Protein AF-Q4D6V3-F1 (afdb_monomer_lite)

InterPro domains:
  IPR003126 Zinc finger, UBR-type [PF02207] (153-221)
  IPR003126 Zinc finger, UBR-type [PS51157] (152-223)
  IPR003126 Zinc finger, UBR-type [SM00396] (152-222)
  IPR039164 E3 ubiquitin-protein ligase UBR1-like [PTHR21497] (39-1716)

Foldseek 3Di:
DAQFAFDLLQQLVPHDLVLLLLLCVLQVQPPNDDDPDQDPVNSVVSRVSSNVVLCVLVVVQLDAPAADELVCLQVDQLLRCLRRPHDLVCLVVCLQVVVSLLNNLVSQLVQLDLVNVVVCLVVLYARSNLCSLQSNCDPVNLVVLLPLAFAQWQLAWQHAQFKWKDQPVWWPAPLAIAGPVFCVQWPSVPGDMDIDGDRTLDTHGASDCLTGPQNGHGPRHRHDDPPDQSLVSPDPSNLSNLLSSLLSLLQQLLSLLLSLLVVCVVDPDPVSNSSSLSSSSSNNSSSLSVLLCLLASYDSSLSSNLLSQQDWHPFWDWDWFDDPNDTDTDTHIGGSVLSLVVSQVRCVVVPSSSCSSNTNLCSLSSSLSPVLCLLVLLLSCLLCLQVQLQDDDTSSLSCLLSRLLRQVSLVCQLLVPDRPSHDRLFPQAGSLLSLLLSLLSNLLCLQPPLPPGPPHLVNLLSSLVSNLSNLRRYLQCLLCLVLQLNLLSVLVSLLSLLLSLWDQPPPPPDPPDDPDVSSSPSVSNLLSCLLVLLSNLLSLLLLLVCQLVVHQSHDPSSVVSSVSRALARDPSSPSVDDDVSSNVSRRVSGCPDDDPLNPDPPCPPDPPGSSLVSLLVSLLSLVVSLQVSLVVLQVQADFDDALFPDPDPPLDDGDHPCPPSSHIHPLRASVSSLLSSLSSLLSLQLSLVVSVVVVVPDDPDDDDDDDDDDPPPDSDFSLNSVLVSCVVSVPDLLSLLCRLLVLLLLVLCVLVVVCVPCRSVSVVSSVCCCPSCVVSNLSSLLSLLSSLLNDFLQSSLLSLLRSQDDPDVPDDALLSLLSSLLSLLQSQQDPSPQRDDDPVSLLLVLLLVQQLCQLLDVAAALVVSQVVQSSCCSVDPPDRSNVSVVVSLVVFWDWDQDPNGIHTHGDALVSCQVRDDCSHPSHDPLCVVVSLVVNVVRVVVVVVVVVVVVVPDDDDDDDDDDDDPPAAAHDARDRPVPPPDPPDPDDPDPCPNVVSSLLSSLLSLQHLLNLLSLLVLLVVQLLVVVPPPDDDDDDDSDPSSNLSSLSSLLHNLVSQVVQQVVVVVVDDDDDPDPDDAGDFVSQLVSCVVRRDDSPDDCSRCVSSGQQPCSVVDRGPLSNQQRFRDPDPDPRPTDDDDPTGDGNLNSLVVQLVVLVPDPPNRHCSNVSSQSSCVNSVNDDDDDDDDPVPPVVVVVVVVVVVVVVVVVVVVVVVVVVVVVVVCVVVCVVVVVPDDDDDDDDDDPPPVVVLQVPDLFPVVLLQVLLVPAAAPQPSDPDPQFKWFFKDKAKALLVVLQVPDPVVVVDPPLRQIAIAMFTLSHIHHPVSLVVVLVVVLVVCVSNVSPDDPPPDDSNWFADPFPGPTGNDIFFAQHADVVCVVCSVVVPDDDDDFPLVRSLVVSQVSDPDLPRVLVSSLCNSQQHDSDPDPDDDTSHDQDPCCVPPVLLSSVLSLLVNLVVLLLVQLLCQQLQDFNFSRSLRVSSRSLSSDDLVSLVVCVVVSLVVCQVVLVVVSLLSSVCSNCVVCNLVSLLVVLLLQLLLEPCVLLQPDPPVPPPDPPSVQQSQLLLVLLLSVLSSSLSVCCSSRSDRDVLQWDQDPSDIGGQLSHLVLSQDPQSSLSSSLSSNCVSNVNDDDDPVPDRSSNVSSVSSCVSNVPPDDDDPPVSVPPDDSNVSYHSDGRPDGSNGNVVSQLVSCCRVVVDDSVVSVVVCVVWDPQQDPRSRHGSSRVD

Radius of gyration: 42.94 Å; chains: 1; bounding box: 112×116×102 Å

Organism: Trypanosoma cruzi (strain CL Brener) (NCBI:txid353153)

Secondary structure (DSSP, 8-state):
---PPPP-TT-GGGS-HHHHHHHHHHHT-TT----S---HHHHHHHHHHHHHHHHHHHHHHH--SSPBPGGGTTTS-HHHHHHH-B-GGGHHHHHH-HHHHHHHHHHHHHT-SHHHHHHHHHTTPPPHHHHHHHHTS-HHHHHHHHTT-S-SS--PBPPTT-EEEEETTTBSSTT--EEHHHHHTSGGGGS-EEEEE--S--B--TT-TTTB-GGGS-TT---PPTT--GGGGS-HHHHHHHHHHHHHHHHHHHHHHHHHHHHHHH--SHHHHHHHHHHHHHHHHHHHHHHHHHHHH-HHHHHHHHHHHHSBPSSPEEEEEEETTEEEEEEEPPBHHHHHHHHHHH-TT-TT-HHIIIIITHHHHHHHTSHHHHHHHHHHHHHSHHHHTTSPP-HHHHTTHHHHT-HHHHHHHHHTPPPTTS--SSTT--HHHHHHHHHHHHHHHHHH-GGGS-STHHHHHHHHHHHHHHHHH-GGGGHHHHTSHHHHHHHHHHHHHHHHT------S-S------GGG-HHHHHHHHHHHHHHHHHHHHHHHHHHHHHT--SS-HHHHHHHHHS-SSPPPPS-TT---HHHHHHHHHT--SS---TTT-TTGGG-TT-HHHHHHHHHHHHHHHHHHHHHHHHHHTSPPB--S---S-GGG-PPBP-TT-TTSPPTT---HHHHHHHHHHHHHHHHHHHHHHHHHHHS---------------PPPPHHHHHHHHHHHTT--HHHHHHHHHHHHHHHHHHHTT--TT-GGGHHHHHHHHHHHSTTTHHHHHHHHHHHHHHS-HHHHHHHHHHHH----TTSPTTTTHHHHHHHHHHHHHS-------SHHHHHHHHHHHHHHHHHH-TT--HHHHHHHHHTTTTTSTT--GGGTHHHHHHHHEEEEEETTEEEEEE--HHHHHHH--TTSTT--TTTHHHHHHHHHHHHHHHHHHHHHHHHTS----------------PPPP--GGGS--TT----TT-HHHHHHHHHHHHHHTTSHHHHHHHHHHHHHHHHHHHTTTS--------HHHHHHHHHHHHHHHHHHHHHHHHTGGGS------S-PPP-HHHHHHHHHHH----S--HHHHTTT--STTTTT--SHHHHHHSEEPP-TTT--------SPEEHHHHHHHHHHHHHH-TT-TT-HHHHHHHHHHHTT---------STHHHHHHHHHHHHHHHHHHHHHHHHHHHHHHHHHHHHHHHHHHTTS--------SSHHHHHHHTT---HHHHHHHHHHT--BTTT-----SPEEEEEEEEEE-HHHHTS--GGGTTS-S----EEEEEEEEEEEEHHHHHHHHHHHHHHHHHHTTSSS--SS-TT-EE-TTT-PEE-EEEEPP---HHHHGGGGTTTSS----HHHHHHHHHHHH-S-SHHHHHHHHHHHHT--SS--TTPPPSSPPPHHHHH-HHHHHHHHHHHHHHHHHHHHHHHHHTT-B--HHHHHHHHHHHHTS-HHHHHHHHHHHHHHHHHHT-HHHHHHHHHHH-GGGHHHHHHHHHHHHHHHS-THHHHS-GGG-SS-TTHHHHHHHHHHHHHHHHHHHHHHHHHHH----TTTEEEETTEEEEGGGBHHHHHSHHHHHHHHHHHHHHHHT------TT--HHHHHHHHHHHHHTS-------GGGTT--HHHH---PPPSS----HHHHHHHHHHHHS---HHHHHHHHHH---PBPTTTS-BHHHH-

Sequence (1723 aa):
MVFGRVLQPMEPASWDTRQVMAYAALHQLAGITEVREVNRPLREKWELLVRTDLNEFYATNDFSQHPVGRNDLLDTSSSELLVRRTHSDCAAVFRENPEKLQAVVEAGLARLNKDTLHECYLAGKLPALEWWLVMTLDDEARRGLENQGAPRVCGRALTKHEAIAHCLECAVDSMCVFCADCFQNSPCRNHKHTVRYGGGGGICDCGDPMAWNSASFCSKHRGFQKNDDPTASLPPVQKRWLEVLTRGLSLYQVTIMQFFTLHVKDSIESKDRDLTMRWFDRTLRRTVALSLYLANAGEGSRRLMCLSLMGETLLKRPIVFNVDGEEKEVYVRYSCAEEIFLQNMTLVDLKGFIIWENSLLYLLDGCISDPLLRVPVAELLLKYGERLSVMQHRHVKDLSVQVLSVKEVVDDLLQKTPNPQWECVIGRETILHRLLSTLLYVCCYVHKDRELLPELTQVAFCACHWFENVLSASENVKVMVVSRQLFRAWCKALCLIGTSSKICRETRTSSLENDNVDKDYAMMMEAELRHSFNLVAHMVFIVGTALLSGSEPILASQQKLLQSLPPVWDKVPDVSIGYSYHRQVLDTLNLQHASSLFFSENNTDMEGGPCRVYMREMLMECLEFINAALAEKRNAFKPVNYVLSGQDAEHMLPRYDLLDEKSPNPTSFVIPHMRFFAMLVKVWTRLLRQQNLIKKDSPVEDDACTNSGDHSRGVESFYSLVSEVFASTQAKTDYWMDECLMPYVLLGQIERGLWRRDECDVTLRSLYYLNNTTPEMDYDIYLLYVLMLITPSEAFATQLLQRHAVTKANEPRGSWYPLFLRLILTLCLTEWAAVIHDEHDLRRVLQREAVHGMVVSNDFSFHIMEIIAGRFKYLIPGLDPSTLLPSILGEVAVTEQRHRTQVFALKDAATWRSNVNLYHPLVRDQALQDLQDLYERLVRREQMARERETTGATTKATTTSSSSASRVVFPLPKLPWLEEQPGTPQGNNTMGSENMVHHKVCLLLQTSAVLSVAIAAVHMYLSFVMEKKEKSSNVSMSERSLLHAISVLYIAMQACHVISSSASSFSSSFTQGPMRGVDWDMVKTFQQQFMPPSGYTWEDLKQLLLVEGIMDATTLKEKLEIPLVPNTKRDFLLRKTSKGVTTISALHQIYAQYRESEKDMYGIAAMTGYILHGVEALSSLPHANEEEAEQKTRSEINEQRRLRLKERQAMLLRRVKANDAKSAATIVASLDDNVKMDGDSVRDARGIAVSSKSVMATLLLRLAEVECCMCRDPSNEPLMLFASTFTSDTLYRLRFDESEREAPMAYKVNGQIHLCGHAAHRKCVAKMIGRIGLILERVFRASIPSIFGPKDFNCPICVMVCTTLCPLPTLAFSAGERLSSVSSSSSASLFEDVRSDTLKAAEDVSELHQEIARATVGAPSARLSGEDALVKPSELQLNDPEVWVLAETIRTIRNQMCVTLEWVKAGGEVRYNELLTLLSVLVSIDVSLLASHAAKLKKEFYRKGDELCLLLVNLLHFPERAAASFALYTRLLILSSDHGIIIQSASEKEEEGGNMDAYNKLLVAIWRELGCLTLLKVLILDTSPSEVVRCEDDRVTLLPLNSEALITLAGRQRAVLTMLCYLLEVPFQVEPGRDVGTALSSLVQSVTAVNGREEPTAWLSGIPPAELMQCKPLLVPYDGPMSWRKFIVCRVFHLSNTFGDLLLKMSSSEPCSVCGDNEAQRV

Structure (mmCIF, N/CA/C/O backbone):
data_AF-Q4D6V3-F1
#
_entry.id   AF-Q4D6V3-F1
#
loop_
_atom_site.group_PDB
_atom_site.id
_atom_site.type_symbol
_atom_site.label_atom_id
_atom_site.label_alt_id
_atom_site.label_comp_id
_atom_site.label_asym_id
_atom_site.label_entity_id
_atom_site.label_seq_id
_atom_site.pdbx_PDB_ins_code
_atom_site.Cartn_x
_atom_site.Cartn_y
_atom_site.Cartn_z
_atom_site.occupancy
_atom_site.B_iso_or_equiv
_atom_site.auth_seq_id
_atom_site.auth_comp_id
_atom_site.auth_asym_id
_atom_site.auth_atom_id
_atom_site.pdbx_PDB_model_num
ATOM 1 N N . MET A 1 1 ? 12.093 7.150 -6.350 1.00 28.80 1 MET A N 1
ATOM 2 C CA . MET A 1 1 ? 12.770 8.378 -6.818 1.00 28.80 1 MET A CA 1
ATOM 3 C C . MET A 1 1 ? 13.443 9.032 -5.623 1.00 28.80 1 MET A C 1
ATOM 5 O O . MET A 1 1 ? 12.821 9.142 -4.577 1.00 28.80 1 MET A O 1
ATOM 9 N N . VAL A 1 2 ? 14.735 9.340 -5.723 1.00 33.16 2 VAL A N 1
ATOM 10 C CA . VAL A 1 2 ? 15.473 10.078 -4.685 1.00 33.16 2 VAL A CA 1
ATOM 11 C C . VAL A 1 2 ? 15.235 11.556 -4.980 1.00 33.16 2 VAL A C 1
ATOM 13 O O . VAL A 1 2 ? 15.540 11.964 -6.095 1.00 33.16 2 VAL A O 1
ATOM 16 N N . PHE A 1 3 ? 14.672 12.328 -4.044 1.00 42.16 3 PHE A N 1
ATOM 17 C CA . PHE A 1 3 ? 14.608 13.789 -4.168 1.00 42.16 3 PHE A CA 1
ATOM 18 C C . PHE A 1 3 ? 16.025 14.299 -4.471 1.00 42.16 3 PHE A C 1
ATOM 20 O O . PHE A 1 3 ? 16.930 14.098 -3.655 1.00 42.16 3 PHE A O 1
ATOM 27 N N . GLY A 1 4 ? 16.245 14.856 -5.665 1.00 50.31 4 GLY A N 1
ATOM 28 C CA . GLY A 1 4 ? 17.550 15.385 -6.051 1.00 50.31 4 GLY A CA 1
ATOM 29 C C . GLY A 1 4 ? 17.956 16.490 -5.079 1.00 50.31 4 GLY A C 1
ATOM 30 O O . GLY A 1 4 ? 17.131 17.307 -4.675 1.00 50.31 4 GLY A O 1
ATOM 31 N N . ARG A 1 5 ? 19.220 16.517 -4.646 1.00 59.16 5 ARG A N 1
ATOM 32 C CA . ARG A 1 5 ? 19.744 17.735 -4.017 1.00 59.16 5 ARG A CA 1
ATOM 33 C C . ARG A 1 5 ? 19.805 18.819 -5.089 1.00 59.16 5 ARG A C 1
ATOM 35 O O . ARG A 1 5 ? 20.283 18.537 -6.188 1.00 59.16 5 ARG A O 1
ATOM 42 N N . VAL A 1 6 ? 19.382 20.037 -4.742 1.00 69.00 6 VAL A N 1
ATOM 43 C CA . VAL A 1 6 ? 19.539 21.216 -5.605 1.00 69.00 6 VAL A CA 1
ATOM 44 C C . VAL A 1 6 ? 20.995 21.312 -6.046 1.00 69.00 6 VAL A C 1
ATOM 46 O O . VAL A 1 6 ? 21.902 21.405 -5.218 1.00 69.00 6 VAL A O 1
ATOM 49 N N . LEU A 1 7 ? 21.213 21.271 -7.352 1.00 77.31 7 LEU A N 1
ATOM 50 C CA . LEU A 1 7 ? 22.522 21.402 -7.964 1.00 77.31 7 LEU A CA 1
ATOM 51 C C . LEU A 1 7 ? 22.825 22.893 -8.147 1.00 77.31 7 LEU A C 1
ATOM 53 O O . LEU A 1 7 ? 22.080 23.574 -8.852 1.00 77.31 7 LEU A O 1
ATOM 57 N N . GLN A 1 8 ? 23.915 23.405 -7.559 1.00 86.00 8 GLN A N 1
ATOM 58 C CA . GLN A 1 8 ? 24.428 24.741 -7.899 1.00 86.00 8 GLN A CA 1
ATOM 59 C C . GLN A 1 8 ? 25.103 24.668 -9.281 1.00 86.00 8 GLN A C 1
ATOM 61 O O . GLN A 1 8 ? 26.181 24.077 -9.384 1.00 86.00 8 GLN A O 1
ATOM 66 N N . PRO A 1 9 ? 24.537 25.244 -10.360 1.00 89.44 9 PRO A N 1
ATOM 67 C CA . PRO A 1 9 ? 24.924 24.928 -11.746 1.00 89.44 9 PRO A CA 1
ATOM 68 C C . PRO A 1 9 ? 26.385 25.153 -12.129 1.00 89.44 9 PRO A C 1
ATOM 70 O O . PRO A 1 9 ? 26.860 24.545 -13.091 1.00 89.44 9 PRO A O 1
ATOM 73 N N . MET A 1 10 ? 27.070 26.026 -11.388 1.00 92.06 10 MET A N 1
ATOM 74 C CA . MET A 1 10 ? 28.453 26.450 -11.620 1.00 92.06 10 MET A CA 1
ATOM 75 C C . MET A 1 10 ? 29.416 26.013 -10.504 1.00 92.06 10 MET A C 1
ATOM 77 O O . MET A 1 10 ? 30.593 26.360 -10.553 1.00 92.06 10 MET A O 1
ATOM 81 N N . GLU A 1 11 ? 28.957 25.244 -9.509 1.00 89.06 11 GLU A N 1
ATOM 82 C CA . GLU A 1 11 ? 29.787 24.798 -8.383 1.00 89.06 11 GLU A CA 1
ATOM 83 C C . GLU A 1 11 ? 29.830 23.262 -8.274 1.00 89.06 11 GLU A C 1
ATOM 85 O O . GLU A 1 11 ? 29.136 22.680 -7.435 1.00 89.06 11 GLU A O 1
ATOM 90 N N . PRO A 1 12 ? 30.682 22.582 -9.072 1.00 88.00 12 PRO A N 1
ATOM 91 C CA . PRO A 1 12 ? 30.792 21.119 -9.077 1.00 88.00 12 PRO A CA 1
ATOM 92 C C . PRO A 1 12 ? 31.159 20.472 -7.732 1.00 88.00 12 PRO A C 1
ATOM 94 O O . PRO A 1 12 ? 30.965 19.266 -7.565 1.00 88.00 12 PRO A O 1
ATOM 97 N N . ALA A 1 13 ? 31.663 21.254 -6.768 1.00 85.56 13 ALA A N 1
ATOM 98 C CA . ALA A 1 13 ? 31.916 20.817 -5.391 1.00 85.56 13 ALA A CA 1
ATOM 99 C C . ALA A 1 13 ? 30.630 20.464 -4.633 1.00 85.56 13 ALA A C 1
ATOM 101 O O . ALA A 1 13 ? 30.623 19.557 -3.805 1.00 85.56 13 ALA A O 1
ATOM 102 N N . SER A 1 14 ? 29.534 21.171 -4.920 1.00 83.06 14 SER A N 1
ATOM 103 C CA . SER A 1 14 ? 28.241 20.958 -4.261 1.00 83.06 14 SER A CA 1
ATOM 104 C C . SER A 1 14 ? 27.490 19.726 -4.787 1.00 83.06 14 SER A C 1
ATOM 106 O O . SER A 1 14 ? 26.509 19.298 -4.180 1.00 83.06 14 SER A O 1
ATOM 108 N N . TRP A 1 15 ? 27.940 19.153 -5.910 1.00 87.62 15 TRP A N 1
ATOM 109 C CA . TRP A 1 15 ? 27.231 18.090 -6.623 1.00 87.62 15 TRP A CA 1
ATOM 110 C C . TRP A 1 15 ? 27.484 16.727 -5.991 1.00 87.62 15 TRP A C 1
ATOM 112 O O . TRP A 1 15 ? 28.601 16.413 -5.560 1.00 87.62 15 TRP A O 1
ATOM 122 N N . ASP A 1 16 ? 26.472 15.867 -6.006 1.00 84.88 16 ASP A N 1
ATOM 123 C CA . ASP A 1 16 ? 26.684 14.461 -5.687 1.00 84.88 16 ASP A CA 1
ATOM 124 C C . ASP A 1 16 ? 27.402 13.720 -6.833 1.00 84.88 16 ASP A C 1
ATOM 126 O O . ASP A 1 16 ? 27.554 14.210 -7.956 1.00 84.88 16 ASP A O 1
ATOM 130 N N . THR A 1 17 ? 27.883 12.512 -6.547 1.00 85.56 17 THR A N 1
ATOM 131 C CA . THR A 1 17 ? 28.621 11.702 -7.524 1.00 85.56 17 THR A CA 1
ATOM 132 C C . THR A 1 17 ? 27.785 11.367 -8.766 1.00 85.56 17 THR A C 1
ATOM 134 O O . THR A 1 17 ? 28.331 11.321 -9.865 1.00 85.56 17 THR A O 1
ATOM 137 N N . ARG A 1 18 ? 26.465 11.176 -8.629 1.00 83.06 18 ARG A N 1
ATOM 138 C CA . ARG A 1 18 ? 25.581 10.836 -9.758 1.00 83.06 18 ARG A CA 1
ATOM 139 C C . ARG A 1 18 ? 25.424 12.024 -10.698 1.00 83.06 18 ARG A C 1
ATOM 141 O O . ARG A 1 18 ? 25.459 11.841 -11.908 1.00 83.06 18 ARG A O 1
ATOM 148 N N . GLN A 1 19 ? 25.312 13.229 -10.150 1.00 86.50 19 GLN A N 1
ATOM 149 C CA . GLN A 1 19 ? 25.225 14.473 -10.911 1.00 86.50 19 GLN A CA 1
ATOM 150 C C . GLN A 1 19 ? 26.507 14.742 -11.713 1.00 86.50 19 GLN A C 1
ATOM 152 O O . GLN A 1 19 ? 26.436 15.100 -12.888 1.00 86.50 19 GLN A O 1
ATOM 157 N N . VAL A 1 20 ? 27.683 14.502 -11.121 1.00 88.81 20 VAL A N 1
ATOM 158 C CA . VAL A 1 20 ? 28.981 14.610 -11.821 1.00 88.81 20 VAL A CA 1
ATOM 159 C C . VAL A 1 20 ? 29.083 13.609 -12.966 1.00 88.81 20 VAL A C 1
ATOM 161 O O . VAL A 1 20 ? 29.511 13.964 -14.062 1.00 88.81 20 VAL A O 1
ATOM 164 N N . MET A 1 21 ? 28.671 12.364 -12.728 1.00 87.38 21 MET A N 1
ATOM 165 C CA . MET A 1 21 ? 28.706 11.313 -13.744 1.00 87.38 21 MET A CA 1
ATOM 166 C C . MET A 1 21 ? 27.708 11.570 -14.871 1.00 87.38 21 MET A C 1
ATOM 168 O O . MET A 1 21 ? 28.059 11.404 -16.034 1.00 87.38 21 MET A O 1
ATOM 172 N N . ALA A 1 22 ? 26.499 12.034 -14.550 1.00 85.88 22 ALA A N 1
ATOM 173 C CA . ALA A 1 22 ? 25.521 12.428 -15.553 1.00 85.88 22 ALA A CA 1
ATOM 174 C C . ALA A 1 22 ? 26.065 13.573 -16.426 1.00 85.88 22 ALA A C 1
ATOM 176 O O . ALA A 1 22 ? 25.906 13.538 -17.646 1.00 85.88 22 ALA A O 1
ATOM 177 N N . TYR A 1 23 ? 26.748 14.563 -15.828 1.00 90.19 23 TYR A N 1
ATOM 178 C CA . TYR A 1 23 ? 27.347 15.673 -16.579 1.00 90.19 23 TYR A CA 1
ATOM 179 C C . TYR A 1 23 ? 28.440 15.159 -17.513 1.00 90.19 23 TYR A C 1
ATOM 181 O O . TYR A 1 23 ? 28.466 15.496 -18.696 1.00 90.19 23 TYR A O 1
ATOM 189 N N . ALA A 1 24 ? 29.309 14.292 -16.992 1.00 89.81 24 ALA A N 1
ATOM 190 C CA . ALA A 1 24 ? 30.369 13.682 -17.774 1.00 89.81 24 ALA A CA 1
ATOM 191 C C . ALA A 1 24 ? 29.836 12.820 -18.926 1.00 89.81 24 ALA A C 1
ATOM 193 O O . ALA A 1 24 ? 30.412 12.850 -20.011 1.00 89.81 24 ALA A O 1
ATOM 194 N N . ALA A 1 25 ? 28.730 12.102 -18.718 1.00 86.81 25 ALA A N 1
ATOM 195 C CA . ALA A 1 25 ? 28.074 11.307 -19.751 1.00 86.81 25 ALA A CA 1
ATOM 196 C C . ALA A 1 25 ? 27.470 12.190 -20.853 1.00 86.81 25 ALA A C 1
ATOM 198 O O . ALA A 1 25 ? 27.714 11.943 -22.033 1.00 86.81 25 ALA A O 1
ATOM 199 N N . LEU A 1 26 ? 26.742 13.250 -20.476 1.00 86.88 26 LEU A N 1
ATOM 200 C CA . LEU A 1 26 ? 26.136 14.185 -21.428 1.00 86.88 26 LEU A CA 1
ATOM 201 C C . LEU A 1 26 ? 27.197 14.888 -22.287 1.00 86.88 26 LEU A C 1
ATOM 203 O O . LEU A 1 26 ? 27.056 14.957 -23.509 1.00 86.88 26 LEU A O 1
ATOM 207 N N . HIS A 1 27 ? 28.267 15.379 -21.656 1.00 90.19 27 HIS A N 1
ATOM 208 C CA . HIS A 1 27 ? 29.321 16.169 -22.309 1.00 90.19 27 HIS A CA 1
ATOM 209 C C . HIS A 1 27 ? 30.518 15.357 -22.800 1.00 90.19 27 HIS A C 1
ATOM 211 O O . HIS A 1 27 ? 31.452 15.935 -23.347 1.00 90.19 27 HIS A O 1
ATOM 217 N N . GLN A 1 28 ? 30.489 14.032 -22.645 1.00 87.50 28 GLN A N 1
ATOM 218 C CA . GLN A 1 28 ? 31.573 13.123 -23.038 1.00 87.50 28 GLN A CA 1
ATOM 219 C C . GLN A 1 28 ? 32.937 13.511 -22.436 1.00 87.50 28 GLN A C 1
ATOM 221 O O . GLN A 1 28 ? 33.964 13.493 -23.115 1.00 87.50 28 GLN A O 1
ATOM 226 N N . LEU A 1 29 ? 32.959 13.859 -21.145 1.00 89.00 29 LEU A N 1
ATOM 227 C CA . LEU A 1 29 ? 34.191 14.252 -20.460 1.00 89.00 29 LEU A CA 1
ATOM 228 C C . LEU A 1 29 ? 35.146 13.074 -20.274 1.00 89.00 29 LEU A C 1
ATOM 230 O O . LEU A 1 29 ? 34.889 12.147 -19.502 1.00 89.00 29 LEU A O 1
ATOM 234 N N . ALA A 1 30 ? 36.302 13.155 -20.928 1.00 84.38 30 ALA A N 1
ATOM 235 C CA . ALA A 1 30 ? 37.369 12.180 -20.768 1.00 84.38 30 ALA A CA 1
ATOM 236 C C . ALA A 1 30 ? 37.933 12.197 -19.331 1.00 84.38 30 ALA A C 1
ATOM 238 O O . ALA A 1 30 ? 38.265 13.247 -18.783 1.00 84.38 30 ALA A O 1
ATOM 239 N N . GLY A 1 31 ? 38.077 11.013 -18.725 1.00 82.38 31 GLY A N 1
ATOM 240 C CA . GLY A 1 31 ? 38.685 10.833 -17.397 1.00 82.38 31 GLY A CA 1
ATOM 241 C C . GLY A 1 31 ? 37.708 10.666 -16.226 1.00 82.38 31 GLY A C 1
ATOM 242 O O . GLY A 1 31 ? 38.158 10.379 -15.113 1.00 82.38 31 GLY A O 1
ATOM 243 N N . ILE A 1 32 ? 36.398 10.787 -16.462 1.00 84.00 32 ILE A N 1
ATOM 244 C CA . ILE A 1 32 ? 35.345 10.454 -15.492 1.00 84.00 32 ILE A CA 1
ATOM 245 C C . ILE A 1 32 ? 34.667 9.166 -15.967 1.00 84.00 32 ILE A C 1
ATOM 247 O O . ILE A 1 32 ? 33.909 9.166 -16.930 1.00 84.00 32 ILE A O 1
ATOM 251 N N . THR A 1 33 ? 34.980 8.049 -15.317 1.00 79.12 33 THR A N 1
ATOM 252 C CA . THR A 1 33 ? 34.444 6.716 -15.640 1.00 79.12 33 THR A CA 1
ATOM 253 C C . THR A 1 33 ? 33.521 6.229 -14.528 1.00 79.12 33 THR A C 1
ATOM 255 O O . THR A 1 33 ? 33.697 6.611 -13.373 1.00 79.12 33 THR A O 1
ATOM 258 N N . GLU A 1 34 ? 32.570 5.344 -14.838 1.00 72.31 34 GLU A N 1
ATOM 259 C CA . GLU A 1 34 ? 31.775 4.648 -13.819 1.00 72.31 34 GLU A CA 1
ATOM 260 C C . GLU A 1 34 ? 32.689 3.786 -12.927 1.00 72.31 34 GLU A C 1
ATOM 262 O O . GLU A 1 34 ? 33.152 2.721 -13.330 1.00 72.31 34 GLU A O 1
ATOM 267 N N . VAL A 1 35 ? 32.974 4.252 -11.706 1.00 74.50 35 VAL A N 1
ATOM 268 C CA . VAL A 1 35 ? 33.756 3.515 -10.698 1.00 74.50 35 VAL A CA 1
ATOM 269 C C . VAL A 1 35 ? 32.838 3.127 -9.539 1.00 74.50 35 VAL A C 1
ATOM 271 O O . VAL A 1 35 ? 31.996 3.917 -9.118 1.00 74.50 35 VAL A O 1
ATOM 274 N N . ARG A 1 36 ? 32.992 1.901 -9.016 1.00 70.44 36 ARG A N 1
ATOM 275 C CA . ARG A 1 36 ? 32.143 1.364 -7.934 1.00 70.44 36 ARG A CA 1
ATOM 276 C C . ARG A 1 36 ? 32.301 2.105 -6.602 1.00 70.44 36 ARG A C 1
ATOM 278 O O . ARG A 1 36 ? 31.333 2.199 -5.857 1.00 70.44 36 ARG A O 1
ATOM 285 N N . GLU A 1 37 ? 33.494 2.619 -6.314 1.00 74.88 37 GLU A N 1
ATOM 286 C CA . GLU A 1 37 ? 33.810 3.338 -5.080 1.00 74.88 37 GLU A CA 1
ATOM 287 C C . GLU A 1 37 ? 34.577 4.623 -5.414 1.00 74.88 37 GLU A C 1
ATOM 289 O O . GLU A 1 37 ? 35.602 4.593 -6.096 1.00 74.88 37 GLU A O 1
ATOM 294 N N . VAL A 1 38 ? 34.056 5.766 -4.964 1.00 76.75 38 VAL A N 1
ATOM 295 C CA . VAL A 1 38 ? 34.629 7.087 -5.247 1.00 76.75 38 VAL A CA 1
ATOM 296 C C . VAL A 1 38 ? 35.209 7.653 -3.959 1.00 76.75 38 VAL A C 1
ATOM 298 O O . VAL A 1 38 ? 34.482 8.149 -3.101 1.00 76.75 38 VAL A O 1
ATOM 301 N N . ASN A 1 39 ? 36.532 7.571 -3.819 1.00 85.69 39 ASN A N 1
ATOM 302 C CA . ASN A 1 39 ? 37.243 8.189 -2.703 1.00 85.69 39 ASN A CA 1
ATOM 303 C C . ASN A 1 39 ? 37.391 9.713 -2.898 1.00 85.69 39 ASN A C 1
ATOM 305 O O . ASN A 1 39 ? 37.205 10.243 -3.997 1.00 85.69 39 ASN A O 1
ATOM 309 N N . ARG A 1 40 ? 37.736 10.432 -1.821 1.00 86.62 40 ARG A N 1
ATOM 310 C CA . ARG A 1 40 ? 37.841 11.902 -1.824 1.00 86.62 40 ARG A CA 1
ATOM 311 C C . ARG A 1 40 ? 38.816 12.456 -2.888 1.00 86.62 40 ARG A C 1
ATOM 313 O O . ARG A 1 40 ? 38.383 13.330 -3.633 1.00 86.62 40 ARG A O 1
ATOM 320 N N . PRO A 1 41 ? 40.057 11.950 -3.050 1.00 88.75 41 PRO A N 1
ATOM 321 C CA . PRO A 1 41 ? 40.968 12.450 -4.087 1.00 88.75 41 PRO A CA 1
ATOM 322 C C . PRO A 1 41 ? 40.448 12.248 -5.517 1.00 88.75 41 PRO A C 1
ATOM 324 O O . PRO A 1 41 ? 40.594 13.126 -6.367 1.00 88.75 41 PRO A O 1
ATOM 327 N N . LEU A 1 42 ? 39.815 11.101 -5.798 1.00 89.50 42 LEU A N 1
ATOM 328 C CA . LEU A 1 42 ? 39.208 10.843 -7.105 1.00 89.50 42 LEU A CA 1
ATOM 329 C C . LEU A 1 42 ? 38.033 11.795 -7.359 1.00 89.50 42 LEU A C 1
ATOM 331 O O . LEU A 1 42 ? 37.922 12.351 -8.451 1.00 89.50 42 LEU A O 1
ATOM 335 N N . ARG A 1 43 ? 37.202 12.037 -6.336 1.00 89.69 43 ARG A N 1
ATOM 336 C CA . ARG A 1 43 ? 36.095 12.998 -6.406 1.00 89.69 43 ARG A CA 1
ATOM 337 C C . ARG A 1 43 ? 36.578 14.422 -6.691 1.00 89.69 43 ARG A C 1
ATOM 339 O O . ARG A 1 43 ? 35.961 15.085 -7.523 1.00 89.69 43 ARG A O 1
ATOM 346 N N . GLU A 1 44 ? 37.659 14.862 -6.044 1.00 91.25 44 GLU A N 1
ATOM 347 C CA . GLU A 1 44 ? 38.294 16.176 -6.252 1.00 91.25 44 GLU A CA 1
ATOM 348 C C . GLU A 1 44 ? 38.890 16.294 -7.671 1.00 91.25 44 GLU A C 1
ATOM 350 O O . GLU A 1 44 ? 38.743 17.324 -8.329 1.00 91.25 44 GLU A O 1
ATOM 355 N N . LYS A 1 45 ? 39.483 15.217 -8.211 1.00 91.19 45 LYS A N 1
ATOM 356 C CA . LYS A 1 45 ? 39.948 15.179 -9.610 1.00 91.19 45 LYS A CA 1
ATOM 357 C C . LYS A 1 45 ? 38.792 15.301 -10.607 1.00 91.19 45 LYS A C 1
ATOM 359 O O . LYS A 1 45 ? 38.903 16.041 -11.582 1.00 91.19 45 LYS A O 1
ATOM 364 N N . TRP A 1 46 ? 37.693 14.578 -10.388 1.00 93.06 46 TRP A N 1
ATOM 365 C CA . TRP A 1 46 ? 36.504 14.674 -11.244 1.00 93.06 46 TRP A CA 1
ATOM 366 C C . TRP A 1 46 ? 35.874 16.065 -11.188 1.00 93.06 46 TRP A C 1
ATOM 368 O O . TRP A 1 46 ? 35.497 16.608 -12.221 1.00 93.06 46 TRP A O 1
ATOM 378 N N . GLU A 1 47 ? 35.820 16.671 -10.000 1.00 91.75 47 GLU A N 1
ATOM 379 C CA . GLU A 1 47 ? 35.384 18.058 -9.820 1.00 91.75 47 GLU A CA 1
ATOM 380 C C . GLU A 1 47 ? 36.225 19.035 -10.650 1.00 91.75 47 GLU A C 1
ATOM 382 O O . GLU A 1 47 ? 35.670 19.906 -11.321 1.00 91.75 47 GLU A O 1
ATOM 387 N N . LEU A 1 48 ? 37.552 18.870 -10.638 1.00 93.12 48 LEU A N 1
ATOM 388 C CA . LEU A 1 48 ? 38.465 19.700 -11.417 1.00 93.12 48 LEU A CA 1
ATOM 389 C C . LEU A 1 48 ? 38.225 19.557 -12.927 1.00 93.12 48 LEU A C 1
ATOM 391 O O . LEU A 1 48 ? 38.167 20.570 -13.613 1.00 93.12 48 LEU A O 1
ATOM 395 N N . LEU A 1 49 ? 38.031 18.335 -13.437 1.00 93.88 49 LEU A N 1
ATOM 396 C CA . LEU A 1 49 ? 37.756 18.094 -14.863 1.00 93.88 49 LEU A CA 1
ATOM 397 C C . LEU A 1 49 ? 36.469 18.785 -15.329 1.00 93.88 49 LEU A C 1
ATOM 399 O O . LEU A 1 49 ? 36.468 19.452 -16.361 1.00 93.88 49 LEU A O 1
ATOM 403 N N . VAL A 1 50 ? 35.392 18.671 -14.547 1.00 93.44 50 VAL A N 1
ATOM 404 C CA . VAL A 1 50 ? 34.125 19.361 -14.834 1.00 93.44 50 VAL A CA 1
ATOM 405 C C . VAL A 1 50 ? 34.309 20.879 -14.820 1.00 93.44 50 VAL A C 1
ATOM 407 O O . VAL A 1 50 ? 33.797 21.570 -15.699 1.00 93.44 50 VAL A O 1
ATOM 410 N N . ARG A 1 51 ? 35.050 21.418 -13.841 1.00 93.12 51 ARG A N 1
ATOM 411 C CA . ARG A 1 51 ? 35.347 22.858 -13.784 1.00 93.12 51 ARG A CA 1
ATOM 412 C C . ARG A 1 51 ? 36.140 23.330 -15.000 1.00 93.12 51 ARG A C 1
ATOM 414 O O . ARG A 1 51 ? 35.820 24.387 -15.534 1.00 93.12 51 ARG A O 1
ATOM 421 N N . THR A 1 52 ? 37.146 22.574 -15.434 1.00 93.38 52 THR A N 1
ATOM 422 C CA . THR A 1 52 ? 37.952 22.912 -16.616 1.00 93.38 52 THR A CA 1
ATOM 423 C C . THR A 1 52 ? 37.093 22.969 -17.875 1.00 93.38 52 THR A C 1
ATOM 425 O O . THR A 1 52 ? 37.138 23.971 -18.579 1.00 93.38 52 THR A O 1
ATOM 428 N N . ASP A 1 53 ? 36.251 21.960 -18.106 1.00 93.81 53 ASP A N 1
ATOM 429 C CA . ASP A 1 53 ? 35.336 21.909 -19.255 1.00 93.81 53 ASP A CA 1
ATOM 430 C C . ASP A 1 53 ? 34.392 23.116 -19.321 1.00 93.81 53 ASP A C 1
ATOM 432 O O . ASP A 1 53 ? 34.270 23.772 -20.358 1.00 93.81 53 ASP A O 1
ATOM 436 N N . LEU A 1 54 ? 33.765 23.459 -18.190 1.00 93.44 54 LEU A N 1
ATOM 437 C CA . LEU A 1 54 ? 32.918 24.646 -18.096 1.00 93.44 54 LEU A CA 1
ATOM 438 C C . LEU A 1 54 ? 33.725 25.916 -18.401 1.00 93.44 54 LEU A C 1
ATOM 440 O O . LEU A 1 54 ? 33.300 26.736 -19.215 1.00 93.44 54 LEU A O 1
ATOM 444 N N . ASN A 1 55 ? 34.897 26.074 -17.781 1.00 92.62 55 ASN A N 1
ATOM 445 C CA . ASN A 1 55 ? 35.736 27.256 -17.959 1.00 92.62 55 ASN A CA 1
ATOM 446 C C . ASN A 1 55 ? 36.200 27.430 -19.413 1.00 92.62 55 ASN A C 1
ATOM 448 O O . ASN A 1 55 ? 36.158 28.547 -19.922 1.00 92.62 55 ASN A O 1
ATOM 452 N N . GLU A 1 56 ? 36.599 26.357 -20.098 1.00 92.00 56 GLU A N 1
ATOM 453 C CA . GLU A 1 56 ? 37.017 26.401 -21.506 1.00 92.00 56 GLU A CA 1
ATOM 454 C C . GLU A 1 56 ? 35.863 26.799 -22.436 1.00 92.00 56 GLU A C 1
ATOM 456 O O . GLU A 1 56 ? 36.027 27.666 -23.308 1.00 92.00 56 GLU A O 1
ATOM 461 N N . PHE A 1 57 ? 34.676 26.221 -22.222 1.00 92.62 57 PHE A N 1
ATOM 462 C CA . PHE A 1 57 ? 33.487 26.548 -23.005 1.00 92.62 57 PHE A CA 1
ATOM 463 C C . PHE A 1 57 ? 33.099 28.027 -22.865 1.00 92.62 57 PHE A C 1
ATOM 465 O O . PHE A 1 57 ? 32.865 28.705 -23.873 1.00 92.62 57 PHE A O 1
ATOM 472 N N . TYR A 1 58 ? 33.062 28.552 -21.636 1.00 94.12 58 TYR A N 1
ATOM 473 C CA . TYR A 1 58 ? 32.704 29.952 -21.405 1.00 94.12 58 TYR A CA 1
ATOM 474 C C . TYR A 1 58 ? 33.811 30.919 -21.818 1.00 94.12 58 TYR A C 1
ATOM 476 O O . TYR A 1 58 ? 33.500 31.923 -22.447 1.00 94.12 58 TYR A O 1
ATOM 484 N N . ALA A 1 59 ? 35.092 30.611 -21.592 1.00 89.81 59 ALA A N 1
ATOM 485 C CA . ALA A 1 59 ? 36.198 31.470 -22.031 1.00 89.81 59 ALA A CA 1
ATOM 486 C C . ALA A 1 59 ? 36.189 31.688 -23.556 1.00 89.81 59 ALA A C 1
ATOM 488 O O . ALA A 1 59 ? 36.361 32.810 -24.037 1.00 89.81 59 ALA A O 1
ATOM 489 N N . THR A 1 60 ? 35.900 30.632 -24.322 1.00 88.44 60 THR A N 1
ATOM 490 C CA . THR A 1 60 ? 35.771 30.692 -25.790 1.00 88.44 60 THR A CA 1
ATOM 491 C C . THR A 1 60 ? 34.573 31.534 -26.245 1.00 88.44 60 THR A C 1
ATOM 493 O O . THR A 1 60 ? 34.581 32.118 -27.335 1.00 88.44 60 THR A O 1
ATOM 496 N N . ASN A 1 61 ? 33.519 31.581 -25.431 1.00 90.38 61 ASN A N 1
ATOM 497 C CA . ASN A 1 61 ? 32.314 32.357 -25.699 1.00 90.38 61 ASN A CA 1
ATOM 498 C C . ASN A 1 61 ? 32.396 33.796 -25.189 1.00 90.38 61 ASN A C 1
ATOM 500 O O . ASN A 1 61 ? 31.732 34.658 -25.762 1.00 90.38 61 ASN A O 1
ATOM 504 N N . ASP A 1 62 ? 33.215 34.071 -24.175 1.00 88.06 62 ASP A N 1
ATOM 505 C CA . ASP A 1 62 ? 33.403 35.389 -23.564 1.00 88.06 62 ASP A CA 1
ATOM 506 C C . ASP A 1 62 ? 34.389 36.266 -24.357 1.00 88.06 62 ASP A C 1
ATOM 508 O O . ASP A 1 62 ? 34.298 37.494 -24.304 1.00 88.06 62 ASP A O 1
ATOM 512 N N . PHE A 1 63 ? 35.269 35.658 -25.162 1.00 82.69 63 PHE A N 1
ATOM 513 C CA . PHE A 1 63 ? 36.226 36.369 -26.012 1.00 82.69 63 PHE A CA 1
ATOM 514 C C . PHE A 1 63 ? 35.543 37.308 -27.028 1.00 82.69 63 PHE A C 1
ATOM 516 O O . PHE A 1 63 ? 34.728 36.877 -27.845 1.00 82.69 63 PHE A O 1
ATOM 523 N N . SER A 1 64 ? 35.930 38.589 -27.013 1.00 80.31 64 SER A N 1
ATOM 524 C CA . SER A 1 64 ? 35.557 39.603 -28.011 1.00 80.31 64 SER A CA 1
ATOM 525 C C . SER A 1 64 ? 36.816 40.227 -28.612 1.00 80.31 64 SER A C 1
ATOM 527 O O . SER A 1 64 ? 37.711 40.641 -27.878 1.00 80.31 64 SER A O 1
ATOM 529 N N . GLN A 1 65 ? 36.891 40.312 -29.945 1.00 76.38 65 GLN A N 1
ATOM 530 C CA . GLN A 1 65 ? 38.062 40.852 -30.652 1.00 76.38 65 GLN A CA 1
ATOM 531 C C . GLN A 1 65 ? 38.205 42.378 -30.507 1.00 76.38 65 GLN A C 1
ATOM 533 O O . GLN A 1 65 ? 39.323 42.889 -30.503 1.00 76.38 65 GLN A O 1
ATOM 538 N N . HIS A 1 66 ? 37.089 43.108 -30.385 1.00 85.00 66 HIS A N 1
ATOM 539 C CA . HIS A 1 66 ? 37.059 44.578 -30.390 1.00 85.00 66 HIS A CA 1
ATOM 540 C C . HIS A 1 66 ? 36.080 45.144 -29.343 1.00 85.00 66 HIS A C 1
ATOM 542 O O . HIS A 1 66 ? 35.071 45.751 -29.731 1.00 85.00 66 HIS A O 1
ATOM 548 N N . PRO A 1 67 ? 36.350 44.967 -28.031 1.00 88.06 67 PRO A N 1
ATOM 549 C CA . PRO A 1 67 ? 35.499 45.516 -26.980 1.00 88.06 67 PRO A CA 1
ATOM 550 C C . PRO A 1 67 ? 35.396 47.039 -27.097 1.00 88.06 67 PRO A C 1
ATOM 552 O O . PRO A 1 67 ? 36.350 47.723 -27.474 1.00 88.06 67 PRO A O 1
ATOM 555 N N . VAL A 1 68 ? 34.215 47.573 -26.800 1.00 89.38 68 VAL A N 1
ATOM 556 C CA . VAL A 1 68 ? 33.991 49.018 -26.721 1.00 89.38 68 VAL A CA 1
ATOM 557 C C . VAL A 1 68 ? 34.709 49.545 -25.478 1.00 89.38 68 VAL A C 1
ATOM 559 O O . VAL A 1 68 ? 34.546 49.001 -24.386 1.00 89.38 68 VAL A O 1
ATOM 562 N N . GLY A 1 69 ? 35.532 50.581 -25.645 1.00 86.62 69 GLY A N 1
ATOM 563 C CA . GLY A 1 69 ? 36.273 51.188 -24.541 1.00 86.62 69 GLY A CA 1
ATOM 564 C C . GLY A 1 69 ? 35.346 51.901 -23.555 1.00 86.62 69 GLY A C 1
ATOM 565 O O . GLY A 1 69 ? 34.284 52.391 -23.934 1.00 86.62 69 GLY A O 1
ATOM 566 N N . ARG A 1 70 ? 35.766 52.006 -22.286 1.00 87.38 70 ARG A N 1
ATOM 567 C CA . ARG A 1 70 ? 34.962 52.565 -21.180 1.00 87.38 70 ARG A CA 1
ATOM 568 C C . ARG A 1 70 ? 34.349 53.944 -21.468 1.00 87.38 70 ARG A C 1
ATOM 570 O O . ARG A 1 70 ? 33.238 54.209 -21.019 1.00 87.38 70 ARG A O 1
ATOM 577 N N . ASN A 1 71 ? 35.051 54.797 -22.215 1.00 86.94 71 ASN A N 1
ATOM 578 C CA . ASN A 1 71 ? 34.620 56.169 -22.499 1.00 86.94 71 ASN A CA 1
ATOM 579 C C . ASN A 1 71 ? 33.479 56.254 -23.524 1.00 86.94 71 ASN A C 1
ATOM 581 O O . ASN A 1 71 ? 32.699 57.194 -23.464 1.00 86.94 71 ASN A O 1
ATOM 585 N N . ASP A 1 72 ? 33.342 55.263 -24.409 1.00 88.44 72 ASP A N 1
ATOM 586 C CA . ASP A 1 72 ? 32.360 55.288 -25.502 1.00 88.44 72 ASP A CA 1
ATOM 587 C C . ASP A 1 72 ? 31.076 54.507 -25.153 1.00 88.44 72 ASP A C 1
ATOM 589 O O . ASP A 1 72 ? 30.153 54.408 -25.964 1.00 88.44 72 ASP A O 1
ATOM 593 N N . LEU A 1 73 ? 30.995 53.908 -23.955 1.00 88.44 73 LEU A N 1
ATOM 594 C CA . LEU A 1 73 ? 29.957 52.926 -23.609 1.00 88.44 73 LEU A CA 1
ATOM 595 C C . LEU A 1 73 ? 28.540 53.488 -23.623 1.00 88.44 73 LEU A C 1
ATOM 597 O O . LEU A 1 73 ? 27.629 52.842 -24.137 1.00 88.44 73 LEU A O 1
ATOM 601 N N . LEU A 1 74 ? 28.327 54.663 -23.037 1.00 87.38 74 LEU A N 1
ATOM 602 C CA . LEU A 1 74 ? 26.985 55.236 -22.934 1.00 87.38 74 LEU A CA 1
ATOM 603 C C . LEU A 1 74 ? 26.498 55.786 -24.284 1.00 87.38 74 LEU A C 1
ATOM 605 O O . LEU A 1 74 ? 25.301 55.697 -24.565 1.00 87.38 74 LEU A O 1
ATOM 609 N N . ASP A 1 75 ? 27.417 56.224 -25.149 1.00 89.00 75 ASP A N 1
ATOM 610 C CA . ASP A 1 75 ? 27.115 56.793 -26.469 1.00 89.00 75 ASP A CA 1
ATOM 611 C C . ASP A 1 75 ? 26.994 55.733 -27.575 1.00 89.00 75 ASP A C 1
ATOM 613 O O . ASP A 1 75 ? 26.277 55.920 -28.558 1.00 89.00 75 ASP A O 1
ATOM 617 N N . THR A 1 76 ? 27.643 54.577 -27.417 1.00 91.75 76 THR A N 1
ATOM 618 C CA . THR A 1 76 ? 27.557 53.479 -28.389 1.00 91.75 76 THR A CA 1
ATOM 619 C C . THR A 1 76 ? 26.136 52.907 -28.437 1.00 91.75 76 THR A C 1
ATOM 621 O O . THR A 1 76 ? 25.502 52.688 -27.401 1.00 91.75 76 THR A O 1
ATOM 624 N N . SER A 1 77 ? 25.608 52.635 -29.636 1.00 93.06 77 SER A N 1
ATOM 625 C CA . SER A 1 77 ? 24.258 52.070 -29.781 1.00 93.06 77 SER A CA 1
ATOM 626 C C . SER A 1 77 ? 24.121 50.717 -29.065 1.00 93.06 77 SER A C 1
ATOM 628 O O . SER A 1 77 ? 25.057 49.918 -29.036 1.00 93.06 77 SER A O 1
ATOM 630 N N . SER A 1 78 ? 22.943 50.420 -28.508 1.00 91.88 78 SER A N 1
ATOM 631 C CA . SER A 1 78 ? 22.716 49.173 -27.760 1.00 91.88 78 SER A CA 1
ATOM 632 C C . SER A 1 78 ? 22.906 47.913 -28.614 1.00 91.88 78 SER A C 1
ATOM 634 O O . SER A 1 78 ? 23.354 46.892 -28.102 1.00 91.88 78 SER A O 1
ATOM 636 N N . SER A 1 79 ? 22.629 47.993 -29.922 1.00 89.44 79 SER A N 1
ATOM 637 C CA . SER A 1 79 ? 22.859 46.888 -30.870 1.00 89.44 79 SER A CA 1
ATOM 638 C C . SER A 1 79 ? 24.348 46.627 -31.116 1.00 89.44 79 SER A C 1
ATOM 640 O O . SER A 1 79 ? 24.762 45.472 -31.191 1.00 89.44 79 SER A O 1
ATOM 642 N N . GLU A 1 80 ? 25.153 47.689 -31.196 1.00 91.31 80 GLU A N 1
ATOM 643 C CA . GLU A 1 80 ? 26.611 47.599 -31.343 1.00 91.31 80 GLU A CA 1
ATOM 644 C C . GLU A 1 80 ? 27.261 47.080 -30.049 1.00 91.31 80 GLU A C 1
ATOM 646 O O . GLU A 1 80 ? 28.081 46.161 -30.092 1.00 91.31 80 GLU A O 1
ATOM 651 N N . LEU A 1 81 ? 26.839 47.600 -28.887 1.00 92.31 81 LEU A N 1
ATOM 652 C CA . LEU A 1 81 ? 27.282 47.115 -27.573 1.00 92.31 81 LEU A CA 1
ATOM 653 C C . LEU A 1 81 ? 26.988 45.629 -27.394 1.00 92.31 81 LEU A C 1
ATOM 655 O O . LEU A 1 81 ? 27.857 44.885 -26.944 1.00 92.31 81 LEU A O 1
ATOM 659 N N . LEU A 1 82 ? 25.786 45.187 -27.772 1.00 91.19 82 LEU A N 1
ATOM 660 C CA . LEU A 1 82 ? 25.388 43.791 -27.651 1.00 91.19 82 LEU A CA 1
ATOM 661 C C . LEU A 1 82 ? 26.394 42.848 -28.335 1.00 91.19 82 LEU A C 1
ATOM 663 O O . LEU A 1 82 ? 26.734 41.818 -27.759 1.00 91.19 82 LEU A O 1
ATOM 667 N N . VAL A 1 83 ? 26.892 43.210 -29.525 1.00 87.44 83 VAL A N 1
ATOM 668 C CA . VAL A 1 83 ? 27.828 42.385 -30.312 1.00 87.44 83 VAL A CA 1
ATOM 669 C C . VAL A 1 83 ? 29.277 42.560 -29.865 1.00 87.44 83 VAL A C 1
ATOM 671 O O . VAL A 1 83 ? 29.964 41.569 -29.628 1.00 87.44 83 VAL A O 1
ATOM 674 N N . ARG A 1 84 ? 29.762 43.802 -29.754 1.00 90.06 84 ARG A N 1
ATOM 675 C CA . ARG A 1 84 ? 31.179 44.078 -29.458 1.00 90.06 84 ARG A CA 1
ATOM 676 C C . ARG A 1 84 ? 31.543 43.898 -27.993 1.00 90.06 84 ARG A C 1
ATOM 678 O O . ARG A 1 84 ? 32.709 43.629 -27.701 1.00 90.06 84 ARG A O 1
ATOM 685 N N . ARG A 1 85 ? 30.560 43.980 -27.094 1.00 91.06 85 ARG A N 1
ATOM 686 C CA . ARG A 1 85 ? 30.729 43.907 -25.635 1.00 91.06 85 ARG A CA 1
ATOM 687 C C . ARG A 1 85 ? 31.666 45.001 -25.107 1.00 91.06 85 ARG A C 1
ATOM 689 O O . ARG A 1 85 ? 32.049 45.924 -25.825 1.00 91.06 85 ARG A O 1
ATOM 696 N N . THR A 1 86 ? 32.010 44.908 -23.830 1.00 91.44 86 THR A N 1
ATOM 697 C CA . THR A 1 86 ? 32.940 45.801 -23.128 1.00 91.44 86 THR A CA 1
ATOM 698 C C . THR A 1 86 ? 33.845 44.992 -22.194 1.00 91.44 86 THR A C 1
ATOM 700 O O . THR A 1 86 ? 33.695 43.775 -22.079 1.00 91.44 86 THR A O 1
ATOM 703 N N . HIS A 1 87 ? 34.791 45.649 -21.533 1.00 88.56 87 HIS A N 1
ATOM 704 C CA . HIS A 1 87 ? 35.583 45.049 -20.466 1.00 88.56 87 HIS A CA 1
ATOM 705 C C . HIS A 1 87 ? 34.721 44.803 -19.212 1.00 88.56 87 HIS A C 1
ATOM 707 O O . HIS A 1 87 ? 33.844 45.597 -18.875 1.00 88.56 87 HIS A O 1
ATOM 713 N N . SER A 1 88 ? 34.953 43.691 -18.507 1.00 85.25 88 SER A N 1
ATOM 714 C CA . SER A 1 88 ? 34.144 43.277 -17.346 1.00 85.25 88 SER A CA 1
ATOM 715 C C . SER A 1 88 ? 34.239 44.229 -16.147 1.00 85.25 88 SER A C 1
ATOM 717 O O . SER A 1 88 ? 33.328 44.279 -15.330 1.00 85.25 88 SER A O 1
ATOM 719 N N . ASP A 1 89 ? 35.309 45.019 -16.051 1.00 84.69 89 ASP A N 1
ATOM 720 C CA . ASP A 1 89 ? 35.483 46.089 -15.057 1.00 84.69 89 ASP A CA 1
ATOM 721 C C . ASP A 1 89 ? 34.493 47.256 -15.246 1.00 84.69 89 ASP A C 1
ATOM 723 O O . ASP A 1 89 ? 34.309 48.084 -14.352 1.00 84.69 89 ASP A O 1
ATOM 727 N N . CYS A 1 90 ? 33.812 47.311 -16.392 1.00 90.75 90 CYS A N 1
ATOM 728 C CA . CYS A 1 90 ? 32.756 48.274 -16.670 1.00 90.75 90 CYS A CA 1
ATOM 729 C C . CYS A 1 90 ? 31.390 47.847 -16.100 1.00 90.75 90 CYS A C 1
ATOM 731 O O . CYS A 1 90 ? 30.414 48.574 -16.279 1.00 90.75 90 CYS A O 1
ATOM 733 N N . ALA A 1 91 ? 31.295 46.717 -15.385 1.00 91.19 91 ALA A N 1
ATOM 734 C CA . ALA A 1 91 ? 30.045 46.238 -14.793 1.00 91.19 91 ALA A CA 1
ATOM 735 C C . ALA A 1 91 ? 29.371 47.266 -13.873 1.00 91.19 91 ALA A C 1
ATOM 737 O O . ALA A 1 91 ? 28.157 47.468 -13.961 1.00 91.19 91 ALA A O 1
ATOM 738 N N . ALA A 1 92 ? 30.162 47.984 -13.071 1.00 90.81 92 ALA A N 1
ATOM 739 C CA . ALA A 1 92 ? 29.677 49.067 -12.219 1.00 90.81 92 ALA A CA 1
ATOM 740 C C . ALA A 1 92 ? 28.961 50.176 -13.016 1.00 90.81 92 ALA A C 1
ATOM 742 O O . ALA A 1 92 ? 27.906 50.641 -12.594 1.00 90.81 92 ALA A O 1
ATOM 743 N N . VAL A 1 93 ? 29.452 50.524 -14.214 1.00 91.31 93 VAL A N 1
ATOM 744 C CA . VAL A 1 93 ? 28.850 51.568 -15.069 1.00 91.31 93 VAL A CA 1
ATOM 745 C C . VAL A 1 93 ? 27.417 51.201 -15.459 1.00 91.31 93 VAL A C 1
ATOM 747 O O . VAL A 1 93 ? 26.534 52.056 -15.445 1.00 91.31 93 VAL A O 1
ATOM 750 N N . PHE A 1 94 ? 27.157 49.929 -15.770 1.00 93.50 94 PHE A N 1
ATOM 751 C CA . PHE A 1 94 ? 25.816 49.451 -16.125 1.00 93.50 94 PHE A CA 1
ATOM 752 C C . PHE A 1 94 ? 24.911 49.234 -14.905 1.00 93.50 94 PHE A C 1
ATOM 754 O O . PHE A 1 94 ? 23.699 49.396 -15.033 1.00 93.50 94 PHE A O 1
ATOM 761 N N . ARG A 1 95 ? 25.474 48.929 -13.724 1.00 92.69 95 ARG A N 1
ATOM 762 C CA . ARG A 1 95 ? 24.719 48.942 -12.456 1.00 92.69 95 ARG A CA 1
ATOM 763 C C . ARG A 1 95 ? 24.242 50.351 -12.100 1.00 92.69 95 ARG A C 1
ATOM 765 O O . ARG A 1 95 ? 23.116 50.512 -11.645 1.00 92.69 95 ARG A O 1
ATOM 772 N N . GLU A 1 96 ? 25.079 51.360 -12.334 1.00 92.31 96 GLU A N 1
ATOM 773 C CA . GLU A 1 96 ? 24.759 52.775 -12.097 1.00 92.31 96 GLU A CA 1
ATOM 774 C C . GLU A 1 96 ? 23.837 53.372 -13.173 1.00 92.31 96 GLU A C 1
ATOM 776 O O . GLU A 1 96 ? 23.091 54.308 -12.893 1.00 92.31 96 GLU A O 1
ATOM 781 N N . ASN A 1 97 ? 23.839 52.811 -14.389 1.00 94.44 97 ASN A N 1
ATOM 782 C CA . ASN A 1 97 ? 23.012 53.244 -15.520 1.00 94.44 97 ASN A CA 1
ATOM 783 C C . ASN A 1 97 ? 22.074 52.111 -15.996 1.00 94.44 97 ASN A C 1
ATOM 785 O O . ASN A 1 97 ? 22.214 51.624 -17.126 1.00 94.44 97 ASN A O 1
ATOM 789 N N . PRO A 1 98 ? 21.095 51.682 -15.173 1.00 94.94 98 PRO A N 1
ATOM 790 C CA . PRO A 1 98 ? 20.259 50.517 -15.468 1.00 94.94 98 PRO A CA 1
ATOM 791 C C . PRO A 1 98 ? 19.384 50.687 -16.716 1.00 94.94 98 PRO A C 1
ATOM 793 O O . PRO A 1 98 ? 19.068 49.699 -17.368 1.00 94.94 98 PRO A O 1
ATOM 796 N N . GLU A 1 99 ? 19.048 51.918 -17.110 1.00 95.44 99 GLU A N 1
ATOM 797 C CA . GLU A 1 99 ? 18.318 52.191 -18.359 1.00 95.44 99 GLU A CA 1
ATOM 798 C C . GLU A 1 99 ? 19.158 51.848 -19.599 1.00 95.44 99 GLU A C 1
ATOM 800 O O . GLU A 1 99 ? 18.653 51.304 -20.583 1.00 95.44 99 GLU A O 1
ATOM 805 N N . LYS A 1 100 ? 20.476 52.090 -19.544 1.00 94.69 100 LYS A N 1
ATOM 806 C CA . LYS A 1 100 ? 21.383 51.675 -20.618 1.00 94.69 100 LYS A CA 1
ATOM 807 C C . LYS A 1 100 ? 21.471 50.154 -20.682 1.00 94.69 100 LYS A C 1
ATOM 809 O O . LYS A 1 100 ? 21.434 49.591 -21.775 1.00 94.69 100 LYS A O 1
ATOM 814 N N . LEU A 1 101 ? 21.551 49.496 -19.524 1.00 95.31 101 LEU A N 1
ATOM 815 C CA . LEU A 1 101 ? 21.506 48.038 -19.449 1.00 95.31 101 LEU A CA 1
ATOM 816 C C . LEU A 1 101 ? 20.190 47.495 -20.014 1.00 95.31 101 LEU A C 1
ATOM 818 O O . LEU A 1 101 ? 20.231 46.562 -20.808 1.00 95.31 101 LEU A O 1
ATOM 822 N N . GLN A 1 102 ? 19.047 48.093 -19.669 1.00 96.25 102 GLN A N 1
ATOM 823 C CA . GLN A 1 102 ? 17.745 47.697 -20.201 1.00 96.25 102 GLN A CA 1
ATOM 824 C C . GLN A 1 102 ? 17.726 47.772 -21.722 1.00 96.25 102 GLN A C 1
ATOM 826 O O . GLN A 1 102 ? 17.345 46.799 -22.359 1.00 96.25 102 GLN A O 1
ATOM 831 N N . ALA A 1 103 ? 18.208 48.867 -22.313 1.00 95.88 103 ALA A N 1
ATOM 832 C CA . ALA A 1 103 ? 18.255 49.002 -23.764 1.00 95.88 103 ALA A CA 1
ATOM 833 C C . ALA A 1 103 ? 19.134 47.922 -24.432 1.00 95.88 103 ALA A C 1
ATOM 835 O O . ALA A 1 103 ? 18.830 47.475 -25.538 1.00 95.88 103 ALA A O 1
ATOM 836 N N . VAL A 1 104 ? 20.221 47.486 -23.782 1.00 95.94 104 VAL A N 1
ATOM 837 C CA . VAL A 1 104 ? 21.063 46.371 -24.261 1.00 95.94 104 VAL A CA 1
ATOM 838 C C . VAL A 1 104 ? 20.359 45.024 -24.081 1.00 95.94 104 VAL A C 1
ATOM 840 O O . VAL A 1 104 ? 20.373 44.204 -24.999 1.00 95.94 104 VAL A O 1
ATOM 843 N N . VAL A 1 105 ? 19.705 44.803 -22.938 1.00 96.25 105 VAL A N 1
ATOM 844 C CA . VAL A 1 105 ? 18.938 43.583 -22.653 1.00 96.25 105 VAL A CA 1
ATOM 845 C C . VAL A 1 105 ? 17.767 43.441 -23.623 1.00 96.25 105 VAL A C 1
ATOM 847 O O . VAL A 1 105 ? 17.586 42.373 -24.192 1.00 96.25 105 VAL A O 1
ATOM 850 N N . GLU A 1 106 ? 17.020 44.510 -23.887 1.00 96.19 106 GLU A N 1
ATOM 851 C CA . GLU A 1 106 ? 15.915 44.537 -24.850 1.00 96.19 106 GLU A CA 1
ATOM 852 C C . GLU A 1 106 ? 16.398 44.307 -26.283 1.00 96.19 106 GLU A C 1
ATOM 854 O O . GLU A 1 106 ? 15.798 43.508 -27.001 1.00 96.19 106 GLU A O 1
ATOM 859 N N . ALA A 1 107 ? 17.516 44.924 -26.686 1.00 95.25 107 ALA A N 1
ATOM 860 C CA . ALA A 1 107 ? 18.145 44.637 -27.976 1.00 95.25 107 ALA A CA 1
ATOM 861 C C . ALA A 1 107 ? 18.576 43.163 -28.084 1.00 95.25 107 ALA A C 1
ATOM 863 O O . ALA A 1 107 ? 18.466 42.556 -29.150 1.00 95.25 107 ALA A O 1
ATOM 864 N N . GLY A 1 108 ? 19.043 42.573 -26.980 1.00 95.38 108 GLY A N 1
ATOM 865 C CA . GLY A 1 108 ? 19.379 41.156 -26.891 1.00 95.38 108 GLY A CA 1
ATOM 866 C C . GLY A 1 108 ? 18.161 40.247 -26.997 1.00 95.38 108 GLY A C 1
ATOM 867 O O . GLY A 1 108 ? 18.162 39.331 -27.815 1.00 95.38 108 GLY A O 1
ATOM 868 N N . LEU A 1 109 ? 17.111 40.522 -26.221 1.00 95.25 109 LEU A N 1
ATOM 869 C CA . LEU A 1 109 ? 15.857 39.768 -26.226 1.00 95.25 109 LEU A CA 1
ATOM 870 C C . LEU A 1 109 ? 15.188 39.826 -27.603 1.00 95.25 109 LEU A C 1
ATOM 872 O O . LEU A 1 109 ? 14.745 38.798 -28.101 1.00 95.25 109 LEU A O 1
ATOM 876 N N . ALA A 1 110 ? 15.194 40.985 -28.268 1.00 92.62 110 ALA A N 1
ATOM 877 C CA . ALA A 1 110 ? 14.661 41.142 -29.622 1.00 92.62 110 ALA A CA 1
ATOM 878 C C . ALA A 1 110 ? 15.370 40.258 -30.668 1.00 92.62 110 ALA A C 1
ATOM 880 O O . ALA A 1 110 ? 14.782 39.930 -31.698 1.00 92.62 110 ALA A O 1
ATOM 881 N N . ARG A 1 111 ? 16.619 39.845 -30.407 1.00 92.38 111 ARG A N 1
ATOM 882 C CA . ARG A 1 111 ? 17.375 38.916 -31.260 1.00 92.38 111 ARG A CA 1
ATOM 883 C C . ARG A 1 111 ? 17.151 37.444 -30.916 1.00 92.38 111 ARG A C 1
ATOM 885 O O . ARG A 1 111 ? 17.593 36.596 -31.680 1.00 92.38 111 ARG A O 1
ATOM 892 N N . LEU A 1 112 ? 16.477 37.104 -29.817 1.00 92.12 112 LEU A N 1
ATOM 893 C CA . LEU A 1 112 ? 16.186 35.711 -29.454 1.00 92.12 112 LEU A CA 1
ATOM 894 C C . LEU A 1 112 ? 14.978 35.173 -30.240 1.00 92.12 112 LEU A C 1
ATOM 896 O O . LEU A 1 112 ? 13.908 34.928 -29.687 1.00 92.12 112 LEU A O 1
ATOM 900 N N . ASN A 1 113 ? 15.149 35.001 -31.550 1.00 88.94 113 ASN A N 1
ATOM 901 C CA . ASN A 1 113 ? 14.186 34.343 -32.436 1.00 88.94 113 ASN A CA 1
ATOM 902 C C . ASN A 1 113 ? 14.692 32.956 -32.880 1.00 88.94 113 ASN A C 1
ATOM 904 O O . ASN A 1 113 ? 15.844 32.599 -32.626 1.00 88.94 113 ASN A O 1
ATOM 908 N N . LYS A 1 114 ? 13.820 32.169 -33.532 1.00 84.88 114 LYS A N 1
ATOM 909 C CA . LYS A 1 114 ? 14.119 30.786 -33.954 1.00 84.88 114 LYS A CA 1
ATOM 910 C C . LYS A 1 114 ? 15.401 30.704 -34.793 1.00 84.88 114 LYS A C 1
ATOM 912 O O . LYS A 1 114 ? 16.242 29.860 -34.503 1.00 84.88 114 LYS A O 1
ATOM 917 N N . ASP A 1 115 ? 15.566 31.603 -35.760 1.00 87.75 115 ASP A N 1
ATOM 918 C CA . ASP A 1 115 ? 16.698 31.584 -36.694 1.00 87.75 115 ASP A CA 1
ATOM 919 C C . ASP A 1 115 ? 18.020 31.902 -35.985 1.00 87.75 115 ASP A C 1
ATOM 921 O O . ASP A 1 115 ? 18.991 31.160 -36.100 1.00 87.75 115 ASP A O 1
ATOM 925 N N . THR A 1 116 ? 18.037 32.949 -35.156 1.00 89.31 116 THR A N 1
ATOM 926 C CA . THR A 1 116 ? 19.250 33.369 -34.433 1.00 89.31 116 THR A CA 1
ATOM 927 C C . THR A 1 116 ? 19.695 32.317 -33.418 1.00 89.31 116 THR A C 1
ATOM 929 O O . THR A 1 116 ? 20.886 32.051 -33.268 1.00 89.31 116 THR A O 1
ATOM 932 N N . LEU A 1 117 ? 18.747 31.695 -32.710 1.00 91.00 117 LEU A N 1
ATOM 933 C CA . LEU A 1 117 ? 19.061 30.625 -31.764 1.00 91.00 117 LEU A CA 1
ATOM 934 C C . LEU A 1 117 ? 19.584 29.376 -32.476 1.00 91.00 117 LEU A C 1
ATOM 936 O O . LEU A 1 117 ? 20.516 28.745 -31.981 1.00 91.00 117 LEU A O 1
ATOM 940 N N . HIS A 1 118 ? 19.038 29.062 -33.651 1.00 89.25 118 HIS A N 1
ATOM 941 C CA . HIS A 1 118 ? 19.526 27.968 -34.481 1.00 89.25 118 HIS A CA 1
ATOM 942 C C . HIS A 1 118 ? 20.954 28.225 -34.991 1.00 89.25 118 HIS A C 1
ATOM 944 O O . HIS A 1 118 ? 21.796 27.334 -34.905 1.00 89.25 118 HIS A O 1
ATOM 950 N N . GLU A 1 119 ? 21.276 29.449 -35.418 1.00 90.94 119 GLU A N 1
ATOM 951 C CA . GLU A 1 119 ? 22.646 29.843 -35.778 1.00 90.94 119 GLU A CA 1
ATOM 952 C C . GLU A 1 119 ? 23.620 29.724 -34.594 1.00 90.94 119 GLU A C 1
ATOM 954 O O . GLU A 1 119 ? 24.719 29.184 -34.742 1.00 90.94 119 GLU A O 1
ATOM 959 N N . CYS A 1 120 ? 23.223 30.190 -33.403 1.00 92.12 120 CYS A N 1
ATOM 960 C CA . CYS A 1 120 ? 24.025 30.053 -32.185 1.00 92.12 120 CYS A CA 1
ATOM 961 C C . CYS A 1 120 ? 24.286 28.581 -31.837 1.00 92.12 120 CYS A C 1
ATOM 963 O O . CYS A 1 120 ? 25.426 28.219 -31.534 1.00 92.12 120 CYS A O 1
ATOM 965 N N . TYR A 1 121 ? 23.251 27.743 -31.921 1.00 89.31 121 TYR A N 1
ATOM 966 C CA . TYR A 1 121 ? 23.347 26.302 -31.716 1.00 89.31 121 TYR A CA 1
ATOM 967 C C . TYR A 1 121 ? 24.344 25.653 -32.686 1.00 89.31 121 TYR A C 1
ATOM 969 O O . TYR A 1 121 ? 25.307 25.031 -32.232 1.00 89.31 121 TYR A O 1
ATOM 977 N N . LEU A 1 122 ? 24.180 25.863 -34.000 1.00 87.50 122 LEU A N 1
ATOM 978 C CA . LEU A 1 122 ? 25.068 25.302 -35.029 1.00 87.50 122 LEU A CA 1
ATOM 979 C C . LEU A 1 122 ? 26.527 25.744 -34.853 1.00 87.50 122 LEU A C 1
ATOM 981 O O . LEU A 1 122 ? 27.449 24.964 -35.085 1.00 87.50 122 LEU A O 1
ATOM 985 N N . ALA A 1 123 ? 26.749 26.987 -34.423 1.00 89.50 123 ALA A N 1
ATOM 986 C CA . ALA A 1 123 ? 28.084 27.519 -34.174 1.00 89.50 123 ALA A CA 1
ATOM 987 C C . ALA A 1 123 ? 28.681 27.092 -32.816 1.00 89.50 123 ALA A C 1
ATOM 989 O O . ALA A 1 123 ? 29.831 27.434 -32.527 1.00 89.50 123 ALA A O 1
ATOM 990 N N . GLY A 1 124 ? 27.916 26.415 -31.949 1.00 88.81 124 GLY A N 1
ATOM 991 C CA . GLY A 1 124 ? 28.311 26.145 -30.563 1.00 88.81 124 GLY A CA 1
ATOM 992 C C . GLY A 1 124 ? 28.553 27.422 -29.746 1.00 88.81 124 GLY A C 1
ATOM 993 O O . GLY A 1 124 ? 29.341 27.416 -28.797 1.00 88.81 124 GLY A O 1
ATOM 994 N N . LYS A 1 125 ? 27.918 28.534 -30.140 1.00 91.94 125 LYS A N 1
ATOM 995 C CA . LYS A 1 125 ? 28.067 29.857 -29.527 1.00 91.94 125 LYS A CA 1
ATOM 996 C C . LYS A 1 125 ? 26.889 30.180 -28.615 1.00 91.94 125 LYS A C 1
ATOM 998 O O . LYS A 1 125 ? 25.765 29.743 -28.850 1.00 91.94 125 LYS A O 1
ATOM 1003 N N . LEU A 1 126 ? 27.147 30.967 -27.577 1.00 93.81 126 LEU A N 1
ATOM 1004 C CA . LEU A 1 126 ? 26.108 31.503 -26.701 1.00 93.81 126 LEU A CA 1
ATOM 1005 C C . LEU A 1 126 ? 25.448 32.736 -27.335 1.00 93.81 126 LEU A C 1
ATOM 1007 O O . LEU A 1 126 ? 26.150 33.541 -27.962 1.00 93.81 126 LEU A O 1
ATOM 1011 N N . PRO A 1 127 ? 24.129 32.940 -27.153 1.00 94.44 127 PRO A N 1
ATOM 1012 C CA . PRO A 1 127 ? 23.482 34.181 -27.558 1.00 94.44 127 PRO A CA 1
ATOM 1013 C C . PRO A 1 127 ? 24.159 35.382 -26.891 1.00 94.44 127 PRO A C 1
ATOM 1015 O O . PRO A 1 127 ? 24.452 35.356 -25.698 1.00 94.44 127 PRO A O 1
ATOM 1018 N N . ALA A 1 128 ? 24.369 36.466 -27.642 1.00 91.69 128 ALA A N 1
ATOM 1019 C CA . ALA A 1 128 ? 25.125 37.630 -27.165 1.00 91.69 128 ALA A CA 1
ATOM 1020 C C . ALA A 1 128 ? 24.581 38.238 -25.855 1.00 91.69 128 ALA A C 1
ATOM 1022 O O . ALA A 1 128 ? 25.355 38.779 -25.066 1.00 91.69 128 ALA A O 1
ATOM 1023 N N . LEU A 1 129 ? 23.270 38.115 -25.610 1.00 95.31 129 LEU A N 1
ATOM 1024 C CA . LEU A 1 129 ? 22.611 38.570 -24.384 1.00 95.31 129 LEU A CA 1
ATOM 1025 C C . LEU A 1 129 ? 23.121 37.858 -23.121 1.00 95.31 129 LEU A C 1
ATOM 1027 O O . LEU A 1 129 ? 23.176 38.481 -22.064 1.00 95.31 129 LEU A O 1
ATOM 1031 N N . GLU A 1 130 ? 23.498 36.581 -23.215 1.00 95.12 130 GLU A N 1
ATOM 1032 C CA . GLU A 1 130 ? 23.896 35.766 -22.060 1.00 95.12 130 GLU A CA 1
ATOM 1033 C C . GLU A 1 130 ? 25.036 36.428 -21.278 1.00 95.12 130 GLU A C 1
ATOM 1035 O O . GLU A 1 130 ? 24.939 36.603 -20.063 1.00 95.12 130 GLU A O 1
ATOM 1040 N N . TRP A 1 131 ? 26.047 36.924 -21.995 1.00 94.25 131 TRP A N 1
ATOM 1041 C CA . TRP A 1 131 ? 27.195 37.604 -21.401 1.00 94.25 131 TRP A CA 1
ATOM 1042 C C . TRP A 1 131 ? 26.789 38.853 -20.605 1.00 94.25 131 TRP A C 1
ATOM 1044 O O . TRP A 1 131 ? 27.299 39.088 -19.512 1.00 94.25 131 TRP A O 1
ATOM 1054 N N . TRP A 1 132 ? 25.833 39.635 -21.115 1.00 93.94 132 TRP A N 1
ATOM 1055 C CA . TRP A 1 132 ? 25.352 40.858 -20.462 1.00 93.94 132 TRP A CA 1
ATOM 1056 C C . TRP A 1 132 ? 24.560 40.577 -19.182 1.00 93.94 132 TRP A C 1
ATOM 1058 O O . TRP A 1 132 ? 24.683 41.321 -18.206 1.00 93.94 132 TRP A O 1
ATOM 1068 N N . LEU A 1 133 ? 23.788 39.486 -19.160 1.00 94.56 133 LEU A N 1
ATOM 1069 C CA . LEU A 1 133 ? 23.079 39.039 -17.958 1.00 94.56 133 LEU A CA 1
ATOM 1070 C C . LEU A 1 133 ? 24.055 38.559 -16.877 1.00 94.56 133 LEU A C 1
ATOM 1072 O O . LEU A 1 133 ? 23.803 38.750 -15.691 1.00 94.56 133 LEU A O 1
ATOM 1076 N N . VAL A 1 134 ? 25.190 37.978 -17.270 1.00 93.25 134 VAL A N 1
ATOM 1077 C CA . VAL A 1 134 ? 26.199 37.481 -16.327 1.00 93.25 134 VAL A CA 1
ATOM 1078 C C . VAL A 1 134 ? 27.120 38.587 -15.817 1.00 93.25 134 VAL A C 1
ATOM 1080 O O . VAL A 1 134 ? 27.374 38.668 -14.617 1.00 93.25 134 VAL A O 1
ATOM 1083 N N . MET A 1 135 ? 27.599 39.464 -16.702 1.00 91.19 135 MET A N 1
ATOM 1084 C CA . MET A 1 135 ? 28.642 40.445 -16.388 1.00 91.19 135 MET A CA 1
ATOM 1085 C C . MET A 1 135 ? 28.227 41.438 -15.290 1.00 91.19 135 MET A C 1
ATOM 1087 O O . MET A 1 135 ? 29.065 41.858 -14.498 1.00 91.19 135 MET A O 1
ATOM 1091 N N . THR A 1 136 ? 26.948 41.822 -15.202 1.00 89.88 136 THR A N 1
ATOM 1092 C CA . THR A 1 136 ? 26.516 42.836 -14.218 1.00 89.88 136 THR A CA 1
ATOM 1093 C C . THR A 1 136 ? 26.467 42.330 -12.771 1.00 89.88 136 THR A C 1
ATOM 1095 O O . THR A 1 136 ? 26.465 43.158 -11.855 1.00 89.88 136 THR A O 1
ATOM 1098 N N . LEU A 1 137 ? 26.481 41.006 -12.551 1.00 90.81 137 LEU A N 1
ATOM 1099 C CA . LEU A 1 137 ? 26.452 40.363 -11.230 1.00 90.81 137 LEU A CA 1
ATOM 1100 C C . LEU A 1 137 ? 27.826 39.783 -10.830 1.00 90.81 137 LEU A C 1
ATOM 1102 O O . LEU A 1 137 ? 27.963 38.586 -10.551 1.00 90.81 137 LEU A O 1
ATOM 1106 N N . ASP A 1 138 ? 28.839 40.650 -10.812 1.00 87.69 138 ASP A N 1
ATOM 1107 C CA . ASP A 1 138 ? 30.195 40.348 -10.333 1.00 87.69 138 ASP A CA 1
ATOM 1108 C C . ASP A 1 138 ? 30.269 40.182 -8.796 1.00 87.69 138 ASP A C 1
ATOM 1110 O O . ASP A 1 138 ? 29.284 40.334 -8.068 1.00 87.69 138 ASP A O 1
ATOM 1114 N N . ASP A 1 139 ? 31.458 39.868 -8.277 1.00 85.94 139 ASP A N 1
ATOM 1115 C CA . ASP A 1 139 ? 31.667 39.651 -6.839 1.00 85.94 139 ASP A CA 1
ATOM 1116 C C . ASP A 1 139 ? 31.381 40.897 -5.986 1.00 85.94 139 ASP A C 1
ATOM 1118 O O . ASP A 1 139 ? 31.020 40.779 -4.814 1.00 85.94 139 ASP A O 1
ATOM 1122 N N . GLU A 1 140 ? 31.545 42.100 -6.542 1.00 86.44 140 GLU A N 1
ATOM 1123 C CA . GLU A 1 140 ? 31.193 43.343 -5.851 1.00 86.44 140 GLU A CA 1
ATOM 1124 C C . GLU A 1 140 ? 29.678 43.462 -5.687 1.00 86.44 140 GLU A C 1
ATOM 1126 O O . GLU A 1 140 ? 29.196 43.736 -4.586 1.00 86.44 140 GLU A O 1
ATOM 1131 N N . ALA A 1 141 ? 28.925 43.175 -6.748 1.00 87.94 141 ALA A N 1
ATOM 1132 C CA . ALA A 1 141 ? 27.475 43.140 -6.712 1.00 87.94 141 ALA A CA 1
ATOM 1133 C C . ALA A 1 141 ? 26.950 42.085 -5.726 1.00 87.94 141 ALA A C 1
ATOM 1135 O O . ALA A 1 141 ? 26.046 42.383 -4.947 1.00 87.94 141 ALA A O 1
ATOM 1136 N N . ARG A 1 142 ? 27.546 40.883 -5.701 1.00 87.19 142 ARG A N 1
ATOM 1137 C CA . ARG A 1 142 ? 27.189 39.815 -4.746 1.00 87.19 142 ARG A CA 1
ATOM 1138 C C . ARG A 1 142 ? 27.373 40.253 -3.294 1.00 87.19 142 ARG A C 1
ATOM 1140 O O . ARG A 1 142 ? 26.425 40.174 -2.517 1.00 87.19 142 ARG A O 1
ATOM 1147 N N . ARG A 1 143 ? 28.533 40.830 -2.951 1.00 82.69 143 ARG A N 1
ATOM 1148 C CA . ARG A 1 143 ? 28.767 41.416 -1.614 1.00 82.69 143 ARG A CA 1
ATOM 1149 C C . ARG A 1 143 ? 27.752 42.512 -1.280 1.00 82.69 143 ARG A C 1
ATOM 1151 O O . ARG A 1 143 ? 27.310 42.626 -0.142 1.00 82.69 143 ARG A O 1
ATOM 1158 N N . GLY A 1 144 ? 27.368 43.320 -2.269 1.00 81.31 144 GLY A N 1
ATOM 1159 C CA . GLY A 1 144 ? 26.334 44.343 -2.111 1.00 81.31 144 GLY A CA 1
ATOM 1160 C C . GLY A 1 144 ? 24.943 43.774 -1.802 1.00 81.31 144 GLY A C 1
ATOM 1161 O O . GLY A 1 144 ? 24.193 44.391 -1.049 1.00 81.31 144 GLY A O 1
ATOM 1162 N N . LEU A 1 145 ? 24.593 42.607 -2.353 1.00 82.44 145 LEU A N 1
ATOM 1163 C CA . LEU A 1 145 ? 23.312 41.933 -2.109 1.00 82.44 145 LEU A CA 1
ATOM 1164 C C . LEU A 1 145 ? 23.285 41.184 -0.771 1.00 82.44 145 LEU A C 1
ATOM 1166 O O . LEU A 1 145 ? 22.265 41.208 -0.090 1.00 82.44 145 LEU A O 1
ATOM 1170 N N . GLU A 1 146 ? 24.404 40.593 -0.351 1.00 72.88 146 GLU A N 1
ATOM 1171 C CA . GLU A 1 146 ? 24.536 39.928 0.958 1.00 72.88 146 GLU A CA 1
ATOM 1172 C C . GLU A 1 146 ? 24.324 40.895 2.137 1.00 72.88 146 GLU A C 1
ATOM 1174 O O . GLU A 1 146 ? 23.865 40.501 3.209 1.00 72.88 146 GLU A O 1
ATOM 1179 N N . ASN A 1 147 ? 24.572 42.190 1.921 1.00 67.12 147 ASN A N 1
ATOM 1180 C CA . ASN A 1 147 ? 24.350 43.245 2.909 1.00 67.12 147 ASN A CA 1
ATOM 1181 C C . ASN A 1 147 ? 22.876 43.685 3.053 1.00 67.12 147 ASN A C 1
ATOM 1183 O O . ASN A 1 147 ? 22.603 44.607 3.821 1.00 67.12 147 ASN A O 1
ATOM 1187 N N . GLN A 1 148 ? 21.911 43.041 2.378 1.00 65.12 148 GLN A N 1
ATOM 1188 C CA . GLN A 1 148 ? 20.471 43.347 2.515 1.00 65.12 148 GLN A CA 1
ATOM 1189 C C . GLN A 1 148 ? 19.873 43.005 3.900 1.00 65.12 148 GLN A C 1
ATOM 1191 O O . GLN A 1 148 ? 18.696 43.267 4.150 1.00 65.12 148 GLN A O 1
ATOM 1196 N N . GLY A 1 149 ? 20.678 42.474 4.827 1.00 60.84 149 GLY A N 1
ATOM 1197 C CA . GLY A 1 149 ? 20.259 42.083 6.173 1.00 60.84 149 GLY A CA 1
ATOM 1198 C C . GLY A 1 149 ? 19.690 40.663 6.230 1.00 60.84 149 GLY A C 1
ATOM 1199 O O . GLY A 1 149 ? 19.427 40.034 5.209 1.00 60.84 149 GLY A O 1
ATOM 1200 N N . ALA A 1 150 ? 19.516 40.135 7.447 1.00 64.56 150 ALA A N 1
ATOM 1201 C CA . ALA A 1 150 ? 19.006 38.778 7.644 1.00 64.56 150 ALA A CA 1
ATOM 1202 C C . ALA A 1 150 ? 17.591 38.622 7.045 1.00 64.56 150 ALA A C 1
ATOM 1204 O O . ALA A 1 150 ? 16.760 39.530 7.234 1.00 64.56 150 ALA A O 1
ATOM 1205 N N . PRO A 1 151 ? 17.297 37.490 6.371 1.00 70.75 151 PRO A N 1
ATOM 1206 C CA . PRO A 1 151 ? 15.969 37.227 5.833 1.00 70.75 151 PRO A CA 1
ATOM 1207 C C . PRO A 1 151 ? 14.939 37.207 6.971 1.00 70.75 151 PRO A C 1
ATOM 1209 O O . PRO A 1 151 ? 15.246 36.867 8.114 1.00 70.75 151 PRO A O 1
ATOM 1212 N N . ARG A 1 152 ? 13.704 37.617 6.697 1.00 76.31 152 ARG A N 1
ATOM 1213 C CA . ARG A 1 152 ? 12.611 37.615 7.675 1.00 76.31 152 ARG A CA 1
ATOM 1214 C C . ARG A 1 152 ? 12.046 36.219 7.883 1.00 76.31 152 ARG A C 1
ATOM 1216 O O . ARG A 1 152 ? 11.562 35.964 8.980 1.00 76.31 152 ARG A O 1
ATOM 1223 N N . VAL A 1 153 ? 12.139 35.346 6.881 1.00 78.69 153 VAL A N 1
ATOM 1224 C CA . VAL A 1 153 ? 11.726 33.934 6.923 1.00 78.69 153 VAL A CA 1
ATOM 1225 C C . VAL A 1 153 ? 12.890 33.015 6.564 1.00 78.69 153 VAL A C 1
ATOM 1227 O O . VAL A 1 153 ? 13.757 33.393 5.778 1.00 78.69 153 VAL A O 1
ATOM 1230 N N . CYS A 1 154 ? 12.905 31.801 7.113 1.00 82.00 154 CYS A N 1
ATOM 1231 C CA . CYS A 1 154 ? 13.951 30.824 6.832 1.00 82.00 154 CYS A CA 1
ATOM 1232 C C . CYS A 1 154 ? 13.813 30.240 5.424 1.00 82.00 154 CYS A C 1
ATOM 1234 O O . CYS A 1 154 ? 14.776 30.278 4.661 1.00 82.00 154 CYS A O 1
ATOM 1236 N N . GLY A 1 155 ? 12.650 29.666 5.087 1.00 73.94 155 GLY A N 1
ATOM 1237 C CA . GLY A 1 155 ? 12.366 29.093 3.761 1.00 73.94 155 GLY A CA 1
ATOM 1238 C C . GLY A 1 155 ? 13.305 27.954 3.330 1.00 73.94 155 GLY A C 1
ATOM 1239 O O . GLY A 1 155 ? 13.268 27.511 2.187 1.00 73.94 155 GLY A O 1
ATOM 1240 N N . ARG A 1 156 ? 14.183 27.469 4.221 1.00 76.00 156 ARG A N 1
ATOM 1241 C CA . ARG A 1 156 ? 15.210 26.478 3.881 1.00 76.00 156 ARG A CA 1
ATOM 1242 C C . ARG A 1 156 ? 14.568 25.124 3.609 1.00 76.00 156 ARG A C 1
ATOM 1244 O O . ARG A 1 156 ? 13.959 24.560 4.514 1.00 76.00 156 ARG A O 1
ATOM 1251 N N . ALA A 1 157 ? 14.796 24.568 2.422 1.00 68.31 157 ALA A N 1
ATOM 1252 C CA . ALA A 1 157 ? 14.396 23.203 2.089 1.00 68.31 157 ALA A CA 1
ATOM 1253 C C . ALA A 1 157 ? 15.009 22.174 3.062 1.00 68.31 157 ALA A C 1
ATOM 1255 O O . ALA A 1 157 ? 16.222 22.145 3.290 1.00 68.31 157 ALA A O 1
ATOM 1256 N N . LEU A 1 158 ? 14.147 21.338 3.635 1.00 71.88 158 LEU A N 1
ATOM 1257 C CA . LEU A 1 158 ? 14.453 20.266 4.573 1.00 71.88 158 LEU A CA 1
ATOM 1258 C C . LEU A 1 158 ? 14.841 19.014 3.792 1.00 71.88 158 LEU A C 1
ATOM 1260 O O . LEU A 1 158 ? 14.092 18.505 2.951 1.00 71.88 158 LEU A O 1
ATOM 1264 N N . THR A 1 159 ? 16.032 18.502 4.081 1.00 65.94 159 THR A N 1
ATOM 1265 C CA . THR A 1 159 ? 16.568 17.333 3.379 1.00 65.94 159 THR A CA 1
ATOM 1266 C C . THR A 1 159 ? 16.186 16.030 4.082 1.00 65.94 159 THR A C 1
ATOM 1268 O O . THR A 1 159 ? 15.872 16.004 5.272 1.00 65.94 159 THR A O 1
ATOM 1271 N N . LYS A 1 160 ? 16.184 14.912 3.349 1.00 62.41 160 LYS A N 1
ATOM 1272 C CA . LYS A 1 160 ? 15.895 13.596 3.934 1.00 62.41 160 LYS A CA 1
ATOM 1273 C C . LYS A 1 160 ? 16.909 13.258 5.037 1.00 62.41 160 LYS A C 1
ATOM 1275 O O . LYS A 1 160 ? 18.102 13.495 4.856 1.00 62.41 160 LYS A O 1
ATOM 1280 N N . HIS A 1 161 ? 16.438 12.672 6.139 1.00 69.94 161 HIS A N 1
ATOM 1281 C CA . HIS A 1 161 ? 17.216 12.361 7.354 1.00 69.94 161 HIS A CA 1
ATOM 1282 C C . HIS A 1 161 ? 17.703 13.574 8.153 1.00 69.94 161 HIS A C 1
ATOM 1284 O O . HIS A 1 161 ? 18.471 13.418 9.102 1.00 69.94 161 HIS A O 1
ATOM 1290 N N . GLU A 1 162 ? 17.252 14.777 7.814 1.00 76.56 162 GLU A N 1
ATOM 1291 C CA . GLU A 1 162 ? 17.439 15.935 8.676 1.00 76.56 162 GLU A CA 1
ATOM 1292 C C . GLU A 1 162 ? 16.470 15.875 9.864 1.00 76.56 162 GLU A C 1
ATOM 1294 O O . GLU A 1 162 ? 15.337 15.408 9.732 1.00 76.56 162 GLU A O 1
ATOM 1299 N N . ALA A 1 163 ? 16.919 16.329 11.036 1.00 83.31 163 ALA A N 1
ATOM 1300 C CA . ALA A 1 163 ? 16.049 16.467 12.194 1.00 83.31 163 ALA A CA 1
ATOM 1301 C C . ALA A 1 163 ? 15.092 17.645 11.976 1.00 83.31 163 ALA A C 1
ATOM 1303 O O . ALA A 1 163 ? 15.519 18.793 11.827 1.00 83.31 163 ALA A O 1
ATOM 1304 N N . ILE A 1 164 ? 13.802 17.332 11.974 1.00 84.56 164 ILE A N 1
ATOM 1305 C CA . ILE A 1 164 ? 12.703 18.280 11.862 1.00 84.56 164 ILE A CA 1
ATOM 1306 C C . ILE A 1 164 ? 11.988 18.321 13.208 1.00 84.56 164 ILE A C 1
ATOM 1308 O O . ILE A 1 164 ? 11.648 17.275 13.766 1.00 84.56 164 ILE A O 1
ATOM 1312 N N . ALA A 1 165 ? 11.771 19.524 13.732 1.00 87.56 165 ALA A N 1
ATOM 1313 C CA . ALA A 1 165 ? 11.078 19.718 14.998 1.00 87.56 165 ALA A CA 1
ATOM 1314 C C . ALA A 1 165 ? 9.688 20.325 14.779 1.00 87.56 165 ALA A C 1
ATOM 1316 O O . ALA A 1 165 ? 9.549 21.331 14.082 1.00 87.56 165 ALA A O 1
ATOM 1317 N N . HIS A 1 166 ? 8.686 19.739 15.435 1.00 82.75 166 HIS A N 1
ATOM 1318 C CA . HIS A 1 166 ? 7.335 20.283 15.553 1.00 82.75 166 HIS A CA 1
ATOM 1319 C C . HIS A 1 166 ? 7.091 20.681 17.006 1.00 82.75 166 HIS A C 1
ATOM 1321 O O . HIS A 1 166 ? 7.158 19.838 17.902 1.00 82.75 166 HIS A O 1
ATOM 1327 N N . CYS A 1 167 ? 6.795 21.952 17.258 1.00 85.00 167 CYS A N 1
ATOM 1328 C CA . CYS A 1 167 ? 6.408 22.410 18.587 1.00 85.00 167 CYS A CA 1
ATOM 1329 C C . CYS A 1 167 ? 4.894 22.277 18.761 1.00 85.00 167 CYS A C 1
ATOM 1331 O O . CYS A 1 167 ? 4.138 22.995 18.113 1.00 85.00 167 CYS A O 1
ATOM 1333 N N . LEU A 1 168 ? 4.461 21.403 19.671 1.00 77.94 168 LEU A N 1
ATOM 1334 C CA . LEU A 1 168 ? 3.048 21.095 19.918 1.00 77.94 168 LEU A CA 1
ATOM 1335 C C . LEU A 1 168 ? 2.289 22.251 20.590 1.00 77.94 168 LEU A C 1
ATOM 1337 O O . LEU A 1 168 ? 1.067 22.235 20.635 1.00 77.94 168 LEU A O 1
ATOM 1341 N N . GLU A 1 169 ? 3.008 23.240 21.124 1.00 79.31 169 GLU A N 1
ATOM 1342 C CA . GLU A 1 169 ? 2.422 24.401 21.811 1.00 79.31 169 GLU A CA 1
ATOM 1343 C C . GLU A 1 169 ? 2.376 25.675 20.954 1.00 79.31 169 GLU A C 1
ATOM 1345 O O . GLU A 1 169 ? 1.644 26.603 21.279 1.00 79.31 169 GLU A O 1
ATOM 1350 N N . CYS A 1 170 ? 3.180 25.764 19.889 1.00 82.25 170 CYS A N 1
ATOM 1351 C CA . CYS A 1 170 ? 3.367 27.010 19.127 1.00 82.25 170 CYS A CA 1
ATOM 1352 C C . CYS A 1 170 ? 2.988 26.921 17.656 1.00 82.25 170 CYS A C 1
ATOM 1354 O O . CYS A 1 170 ? 2.903 27.962 17.002 1.00 82.25 170 CYS A O 1
ATOM 1356 N N . ALA A 1 171 ? 2.846 25.710 17.123 1.00 72.25 171 ALA A N 1
ATOM 1357 C CA . ALA A 1 171 ? 2.510 25.525 15.725 1.00 72.25 171 ALA A CA 1
ATOM 1358 C C . ALA A 1 171 ? 1.089 26.036 15.483 1.00 72.25 171 ALA A C 1
ATOM 1360 O O . ALA A 1 171 ? 0.184 25.725 16.257 1.00 72.25 171 ALA A O 1
ATOM 1361 N N . VAL A 1 172 ? 0.904 26.845 14.437 1.00 66.31 172 VAL A N 1
ATOM 1362 C CA . VAL A 1 172 ? -0.435 27.296 14.028 1.00 66.31 172 VAL A CA 1
ATOM 1363 C C . VAL A 1 172 ? -1.232 26.123 13.448 1.00 66.31 172 VAL A C 1
ATOM 1365 O O . VAL A 1 172 ? -2.440 26.039 13.663 1.00 66.31 172 VAL A O 1
ATOM 1368 N N . ASP A 1 173 ? -0.553 25.185 12.784 1.00 62.81 173 ASP A N 1
ATOM 1369 C CA . ASP A 1 173 ? -1.116 23.934 12.286 1.00 62.81 173 ASP A CA 1
ATOM 1370 C C . ASP A 1 173 ? -0.145 22.749 12.477 1.00 62.81 173 ASP A C 1
ATOM 1372 O O . ASP A 1 173 ? 1.021 22.915 12.835 1.00 62.81 173 ASP A O 1
ATOM 1376 N N . SER A 1 174 ? -0.621 21.515 12.270 1.00 61.97 174 SER A N 1
ATOM 1377 C CA . SER A 1 174 ? 0.191 20.306 12.494 1.00 61.97 174 SER A CA 1
ATOM 1378 C C . SER A 1 174 ? 1.285 20.056 11.445 1.00 61.97 174 SER A C 1
ATOM 1380 O O . SER A 1 174 ? 2.057 19.109 11.600 1.00 61.97 174 SER A O 1
ATOM 1382 N N . MET A 1 175 ? 1.334 20.849 10.376 1.00 67.75 175 MET A N 1
ATOM 1383 C CA . MET A 1 175 ? 2.288 20.727 9.273 1.00 67.75 175 MET A CA 1
ATOM 1384 C C . MET A 1 175 ? 3.504 21.642 9.451 1.00 67.75 175 MET A C 1
ATOM 1386 O O . MET A 1 175 ? 4.525 21.394 8.813 1.00 67.75 175 MET A O 1
ATOM 1390 N N . CYS A 1 176 ? 3.445 22.629 10.352 1.00 75.12 176 CYS A N 1
ATOM 1391 C CA . CYS A 1 176 ? 4.543 23.562 10.594 1.00 75.12 176 CYS A CA 1
ATOM 1392 C C . CYS A 1 176 ? 5.805 22.867 11.119 1.00 75.12 176 CYS A C 1
ATOM 1394 O O . CYS A 1 176 ? 5.766 22.090 12.084 1.00 75.12 176 CYS A O 1
ATOM 1396 N N . VAL A 1 177 ? 6.952 23.210 10.534 1.00 85.62 177 VAL A N 1
ATOM 1397 C CA . VAL A 1 177 ? 8.241 22.560 10.789 1.00 85.62 177 VAL A CA 1
ATOM 1398 C C . VAL A 1 177 ? 9.390 23.548 10.996 1.00 85.62 177 VAL A C 1
ATOM 1400 O O . VAL A 1 177 ? 9.613 24.495 10.237 1.00 85.62 177 VAL A O 1
ATOM 1403 N N . PHE A 1 178 ? 10.212 23.274 12.010 1.00 88.06 178 PHE A N 1
ATOM 1404 C CA . PHE A 1 178 ? 11.519 23.904 12.165 1.00 88.06 178 PHE A CA 1
ATOM 1405 C C . PHE A 1 178 ? 12.630 23.020 11.594 1.00 88.06 178 PHE A C 1
ATOM 1407 O O . PHE A 1 178 ? 12.702 21.825 11.890 1.00 88.06 178 PHE A O 1
ATOM 1414 N N . CYS A 1 179 ? 13.576 23.630 10.872 1.00 89.38 179 CYS A N 1
ATOM 1415 C CA . CYS A 1 179 ? 14.900 23.034 10.722 1.00 89.38 179 CYS A CA 1
ATOM 1416 C C . CYS A 1 179 ? 15.629 23.061 12.072 1.00 89.38 179 CYS A C 1
ATOM 1418 O O . CYS A 1 179 ? 15.353 23.914 12.924 1.00 89.38 179 CYS A O 1
ATOM 1420 N N . ALA A 1 180 ? 16.598 22.163 12.251 1.00 88.50 180 ALA A N 1
ATOM 1421 C CA . ALA A 1 180 ? 17.342 22.042 13.502 1.00 88.50 180 ALA A CA 1
ATOM 1422 C C . ALA A 1 180 ? 17.929 23.381 13.996 1.00 88.50 180 ALA A C 1
ATOM 1424 O O . ALA A 1 180 ? 17.816 23.702 15.177 1.00 88.50 180 ALA A O 1
ATOM 1425 N N . ASP A 1 181 ? 18.499 24.195 13.101 1.00 89.69 181 ASP A N 1
ATOM 1426 C CA . ASP A 1 181 ? 19.093 25.488 13.467 1.00 89.69 181 ASP A CA 1
ATOM 1427 C C . ASP A 1 181 ? 18.041 26.514 13.922 1.00 89.69 181 ASP A C 1
ATOM 1429 O O . ASP A 1 181 ? 18.224 27.190 14.935 1.00 89.69 181 ASP A O 1
ATOM 1433 N N . CYS A 1 182 ? 16.902 26.611 13.231 1.00 92.50 182 CYS A N 1
ATOM 1434 C CA . CYS A 1 182 ? 15.828 27.507 13.660 1.00 92.50 182 CYS A CA 1
ATOM 1435 C C . CYS A 1 182 ? 15.227 27.063 14.992 1.00 92.50 182 CYS A C 1
ATOM 1437 O O . CYS A 1 182 ? 15.022 27.905 15.861 1.00 92.50 182 CYS A O 1
ATOM 1439 N N . PHE A 1 183 ? 15.014 25.758 15.183 1.00 92.62 183 PHE A N 1
ATOM 1440 C CA . PHE A 1 183 ? 14.505 25.219 16.441 1.00 92.62 183 PHE A CA 1
ATOM 1441 C C . PHE A 1 183 ? 15.431 25.560 17.616 1.00 92.62 183 PHE A C 1
ATOM 1443 O O . PHE A 1 183 ? 14.975 26.108 18.619 1.00 92.62 183 PHE A O 1
ATOM 1450 N N . GLN A 1 184 ? 16.741 25.330 17.464 1.00 91.56 184 GLN A N 1
ATOM 1451 C CA . GLN A 1 184 ? 17.749 25.637 18.488 1.00 91.56 184 GLN A CA 1
ATOM 1452 C C . GLN A 1 184 ? 17.790 27.124 18.862 1.00 91.56 184 GLN A C 1
ATOM 1454 O O . GLN A 1 184 ? 18.003 27.468 20.027 1.00 91.56 184 GLN A O 1
ATOM 1459 N N . ASN A 1 185 ? 17.553 28.010 17.893 1.00 92.25 185 ASN A N 1
ATOM 1460 C CA . ASN A 1 185 ? 17.529 29.459 18.098 1.00 92.25 185 ASN A CA 1
ATOM 1461 C C . ASN A 1 185 ? 16.130 30.014 18.428 1.00 92.25 185 ASN A C 1
ATOM 1463 O O . ASN A 1 185 ? 15.974 31.232 18.517 1.00 92.25 185 ASN A O 1
ATOM 1467 N N . SER A 1 186 ? 15.120 29.151 18.582 1.00 91.75 186 SER A N 1
ATOM 1468 C CA . SER A 1 186 ? 13.745 29.526 18.928 1.00 91.75 186 SER A CA 1
ATOM 1469 C C . SER A 1 186 ? 13.447 29.323 20.420 1.00 91.75 186 SER A C 1
ATOM 1471 O O . SER A 1 186 ? 14.083 28.486 21.071 1.00 91.75 186 SER A O 1
ATOM 1473 N N . PRO A 1 187 ? 12.438 30.020 20.974 1.00 89.62 187 PRO A N 1
ATOM 1474 C CA . PRO A 1 187 ? 11.914 29.729 22.310 1.00 89.62 187 PRO A CA 1
ATOM 1475 C C . PRO A 1 187 ? 11.311 28.319 22.431 1.00 89.62 187 PRO A C 1
ATOM 1477 O O . PRO A 1 187 ? 11.333 27.731 23.513 1.00 89.62 187 PRO A O 1
ATOM 1480 N N . CYS A 1 188 ? 10.841 27.746 21.313 1.00 89.75 188 CYS A N 1
ATOM 1481 C CA . CYS A 1 188 ? 10.124 26.469 21.253 1.00 89.75 188 CYS A CA 1
ATOM 1482 C C . CYS A 1 188 ? 10.930 25.259 21.741 1.00 89.75 188 CYS A C 1
ATOM 1484 O O . CYS A 1 188 ? 10.342 24.229 22.065 1.00 89.75 188 CYS A O 1
ATOM 1486 N N . ARG A 1 189 ? 12.260 25.367 21.847 1.00 89.69 189 ARG A N 1
ATOM 1487 C CA . ARG A 1 189 ? 13.107 24.311 22.431 1.00 89.69 189 ARG A CA 1
ATOM 1488 C C . ARG A 1 189 ? 12.734 23.952 23.875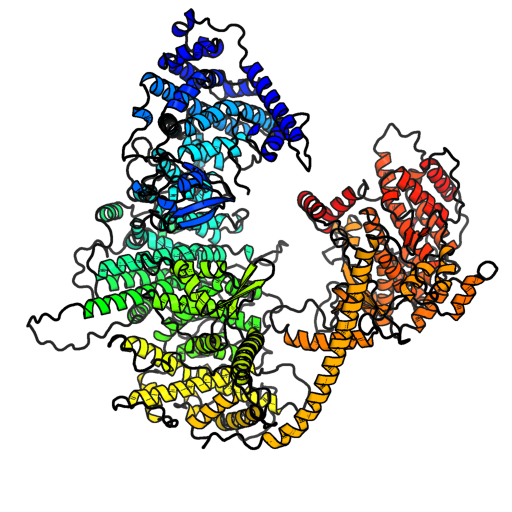 1.00 89.69 189 ARG A C 1
ATOM 1490 O O . ARG A 1 189 ? 13.050 22.856 24.324 1.00 89.69 189 ARG A O 1
ATOM 1497 N N . ASN A 1 190 ? 12.076 24.874 24.582 1.00 88.44 190 ASN A N 1
ATOM 1498 C CA . ASN A 1 190 ? 11.615 24.695 25.959 1.00 88.44 190 ASN A CA 1
ATOM 1499 C C . ASN A 1 190 ? 10.142 24.254 26.061 1.00 88.44 190 ASN A C 1
ATOM 1501 O O . ASN A 1 190 ? 9.650 24.067 27.170 1.00 88.44 190 ASN A O 1
ATOM 1505 N N . HIS A 1 191 ? 9.429 24.115 24.942 1.00 89.00 191 HIS A N 1
ATOM 1506 C CA . HIS A 1 191 ? 8.030 23.678 24.909 1.00 89.00 191 HIS A CA 1
ATOM 1507 C C . HIS A 1 191 ? 7.929 22.166 24.675 1.00 89.00 191 HIS A C 1
ATOM 1509 O O . HIS A 1 191 ? 8.913 21.509 24.315 1.00 89.00 191 HIS A O 1
ATOM 1515 N N . LYS A 1 192 ? 6.728 21.598 24.810 1.00 81.06 192 LYS A N 1
ATOM 1516 C CA . LYS A 1 192 ? 6.427 20.252 24.313 1.00 81.06 192 LYS A CA 1
ATOM 1517 C C . LYS A 1 192 ? 6.587 20.219 22.798 1.00 81.06 192 LYS A C 1
ATOM 1519 O O . LYS A 1 192 ? 5.940 20.962 22.060 1.00 81.06 192 LYS A O 1
ATOM 1524 N N . HIS A 1 193 ? 7.446 19.329 22.328 1.00 85.06 193 HIS A N 1
ATOM 1525 C CA . HIS A 1 193 ? 7.767 19.194 20.917 1.00 85.06 193 HIS A CA 1
ATOM 1526 C C . HIS A 1 193 ? 8.004 17.730 20.555 1.00 85.06 193 HIS A C 1
ATOM 1528 O O . HIS A 1 193 ? 8.296 16.898 21.413 1.00 85.06 193 HIS A O 1
ATOM 1534 N N . THR A 1 194 ? 7.900 17.427 19.265 1.00 82.25 194 THR A N 1
ATOM 1535 C CA . THR A 1 194 ? 8.333 16.153 18.690 1.00 82.25 194 THR A CA 1
ATOM 1536 C C . THR A 1 194 ? 9.463 16.412 17.703 1.00 82.25 194 THR A C 1
ATOM 1538 O O . THR A 1 194 ? 9.455 17.413 16.984 1.00 82.25 194 THR A O 1
ATOM 1541 N N . VAL A 1 195 ? 10.457 15.524 17.678 1.00 84.50 195 VAL A N 1
ATOM 1542 C CA . VAL A 1 195 ? 11.537 15.551 16.685 1.00 84.50 195 VAL A CA 1
ATOM 1543 C C . VAL A 1 195 ? 11.416 14.303 15.834 1.00 84.50 195 VAL A C 1
ATOM 1545 O O . VAL A 1 195 ? 11.412 13.187 16.352 1.00 84.50 195 VAL A O 1
ATOM 1548 N N . ARG A 1 196 ? 11.315 14.494 14.522 1.00 78.81 196 ARG A N 1
ATOM 1549 C CA . ARG A 1 196 ? 11.253 13.419 13.535 1.00 78.81 196 ARG A CA 1
ATOM 1550 C C . ARG A 1 196 ? 12.409 13.578 12.562 1.00 78.81 196 ARG A C 1
ATOM 1552 O O . ARG A 1 196 ? 12.829 14.690 12.254 1.00 78.81 196 ARG A O 1
ATOM 1559 N N . TYR A 1 197 ? 12.921 12.465 12.056 1.00 76.00 197 TYR A N 1
ATOM 1560 C CA . TYR A 1 197 ? 13.826 12.505 10.914 1.00 76.00 197 TYR A CA 1
ATOM 1561 C C . TYR A 1 197 ? 12.982 12.639 9.649 1.00 76.00 197 TYR A C 1
ATOM 1563 O O . TYR A 1 197 ? 12.177 11.761 9.342 1.00 76.00 197 TYR A O 1
ATOM 1571 N N . GLY A 1 198 ? 13.129 13.760 8.947 1.00 61.28 198 GLY A N 1
ATOM 1572 C CA . GLY A 1 198 ? 12.300 14.101 7.799 1.00 61.28 198 GLY A CA 1
ATOM 1573 C C . GLY A 1 198 ? 12.428 13.124 6.634 1.00 61.28 198 GLY A C 1
ATOM 1574 O O . GLY A 1 198 ? 13.529 12.680 6.297 1.00 61.28 198 GLY A O 1
ATOM 1575 N N . GLY A 1 199 ? 11.306 12.858 5.959 1.00 55.41 199 GLY A N 1
ATOM 1576 C CA . GLY A 1 199 ? 11.271 12.149 4.673 1.00 55.41 199 GLY A CA 1
ATOM 1577 C C . GLY A 1 199 ? 11.871 12.946 3.500 1.00 55.41 199 GLY A C 1
ATOM 1578 O O . GLY A 1 199 ? 12.176 12.354 2.464 1.00 55.41 199 GLY A O 1
ATOM 1579 N N . GLY A 1 200 ? 12.109 14.251 3.698 1.00 56.34 200 GLY A N 1
ATOM 1580 C CA . GLY A 1 200 ? 12.438 15.238 2.662 1.00 56.34 200 GLY A CA 1
ATOM 1581 C C . GLY A 1 200 ? 11.195 16.003 2.181 1.00 56.34 200 GLY A C 1
ATOM 1582 O O . GLY A 1 200 ? 10.078 15.597 2.486 1.00 56.34 200 GLY A O 1
ATOM 1583 N N . GLY A 1 201 ? 11.392 17.116 1.463 1.00 55.91 201 GLY A N 1
ATOM 1584 C CA . GLY A 1 201 ? 10.330 17.836 0.736 1.00 55.91 201 GLY A CA 1
ATOM 1585 C C . GLY A 1 201 ? 9.657 19.005 1.471 1.00 55.91 201 GLY A C 1
ATOM 1586 O O . GLY A 1 201 ? 8.915 19.749 0.849 1.00 55.91 201 GLY A O 1
ATOM 1587 N N . GLY A 1 202 ? 9.920 19.228 2.760 1.00 66.56 202 GLY A N 1
ATOM 1588 C CA . GLY A 1 202 ? 9.426 20.421 3.470 1.00 66.56 202 GLY A CA 1
ATOM 1589 C C . GLY A 1 202 ? 10.352 21.631 3.307 1.00 66.56 202 GLY A C 1
ATOM 1590 O O . GLY A 1 202 ? 11.509 21.471 2.930 1.00 66.56 202 GLY A O 1
ATOM 1591 N N . ILE A 1 203 ? 9.887 22.829 3.653 1.00 74.38 203 ILE A N 1
ATOM 1592 C CA . ILE A 1 203 ? 10.737 24.004 3.904 1.00 74.38 203 ILE A CA 1
ATOM 1593 C C . ILE A 1 203 ? 10.602 24.393 5.375 1.00 74.38 203 ILE A C 1
ATOM 1595 O O . ILE A 1 203 ? 9.597 24.092 6.000 1.00 74.38 203 ILE A O 1
ATOM 1599 N N . CYS A 1 204 ? 11.614 25.019 5.966 1.00 85.50 204 CYS A N 1
ATOM 1600 C CA . CYS A 1 204 ? 11.487 25.533 7.322 1.00 85.50 204 CYS A CA 1
ATOM 1601 C C . CYS A 1 204 ? 10.592 26.773 7.338 1.00 85.50 204 CYS A C 1
ATOM 1603 O O . CYS A 1 204 ? 10.953 27.796 6.750 1.00 85.50 204 CYS A O 1
ATOM 1605 N N . ASP A 1 205 ? 9.510 26.720 8.113 1.00 81.88 205 ASP A N 1
ATOM 1606 C CA . ASP A 1 205 ? 8.547 27.821 8.190 1.00 81.88 205 ASP A CA 1
ATOM 1607 C C . ASP A 1 205 ? 8.941 28.904 9.206 1.00 81.88 205 ASP A C 1
ATOM 1609 O O . ASP A 1 205 ? 8.170 29.812 9.494 1.00 81.88 205 ASP A O 1
ATOM 1613 N N . CYS A 1 206 ? 10.135 28.829 9.804 1.00 86.38 206 CYS A N 1
ATOM 1614 C CA . CYS A 1 206 ? 10.560 29.802 10.809 1.00 86.38 206 CYS A CA 1
ATOM 1615 C C . CYS A 1 206 ? 10.504 31.231 10.259 1.00 86.38 206 CYS A C 1
ATOM 1617 O O . CYS A 1 206 ? 11.064 31.517 9.201 1.00 86.38 206 CYS A O 1
ATOM 1619 N N . GLY A 1 207 ? 9.867 32.129 11.007 1.00 81.75 207 GLY A N 1
ATOM 1620 C CA . GLY A 1 207 ? 9.632 33.502 10.584 1.00 81.75 207 GLY A CA 1
ATOM 1621 C C . GLY A 1 207 ? 8.392 33.667 9.715 1.00 81.75 207 GLY A C 1
ATOM 1622 O O . GLY A 1 207 ? 7.946 34.793 9.569 1.00 81.75 207 GLY A O 1
ATOM 1623 N N . ASP A 1 208 ? 7.806 32.614 9.145 1.00 74.94 208 ASP A N 1
ATOM 1624 C CA . ASP A 1 208 ? 6.517 32.754 8.475 1.00 74.94 208 ASP A CA 1
ATOM 1625 C C . ASP A 1 208 ? 5.439 33.013 9.547 1.00 74.94 208 ASP A C 1
ATOM 1627 O O . ASP A 1 208 ? 5.137 32.100 10.326 1.00 74.94 208 ASP A O 1
ATOM 1631 N N . PRO A 1 209 ? 4.859 34.230 9.633 1.00 70.50 209 PRO A N 1
ATOM 1632 C CA . PRO A 1 209 ? 3.782 34.512 10.586 1.00 70.50 209 PRO A CA 1
ATOM 1633 C C . PRO A 1 209 ? 2.533 33.676 10.311 1.00 70.50 209 PRO A C 1
ATOM 1635 O O . PRO A 1 209 ? 1.643 33.628 11.159 1.00 70.50 209 PRO A O 1
ATOM 1638 N N . MET A 1 210 ? 2.471 33.024 9.146 1.00 64.81 210 MET A N 1
ATOM 1639 C CA . MET A 1 210 ? 1.382 32.135 8.774 1.00 64.81 210 MET A CA 1
ATOM 1640 C C . MET A 1 210 ? 1.512 30.736 9.353 1.00 64.81 210 MET A C 1
ATOM 1642 O O . MET A 1 210 ? 0.493 30.092 9.576 1.00 64.81 210 MET A O 1
ATOM 1646 N N . ALA A 1 211 ? 2.733 30.283 9.634 1.00 68.69 211 ALA A N 1
ATOM 1647 C CA . ALA A 1 211 ? 2.991 28.959 10.193 1.00 68.69 211 ALA A CA 1
ATOM 1648 C C . ALA A 1 211 ? 3.249 29.001 11.707 1.00 68.69 211 ALA A C 1
ATOM 1650 O O . ALA A 1 211 ? 2.898 28.079 12.447 1.00 68.69 211 ALA A O 1
ATOM 1651 N N . TRP A 1 212 ? 3.864 30.076 12.199 1.00 70.81 212 TRP A N 1
ATOM 1652 C CA . TRP A 1 212 ? 4.217 30.217 13.608 1.00 70.81 212 TRP A CA 1
ATOM 1653 C C . TRP A 1 212 ? 3.731 31.552 14.151 1.00 70.81 212 TRP A C 1
ATOM 1655 O O . TRP A 1 212 ? 3.813 32.581 13.483 1.00 70.81 212 TRP A O 1
ATOM 1665 N N . ASN A 1 213 ? 3.301 31.556 15.413 1.00 74.31 213 ASN A N 1
ATOM 1666 C CA . ASN A 1 213 ? 3.156 32.810 16.140 1.00 74.31 213 ASN A CA 1
ATOM 1667 C C . ASN A 1 213 ? 4.504 33.558 16.109 1.00 74.31 213 ASN A C 1
ATOM 1669 O O . ASN A 1 213 ? 5.559 32.947 16.289 1.00 74.31 213 ASN A O 1
ATOM 1673 N N . SER A 1 214 ? 4.486 34.877 15.909 1.00 76.38 214 SER A N 1
ATOM 1674 C CA . SER A 1 214 ? 5.707 35.689 15.856 1.00 76.38 214 SER A CA 1
ATOM 1675 C C . SER A 1 214 ? 6.555 35.595 17.128 1.00 76.38 214 SER A C 1
ATOM 1677 O O . SER A 1 214 ? 7.779 35.698 17.061 1.00 76.38 214 SER A O 1
ATOM 1679 N N . ALA A 1 215 ? 5.934 35.300 18.275 1.00 79.94 215 ALA A N 1
ATOM 1680 C CA . ALA A 1 215 ? 6.629 35.020 19.532 1.00 79.94 215 ALA A CA 1
ATOM 1681 C C . ALA A 1 215 ? 7.463 33.720 19.513 1.00 79.94 215 ALA A C 1
ATOM 1683 O O . ALA A 1 215 ? 8.332 33.532 20.362 1.00 79.94 215 ALA A O 1
ATOM 1684 N N . SER A 1 216 ? 7.206 32.821 18.563 1.00 85.81 216 SER A N 1
ATOM 1685 C CA . SER A 1 216 ? 7.846 31.509 18.424 1.00 85.81 216 SER A CA 1
ATOM 1686 C C . SER A 1 216 ? 9.017 31.515 17.443 1.00 85.81 216 SER A C 1
ATOM 1688 O O . SER A 1 216 ? 9.720 30.508 17.323 1.00 85.81 216 SER A O 1
ATOM 1690 N N . PHE A 1 217 ? 9.231 32.624 16.730 1.00 89.31 217 PHE A N 1
ATOM 1691 C CA . PHE A 1 217 ? 10.306 32.740 15.756 1.00 89.31 217 PHE A CA 1
ATOM 1692 C C . PHE A 1 217 ? 11.680 32.603 16.408 1.00 89.31 217 PHE A C 1
ATOM 1694 O O . PHE A 1 217 ? 11.892 32.920 17.582 1.00 89.31 217 PHE A O 1
ATOM 1701 N N . CYS A 1 218 ? 12.647 32.128 15.626 1.00 91.06 218 CYS A N 1
ATOM 1702 C CA . CYS A 1 218 ? 14.026 32.121 16.077 1.00 91.06 218 CYS A CA 1
ATOM 1703 C C . CYS A 1 218 ? 14.609 33.536 16.054 1.00 91.06 218 CYS A C 1
ATOM 1705 O O . CYS A 1 218 ? 14.181 34.388 15.281 1.00 91.06 218 CYS A O 1
ATOM 1707 N N . SER A 1 219 ? 15.662 33.774 16.832 1.00 85.69 219 SER A N 1
ATOM 1708 C CA . SER A 1 219 ? 16.325 35.087 16.916 1.00 85.69 219 SER A CA 1
ATOM 1709 C C . SER A 1 219 ? 16.884 35.634 15.589 1.00 85.69 219 SER A C 1
ATOM 1711 O O . SER A 1 219 ? 17.290 36.792 15.531 1.00 85.69 219 SER A O 1
ATOM 1713 N N . LYS A 1 220 ? 16.921 34.816 14.527 1.00 82.75 220 LYS A N 1
ATOM 1714 C CA . LYS A 1 220 ? 17.430 35.174 13.193 1.00 82.75 220 LYS A CA 1
ATOM 1715 C C . LYS A 1 220 ? 16.334 35.659 12.234 1.00 82.75 220 LYS A C 1
ATOM 1717 O O . LYS A 1 220 ? 16.661 36.324 11.258 1.00 82.75 220 LYS A O 1
ATOM 1722 N N . HIS A 1 221 ? 15.065 35.343 12.500 1.00 84.25 221 HIS A N 1
ATOM 1723 C CA . HIS A 1 221 ? 13.947 35.560 11.580 1.00 84.25 221 HIS A CA 1
ATOM 1724 C C . HIS A 1 221 ? 12.841 36.361 12.280 1.00 84.25 221 HIS A C 1
ATOM 1726 O O . HIS A 1 221 ? 12.425 36.023 13.381 1.00 84.25 221 HIS A O 1
ATOM 1732 N N . ARG A 1 222 ? 12.379 37.446 11.651 1.00 76.94 222 ARG A N 1
ATOM 1733 C CA . ARG A 1 222 ? 11.420 38.408 12.240 1.00 76.94 222 ARG A CA 1
ATOM 1734 C C . ARG A 1 222 ? 10.016 38.372 11.620 1.00 76.94 222 ARG A C 1
ATOM 1736 O O . ARG A 1 222 ? 9.108 38.988 12.165 1.00 76.94 222 ARG A O 1
ATOM 1743 N N . GLY A 1 223 ? 9.866 37.676 10.495 1.00 75.31 223 GLY A N 1
ATOM 1744 C CA . GLY A 1 223 ? 8.650 37.543 9.691 1.00 75.31 223 GLY A CA 1
ATOM 1745 C C . GLY A 1 223 ? 8.231 38.730 8.825 1.00 75.31 223 GLY A C 1
ATOM 1746 O O . GLY A 1 223 ? 8.725 39.851 8.975 1.00 75.31 223 GLY A O 1
ATOM 1747 N N . PHE A 1 224 ? 7.361 38.448 7.849 1.00 67.75 224 PHE A N 1
ATOM 1748 C CA . PHE A 1 224 ? 6.721 39.449 6.985 1.00 67.75 224 PHE A CA 1
ATOM 1749 C C . PHE A 1 224 ? 5.573 40.144 7.733 1.00 67.75 224 PHE A C 1
ATOM 1751 O O . PHE A 1 224 ? 4.838 39.486 8.464 1.00 67.75 224 PHE A O 1
ATOM 1758 N N . GLN A 1 225 ? 5.371 41.451 7.548 1.00 62.62 225 GLN A N 1
ATOM 1759 C CA . GLN A 1 225 ? 4.082 42.075 7.868 1.00 62.62 225 GLN A CA 1
ATOM 1760 C C . GLN A 1 225 ? 3.199 42.080 6.614 1.00 62.62 225 GLN A C 1
ATOM 1762 O O . GLN A 1 225 ? 3.692 42.093 5.483 1.00 62.62 225 GLN A O 1
ATOM 1767 N N . LYS A 1 226 ? 1.877 42.037 6.801 1.00 55.12 226 LYS A N 1
ATOM 1768 C CA . LYS A 1 226 ? 0.902 42.029 5.701 1.00 55.12 226 LYS A CA 1
ATOM 1769 C C . LYS A 1 226 ? 1.090 43.301 4.851 1.00 55.12 226 LYS A C 1
ATOM 1771 O O . LYS A 1 226 ? 1.033 44.397 5.399 1.00 55.12 226 LYS A O 1
ATOM 1776 N N . ASN A 1 227 ? 1.302 43.147 3.539 1.00 57.50 227 ASN A N 1
ATOM 1777 C CA . ASN A 1 227 ? 1.624 44.207 2.558 1.00 57.50 227 ASN A CA 1
ATOM 1778 C C . ASN A 1 227 ? 3.054 44.782 2.583 1.00 57.50 227 ASN A C 1
ATOM 1780 O O . ASN A 1 227 ? 3.301 45.792 1.921 1.00 57.50 227 ASN A O 1
ATOM 1784 N N . ASP A 1 228 ? 4.007 44.156 3.276 1.00 67.00 228 ASP A N 1
ATOM 1785 C CA . ASP A 1 228 ? 5.412 44.535 3.115 1.00 67.00 228 ASP A CA 1
ATOM 1786 C C . ASP A 1 228 ? 5.895 44.215 1.690 1.00 67.00 228 ASP A C 1
ATOM 1788 O O . ASP A 1 228 ? 5.815 43.071 1.242 1.00 67.00 228 ASP A O 1
ATOM 1792 N N . ASP A 1 229 ? 6.432 45.219 0.990 1.00 77.62 229 ASP A N 1
ATOM 1793 C CA . ASP A 1 229 ? 7.209 45.045 -0.240 1.00 77.62 229 ASP A CA 1
ATOM 1794 C C . ASP A 1 229 ? 8.705 44.997 0.122 1.00 77.62 229 ASP A C 1
ATOM 1796 O O . ASP A 1 229 ? 9.301 46.044 0.401 1.00 77.62 229 ASP A O 1
ATOM 1800 N N . PRO A 1 230 ? 9.361 43.820 0.105 1.00 81.50 230 PRO A N 1
ATOM 1801 C CA . PRO A 1 230 ? 10.786 43.718 0.416 1.00 81.50 230 PRO A CA 1
ATOM 1802 C C . PRO A 1 230 ? 11.681 44.467 -0.579 1.00 81.50 230 PRO A C 1
ATOM 1804 O O . PRO A 1 230 ? 12.853 44.706 -0.298 1.00 81.50 230 PRO A O 1
ATOM 1807 N N . THR A 1 231 ? 11.159 44.863 -1.746 1.00 85.31 231 THR A N 1
ATOM 1808 C CA . THR A 1 231 ? 11.913 45.687 -2.697 1.00 85.31 231 THR A CA 1
ATOM 1809 C C . THR A 1 231 ? 12.006 47.146 -2.258 1.00 85.31 231 THR A C 1
ATOM 1811 O O . THR A 1 231 ? 12.897 47.851 -2.723 1.00 85.31 231 THR A O 1
ATOM 1814 N N . ALA A 1 232 ? 11.148 47.610 -1.341 1.00 82.06 232 ALA A N 1
ATOM 1815 C CA . ALA A 1 232 ? 11.175 48.985 -0.847 1.00 82.06 232 ALA A CA 1
ATOM 1816 C C . ALA A 1 232 ? 12.454 49.314 -0.055 1.00 82.06 232 ALA A C 1
ATOM 1818 O O . ALA A 1 232 ? 12.862 50.472 -0.009 1.00 82.06 232 ALA A O 1
ATOM 1819 N N . SER A 1 233 ? 13.116 48.314 0.541 1.00 79.12 233 SER A N 1
ATOM 1820 C CA . SER A 1 233 ? 14.405 48.501 1.223 1.00 79.12 233 SER A CA 1
ATOM 1821 C C . SER A 1 233 ? 15.603 48.590 0.273 1.00 79.12 233 SER A C 1
ATOM 1823 O O . SER A 1 233 ? 16.710 48.879 0.723 1.00 79.12 233 SER A O 1
ATOM 1825 N N . LEU A 1 234 ? 15.417 48.332 -1.025 1.00 86.00 234 LEU A N 1
ATOM 1826 C CA . LEU A 1 234 ? 16.492 48.425 -2.007 1.00 86.00 234 LEU A CA 1
ATOM 1827 C C . LEU A 1 234 ? 16.700 49.889 -2.441 1.00 86.00 234 LEU A C 1
ATOM 1829 O O . LEU A 1 234 ? 15.728 50.569 -2.776 1.00 86.00 234 LEU A O 1
ATOM 1833 N N . PRO A 1 235 ? 17.953 50.377 -2.523 1.00 89.19 235 PRO A N 1
ATOM 1834 C CA . PRO A 1 235 ? 18.275 51.642 -3.175 1.00 89.19 235 PRO A CA 1
ATOM 1835 C C . PRO A 1 235 ? 17.646 51.727 -4.579 1.00 89.19 235 PRO A C 1
ATOM 1837 O O . PRO A 1 235 ? 17.745 50.751 -5.326 1.00 89.19 235 PRO A O 1
ATOM 1840 N N . PRO A 1 236 ? 17.059 52.870 -4.995 1.00 91.00 236 PRO A N 1
ATOM 1841 C CA . PRO A 1 236 ? 16.299 52.966 -6.248 1.00 91.00 236 PRO A CA 1
ATOM 1842 C C . PRO A 1 236 ? 17.050 52.481 -7.495 1.00 91.00 236 PRO A C 1
ATOM 1844 O O . PRO A 1 236 ? 16.497 51.735 -8.299 1.00 91.00 236 PRO A O 1
ATOM 1847 N N . VAL A 1 237 ? 18.330 52.845 -7.631 1.00 92.44 237 VAL A N 1
ATOM 1848 C CA . VAL A 1 237 ? 19.181 52.411 -8.755 1.00 92.44 237 VAL A CA 1
ATOM 1849 C C . VAL A 1 237 ? 19.443 50.901 -8.700 1.00 92.44 237 VAL A C 1
ATOM 1851 O O . VAL A 1 237 ? 19.350 50.226 -9.721 1.00 92.44 237 VAL A O 1
ATOM 1854 N N . GLN A 1 238 ? 19.693 50.349 -7.506 1.00 91.62 238 GLN A N 1
ATOM 1855 C CA . GLN A 1 238 ? 19.913 48.912 -7.315 1.00 91.62 238 GLN A CA 1
ATOM 1856 C C . GLN A 1 238 ? 18.640 48.106 -7.598 1.00 91.62 238 GLN A C 1
ATOM 1858 O O . GLN A 1 238 ? 18.710 47.100 -8.300 1.00 91.62 238 GLN A O 1
ATOM 1863 N N . LYS A 1 239 ? 17.479 48.560 -7.103 1.00 93.19 239 LYS A N 1
ATOM 1864 C CA . LYS A 1 239 ? 16.167 47.976 -7.417 1.00 93.19 239 LYS A CA 1
ATOM 1865 C C . LYS A 1 239 ? 15.954 47.934 -8.926 1.00 93.19 239 LYS A C 1
ATOM 1867 O O . LYS A 1 239 ? 15.666 46.873 -9.469 1.00 93.19 239 LYS A O 1
ATOM 1872 N N . ARG A 1 240 ? 16.165 49.068 -9.599 1.00 95.75 240 ARG A N 1
ATOM 1873 C CA . ARG A 1 240 ? 15.971 49.193 -11.044 1.00 95.75 240 ARG A CA 1
ATOM 1874 C C . ARG A 1 240 ? 16.911 48.291 -11.846 1.00 95.75 240 ARG A C 1
ATOM 1876 O O . ARG A 1 240 ? 16.474 47.633 -12.783 1.00 95.75 240 ARG A O 1
ATOM 1883 N N . TRP A 1 241 ? 18.184 48.207 -11.465 1.00 95.25 241 TRP A N 1
ATOM 1884 C CA . TRP A 1 241 ? 19.136 47.267 -12.066 1.00 95.25 241 TRP A CA 1
ATOM 1885 C C . TRP A 1 241 ? 18.695 45.804 -11.884 1.00 95.25 241 TRP A C 1
ATOM 1887 O O . TRP A 1 241 ? 18.696 45.040 -12.850 1.00 95.25 241 TRP A O 1
ATOM 1897 N N . LEU A 1 242 ? 18.264 45.420 -10.678 1.00 95.00 242 LEU A N 1
ATOM 1898 C CA . LEU A 1 242 ? 17.784 44.065 -10.395 1.00 95.00 242 LEU A CA 1
ATOM 1899 C C . LEU A 1 242 ? 16.484 43.727 -11.136 1.00 95.00 242 LEU A C 1
ATOM 1901 O O . LEU A 1 242 ? 16.332 42.590 -11.572 1.00 95.00 242 LEU A O 1
ATOM 1905 N N . GLU A 1 243 ? 15.565 44.680 -11.319 1.00 95.94 243 GLU A N 1
ATOM 1906 C CA . GLU A 1 243 ? 14.359 44.510 -12.148 1.00 95.94 243 GLU A CA 1
ATOM 1907 C C . GLU A 1 243 ? 14.727 44.149 -13.591 1.00 95.94 243 GLU A C 1
ATOM 1909 O O . GLU A 1 243 ? 14.208 43.183 -14.148 1.00 95.94 243 GLU A O 1
ATOM 1914 N N . VAL A 1 244 ? 15.663 44.897 -14.185 1.00 96.94 244 VAL A N 1
ATOM 1915 C CA . VAL A 1 244 ? 16.155 44.640 -15.545 1.00 96.94 244 VAL A CA 1
ATOM 1916 C C . VAL A 1 244 ? 16.828 43.268 -15.625 1.00 96.94 244 VAL A C 1
ATOM 1918 O O . VAL A 1 244 ? 16.572 42.504 -16.557 1.00 96.94 244 VAL A O 1
ATOM 1921 N N . LEU A 1 245 ? 17.656 42.933 -14.632 1.00 96.56 245 LEU A N 1
ATOM 1922 C CA . LEU A 1 245 ? 18.409 41.683 -14.595 1.00 96.56 245 LEU A CA 1
ATOM 1923 C C . LEU A 1 245 ? 17.508 40.452 -14.405 1.00 96.56 245 LEU A C 1
ATOM 1925 O O . LEU A 1 245 ? 17.605 39.504 -15.179 1.00 96.56 245 LEU A O 1
ATOM 1929 N N . THR A 1 246 ? 16.623 40.455 -13.405 1.00 96.31 246 THR A N 1
ATOM 1930 C CA . THR A 1 246 ? 15.713 39.328 -13.104 1.00 96.31 246 THR A CA 1
ATOM 1931 C C . THR A 1 246 ? 14.733 39.063 -14.246 1.00 96.31 246 THR A C 1
ATOM 1933 O O . THR A 1 246 ? 14.547 37.905 -14.639 1.00 96.31 246 THR A O 1
ATOM 1936 N N . ARG A 1 247 ? 14.195 40.127 -14.860 1.00 96.69 247 ARG A N 1
ATOM 1937 C CA . ARG A 1 247 ? 13.356 40.027 -16.059 1.00 96.69 247 ARG A CA 1
ATOM 1938 C C . ARG A 1 247 ? 14.143 39.474 -17.243 1.00 96.69 247 ARG A C 1
ATOM 1940 O O . ARG A 1 247 ? 13.668 38.563 -17.916 1.00 96.69 247 ARG A O 1
ATOM 1947 N N . GLY A 1 248 ? 15.344 40.000 -17.485 1.00 97.31 248 GLY A N 1
ATOM 1948 C CA . GLY A 1 248 ? 16.226 39.534 -18.553 1.00 97.31 248 GLY A CA 1
ATOM 1949 C C . GLY A 1 248 ? 16.590 38.053 -18.413 1.00 97.31 248 GLY A C 1
ATOM 1950 O O . GLY A 1 248 ? 16.497 37.316 -19.391 1.00 97.31 248 GLY A O 1
ATOM 1951 N N . LEU A 1 249 ? 16.929 37.604 -17.199 1.00 97.31 249 LEU A N 1
ATOM 1952 C CA . LEU A 1 249 ? 17.241 36.205 -16.884 1.00 97.31 249 LEU A CA 1
ATOM 1953 C C . LEU A 1 249 ? 16.043 35.279 -17.121 1.00 97.31 249 LEU A C 1
ATOM 1955 O O . LEU A 1 249 ? 16.192 34.279 -17.822 1.00 97.31 249 LEU A O 1
ATOM 1959 N N . SER A 1 250 ? 14.867 35.630 -16.590 1.00 95.94 250 SER A N 1
ATOM 1960 C CA . SER A 1 250 ? 13.650 34.814 -16.720 1.00 95.94 250 SER A CA 1
ATOM 1961 C C . SER A 1 250 ? 13.243 34.660 -18.187 1.00 95.94 250 SER A C 1
ATOM 1963 O O . SER A 1 250 ? 13.043 33.545 -18.670 1.00 95.94 250 SER A O 1
ATOM 1965 N N . LEU A 1 251 ? 13.207 35.773 -18.931 1.00 97.00 251 LEU A N 1
ATOM 1966 C CA . LEU A 1 251 ? 12.859 35.764 -20.351 1.00 97.00 251 LEU A CA 1
ATOM 1967 C C . LEU A 1 251 ? 13.893 35.017 -21.189 1.00 97.00 251 LEU A C 1
ATOM 1969 O O . LEU A 1 251 ? 13.507 34.251 -22.069 1.00 97.00 251 LEU A O 1
ATOM 1973 N N . TYR A 1 252 ? 15.186 35.200 -20.916 1.00 96.62 252 TYR A N 1
ATOM 1974 C CA . TYR A 1 252 ? 16.247 34.464 -21.595 1.00 96.62 252 TYR A CA 1
ATOM 1975 C C . TYR A 1 252 ? 16.092 32.954 -21.381 1.00 96.62 252 TYR A C 1
ATOM 1977 O O . TYR A 1 252 ? 15.988 32.211 -22.352 1.00 96.62 252 TYR A O 1
ATOM 1985 N N . GLN A 1 253 ? 16.001 32.496 -20.130 1.00 95.25 253 GLN A N 1
ATOM 1986 C CA . GLN A 1 253 ? 15.919 31.069 -19.799 1.00 95.25 253 GLN A CA 1
ATOM 1987 C C . GLN A 1 253 ? 14.696 30.402 -20.421 1.00 95.25 253 GLN A C 1
ATOM 1989 O O . GLN A 1 253 ? 14.821 29.359 -21.063 1.00 95.25 253 GLN A O 1
ATOM 1994 N N . VAL A 1 254 ? 13.526 31.028 -20.281 1.00 94.19 254 VAL A N 1
ATOM 1995 C CA . VAL A 1 254 ? 12.278 30.485 -20.816 1.00 94.19 254 VAL A CA 1
ATOM 1996 C C . VAL A 1 254 ? 12.270 30.495 -22.346 1.00 94.19 254 VAL A C 1
ATOM 1998 O O . VAL A 1 254 ? 11.844 29.519 -22.957 1.00 94.19 254 VAL A O 1
ATOM 2001 N N . THR A 1 255 ? 12.813 31.534 -22.988 1.00 94.44 255 THR A N 1
ATOM 2002 C CA . THR A 1 255 ? 12.929 31.580 -24.457 1.00 94.44 255 THR A CA 1
ATOM 2003 C C . THR A 1 255 ? 13.840 30.469 -24.978 1.00 94.44 255 THR A C 1
ATOM 2005 O O . THR A 1 255 ? 13.506 29.792 -25.951 1.00 94.44 255 THR A O 1
ATOM 2008 N N . ILE A 1 256 ? 14.969 30.233 -24.302 1.00 93.44 256 ILE A N 1
ATOM 2009 C CA . ILE A 1 256 ? 15.876 29.129 -24.623 1.00 93.44 256 ILE A CA 1
ATOM 2010 C C . ILE A 1 256 ? 15.141 27.789 -24.461 1.00 93.44 256 ILE A C 1
ATOM 2012 O O . ILE A 1 256 ? 15.185 26.971 -25.380 1.00 93.44 256 ILE A O 1
ATOM 2016 N N . MET A 1 257 ? 14.389 27.580 -23.368 1.00 90.12 257 MET A N 1
ATOM 2017 C CA . MET A 1 257 ? 13.555 26.379 -23.151 1.00 90.12 257 MET A CA 1
ATOM 2018 C C . MET A 1 257 ? 12.503 26.163 -24.244 1.00 90.12 257 MET A C 1
ATOM 2020 O O . MET A 1 257 ? 12.319 25.038 -24.717 1.00 90.12 257 MET A O 1
ATOM 2024 N N . GLN A 1 258 ? 11.815 27.225 -24.664 1.00 90.19 258 GLN A N 1
ATOM 2025 C CA . GLN A 1 258 ? 10.824 27.163 -25.738 1.00 90.19 258 GLN A CA 1
ATOM 2026 C C . GLN A 1 258 ? 11.481 26.747 -27.061 1.00 90.19 258 GLN A C 1
ATOM 2028 O O . GLN A 1 258 ? 10.983 25.838 -27.727 1.00 90.19 258 GLN A O 1
ATOM 2033 N N . PHE A 1 259 ? 12.630 27.339 -27.407 1.00 88.81 259 PHE A N 1
ATOM 2034 C CA . PHE A 1 259 ? 13.407 26.952 -28.588 1.00 88.81 259 PHE A CA 1
ATOM 2035 C C . PHE A 1 259 ? 13.832 25.482 -28.541 1.00 88.81 259 PHE A C 1
ATOM 2037 O O . PHE A 1 259 ? 13.621 24.753 -29.507 1.00 88.81 259 PHE A O 1
ATOM 2044 N N . PHE A 1 260 ? 14.360 25.029 -27.405 1.00 86.69 260 PHE A N 1
ATOM 2045 C CA . PHE A 1 260 ? 14.759 23.638 -27.207 1.00 86.69 260 PHE A CA 1
ATOM 2046 C C . PHE A 1 260 ? 13.606 22.661 -27.426 1.00 86.69 260 PHE A C 1
ATOM 2048 O O . PHE A 1 260 ? 13.751 21.671 -28.134 1.00 86.69 260 PHE A O 1
ATOM 2055 N N . THR A 1 261 ? 12.435 22.971 -26.876 1.00 83.94 261 THR A N 1
ATOM 2056 C CA . THR A 1 261 ? 11.243 22.124 -27.006 1.00 83.94 261 THR A CA 1
ATOM 2057 C C . THR A 1 261 ? 10.770 22.021 -28.448 1.00 83.94 261 THR A C 1
ATOM 2059 O O . THR A 1 261 ? 10.384 20.942 -28.890 1.00 83.94 261 THR A O 1
ATOM 2062 N N . LEU A 1 262 ? 10.800 23.136 -29.185 1.00 81.12 262 LEU A N 1
ATOM 2063 C CA . LEU A 1 262 ? 10.490 23.148 -30.613 1.00 81.12 262 LEU A CA 1
ATOM 2064 C C . LEU A 1 262 ? 11.519 22.322 -31.396 1.00 81.12 262 LEU A C 1
ATOM 2066 O O . LEU A 1 262 ? 11.139 21.480 -32.199 1.00 81.12 262 LEU A O 1
ATOM 2070 N N . HIS A 1 263 ? 12.811 22.509 -31.123 1.00 79.81 263 HIS A N 1
ATOM 2071 C CA . HIS A 1 263 ? 13.873 21.845 -31.874 1.00 79.81 263 HIS A CA 1
ATOM 2072 C C . HIS A 1 263 ? 13.933 20.333 -31.620 1.00 79.81 263 HIS A C 1
ATOM 2074 O O . HIS A 1 263 ? 14.046 19.559 -32.564 1.00 79.81 263 HIS A O 1
ATOM 2080 N N . VAL A 1 264 ? 13.775 19.892 -30.366 1.00 74.75 264 VAL A N 1
ATOM 2081 C CA . VAL A 1 264 ? 13.743 18.459 -30.031 1.00 74.75 264 VAL A CA 1
ATOM 2082 C C . VAL A 1 264 ? 12.517 17.769 -30.627 1.00 74.75 264 VAL A C 1
ATOM 2084 O O . VAL A 1 264 ? 12.641 16.638 -31.095 1.00 74.75 264 VAL A O 1
ATOM 2087 N N . LYS A 1 265 ? 11.352 18.433 -30.659 1.00 70.06 265 LYS A N 1
ATOM 2088 C CA . LYS A 1 265 ? 10.160 17.899 -31.340 1.00 70.06 265 LYS A CA 1
ATOM 2089 C C . LYS A 1 265 ? 10.371 17.730 -32.848 1.00 70.06 265 LYS A C 1
ATOM 2091 O O . LYS A 1 265 ? 9.896 16.744 -33.398 1.00 70.06 265 LYS A O 1
ATOM 2096 N N . ASP A 1 266 ? 11.090 18.655 -33.484 1.00 70.62 266 ASP A N 1
ATOM 2097 C CA . ASP A 1 266 ? 11.388 18.613 -34.923 1.00 70.62 266 ASP A CA 1
ATOM 2098 C C . ASP A 1 266 ? 12.532 17.624 -35.270 1.00 70.62 266 ASP A C 1
ATOM 2100 O O . ASP A 1 266 ? 12.670 17.209 -36.422 1.00 70.62 266 ASP A O 1
ATOM 2104 N N . SER A 1 267 ? 13.366 17.229 -34.299 1.00 70.44 267 SER A N 1
ATOM 2105 C CA . SER A 1 267 ? 14.554 16.393 -34.537 1.00 70.44 267 SER A CA 1
ATOM 2106 C C . SER A 1 267 ? 14.229 14.899 -34.727 1.00 70.44 267 SER A C 1
ATOM 2108 O O . SER A 1 267 ? 13.753 14.216 -33.819 1.00 70.44 267 SER A O 1
ATOM 2110 N N . ILE A 1 268 ? 14.540 14.359 -35.911 1.00 65.44 268 ILE A N 1
ATOM 2111 C CA . ILE A 1 268 ? 14.336 12.933 -36.243 1.00 65.44 268 ILE A CA 1
ATOM 2112 C C . ILE A 1 268 ? 15.510 12.068 -35.733 1.00 65.44 268 ILE A C 1
ATOM 2114 O O . ILE A 1 268 ? 15.324 10.922 -35.319 1.00 65.44 268 ILE A O 1
ATOM 2118 N N . GLU A 1 269 ? 16.735 12.606 -35.722 1.00 72.94 269 GLU A N 1
ATOM 2119 C CA . GLU A 1 269 ? 17.963 11.856 -35.417 1.00 72.94 269 GLU A CA 1
ATOM 2120 C C . GLU A 1 269 ? 18.377 11.942 -33.934 1.00 72.94 269 GLU A C 1
ATOM 2122 O O . GLU A 1 269 ? 18.270 12.984 -33.290 1.00 72.94 269 GLU A O 1
ATOM 2127 N N . SER A 1 270 ? 18.905 10.851 -33.354 1.00 72.62 270 SER A N 1
ATOM 2128 C CA . SER A 1 270 ? 19.373 10.862 -31.951 1.00 72.62 270 SER A CA 1
ATOM 2129 C C . SER A 1 270 ? 20.611 11.738 -31.732 1.00 72.62 270 SER A C 1
ATOM 2131 O O . SER A 1 270 ? 20.739 12.357 -30.683 1.00 72.62 270 SER A O 1
ATOM 2133 N N . LYS A 1 271 ? 21.516 11.814 -32.719 1.00 75.00 271 LYS A N 1
ATOM 2134 C CA . LYS A 1 271 ? 22.753 12.602 -32.606 1.00 75.00 271 LYS A CA 1
ATOM 2135 C C . LYS A 1 271 ? 22.477 14.100 -32.487 1.00 75.00 271 LYS A C 1
ATOM 2137 O O . LYS A 1 271 ? 23.143 14.774 -31.708 1.00 75.00 271 LYS A O 1
ATOM 2142 N N . ASP A 1 272 ? 21.499 14.602 -33.237 1.00 77.94 272 ASP A N 1
ATOM 2143 C CA . ASP A 1 272 ? 21.097 16.009 -33.184 1.00 77.94 272 ASP A CA 1
ATOM 2144 C C . ASP A 1 272 ? 20.461 16.352 -31.826 1.00 77.94 272 ASP A C 1
ATOM 2146 O O . ASP A 1 272 ? 20.785 17.372 -31.218 1.00 77.94 272 ASP A O 1
ATOM 2150 N N . ARG A 1 273 ? 19.668 15.427 -31.261 1.00 78.25 273 ARG A N 1
ATOM 2151 C CA . ARG A 1 273 ? 19.144 15.546 -29.888 1.00 78.25 273 ARG A CA 1
ATOM 2152 C C . ARG A 1 273 ? 20.254 15.656 -28.844 1.00 78.25 273 ARG A C 1
ATOM 2154 O O . ARG A 1 273 ? 20.188 16.540 -27.993 1.00 78.25 273 ARG A O 1
ATOM 2161 N N . ASP A 1 274 ? 21.287 14.816 -28.921 1.00 80.56 274 ASP A N 1
ATOM 2162 C CA . ASP A 1 274 ? 22.412 14.848 -27.974 1.00 80.56 274 ASP A CA 1
ATOM 2163 C C . ASP A 1 274 ? 23.213 16.157 -28.066 1.00 80.56 274 ASP A C 1
ATOM 2165 O O . ASP A 1 274 ? 23.573 16.747 -27.044 1.00 80.56 274 ASP A O 1
ATOM 2169 N N . LEU A 1 275 ? 23.484 16.638 -29.285 1.00 83.56 275 LEU A N 1
ATOM 2170 C CA . LEU A 1 275 ? 24.164 17.917 -29.511 1.00 83.56 275 LEU A CA 1
ATOM 2171 C C . LEU A 1 275 ? 23.335 19.092 -28.980 1.00 83.56 275 LEU A C 1
ATOM 2173 O O . LEU A 1 275 ? 23.866 19.952 -28.270 1.00 83.56 275 LEU A O 1
ATOM 2177 N N . THR A 1 276 ? 22.032 19.085 -29.258 1.00 84.44 276 THR A N 1
ATOM 2178 C CA . THR A 1 276 ? 21.079 20.085 -28.764 1.00 84.44 276 THR A CA 1
ATOM 2179 C C . THR A 1 276 ? 21.065 20.119 -27.236 1.00 84.44 276 THR A C 1
ATOM 2181 O O . THR A 1 276 ? 21.168 21.189 -26.637 1.00 84.44 276 THR A O 1
ATOM 2184 N N . MET A 1 277 ? 21.022 18.952 -26.590 1.00 86.44 277 MET A N 1
ATOM 2185 C CA . MET A 1 277 ? 21.053 18.815 -25.131 1.00 86.44 277 MET A CA 1
ATOM 2186 C C . MET A 1 277 ? 22.341 19.369 -24.511 1.00 86.44 277 MET A C 1
ATOM 2188 O O . MET A 1 277 ? 22.282 20.063 -23.495 1.00 86.44 277 MET A O 1
ATOM 2192 N N . ARG A 1 278 ? 23.508 19.117 -25.125 1.00 88.50 278 ARG A N 1
ATOM 2193 C CA . ARG A 1 278 ? 24.798 19.662 -24.657 1.00 88.50 278 ARG A CA 1
ATOM 2194 C C . ARG A 1 278 ? 24.838 21.179 -24.731 1.00 88.50 278 ARG A C 1
ATOM 2196 O O . ARG A 1 278 ? 25.240 21.832 -23.765 1.00 88.50 278 ARG A O 1
ATOM 2203 N N . TRP A 1 279 ? 24.446 21.733 -25.879 1.00 90.19 279 TRP A N 1
ATOM 2204 C CA . TRP A 1 279 ? 24.428 23.179 -26.070 1.00 90.19 279 TRP A CA 1
ATOM 2205 C C . TRP A 1 279 ? 23.472 23.827 -25.075 1.00 90.19 279 TRP A C 1
ATOM 2207 O O . TRP A 1 279 ? 23.857 24.763 -24.379 1.00 90.19 279 TRP A O 1
ATOM 2217 N N . PHE A 1 280 ? 22.269 23.279 -24.927 1.00 89.81 280 PHE A N 1
ATOM 2218 C CA . PHE A 1 280 ? 21.261 23.795 -24.014 1.00 89.81 280 PHE A CA 1
ATOM 2219 C C . PHE A 1 280 ? 21.699 23.736 -22.539 1.00 89.81 280 PHE A C 1
ATOM 2221 O O . PHE A 1 280 ? 21.564 24.727 -21.817 1.00 89.81 280 PHE A O 1
ATOM 2228 N N . ASP A 1 281 ? 22.291 22.618 -22.102 1.00 91.00 281 ASP A N 1
ATOM 2229 C CA . ASP A 1 281 ? 22.791 22.449 -20.734 1.00 91.00 281 ASP A CA 1
ATOM 2230 C C . ASP A 1 281 ? 23.813 23.533 -20.354 1.00 91.00 281 ASP A C 1
ATOM 2232 O O . ASP A 1 281 ? 23.665 24.199 -19.326 1.00 91.00 281 ASP A O 1
ATOM 2236 N N . ARG A 1 282 ? 24.814 23.780 -21.208 1.00 92.00 282 ARG A N 1
ATOM 2237 C CA . ARG A 1 282 ? 25.809 24.839 -20.969 1.00 92.00 282 ARG A CA 1
ATOM 2238 C C . ARG A 1 282 ? 25.239 26.242 -21.193 1.00 92.00 282 ARG A C 1
ATOM 2240 O O . ARG A 1 282 ? 25.613 27.159 -20.477 1.00 92.00 282 ARG A O 1
ATOM 2247 N N . THR A 1 283 ? 24.296 26.425 -22.114 1.00 93.44 283 THR A N 1
ATOM 2248 C CA . THR A 1 283 ? 23.685 27.740 -22.396 1.00 93.44 283 THR A CA 1
ATOM 2249 C C . THR A 1 283 ? 22.895 28.298 -21.213 1.00 93.44 283 THR A C 1
ATOM 2251 O O . THR A 1 283 ? 22.827 29.516 -21.032 1.00 93.44 283 THR A O 1
ATOM 2254 N N . LEU A 1 284 ? 22.323 27.427 -20.376 1.00 94.19 284 LEU A N 1
ATOM 2255 C CA . LEU A 1 284 ? 21.540 27.841 -19.214 1.00 94.19 284 LEU A CA 1
ATOM 2256 C C . LEU A 1 284 ? 22.345 27.951 -17.916 1.00 94.19 284 LEU A C 1
ATOM 2258 O O . LEU A 1 284 ? 22.016 28.794 -17.084 1.00 94.19 284 LEU A O 1
ATOM 2262 N N . ARG A 1 285 ? 23.399 27.152 -17.723 1.00 93.56 285 ARG A N 1
ATOM 2263 C CA . ARG A 1 285 ? 24.107 27.004 -16.435 1.00 93.56 285 ARG A CA 1
ATOM 2264 C C . ARG A 1 285 ? 24.460 28.312 -15.724 1.00 93.56 285 ARG A C 1
ATOM 2266 O O . ARG A 1 285 ? 24.060 28.472 -14.570 1.00 93.56 285 ARG A O 1
ATOM 2273 N N . ARG A 1 286 ? 25.161 29.257 -16.372 1.00 94.38 286 ARG A N 1
ATOM 2274 C CA . ARG A 1 286 ? 25.502 30.546 -15.728 1.00 94.38 286 ARG A CA 1
ATOM 2275 C C . ARG A 1 286 ? 24.249 31.319 -15.337 1.00 94.38 286 ARG A C 1
ATOM 2277 O O . ARG A 1 286 ? 24.117 31.712 -14.185 1.00 94.38 286 ARG A O 1
ATOM 2284 N N . THR A 1 287 ? 23.300 31.482 -16.254 1.00 95.25 287 THR A N 1
ATOM 2285 C CA . THR A 1 287 ? 22.079 32.262 -15.988 1.00 95.25 287 THR A CA 1
ATOM 2286 C C . THR A 1 287 ? 21.191 31.635 -14.906 1.00 95.25 287 THR A C 1
ATOM 2288 O O . THR A 1 287 ? 20.674 32.356 -14.049 1.00 95.25 287 THR A O 1
ATOM 2291 N N . VAL A 1 288 ? 21.052 30.305 -14.883 1.00 94.69 288 VAL A N 1
ATOM 2292 C CA . VAL A 1 288 ? 20.286 29.575 -13.858 1.00 94.69 288 VAL A CA 1
ATOM 2293 C C . VAL A 1 288 ? 20.975 29.677 -12.501 1.00 94.69 288 VAL A C 1
ATOM 2295 O O . VAL A 1 288 ? 20.297 29.913 -11.505 1.00 94.69 288 VAL A O 1
ATOM 2298 N N . ALA A 1 289 ? 22.311 29.600 -12.443 1.00 93.00 289 ALA A N 1
ATOM 2299 C CA . ALA A 1 289 ? 23.050 29.829 -11.199 1.00 93.00 289 ALA A CA 1
ATOM 2300 C C . ALA A 1 289 ? 22.790 31.231 -10.634 1.00 93.00 289 ALA A C 1
ATOM 2302 O O . ALA A 1 289 ? 22.571 31.375 -9.435 1.00 93.00 289 ALA A O 1
ATOM 2303 N N . LEU A 1 290 ? 22.758 32.256 -11.491 1.00 93.62 290 LEU A N 1
ATOM 2304 C CA . LEU A 1 290 ? 22.430 33.618 -11.065 1.00 93.62 290 LEU A CA 1
ATOM 2305 C C . LEU A 1 290 ? 20.981 33.730 -10.595 1.00 93.62 290 LEU A C 1
ATOM 2307 O O . LEU A 1 290 ? 20.715 34.420 -9.621 1.00 93.62 290 LEU A O 1
ATOM 2311 N N . SER A 1 291 ? 20.046 33.034 -11.241 1.00 94.38 291 SER A N 1
ATOM 2312 C CA . SER A 1 291 ? 18.633 33.085 -10.848 1.00 94.38 291 SER A CA 1
ATOM 2313 C C . SER A 1 291 ? 18.386 32.392 -9.513 1.00 94.38 291 SER A C 1
ATOM 2315 O O . SER A 1 291 ? 17.735 32.963 -8.643 1.00 94.38 291 SER A O 1
ATOM 2317 N N . LEU A 1 292 ? 18.993 31.220 -9.305 1.00 91.19 292 LEU A N 1
ATOM 2318 C CA . LEU A 1 292 ? 19.000 30.533 -8.013 1.00 91.19 292 LEU A CA 1
ATOM 2319 C C . LEU A 1 292 ? 19.688 31.370 -6.933 1.00 91.19 292 LEU A C 1
ATOM 2321 O O . LEU A 1 292 ? 19.205 31.418 -5.803 1.00 91.19 292 LEU A O 1
ATOM 2325 N N . TYR A 1 293 ? 20.784 32.056 -7.265 1.00 89.56 293 TYR A N 1
ATOM 2326 C CA . TYR A 1 293 ? 21.423 32.988 -6.343 1.00 89.56 293 TYR A CA 1
ATOM 2327 C C . TYR A 1 293 ? 20.478 34.137 -5.987 1.00 89.56 293 TYR A C 1
ATOM 2329 O O . TYR A 1 293 ? 20.230 34.352 -4.812 1.00 89.56 293 TYR A O 1
ATOM 2337 N N . LEU A 1 294 ? 19.876 34.831 -6.957 1.00 90.69 294 LEU A N 1
ATOM 2338 C CA . LEU A 1 294 ? 18.969 35.958 -6.700 1.00 90.69 294 LEU A CA 1
ATOM 2339 C C . LEU A 1 294 ? 17.700 35.545 -5.939 1.00 90.69 294 LEU A C 1
ATOM 2341 O O . LEU A 1 294 ? 17.227 36.314 -5.102 1.00 90.69 294 LEU A O 1
ATOM 2345 N N . ALA A 1 295 ? 17.188 34.333 -6.169 1.00 87.94 295 ALA A N 1
ATOM 2346 C CA . ALA A 1 295 ? 16.090 33.758 -5.393 1.00 87.94 295 ALA A CA 1
ATOM 2347 C C . ALA A 1 295 ? 16.474 33.498 -3.922 1.00 87.94 295 ALA A C 1
ATOM 2349 O O . ALA A 1 295 ? 15.606 33.505 -3.052 1.00 87.94 295 ALA A O 1
ATOM 2350 N N . ASN A 1 296 ? 17.763 33.315 -3.613 1.00 81.62 296 ASN A N 1
ATOM 2351 C CA . ASN A 1 296 ? 18.249 32.997 -2.266 1.00 81.62 296 ASN A CA 1
ATOM 2352 C C . ASN A 1 296 ? 19.020 34.137 -1.569 1.00 81.62 296 ASN A C 1
ATOM 2354 O O . ASN A 1 296 ? 19.096 34.132 -0.344 1.00 81.62 296 ASN A O 1
ATOM 2358 N N . ALA A 1 297 ? 19.565 35.106 -2.309 1.00 79.62 297 ALA A N 1
ATOM 2359 C CA . ALA A 1 297 ? 20.486 36.132 -1.808 1.00 79.62 297 ALA A CA 1
ATOM 2360 C C . ALA A 1 297 ? 19.824 37.134 -0.853 1.00 79.62 297 ALA A C 1
ATOM 2362 O O . ALA A 1 297 ? 20.462 37.602 0.085 1.00 79.62 297 ALA A O 1
ATOM 2363 N N . GLY A 1 298 ? 18.547 37.452 -1.075 1.00 77.00 298 GLY A N 1
ATOM 2364 C CA . GLY A 1 298 ? 17.790 38.395 -0.260 1.00 77.00 298 GLY A CA 1
ATOM 2365 C C . GLY A 1 298 ? 16.318 38.446 -0.658 1.00 77.00 298 GLY A C 1
ATOM 2366 O O . GLY A 1 298 ? 15.917 37.972 -1.721 1.00 77.00 298 GLY A O 1
ATOM 2367 N N . GLU A 1 299 ? 15.484 39.022 0.205 1.00 80.19 299 GLU A N 1
ATOM 2368 C CA . GLU A 1 299 ? 14.036 39.097 -0.029 1.00 80.19 299 GLU A CA 1
ATOM 2369 C C . GLU A 1 299 ? 13.684 40.038 -1.178 1.00 80.19 299 GLU A C 1
ATOM 2371 O O . GLU A 1 299 ? 12.802 39.728 -1.974 1.00 80.19 299 GLU A O 1
ATOM 2376 N N . GLY A 1 300 ? 14.392 41.167 -1.298 1.00 86.62 300 GLY A N 1
ATOM 2377 C CA . GLY A 1 300 ? 14.169 42.125 -2.378 1.00 86.62 300 GLY A CA 1
ATOM 2378 C C . GLY A 1 300 ? 14.469 41.513 -3.746 1.00 86.62 300 GLY A C 1
ATOM 2379 O O . GLY A 1 300 ? 13.658 41.621 -4.662 1.00 86.62 300 GLY A O 1
ATOM 2380 N N . SER A 1 301 ? 15.593 40.803 -3.888 1.00 89.56 301 SER A N 1
ATOM 2381 C CA . SER A 1 301 ? 15.927 40.110 -5.140 1.00 89.56 301 SER A CA 1
ATOM 2382 C C . SER A 1 301 ? 14.991 38.934 -5.430 1.00 89.56 301 SER A C 1
ATOM 2384 O O . SER A 1 301 ? 14.595 38.756 -6.582 1.00 89.56 301 SER A O 1
ATOM 2386 N N . ARG A 1 302 ? 14.576 38.172 -4.405 1.00 89.62 302 ARG A N 1
ATOM 2387 C CA . ARG A 1 302 ? 13.589 37.090 -4.552 1.00 89.62 302 ARG A CA 1
ATOM 2388 C C . ARG A 1 302 ? 12.238 37.624 -5.016 1.00 89.62 302 ARG A C 1
ATOM 2390 O O . ARG A 1 302 ? 11.685 37.084 -5.966 1.00 89.62 302 ARG A O 1
ATOM 2397 N N . ARG A 1 303 ? 11.744 38.710 -4.413 1.00 90.88 303 ARG A N 1
ATOM 2398 C CA . ARG A 1 303 ? 10.491 39.366 -4.813 1.00 90.88 303 ARG A CA 1
ATOM 2399 C C . ARG A 1 303 ? 10.542 39.801 -6.277 1.00 90.88 303 ARG A C 1
ATOM 2401 O O . ARG A 1 303 ? 9.608 39.518 -7.020 1.00 90.88 303 ARG A O 1
ATOM 2408 N N . LEU A 1 304 ? 11.644 40.413 -6.718 1.00 94.19 304 LEU A N 1
ATOM 2409 C CA . LEU A 1 304 ? 11.853 40.782 -8.126 1.00 94.19 304 LEU A CA 1
ATOM 2410 C C . LEU A 1 304 ? 11.914 39.560 -9.062 1.00 94.19 304 LEU A C 1
ATOM 2412 O O . LEU A 1 304 ? 11.393 39.614 -10.179 1.00 94.19 304 LEU A O 1
ATOM 2416 N N . MET A 1 305 ? 12.481 38.439 -8.603 1.00 94.44 305 MET A N 1
ATOM 2417 C CA . MET A 1 305 ? 12.439 37.173 -9.340 1.00 94.44 305 MET A CA 1
ATOM 2418 C C . MET A 1 305 ? 11.003 36.641 -9.465 1.00 94.44 305 MET A C 1
ATOM 2420 O O . MET A 1 305 ? 10.585 36.299 -10.566 1.00 94.44 305 MET A O 1
ATOM 2424 N N . CYS A 1 306 ? 10.213 36.644 -8.385 1.00 93.75 306 CYS A N 1
ATOM 2425 C CA . CYS A 1 306 ? 8.801 36.244 -8.421 1.00 93.75 306 CYS A CA 1
ATOM 2426 C C . CYS A 1 306 ? 7.989 37.102 -9.405 1.00 93.75 306 CYS A C 1
ATOM 2428 O O . CYS A 1 306 ? 7.230 36.561 -10.204 1.00 93.75 306 CYS A O 1
ATOM 2430 N N . LEU A 1 307 ? 8.193 38.425 -9.404 1.00 95.12 307 LEU A N 1
ATOM 2431 C CA . LEU A 1 307 ? 7.571 39.338 -10.375 1.00 95.12 307 LEU A CA 1
ATOM 2432 C C . LEU A 1 307 ? 7.940 38.990 -11.817 1.00 95.12 307 LEU A C 1
ATOM 2434 O O . LEU A 1 307 ? 7.085 38.990 -12.698 1.00 95.12 307 LEU A O 1
ATOM 2438 N N . SER A 1 308 ? 9.214 38.679 -12.050 1.00 95.31 308 SER A N 1
ATOM 2439 C CA . SER A 1 308 ? 9.714 38.310 -13.374 1.00 95.31 308 SER A CA 1
ATOM 2440 C C . SER A 1 308 ? 9.125 36.985 -13.856 1.00 95.31 308 SER A C 1
ATOM 2442 O O . SER A 1 308 ? 8.761 36.869 -15.024 1.00 95.31 308 SER A O 1
ATOM 2444 N N . LEU A 1 309 ? 8.962 36.013 -12.953 1.00 94.81 309 LEU A N 1
ATOM 2445 C CA . LEU A 1 309 ? 8.324 34.729 -13.242 1.00 94.81 309 LEU A CA 1
ATOM 2446 C C . LEU A 1 309 ? 6.832 34.879 -13.582 1.00 94.81 309 LEU A C 1
ATOM 2448 O O . LEU A 1 309 ? 6.321 34.144 -14.422 1.00 94.81 309 LEU A O 1
ATOM 2452 N N . MET A 1 310 ? 6.132 35.844 -12.989 1.00 94.56 310 MET A N 1
ATOM 2453 C CA . MET A 1 310 ? 4.729 36.127 -13.323 1.00 94.56 310 MET A CA 1
ATOM 2454 C C . MET A 1 310 ? 4.556 36.923 -14.630 1.00 94.56 310 MET A C 1
ATOM 2456 O O . MET A 1 310 ? 3.446 37.004 -15.148 1.00 94.56 310 MET A O 1
ATOM 2460 N N . GLY A 1 311 ? 5.629 37.484 -15.196 1.00 92.81 311 GLY A N 1
ATOM 2461 C CA . GLY A 1 311 ? 5.585 38.231 -16.455 1.00 92.81 311 GLY A CA 1
ATOM 2462 C C . GLY A 1 311 ? 5.420 37.346 -17.699 1.00 92.81 311 GLY A C 1
ATOM 2463 O O . GLY A 1 311 ? 5.844 36.189 -17.713 1.00 92.81 311 GLY A O 1
ATOM 2464 N N . GLU A 1 312 ? 4.836 37.908 -18.764 1.00 93.12 312 GLU A N 1
ATOM 2465 C CA . GLU A 1 312 ? 4.644 37.224 -20.053 1.00 93.12 312 GLU A CA 1
ATOM 2466 C C . GLU A 1 312 ? 5.963 36.817 -20.724 1.00 93.12 312 GLU A C 1
ATOM 2468 O O . GLU A 1 312 ? 6.940 37.566 -20.746 1.00 93.12 312 GLU A O 1
ATOM 2473 N N . THR A 1 313 ? 5.944 35.651 -21.361 1.00 93.69 313 THR A N 1
ATOM 2474 C CA . THR A 1 313 ? 7.013 35.134 -22.220 1.00 93.69 313 THR A CA 1
ATOM 2475 C C . THR A 1 313 ? 7.172 35.932 -23.517 1.00 93.69 313 THR A C 1
ATOM 2477 O O . THR A 1 313 ? 6.239 36.556 -24.028 1.00 93.69 313 THR A O 1
ATOM 2480 N N . LEU A 1 314 ? 8.381 35.895 -24.090 1.00 90.56 314 LEU A N 1
ATOM 2481 C CA . LEU A 1 314 ? 8.685 36.579 -25.349 1.00 90.56 314 LEU A CA 1
ATOM 2482 C C . LEU A 1 314 ? 7.988 35.902 -26.544 1.00 90.56 314 LEU A C 1
ATOM 2484 O O . LEU A 1 314 ? 7.315 36.567 -27.345 1.00 90.56 314 LEU A O 1
ATOM 2488 N N . LEU A 1 315 ? 8.155 34.581 -26.658 1.00 88.75 315 LEU A N 1
ATOM 2489 C CA . LEU A 1 315 ? 7.603 33.774 -27.743 1.00 88.75 315 LEU A CA 1
ATOM 2490 C C . LEU A 1 315 ? 6.210 33.257 -27.381 1.00 88.75 315 LEU A C 1
ATOM 2492 O O . LEU A 1 315 ? 5.927 32.917 -26.235 1.00 88.75 315 LEU A O 1
ATOM 2496 N N . LYS A 1 316 ? 5.340 33.171 -28.390 1.00 88.25 316 LYS A N 1
ATOM 2497 C CA . LYS A 1 316 ? 4.030 32.537 -28.244 1.00 88.25 316 LYS A CA 1
ATOM 2498 C C . LYS A 1 316 ? 4.179 31.025 -28.350 1.00 88.25 316 LYS A C 1
ATOM 2500 O O . LYS A 1 316 ? 4.864 30.538 -29.248 1.00 88.25 316 LYS A O 1
ATOM 2505 N N . ARG A 1 317 ? 3.480 30.293 -27.491 1.00 85.88 317 ARG A N 1
ATOM 2506 C CA . ARG A 1 317 ? 3.360 28.840 -27.565 1.00 85.88 317 ARG A CA 1
ATOM 2507 C C . ARG A 1 317 ? 2.150 28.467 -28.433 1.00 85.88 317 ARG A C 1
ATOM 2509 O O . ARG A 1 317 ? 1.066 29.002 -28.182 1.00 85.88 317 ARG A O 1
ATOM 2516 N N . PRO A 1 318 ? 2.300 27.575 -29.428 1.00 84.06 318 PRO A N 1
ATOM 2517 C CA . PRO A 1 318 ? 1.154 27.009 -30.123 1.00 84.06 318 PRO A CA 1
ATOM 2518 C C . PRO A 1 318 ? 0.366 26.092 -29.186 1.00 84.06 318 PRO A C 1
ATOM 2520 O O . PRO A 1 318 ? 0.931 25.253 -28.478 1.00 84.06 318 PRO A O 1
ATOM 2523 N N . ILE A 1 319 ? -0.949 26.256 -29.193 1.00 79.12 319 ILE A N 1
ATOM 2524 C CA . ILE A 1 319 ? -1.914 25.392 -28.527 1.00 79.12 319 ILE A CA 1
ATOM 2525 C C . ILE A 1 319 ? -2.769 24.771 -29.619 1.00 79.12 319 ILE A C 1
ATOM 2527 O O . ILE A 1 319 ? -3.476 25.493 -30.320 1.00 79.12 319 ILE A O 1
ATOM 2531 N N . VAL A 1 320 ? -2.737 23.448 -29.724 1.00 75.75 320 VAL A N 1
ATOM 2532 C CA . VAL A 1 320 ? -3.653 22.697 -30.583 1.00 75.75 320 VAL A CA 1
ATOM 2533 C C . VAL A 1 320 ? -4.874 22.312 -29.753 1.00 75.75 320 VAL A C 1
ATOM 2535 O O . VAL A 1 320 ? -4.727 21.722 -28.682 1.00 75.75 320 VAL A O 1
ATOM 2538 N N . PHE A 1 321 ? -6.070 22.661 -30.218 1.00 69.75 321 PHE A N 1
ATOM 2539 C CA . PHE A 1 321 ? -7.334 22.240 -29.615 1.00 69.75 321 PHE A CA 1
ATOM 2540 C C . PHE A 1 321 ? -8.307 21.775 -30.696 1.00 69.75 321 PHE A C 1
ATOM 2542 O O . PHE A 1 321 ? -8.346 22.320 -31.796 1.00 69.75 321 PHE A O 1
ATOM 2549 N N . ASN A 1 322 ? -9.118 20.775 -30.362 1.00 62.41 322 ASN A N 1
ATOM 2550 C CA . ASN A 1 322 ? -10.148 20.253 -31.252 1.00 62.41 322 ASN A CA 1
ATOM 2551 C C . ASN A 1 322 ? -11.442 21.060 -31.098 1.00 62.41 322 ASN A C 1
ATOM 2553 O O . ASN A 1 322 ? -12.038 21.080 -30.020 1.00 62.41 322 ASN A O 1
ATOM 2557 N N . VAL A 1 323 ? -11.900 21.701 -32.177 1.00 60.78 323 VAL A N 1
ATOM 2558 C CA . VAL A 1 323 ? -13.242 22.301 -32.266 1.00 60.78 323 VAL A CA 1
ATOM 2559 C C . VAL A 1 323 ? -14.008 21.571 -33.354 1.00 60.78 323 VAL A C 1
ATOM 2561 O O . VAL A 1 323 ? -13.584 21.582 -34.502 1.00 60.78 323 VAL A O 1
ATOM 2564 N N . ASP A 1 324 ? -15.120 20.928 -32.995 1.00 61.97 324 ASP A N 1
ATOM 2565 C CA . ASP A 1 324 ? -16.002 20.221 -33.938 1.00 61.97 324 ASP A CA 1
ATOM 2566 C C . ASP A 1 324 ? -15.289 19.168 -34.820 1.00 61.97 324 ASP A C 1
ATOM 2568 O O . ASP A 1 324 ? -15.729 18.867 -35.926 1.00 61.97 324 ASP A O 1
ATOM 2572 N N . GLY A 1 325 ? -14.191 18.583 -34.320 1.00 63.97 325 GLY A N 1
ATOM 2573 C CA . GLY A 1 325 ? -13.391 17.574 -35.028 1.00 63.97 325 GLY A CA 1
ATOM 2574 C C . GLY A 1 325 ? -12.244 18.125 -35.885 1.00 63.97 325 GLY A C 1
ATOM 2575 O O . GLY A 1 325 ? -11.502 17.327 -36.449 1.00 63.97 325 GLY A O 1
ATOM 2576 N N . GLU A 1 326 ? -12.062 19.448 -35.959 1.00 65.81 326 GLU A N 1
ATOM 2577 C CA . GLU A 1 326 ? -10.894 20.076 -36.589 1.00 65.81 326 GLU A CA 1
ATOM 2578 C C . GLU A 1 326 ? -9.885 20.565 -35.538 1.00 65.81 326 GLU A C 1
ATOM 2580 O O . GLU A 1 326 ? -10.243 21.282 -34.595 1.00 65.81 326 GLU A O 1
ATOM 2585 N N . GLU A 1 327 ? -8.608 20.217 -35.726 1.00 71.06 327 GLU A N 1
ATOM 2586 C CA . GLU A 1 327 ? -7.494 20.757 -34.943 1.00 71.06 327 GLU A CA 1
ATOM 2587 C C . GLU A 1 327 ? -7.260 22.226 -35.322 1.00 71.06 327 GLU A C 1
ATOM 2589 O O . GLU A 1 327 ? -6.824 22.548 -36.428 1.00 71.06 327 GLU A O 1
ATOM 2594 N N . LYS A 1 328 ? -7.545 23.142 -34.393 1.00 76.62 328 LYS A N 1
ATOM 2595 C CA . LYS A 1 328 ? -7.192 24.559 -34.506 1.00 76.62 328 LYS A CA 1
ATOM 2596 C C . LYS A 1 328 ? -5.969 24.849 -33.657 1.00 76.62 328 LYS A C 1
ATOM 2598 O O . LYS A 1 328 ? -5.905 24.474 -32.490 1.00 76.62 328 LYS A O 1
ATOM 2603 N N . GLU A 1 329 ? -5.022 25.572 -34.240 1.00 80.69 329 GLU A N 1
ATOM 2604 C CA . GLU A 1 329 ? -3.825 26.036 -33.550 1.00 80.69 329 GLU A CA 1
ATOM 2605 C C . GLU A 1 329 ? -3.963 27.527 -33.202 1.00 80.69 329 GLU A C 1
ATOM 2607 O O . GLU A 1 329 ? -4.150 28.370 -34.082 1.00 80.69 329 GLU A O 1
ATOM 2612 N N . VAL A 1 330 ? -3.886 27.873 -31.915 1.00 83.12 330 VAL A N 1
ATOM 2613 C CA . VAL A 1 330 ? -3.843 29.269 -31.442 1.00 83.12 330 VAL A CA 1
ATOM 2614 C C . VAL A 1 330 ? -2.550 29.511 -30.685 1.00 83.12 330 VAL A C 1
ATOM 2616 O O . VAL A 1 330 ? -2.111 28.700 -29.879 1.00 83.12 330 VAL A O 1
ATOM 2619 N N . TYR A 1 331 ? -1.949 30.669 -30.931 1.00 86.25 331 TYR A N 1
ATOM 2620 C CA . TYR A 1 331 ? -0.675 31.065 -30.348 1.00 86.25 331 TYR A CA 1
ATOM 2621 C C . TYR A 1 331 ? -0.898 32.006 -29.161 1.00 86.25 331 TYR A C 1
ATOM 2623 O O . TYR A 1 331 ? -1.340 33.144 -29.348 1.00 86.25 331 TYR A O 1
ATOM 2631 N N . VAL A 1 332 ? -0.550 31.552 -27.955 1.00 87.62 332 VAL A N 1
ATOM 2632 C CA . VAL A 1 332 ? -0.770 32.274 -26.687 1.00 87.62 332 VAL A CA 1
ATOM 2633 C C . VAL A 1 332 ? 0.563 32.576 -26.003 1.00 87.62 332 VAL A C 1
ATOM 2635 O O . VAL A 1 332 ? 1.514 31.803 -26.118 1.00 87.62 332 VAL A O 1
ATOM 2638 N N . ARG A 1 333 ? 0.652 33.715 -25.307 1.00 90.50 333 ARG A N 1
ATOM 2639 C CA . ARG A 1 333 ? 1.768 34.009 -24.397 1.00 90.50 333 ARG A CA 1
ATOM 2640 C C . ARG A 1 333 ? 1.394 33.564 -22.995 1.00 90.50 333 ARG A C 1
ATOM 2642 O O . ARG A 1 333 ? 0.379 34.005 -22.471 1.00 90.50 333 ARG A O 1
ATOM 2649 N N . TYR A 1 334 ? 2.226 32.715 -22.414 1.00 91.81 334 TYR A N 1
ATOM 2650 C CA . TYR A 1 334 ? 2.114 32.317 -21.015 1.00 91.81 334 TYR A CA 1
ATOM 2651 C C . TYR A 1 334 ? 3.020 33.173 -20.141 1.00 91.81 334 TYR A C 1
ATOM 2653 O O . TYR A 1 334 ? 3.956 33.798 -20.651 1.00 91.81 334 TYR A O 1
ATOM 2661 N N . SER A 1 335 ? 2.773 33.182 -18.832 1.00 93.88 335 SER A N 1
ATOM 2662 C CA . SER A 1 335 ? 3.759 33.685 -17.876 1.00 93.88 335 SER A CA 1
ATOM 2663 C C . SER A 1 335 ? 5.000 32.786 -17.864 1.00 93.88 335 SER A C 1
ATOM 2665 O O . SER A 1 335 ? 4.935 31.607 -18.221 1.00 93.88 335 SER A O 1
ATOM 2667 N N . CYS A 1 336 ? 6.146 33.319 -17.446 1.00 94.50 336 CYS A N 1
ATOM 2668 C CA . CYS A 1 336 ? 7.375 32.531 -17.336 1.00 94.50 336 CYS A CA 1
ATOM 2669 C C . CYS A 1 336 ? 7.209 31.339 -16.370 1.00 94.50 336 CYS A C 1
ATOM 2671 O O . CYS A 1 336 ? 7.688 30.245 -16.662 1.00 94.50 336 CYS A O 1
ATOM 2673 N N . ALA A 1 337 ? 6.484 31.521 -15.262 1.00 92.94 337 ALA A N 1
ATOM 2674 C CA . ALA A 1 337 ? 6.157 30.476 -14.294 1.00 92.94 337 ALA A CA 1
ATOM 2675 C C . ALA A 1 337 ? 5.305 29.364 -14.919 1.00 92.94 337 ALA A C 1
ATOM 2677 O O . ALA A 1 337 ? 5.621 28.184 -14.769 1.00 92.94 337 ALA A O 1
ATOM 2678 N N . GLU A 1 338 ? 4.252 29.733 -15.652 1.00 93.25 338 GLU A N 1
ATOM 2679 C CA . GLU A 1 338 ? 3.393 28.768 -16.336 1.00 93.25 338 GLU A CA 1
ATOM 2680 C C . GLU A 1 338 ? 4.134 28.030 -17.454 1.00 93.25 338 GLU A C 1
ATOM 2682 O O . GLU A 1 338 ? 3.961 26.824 -17.614 1.00 93.25 338 GLU A O 1
ATOM 2687 N N . GLU A 1 339 ? 5.010 28.711 -18.194 1.00 92.38 339 GLU A N 1
ATOM 2688 C CA . GLU A 1 339 ? 5.827 28.058 -19.215 1.00 92.38 339 GLU A CA 1
ATOM 2689 C C . GLU A 1 339 ? 6.800 27.051 -18.580 1.00 92.38 339 GLU A C 1
ATOM 2691 O O . GLU A 1 339 ? 6.883 25.924 -19.059 1.00 92.38 339 GLU A O 1
ATOM 2696 N N . ILE A 1 340 ? 7.463 27.375 -17.458 1.00 90.69 340 ILE A N 1
ATOM 2697 C CA . ILE A 1 340 ? 8.280 26.402 -16.699 1.00 90.69 340 ILE A CA 1
ATOM 2698 C C . ILE A 1 340 ? 7.432 25.186 -16.292 1.00 90.69 340 ILE A C 1
ATOM 2700 O O . ILE A 1 340 ? 7.850 24.037 -16.465 1.00 90.69 340 ILE A O 1
ATOM 2704 N N . PHE A 1 341 ? 6.212 25.429 -15.816 1.00 89.81 341 PHE A N 1
ATOM 2705 C CA . PHE A 1 341 ? 5.269 24.387 -15.420 1.00 89.81 341 PHE A CA 1
ATOM 2706 C C . PHE A 1 341 ? 4.888 23.467 -16.599 1.00 89.81 341 PHE A C 1
ATOM 2708 O O . PHE A 1 341 ? 4.986 22.240 -16.510 1.00 89.81 341 PHE A O 1
ATOM 2715 N N . LEU A 1 342 ? 4.532 24.051 -17.747 1.00 89.31 342 LEU A N 1
ATOM 2716 C CA . LEU A 1 342 ? 4.208 23.345 -18.990 1.00 89.31 342 LEU A CA 1
ATOM 2717 C C . LEU A 1 342 ? 5.393 22.555 -19.546 1.00 89.31 342 LEU A C 1
ATOM 2719 O O . LEU A 1 342 ? 5.215 21.445 -20.059 1.00 89.31 342 LEU A O 1
ATOM 2723 N N . GLN A 1 343 ? 6.604 23.103 -19.453 1.00 87.56 343 GLN A N 1
ATOM 2724 C CA . GLN A 1 343 ? 7.810 22.411 -19.895 1.00 87.56 343 GLN A CA 1
ATOM 2725 C C . GLN A 1 343 ? 8.081 21.164 -19.059 1.00 87.56 343 GLN A C 1
ATOM 2727 O O . GLN A 1 343 ? 8.437 20.123 -19.613 1.00 87.56 343 GLN A O 1
ATOM 2732 N N . ASN A 1 344 ? 7.776 21.198 -17.760 1.00 85.31 344 ASN A N 1
ATOM 2733 C CA . ASN A 1 344 ? 7.927 20.025 -16.899 1.00 85.31 344 ASN A CA 1
ATOM 2734 C C . ASN A 1 344 ? 7.013 18.869 -17.325 1.00 85.31 344 ASN A C 1
ATOM 2736 O O . ASN A 1 344 ? 7.393 17.702 -17.232 1.00 85.31 344 ASN A O 1
ATOM 2740 N N . MET A 1 345 ? 5.836 19.205 -17.856 1.00 81.75 345 MET A N 1
ATOM 2741 C CA . MET A 1 345 ? 4.881 18.237 -18.393 1.00 81.75 345 MET A CA 1
ATOM 2742 C C . MET A 1 345 ? 5.134 17.847 -19.856 1.00 81.75 345 MET A C 1
ATOM 2744 O O . MET A 1 345 ? 4.568 16.857 -20.312 1.00 81.75 345 MET A O 1
ATOM 2748 N N . THR A 1 346 ? 5.922 18.616 -20.613 1.00 79.94 346 THR A N 1
ATOM 2749 C CA . THR A 1 346 ? 6.177 18.357 -22.044 1.00 79.94 346 THR A CA 1
ATOM 2750 C C . THR A 1 346 ? 7.456 17.548 -22.255 1.00 79.94 346 THR A C 1
ATOM 2752 O O . THR A 1 346 ? 7.481 16.660 -23.100 1.00 79.94 346 THR A O 1
ATOM 2755 N N . LEU A 1 347 ? 8.505 17.802 -21.469 1.00 74.81 347 LEU A N 1
ATOM 2756 C CA . LEU A 1 347 ? 9.834 17.191 -21.619 1.00 74.81 347 LEU A CA 1
ATOM 2757 C C . LEU A 1 347 ? 9.933 15.793 -20.971 1.00 74.81 347 LEU A C 1
ATOM 2759 O O . LEU A 1 347 ? 10.960 15.426 -20.407 1.00 74.81 347 LEU A O 1
ATOM 2763 N N . VAL A 1 348 ? 8.848 15.014 -21.029 1.00 61.84 348 VAL A N 1
ATOM 2764 C CA . VAL A 1 348 ? 8.673 13.739 -20.310 1.00 61.84 348 VAL A CA 1
ATOM 2765 C C . VAL A 1 348 ? 9.743 12.704 -20.650 1.00 61.84 348 VAL A C 1
ATOM 2767 O O . VAL A 1 348 ? 10.214 12.006 -19.749 1.00 61.84 348 VAL A O 1
ATOM 2770 N N . ASP A 1 349 ? 10.126 12.628 -21.923 1.00 59.78 349 ASP A N 1
ATOM 2771 C CA . ASP A 1 349 ? 10.964 11.552 -22.458 1.00 59.78 349 ASP A CA 1
ATOM 2772 C C . ASP A 1 349 ? 12.473 11.834 -22.352 1.00 59.78 349 ASP A C 1
ATOM 2774 O O . ASP A 1 349 ? 13.295 10.985 -22.693 1.00 59.78 349 ASP A O 1
ATOM 2778 N N . LEU A 1 350 ? 12.866 13.004 -21.840 1.00 62.09 350 LEU A N 1
ATOM 2779 C CA . LEU A 1 350 ? 14.260 13.461 -21.793 1.00 62.09 350 LEU A CA 1
ATOM 2780 C C . LEU A 1 350 ? 14.915 13.197 -20.430 1.00 62.09 350 LEU A C 1
ATOM 2782 O O . LEU A 1 350 ? 15.454 14.104 -19.794 1.00 62.09 350 LEU A O 1
ATOM 2786 N N . LYS A 1 351 ? 14.867 11.943 -19.966 1.00 58.69 351 LYS A N 1
ATOM 2787 C CA . LYS A 1 351 ? 15.534 11.528 -18.718 1.00 58.69 351 LYS A CA 1
ATOM 2788 C C . LYS A 1 351 ? 17.032 11.853 -18.760 1.00 58.69 351 LYS A C 1
ATOM 2790 O O . LYS A 1 351 ? 17.708 11.533 -19.735 1.00 58.69 351 LYS A O 1
ATOM 2795 N N . GLY A 1 352 ? 17.560 12.414 -17.669 1.00 61.53 352 GLY A N 1
ATOM 2796 C CA . GLY A 1 352 ? 18.985 12.747 -17.538 1.00 61.53 352 GLY A CA 1
ATOM 2797 C C . GLY A 1 352 ? 19.316 14.195 -17.892 1.00 61.53 352 GLY A C 1
ATOM 2798 O O . GLY A 1 352 ? 20.492 14.550 -17.997 1.00 61.53 352 GLY A O 1
ATOM 2799 N N . PHE A 1 353 ? 18.303 15.047 -18.053 1.00 73.12 353 PHE A N 1
ATOM 2800 C CA . PHE A 1 353 ? 18.519 16.454 -18.330 1.00 73.12 353 PHE A CA 1
ATOM 2801 C C . PHE A 1 353 ? 18.842 17.256 -17.055 1.00 73.12 353 PHE A C 1
ATOM 2803 O O . PHE A 1 353 ? 17.980 17.865 -16.420 1.00 73.12 353 PHE A O 1
ATOM 2810 N N . ILE A 1 354 ? 20.119 17.239 -16.664 1.00 78.69 354 ILE A N 1
ATOM 2811 C CA . ILE A 1 354 ? 20.581 17.610 -15.315 1.00 78.69 354 ILE A CA 1
ATOM 2812 C C . ILE A 1 354 ? 20.197 19.028 -14.903 1.00 78.69 354 ILE A C 1
ATOM 2814 O O . ILE A 1 354 ? 19.691 19.195 -13.794 1.00 78.69 354 ILE A O 1
ATOM 2818 N N . ILE A 1 355 ? 20.470 20.041 -15.738 1.00 86.00 355 ILE A N 1
ATOM 2819 C CA . ILE A 1 355 ? 20.231 21.447 -15.368 1.00 86.00 355 ILE A CA 1
ATOM 2820 C C . ILE A 1 355 ? 18.738 21.737 -15.170 1.00 86.00 355 ILE A C 1
ATOM 2822 O O . ILE A 1 355 ? 18.372 22.540 -14.313 1.00 86.00 355 ILE A O 1
ATOM 2826 N N . TRP A 1 356 ? 17.866 21.058 -15.915 1.00 84.19 356 TRP A N 1
ATOM 2827 C CA . TRP A 1 356 ? 16.422 21.164 -15.742 1.00 84.19 356 TRP A CA 1
ATOM 2828 C C . TRP A 1 356 ? 15.961 20.472 -14.473 1.00 84.19 356 TRP A C 1
ATOM 2830 O O . TRP A 1 356 ? 15.396 21.119 -13.593 1.00 84.19 356 TRP A O 1
ATOM 2840 N N . GLU A 1 357 ? 16.265 19.178 -14.363 1.00 77.44 357 GLU A N 1
ATOM 2841 C CA . GLU A 1 357 ? 15.789 18.323 -13.280 1.00 77.44 357 GLU A CA 1
ATOM 2842 C C . GLU A 1 357 ? 16.330 18.750 -11.909 1.00 77.44 357 GLU A C 1
ATOM 2844 O O . GLU A 1 357 ? 15.612 18.633 -10.924 1.00 77.44 357 GLU A O 1
ATOM 2849 N N . ASN A 1 358 ? 17.571 19.250 -11.831 1.00 80.12 358 ASN A N 1
ATOM 2850 C CA . ASN A 1 358 ? 18.264 19.490 -10.557 1.00 80.12 358 ASN A CA 1
ATOM 2851 C C . ASN A 1 358 ? 18.482 20.967 -10.207 1.00 80.12 358 ASN A C 1
ATOM 2853 O O . ASN A 1 358 ? 18.960 21.251 -9.108 1.00 80.12 358 ASN A O 1
ATOM 2857 N N . SER A 1 359 ? 18.159 21.908 -11.097 1.00 83.19 359 SER A N 1
ATOM 2858 C CA . SER A 1 359 ? 18.409 23.334 -10.839 1.00 83.19 359 SER A CA 1
ATOM 2859 C C . SER A 1 359 ? 17.247 24.227 -11.244 1.00 83.19 359 SER A C 1
ATOM 2861 O O . SER A 1 359 ? 16.728 24.945 -10.398 1.00 83.19 359 SER A O 1
ATOM 2863 N N . LEU A 1 360 ? 16.821 24.203 -12.510 1.00 84.50 360 LEU A N 1
ATOM 2864 C CA . LEU A 1 360 ? 15.836 25.174 -12.994 1.00 84.50 360 LEU A CA 1
ATOM 2865 C C . LEU A 1 360 ? 14.451 24.960 -12.378 1.00 84.50 360 LEU A C 1
ATOM 2867 O O . LEU A 1 360 ? 13.794 25.929 -12.015 1.00 84.50 360 LEU A O 1
ATOM 2871 N N . LEU A 1 361 ? 14.038 23.708 -12.176 1.00 83.19 361 LEU A N 1
ATOM 2872 C CA . LEU A 1 361 ? 12.795 23.400 -11.465 1.00 83.19 361 LEU A CA 1
ATOM 2873 C C . LEU A 1 361 ? 12.808 23.896 -10.011 1.00 83.19 361 LEU A C 1
ATOM 2875 O O . LEU A 1 361 ? 11.822 24.456 -9.540 1.00 83.19 361 LEU A O 1
ATOM 2879 N N . TYR A 1 362 ? 13.962 23.808 -9.346 1.00 83.25 362 TYR A N 1
ATOM 2880 C CA . TYR A 1 362 ? 14.163 24.288 -7.976 1.00 83.25 362 TYR A CA 1
ATOM 2881 C C . TYR A 1 362 ? 14.196 25.818 -7.849 1.00 83.25 362 TYR A C 1
ATOM 2883 O O . TYR A 1 362 ? 14.205 26.339 -6.731 1.00 83.25 362 TYR A O 1
ATOM 2891 N N . LEU A 1 363 ? 14.189 26.561 -8.964 1.00 86.69 363 LEU A N 1
ATOM 2892 C CA . LEU A 1 363 ? 13.968 28.007 -8.925 1.00 86.69 363 LEU A CA 1
ATOM 2893 C C . LEU A 1 363 ? 12.596 28.328 -8.320 1.00 86.69 363 LEU A C 1
ATOM 2895 O O . LEU A 1 363 ? 12.492 29.257 -7.521 1.00 86.69 363 LEU A O 1
ATOM 2899 N N . LEU A 1 364 ? 11.568 27.532 -8.647 1.00 87.06 364 LEU A N 1
ATOM 2900 C CA . LEU A 1 364 ? 10.236 27.689 -8.065 1.00 87.06 364 LEU A CA 1
ATOM 2901 C C . LEU A 1 364 ? 10.266 27.448 -6.551 1.00 87.06 364 LEU A C 1
ATOM 2903 O O . LEU A 1 364 ? 9.726 28.269 -5.818 1.00 87.06 364 LEU A O 1
ATOM 2907 N N . ASP A 1 365 ? 10.970 26.420 -6.070 1.00 81.19 365 ASP A N 1
ATOM 2908 C CA . ASP A 1 365 ? 11.113 26.107 -4.637 1.00 81.19 365 ASP A CA 1
ATOM 2909 C C . ASP A 1 365 ? 11.754 27.269 -3.859 1.00 81.19 365 ASP A C 1
ATOM 2911 O O . ASP A 1 365 ? 11.299 27.640 -2.776 1.00 81.19 365 ASP A O 1
ATOM 2915 N N . GLY A 1 366 ? 12.799 27.892 -4.418 1.00 78.50 366 GLY A N 1
ATOM 2916 C CA . GLY A 1 366 ? 13.436 29.066 -3.809 1.00 78.50 366 GLY A CA 1
ATOM 2917 C C . GLY A 1 366 ? 12.521 30.296 -3.782 1.00 78.50 366 GLY A C 1
ATOM 2918 O O . GLY A 1 366 ? 12.546 31.082 -2.832 1.00 78.50 366 GLY A O 1
ATOM 2919 N N . CYS A 1 367 ? 11.681 30.457 -4.805 1.00 88.06 367 CYS A N 1
ATOM 2920 C CA . CYS A 1 367 ? 10.759 31.581 -4.931 1.00 88.06 367 CYS A CA 1
ATOM 2921 C C . CYS A 1 367 ? 9.446 31.402 -4.145 1.00 88.06 367 CYS A C 1
ATOM 2923 O O . CYS A 1 367 ? 8.890 32.400 -3.694 1.00 88.06 367 CYS A O 1
ATOM 2925 N N . ILE A 1 368 ? 8.971 30.171 -3.907 1.00 86.44 368 ILE A N 1
ATOM 2926 C CA . ILE A 1 368 ? 7.702 29.878 -3.201 1.00 86.44 368 ILE A CA 1
ATOM 2927 C C . ILE A 1 368 ? 7.730 30.252 -1.711 1.00 86.44 368 ILE A C 1
ATOM 2929 O O . ILE A 1 368 ? 6.693 30.405 -1.062 1.00 86.44 368 ILE A O 1
ATOM 2933 N N . SER A 1 369 ? 8.938 30.443 -1.175 1.00 78.06 369 SER A N 1
ATOM 2934 C CA . SER A 1 369 ? 9.158 31.027 0.149 1.00 78.06 369 SER A CA 1
ATOM 2935 C C . SER A 1 369 ? 8.692 32.488 0.234 1.00 78.06 369 SER A C 1
ATOM 2937 O O . SER A 1 369 ? 8.480 32.986 1.336 1.00 78.06 369 SER A O 1
ATOM 2939 N N . ASP A 1 370 ? 8.538 33.187 -0.898 1.00 83.31 370 ASP A N 1
ATOM 2940 C CA . ASP A 1 370 ? 7.831 34.467 -0.954 1.00 83.31 370 ASP A CA 1
ATOM 2941 C C . ASP A 1 370 ? 6.316 34.218 -1.126 1.00 83.31 370 ASP A C 1
ATOM 2943 O O . ASP A 1 370 ? 5.910 33.614 -2.126 1.00 83.31 370 ASP A O 1
ATOM 2947 N N . PRO A 1 371 ? 5.459 34.705 -0.205 1.00 80.88 371 PRO A N 1
ATOM 2948 C CA . PRO A 1 371 ? 4.009 34.523 -0.288 1.00 80.88 371 PRO A CA 1
ATOM 2949 C C . PRO A 1 371 ? 3.377 34.979 -1.611 1.00 80.88 371 PRO A C 1
ATOM 2951 O O . PRO A 1 371 ? 2.361 34.417 -2.014 1.00 80.88 371 PRO A O 1
ATOM 2954 N N . LEU A 1 372 ? 3.985 35.943 -2.321 1.00 86.38 372 LEU A N 1
ATOM 2955 C CA . LEU A 1 372 ? 3.465 36.467 -3.590 1.00 86.38 372 LEU A CA 1
ATOM 2956 C C . LEU A 1 372 ? 3.282 35.383 -4.663 1.00 86.38 372 LEU A C 1
ATOM 2958 O O . LEU A 1 372 ? 2.365 35.488 -5.476 1.00 86.38 372 LEU A O 1
ATOM 2962 N N . LEU A 1 373 ? 4.146 34.361 -4.673 1.00 90.69 373 LEU A N 1
ATOM 2963 C CA . LEU A 1 373 ? 4.148 33.320 -5.706 1.00 90.69 373 LEU A CA 1
ATOM 2964 C C . LEU A 1 373 ? 3.313 32.081 -5.323 1.00 90.69 373 LEU A C 1
ATOM 2966 O O . LEU A 1 373 ? 2.987 31.278 -6.196 1.00 90.69 373 LEU A O 1
ATOM 2970 N N . ARG A 1 374 ? 2.915 31.925 -4.050 1.00 90.62 374 ARG A N 1
ATOM 2971 C CA . ARG A 1 374 ? 2.194 30.729 -3.567 1.00 90.62 374 ARG A CA 1
ATOM 2972 C C . ARG A 1 374 ? 0.828 30.550 -4.236 1.00 90.62 374 ARG A C 1
ATOM 2974 O O . ARG A 1 374 ? 0.529 29.457 -4.710 1.00 90.62 374 ARG A O 1
ATOM 2981 N N . VAL A 1 375 ? 0.029 31.619 -4.312 1.00 92.38 375 VAL A N 1
ATOM 2982 C CA . VAL A 1 375 ? -1.291 31.609 -4.974 1.00 92.38 375 VAL A CA 1
ATOM 2983 C C . VAL A 1 375 ? -1.158 31.304 -6.476 1.00 92.38 375 VAL A C 1
ATOM 2985 O O . VAL A 1 375 ? -1.778 30.338 -6.912 1.00 92.38 375 VAL A O 1
ATOM 2988 N N . PRO A 1 376 ? -0.305 32.001 -7.260 1.00 94.00 376 PRO A N 1
ATOM 2989 C CA . PRO A 1 376 ? -0.042 31.640 -8.657 1.00 94.00 376 PRO A CA 1
ATOM 2990 C C . PRO A 1 376 ? 0.347 30.171 -8.874 1.00 94.00 376 PRO A C 1
ATOM 2992 O O . PRO A 1 376 ? -0.203 29.508 -9.750 1.00 94.00 376 PRO A O 1
ATOM 2995 N N . VAL A 1 377 ? 1.267 29.624 -8.068 1.00 93.50 377 VAL A N 1
ATOM 2996 C CA . VAL A 1 377 ? 1.699 28.219 -8.200 1.00 93.50 377 VAL A CA 1
ATOM 2997 C C . VAL A 1 377 ? 0.572 27.249 -7.843 1.00 93.50 377 VAL A C 1
ATOM 2999 O O . VAL A 1 377 ? 0.387 26.250 -8.539 1.00 93.50 377 VAL A O 1
ATOM 3002 N N . ALA A 1 378 ? -0.214 27.548 -6.807 1.00 94.00 378 ALA A N 1
ATOM 3003 C CA . ALA A 1 378 ? -1.403 26.772 -6.478 1.00 94.00 378 ALA A CA 1
ATOM 3004 C C . ALA A 1 378 ? -2.434 26.802 -7.616 1.00 94.00 378 ALA A C 1
ATOM 3006 O O . ALA A 1 378 ? -2.943 25.750 -7.993 1.00 94.00 378 ALA A O 1
ATOM 3007 N N . GLU A 1 379 ? -2.701 27.957 -8.231 1.00 94.88 379 GLU A N 1
ATOM 3008 C CA . GLU A 1 379 ? -3.590 28.031 -9.395 1.00 94.88 379 GLU A CA 1
ATOM 3009 C C . GLU A 1 379 ? -3.074 27.214 -10.582 1.00 94.88 379 GLU A C 1
ATOM 3011 O O . GLU A 1 379 ? -3.871 26.559 -11.249 1.00 94.88 379 GLU A O 1
ATOM 3016 N N . LEU A 1 380 ? -1.761 27.188 -10.831 1.00 94.81 380 LEU A N 1
ATOM 3017 C CA . LEU A 1 380 ? -1.176 26.349 -11.881 1.00 94.81 380 LEU A CA 1
ATOM 3018 C C . LEU A 1 380 ? -1.351 24.853 -11.584 1.00 94.81 380 LEU A C 1
ATOM 3020 O O . LEU A 1 380 ? -1.735 24.098 -12.480 1.00 94.81 380 LEU A O 1
ATOM 3024 N N . LEU A 1 381 ? -1.160 24.424 -10.331 1.00 93.44 381 LEU A N 1
ATOM 3025 C CA . LEU A 1 381 ? -1.447 23.046 -9.909 1.00 93.44 381 LEU A CA 1
ATOM 3026 C C . LEU A 1 381 ? -2.916 22.670 -10.122 1.00 93.44 381 LEU A C 1
ATOM 3028 O O . LEU A 1 381 ? -3.205 21.543 -10.513 1.00 93.44 381 LEU A O 1
ATOM 3032 N N . LEU A 1 382 ? -3.835 23.611 -9.899 1.00 94.31 382 LEU A N 1
ATOM 3033 C CA . LEU A 1 382 ? -5.278 23.415 -10.055 1.00 94.31 382 LEU A CA 1
ATOM 3034 C C . LEU A 1 382 ? -5.749 23.500 -11.515 1.00 94.31 382 LEU A C 1
ATOM 3036 O O . LEU A 1 382 ? -6.690 22.804 -11.897 1.00 94.31 382 LEU A O 1
ATOM 3040 N N . LYS A 1 383 ? -5.104 24.334 -12.338 1.00 93.75 383 LYS A N 1
ATOM 3041 C CA . LYS A 1 383 ? -5.351 24.458 -13.783 1.00 93.75 383 LYS A CA 1
ATOM 3042 C C . LYS A 1 383 ? -4.971 23.181 -14.520 1.00 93.75 383 LYS A C 1
ATOM 3044 O O . LYS A 1 383 ? -5.739 22.712 -15.352 1.00 93.75 383 LYS A O 1
ATOM 3049 N N . TYR A 1 384 ? -3.809 22.622 -14.188 1.00 92.38 384 TYR A N 1
ATOM 3050 C CA . TYR A 1 384 ? -3.272 21.400 -14.790 1.00 92.38 384 TYR A CA 1
ATOM 3051 C C . TYR A 1 384 ? -3.546 20.146 -13.947 1.00 92.38 384 TYR A C 1
ATOM 3053 O O . TYR A 1 384 ? -2.949 19.096 -14.196 1.00 92.38 384 TYR A O 1
ATOM 3061 N N . GLY A 1 385 ? -4.434 20.243 -12.951 1.00 91.25 385 GLY A N 1
ATOM 3062 C CA . GLY A 1 385 ? -4.675 19.204 -11.952 1.00 91.25 385 GLY A CA 1
ATOM 3063 C C . GLY A 1 385 ? -5.061 17.868 -12.571 1.00 91.25 385 GLY A C 1
ATOM 3064 O O . GLY A 1 385 ? -4.407 16.864 -12.302 1.00 91.25 385 GLY A O 1
ATOM 3065 N N . GLU A 1 386 ? -6.037 17.855 -13.480 1.00 89.81 386 GLU A N 1
ATOM 3066 C CA . GLU A 1 386 ? -6.458 16.656 -14.209 1.00 89.81 386 GLU A CA 1
ATOM 3067 C C . GLU A 1 386 ? -5.309 15.999 -14.981 1.00 89.81 386 GLU A C 1
ATOM 3069 O O . GLU A 1 386 ? -5.098 14.791 -14.867 1.00 89.81 386 GLU A O 1
ATOM 3074 N N . ARG A 1 387 ? -4.512 16.779 -15.718 1.00 86.44 387 ARG A N 1
ATOM 3075 C CA . ARG A 1 387 ? -3.385 16.248 -16.496 1.00 86.44 387 ARG A CA 1
ATOM 3076 C C . ARG A 1 387 ? -2.316 15.676 -15.576 1.00 86.44 387 ARG A C 1
ATOM 3078 O O . ARG A 1 387 ? -1.878 14.545 -15.764 1.00 86.44 387 ARG A O 1
ATOM 3085 N N . LEU A 1 388 ? -1.924 16.428 -14.549 1.00 86.88 388 LEU A N 1
ATOM 3086 C CA . LEU A 1 388 ? -0.959 15.973 -13.550 1.00 86.88 388 LEU A CA 1
ATOM 3087 C C . LEU A 1 388 ? -1.450 14.711 -12.845 1.00 86.88 388 LEU A C 1
ATOM 3089 O O . LEU A 1 388 ? -0.650 13.811 -12.588 1.00 86.88 388 LEU A O 1
ATOM 3093 N N . SER A 1 389 ? -2.750 14.615 -12.578 1.00 81.94 389 SER A N 1
ATOM 3094 C CA . SER A 1 389 ? -3.357 13.488 -11.878 1.00 81.94 389 SER A CA 1
ATOM 3095 C C . SER A 1 389 ? -3.336 12.174 -12.647 1.00 81.94 389 SER A C 1
ATOM 3097 O O . SER A 1 389 ? -3.628 11.165 -12.032 1.00 81.94 389 SER A O 1
ATOM 3099 N N . VAL A 1 390 ? -2.964 12.158 -13.935 1.00 77.88 390 VAL A N 1
ATOM 3100 C CA . VAL A 1 390 ? -2.788 10.932 -14.746 1.00 77.88 390 VAL A CA 1
ATOM 3101 C C . VAL A 1 390 ? -1.359 10.740 -15.266 1.00 77.88 390 VAL A C 1
ATOM 3103 O O . VAL A 1 390 ? -1.055 9.769 -15.954 1.00 77.88 390 VAL A O 1
ATOM 3106 N N . MET A 1 391 ? -0.448 11.652 -14.923 1.00 77.25 391 MET A N 1
ATOM 3107 C CA . MET A 1 391 ? 0.968 11.566 -15.280 1.00 77.25 391 MET A CA 1
ATOM 3108 C C . MET A 1 391 ? 1.795 10.907 -14.171 1.00 77.25 391 MET A C 1
ATOM 3110 O O . MET A 1 391 ? 1.486 11.035 -12.983 1.00 77.25 391 MET A O 1
ATOM 3114 N N . GLN A 1 392 ? 2.928 10.300 -14.546 1.00 71.12 392 GLN A N 1
ATOM 3115 C CA . GLN A 1 392 ? 3.971 9.895 -13.591 1.00 71.12 392 GLN A CA 1
ATOM 3116 C C . GLN A 1 392 ? 4.410 11.064 -12.692 1.00 71.12 392 GLN A C 1
ATOM 3118 O O . GLN A 1 392 ? 4.184 12.229 -13.029 1.00 71.12 392 GLN A O 1
ATOM 3123 N N . HIS A 1 393 ? 5.030 10.754 -11.546 1.00 71.88 393 HIS A N 1
ATOM 3124 C CA . HIS A 1 393 ? 5.504 11.758 -10.588 1.00 71.88 393 HIS A CA 1
ATOM 3125 C C . HIS A 1 393 ? 6.337 12.858 -11.258 1.00 71.88 393 HIS A C 1
ATOM 3127 O O . HIS A 1 393 ? 7.209 12.582 -12.085 1.00 71.88 393 HIS A O 1
ATOM 3133 N N . ARG A 1 394 ? 6.060 14.111 -10.892 1.00 75.94 394 ARG A N 1
ATOM 3134 C CA . ARG A 1 394 ? 6.719 15.311 -11.418 1.00 75.94 394 ARG A CA 1
ATOM 3135 C C . ARG A 1 394 ? 7.120 16.212 -10.264 1.00 75.94 394 ARG A C 1
ATOM 3137 O O . ARG A 1 394 ? 6.355 16.330 -9.316 1.00 75.94 394 ARG A O 1
ATOM 3144 N N . HIS A 1 395 ? 8.249 16.907 -10.398 1.00 77.62 395 HIS A N 1
ATOM 3145 C CA . HIS A 1 395 ? 8.725 17.872 -9.395 1.00 77.62 395 HIS A CA 1
ATOM 3146 C C . HIS A 1 395 ? 7.663 18.928 -9.056 1.00 77.62 395 HIS A C 1
ATOM 3148 O O . HIS A 1 395 ? 7.432 19.194 -7.886 1.00 77.62 395 HIS A O 1
ATOM 3154 N N . VAL A 1 396 ? 6.912 19.436 -10.041 1.00 82.06 396 VAL A N 1
ATOM 3155 C CA . VAL A 1 396 ? 5.839 20.406 -9.759 1.00 82.06 396 VAL A CA 1
ATOM 3156 C C . VAL A 1 396 ? 4.765 19.854 -8.812 1.00 82.06 396 VAL A C 1
ATOM 3158 O O . VAL A 1 396 ? 4.165 20.626 -8.076 1.00 82.06 396 VAL A O 1
ATOM 3161 N N . LYS A 1 397 ? 4.546 18.529 -8.755 1.00 80.94 397 LYS A N 1
ATOM 3162 C CA . LYS A 1 397 ? 3.622 17.920 -7.782 1.00 80.94 397 LYS A CA 1
ATOM 3163 C C . LYS A 1 397 ? 4.145 18.023 -6.349 1.00 80.94 397 LYS A C 1
ATOM 3165 O O . LYS A 1 397 ? 3.335 18.096 -5.427 1.00 80.94 397 LYS A O 1
ATOM 3170 N N . ASP A 1 398 ? 5.463 18.050 -6.159 1.00 76.88 398 ASP A N 1
ATOM 3171 C CA . ASP A 1 398 ? 6.097 18.180 -4.841 1.00 76.88 398 ASP A CA 1
ATOM 3172 C C . ASP A 1 398 ? 5.872 19.571 -4.236 1.00 76.88 398 ASP A C 1
ATOM 3174 O O . ASP A 1 398 ? 5.892 19.699 -3.014 1.00 76.88 398 ASP A O 1
ATOM 3178 N N . LEU A 1 399 ? 5.567 20.574 -5.076 1.00 82.88 399 LEU A N 1
ATOM 3179 C CA . LEU A 1 399 ? 5.182 21.925 -4.651 1.00 82.88 399 LEU A CA 1
ATOM 3180 C C . LEU A 1 399 ? 3.800 21.983 -3.974 1.00 82.88 399 LEU A C 1
ATOM 3182 O O . LEU A 1 399 ? 3.433 22.997 -3.381 1.00 82.88 399 LEU A O 1
ATOM 3186 N N . SER A 1 400 ? 3.002 20.914 -4.090 1.00 86.56 400 SER A N 1
ATOM 3187 C CA . SER A 1 400 ? 1.624 20.888 -3.591 1.00 86.56 400 SER A CA 1
ATOM 3188 C C . SER A 1 400 ? 1.535 21.053 -2.080 1.00 86.56 400 SER A C 1
ATOM 3190 O O . SER A 1 400 ? 0.630 21.734 -1.615 1.00 86.56 400 SER A O 1
ATOM 3192 N N . VAL A 1 401 ? 2.464 20.490 -1.304 1.00 81.88 401 VAL A N 1
ATOM 3193 C CA . VAL A 1 401 ? 2.430 20.614 0.160 1.00 81.88 401 VAL A CA 1
ATOM 3194 C C . VAL A 1 401 ? 2.683 22.066 0.567 1.00 81.88 401 VAL A C 1
ATOM 3196 O O . VAL A 1 401 ? 1.917 22.616 1.342 1.00 81.88 401 VAL A O 1
ATOM 3199 N N . GLN A 1 402 ? 3.663 22.753 -0.026 1.00 79.75 402 GLN A N 1
ATOM 3200 C CA . GLN A 1 402 ? 4.025 24.129 0.352 1.00 79.75 402 GLN A CA 1
ATOM 3201 C C . GLN A 1 402 ? 2.991 25.181 -0.087 1.00 79.75 402 GLN A C 1
ATOM 3203 O O . GLN A 1 402 ? 3.154 26.359 0.233 1.00 79.75 402 GLN A O 1
ATOM 3208 N N . VAL A 1 403 ? 1.938 24.788 -0.815 1.00 88.81 403 VAL A N 1
ATOM 3209 C CA . VAL A 1 403 ? 0.856 25.698 -1.220 1.00 88.81 403 VAL A CA 1
ATOM 3210 C C . VAL A 1 403 ? -0.529 25.208 -0.814 1.00 88.81 403 VAL A C 1
ATOM 3212 O O . VAL A 1 403 ? -1.264 25.947 -0.170 1.00 88.81 403 VAL A O 1
ATOM 3215 N N . LEU A 1 404 ? -0.890 23.963 -1.130 1.00 90.69 404 LEU A N 1
ATOM 3216 C CA . LEU A 1 404 ? -2.217 23.405 -0.867 1.00 90.69 404 LEU A CA 1
ATOM 3217 C C . LEU A 1 404 ? -2.421 23.030 0.608 1.00 90.69 404 LEU A C 1
ATOM 3219 O O . LEU A 1 404 ? -3.562 22.824 1.005 1.00 90.69 404 LEU A O 1
ATOM 3223 N N . SER A 1 405 ? -1.364 22.964 1.429 1.00 84.00 405 SER A N 1
ATOM 3224 C CA . SER A 1 405 ? -1.504 22.818 2.887 1.00 84.00 405 SER A CA 1
ATOM 3225 C C . SER A 1 405 ? -1.462 24.152 3.644 1.00 84.00 405 SER A C 1
ATOM 3227 O O . SER A 1 405 ? -1.564 24.152 4.867 1.00 84.00 405 SER A O 1
ATOM 3229 N N . VAL A 1 406 ? -1.292 25.289 2.956 1.00 84.06 406 VAL A N 1
ATOM 3230 C CA . VAL A 1 406 ? -1.170 26.608 3.594 1.00 84.06 406 VAL A CA 1
ATOM 3231 C C . VAL A 1 406 ? -2.548 27.249 3.722 1.00 84.06 406 VAL A C 1
ATOM 3233 O O . VAL A 1 406 ? -3.175 27.591 2.718 1.00 84.06 406 VAL A O 1
ATOM 3236 N N . LYS A 1 407 ? -2.998 27.474 4.963 1.00 84.88 407 LYS A N 1
ATOM 3237 C CA . LYS A 1 407 ? -4.324 28.029 5.283 1.00 84.88 407 LYS A CA 1
ATOM 3238 C C . LYS A 1 407 ? -4.691 29.266 4.459 1.00 84.88 407 LYS A C 1
ATOM 3240 O O . LYS A 1 407 ? -5.770 29.302 3.880 1.00 84.88 407 LYS A O 1
ATOM 3245 N N . GLU A 1 408 ? -3.806 30.261 4.389 1.00 83.00 408 GLU A N 1
ATOM 3246 C CA . GLU A 1 408 ? -4.064 31.511 3.656 1.00 83.00 408 GLU A CA 1
ATOM 3247 C C . GLU A 1 408 ? -4.190 31.306 2.148 1.00 83.00 408 GLU A C 1
ATOM 3249 O O . GLU A 1 408 ? -5.064 31.902 1.539 1.00 83.00 408 GLU A O 1
ATOM 3254 N N . VAL A 1 409 ? -3.376 30.433 1.547 1.00 90.12 409 VAL A N 1
ATOM 3255 C CA . VAL A 1 409 ? -3.464 30.132 0.107 1.00 90.12 409 VAL A CA 1
ATOM 3256 C C . VAL A 1 409 ? -4.798 29.459 -0.201 1.00 90.12 409 VAL A C 1
ATOM 3258 O O . VAL A 1 409 ? -5.469 29.811 -1.170 1.00 90.12 409 VAL A O 1
ATOM 3261 N N . VAL A 1 410 ? -5.207 28.513 0.649 1.00 91.25 410 VAL A N 1
ATOM 3262 C CA . VAL A 1 410 ? -6.514 27.861 0.542 1.00 91.25 410 VAL A CA 1
ATOM 3263 C C . VAL A 1 410 ? -7.639 28.876 0.733 1.00 91.25 410 VAL A C 1
ATOM 3265 O O . VAL A 1 410 ? -8.570 28.896 -0.067 1.00 91.25 410 VAL A O 1
ATOM 3268 N N . ASP A 1 411 ? -7.548 29.749 1.735 1.00 90.00 411 ASP A N 1
ATOM 3269 C CA . ASP A 1 411 ? -8.544 30.787 2.005 1.00 90.00 411 ASP A CA 1
ATOM 3270 C C . ASP A 1 411 ? -8.637 31.822 0.874 1.00 90.00 411 ASP A C 1
ATOM 3272 O O . ASP A 1 411 ? -9.748 32.177 0.477 1.00 90.00 411 ASP A O 1
ATOM 3276 N N . ASP A 1 412 ? -7.511 32.257 0.310 1.00 89.44 412 ASP A N 1
ATOM 3277 C CA . ASP A 1 412 ? -7.448 33.205 -0.804 1.00 89.44 412 ASP A CA 1
ATOM 3278 C C . ASP A 1 412 ? -8.024 32.603 -2.086 1.00 89.44 412 ASP A C 1
ATOM 3280 O O . ASP A 1 412 ? -8.788 33.266 -2.784 1.00 89.44 412 ASP A O 1
ATOM 3284 N N . LEU A 1 413 ? -7.736 31.331 -2.380 1.00 92.50 413 LEU A N 1
ATOM 3285 C CA . LEU A 1 413 ? -8.300 30.629 -3.539 1.00 92.50 413 LEU A CA 1
ATOM 3286 C C . LEU A 1 413 ? -9.750 30.177 -3.337 1.00 92.50 413 LEU A C 1
ATOM 3288 O O . LEU A 1 413 ? -10.474 29.933 -4.307 1.00 92.50 413 LEU A O 1
ATOM 3292 N N . LEU A 1 414 ? -10.196 30.055 -2.087 1.00 89.94 414 LEU A N 1
ATOM 3293 C CA . LEU A 1 414 ? -11.609 29.929 -1.758 1.00 89.94 414 LEU A CA 1
ATOM 3294 C C . LEU A 1 414 ? -12.327 31.256 -2.008 1.00 89.94 414 LEU A C 1
ATOM 3296 O O . LEU A 1 414 ? -13.332 31.263 -2.709 1.00 89.94 414 LEU A O 1
ATOM 3300 N N . GLN A 1 415 ? -11.816 32.364 -1.464 1.00 85.06 415 GLN A N 1
ATOM 3301 C CA . GLN A 1 415 ? -12.431 33.696 -1.539 1.00 85.06 415 GLN A CA 1
ATOM 3302 C C . GLN A 1 415 ? -12.188 34.419 -2.873 1.00 85.06 415 GLN A C 1
ATOM 3304 O O . GLN A 1 415 ? -12.836 35.432 -3.134 1.00 85.06 415 GLN A O 1
ATOM 3309 N N . LYS A 1 416 ? -11.294 33.891 -3.719 1.00 82.31 416 LYS A N 1
ATOM 3310 C CA . LYS A 1 416 ? -10.790 34.517 -4.951 1.00 82.31 416 LYS A CA 1
ATOM 3311 C C . LYS A 1 416 ? -10.240 35.919 -4.703 1.00 82.31 416 LYS A C 1
ATOM 3313 O O . LYS A 1 416 ? -10.585 36.869 -5.410 1.00 82.31 416 LYS A O 1
ATOM 3318 N N . THR A 1 417 ? -9.402 36.052 -3.678 1.00 82.62 417 THR A N 1
ATOM 3319 C CA . THR A 1 417 ? -8.707 37.309 -3.394 1.00 82.62 417 THR A CA 1
ATOM 3320 C C . THR A 1 417 ? -7.904 37.716 -4.640 1.00 82.62 417 THR A C 1
ATOM 3322 O O . THR A 1 417 ? -7.078 36.929 -5.105 1.00 82.62 417 THR A O 1
ATOM 3325 N N . PRO A 1 418 ? -8.130 38.910 -5.224 1.00 80.25 418 PRO A N 1
ATOM 3326 C CA . PRO A 1 418 ? -7.427 39.311 -6.435 1.00 80.25 418 PRO A CA 1
ATOM 3327 C C . PRO A 1 418 ? -5.934 39.476 -6.150 1.00 80.25 418 PRO A C 1
ATOM 3329 O O . PRO A 1 418 ? -5.547 40.207 -5.235 1.00 80.25 418 PRO A O 1
ATOM 3332 N N . ASN A 1 419 ? -5.092 38.845 -6.968 1.00 83.88 419 ASN A N 1
ATOM 3333 C CA . ASN A 1 419 ? -3.660 39.106 -6.961 1.00 83.88 419 ASN A CA 1
ATOM 3334 C C . ASN A 1 419 ? -3.360 40.254 -7.947 1.00 83.88 419 ASN A C 1
ATOM 3336 O O . ASN A 1 419 ? -3.631 40.122 -9.138 1.00 83.88 419 ASN A O 1
ATOM 3340 N N . PRO A 1 420 ? -2.798 41.390 -7.499 1.00 81.69 420 PRO A N 1
ATOM 3341 C CA . PRO A 1 420 ? -2.584 42.556 -8.359 1.00 81.69 420 PRO A CA 1
ATOM 3342 C C . PRO A 1 420 ? -1.576 42.327 -9.497 1.00 81.69 420 PRO A C 1
ATOM 3344 O O . PRO A 1 420 ? -1.517 43.136 -10.419 1.00 81.69 420 PRO A O 1
ATOM 3347 N N . GLN A 1 421 ? -0.758 41.273 -9.426 1.00 84.31 421 GLN A N 1
ATOM 3348 C CA . GLN A 1 421 ? 0.330 40.992 -10.373 1.00 84.31 421 GLN A CA 1
ATOM 3349 C C . GLN A 1 421 ? 0.141 39.671 -11.128 1.00 84.31 421 GLN A C 1
ATOM 3351 O O . GLN A 1 421 ? 1.005 39.294 -11.917 1.00 84.31 421 GLN A O 1
ATOM 3356 N N . TRP A 1 422 ? -0.971 38.976 -10.885 1.00 89.69 422 TRP A N 1
ATOM 3357 C CA . TRP A 1 422 ? -1.276 37.682 -11.477 1.00 89.69 422 TRP A CA 1
ATOM 3358 C C . TRP A 1 422 ? -2.747 37.623 -11.874 1.00 89.69 422 TRP A C 1
ATOM 3360 O O . TRP A 1 422 ? -3.636 37.785 -11.038 1.00 89.69 422 TRP A O 1
ATOM 3370 N N . GLU A 1 423 ? -3.005 37.385 -13.156 1.00 86.00 423 GLU A N 1
ATOM 3371 C CA . GLU A 1 423 ? -4.355 37.127 -13.642 1.00 86.00 423 GLU A CA 1
ATOM 3372 C C . GLU A 1 423 ? -4.764 35.700 -13.271 1.00 86.00 423 GLU A C 1
ATOM 3374 O O . GLU A 1 423 ? -4.053 34.748 -13.584 1.00 86.00 423 GLU A O 1
ATOM 3379 N N . CYS A 1 424 ? -5.911 35.554 -12.603 1.00 88.19 424 CYS A N 1
ATOM 3380 C CA . CYS A 1 424 ? -6.402 34.254 -12.157 1.00 88.19 424 CYS A CA 1
ATOM 3381 C C . CYS A 1 424 ? -6.586 33.290 -13.341 1.00 88.19 424 CYS A C 1
ATOM 3383 O O . CYS A 1 424 ? -7.373 33.559 -14.252 1.00 88.19 424 CYS A O 1
ATOM 3385 N N . VAL A 1 425 ? -5.911 32.137 -13.309 1.00 89.69 425 VAL A N 1
ATOM 3386 C CA . VAL A 1 425 ? -5.899 31.182 -14.437 1.00 89.69 425 VAL A CA 1
ATOM 3387 C C . VAL A 1 425 ? -6.919 30.044 -14.311 1.00 89.69 425 VAL A C 1
ATOM 3389 O O . VAL A 1 425 ? -7.059 29.245 -15.238 1.00 89.69 425 VAL A O 1
ATOM 3392 N N . ILE A 1 426 ? -7.642 29.959 -13.187 1.00 88.81 426 ILE A N 1
ATOM 3393 C CA . ILE A 1 426 ? -8.666 28.926 -12.920 1.00 88.81 426 ILE A CA 1
ATOM 3394 C C . ILE A 1 426 ? -10.115 29.413 -13.121 1.00 88.81 426 ILE A C 1
ATOM 3396 O O . ILE A 1 426 ? -11.062 28.677 -12.847 1.00 88.81 426 ILE A O 1
ATOM 3400 N N . GLY A 1 427 ? -10.313 30.631 -13.635 1.00 84.12 427 GLY A N 1
ATOM 3401 C CA . GLY A 1 427 ? -11.634 31.144 -14.014 1.00 84.12 427 GLY A CA 1
ATOM 3402 C C . GLY A 1 427 ? -12.553 31.448 -12.824 1.00 84.12 427 GLY A C 1
ATOM 3403 O O . GLY A 1 427 ? -12.138 32.071 -11.848 1.00 84.12 427 GLY A O 1
ATOM 3404 N N . ARG A 1 428 ? -13.840 31.062 -12.905 1.00 83.94 428 ARG A N 1
ATOM 3405 C CA . ARG A 1 428 ? -14.830 31.334 -11.840 1.00 83.94 428 ARG A CA 1
ATOM 3406 C C . ARG A 1 428 ? -14.934 30.201 -10.825 1.00 83.94 428 ARG A C 1
ATOM 3408 O O . ARG A 1 428 ? -15.812 30.247 -9.964 1.00 83.94 428 ARG A O 1
ATOM 3415 N N . GLU A 1 429 ? -14.075 29.202 -10.874 1.00 88.94 429 GLU A N 1
ATOM 3416 C CA . GLU A 1 429 ? -14.082 28.103 -9.914 1.00 88.94 429 GLU A CA 1
ATOM 3417 C C . GLU A 1 429 ? -13.190 28.412 -8.703 1.00 88.94 429 GLU A C 1
ATOM 3419 O O . GLU A 1 429 ? -12.351 29.308 -8.744 1.00 88.94 429 GLU A O 1
ATOM 3424 N N . THR A 1 430 ? -13.415 27.721 -7.584 1.00 91.00 430 THR A N 1
ATOM 3425 C CA . THR A 1 430 ? -12.537 27.812 -6.400 1.00 91.00 430 THR A CA 1
ATOM 3426 C C . THR A 1 430 ? -11.597 26.614 -6.337 1.00 91.00 430 THR A C 1
ATOM 3428 O O . THR A 1 430 ? -11.800 25.615 -7.032 1.00 91.00 430 THR A O 1
ATOM 3431 N N . ILE A 1 431 ? -10.615 26.662 -5.436 1.00 93.69 431 ILE A N 1
ATOM 3432 C CA . ILE A 1 431 ? -9.720 25.529 -5.147 1.00 93.69 431 ILE A CA 1
ATOM 3433 C C . ILE A 1 431 ? -10.458 24.199 -4.925 1.00 93.69 431 ILE A C 1
ATOM 3435 O O . ILE A 1 431 ? -10.051 23.176 -5.470 1.00 93.69 431 ILE A O 1
ATOM 3439 N N . LEU A 1 432 ? -11.585 24.205 -4.204 1.00 92.06 432 LEU A N 1
ATOM 3440 C CA . LEU A 1 432 ? -12.355 22.984 -3.947 1.00 92.06 432 LEU A CA 1
ATOM 3441 C C . LEU A 1 432 ? -13.043 22.439 -5.199 1.00 92.06 432 LEU A C 1
ATOM 3443 O O . LEU A 1 432 ? -13.112 21.223 -5.357 1.00 92.06 432 LEU A O 1
ATOM 3447 N N . HIS A 1 433 ? -13.515 23.312 -6.095 1.00 92.50 433 HIS A N 1
ATOM 3448 C CA . HIS A 1 433 ? -14.054 22.873 -7.383 1.00 92.50 433 HIS A CA 1
ATOM 3449 C C . HIS A 1 433 ? -12.944 22.175 -8.172 1.00 92.50 433 HIS A C 1
ATOM 3451 O O . HIS A 1 433 ? -13.073 21.014 -8.551 1.00 92.50 433 HIS A O 1
ATOM 3457 N N . ARG A 1 434 ? -11.797 22.833 -8.349 1.00 93.19 434 ARG A N 1
ATOM 3458 C CA . ARG A 1 434 ? -10.708 22.277 -9.159 1.00 93.19 434 ARG A CA 1
ATOM 3459 C C . ARG A 1 434 ? -10.150 20.967 -8.606 1.00 93.19 434 ARG A C 1
ATOM 3461 O O . ARG A 1 434 ? -9.901 20.042 -9.380 1.00 93.19 434 ARG A O 1
ATOM 3468 N N . LEU A 1 435 ? -10.028 20.837 -7.285 1.00 93.56 435 LEU A N 1
ATOM 3469 C CA . LEU A 1 435 ? -9.583 19.588 -6.662 1.00 93.56 435 LEU A CA 1
ATOM 3470 C C . LEU A 1 435 ? -10.605 18.461 -6.776 1.00 93.56 435 LEU A C 1
ATOM 3472 O O . LEU A 1 435 ? -10.217 17.338 -7.087 1.00 93.56 435 LEU A O 1
ATOM 3476 N N . LEU A 1 436 ? -11.899 18.738 -6.590 1.00 93.56 436 LEU A N 1
ATOM 3477 C CA . LEU A 1 436 ? -12.936 17.725 -6.807 1.00 93.56 436 LEU A CA 1
ATOM 3478 C C . LEU A 1 436 ? -13.039 17.331 -8.279 1.00 93.56 436 LEU A C 1
ATOM 3480 O O . LEU A 1 436 ? -13.203 16.152 -8.569 1.00 93.56 436 LEU A O 1
ATOM 3484 N N . SER A 1 437 ? -12.878 18.278 -9.206 1.00 93.44 437 SER A N 1
ATOM 3485 C CA . SER A 1 437 ? -12.794 17.994 -10.641 1.00 93.44 437 SER A CA 1
ATOM 3486 C C . SER A 1 437 ? -11.603 17.091 -10.959 1.00 93.44 437 SER A C 1
ATOM 3488 O O . SER A 1 437 ? -11.770 16.113 -11.683 1.00 93.44 437 SER A O 1
ATOM 3490 N N . THR A 1 438 ? -10.440 17.356 -10.353 1.00 92.62 438 THR A N 1
ATOM 3491 C CA . THR A 1 438 ? -9.231 16.527 -10.479 1.00 92.62 438 THR A CA 1
ATOM 3492 C C . THR A 1 438 ? -9.449 15.118 -9.920 1.00 92.62 438 THR A C 1
ATOM 3494 O O . THR A 1 438 ? -9.159 14.132 -10.593 1.00 92.62 438 THR A O 1
ATOM 3497 N N . LEU A 1 439 ? -10.019 14.995 -8.717 1.00 91.56 439 LEU A N 1
ATOM 3498 C CA . LEU A 1 439 ? -10.328 13.697 -8.111 1.00 91.56 439 LEU A CA 1
ATOM 3499 C C . LEU A 1 439 ? -11.348 12.917 -8.950 1.00 91.56 439 LEU A C 1
ATOM 3501 O O . LEU A 1 439 ? -11.149 11.734 -9.228 1.00 91.56 439 LEU A O 1
ATOM 3505 N N . LEU A 1 440 ? -12.419 13.577 -9.398 1.00 92.25 440 LEU A N 1
ATOM 3506 C CA . LEU A 1 440 ? -13.429 12.985 -10.272 1.00 92.25 440 LEU A CA 1
ATOM 3507 C C . LEU A 1 440 ? -12.843 12.575 -11.618 1.00 92.25 440 LEU A C 1
ATOM 3509 O O . LEU A 1 440 ? -13.251 11.545 -12.142 1.00 92.25 440 LEU A O 1
ATOM 3513 N N . TYR A 1 441 ? -11.894 13.329 -12.171 1.00 90.50 441 TYR A N 1
ATOM 3514 C CA . TYR A 1 441 ? -11.211 12.977 -13.411 1.00 90.50 441 TYR A CA 1
ATOM 3515 C C . TYR A 1 441 ? -10.479 11.641 -13.273 1.00 90.50 441 TYR A C 1
ATOM 3517 O O . TYR A 1 441 ? -10.735 10.730 -14.062 1.00 90.50 441 TYR A O 1
ATOM 3525 N N . VAL A 1 442 ? -9.680 11.474 -12.211 1.00 87.06 442 VAL A N 1
ATOM 3526 C CA . VAL A 1 442 ? -9.024 10.192 -11.894 1.00 87.06 442 VAL A CA 1
ATOM 3527 C C . VAL A 1 442 ? -10.058 9.084 -11.700 1.00 87.06 442 VAL A C 1
ATOM 3529 O O . VAL A 1 442 ? -9.936 8.023 -12.308 1.00 87.06 442 VAL A O 1
ATOM 3532 N N . CYS A 1 443 ? -11.122 9.332 -10.926 1.00 86.69 443 CYS A N 1
ATOM 3533 C CA . CYS A 1 443 ? -12.190 8.348 -10.707 1.00 86.69 443 CYS A CA 1
ATOM 3534 C C . CYS A 1 443 ? -12.876 7.932 -12.020 1.00 86.69 443 CYS A C 1
ATOM 3536 O O . CYS A 1 443 ? -13.172 6.758 -12.224 1.00 86.69 443 CYS A O 1
ATOM 3538 N N . CYS A 1 444 ? -13.132 8.880 -12.925 1.00 87.06 444 CYS A N 1
ATOM 3539 C CA . CYS A 1 444 ? -13.750 8.634 -14.228 1.00 87.06 444 CYS A CA 1
ATOM 3540 C C . CYS A 1 444 ? -12.840 7.817 -15.146 1.00 87.06 444 CYS A C 1
ATOM 3542 O O . CYS A 1 444 ? -13.329 6.994 -15.922 1.00 87.06 444 CYS A O 1
ATOM 3544 N N . TYR A 1 445 ? -11.533 8.045 -15.066 1.00 80.62 445 TYR A N 1
ATOM 3545 C CA . TYR A 1 445 ? -10.540 7.309 -15.836 1.00 80.62 445 TYR A CA 1
ATOM 3546 C C . TYR A 1 445 ? -10.419 5.865 -15.330 1.00 80.62 445 TYR A C 1
ATOM 3548 O O . TYR A 1 445 ? -10.548 4.931 -16.116 1.00 80.62 445 TYR A O 1
ATOM 3556 N N . VAL A 1 446 ? -10.310 5.675 -14.007 1.00 76.62 446 VAL A N 1
ATOM 3557 C CA . VAL A 1 446 ? -10.336 4.348 -13.354 1.00 76.62 446 VAL A CA 1
ATOM 3558 C C . VAL A 1 446 ? -11.632 3.589 -13.675 1.00 76.62 446 VAL A C 1
ATOM 3560 O O . VAL A 1 446 ? -11.629 2.365 -13.827 1.00 76.62 446 VAL A O 1
ATOM 3563 N N . HIS A 1 447 ? -12.747 4.308 -13.811 1.00 77.12 447 HIS A N 1
ATOM 3564 C CA . HIS A 1 447 ? -14.044 3.711 -14.102 1.00 77.12 447 HIS A CA 1
ATOM 3565 C C . HIS A 1 447 ? -14.214 3.238 -15.556 1.00 77.12 447 HIS A C 1
ATOM 3567 O O . HIS A 1 447 ? -14.766 2.157 -15.758 1.00 77.12 447 HIS A O 1
ATOM 3573 N N . LYS A 1 448 ? -13.790 4.018 -16.565 1.00 75.69 448 LYS A N 1
ATOM 3574 C CA . LYS A 1 448 ? -14.041 3.700 -17.991 1.00 75.69 448 LYS A CA 1
ATOM 3575 C C . LYS A 1 448 ? -12.841 3.142 -18.751 1.00 75.69 448 LYS A C 1
ATOM 3577 O O . LYS A 1 448 ? -13.034 2.198 -19.505 1.00 75.69 448 LYS A O 1
ATOM 3582 N N . ASP A 1 449 ? -11.645 3.688 -18.547 1.00 68.19 449 ASP A N 1
ATOM 3583 C CA . ASP A 1 449 ? -10.493 3.485 -19.436 1.00 68.19 449 ASP A CA 1
ATOM 3584 C C . ASP A 1 449 ? -9.268 2.980 -18.653 1.00 68.19 449 ASP A C 1
ATOM 3586 O O . ASP A 1 449 ? -8.203 3.599 -18.625 1.00 68.19 449 ASP A O 1
ATOM 3590 N N . ARG A 1 450 ? -9.422 1.831 -17.981 1.00 60.03 450 ARG A N 1
ATOM 3591 C CA . ARG A 1 450 ? -8.405 1.254 -17.076 1.00 60.03 450 ARG A CA 1
ATOM 3592 C C . ARG A 1 450 ? -7.045 1.031 -17.736 1.00 60.03 450 ARG A C 1
ATOM 3594 O O . ARG A 1 450 ? -6.023 1.187 -17.076 1.00 60.03 450 ARG A O 1
ATOM 3601 N N . GLU A 1 451 ? -7.042 0.682 -19.019 1.00 57.91 451 GLU A N 1
ATOM 3602 C CA . GLU A 1 451 ? -5.831 0.365 -19.784 1.00 57.91 451 GLU A CA 1
ATOM 3603 C C . GLU A 1 451 ? -4.948 1.588 -20.065 1.00 57.91 451 GLU A C 1
ATOM 3605 O O . GLU A 1 451 ? -3.747 1.444 -20.280 1.00 57.91 451 GLU A O 1
ATOM 3610 N N . LEU A 1 452 ? -5.516 2.800 -20.065 1.00 51.75 452 LEU A N 1
ATOM 3611 C CA . LEU A 1 452 ? -4.809 3.999 -20.519 1.00 51.75 452 LEU A CA 1
ATOM 3612 C C . LEU A 1 452 ? -4.004 4.706 -19.409 1.00 51.75 452 LEU A C 1
ATOM 3614 O O . LEU A 1 452 ? -3.393 5.738 -19.688 1.00 51.75 452 LEU A O 1
ATOM 3618 N N . LEU A 1 453 ? -4.016 4.239 -18.155 1.00 55.25 453 LEU A N 1
ATOM 3619 C CA . LEU A 1 453 ? -3.246 4.882 -17.083 1.00 55.25 453 LEU A CA 1
ATOM 3620 C C . LEU A 1 453 ? -1.823 4.250 -16.959 1.00 55.25 453 LEU A C 1
ATOM 3622 O O . LEU A 1 453 ? -1.696 3.027 -16.897 1.00 55.25 453 LEU A O 1
ATOM 3626 N N . PRO A 1 454 ? -0.728 5.039 -16.894 1.00 50.38 454 PRO A N 1
ATOM 3627 C CA . PRO A 1 454 ? 0.649 4.526 -16.731 1.00 50.38 454 PRO A CA 1
ATOM 3628 C C . PRO A 1 454 ? 0.926 3.995 -15.315 1.00 50.38 454 PRO A C 1
ATOM 3630 O O . PRO A 1 454 ? 0.318 4.522 -14.399 1.00 50.38 454 PRO A O 1
ATOM 3633 N N . GLU A 1 455 ? 1.901 3.076 -15.124 1.00 54.56 455 GLU A N 1
ATOM 3634 C CA . GLU A 1 455 ? 2.402 2.513 -13.831 1.00 54.56 455 GLU A CA 1
ATOM 3635 C C . GLU A 1 455 ? 1.813 3.185 -12.563 1.00 54.56 455 GLU A C 1
ATOM 3637 O O . GLU A 1 455 ? 2.338 4.147 -12.001 1.00 54.56 455 GLU A O 1
ATOM 3642 N N . LEU A 1 456 ? 0.652 2.667 -12.168 1.00 52.03 456 LEU A N 1
ATOM 3643 C CA . LEU A 1 456 ? -0.515 3.437 -11.722 1.00 52.03 456 LEU A CA 1
ATOM 3644 C C . LEU A 1 456 ? -0.632 3.723 -10.234 1.00 52.03 456 LEU A C 1
ATOM 3646 O O . LEU A 1 456 ? -1.399 4.596 -9.828 1.00 52.03 456 LEU A O 1
ATOM 3650 N N . THR A 1 457 ? 0.100 2.985 -9.409 1.00 54.69 457 THR A N 1
ATOM 3651 C CA . THR A 1 457 ? -0.079 3.035 -7.960 1.00 54.69 457 THR A CA 1
ATOM 3652 C C . THR A 1 457 ? 0.129 4.462 -7.443 1.00 54.69 457 THR A C 1
ATOM 3654 O O . THR A 1 457 ? -0.670 4.955 -6.664 1.00 54.69 457 THR A O 1
ATOM 3657 N N . GLN A 1 458 ? 1.127 5.186 -7.968 1.00 60.59 458 GLN A N 1
ATOM 3658 C CA . GLN A 1 458 ? 1.449 6.564 -7.561 1.00 60.59 458 GLN A CA 1
ATOM 3659 C C . GLN A 1 458 ? 0.427 7.619 -8.004 1.00 60.59 458 GLN A C 1
ATOM 3661 O O . GLN A 1 458 ? 0.339 8.685 -7.401 1.00 60.59 458 GLN A O 1
ATOM 3666 N N . VAL A 1 459 ? -0.325 7.346 -9.066 1.00 63.62 459 VAL A N 1
ATOM 3667 C CA . VAL A 1 459 ? -1.126 8.342 -9.784 1.00 63.62 459 VAL A CA 1
ATOM 3668 C C . VAL A 1 459 ? -2.379 8.719 -8.987 1.00 63.62 459 VAL A C 1
ATOM 3670 O O . VAL A 1 459 ? -2.632 9.900 -8.742 1.00 63.62 459 VAL A O 1
ATOM 3673 N N . ALA A 1 460 ? -3.104 7.715 -8.490 1.00 65.62 460 ALA A N 1
ATOM 3674 C CA . ALA A 1 460 ? -4.297 7.915 -7.671 1.00 65.62 460 ALA A CA 1
ATOM 3675 C C . ALA A 1 460 ? -3.989 8.530 -6.289 1.00 65.62 460 ALA A C 1
ATOM 3677 O O . ALA A 1 460 ? -4.781 9.331 -5.782 1.00 65.62 460 ALA A O 1
ATOM 3678 N N . PHE A 1 461 ? -2.814 8.227 -5.718 1.00 72.88 461 PHE A N 1
ATOM 3679 C CA . PHE A 1 461 ? -2.358 8.790 -4.441 1.00 72.88 461 PHE A CA 1
ATOM 3680 C C . PHE A 1 461 ? -2.230 10.314 -4.484 1.00 72.88 461 PHE A C 1
ATOM 3682 O O . PHE A 1 461 ? -2.624 10.990 -3.537 1.00 72.88 461 PHE A O 1
ATOM 3689 N N . CYS A 1 462 ? -1.728 10.881 -5.586 1.00 76.88 462 CYS A N 1
ATOM 3690 C CA . CYS A 1 462 ? -1.499 12.324 -5.671 1.00 76.88 462 CYS A CA 1
ATOM 3691 C C . CYS A 1 462 ? -2.792 13.137 -5.516 1.00 76.88 462 CYS A C 1
ATOM 3693 O O . CYS A 1 462 ? -2.822 14.081 -4.730 1.00 76.88 462 CYS A O 1
ATOM 3695 N N . ALA A 1 463 ? -3.859 12.775 -6.236 1.00 83.00 463 ALA A N 1
ATOM 3696 C CA . ALA A 1 463 ? -5.121 13.517 -6.180 1.00 83.00 463 ALA A CA 1
ATOM 3697 C C . ALA A 1 463 ? -5.781 13.421 -4.794 1.00 83.00 463 ALA A C 1
ATOM 3699 O O . ALA A 1 463 ? -6.269 14.428 -4.277 1.00 83.00 463 ALA A O 1
ATOM 3700 N N . CYS A 1 464 ? -5.746 12.235 -4.173 1.00 85.00 464 CYS A N 1
ATOM 3701 C CA . CYS A 1 464 ? -6.258 12.029 -2.816 1.00 85.00 464 CYS A CA 1
ATOM 3702 C C . CYS A 1 464 ? -5.464 12.855 -1.792 1.00 85.00 464 CYS A C 1
ATOM 3704 O O . CYS A 1 464 ? -6.057 13.554 -0.974 1.00 85.00 464 CYS A O 1
ATOM 3706 N N . HIS A 1 465 ? -4.133 12.859 -1.900 1.00 83.25 465 HIS A N 1
ATOM 3707 C CA . HIS A 1 465 ? -3.256 13.616 -1.009 1.00 83.25 465 HIS A CA 1
ATOM 3708 C C . HIS A 1 465 ? -3.440 15.135 -1.143 1.00 83.25 465 HIS A C 1
ATOM 3710 O O . HIS A 1 465 ? -3.491 15.849 -0.145 1.00 83.25 465 HIS A O 1
ATOM 3716 N N . TRP A 1 466 ? -3.590 15.658 -2.364 1.00 88.75 466 TRP A N 1
ATOM 3717 C CA . TRP A 1 466 ? -3.868 17.085 -2.573 1.00 88.75 466 TRP A CA 1
ATOM 3718 C C . TRP A 1 466 ? -5.204 17.502 -1.970 1.00 88.75 466 TRP A C 1
ATOM 3720 O O . TRP A 1 466 ? -5.307 18.569 -1.364 1.00 88.75 466 TRP A O 1
ATOM 3730 N N . PHE A 1 467 ? -6.218 16.650 -2.122 1.00 90.56 467 PHE A N 1
ATOM 3731 C CA . PHE A 1 467 ? -7.521 16.872 -1.521 1.00 90.56 467 PHE A CA 1
ATOM 3732 C C . PHE A 1 467 ? -7.431 16.878 0.010 1.00 90.56 467 PHE A C 1
ATOM 3734 O O . PHE A 1 467 ? -7.933 17.803 0.645 1.00 90.56 467 PHE A O 1
ATOM 3741 N N . GLU A 1 468 ? -6.722 15.917 0.605 1.00 86.38 468 GLU A N 1
ATOM 3742 C CA . GLU A 1 468 ? -6.477 15.866 2.050 1.00 86.38 468 GLU A CA 1
ATOM 3743 C C . GLU A 1 468 ? -5.722 17.098 2.570 1.00 86.38 468 GLU A C 1
ATOM 3745 O O . GLU A 1 468 ? -6.134 17.673 3.582 1.00 86.38 468 GLU A O 1
ATOM 3750 N N . ASN A 1 469 ? -4.668 17.538 1.870 1.00 85.94 469 ASN A N 1
ATOM 3751 C CA . ASN A 1 469 ? -3.896 18.728 2.234 1.00 85.94 469 ASN A CA 1
ATOM 3752 C C . ASN A 1 469 ? -4.798 19.963 2.319 1.00 85.94 469 ASN A C 1
ATOM 3754 O O . ASN A 1 469 ? -4.756 20.678 3.318 1.00 85.94 469 ASN A O 1
ATOM 3758 N N . VAL A 1 470 ? -5.679 20.163 1.332 1.00 91.00 470 VAL A N 1
ATOM 3759 C CA . VAL A 1 470 ? -6.625 21.288 1.349 1.00 91.00 470 VAL A CA 1
ATOM 3760 C C . VAL A 1 470 ? -7.674 21.136 2.438 1.00 91.00 470 VAL A C 1
ATOM 3762 O O . VAL A 1 470 ? -7.907 22.089 3.181 1.00 91.00 470 VAL A O 1
ATOM 3765 N N . LEU A 1 471 ? -8.293 19.958 2.575 1.00 89.69 471 LEU A N 1
ATOM 3766 C CA . LEU A 1 471 ? -9.310 19.725 3.607 1.00 89.69 471 LEU A CA 1
ATOM 3767 C C . LEU A 1 471 ? -8.765 19.892 5.032 1.00 89.69 471 LEU A C 1
ATOM 3769 O O . LEU A 1 471 ? -9.532 20.199 5.943 1.00 89.69 471 LEU A O 1
ATOM 3773 N N . SER A 1 472 ? -7.461 19.700 5.219 1.00 83.19 472 SER A N 1
ATOM 3774 C CA . SER A 1 472 ? -6.786 19.849 6.509 1.00 83.19 472 SER A CA 1
ATOM 3775 C C . SER A 1 472 ? -6.261 21.264 6.770 1.00 83.19 472 SER A C 1
ATOM 3777 O O . SER A 1 472 ? -5.992 21.593 7.923 1.00 83.19 472 SER A O 1
ATOM 3779 N N . ALA A 1 473 ? -6.102 22.096 5.735 1.00 85.12 473 ALA A N 1
ATOM 3780 C CA . ALA A 1 473 ? -5.421 23.390 5.832 1.00 85.12 473 ALA A CA 1
ATOM 3781 C C . ALA A 1 473 ? -6.256 24.496 6.497 1.00 85.12 473 ALA A C 1
ATOM 3783 O O . ALA A 1 473 ? -5.708 25.368 7.168 1.00 85.12 473 ALA A O 1
ATOM 3784 N N . SER A 1 474 ? -7.576 24.513 6.292 1.00 85.00 474 SER A N 1
ATOM 3785 C CA . SER A 1 474 ? -8.429 25.608 6.769 1.00 85.00 474 SER A CA 1
ATOM 3786 C C . SER A 1 474 ? -9.815 25.134 7.177 1.00 85.00 474 SER A C 1
ATOM 3788 O O . SER A 1 474 ? -10.479 24.427 6.429 1.00 85.00 474 SER A O 1
ATOM 3790 N N . GLU A 1 475 ? -10.332 25.623 8.306 1.00 80.88 475 GLU A N 1
ATOM 3791 C CA . GLU A 1 475 ? -11.730 25.399 8.705 1.00 80.88 475 GLU A CA 1
ATOM 3792 C C . GLU A 1 475 ? -12.739 25.976 7.701 1.00 80.88 475 GLU A C 1
ATOM 3794 O O . GLU A 1 475 ? -13.885 25.526 7.640 1.00 80.88 475 GLU A O 1
ATOM 3799 N N . ASN A 1 476 ? -12.325 26.945 6.875 1.00 85.62 476 ASN A N 1
ATOM 3800 C CA . ASN A 1 476 ? -13.170 27.527 5.837 1.00 85.62 476 ASN A CA 1
ATOM 3801 C C . ASN A 1 476 ? -13.558 26.507 4.754 1.00 85.62 476 ASN A C 1
ATOM 3803 O O . ASN A 1 476 ? -14.570 26.701 4.075 1.00 85.62 476 ASN A O 1
ATOM 3807 N N . VAL A 1 477 ? -12.843 25.384 4.632 1.00 88.81 477 VAL A N 1
ATOM 3808 C CA . VAL A 1 477 ? -13.197 24.308 3.694 1.00 88.81 477 VAL A CA 1
ATOM 3809 C C . VAL A 1 477 ? -14.487 23.572 4.071 1.00 88.81 477 VAL A C 1
ATOM 3811 O O . VAL A 1 477 ? -15.023 22.847 3.236 1.00 88.81 477 VAL A O 1
ATOM 3814 N N . LYS A 1 478 ? -15.082 23.835 5.251 1.00 86.25 478 LYS A N 1
ATOM 3815 C CA . LYS A 1 478 ? -16.458 23.405 5.583 1.00 86.25 478 LYS A CA 1
ATOM 3816 C C . LYS A 1 478 ? -17.500 23.892 4.566 1.00 86.25 478 LYS A C 1
ATOM 3818 O O . LYS A 1 478 ? -18.578 23.314 4.457 1.00 86.25 478 LYS A O 1
ATOM 3823 N N . VAL A 1 479 ? -17.161 24.902 3.758 1.00 82.94 479 VAL A N 1
ATOM 3824 C CA . VAL A 1 479 ? -17.929 25.299 2.569 1.00 82.94 479 VAL A CA 1
ATOM 3825 C C . VAL A 1 479 ? -18.217 24.113 1.633 1.00 82.94 479 VAL A C 1
ATOM 3827 O O . VAL A 1 479 ? -19.251 24.098 0.973 1.00 82.94 479 VAL A O 1
ATOM 3830 N N . MET A 1 480 ? -17.368 23.078 1.621 1.00 87.50 480 MET A N 1
ATOM 3831 C CA . MET A 1 480 ? -17.593 21.844 0.871 1.00 87.50 480 MET A CA 1
ATOM 3832 C C . MET A 1 480 ? -18.918 21.171 1.250 1.00 87.50 480 MET A C 1
ATOM 3834 O O . MET A 1 480 ? -19.713 20.879 0.357 1.00 87.50 480 MET A O 1
ATOM 3838 N N . VAL A 1 481 ? -19.183 20.975 2.550 1.00 88.38 481 VAL A N 1
ATOM 3839 C CA . VAL A 1 481 ? -20.418 20.326 3.033 1.00 88.38 481 VAL A CA 1
ATOM 3840 C C . VAL A 1 481 ? -21.628 21.257 2.931 1.00 88.38 481 VAL A C 1
ATOM 3842 O O . VAL A 1 481 ? -22.726 20.810 2.615 1.00 88.38 481 VAL A O 1
ATOM 3845 N N . VAL A 1 482 ? -21.426 22.570 3.102 1.00 83.50 482 VAL A N 1
ATOM 3846 C CA . VAL A 1 482 ? -22.511 23.566 3.023 1.00 83.50 482 VAL A CA 1
ATOM 3847 C C . VAL A 1 482 ? -22.956 23.832 1.580 1.00 83.50 482 VAL A C 1
ATOM 3849 O O . VAL A 1 482 ? -24.142 24.038 1.334 1.00 83.50 482 VAL A O 1
ATOM 3852 N N . SER A 1 483 ? -22.037 23.799 0.607 1.00 82.44 483 SER A N 1
ATOM 3853 C CA . SER A 1 483 ? -22.338 24.116 -0.799 1.00 82.44 483 SER A CA 1
ATOM 3854 C C . SER A 1 483 ? -23.295 23.130 -1.478 1.00 82.44 483 SER A C 1
ATOM 3856 O O . SER A 1 483 ? -23.826 23.462 -2.533 1.00 82.44 483 SER A O 1
ATOM 3858 N N . ARG A 1 484 ? -23.501 21.929 -0.911 1.00 83.12 484 ARG A N 1
ATOM 3859 C CA . ARG A 1 484 ? -24.153 20.741 -1.508 1.00 83.12 484 ARG A CA 1
ATOM 3860 C C . ARG A 1 484 ? -23.567 20.289 -2.859 1.00 83.12 484 ARG A C 1
ATOM 3862 O O . ARG A 1 484 ? -23.355 19.099 -3.024 1.00 83.12 484 ARG A O 1
ATOM 3869 N N . GLN A 1 485 ? -23.221 21.172 -3.800 1.00 84.50 485 GLN A N 1
ATOM 3870 C CA . GLN A 1 485 ? -22.539 20.857 -5.066 1.00 84.50 485 GLN A CA 1
ATOM 3871 C C . GLN A 1 485 ? -21.231 20.101 -4.842 1.00 84.50 485 GLN A C 1
ATOM 3873 O O . GLN A 1 485 ? -21.022 19.039 -5.426 1.00 84.50 485 GLN A O 1
ATOM 3878 N N . LEU A 1 486 ? -20.364 20.623 -3.968 1.00 88.56 486 LEU A N 1
ATOM 3879 C CA . LEU A 1 486 ? -19.063 20.017 -3.695 1.00 88.56 486 LEU A CA 1
ATOM 3880 C C . LEU A 1 486 ? -19.219 18.724 -2.876 1.00 88.56 486 LEU A C 1
ATOM 3882 O O . LEU A 1 486 ? -18.529 17.743 -3.139 1.00 88.56 486 LEU A O 1
ATOM 3886 N N . PHE A 1 487 ? -20.181 18.674 -1.949 1.00 89.56 487 PHE A N 1
ATOM 3887 C CA . PHE A 1 487 ? -20.519 17.453 -1.210 1.00 89.56 487 PHE A CA 1
ATOM 3888 C C . PHE A 1 487 ? -21.087 16.341 -2.110 1.00 89.56 487 PHE A C 1
ATOM 3890 O O . PHE A 1 487 ? -20.709 15.179 -1.974 1.00 89.56 487 PHE A O 1
ATOM 3897 N N . ARG A 1 488 ? -21.943 16.679 -3.082 1.00 89.62 488 ARG A N 1
ATOM 3898 C CA . ARG A 1 488 ? -22.450 15.736 -4.093 1.00 89.62 488 ARG A CA 1
ATOM 3899 C C . ARG A 1 488 ? -21.338 15.228 -4.994 1.00 89.62 488 ARG A C 1
ATOM 3901 O O . ARG A 1 488 ? -21.303 14.040 -5.293 1.00 89.62 488 ARG A O 1
ATOM 3908 N N . ALA A 1 489 ? -20.425 16.105 -5.410 1.00 91.31 489 ALA A N 1
ATOM 3909 C CA . ALA A 1 489 ? -19.243 15.710 -6.170 1.00 91.31 489 ALA A CA 1
ATOM 3910 C C . ALA A 1 489 ? -18.377 14.718 -5.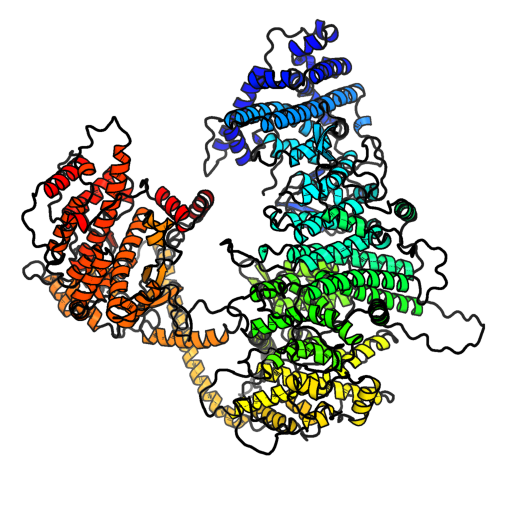384 1.00 91.31 489 ALA A C 1
ATOM 3912 O O . ALA A 1 489 ? -17.948 13.706 -5.935 1.00 91.31 489 ALA A O 1
ATOM 3913 N N . TRP A 1 490 ? -18.205 14.956 -4.082 1.00 91.75 490 TRP A N 1
ATOM 3914 C CA . TRP A 1 490 ? -17.549 14.022 -3.173 1.00 91.75 490 TRP A CA 1
ATOM 3915 C C . TRP A 1 490 ? -18.277 12.669 -3.092 1.00 91.75 490 TRP A C 1
ATOM 3917 O O . TRP A 1 490 ? -17.665 11.631 -3.339 1.00 91.75 490 TRP A O 1
ATOM 3927 N N . CYS A 1 491 ? -19.593 12.660 -2.851 1.00 91.12 491 CYS A N 1
ATOM 3928 C CA . CYS A 1 491 ? -20.393 11.428 -2.844 1.00 91.12 491 CYS A CA 1
ATOM 3929 C C . CYS A 1 491 ? -20.300 10.683 -4.189 1.00 91.12 491 CYS A C 1
ATOM 3931 O O . CYS A 1 491 ? -20.113 9.466 -4.238 1.00 91.12 491 CYS A O 1
ATOM 3933 N N . LYS A 1 492 ? -20.324 11.411 -5.311 1.00 90.94 492 LYS A N 1
ATOM 3934 C CA . LYS A 1 492 ? -20.157 10.833 -6.647 1.00 90.94 492 LYS A CA 1
ATOM 3935 C C . LYS A 1 492 ? -18.771 10.222 -6.852 1.00 90.94 492 LYS A C 1
ATOM 3937 O O . LYS A 1 492 ? -18.694 9.160 -7.464 1.00 90.94 492 LYS A O 1
ATOM 3942 N N . ALA A 1 493 ? -17.704 10.828 -6.329 1.00 90.12 493 ALA A N 1
ATOM 3943 C CA . ALA A 1 493 ? -16.360 10.250 -6.365 1.00 90.12 493 ALA A CA 1
ATOM 3944 C C . ALA A 1 493 ? -16.313 8.911 -5.609 1.00 90.12 493 ALA A C 1
ATOM 3946 O O . ALA A 1 493 ? -15.879 7.907 -6.172 1.00 90.12 493 ALA A O 1
ATOM 3947 N N . LEU A 1 494 ? -16.870 8.853 -4.392 1.00 88.19 494 LEU A N 1
ATOM 3948 C CA . LEU A 1 494 ? -16.978 7.607 -3.619 1.00 88.19 494 LEU A CA 1
ATOM 3949 C C . LEU A 1 494 ? -17.813 6.542 -4.340 1.00 88.19 494 LEU A C 1
ATOM 3951 O O . LEU A 1 494 ? -17.472 5.361 -4.320 1.00 88.19 494 LEU A O 1
ATOM 3955 N N . CYS A 1 495 ? -18.889 6.957 -5.010 1.00 85.25 495 CYS A N 1
ATOM 3956 C CA . CYS A 1 495 ? -19.735 6.081 -5.813 1.00 85.25 495 CYS A CA 1
ATOM 3957 C C . CYS A 1 495 ? -18.977 5.531 -7.029 1.00 85.25 495 CYS A C 1
ATOM 3959 O O . CYS A 1 495 ? -19.068 4.338 -7.315 1.00 85.25 495 CYS A O 1
ATOM 3961 N N . LEU A 1 496 ? -18.222 6.366 -7.750 1.00 84.62 496 LEU A N 1
ATOM 3962 C CA . LEU A 1 496 ? -17.396 5.934 -8.881 1.00 84.62 496 LEU A CA 1
ATOM 3963 C C . LEU A 1 496 ? -16.308 4.963 -8.426 1.00 84.62 496 LEU A C 1
ATOM 3965 O O . LEU A 1 496 ? -16.108 3.947 -9.079 1.00 84.62 496 LEU A O 1
ATOM 3969 N N . ILE A 1 497 ? -15.658 5.215 -7.290 1.00 80.25 497 ILE A N 1
ATOM 3970 C CA . ILE A 1 497 ? -14.653 4.307 -6.721 1.00 80.25 497 ILE A CA 1
ATOM 3971 C C . ILE A 1 497 ? -15.302 2.973 -6.336 1.00 80.25 497 ILE A C 1
ATOM 3973 O O . ILE A 1 497 ? -14.898 1.930 -6.845 1.00 80.25 497 ILE A O 1
ATOM 3977 N N . GLY A 1 498 ? -16.375 2.994 -5.538 1.00 76.31 498 GLY A N 1
ATOM 3978 C CA . GLY A 1 498 ? -17.078 1.776 -5.121 1.00 76.31 498 GLY A CA 1
ATOM 3979 C C . GLY A 1 498 ? -17.628 0.960 -6.298 1.00 76.31 498 GLY A C 1
ATOM 3980 O O . GLY A 1 498 ? -17.551 -0.265 -6.300 1.00 76.31 498 GLY A O 1
ATOM 3981 N N . THR A 1 499 ? -18.124 1.618 -7.350 1.00 74.25 499 THR A N 1
ATOM 3982 C CA . THR A 1 499 ? -18.567 0.934 -8.579 1.00 74.25 499 THR A CA 1
ATOM 3983 C C . THR A 1 499 ? -17.415 0.497 -9.482 1.00 74.25 499 THR A C 1
ATOM 3985 O O . THR A 1 499 ? -17.587 -0.442 -10.250 1.00 74.25 499 THR A O 1
ATOM 3988 N N . SER A 1 500 ? -16.236 1.114 -9.397 1.00 70.31 500 SER A N 1
ATOM 3989 C CA . SER A 1 500 ? -15.057 0.715 -10.182 1.00 70.31 500 SER A CA 1
ATOM 3990 C C . SER A 1 500 ? -14.321 -0.483 -9.596 1.00 70.31 500 SER A C 1
ATOM 3992 O O . SER A 1 500 ? -13.599 -1.152 -10.327 1.00 70.31 500 SER A O 1
ATOM 3994 N N . SER A 1 501 ? -14.594 -0.847 -8.339 1.00 62.75 501 SER A N 1
ATOM 3995 C CA . SER A 1 501 ? -14.191 -2.148 -7.783 1.00 62.75 501 SER A CA 1
ATOM 3996 C C . SER A 1 501 ? -14.759 -3.336 -8.600 1.00 62.75 501 SER A C 1
ATOM 3998 O O . SER A 1 501 ? -14.321 -4.475 -8.444 1.00 62.75 501 SER A O 1
ATOM 4000 N N . LYS A 1 502 ? -15.723 -3.098 -9.512 1.00 56.44 502 LYS A N 1
ATOM 4001 C CA . LYS A 1 502 ? -16.267 -4.088 -10.458 1.00 56.44 502 LYS A CA 1
ATOM 4002 C C . LYS A 1 502 ? -15.189 -4.498 -11.460 1.00 56.44 502 LYS A C 1
ATOM 4004 O O . LYS A 1 502 ? -15.016 -3.840 -12.482 1.00 56.44 502 LYS A O 1
ATOM 4009 N N . ILE A 1 503 ? -14.449 -5.578 -11.226 1.00 47.38 503 ILE A N 1
ATOM 4010 C CA . ILE A 1 503 ? -13.647 -6.184 -12.300 1.00 47.38 503 ILE A CA 1
ATOM 4011 C C . ILE A 1 503 ? -14.584 -6.914 -13.275 1.00 47.38 503 ILE A C 1
ATOM 4013 O O . ILE A 1 503 ? -15.397 -7.744 -12.871 1.00 47.38 503 ILE A O 1
ATOM 4017 N N . CYS A 1 504 ? -14.506 -6.577 -14.564 1.00 43.19 504 CYS A N 1
ATOM 4018 C CA . CYS A 1 504 ? -15.054 -7.422 -15.622 1.00 43.19 504 CYS A CA 1
ATOM 4019 C C . CYS A 1 504 ? -14.072 -8.576 -15.839 1.00 43.19 504 CYS A C 1
ATOM 4021 O O . CYS A 1 504 ? -12.877 -8.325 -15.952 1.00 43.19 504 CYS A O 1
ATOM 4023 N N . ARG A 1 505 ? -14.557 -9.823 -15.897 1.00 42.44 505 ARG A N 1
ATOM 4024 C CA . ARG A 1 505 ? -13.753 -10.946 -16.398 1.00 42.44 505 ARG A CA 1
ATOM 4025 C C . ARG A 1 505 ? -13.333 -10.592 -17.826 1.00 42.44 505 ARG A C 1
ATOM 4027 O O . ARG A 1 505 ? -14.185 -10.599 -18.712 1.00 42.44 505 ARG A O 1
ATOM 4034 N N . GLU A 1 506 ? -12.062 -10.294 -18.075 1.00 38.91 506 GLU A N 1
ATOM 4035 C CA . GLU A 1 506 ? -11.562 -10.434 -19.438 1.00 38.91 506 GLU A CA 1
ATOM 4036 C C . GLU A 1 506 ? -11.665 -11.918 -19.787 1.00 38.91 506 GLU A C 1
ATOM 4038 O O . GLU A 1 506 ? -11.092 -12.790 -19.130 1.00 38.91 506 GLU A O 1
ATOM 4043 N N . THR A 1 507 ? -12.483 -12.232 -20.790 1.00 36.69 507 THR A N 1
ATOM 4044 C CA . THR A 1 507 ? -12.519 -13.564 -21.386 1.00 36.69 507 THR A CA 1
ATOM 4045 C C . THR A 1 507 ? -11.096 -13.909 -21.805 1.00 36.69 507 THR A C 1
ATOM 4047 O O . THR A 1 507 ? -10.597 -13.276 -22.735 1.00 36.69 507 THR A O 1
ATOM 4050 N N . ARG A 1 508 ? -10.463 -14.869 -21.106 1.00 37.03 508 ARG A N 1
ATOM 4051 C CA . ARG A 1 508 ? -9.087 -15.379 -21.296 1.00 37.03 508 ARG A CA 1
ATOM 4052 C C . ARG A 1 508 ? -8.790 -15.749 -22.754 1.00 37.03 508 ARG A C 1
ATOM 4054 O O . ARG A 1 508 ? -8.751 -16.919 -23.124 1.00 37.03 508 ARG A O 1
ATOM 4061 N N . THR A 1 509 ? -8.609 -14.745 -23.594 1.00 38.69 509 THR A N 1
ATOM 4062 C CA . THR A 1 509 ? -8.292 -14.887 -25.017 1.00 38.69 509 THR A CA 1
ATOM 4063 C C . THR A 1 509 ? -6.990 -14.178 -25.372 1.00 38.69 509 THR A C 1
ATOM 4065 O O . THR A 1 509 ? -6.424 -14.473 -26.418 1.00 38.69 509 THR A O 1
ATOM 4068 N N . SER A 1 510 ? -6.434 -13.354 -24.478 1.00 34.09 510 SER A N 1
ATOM 4069 C CA . SER A 1 510 ? -5.070 -12.838 -24.572 1.00 34.09 510 SER A CA 1
ATOM 4070 C C . SER A 1 510 ? -4.199 -13.480 -23.487 1.00 34.09 510 SER A C 1
ATOM 4072 O O . SER A 1 510 ? -4.569 -13.577 -22.321 1.00 34.09 510 SER A O 1
ATOM 4074 N N . SER A 1 511 ? -3.020 -13.956 -23.872 1.00 41.44 511 SER A N 1
ATOM 4075 C CA . SER A 1 511 ? -2.013 -14.582 -23.006 1.00 41.44 511 SER A CA 1
ATOM 4076 C C . SER A 1 511 ? -1.271 -13.576 -22.106 1.00 41.44 511 SER A C 1
ATOM 4078 O O . SER A 1 511 ? -0.084 -13.741 -21.836 1.00 41.44 511 SER A O 1
ATOM 4080 N N . LEU A 1 512 ? -1.941 -12.506 -21.673 1.00 34.69 512 LEU A N 1
ATOM 4081 C CA . LEU A 1 512 ? -1.430 -11.543 -20.699 1.00 34.69 512 LEU A CA 1
ATOM 4082 C C . LEU A 1 512 ? -1.969 -11.927 -19.319 1.00 34.69 512 LEU A C 1
ATOM 4084 O O . LEU A 1 512 ? -2.841 -11.286 -18.746 1.00 34.69 512 LEU A O 1
ATOM 4088 N N . GLU A 1 513 ? -1.444 -13.037 -18.809 1.00 32.66 513 GLU A N 1
ATOM 4089 C CA . GLU A 1 513 ? -1.567 -13.443 -17.412 1.00 32.66 513 GLU A CA 1
ATOM 4090 C C . GLU A 1 513 ? -0.997 -12.323 -16.523 1.00 32.66 513 GLU A C 1
ATOM 4092 O O . GLU A 1 513 ? 0.175 -11.986 -16.678 1.00 32.66 513 GLU A O 1
ATOM 4097 N N . ASN A 1 514 ? -1.820 -11.693 -15.668 1.00 38.09 514 ASN A N 1
ATOM 4098 C CA . ASN A 1 514 ? -1.480 -11.135 -14.339 1.00 38.09 514 ASN A CA 1
ATOM 4099 C C . ASN A 1 514 ? -2.509 -10.073 -13.902 1.00 38.09 514 ASN A C 1
ATOM 4101 O O . ASN A 1 514 ? -2.217 -8.865 -13.875 1.00 38.09 514 ASN A O 1
ATOM 4105 N N . ASP A 1 515 ? -3.694 -10.533 -13.497 1.00 40.03 515 ASP A N 1
ATOM 4106 C CA . ASP A 1 515 ? -4.530 -9.801 -12.543 1.00 40.03 515 ASP A CA 1
ATOM 4107 C C . ASP A 1 515 ? -3.889 -9.940 -11.150 1.00 40.03 515 ASP A C 1
ATOM 4109 O O . ASP A 1 515 ? -4.237 -10.804 -10.354 1.00 40.03 515 ASP A O 1
ATOM 4113 N N . ASN A 1 516 ? -2.884 -9.111 -10.852 1.00 45.16 516 ASN A N 1
ATOM 4114 C CA . ASN A 1 516 ? -2.449 -8.916 -9.468 1.00 45.16 516 ASN A CA 1
ATOM 4115 C C . ASN A 1 516 ? -3.435 -7.959 -8.794 1.00 45.16 516 ASN A C 1
ATOM 4117 O O . ASN A 1 516 ? -3.739 -6.903 -9.346 1.00 45.16 516 ASN A O 1
ATOM 4121 N N . VAL A 1 517 ? -3.862 -8.260 -7.566 1.00 45.47 517 VAL A N 1
ATOM 4122 C CA . VAL A 1 517 ? -4.678 -7.343 -6.745 1.00 45.47 517 VAL A CA 1
ATOM 4123 C C . VAL A 1 517 ? -4.020 -5.971 -6.528 1.00 45.47 517 VAL A C 1
ATOM 4125 O O . VAL A 1 517 ? -4.731 -4.992 -6.322 1.00 45.47 517 VAL A O 1
ATOM 4128 N N . ASP A 1 518 ? -2.701 -5.851 -6.711 1.00 44.72 518 ASP A N 1
ATOM 4129 C CA . ASP A 1 518 ? -1.985 -4.563 -6.773 1.00 44.72 518 ASP A CA 1
ATOM 4130 C C . ASP A 1 518 ? -2.471 -3.625 -7.901 1.00 44.72 518 ASP A C 1
ATOM 4132 O O . ASP A 1 518 ? -2.135 -2.440 -7.913 1.00 44.72 518 ASP A O 1
ATOM 4136 N N . LYS A 1 519 ? -3.261 -4.133 -8.858 1.00 51.03 519 LYS A N 1
ATOM 4137 C CA . LYS A 1 519 ? -3.924 -3.349 -9.909 1.00 51.03 519 LYS A CA 1
ATOM 4138 C C . LYS A 1 519 ? -5.377 -2.978 -9.583 1.00 51.03 519 LYS A C 1
ATOM 4140 O O . LYS A 1 519 ? -6.018 -2.341 -10.415 1.00 51.03 519 LYS A O 1
ATOM 4145 N N . ASP A 1 520 ? -5.931 -3.328 -8.414 1.00 59.81 520 ASP A N 1
ATOM 4146 C CA . ASP A 1 520 ? -7.243 -2.790 -8.028 1.00 59.81 520 ASP A CA 1
ATOM 4147 C C . ASP A 1 520 ? -7.132 -1.379 -7.452 1.00 59.81 520 ASP A C 1
ATOM 4149 O O . ASP A 1 520 ? -7.126 -1.144 -6.240 1.00 59.81 520 ASP A O 1
ATOM 4153 N N . TYR A 1 521 ? -7.130 -0.422 -8.370 1.00 65.75 521 TYR A N 1
ATOM 4154 C CA . TYR A 1 521 ? -7.084 1.000 -8.065 1.00 65.75 521 TYR A CA 1
ATOM 4155 C C . TYR A 1 521 ? -8.263 1.479 -7.214 1.00 65.75 521 TYR A C 1
ATOM 4157 O O . TYR A 1 521 ? -8.089 2.417 -6.442 1.00 65.75 521 TYR A O 1
ATOM 4165 N N . ALA A 1 522 ? -9.439 0.847 -7.294 1.00 68.31 522 ALA A N 1
ATOM 4166 C CA . ALA A 1 522 ? -10.600 1.279 -6.524 1.00 68.31 522 ALA A CA 1
ATOM 4167 C C . ALA A 1 522 ? -10.424 1.009 -5.024 1.00 68.31 522 ALA A C 1
ATOM 4169 O O . ALA A 1 522 ? -10.666 1.903 -4.215 1.00 68.31 522 ALA A O 1
ATOM 4170 N N . MET A 1 523 ? -9.947 -0.183 -4.646 1.00 69.06 523 MET A N 1
ATOM 4171 C CA . MET A 1 523 ? -9.681 -0.497 -3.234 1.00 69.06 523 MET A CA 1
ATOM 4172 C C . MET A 1 523 ? -8.511 0.322 -2.669 1.00 69.06 523 MET A C 1
ATOM 4174 O O . MET A 1 523 ? -8.524 0.702 -1.498 1.00 69.06 523 MET A O 1
ATOM 4178 N N . MET A 1 524 ? -7.511 0.630 -3.498 1.00 69.50 524 MET A N 1
ATOM 4179 C CA . MET A 1 524 ? -6.398 1.496 -3.099 1.00 69.50 524 MET A CA 1
ATOM 4180 C C . MET A 1 524 ? -6.846 2.943 -2.884 1.00 69.50 524 MET A C 1
ATOM 4182 O O . MET A 1 524 ? -6.542 3.529 -1.851 1.00 69.50 524 MET A O 1
ATOM 4186 N N . MET A 1 525 ? -7.617 3.506 -3.820 1.00 74.06 525 MET A N 1
ATOM 4187 C CA . MET A 1 525 ? -8.218 4.834 -3.657 1.00 74.06 525 MET A CA 1
ATOM 4188 C C . MET A 1 525 ? -9.124 4.897 -2.426 1.00 74.06 525 MET A C 1
ATOM 4190 O O . MET A 1 525 ? -9.091 5.882 -1.693 1.00 74.06 525 MET A O 1
ATOM 4194 N N . GLU A 1 526 ? -9.906 3.846 -2.167 1.00 75.19 526 GLU A N 1
ATOM 4195 C CA . GLU A 1 526 ? -10.692 3.726 -0.937 1.00 75.19 526 GLU A CA 1
ATOM 4196 C C . GLU A 1 526 ? -9.813 3.838 0.317 1.00 75.19 526 GLU A C 1
ATOM 4198 O O . GLU A 1 526 ? -10.165 4.573 1.243 1.00 75.19 526 GLU A O 1
ATOM 4203 N N . ALA A 1 527 ? -8.679 3.131 0.360 1.00 72.88 527 ALA A N 1
ATOM 4204 C CA . ALA A 1 527 ? -7.790 3.156 1.518 1.00 72.88 527 ALA A CA 1
ATOM 4205 C C . ALA A 1 527 ? -7.253 4.567 1.814 1.00 72.88 527 ALA A C 1
ATOM 4207 O O . ALA A 1 527 ? -7.169 4.948 2.980 1.00 72.88 527 ALA A O 1
ATOM 4208 N N . GLU A 1 528 ? -6.966 5.351 0.776 1.00 75.31 528 GLU A N 1
ATOM 4209 C CA . GLU A 1 528 ? -6.404 6.703 0.879 1.00 75.31 528 GLU A CA 1
ATOM 4210 C C . GLU A 1 528 ? -7.436 7.750 1.274 1.00 75.31 528 GLU A C 1
ATOM 4212 O O . GLU A 1 528 ? -7.206 8.564 2.169 1.00 75.31 528 GLU A O 1
ATOM 4217 N N . LEU A 1 529 ? -8.626 7.688 0.671 1.00 78.94 529 LEU A N 1
ATOM 4218 C CA . LEU A 1 529 ? -9.716 8.612 0.986 1.00 78.94 529 LEU A CA 1
ATOM 4219 C C . LEU A 1 529 ? -10.242 8.459 2.422 1.00 78.94 529 LEU A C 1
ATOM 4221 O O . LEU A 1 529 ? -10.965 9.331 2.908 1.00 78.94 529 LEU A O 1
ATOM 4225 N N . ARG A 1 530 ? -9.850 7.397 3.134 1.00 76.69 530 ARG A N 1
ATOM 4226 C CA . ARG A 1 530 ? -10.193 7.136 4.539 1.00 76.69 530 ARG A CA 1
ATOM 4227 C C . ARG A 1 530 ? -9.936 8.330 5.459 1.00 76.69 530 ARG A C 1
ATOM 4229 O O . ARG A 1 530 ? -10.775 8.639 6.303 1.00 76.69 530 ARG A O 1
ATOM 4236 N N . HIS A 1 531 ? -8.806 9.021 5.303 1.00 77.12 531 HIS A N 1
ATOM 4237 C CA . HIS A 1 531 ? -8.479 10.191 6.127 1.00 77.12 531 HIS A CA 1
ATOM 4238 C C . HIS A 1 531 ? -9.438 11.351 5.840 1.00 77.12 531 HIS A C 1
ATOM 4240 O O . HIS A 1 531 ? -9.959 11.986 6.763 1.00 77.12 531 HIS A O 1
ATOM 4246 N N . SER A 1 532 ? -9.775 11.550 4.562 1.00 84.88 532 SER A N 1
ATOM 4247 C CA . SER A 1 532 ? -10.769 12.533 4.136 1.00 84.88 532 SER A CA 1
ATOM 4248 C C . SER A 1 532 ? -12.161 12.236 4.702 1.00 84.88 532 SER A C 1
ATOM 4250 O O . SER A 1 532 ? -12.872 13.180 5.030 1.00 84.88 532 SER A O 1
ATOM 4252 N N . PHE A 1 533 ? -12.551 10.967 4.903 1.00 87.88 533 PHE A N 1
ATOM 4253 C CA . PHE A 1 533 ? -13.870 10.628 5.469 1.00 87.88 533 PHE A CA 1
ATOM 4254 C C . PHE A 1 533 ? -14.047 11.244 6.858 1.00 87.88 533 PHE A C 1
ATOM 4256 O O . PHE A 1 533 ? -15.096 11.820 7.152 1.00 87.88 533 PHE A O 1
ATOM 4263 N N . ASN A 1 534 ? -13.013 11.150 7.700 1.00 84.62 534 ASN A N 1
ATOM 4264 C CA . ASN A 1 534 ? -13.033 11.691 9.058 1.00 84.62 534 ASN A CA 1
ATOM 4265 C C . ASN A 1 534 ? -13.096 13.222 9.047 1.00 84.62 534 ASN A C 1
ATOM 4267 O O . ASN A 1 534 ? -13.865 13.805 9.809 1.00 84.62 534 ASN A O 1
ATOM 4271 N N . LEU A 1 535 ? -12.346 13.867 8.148 1.00 87.50 535 LEU A N 1
ATOM 4272 C CA . LEU A 1 535 ? -12.380 15.319 7.955 1.00 87.50 535 LEU A CA 1
ATOM 4273 C C . LEU A 1 535 ? -13.766 15.800 7.510 1.00 87.50 535 LEU A C 1
ATOM 4275 O O . LEU A 1 535 ? -14.321 16.714 8.118 1.00 87.50 535 LEU A O 1
ATOM 4279 N N . VAL A 1 536 ? -14.363 15.159 6.499 1.00 91.12 536 VAL A N 1
ATOM 4280 C CA . VAL A 1 536 ? -15.704 15.520 6.013 1.00 91.12 536 VAL A CA 1
ATOM 4281 C C . VAL A 1 536 ? -16.755 15.287 7.101 1.00 91.12 536 VAL A C 1
ATOM 4283 O O . VAL A 1 536 ? -17.579 16.163 7.354 1.00 91.12 536 VAL A O 1
ATOM 4286 N N . ALA A 1 537 ? -16.715 14.143 7.792 1.00 89.81 537 ALA A N 1
ATOM 4287 C CA . ALA A 1 537 ? -17.636 13.846 8.889 1.00 89.81 537 ALA A CA 1
ATOM 4288 C C . ALA A 1 537 ? -17.511 14.861 10.040 1.00 89.81 537 ALA A C 1
ATOM 4290 O O . ALA A 1 537 ? -18.522 15.290 10.599 1.00 89.81 537 ALA A O 1
ATOM 4291 N N . HIS A 1 538 ? -16.290 15.301 10.354 1.00 88.19 538 HIS A N 1
ATOM 4292 C CA . HIS A 1 538 ? -16.046 16.360 11.330 1.00 88.19 538 HIS A CA 1
ATOM 4293 C C . HIS A 1 538 ? -16.621 17.711 10.876 1.00 88.19 538 HIS A C 1
ATOM 4295 O O . HIS A 1 538 ? -17.257 18.396 11.674 1.00 88.19 538 HIS A O 1
ATOM 4301 N N . MET A 1 539 ? -16.496 18.074 9.594 1.00 90.56 539 MET A N 1
ATOM 4302 C CA . MET A 1 539 ? -17.138 19.280 9.048 1.00 90.56 539 MET A CA 1
ATOM 4303 C C . MET A 1 539 ? -18.663 19.211 9.170 1.00 90.56 539 MET A C 1
ATOM 4305 O O . MET A 1 539 ? -19.286 20.185 9.592 1.00 90.56 539 MET A O 1
ATOM 4309 N N . VAL A 1 540 ? -19.269 18.057 8.863 1.00 92.06 540 VAL A N 1
ATOM 4310 C CA . VAL A 1 540 ? -20.713 17.839 9.053 1.00 92.06 540 VAL A CA 1
ATOM 4311 C C . VAL A 1 540 ? -21.096 18.003 10.525 1.00 92.06 540 VAL A C 1
ATOM 4313 O O . VAL A 1 540 ? -22.084 18.672 10.822 1.00 92.06 540 VAL A O 1
ATOM 4316 N N . PHE A 1 541 ? -20.299 17.457 11.445 1.00 90.88 541 PHE A N 1
ATOM 4317 C CA . PHE A 1 541 ? -20.514 17.595 12.883 1.00 90.88 541 PHE A CA 1
ATOM 4318 C C . PHE A 1 541 ? -20.411 19.050 13.370 1.00 90.88 541 PHE A C 1
ATOM 4320 O O . PHE A 1 541 ? -21.279 19.492 14.121 1.00 90.88 541 PHE A O 1
ATOM 4327 N N . ILE A 1 542 ? -19.405 19.815 12.926 1.00 87.56 542 ILE A N 1
ATOM 4328 C CA . ILE A 1 542 ? -19.262 21.243 13.259 1.00 87.56 542 ILE A CA 1
ATOM 4329 C C . ILE A 1 542 ? -20.490 22.027 12.789 1.00 87.56 542 ILE A C 1
ATOM 4331 O O . ILE A 1 542 ? -21.078 22.778 13.566 1.00 87.56 542 ILE A O 1
ATOM 4335 N N . VAL A 1 543 ? -20.902 21.833 11.531 1.00 89.00 543 VAL A N 1
ATOM 4336 C CA . VAL A 1 543 ? -22.074 22.516 10.963 1.00 89.00 543 VAL A CA 1
ATOM 4337 C C . VAL A 1 543 ? -23.345 22.132 11.723 1.00 89.00 543 VAL A C 1
ATOM 4339 O O . VAL A 1 543 ? -24.116 23.008 12.104 1.00 89.00 543 VAL A O 1
ATOM 4342 N N . GLY A 1 544 ? -23.536 20.844 12.020 1.00 89.62 544 GLY A N 1
ATOM 4343 C CA . GLY A 1 544 ? -24.664 20.366 12.818 1.00 89.62 544 GLY A CA 1
ATOM 4344 C C . GLY A 1 544 ? -24.681 20.937 14.240 1.00 89.62 544 GLY A C 1
ATOM 4345 O O . GLY A 1 544 ? -25.746 21.294 14.737 1.00 89.62 544 GLY A O 1
ATOM 4346 N N . THR A 1 545 ? -23.514 21.081 14.875 1.00 87.56 545 THR A N 1
ATOM 4347 C CA . THR A 1 545 ? -23.374 21.669 16.217 1.00 87.56 545 THR A CA 1
ATOM 4348 C C . THR A 1 545 ? -23.745 23.151 16.204 1.00 87.56 545 THR A C 1
ATOM 4350 O O . THR A 1 545 ? -24.510 23.589 17.058 1.00 87.56 545 THR A O 1
ATOM 4353 N N . ALA A 1 546 ? -23.274 23.911 15.209 1.00 85.44 546 ALA A N 1
ATOM 4354 C CA . ALA A 1 546 ? -23.624 25.324 15.051 1.00 85.44 546 ALA A CA 1
ATOM 4355 C C . ALA A 1 546 ? -25.138 25.520 14.849 1.00 85.44 546 ALA A C 1
ATOM 4357 O O . ALA A 1 546 ? -25.742 26.395 15.466 1.00 85.44 546 ALA A O 1
ATOM 4358 N N . LEU A 1 547 ? -25.778 24.645 14.062 1.00 86.31 547 LEU A N 1
ATOM 4359 C CA . LEU A 1 547 ? -27.234 24.646 13.888 1.00 86.31 547 LEU A CA 1
ATOM 4360 C C . LEU A 1 547 ? -28.001 24.290 15.173 1.00 86.31 547 LEU A C 1
ATOM 4362 O O . LEU A 1 547 ? -29.123 24.759 15.347 1.00 86.31 547 LEU A O 1
ATOM 4366 N N . LEU A 1 548 ? -27.433 23.467 16.063 1.00 84.88 548 LEU A N 1
ATOM 4367 C CA . LEU A 1 548 ? -28.028 23.163 17.372 1.00 84.88 548 LEU A CA 1
ATOM 4368 C C . LEU A 1 548 ? -27.891 24.327 18.359 1.00 84.88 548 LEU A C 1
ATOM 4370 O O . LEU A 1 548 ? -28.829 24.586 19.108 1.00 84.88 548 LEU A O 1
ATOM 4374 N N . SER A 1 549 ? -26.749 25.020 18.369 1.00 80.75 549 SER A N 1
ATOM 4375 C CA . SER A 1 549 ? -26.507 26.177 19.243 1.00 80.75 549 SER A CA 1
ATOM 4376 C C . SER A 1 549 ? -27.136 27.479 18.734 1.00 80.75 549 SER A C 1
ATOM 4378 O O . SER A 1 549 ? -27.087 28.487 19.436 1.00 80.75 549 SER A O 1
ATOM 4380 N N . GLY A 1 550 ? -27.685 27.492 17.514 1.00 75.94 550 GLY A N 1
ATOM 4381 C CA . GLY A 1 550 ? -28.179 28.704 16.849 1.00 75.94 550 GLY A CA 1
ATOM 4382 C C . GLY A 1 550 ? -27.066 29.650 16.380 1.00 75.94 550 GLY A C 1
ATOM 4383 O O . GLY A 1 550 ? -27.333 30.801 16.047 1.00 75.94 550 GLY A O 1
ATOM 4384 N N . SER A 1 551 ? -25.812 29.192 16.372 1.00 78.75 551 SER A N 1
ATOM 4385 C CA . SER A 1 551 ? -24.669 29.960 15.876 1.00 78.75 551 SER A CA 1
ATOM 4386 C C . SER A 1 551 ? -24.599 29.894 14.350 1.00 78.75 551 SER A C 1
ATOM 4388 O O . SER A 1 551 ? -24.986 28.892 13.747 1.00 78.75 551 SER A O 1
ATOM 4390 N N . GLU A 1 552 ? -24.063 30.931 13.703 1.00 76.31 552 GLU A N 1
ATOM 4391 C CA . GLU A 1 552 ? -23.868 30.892 12.251 1.00 76.31 552 GLU A CA 1
ATOM 4392 C C . GLU A 1 552 ? -22.887 29.762 11.869 1.00 76.31 552 GLU A C 1
ATOM 4394 O O . GLU A 1 552 ? -21.739 29.762 12.326 1.00 76.31 552 GLU A O 1
ATOM 4399 N N . PRO A 1 553 ? -23.287 28.792 11.021 1.00 76.31 553 PRO A N 1
ATOM 4400 C CA . PRO A 1 553 ? -22.437 27.649 10.682 1.00 76.31 553 PRO A CA 1
ATOM 4401 C C . PRO A 1 553 ? -21.214 28.046 9.848 1.00 76.31 553 PRO A C 1
ATOM 4403 O O . PRO A 1 553 ? -20.191 27.358 9.875 1.00 76.31 553 PRO A O 1
ATOM 4406 N N . ILE A 1 554 ? -21.299 29.155 9.116 1.00 78.38 554 ILE A N 1
ATOM 4407 C CA . ILE A 1 554 ? -20.255 29.710 8.251 1.00 78.38 554 ILE A CA 1
ATOM 4408 C C . ILE A 1 554 ? -20.176 31.222 8.444 1.00 78.38 554 ILE A C 1
ATOM 4410 O O . ILE A 1 554 ? -21.194 31.869 8.672 1.00 78.38 554 ILE A O 1
ATOM 4414 N N . LEU A 1 555 ? -18.972 31.779 8.314 1.00 75.69 555 LEU A N 1
ATOM 4415 C CA . LEU A 1 555 ? -18.739 33.222 8.410 1.00 75.69 555 LEU A CA 1
ATOM 4416 C C . LEU A 1 555 ? -19.472 33.972 7.283 1.00 75.69 555 LEU A C 1
ATOM 4418 O O . LEU A 1 555 ? -19.550 33.485 6.152 1.00 75.69 555 LEU A O 1
ATOM 4422 N N . ALA A 1 556 ? -19.923 35.200 7.548 1.00 74.44 556 ALA A N 1
ATOM 4423 C CA . ALA A 1 556 ? -20.623 36.044 6.572 1.00 74.44 556 ALA A CA 1
ATOM 4424 C C . ALA A 1 556 ? -19.861 36.253 5.240 1.00 74.44 556 ALA A C 1
ATOM 4426 O O . ALA A 1 556 ? -20.475 36.355 4.176 1.00 74.44 556 ALA A O 1
ATOM 4427 N N . SER A 1 557 ? -18.520 36.284 5.257 1.00 70.06 557 SER A N 1
ATOM 4428 C CA . SER A 1 557 ? -17.700 36.344 4.032 1.00 70.06 557 SER A CA 1
ATOM 4429 C C . SER A 1 557 ? -17.881 35.104 3.148 1.00 70.06 557 SER A C 1
ATOM 4431 O O . SER A 1 557 ? -17.964 35.216 1.926 1.00 70.06 557 SER A O 1
ATOM 4433 N N . GLN A 1 558 ? -18.015 33.926 3.760 1.00 74.12 558 GLN A N 1
ATOM 4434 C CA . GLN A 1 558 ? -18.225 32.662 3.059 1.00 74.12 558 GLN A CA 1
ATOM 4435 C C . GLN A 1 558 ? -19.655 32.509 2.538 1.00 74.12 558 GLN A C 1
ATOM 4437 O O . GLN A 1 558 ? -19.861 31.871 1.511 1.00 74.12 558 GLN A O 1
ATOM 4442 N N . GLN A 1 559 ? -20.644 33.105 3.209 1.00 74.88 559 GLN A N 1
ATOM 4443 C CA . GLN A 1 559 ? -22.022 33.129 2.709 1.00 74.88 559 GLN A CA 1
ATOM 4444 C C . GLN A 1 559 ? -22.103 33.867 1.366 1.00 74.88 559 GLN A C 1
ATOM 4446 O O . GLN A 1 559 ? -22.677 33.349 0.410 1.00 74.88 559 GLN A O 1
ATOM 4451 N N . LYS A 1 560 ? -21.451 35.034 1.263 1.00 74.56 560 LYS A N 1
ATOM 4452 C CA . LYS A 1 560 ? -21.324 35.777 -0.003 1.00 74.56 560 LYS A CA 1
ATOM 4453 C C . LYS A 1 560 ? -20.584 34.968 -1.065 1.00 74.56 560 LYS A C 1
ATOM 4455 O O . LYS A 1 560 ? -21.007 34.942 -2.217 1.00 74.56 560 LYS A O 1
ATOM 4460 N N . LEU A 1 561 ? -19.506 34.282 -0.673 1.00 73.56 561 LEU A N 1
ATOM 4461 C CA . LEU A 1 561 ? -18.772 33.392 -1.570 1.00 73.56 561 LEU A CA 1
ATOM 4462 C C . LEU A 1 561 ? -19.682 32.296 -2.135 1.00 73.56 561 LEU A C 1
ATOM 4464 O O . LEU A 1 561 ? -19.728 32.136 -3.350 1.00 73.56 561 LEU A O 1
ATOM 4468 N N . LEU A 1 562 ? -20.424 31.583 -1.284 1.00 75.69 562 LEU A N 1
ATOM 4469 C CA . LEU A 1 562 ? -21.353 30.526 -1.694 1.00 75.69 562 LEU A CA 1
ATOM 4470 C C . LEU A 1 562 ? -22.416 31.033 -2.672 1.00 75.69 562 LEU A C 1
ATOM 4472 O O . LEU A 1 562 ? -22.683 30.366 -3.664 1.00 75.69 562 LEU A O 1
ATOM 4476 N N . GLN A 1 563 ? -22.966 32.227 -2.434 1.00 74.62 563 GLN A N 1
ATOM 4477 C CA . GLN A 1 563 ? -23.898 32.877 -3.365 1.00 74.62 563 GLN A CA 1
ATOM 4478 C C . GLN A 1 563 ? -23.247 33.232 -4.713 1.00 74.62 563 GLN A C 1
ATOM 4480 O O . GLN A 1 563 ? -23.942 33.336 -5.718 1.00 74.62 563 GLN A O 1
ATOM 4485 N N . SER A 1 564 ? -21.924 33.419 -4.744 1.00 76.56 564 SER A N 1
ATOM 4486 C CA . SER A 1 564 ? -21.165 33.739 -5.960 1.00 76.56 564 SER A CA 1
ATOM 4487 C C . SER A 1 564 ? -20.559 32.523 -6.674 1.00 76.56 564 SER A C 1
ATOM 4489 O O . SER A 1 564 ? -19.950 32.689 -7.735 1.00 76.56 564 SER A O 1
ATOM 4491 N N . LEU A 1 565 ? -20.675 31.314 -6.108 1.00 79.75 565 LEU A N 1
ATOM 4492 C CA . LEU A 1 565 ? -20.180 30.101 -6.758 1.00 79.75 565 LEU A CA 1
ATOM 4493 C C . LEU A 1 565 ? -20.981 29.828 -8.038 1.00 79.75 565 LEU A C 1
ATOM 4495 O O . LEU A 1 565 ? -22.199 30.021 -8.054 1.00 79.75 565 LEU A O 1
ATOM 4499 N N . PRO A 1 566 ? -20.326 29.385 -9.125 1.00 79.06 566 PRO A N 1
ATOM 4500 C CA . PRO A 1 566 ? -21.039 29.108 -10.358 1.00 79.06 566 PRO A CA 1
ATOM 4501 C C . PRO A 1 566 ? -21.965 27.889 -10.154 1.00 79.06 566 PRO A C 1
ATOM 4503 O O . PRO A 1 566 ? -21.507 26.844 -9.696 1.00 79.06 566 PRO A O 1
ATOM 4506 N N . PRO A 1 567 ? -23.259 27.967 -10.529 1.00 80.31 567 PRO A N 1
ATOM 4507 C CA . PRO A 1 567 ? -24.198 26.846 -10.368 1.00 80.31 567 PRO A CA 1
ATOM 4508 C C . PRO A 1 567 ? -23.873 25.654 -11.285 1.00 80.31 567 PRO A C 1
ATOM 4510 O O . PRO A 1 567 ? -24.450 24.572 -11.149 1.00 80.31 567 PRO A O 1
ATOM 4513 N N . VAL A 1 568 ? -22.973 25.875 -12.246 1.00 85.25 568 VAL A N 1
ATOM 4514 C CA . VAL A 1 568 ? -22.497 24.917 -13.237 1.00 85.25 568 VAL A CA 1
ATOM 4515 C C . VAL A 1 568 ? -20.975 24.897 -13.202 1.00 85.25 568 VAL A C 1
ATOM 4517 O O . VAL A 1 568 ? -20.354 25.949 -13.077 1.00 85.25 568 VAL A O 1
ATOM 4520 N N . TRP A 1 569 ? -20.387 23.714 -13.355 1.00 88.19 569 TRP A N 1
ATOM 4521 C CA . TRP A 1 569 ? -18.938 23.551 -13.476 1.00 88.19 569 TRP A CA 1
ATOM 4522 C C . TRP A 1 569 ? -18.421 24.197 -14.770 1.00 88.19 569 TRP A C 1
ATOM 4524 O O . TRP A 1 569 ? -18.916 23.894 -15.867 1.00 88.19 569 TRP A O 1
ATOM 4534 N N . ASP A 1 570 ? -17.419 25.071 -14.660 1.00 87.38 570 ASP A N 1
ATOM 4535 C CA . ASP A 1 570 ? -16.774 25.717 -15.806 1.00 87.38 570 ASP A CA 1
ATOM 4536 C C . ASP A 1 570 ? -16.051 24.663 -16.673 1.00 87.38 570 ASP A C 1
ATOM 4538 O O . ASP A 1 570 ? -15.895 23.494 -16.302 1.00 87.38 570 ASP A O 1
ATOM 4542 N N . LYS A 1 571 ? -15.655 25.034 -17.897 1.00 84.31 571 LYS A N 1
ATOM 4543 C CA . LYS A 1 571 ? -14.816 24.150 -18.723 1.00 84.31 571 LYS A CA 1
ATOM 4544 C C . LYS A 1 571 ? -13.460 23.964 -18.038 1.00 84.31 571 LYS A C 1
ATOM 4546 O O . LYS A 1 571 ? -12.937 24.921 -17.473 1.00 84.31 571 LYS A O 1
ATOM 4551 N N . VAL A 1 572 ? -12.890 22.757 -18.135 1.00 85.94 572 VAL A N 1
ATOM 4552 C CA . VAL A 1 572 ? -11.543 22.472 -17.617 1.00 85.94 572 VAL A CA 1
ATOM 4553 C C . VAL A 1 572 ? -10.565 23.504 -18.203 1.00 85.94 572 VAL A C 1
ATOM 4555 O O . VAL A 1 572 ? -10.513 23.633 -19.429 1.00 85.94 572 VAL A O 1
ATOM 4558 N N . PRO A 1 573 ? -9.833 24.267 -17.366 1.00 86.50 573 PRO A N 1
ATOM 4559 C CA . PRO A 1 573 ? -8.959 25.338 -17.848 1.00 86.50 573 PRO A CA 1
ATOM 4560 C C . PRO A 1 573 ? -7.800 24.852 -18.734 1.00 86.50 573 PRO A C 1
ATOM 4562 O O . PRO A 1 573 ? -7.336 25.598 -19.599 1.00 86.50 573 PRO A O 1
ATOM 4565 N N . ASP A 1 574 ? -7.329 23.614 -18.545 1.00 85.81 574 ASP A N 1
ATOM 4566 C CA . ASP A 1 574 ? -6.395 22.967 -19.470 1.00 85.81 574 ASP A CA 1
ATOM 4567 C C . ASP A 1 574 ? -7.122 22.500 -20.741 1.00 85.81 574 ASP A C 1
ATOM 4569 O O . ASP A 1 574 ? -7.730 21.432 -20.799 1.00 85.81 574 ASP A O 1
ATOM 4573 N N . VAL A 1 575 ? -6.999 23.308 -21.791 1.00 78.44 575 VAL A N 1
ATOM 4574 C CA . VAL A 1 575 ? -7.557 23.054 -23.127 1.00 78.44 575 VAL A CA 1
ATOM 4575 C C . VAL A 1 575 ? -7.009 21.800 -23.813 1.00 78.44 575 VAL A C 1
ATOM 4577 O O . VAL A 1 575 ? -7.607 21.343 -24.785 1.00 78.44 575 VAL A O 1
ATOM 4580 N N . SER A 1 576 ? -5.892 21.235 -23.337 1.00 73.69 576 SER A N 1
ATOM 4581 C CA . SER A 1 576 ? -5.327 19.999 -23.893 1.00 73.69 576 SER A CA 1
ATOM 4582 C C . SER A 1 576 ? -6.052 18.732 -23.427 1.00 73.69 576 SER A C 1
ATOM 4584 O O . SER A 1 576 ? -5.830 17.662 -23.992 1.00 73.69 576 SER A O 1
ATOM 4586 N N . ILE A 1 577 ? -6.941 18.841 -22.432 1.00 76.19 577 ILE A N 1
ATOM 4587 C CA . ILE A 1 577 ? -7.704 17.718 -21.885 1.00 76.19 577 ILE A CA 1
ATOM 4588 C C . ILE A 1 577 ? -9.140 17.758 -22.414 1.00 76.19 577 ILE A C 1
ATOM 4590 O O . ILE A 1 577 ? -9.909 18.668 -22.114 1.00 76.19 577 ILE A O 1
ATOM 4594 N N . GLY A 1 578 ? -9.534 16.722 -23.156 1.00 71.12 578 GLY A N 1
ATOM 4595 C CA . GLY A 1 578 ? -10.908 16.528 -23.615 1.00 71.12 578 GLY A CA 1
ATOM 4596 C C . GLY A 1 578 ? -11.427 15.146 -23.245 1.00 71.12 578 GLY A C 1
ATOM 4597 O O . GLY A 1 578 ? -11.341 14.233 -24.060 1.00 71.12 578 GLY A O 1
ATOM 4598 N N . TYR A 1 579 ? -11.986 14.985 -22.040 1.00 82.81 579 TYR A N 1
ATOM 4599 C CA . TYR A 1 579 ? -12.586 13.716 -21.618 1.00 82.81 579 TYR A CA 1
ATOM 4600 C C . TYR A 1 579 ? -14.101 13.840 -21.416 1.00 82.81 579 TYR A C 1
ATOM 4602 O O . TYR A 1 579 ? -14.589 14.411 -20.438 1.00 82.81 579 TYR A O 1
ATOM 4610 N N . SER A 1 580 ? -14.864 13.306 -22.373 1.00 85.50 580 SER A N 1
ATOM 4611 C CA . SER A 1 580 ? -16.321 13.478 -22.448 1.00 85.50 580 SER A CA 1
ATOM 4612 C C . SER A 1 580 ? -17.067 12.866 -21.261 1.00 85.50 580 SER A C 1
ATOM 4614 O O . SER A 1 580 ? -18.028 13.467 -20.784 1.00 85.50 580 SER A O 1
ATOM 4616 N N . TYR A 1 581 ? -16.623 11.715 -20.743 1.00 88.12 581 TYR A N 1
ATOM 4617 C CA . TYR A 1 581 ? -17.269 11.066 -19.600 1.00 88.12 581 TYR A CA 1
ATOM 4618 C C . TYR A 1 581 ? -17.084 11.861 -18.303 1.00 88.12 581 TYR A C 1
ATOM 4620 O O . TYR A 1 581 ? -18.049 12.076 -17.573 1.00 88.12 581 TYR A O 1
ATOM 4628 N N . HIS A 1 582 ? -15.877 12.376 -18.044 1.00 91.38 582 HIS A N 1
ATOM 4629 C CA . HIS A 1 582 ? -15.644 13.299 -16.927 1.00 91.38 582 HIS A CA 1
ATOM 4630 C C . HIS A 1 582 ? -16.533 14.539 -17.029 1.00 91.38 582 HIS A C 1
ATOM 4632 O O . HIS A 1 582 ? -17.172 14.913 -16.044 1.00 91.38 582 HIS A O 1
ATOM 4638 N N . ARG A 1 583 ? -16.666 15.118 -18.230 1.00 91.88 583 ARG A N 1
ATOM 4639 C CA . ARG A 1 583 ? -17.559 16.261 -18.442 1.00 91.88 583 ARG A CA 1
ATOM 4640 C C . ARG A 1 583 ? -19.021 15.922 -18.148 1.00 91.88 583 ARG A C 1
ATOM 4642 O O . ARG A 1 583 ? -19.674 16.686 -17.446 1.00 91.88 583 ARG A O 1
ATOM 4649 N N . GLN A 1 584 ? -19.507 14.766 -18.605 1.00 91.06 584 GLN A N 1
ATOM 4650 C CA . GLN A 1 584 ? -20.855 14.286 -18.279 1.00 91.06 584 GLN A CA 1
ATOM 4651 C C . GLN A 1 584 ? -21.055 14.151 -16.765 1.00 91.06 584 GLN A C 1
ATOM 4653 O O . GLN A 1 584 ? -22.085 14.573 -16.247 1.00 91.06 584 GLN A O 1
ATOM 4658 N N . VAL A 1 585 ? -20.070 13.608 -16.040 1.00 90.75 585 VAL A N 1
ATOM 4659 C CA . VAL A 1 585 ? -20.138 13.487 -14.577 1.00 90.75 585 VAL A CA 1
ATOM 4660 C C . VAL A 1 585 ? -20.238 14.860 -13.913 1.00 90.75 585 VAL A C 1
ATOM 4662 O O . VAL A 1 585 ? -21.123 15.049 -13.081 1.00 90.75 585 VAL A O 1
ATOM 4665 N N . LEU A 1 586 ? -19.412 15.834 -14.304 1.00 91.38 586 LEU A N 1
ATOM 4666 C CA . LEU A 1 586 ? -19.524 17.204 -13.791 1.00 91.38 586 LEU A CA 1
ATOM 4667 C C . LEU A 1 586 ? -20.890 17.826 -14.111 1.00 91.38 586 LEU A C 1
ATOM 4669 O O . LEU A 1 586 ? -21.516 18.419 -13.235 1.00 91.38 586 LEU A O 1
ATOM 4673 N N . ASP A 1 587 ? -21.401 17.629 -15.328 1.00 90.12 587 ASP A N 1
ATOM 4674 C CA . ASP A 1 587 ? -22.690 18.185 -15.741 1.00 90.12 587 ASP A CA 1
ATOM 4675 C C . ASP A 1 587 ? -23.872 17.599 -14.944 1.00 90.12 587 ASP A C 1
ATOM 4677 O O . ASP A 1 587 ? -24.821 18.323 -14.632 1.00 90.12 587 ASP A O 1
ATOM 4681 N N . THR A 1 588 ? -23.803 16.325 -14.532 1.00 87.56 588 THR A N 1
ATOM 4682 C CA . THR A 1 588 ? -24.820 15.711 -13.649 1.00 87.56 588 THR A CA 1
ATOM 4683 C C . THR A 1 588 ? -24.833 16.280 -12.228 1.00 87.56 588 THR A C 1
ATOM 4685 O O . THR A 1 588 ? -25.809 16.097 -11.505 1.00 87.56 588 THR A O 1
ATOM 4688 N N . LEU A 1 589 ? -23.769 16.977 -11.821 1.00 88.19 589 LEU A N 1
ATOM 4689 C CA . LEU A 1 589 ? -23.609 17.553 -10.484 1.00 88.19 589 LEU A CA 1
ATOM 4690 C C . LEU A 1 589 ? -24.009 19.038 -10.417 1.00 88.19 589 LEU A C 1
ATOM 4692 O O . LEU A 1 589 ? -23.863 19.660 -9.364 1.00 88.19 589 LEU A O 1
ATOM 4696 N N . ASN A 1 590 ? -24.508 19.613 -11.516 1.00 84.06 590 ASN A N 1
ATOM 4697 C CA . ASN A 1 590 ? -24.950 21.007 -11.582 1.00 84.06 590 ASN A CA 1
ATOM 4698 C C . ASN A 1 590 ? -26.165 21.272 -10.672 1.00 84.06 590 ASN A C 1
ATOM 4700 O O . ASN A 1 590 ? -27.132 20.506 -10.647 1.00 84.06 590 ASN A O 1
ATOM 4704 N N . LEU A 1 591 ? -26.161 22.403 -9.959 1.00 70.88 591 LEU A N 1
ATOM 4705 C CA . LEU A 1 591 ? -27.264 22.803 -9.082 1.00 70.88 591 LEU A CA 1
ATOM 4706 C C . LEU A 1 591 ? -28.285 23.653 -9.853 1.00 70.88 591 LEU A C 1
ATOM 4708 O O . LEU A 1 591 ? -28.300 24.872 -9.730 1.00 70.88 591 LEU A O 1
ATOM 4712 N N . GLN A 1 592 ? -29.171 23.034 -10.639 1.00 60.59 592 GLN A N 1
ATOM 4713 C CA . GLN A 1 592 ? -30.315 23.776 -11.202 1.00 60.59 592 GLN A CA 1
ATOM 4714 C C . GLN A 1 592 ? -31.474 23.924 -10.192 1.00 60.59 592 GLN A C 1
ATOM 4716 O O . GLN A 1 592 ? -32.230 24.889 -10.274 1.00 60.59 592 GLN A O 1
ATOM 4721 N N . HIS A 1 593 ? -31.584 23.020 -9.202 1.00 49.91 593 HIS A N 1
ATOM 4722 C CA . HIS A 1 593 ? -32.732 22.936 -8.275 1.00 49.91 593 HIS A CA 1
ATOM 4723 C C . HIS A 1 593 ? -32.369 22.530 -6.826 1.00 49.91 593 HIS A C 1
ATOM 4725 O O . HIS A 1 593 ? -33.155 21.873 -6.147 1.00 49.91 593 HIS A O 1
ATOM 4731 N N . ALA A 1 594 ? -31.166 22.846 -6.336 1.00 52.94 594 ALA A N 1
ATOM 4732 C CA . ALA A 1 594 ? -30.752 22.440 -4.986 1.00 52.94 594 ALA A CA 1
ATOM 4733 C C . ALA A 1 594 ? -31.477 23.226 -3.876 1.00 52.94 594 ALA A C 1
ATOM 4735 O O . ALA A 1 594 ? -31.703 24.427 -4.013 1.00 52.94 594 ALA A O 1
ATOM 4736 N N . SER A 1 595 ? -31.818 22.564 -2.760 1.00 51.00 595 SER A N 1
ATOM 4737 C CA . SER A 1 595 ? -32.501 23.213 -1.631 1.00 51.00 595 SER A CA 1
ATOM 4738 C C . SER A 1 595 ? -31.642 24.335 -1.035 1.00 51.00 595 SER A C 1
ATOM 4740 O O . SER A 1 595 ? -30.477 24.105 -0.695 1.00 51.00 595 SER A O 1
ATOM 4742 N N . SER A 1 596 ? -32.229 25.496 -0.769 1.00 54.34 596 SER A N 1
ATOM 4743 C CA . SER A 1 596 ? -31.575 26.623 -0.099 1.00 54.34 596 SER A CA 1
ATOM 4744 C C . SER A 1 596 ? -31.547 26.473 1.432 1.00 54.34 596 SER A C 1
ATOM 4746 O O . SER A 1 596 ? -31.824 27.439 2.136 1.00 54.34 596 SER A O 1
ATOM 4748 N N . LEU A 1 597 ? -31.262 25.283 1.980 1.00 55.44 597 LEU A N 1
ATOM 4749 C CA . LEU A 1 597 ? -31.472 24.983 3.410 1.00 55.44 597 LEU A CA 1
ATOM 4750 C C . LEU A 1 597 ? -30.776 25.977 4.363 1.00 55.44 597 LEU A C 1
ATOM 4752 O O . LEU A 1 597 ? -31.334 26.324 5.398 1.00 55.44 597 LEU A O 1
ATOM 4756 N N . PHE A 1 598 ? -29.586 26.458 3.986 1.00 59.00 598 PHE A N 1
ATOM 4757 C CA . PHE A 1 598 ? -28.816 27.464 4.731 1.00 59.00 598 PHE A CA 1
ATOM 4758 C C . PHE A 1 598 ? -29.101 28.918 4.323 1.00 59.00 598 PHE A C 1
ATOM 4760 O O . PHE A 1 598 ? -28.624 29.832 4.984 1.00 59.00 598 PHE A O 1
ATOM 4767 N N . PHE A 1 599 ? -29.839 29.141 3.234 1.00 53.16 599 PHE A N 1
ATOM 4768 C CA . PHE A 1 599 ? -30.072 30.469 2.650 1.00 53.16 599 PHE A CA 1
ATOM 4769 C C . PHE A 1 599 ? -31.543 30.896 2.657 1.00 53.16 599 PHE A C 1
ATOM 4771 O O . PHE A 1 599 ? -31.851 31.997 2.214 1.00 53.16 599 PHE A O 1
ATOM 4778 N N . SER A 1 600 ? -32.457 30.044 3.128 1.00 52.41 600 SER A N 1
ATOM 4779 C CA . SER A 1 600 ? -33.851 30.429 3.339 1.00 52.41 600 SER A CA 1
ATOM 4780 C C . SER A 1 600 ? -34.020 30.948 4.762 1.00 52.41 600 SER A C 1
ATOM 4782 O O . SER A 1 600 ? -33.857 30.194 5.720 1.00 52.41 600 SER A O 1
ATOM 4784 N N . GLU A 1 601 ? -34.364 32.229 4.897 1.00 47.66 601 GLU A N 1
ATOM 4785 C CA . GLU A 1 601 ? -34.649 32.878 6.186 1.00 47.66 601 GLU A CA 1
ATOM 4786 C C . GLU A 1 601 ? -35.927 32.330 6.864 1.00 47.66 601 GLU A C 1
ATOM 4788 O O . GLU A 1 601 ? -36.118 32.523 8.060 1.00 47.66 601 GLU A O 1
ATOM 4793 N N . ASN A 1 602 ? -36.777 31.579 6.148 1.00 43.66 602 ASN A N 1
ATOM 4794 C CA . ASN A 1 602 ? -38.113 31.162 6.608 1.00 43.66 602 ASN A CA 1
ATOM 4795 C C . ASN A 1 602 ? -38.201 29.714 7.141 1.00 43.66 602 ASN A C 1
ATOM 4797 O O . ASN A 1 602 ? -39.215 29.045 6.958 1.00 43.66 602 ASN A O 1
ATOM 4801 N N . ASN A 1 603 ? -37.168 29.200 7.811 1.00 48.59 603 ASN A N 1
ATOM 4802 C CA . ASN A 1 603 ? -37.161 27.820 8.326 1.00 48.59 603 ASN A CA 1
ATOM 4803 C C . ASN A 1 603 ? -37.690 27.675 9.774 1.00 48.59 603 ASN A C 1
ATOM 4805 O O . ASN A 1 603 ? -37.254 26.782 10.502 1.00 48.59 603 ASN A O 1
ATOM 4809 N N . THR A 1 604 ? -38.625 28.527 10.212 1.00 49.09 604 THR A N 1
ATOM 4810 C CA . THR A 1 604 ? -39.201 28.464 11.573 1.00 49.09 604 THR A CA 1
ATOM 4811 C C . THR A 1 604 ? -40.172 27.294 11.787 1.00 49.09 604 THR A C 1
ATOM 4813 O O . THR A 1 604 ? -40.299 26.840 12.919 1.00 49.09 604 THR A O 1
ATOM 4816 N N . ASP A 1 605 ? -40.773 26.741 10.726 1.00 48.34 605 ASP A N 1
ATOM 4817 C CA . ASP A 1 605 ? -41.794 25.674 10.815 1.00 48.34 605 ASP A CA 1
ATOM 4818 C C . ASP A 1 605 ? -41.281 24.273 10.411 1.00 48.34 605 ASP A C 1
ATOM 4820 O O . ASP A 1 605 ? -42.027 23.445 9.890 1.00 48.34 605 ASP A O 1
ATOM 4824 N N . MET A 1 606 ? -39.996 23.971 10.625 1.00 56.75 606 MET A N 1
ATOM 4825 C CA . MET A 1 606 ? -39.440 22.655 10.273 1.00 56.75 606 MET A CA 1
ATOM 4826 C C . MET A 1 606 ? -39.549 21.645 11.429 1.00 56.75 606 MET A C 1
ATOM 4828 O O . MET A 1 606 ? -38.913 21.811 12.474 1.00 56.75 606 MET A O 1
ATOM 4832 N N . GLU A 1 607 ? -40.316 20.563 11.236 1.00 55.94 607 GLU A N 1
ATOM 4833 C CA . GLU A 1 607 ? -40.427 19.459 12.204 1.00 55.94 607 GLU A CA 1
ATOM 4834 C C . GLU A 1 607 ? -39.043 18.896 12.586 1.00 55.94 607 GLU A C 1
ATOM 4836 O O . GLU A 1 607 ? -38.280 18.398 11.755 1.00 55.94 607 GLU A O 1
ATOM 4841 N N . GLY A 1 608 ? -38.715 18.978 13.882 1.00 65.25 608 GLY A N 1
ATOM 4842 C CA . GLY A 1 608 ? -37.472 18.467 14.470 1.00 65.25 608 GLY A CA 1
ATOM 4843 C C . GLY A 1 608 ? -36.257 19.410 14.430 1.00 65.25 608 GLY A C 1
ATOM 4844 O O . GLY A 1 608 ? -35.205 19.063 14.968 1.00 65.25 608 GLY A O 1
ATOM 4845 N N . GLY A 1 609 ? -36.404 20.625 13.890 1.00 79.06 609 GLY A N 1
ATOM 4846 C CA . GLY A 1 609 ? -35.395 21.689 13.946 1.00 79.06 609 GLY A CA 1
ATOM 4847 C C . GLY A 1 609 ? -34.335 21.652 12.829 1.00 79.06 609 GLY A C 1
ATOM 4848 O O . GLY A 1 609 ? -34.198 20.658 12.111 1.00 79.06 609 GLY A O 1
ATOM 4849 N N . PRO A 1 610 ? -33.544 22.732 12.671 1.00 82.12 610 PRO A N 1
ATOM 4850 C CA . PRO A 1 610 ? -32.668 22.932 11.511 1.00 82.12 610 PRO A CA 1
ATOM 4851 C C . PRO A 1 610 ? -31.559 21.878 11.389 1.00 82.12 610 PRO A C 1
ATOM 4853 O O . PRO A 1 610 ? -31.248 21.434 10.285 1.00 82.12 610 PRO A O 1
ATOM 4856 N N . CYS A 1 611 ? -30.989 21.429 12.512 1.00 86.88 611 CYS A N 1
ATOM 4857 C CA . CYS A 1 611 ? -29.950 20.395 12.522 1.00 86.88 611 CYS A CA 1
ATOM 4858 C C . CYS A 1 611 ? -30.474 19.036 12.027 1.00 86.88 611 CYS A C 1
ATOM 4860 O O . CYS A 1 611 ? -29.808 18.366 11.237 1.00 86.88 611 CYS A O 1
ATOM 4862 N N . ARG A 1 612 ? -31.692 18.651 12.431 1.00 88.75 612 ARG A N 1
ATOM 4863 C CA . ARG A 1 612 ? -32.321 17.403 11.983 1.00 88.75 612 ARG A CA 1
ATOM 4864 C C . ARG A 1 612 ? -32.544 17.416 10.478 1.00 88.75 612 ARG A C 1
ATOM 4866 O O . ARG A 1 612 ? -32.192 16.451 9.807 1.00 88.75 612 ARG A O 1
ATOM 4873 N N . VAL A 1 613 ? -33.082 18.513 9.941 1.00 86.44 613 VAL A N 1
ATOM 4874 C CA . VAL A 1 613 ? -33.306 18.638 8.495 1.00 86.44 613 VAL A CA 1
ATOM 4875 C C . VAL A 1 613 ? -31.983 18.650 7.732 1.00 86.44 613 VAL A C 1
ATOM 4877 O O . VAL A 1 613 ? -31.867 17.981 6.711 1.00 86.44 613 VAL A O 1
ATOM 4880 N N . TYR A 1 614 ? -30.954 19.322 8.250 1.00 89.12 614 TYR A N 1
ATOM 4881 C CA . TYR A 1 614 ? -29.616 19.263 7.662 1.00 89.12 614 TYR A CA 1
ATOM 4882 C C . TYR A 1 614 ? -29.087 17.823 7.577 1.00 89.12 614 TYR A C 1
ATOM 4884 O O . TYR A 1 614 ? -28.681 17.379 6.503 1.00 89.12 614 TYR A O 1
ATOM 4892 N N . MET A 1 615 ? -29.154 17.063 8.673 1.00 91.81 615 MET A N 1
ATOM 4893 C CA . MET A 1 615 ? -28.716 15.664 8.681 1.00 91.81 615 MET A CA 1
ATOM 4894 C C . MET A 1 615 ? -29.578 14.776 7.786 1.00 91.81 615 MET A C 1
ATOM 4896 O O . MET A 1 615 ? -29.038 13.904 7.106 1.00 91.81 615 MET A O 1
ATOM 4900 N N . ARG A 1 616 ? -30.892 15.021 7.731 1.00 91.50 616 ARG A N 1
ATOM 4901 C CA . ARG A 1 616 ? -31.810 14.344 6.811 1.00 91.50 616 ARG A CA 1
ATOM 4902 C C . ARG A 1 616 ? -31.340 14.503 5.375 1.00 91.50 616 ARG A C 1
ATOM 4904 O O . ARG A 1 616 ? -31.167 13.511 4.683 1.00 91.50 616 ARG A O 1
ATOM 4911 N N . GLU A 1 617 ? -31.095 15.734 4.945 1.00 88.31 617 GLU A N 1
ATOM 4912 C CA . GLU A 1 617 ? -30.684 16.033 3.576 1.00 88.31 617 GLU A CA 1
ATOM 4913 C C . GLU A 1 617 ? -29.315 15.436 3.230 1.00 88.31 617 GLU A C 1
ATOM 4915 O O . GLU A 1 617 ? -29.153 14.881 2.146 1.00 88.31 617 GLU A O 1
ATOM 4920 N N . MET A 1 618 ? -28.349 15.476 4.154 1.00 90.50 618 MET A N 1
ATOM 4921 C CA . MET A 1 618 ? -27.036 14.844 3.956 1.00 90.50 618 MET A CA 1
ATOM 4922 C C . MET A 1 618 ? -27.141 13.319 3.821 1.00 90.50 618 MET A C 1
ATOM 4924 O O . MET A 1 618 ? -26.492 12.725 2.959 1.00 90.50 618 MET A O 1
ATOM 4928 N N . LEU A 1 619 ? -27.972 12.677 4.651 1.00 93.12 619 LEU A N 1
ATOM 4929 C CA . LEU A 1 619 ? -28.213 11.236 4.578 1.00 93.12 619 LEU A CA 1
ATOM 4930 C C . LEU A 1 619 ? -28.976 10.854 3.304 1.00 93.12 619 LEU A C 1
ATOM 4932 O O . LEU A 1 619 ? -28.600 9.869 2.676 1.00 93.12 619 LEU A O 1
ATOM 4936 N N . MET A 1 620 ? -29.989 11.631 2.905 1.00 90.69 620 MET A N 1
ATOM 4937 C CA . MET A 1 620 ? -30.741 11.438 1.657 1.00 90.69 620 MET A CA 1
ATOM 4938 C C . MET A 1 620 ? -29.813 11.458 0.442 1.00 90.69 620 MET A C 1
ATOM 4940 O O . MET A 1 620 ? -29.816 10.509 -0.334 1.00 90.69 620 MET A O 1
ATOM 4944 N N . GLU A 1 621 ? -28.971 12.489 0.310 1.00 87.81 621 GLU A N 1
ATOM 4945 C CA . GLU A 1 621 ? -28.034 12.594 -0.817 1.00 87.81 621 GLU A CA 1
ATOM 4946 C C . GLU A 1 621 ? -27.065 11.421 -0.859 1.00 87.81 621 GLU A C 1
ATOM 4948 O O . GLU A 1 621 ? -26.887 10.790 -1.898 1.00 87.81 621 GLU A O 1
ATOM 4953 N N . CYS A 1 622 ? -26.457 11.106 0.287 1.00 91.19 622 CYS A N 1
ATOM 4954 C CA . CYS A 1 622 ? -25.534 9.988 0.407 1.00 91.19 622 CYS A CA 1
ATOM 4955 C C . CYS A 1 622 ? -26.218 8.674 -0.020 1.00 91.19 622 CYS A C 1
ATOM 4957 O O . CYS A 1 622 ? -25.663 7.873 -0.773 1.00 91.19 622 CYS A O 1
ATOM 4959 N N . LEU A 1 623 ? -27.462 8.477 0.406 1.00 91.31 623 LEU A N 1
ATOM 4960 C CA . LEU A 1 623 ? -28.221 7.267 0.150 1.00 91.31 623 LEU A CA 1
ATOM 4961 C C . LEU A 1 623 ? -28.731 7.155 -1.300 1.00 91.31 623 LEU A C 1
ATOM 4963 O O . LEU A 1 623 ? -28.744 6.050 -1.841 1.00 91.31 623 LEU A O 1
ATOM 4967 N N . GLU A 1 624 ? -29.066 8.260 -1.969 1.00 88.19 624 GLU A N 1
ATOM 4968 C CA . GLU A 1 624 ? -29.406 8.278 -3.401 1.00 88.19 624 GLU A CA 1
ATOM 4969 C C . GLU A 1 624 ? -28.254 7.744 -4.269 1.00 88.19 624 GLU A C 1
ATOM 4971 O O . GLU A 1 624 ? -28.473 6.888 -5.133 1.00 88.19 624 GLU A O 1
ATOM 4976 N N . PHE A 1 625 ? -27.013 8.174 -4.002 1.00 88.06 625 PHE A N 1
ATOM 4977 C CA . PHE A 1 625 ? -25.832 7.665 -4.710 1.00 88.06 625 PHE A CA 1
ATOM 4978 C C . PHE A 1 625 ? -25.579 6.178 -4.427 1.00 88.06 625 PHE A C 1
ATOM 4980 O O . PHE A 1 625 ? -25.278 5.426 -5.358 1.00 88.06 625 PHE A O 1
ATOM 4987 N N . ILE A 1 626 ? -25.743 5.731 -3.175 1.00 88.69 626 ILE A N 1
ATOM 4988 C CA . ILE A 1 626 ? -25.586 4.311 -2.811 1.00 88.69 626 ILE A CA 1
ATOM 4989 C C . ILE A 1 626 ? -26.640 3.460 -3.514 1.00 88.69 626 ILE A C 1
ATOM 4991 O O . ILE A 1 626 ? -26.303 2.447 -4.123 1.00 88.69 626 ILE A O 1
ATOM 4995 N N . ASN A 1 627 ? -27.906 3.874 -3.483 1.00 87.88 627 ASN A N 1
ATOM 4996 C CA . ASN A 1 627 ? -28.989 3.140 -4.127 1.00 87.88 627 ASN A CA 1
ATOM 4997 C C . ASN A 1 627 ? -28.786 3.055 -5.644 1.00 87.88 627 ASN A C 1
ATOM 4999 O O . ASN A 1 627 ? -28.996 1.987 -6.219 1.00 87.88 627 ASN A O 1
ATOM 5003 N N . ALA A 1 628 ? -28.311 4.127 -6.289 1.00 83.12 628 ALA A N 1
ATOM 5004 C CA . ALA A 1 628 ? -27.949 4.102 -7.704 1.00 83.12 628 ALA A CA 1
ATOM 5005 C C . ALA A 1 628 ? -26.800 3.115 -7.989 1.00 83.12 628 ALA A C 1
ATOM 5007 O O . ALA A 1 628 ? -26.899 2.307 -8.913 1.00 83.12 628 ALA A O 1
ATOM 5008 N N . ALA A 1 629 ? -25.745 3.119 -7.166 1.00 80.88 629 ALA A N 1
ATOM 5009 C CA . ALA A 1 629 ? -24.612 2.202 -7.296 1.00 80.88 629 ALA A CA 1
ATOM 5010 C C . ALA A 1 629 ? -25.012 0.732 -7.092 1.00 80.88 629 ALA A C 1
ATOM 5012 O O . ALA A 1 629 ? -24.598 -0.142 -7.862 1.00 80.88 629 ALA A O 1
ATOM 5013 N N . LEU A 1 630 ? -25.845 0.458 -6.081 1.00 80.94 630 LEU A N 1
ATOM 5014 C CA . LEU A 1 630 ? -26.400 -0.867 -5.808 1.00 80.94 630 LEU A CA 1
ATOM 5015 C C . LEU A 1 630 ? -27.314 -1.323 -6.949 1.00 80.94 630 LEU A C 1
ATOM 5017 O O . LEU A 1 630 ? -27.193 -2.463 -7.392 1.00 80.94 630 LEU A O 1
ATOM 5021 N N . ALA A 1 631 ? -28.183 -0.452 -7.469 1.00 77.25 631 ALA A N 1
ATOM 5022 C CA . ALA A 1 631 ? -29.044 -0.763 -8.609 1.00 77.25 631 ALA A CA 1
ATOM 5023 C C . ALA A 1 631 ? -28.224 -1.089 -9.867 1.00 77.25 631 ALA A C 1
ATOM 5025 O O . ALA A 1 631 ? -28.476 -2.099 -10.520 1.00 77.25 631 ALA A O 1
ATOM 5026 N N . GLU A 1 632 ? -27.194 -0.296 -10.173 1.00 74.06 632 GLU A N 1
ATOM 5027 C CA . GLU A 1 632 ? -26.283 -0.546 -11.294 1.00 74.06 632 GLU A CA 1
ATOM 5028 C C . GLU A 1 632 ? -25.525 -1.869 -11.120 1.00 74.06 632 GLU A C 1
ATOM 5030 O O . GLU A 1 632 ? -25.419 -2.656 -12.060 1.00 74.06 632 GLU A O 1
ATOM 5035 N N . LYS A 1 633 ? -25.014 -2.145 -9.909 1.00 72.19 633 LYS A N 1
ATOM 5036 C CA . LYS A 1 633 ? -24.367 -3.423 -9.589 1.00 72.19 633 LYS A CA 1
ATOM 5037 C C . LYS A 1 633 ? -25.338 -4.584 -9.807 1.00 72.19 633 LYS A C 1
ATOM 5039 O O . LYS A 1 633 ? -24.969 -5.547 -10.464 1.00 72.19 633 LYS A O 1
ATOM 5044 N N . ARG A 1 634 ? -26.574 -4.489 -9.309 1.00 71.69 634 ARG A N 1
ATOM 5045 C CA . ARG A 1 634 ? -27.590 -5.552 -9.404 1.00 71.69 634 ARG A CA 1
ATOM 5046 C C . ARG A 1 634 ? -28.063 -5.803 -10.829 1.00 71.69 634 ARG A C 1
ATOM 5048 O O . ARG A 1 634 ? -28.152 -6.964 -11.210 1.00 71.69 634 ARG A O 1
ATOM 5055 N N . ASN A 1 635 ? -28.313 -4.752 -11.610 1.00 68.00 635 ASN A N 1
ATOM 5056 C CA . ASN A 1 635 ? -28.718 -4.867 -13.016 1.00 68.00 635 ASN A CA 1
ATOM 5057 C C . ASN A 1 635 ? -27.688 -5.627 -13.864 1.00 68.00 635 ASN A C 1
ATOM 5059 O O . ASN A 1 635 ? -28.049 -6.218 -14.878 1.00 68.00 635 ASN A O 1
ATOM 5063 N N . ALA A 1 636 ? -26.415 -5.619 -13.458 1.00 63.56 636 ALA A N 1
ATOM 5064 C CA . ALA A 1 636 ? -25.360 -6.334 -14.159 1.00 63.56 636 ALA A CA 1
ATOM 5065 C C . ALA A 1 636 ? -25.363 -7.857 -13.897 1.00 63.56 636 ALA A C 1
ATOM 5067 O O . ALA A 1 636 ? -24.771 -8.597 -14.677 1.00 63.56 636 ALA A O 1
ATOM 5068 N N . PHE A 1 637 ? -26.038 -8.354 -12.853 1.00 61.88 637 PHE A N 1
ATOM 5069 C CA . PHE A 1 637 ? -26.135 -9.791 -12.578 1.00 61.88 637 PHE A CA 1
ATOM 5070 C C . PHE A 1 637 ? -27.404 -10.407 -13.169 1.00 61.88 637 PHE A C 1
ATOM 5072 O O . PHE A 1 637 ? -28.494 -9.839 -13.082 1.00 61.88 637 PHE A O 1
ATOM 5079 N N . LYS A 1 638 ? -27.296 -11.632 -13.697 1.00 57.84 638 LYS A N 1
ATOM 5080 C CA . LYS A 1 638 ? -28.482 -12.420 -14.051 1.00 57.84 638 LYS A CA 1
ATOM 5081 C C . LYS A 1 638 ? -29.180 -12.925 -12.786 1.00 57.84 638 LYS A C 1
ATOM 5083 O O . LYS A 1 638 ? -28.521 -13.533 -11.943 1.00 57.84 638 LYS A O 1
ATOM 5088 N N . PRO A 1 639 ? -30.504 -12.748 -12.648 1.00 55.28 639 PRO A N 1
ATOM 5089 C CA . PRO A 1 639 ? -31.222 -13.316 -11.522 1.00 55.28 639 PRO A CA 1
ATOM 5090 C C . PRO A 1 639 ? -31.280 -14.845 -11.625 1.00 55.28 639 PRO A C 1
ATOM 5092 O O . PRO A 1 639 ? -31.725 -15.393 -12.633 1.00 55.28 639 PRO A O 1
ATOM 5095 N N . VAL A 1 640 ? -30.847 -15.533 -10.566 1.00 51.56 640 VAL A N 1
ATOM 5096 C CA . VAL A 1 640 ? -31.036 -16.980 -10.380 1.00 51.56 640 VAL A CA 1
ATOM 5097 C C . VAL A 1 640 ? -32.032 -17.212 -9.243 1.00 51.56 640 VAL A C 1
ATOM 5099 O O . VAL A 1 640 ? -31.925 -16.578 -8.190 1.00 51.56 640 VAL A O 1
ATOM 5102 N N . ASN A 1 641 ? -32.979 -18.137 -9.452 1.00 47.09 641 ASN A N 1
ATOM 5103 C CA . ASN A 1 641 ? -33.959 -18.535 -8.439 1.00 47.09 641 ASN A CA 1
ATOM 5104 C C . ASN A 1 641 ? -33.266 -19.135 -7.208 1.00 47.09 641 ASN A C 1
ATOM 5106 O O . ASN A 1 641 ? -32.354 -19.959 -7.315 1.00 47.09 641 ASN A O 1
ATOM 5110 N N . TYR A 1 642 ? -33.711 -18.695 -6.035 1.00 48.66 642 TYR A N 1
ATOM 5111 C CA . TYR A 1 642 ? -33.137 -19.060 -4.750 1.00 48.66 642 TYR A CA 1
ATOM 5112 C C . TYR A 1 642 ? -33.501 -20.478 -4.292 1.00 48.66 642 TYR A C 1
ATOM 5114 O O . TYR A 1 642 ? -34.318 -21.183 -4.876 1.00 48.66 642 TYR A O 1
ATOM 5122 N N . VAL A 1 643 ? -32.903 -20.846 -3.160 1.00 49.03 643 VAL A N 1
ATOM 5123 C CA . VAL A 1 643 ? -33.308 -21.943 -2.267 1.00 49.03 643 VAL A CA 1
ATOM 5124 C C . VAL A 1 643 ? -34.762 -21.778 -1.770 1.00 49.03 643 VAL A C 1
ATOM 5126 O O . VAL A 1 643 ? -35.457 -22.771 -1.575 1.00 49.03 643 VAL A O 1
ATOM 5129 N N . LEU A 1 644 ? -35.246 -20.540 -1.611 1.00 44.78 644 LEU A N 1
ATOM 5130 C CA . LEU A 1 644 ? -36.651 -20.224 -1.336 1.00 44.78 644 LEU A CA 1
ATOM 5131 C C . LEU A 1 644 ? -37.409 -20.116 -2.671 1.00 44.78 644 LEU A C 1
ATOM 5133 O O . LEU A 1 644 ? -37.147 -19.208 -3.457 1.00 44.78 644 LEU A O 1
ATOM 5137 N N . SER A 1 645 ? -38.327 -21.046 -2.938 1.00 41.91 645 SER A N 1
ATOM 5138 C CA . SER A 1 645 ? -39.245 -21.006 -4.086 1.00 41.91 645 SER A CA 1
ATOM 5139 C C . SER A 1 645 ? -40.629 -20.534 -3.625 1.00 41.91 645 SER A C 1
ATOM 5141 O O . SER A 1 645 ? -41.594 -21.292 -3.717 1.00 41.91 645 SER A O 1
ATOM 5143 N N . GLY A 1 646 ? -40.700 -19.338 -3.041 1.00 42.09 646 GLY A N 1
ATOM 5144 C CA . GLY A 1 646 ? -41.964 -18.733 -2.614 1.00 42.09 646 GLY A CA 1
ATOM 5145 C C . GLY A 1 646 ? -42.699 -18.058 -3.768 1.00 42.09 646 GLY A C 1
ATOM 5146 O O . GLY A 1 646 ? -42.072 -17.639 -4.742 1.00 42.09 646 GLY A O 1
ATOM 5147 N N . GLN A 1 647 ? -44.032 -17.981 -3.680 1.00 41.69 647 GLN A N 1
ATOM 5148 C CA . GLN A 1 647 ? -44.881 -17.344 -4.701 1.00 41.69 647 GLN A CA 1
ATOM 5149 C C . GLN A 1 647 ? -44.756 -15.809 -4.725 1.00 41.69 647 GLN A C 1
ATOM 5151 O O . GLN A 1 647 ? -45.044 -15.205 -5.759 1.00 41.69 647 GLN A O 1
ATOM 5156 N N . ASP A 1 648 ? -44.267 -15.188 -3.649 1.00 42.59 648 ASP A N 1
ATOM 5157 C CA . ASP A 1 648 ? -44.119 -13.735 -3.557 1.00 42.59 648 ASP A CA 1
ATOM 5158 C C . ASP A 1 648 ? -42.758 -13.268 -4.094 1.00 42.59 648 ASP A C 1
ATOM 5160 O O . ASP A 1 648 ? -41.705 -13.418 -3.469 1.00 42.59 648 ASP A O 1
ATOM 5164 N N . ALA A 1 649 ? -42.783 -12.666 -5.285 1.00 46.81 649 ALA A N 1
ATOM 5165 C CA . ALA A 1 649 ? -41.607 -12.095 -5.943 1.00 46.81 649 ALA A CA 1
ATOM 5166 C C . ALA A 1 649 ? -40.972 -10.920 -5.167 1.00 46.81 649 ALA A C 1
ATOM 5168 O O . ALA A 1 649 ? -39.809 -10.594 -5.409 1.00 46.81 649 ALA A O 1
ATOM 5169 N N . GLU A 1 650 ? -41.697 -10.292 -4.233 1.00 45.62 650 GLU A N 1
ATOM 5170 C CA . GLU A 1 650 ? -41.230 -9.107 -3.494 1.00 45.62 650 GLU A CA 1
ATOM 5171 C C . GLU A 1 650 ? -40.081 -9.394 -2.516 1.00 45.62 650 GLU A C 1
ATOM 5173 O O . GLU A 1 650 ? -39.288 -8.497 -2.231 1.00 45.62 650 GLU A O 1
ATOM 5178 N N . HIS A 1 651 ? -39.925 -10.638 -2.055 1.00 42.56 651 HIS A N 1
ATOM 5179 C CA . HIS A 1 651 ? -38.867 -11.031 -1.113 1.00 42.56 651 HIS A CA 1
ATOM 5180 C C . HIS A 1 651 ? -37.711 -11.805 -1.771 1.00 42.56 651 HIS A C 1
ATOM 5182 O O . HIS A 1 651 ? -36.829 -12.329 -1.086 1.00 42.56 651 HIS A O 1
ATOM 5188 N N . MET A 1 652 ? -37.669 -11.870 -3.109 1.00 44.34 652 MET A N 1
ATOM 5189 C CA . MET A 1 652 ? -36.574 -12.515 -3.833 1.00 44.34 652 MET A CA 1
ATOM 5190 C C . MET A 1 652 ? -35.355 -11.592 -3.962 1.00 44.34 652 MET A C 1
ATOM 5192 O O . MET A 1 652 ? -35.275 -10.740 -4.844 1.00 44.34 652 MET A O 1
ATOM 5196 N N . LEU A 1 653 ? -34.335 -11.835 -3.143 1.00 47.88 653 LEU A N 1
ATOM 5197 C CA . LEU A 1 653 ? -32.972 -11.394 -3.429 1.00 47.88 653 LEU A CA 1
ATOM 5198 C C . LEU A 1 653 ? -32.373 -12.281 -4.539 1.00 47.88 653 LEU A C 1
ATOM 5200 O O . LEU A 1 653 ? -32.308 -13.485 -4.336 1.00 47.88 653 LEU A O 1
ATOM 5204 N N . PRO A 1 654 ? -31.862 -11.775 -5.673 1.00 50.62 654 PRO A N 1
ATOM 5205 C CA . PRO A 1 654 ? -31.151 -12.614 -6.641 1.00 50.62 654 PRO A CA 1
ATOM 5206 C C . PRO A 1 654 ? -29.893 -13.266 -6.032 1.00 50.62 654 PRO A C 1
ATOM 5208 O O . PRO A 1 654 ? -29.140 -12.623 -5.284 1.00 50.62 654 PRO A O 1
ATOM 5211 N N . ARG A 1 655 ? -29.626 -14.542 -6.352 1.00 48.78 655 ARG A N 1
ATOM 5212 C CA . ARG A 1 655 ? -28.297 -15.143 -6.139 1.00 48.78 655 ARG A CA 1
ATOM 5213 C C . ARG A 1 655 ? -27.386 -14.749 -7.302 1.00 48.78 655 ARG A C 1
ATOM 5215 O O . ARG A 1 655 ? -27.804 -14.834 -8.451 1.00 48.78 655 ARG A O 1
ATOM 5222 N N . TYR A 1 656 ? -26.150 -14.365 -6.999 1.00 54.38 656 TYR A N 1
ATOM 5223 C CA . TYR A 1 656 ? -25.085 -14.275 -7.993 1.00 54.38 656 TYR A CA 1
ATOM 5224 C C . TYR A 1 656 ? -24.543 -15.682 -8.248 1.00 54.38 656 TYR A C 1
ATOM 5226 O O . TYR A 1 656 ? -24.186 -16.377 -7.291 1.00 54.38 656 TYR A O 1
ATOM 5234 N N . ASP A 1 657 ? -24.484 -16.121 -9.502 1.00 52.62 657 ASP A N 1
ATOM 5235 C CA . ASP A 1 657 ? -23.654 -17.272 -9.837 1.00 52.62 657 ASP A CA 1
ATOM 5236 C C . ASP A 1 657 ? -22.204 -16.789 -9.924 1.00 52.62 657 ASP A C 1
ATOM 5238 O O . ASP A 1 657 ? -21.806 -16.140 -10.886 1.00 52.62 657 ASP A O 1
ATOM 5242 N N . LEU A 1 658 ? -21.419 -17.076 -8.882 1.00 52.44 658 LEU A N 1
ATOM 5243 C CA . LEU A 1 658 ? -20.003 -16.701 -8.823 1.00 52.44 658 LEU A CA 1
ATOM 5244 C C . LEU A 1 658 ? -19.182 -17.392 -9.931 1.00 52.44 658 LEU A C 1
ATOM 5246 O O . LEU A 1 658 ? -18.067 -16.964 -10.226 1.00 52.44 658 LEU A O 1
ATOM 5250 N N . LEU A 1 659 ? -19.723 -18.463 -10.526 1.00 50.69 659 LEU A N 1
ATOM 5251 C CA . LEU A 1 659 ? -19.115 -19.200 -11.626 1.00 50.69 659 LEU A CA 1
ATOM 5252 C C . LEU A 1 659 ? -19.629 -18.745 -12.998 1.00 50.69 659 LEU A C 1
ATOM 5254 O O . LEU A 1 659 ? -18.940 -19.003 -13.983 1.00 50.69 659 LEU A O 1
ATOM 5258 N N . ASP A 1 660 ? -20.750 -18.020 -13.089 1.00 54.06 660 ASP A N 1
ATOM 5259 C CA . ASP A 1 660 ? -21.288 -17.542 -14.369 1.00 54.06 660 ASP A CA 1
ATOM 5260 C C . ASP A 1 660 ? -20.302 -16.577 -15.034 1.00 54.06 660 ASP A C 1
ATOM 5262 O O . ASP A 1 660 ? -20.047 -15.468 -14.564 1.00 54.06 660 ASP A O 1
ATOM 5266 N N . GLU A 1 661 ? -19.728 -17.008 -16.156 1.00 52.06 661 GLU A N 1
ATOM 5267 C CA . GLU A 1 661 ? -18.795 -16.231 -16.983 1.00 52.06 661 GLU A CA 1
ATOM 5268 C C . GLU A 1 661 ? -19.389 -14.911 -17.474 1.00 52.06 661 GLU A C 1
ATOM 5270 O O . GLU A 1 661 ? -18.641 -13.987 -17.778 1.00 52.06 661 GLU A O 1
ATOM 5275 N N . LYS A 1 662 ? -20.723 -14.795 -17.505 1.00 54.44 662 LYS A N 1
ATOM 5276 C CA . LYS A 1 662 ? -21.432 -13.586 -17.939 1.00 54.44 662 LYS A CA 1
ATOM 5277 C C . LYS A 1 662 ? -21.773 -12.627 -16.798 1.00 54.44 662 LYS A C 1
ATOM 5279 O O . LYS A 1 662 ? -22.253 -11.533 -17.084 1.00 54.44 662 LYS A O 1
ATOM 5284 N N . SER A 1 663 ? -21.571 -13.022 -15.543 1.00 55.28 663 SER A N 1
ATOM 5285 C CA . SER A 1 663 ? -21.857 -12.183 -14.378 1.00 55.28 663 SER A CA 1
ATOM 5286 C C . SER A 1 663 ? -20.616 -11.359 -13.978 1.00 55.28 663 SER A C 1
ATOM 5288 O O . SER A 1 663 ? -19.497 -11.870 -14.057 1.00 55.28 663 SER A O 1
ATOM 5290 N N . PRO A 1 664 ? -20.769 -10.081 -13.568 1.00 56.34 664 PRO A N 1
ATOM 5291 C CA . PRO A 1 664 ? -19.650 -9.239 -13.130 1.00 56.34 664 PRO A CA 1
ATOM 5292 C C . PRO A 1 664 ? -18.990 -9.808 -11.869 1.00 56.34 664 PRO A C 1
ATOM 5294 O O . PRO A 1 664 ? -19.609 -10.594 -11.149 1.00 56.34 664 PRO A O 1
ATOM 5297 N N . ASN A 1 665 ? -17.749 -9.397 -11.574 1.00 58.28 665 ASN A N 1
ATOM 5298 C CA . ASN A 1 665 ? -17.020 -9.943 -10.432 1.00 58.28 665 ASN A CA 1
ATOM 5299 C C . ASN A 1 665 ? -17.796 -9.716 -9.108 1.00 58.28 665 ASN A C 1
ATOM 5301 O O . ASN A 1 665 ? -17.987 -8.569 -8.687 1.00 58.28 665 ASN A O 1
ATOM 5305 N N . PRO A 1 666 ? -18.232 -10.790 -8.425 1.00 56.75 666 PRO A N 1
ATOM 5306 C CA . PRO A 1 666 ? -18.998 -10.706 -7.183 1.00 56.75 666 PRO A CA 1
ATOM 5307 C C . PRO A 1 666 ? -18.186 -10.205 -5.981 1.00 56.75 666 PRO A C 1
ATOM 5309 O O . PRO A 1 666 ? -18.785 -9.805 -4.985 1.00 56.75 666 PRO A O 1
ATOM 5312 N N . THR A 1 667 ? -16.851 -10.192 -6.061 1.00 60.88 667 THR A N 1
ATOM 5313 C CA . THR A 1 667 ? -15.967 -9.630 -5.025 1.00 60.88 667 THR A CA 1
ATOM 5314 C C . THR A 1 667 ? -15.830 -8.111 -5.120 1.00 60.88 667 THR A C 1
ATOM 5316 O O . THR A 1 667 ? -15.013 -7.525 -4.417 1.00 60.88 667 THR A O 1
ATOM 5319 N N . SER A 1 668 ? -16.563 -7.464 -6.028 1.00 62.59 668 SER A N 1
ATOM 5320 C CA . SER A 1 668 ? -16.641 -6.011 -6.090 1.00 62.59 668 SER A CA 1
ATOM 5321 C C . SER A 1 668 ? -17.538 -5.495 -4.980 1.00 62.59 668 SER A C 1
ATOM 5323 O O . SER A 1 668 ? -18.721 -5.832 -4.953 1.00 62.59 668 SER A O 1
ATOM 5325 N N . PHE A 1 669 ? -17.005 -4.659 -4.098 1.00 68.19 669 PHE A N 1
ATOM 5326 C CA . PHE A 1 669 ? -17.754 -4.136 -2.964 1.00 68.19 669 PHE A CA 1
ATOM 5327 C C . PHE A 1 669 ? -18.057 -2.641 -3.135 1.00 68.19 669 PHE A C 1
ATOM 5329 O O . PHE A 1 669 ? -17.151 -1.825 -3.272 1.00 68.19 669 PHE A O 1
ATOM 5336 N N . VAL A 1 670 ? -19.328 -2.252 -3.038 1.00 75.06 670 VAL A N 1
ATOM 5337 C CA . VAL A 1 670 ? -19.790 -0.855 -2.922 1.00 75.06 670 VAL A CA 1
ATOM 5338 C C . VAL A 1 670 ? -19.733 -0.413 -1.449 1.00 75.06 670 VAL A C 1
ATOM 5340 O O . VAL A 1 670 ? -20.616 0.259 -0.931 1.00 75.06 670 VAL A O 1
ATOM 5343 N N . ILE A 1 671 ? -18.681 -0.814 -0.741 1.00 79.75 671 ILE A N 1
ATOM 5344 C CA . ILE A 1 671 ? -18.516 -0.586 0.695 1.00 79.75 671 ILE A CA 1
ATOM 5345 C C . ILE A 1 671 ? -18.032 0.836 1.055 1.00 79.75 671 ILE A C 1
ATOM 5347 O O . ILE A 1 671 ? -18.589 1.386 2.007 1.00 79.75 671 ILE A O 1
ATOM 5351 N N . PRO A 1 672 ? -17.089 1.502 0.345 1.00 81.62 672 PRO A N 1
ATOM 5352 C CA . PRO A 1 672 ? -16.539 2.781 0.821 1.00 81.62 672 PRO A CA 1
ATOM 5353 C C . PRO A 1 672 ? -17.600 3.857 1.088 1.00 81.62 672 PRO A C 1
ATOM 5355 O O . PRO A 1 672 ? -17.599 4.517 2.127 1.00 81.62 672 PRO A O 1
ATOM 5358 N N . HIS A 1 673 ? -18.561 4.003 0.175 1.00 85.00 673 HIS A N 1
ATOM 5359 C CA . HIS A 1 673 ? -19.644 4.975 0.323 1.00 85.00 673 HIS A CA 1
ATOM 5360 C C . HIS A 1 673 ? -20.644 4.575 1.428 1.00 85.00 673 HIS A C 1
ATOM 5362 O O . HIS A 1 673 ? -21.201 5.438 2.107 1.00 85.00 673 HIS A O 1
ATOM 5368 N N . MET A 1 674 ? -20.846 3.273 1.656 1.00 88.56 674 MET A N 1
ATOM 5369 C CA . MET A 1 674 ? -21.664 2.752 2.758 1.00 88.56 674 MET A CA 1
ATOM 5370 C C . MET A 1 674 ? -20.986 2.969 4.122 1.00 88.56 674 MET A C 1
ATOM 5372 O O . MET A 1 674 ? -21.656 3.328 5.090 1.00 88.56 674 MET A O 1
ATOM 5376 N N . ARG A 1 675 ? -19.653 2.856 4.198 1.00 87.88 675 ARG A N 1
ATOM 5377 C CA . ARG A 1 675 ? -18.860 3.226 5.385 1.00 87.88 675 ARG A CA 1
ATOM 5378 C C . ARG A 1 675 ? -18.976 4.715 5.689 1.00 87.88 675 ARG A C 1
ATOM 5380 O O . ARG A 1 675 ? -19.210 5.086 6.837 1.00 87.88 675 ARG A O 1
ATOM 5387 N N . PHE A 1 676 ? -18.893 5.568 4.665 1.00 90.69 676 PHE A N 1
ATOM 5388 C CA . PHE A 1 676 ? -19.124 7.003 4.832 1.00 90.69 676 PHE A CA 1
ATOM 5389 C C . PHE A 1 676 ? -20.551 7.295 5.332 1.00 90.69 676 PHE A C 1
ATOM 5391 O O . PHE A 1 676 ? -20.724 8.082 6.262 1.00 90.69 676 PHE A O 1
ATOM 5398 N N . PHE A 1 677 ? -21.570 6.595 4.818 1.00 92.94 677 PHE A N 1
ATOM 5399 C CA . PHE A 1 677 ? -22.937 6.672 5.352 1.00 92.94 677 PHE A CA 1
ATOM 5400 C C . PHE A 1 677 ? -23.000 6.271 6.835 1.00 92.94 677 PHE A C 1
ATOM 5402 O O . PHE A 1 677 ? -23.549 7.010 7.652 1.00 92.94 677 PHE A O 1
ATOM 5409 N N . ALA A 1 678 ? -22.377 5.153 7.215 1.00 91.00 678 ALA A N 1
ATOM 5410 C CA . ALA A 1 678 ? -22.282 4.716 8.607 1.00 91.00 678 ALA A CA 1
ATOM 5411 C C . ALA A 1 678 ? -21.599 5.766 9.509 1.00 91.00 678 ALA A C 1
ATOM 5413 O O . ALA A 1 678 ? -22.030 5.987 10.644 1.00 91.00 678 ALA A O 1
ATOM 5414 N N . MET A 1 679 ? -20.576 6.463 9.007 1.00 89.44 679 MET A N 1
ATOM 5415 C CA . MET A 1 679 ? -19.943 7.581 9.714 1.00 89.44 679 MET A CA 1
ATOM 5416 C C . MET A 1 679 ? -20.895 8.764 9.913 1.00 89.44 679 MET A C 1
ATOM 5418 O O . MET A 1 679 ? -20.943 9.312 11.013 1.00 89.44 679 MET A O 1
ATOM 5422 N N . LEU A 1 680 ? -21.699 9.128 8.908 1.00 92.06 680 LEU A N 1
ATOM 5423 C CA . LEU A 1 680 ? -22.720 10.175 9.049 1.00 92.06 680 LEU A CA 1
ATOM 5424 C C . LEU A 1 680 ? -23.797 9.799 10.079 1.00 92.06 680 LEU A C 1
ATOM 5426 O O . LEU A 1 680 ? -24.237 10.656 10.845 1.00 92.06 680 LEU A O 1
ATOM 5430 N N . VAL A 1 681 ? -24.174 8.519 10.172 1.00 92.06 681 VAL A N 1
ATOM 5431 C CA . VAL A 1 681 ? -25.088 8.028 11.223 1.00 92.06 681 VAL A CA 1
ATOM 5432 C C . VAL A 1 681 ? -24.458 8.162 12.616 1.00 92.06 681 VAL A C 1
ATOM 5434 O O . VAL A 1 681 ? -25.128 8.586 13.563 1.00 92.06 681 VAL A O 1
ATOM 5437 N N . LYS A 1 682 ? -23.154 7.889 12.763 1.00 88.31 682 LYS A N 1
ATOM 5438 C CA . LYS A 1 682 ? -22.434 8.146 14.025 1.00 88.31 682 LYS A CA 1
ATOM 5439 C C . LYS A 1 682 ? -22.386 9.641 14.366 1.00 88.31 682 LYS A C 1
ATOM 5441 O O . LYS A 1 682 ? -22.600 10.000 15.524 1.00 88.31 682 LYS A O 1
ATOM 5446 N N . VAL A 1 683 ? -22.185 10.515 13.373 1.00 90.50 683 VAL A N 1
ATOM 5447 C CA . VAL A 1 683 ? -22.271 11.978 13.550 1.00 90.50 683 VAL A CA 1
ATOM 5448 C C . VAL A 1 683 ? -23.662 12.388 14.034 1.00 90.50 683 VAL A C 1
ATOM 5450 O O . VAL A 1 683 ? -23.768 13.128 15.011 1.00 90.50 683 VAL A O 1
ATOM 5453 N N . TRP A 1 684 ? -24.728 11.861 13.424 1.00 92.19 684 TRP A N 1
ATOM 5454 C CA . TRP A 1 684 ? -26.103 12.128 13.856 1.00 92.19 684 TRP A CA 1
ATOM 5455 C C . TRP A 1 684 ? -26.356 11.688 15.301 1.00 92.19 684 TRP A C 1
ATOM 5457 O O . TRP A 1 684 ? -26.897 12.446 16.104 1.00 92.19 684 TRP A O 1
ATOM 5467 N N . THR A 1 685 ? -25.886 10.495 15.664 1.00 88.00 685 THR A N 1
ATOM 5468 C CA . THR A 1 685 ? -26.012 9.973 17.032 1.00 88.00 685 THR A CA 1
ATOM 5469 C C . THR A 1 685 ? -25.324 10.895 18.047 1.00 88.00 685 THR A C 1
ATOM 5471 O O . THR A 1 685 ? -25.850 11.142 19.136 1.00 88.00 685 THR A O 1
ATOM 5474 N N . ARG A 1 686 ? -24.174 11.473 17.677 1.00 86.88 686 ARG A N 1
ATOM 5475 C CA . ARG A 1 686 ? -23.458 12.453 18.502 1.00 86.88 686 ARG A CA 1
ATOM 5476 C C . ARG A 1 686 ? -24.214 13.779 18.637 1.00 86.88 686 ARG A C 1
ATOM 5478 O O . ARG A 1 686 ? -24.296 14.306 19.747 1.00 86.88 686 ARG A O 1
ATOM 5485 N N . LEU A 1 687 ? -24.793 14.282 17.546 1.00 88.69 687 LEU A N 1
ATOM 5486 C CA . LEU A 1 687 ? -25.610 15.503 17.535 1.00 88.69 687 LEU A CA 1
ATOM 5487 C C . LEU A 1 687 ? -26.880 15.352 18.388 1.00 88.69 687 LEU A C 1
ATOM 5489 O O . LEU A 1 687 ? -27.188 16.240 19.179 1.00 88.69 687 LEU A O 1
ATOM 5493 N N . LEU A 1 688 ? -27.571 14.209 18.319 1.00 86.25 688 LEU A N 1
ATOM 5494 C CA . LEU A 1 688 ? -28.736 13.920 19.168 1.00 86.25 688 LEU A CA 1
ATOM 5495 C C . LEU A 1 688 ? -28.396 13.936 20.664 1.00 86.25 688 LEU A C 1
ATOM 5497 O O . LEU A 1 688 ? -29.149 14.488 21.470 1.00 86.25 688 LEU A O 1
ATOM 5501 N N . ARG A 1 689 ? -27.249 13.365 21.062 1.00 78.31 689 ARG A N 1
ATOM 5502 C CA . ARG A 1 689 ? -26.792 13.430 22.462 1.00 78.31 689 ARG A CA 1
ATOM 5503 C C . ARG A 1 689 ? -26.476 14.869 22.887 1.00 78.31 689 ARG A C 1
ATOM 5505 O O . ARG A 1 689 ? -26.896 15.257 23.973 1.00 78.31 689 ARG A O 1
ATOM 5512 N N . GLN A 1 690 ? -25.833 15.680 22.039 1.00 78.94 690 GLN A N 1
ATOM 5513 C CA . GLN A 1 690 ? -25.638 17.113 22.319 1.00 78.94 690 GLN A CA 1
ATOM 5514 C C . GLN A 1 690 ? -26.963 17.869 22.459 1.00 78.94 690 GLN A C 1
ATOM 5516 O O . GLN A 1 690 ? -27.124 18.643 23.398 1.00 78.94 690 GLN A O 1
ATOM 5521 N N . GLN A 1 691 ? -27.940 17.607 21.589 1.00 81.69 691 GLN A N 1
ATOM 5522 C CA . GLN A 1 691 ? -29.269 18.211 21.687 1.00 81.69 691 GLN A CA 1
ATOM 5523 C C . GLN A 1 691 ? -29.963 17.854 23.012 1.00 81.69 691 GLN A C 1
ATOM 5525 O O . GLN A 1 691 ? -30.598 18.708 23.629 1.00 81.69 691 GLN A O 1
ATOM 5530 N N . ASN A 1 692 ? -29.829 16.608 23.475 1.00 75.25 692 ASN A N 1
ATOM 5531 C CA . ASN A 1 692 ? -30.372 16.171 24.762 1.00 75.25 692 ASN A CA 1
ATOM 5532 C C . ASN A 1 692 ? -29.656 16.806 25.966 1.00 75.25 692 ASN A C 1
ATOM 5534 O O . ASN A 1 692 ? -30.304 17.039 26.982 1.00 75.25 692 ASN A O 1
ATOM 5538 N N . LEU A 1 693 ? -28.354 17.098 25.866 1.00 72.62 693 LEU A N 1
ATOM 5539 C CA . LEU A 1 693 ? -27.616 17.856 26.885 1.00 72.62 693 LEU A CA 1
ATOM 5540 C C . LEU A 1 693 ? -28.084 19.318 26.937 1.00 72.62 693 LEU A C 1
ATOM 5542 O O . LEU A 1 693 ? -28.441 19.796 28.007 1.00 72.62 693 LEU A O 1
ATOM 5546 N N . ILE A 1 694 ? -28.209 19.986 25.784 1.00 70.44 694 ILE A N 1
ATOM 5547 C CA . ILE A 1 694 ? -28.713 21.370 25.698 1.00 70.44 694 ILE A CA 1
ATOM 5548 C C . ILE A 1 694 ? -30.129 21.481 26.294 1.00 70.44 694 ILE A C 1
ATOM 5550 O O . ILE A 1 694 ? -30.415 22.417 27.034 1.00 70.44 694 ILE A O 1
ATOM 5554 N N . LYS A 1 695 ? -31.006 20.496 26.039 1.00 70.00 695 LYS A N 1
ATOM 5555 C CA . LYS A 1 695 ? -32.354 20.424 26.640 1.00 70.00 695 LYS A CA 1
ATOM 5556 C C . LYS A 1 695 ? -32.354 20.171 28.155 1.00 70.00 695 LYS A C 1
ATOM 5558 O O . LYS A 1 695 ? -33.355 20.461 28.801 1.00 70.00 695 LYS A O 1
ATOM 5563 N N . LYS A 1 696 ? -31.293 19.583 28.722 1.00 63.56 696 LYS A N 1
ATOM 5564 C CA . LYS A 1 696 ? -31.152 19.397 30.179 1.00 63.56 696 LYS A CA 1
ATOM 5565 C C . LYS A 1 696 ? -30.682 20.676 30.874 1.00 63.56 696 LYS A C 1
ATOM 5567 O O . LYS A 1 696 ? -31.107 20.916 31.998 1.00 63.56 696 LYS A O 1
ATOM 5572 N N . ASP A 1 697 ? -29.849 21.471 30.204 1.00 58.16 697 ASP A N 1
ATOM 5573 C CA . ASP A 1 697 ? -29.298 22.719 30.747 1.00 58.16 697 ASP A CA 1
ATOM 5574 C C . ASP A 1 697 ? -30.212 23.940 30.528 1.00 58.16 697 ASP A C 1
ATOM 5576 O O . ASP A 1 697 ? -30.012 24.974 31.165 1.00 58.16 697 ASP A O 1
ATOM 5580 N N . SER A 1 698 ? -31.235 23.846 29.668 1.00 55.09 698 SER A N 1
ATOM 5581 C CA . SER A 1 698 ? -32.250 24.898 29.542 1.00 55.09 698 SER A CA 1
ATOM 5582 C C . SER A 1 698 ? -33.131 24.950 30.803 1.00 55.09 698 SER A C 1
ATOM 5584 O O . SER A 1 698 ? -33.806 23.956 31.092 1.00 55.09 698 SER A O 1
ATOM 5586 N N . PRO A 1 699 ? -33.172 26.070 31.552 1.00 39.97 699 PRO A N 1
ATOM 5587 C CA . PRO A 1 699 ? -34.066 26.209 32.692 1.00 39.97 699 PRO A CA 1
ATOM 5588 C C . PRO A 1 699 ? -35.520 26.161 32.216 1.00 39.97 699 PRO A C 1
ATOM 5590 O O . PRO A 1 699 ? -35.892 26.803 31.236 1.00 39.97 699 PRO A O 1
ATOM 5593 N N . VAL A 1 700 ? -36.344 25.387 32.921 1.00 38.84 700 VAL A N 1
ATOM 5594 C CA . VAL A 1 700 ? -37.802 25.499 32.848 1.00 38.84 700 VAL A CA 1
ATOM 5595 C C . VAL A 1 700 ? -38.160 26.898 33.355 1.00 38.84 700 VAL A C 1
ATOM 5597 O O . VAL A 1 700 ? -38.197 27.117 34.562 1.00 38.84 700 VAL A O 1
ATOM 5600 N N . GLU A 1 701 ? -38.365 27.853 32.450 1.00 37.31 701 GLU A N 1
ATOM 5601 C CA . GLU A 1 701 ? -39.146 29.050 32.750 1.00 37.31 701 GLU A CA 1
ATOM 5602 C C . GLU A 1 701 ? -40.597 28.767 32.363 1.00 37.31 701 GLU A C 1
ATOM 5604 O O . GLU A 1 701 ? -40.936 28.535 31.201 1.00 37.31 701 GLU A O 1
ATOM 5609 N N . ASP A 1 702 ? -41.421 28.708 33.408 1.00 34.16 702 ASP A N 1
ATOM 5610 C CA . ASP A 1 702 ? -42.869 28.784 33.370 1.00 34.16 702 ASP A CA 1
ATOM 5611 C C . ASP A 1 702 ? -43.303 29.974 32.507 1.00 34.16 702 ASP A C 1
ATOM 5613 O O . ASP A 1 702 ? -43.240 31.115 32.958 1.00 34.16 702 ASP A O 1
ATOM 5617 N N . ASP A 1 703 ? -43.816 29.717 31.305 1.00 32.38 703 ASP A N 1
ATOM 5618 C CA . ASP A 1 703 ? -44.750 30.648 30.683 1.00 32.38 703 ASP A CA 1
ATOM 5619 C C . ASP A 1 703 ? -46.053 29.930 30.348 1.00 32.38 703 ASP A C 1
ATOM 5621 O O . ASP A 1 703 ? -46.174 29.053 29.488 1.00 32.38 703 ASP A O 1
ATOM 5625 N N . ALA A 1 704 ? -47.044 30.294 31.151 1.00 32.88 704 ALA A N 1
ATOM 5626 C CA . ALA A 1 704 ? -48.407 29.848 31.090 1.00 32.88 704 ALA A CA 1
ATOM 5627 C C . ALA A 1 704 ? -49.049 30.297 29.775 1.00 32.88 704 ALA A C 1
ATOM 5629 O O . ALA A 1 704 ? -49.365 31.471 29.623 1.00 32.88 704 ALA A O 1
ATOM 5630 N N . CYS A 1 705 ? -49.346 29.359 28.873 1.00 26.92 705 CYS A N 1
ATOM 5631 C CA . CYS A 1 705 ? -50.610 29.353 28.137 1.00 26.92 705 CYS A CA 1
ATOM 5632 C C . CYS A 1 705 ? -50.847 28.038 27.378 1.00 26.92 705 CYS A C 1
ATOM 5634 O O . CYS A 1 705 ? -50.056 27.606 26.550 1.00 26.92 705 CYS A O 1
ATOM 5636 N N . THR A 1 706 ? -52.048 27.503 27.597 1.00 27.44 706 THR A N 1
ATOM 5637 C CA . THR A 1 706 ? -52.796 26.537 26.775 1.00 27.44 706 THR A CA 1
ATOM 5638 C C . THR A 1 706 ? -52.452 25.047 26.875 1.00 27.44 706 THR A C 1
ATOM 5640 O O . THR A 1 706 ? -51.655 24.481 26.137 1.00 27.44 706 THR A O 1
ATOM 5643 N N . ASN A 1 707 ? -53.241 24.398 27.737 1.00 28.88 707 ASN A N 1
ATOM 5644 C CA . ASN A 1 707 ? -53.830 23.077 27.536 1.00 28.88 707 ASN A CA 1
ATOM 5645 C C . ASN A 1 707 ? -54.074 22.758 26.046 1.00 28.88 707 ASN A C 1
ATOM 5647 O O . ASN A 1 707 ? -55.077 23.175 25.471 1.00 28.88 707 ASN A O 1
ATOM 5651 N N . SER A 1 708 ? -53.212 21.940 25.456 1.00 27.92 708 SER A N 1
ATOM 5652 C CA . SER A 1 708 ? -53.611 20.978 24.433 1.00 27.92 708 SER A CA 1
ATOM 5653 C C . SER A 1 708 ? -52.820 19.704 24.702 1.00 27.92 708 SER A C 1
ATOM 5655 O O . SER A 1 708 ? -51.595 19.713 24.798 1.00 27.92 708 SER A O 1
ATOM 5657 N N . GLY A 1 709 ? -53.552 18.631 24.995 1.00 27.58 709 GLY A N 1
ATOM 5658 C CA . GLY A 1 709 ? -52.968 17.335 25.278 1.00 27.58 709 GLY A CA 1
ATOM 5659 C C . GLY A 1 709 ? -52.349 16.772 24.012 1.00 27.58 709 GLY A C 1
ATOM 5660 O O . GLY A 1 709 ? -53.077 16.336 23.132 1.00 27.58 709 GLY A O 1
ATOM 5661 N N . ASP A 1 710 ? -51.022 16.766 23.962 1.00 26.80 710 ASP A N 1
ATOM 5662 C CA . ASP A 1 710 ? -50.255 15.832 23.146 1.00 26.80 710 ASP A CA 1
ATOM 5663 C C . ASP A 1 710 ? -48.936 15.526 23.872 1.00 26.80 710 ASP A C 1
ATOM 5665 O O . ASP A 1 710 ? -47.864 16.066 23.602 1.00 26.80 710 ASP A O 1
ATOM 5669 N N . HIS A 1 711 ? -49.020 14.662 24.887 1.00 27.20 711 HIS A N 1
ATOM 5670 C CA . HIS A 1 711 ? -47.869 14.149 25.640 1.00 27.20 711 HIS A CA 1
ATOM 5671 C C . HIS A 1 711 ? -47.027 13.129 24.833 1.00 27.20 711 HIS A C 1
ATOM 5673 O O . HIS A 1 711 ? -46.410 12.237 25.410 1.00 27.20 711 HIS A O 1
ATOM 5679 N N . SER A 1 712 ? -46.942 13.261 23.504 1.00 32.53 712 SER A N 1
ATOM 5680 C CA . SER A 1 712 ? -46.169 12.378 22.618 1.00 32.53 712 SER A CA 1
ATOM 5681 C C . SER A 1 712 ? -45.096 13.107 21.796 1.00 32.53 712 SER A C 1
ATOM 5683 O O . SER A 1 712 ? -44.897 12.802 20.625 1.00 32.53 712 SER A O 1
ATOM 5685 N N . ARG A 1 713 ? -44.324 14.030 22.389 1.00 37.84 713 ARG A N 1
ATOM 5686 C CA . ARG A 1 713 ? -42.978 14.350 21.860 1.00 37.84 713 ARG A CA 1
ATOM 5687 C C . ARG A 1 713 ? -41.989 13.289 22.358 1.00 37.84 713 ARG A C 1
ATOM 5689 O O . ARG A 1 713 ? -41.269 13.506 23.328 1.00 37.84 713 ARG A O 1
ATOM 5696 N N . GLY A 1 714 ? -42.011 12.108 21.736 1.00 47.00 714 GLY A N 1
ATOM 5697 C CA . GLY A 1 714 ? -41.058 11.032 22.020 1.00 47.00 714 GLY A CA 1
ATOM 5698 C C . GLY A 1 714 ? -39.613 11.486 21.782 1.00 47.00 714 GLY A C 1
ATOM 5699 O O . GLY A 1 714 ? -39.342 12.241 20.850 1.00 47.00 714 GLY A O 1
ATOM 5700 N N . VAL A 1 715 ? -38.679 11.051 22.632 1.00 57.38 715 VAL A N 1
ATOM 5701 C CA . VAL A 1 715 ? -37.237 11.254 22.414 1.00 57.38 715 VAL A CA 1
ATOM 5702 C C . VAL A 1 715 ? -36.866 10.622 21.069 1.00 57.38 715 VAL A C 1
ATOM 5704 O O . VAL A 1 715 ? -37.019 9.412 20.904 1.00 57.38 715 VAL A O 1
ATOM 5707 N N . GLU A 1 716 ? -36.408 11.428 20.108 1.00 72.00 716 GLU A N 1
ATOM 5708 C CA . GLU A 1 716 ? -35.994 10.935 18.792 1.00 72.00 716 GLU A CA 1
ATOM 5709 C C . GLU A 1 716 ? -34.835 9.940 18.946 1.00 72.00 716 GLU A C 1
ATOM 5711 O O . GLU A 1 716 ? -33.797 10.247 19.538 1.00 72.00 716 GLU A O 1
ATOM 5716 N N . SER A 1 717 ? -35.019 8.724 18.428 1.00 78.12 717 SER A N 1
ATOM 5717 C CA . SER A 1 717 ? -33.957 7.724 18.378 1.00 78.12 717 SER A CA 1
ATOM 5718 C C . SER A 1 717 ? -33.025 8.002 17.197 1.00 78.12 717 SER A C 1
ATOM 5720 O O . SER A 1 717 ? -33.451 8.481 16.145 1.00 78.12 717 SER A O 1
ATOM 5722 N N . PHE A 1 718 ? -31.744 7.643 17.323 1.00 81.62 718 PHE A N 1
ATOM 5723 C CA . PHE A 1 718 ? -30.769 7.884 16.251 1.00 81.62 718 PHE A CA 1
ATOM 5724 C C . PHE A 1 718 ? -31.115 7.173 14.933 1.00 81.62 718 PHE A C 1
ATOM 5726 O O . PHE A 1 718 ? -30.794 7.677 13.860 1.00 81.62 718 PHE A O 1
ATOM 5733 N N . TYR A 1 719 ? -31.813 6.036 14.997 1.00 85.81 719 TYR A N 1
ATOM 5734 C CA . TYR A 1 719 ? -32.240 5.290 13.816 1.00 85.81 719 TYR A CA 1
ATOM 5735 C C . TYR A 1 719 ? -33.585 5.771 13.244 1.00 85.81 719 TYR A C 1
ATOM 5737 O O . TYR A 1 719 ? -33.925 5.361 12.139 1.00 85.81 719 TYR A O 1
ATOM 5745 N N . SER A 1 720 ? -34.345 6.634 13.938 1.00 86.88 720 SER A N 1
ATOM 5746 C CA . SER A 1 720 ? -35.631 7.157 13.439 1.00 86.88 720 SER A CA 1
ATOM 5747 C C . SER A 1 720 ? -35.447 7.913 12.125 1.00 86.88 720 SER A C 1
ATOM 5749 O O . SER A 1 720 ? -36.137 7.641 11.146 1.00 86.88 720 SER A O 1
ATOM 5751 N N . LEU A 1 721 ? -34.456 8.809 12.078 1.00 89.69 721 LEU A N 1
ATOM 5752 C CA . LEU A 1 721 ? -34.107 9.544 10.865 1.00 89.69 721 LEU A CA 1
ATOM 5753 C C . LEU A 1 721 ? -33.600 8.613 9.755 1.00 89.69 721 LEU A C 1
ATOM 5755 O O . LEU A 1 721 ? -33.955 8.784 8.594 1.00 89.69 721 LEU A O 1
ATOM 5759 N N . VAL A 1 722 ? -32.806 7.597 10.108 1.00 91.31 722 VAL A N 1
ATOM 5760 C CA . VAL A 1 722 ? -32.339 6.591 9.142 1.00 91.31 722 VAL A CA 1
ATOM 5761 C C . VAL A 1 722 ? -33.530 5.834 8.550 1.00 91.31 722 VAL A C 1
ATOM 5763 O O . VAL A 1 722 ? -33.615 5.696 7.337 1.00 91.31 722 VAL A O 1
ATOM 5766 N N . SER A 1 723 ? -34.485 5.409 9.379 1.00 90.38 723 SER A N 1
ATOM 5767 C CA . SER A 1 723 ? -35.707 4.737 8.929 1.00 90.38 723 SER A CA 1
ATOM 5768 C C . SER A 1 723 ? -36.552 5.629 8.017 1.00 90.38 723 SER A C 1
ATOM 5770 O O . SER A 1 723 ? -37.080 5.145 7.019 1.00 90.38 723 SER A O 1
ATOM 5772 N N . GLU A 1 724 ? -36.664 6.921 8.333 1.00 91.44 724 GLU A N 1
ATOM 5773 C CA . GLU A 1 724 ? -37.368 7.902 7.502 1.00 91.44 724 GLU A CA 1
ATOM 5774 C C . GLU A 1 724 ? -36.709 8.047 6.122 1.00 91.44 724 GLU A C 1
ATOM 5776 O O . GLU A 1 724 ? -37.394 7.974 5.104 1.00 91.44 724 GLU A O 1
ATOM 5781 N N . VAL A 1 725 ? -35.381 8.200 6.084 1.00 91.31 725 VAL A N 1
ATOM 5782 C CA . VAL A 1 725 ? -34.595 8.355 4.847 1.00 91.31 725 VAL A CA 1
ATOM 5783 C C . VAL A 1 725 ? -34.618 7.082 3.993 1.00 91.31 725 VAL A C 1
ATOM 5785 O O . VAL A 1 725 ? -34.703 7.151 2.766 1.00 91.31 725 VAL A O 1
ATOM 5788 N N . PHE A 1 726 ? -34.582 5.902 4.616 1.00 92.88 726 PHE A N 1
ATOM 5789 C CA . PHE A 1 726 ? -34.745 4.632 3.903 1.00 92.88 726 PHE A CA 1
ATOM 5790 C C . PHE A 1 726 ? -36.151 4.502 3.302 1.00 92.88 726 PHE A C 1
ATOM 5792 O O . PHE A 1 726 ? -36.291 4.076 2.157 1.00 92.88 726 PHE A O 1
ATOM 5799 N N . ALA A 1 727 ? -37.190 4.900 4.041 1.00 88.50 727 ALA A N 1
ATOM 5800 C CA . ALA A 1 727 ? -38.565 4.850 3.554 1.00 88.50 727 ALA A CA 1
ATOM 5801 C C . ALA A 1 727 ? -38.817 5.847 2.408 1.00 88.50 727 ALA A C 1
ATOM 5803 O O . ALA A 1 727 ? -39.413 5.481 1.397 1.00 88.50 727 ALA A O 1
ATOM 5804 N N . SER A 1 728 ? -38.335 7.088 2.528 1.00 88.06 728 SER A N 1
ATOM 5805 C CA . SER A 1 728 ? -38.553 8.150 1.532 1.00 88.06 728 SER A CA 1
ATOM 5806 C C . SER A 1 728 ? -37.894 7.861 0.180 1.00 88.06 728 SER A C 1
ATOM 5808 O O . SER A 1 728 ? -38.425 8.242 -0.860 1.00 88.06 728 SER A O 1
ATOM 5810 N N . THR A 1 729 ? -36.760 7.166 0.185 1.00 85.44 729 THR A N 1
ATOM 5811 C CA . THR A 1 729 ? -36.011 6.768 -1.019 1.00 85.44 729 THR A CA 1
ATOM 5812 C C . THR A 1 729 ? -36.382 5.379 -1.534 1.00 85.44 729 THR A C 1
ATOM 5814 O O . THR A 1 729 ? -35.812 4.933 -2.530 1.00 85.44 729 THR A O 1
ATOM 5817 N N . GLN A 1 730 ? -37.311 4.687 -0.861 1.00 83.75 730 GLN A N 1
ATOM 5818 C CA . GLN A 1 730 ? -37.667 3.290 -1.134 1.00 83.75 730 GLN A CA 1
ATOM 5819 C C . GLN A 1 730 ? -36.436 2.365 -1.141 1.00 83.75 730 GLN A C 1
ATOM 5821 O O . GLN A 1 730 ? -36.311 1.457 -1.966 1.00 83.75 730 GLN A O 1
ATOM 5826 N N . ALA A 1 731 ? -35.491 2.618 -0.232 1.00 85.38 731 ALA A N 1
ATOM 5827 C CA . ALA A 1 731 ? -34.253 1.864 -0.146 1.00 85.38 731 ALA A CA 1
ATOM 5828 C C . ALA A 1 731 ? -34.519 0.395 0.201 1.00 85.38 731 ALA A C 1
ATOM 5830 O O . ALA A 1 731 ? -35.159 0.061 1.199 1.00 85.38 731 ALA A O 1
ATOM 5831 N N . LYS A 1 732 ? -33.954 -0.494 -0.610 1.00 84.19 732 LYS A N 1
ATOM 5832 C CA . LYS A 1 732 ? -34.014 -1.941 -0.422 1.00 84.19 732 LYS A CA 1
ATOM 5833 C C . LYS A 1 732 ? -33.010 -2.395 0.640 1.00 84.19 732 LYS A C 1
ATOM 5835 O O . LYS A 1 732 ? -31.821 -2.544 0.351 1.00 84.19 732 LYS A O 1
ATOM 5840 N N . THR A 1 733 ? -33.465 -2.588 1.880 1.00 84.88 733 THR A N 1
ATOM 5841 C CA . THR A 1 733 ? -32.602 -2.984 3.015 1.00 84.88 733 THR A CA 1
ATOM 5842 C C . THR A 1 733 ? -31.885 -4.313 2.776 1.00 84.88 733 THR A C 1
ATOM 5844 O O . THR A 1 733 ? -30.747 -4.490 3.203 1.00 84.88 733 THR A O 1
ATOM 5847 N N . ASP A 1 734 ? -32.512 -5.220 2.034 1.00 79.56 734 ASP A N 1
ATOM 5848 C CA . ASP A 1 734 ? -31.980 -6.508 1.596 1.00 79.56 734 ASP A CA 1
ATOM 5849 C C . ASP A 1 734 ? -30.746 -6.355 0.691 1.00 79.56 734 ASP A C 1
ATOM 5851 O O . ASP A 1 734 ? -29.787 -7.125 0.802 1.00 79.56 734 ASP A O 1
ATOM 5855 N N . TYR A 1 735 ? -30.715 -5.328 -0.165 1.00 83.81 735 TYR A N 1
ATOM 5856 C CA . TYR A 1 735 ? -29.558 -5.053 -1.023 1.00 83.81 735 TYR A CA 1
ATOM 5857 C C . TYR A 1 735 ? -28.370 -4.545 -0.212 1.00 83.81 735 TYR A C 1
ATOM 5859 O O . TYR A 1 735 ? -27.239 -4.946 -0.485 1.00 83.81 735 TYR A O 1
ATOM 5867 N N . TRP A 1 736 ? -28.642 -3.697 0.780 1.00 88.38 736 TRP A N 1
ATOM 5868 C CA . TRP A 1 736 ? -27.641 -3.169 1.702 1.00 88.38 736 TRP A CA 1
ATOM 5869 C C . TRP A 1 736 ? -27.060 -4.269 2.592 1.00 88.38 736 TRP A C 1
ATOM 5871 O O . TRP A 1 736 ? -25.843 -4.366 2.732 1.00 88.38 736 TRP A O 1
ATOM 5881 N N . MET A 1 737 ? -27.917 -5.130 3.152 1.00 88.19 737 MET A N 1
ATOM 5882 C CA . MET A 1 737 ? -27.483 -6.261 3.975 1.00 88.19 737 MET A CA 1
ATOM 5883 C C . MET A 1 737 ? -26.557 -7.194 3.201 1.00 88.19 737 MET A C 1
ATOM 5885 O O . MET A 1 737 ? -25.512 -7.569 3.719 1.00 88.19 737 MET A O 1
ATOM 5889 N N . ASP A 1 738 ? -26.911 -7.548 1.964 1.00 80.75 738 ASP A N 1
ATOM 5890 C CA . ASP A 1 738 ? -26.083 -8.428 1.137 1.00 80.75 738 ASP A CA 1
ATOM 5891 C C . ASP A 1 738 ? -24.709 -7.817 0.826 1.00 80.75 738 ASP A C 1
ATOM 5893 O O . ASP A 1 738 ? -23.705 -8.524 0.868 1.00 80.75 738 ASP A O 1
ATOM 5897 N N . GLU A 1 739 ? -24.646 -6.508 0.569 1.00 84.38 739 GLU A N 1
ATOM 5898 C CA . GLU A 1 739 ? -23.384 -5.832 0.259 1.00 84.38 739 GLU A CA 1
ATOM 5899 C C . GLU A 1 739 ? -22.422 -5.818 1.455 1.00 84.38 739 GLU A C 1
ATOM 5901 O O . GLU A 1 739 ? -21.253 -6.173 1.303 1.00 84.38 739 GLU A O 1
ATOM 5906 N N . CYS A 1 740 ? -22.920 -5.499 2.656 1.00 85.44 740 CYS A N 1
ATOM 5907 C CA . CYS A 1 740 ? -22.125 -5.546 3.889 1.00 85.44 740 CYS A CA 1
ATOM 5908 C C . CYS A 1 740 ? -21.742 -6.975 4.296 1.00 85.44 740 CYS A C 1
ATOM 5910 O O . CYS A 1 740 ? -20.722 -7.195 4.945 1.00 85.44 740 CYS A O 1
ATOM 5912 N N . LEU A 1 741 ? -22.583 -7.956 3.959 1.00 86.69 741 LEU A N 1
ATOM 5913 C CA . LEU A 1 741 ? -22.427 -9.343 4.383 1.00 86.69 741 LEU A CA 1
ATOM 5914 C C . LEU A 1 741 ? -21.471 -10.144 3.487 1.00 86.69 741 LEU A C 1
ATOM 5916 O O . LEU A 1 741 ? -20.800 -11.060 3.972 1.00 86.69 741 LEU A O 1
ATOM 5920 N N . MET A 1 742 ? -21.402 -9.826 2.192 1.00 82.56 742 MET A N 1
ATOM 5921 C CA . MET A 1 742 ? -20.663 -10.614 1.200 1.00 82.56 742 MET A CA 1
ATOM 5922 C C . MET A 1 742 ? -19.186 -10.865 1.561 1.00 82.56 742 MET A C 1
ATOM 5924 O O . MET A 1 742 ? -18.767 -12.022 1.456 1.00 82.56 742 MET A O 1
ATOM 5928 N N . PRO A 1 743 ? -18.395 -9.881 2.047 1.00 81.00 743 PRO A N 1
ATOM 5929 C CA . PRO A 1 743 ? -17.011 -10.139 2.453 1.00 81.00 743 PRO A CA 1
ATOM 5930 C C . PRO A 1 743 ? -16.897 -11.238 3.520 1.00 81.00 743 PRO A C 1
ATOM 5932 O O . PRO A 1 743 ? -16.039 -12.115 3.429 1.00 81.00 743 PRO A O 1
ATOM 5935 N N . TYR A 1 744 ? -17.801 -11.252 4.505 1.00 82.25 744 TYR A N 1
ATOM 5936 C CA . TYR A 1 744 ? -17.818 -12.252 5.579 1.00 82.25 744 TYR A CA 1
ATOM 5937 C C . TYR A 1 744 ? -18.206 -13.638 5.075 1.00 82.25 744 TYR A C 1
ATOM 5939 O O . TYR A 1 744 ? -17.615 -14.635 5.495 1.00 82.25 744 TYR A O 1
ATOM 5947 N N . VAL A 1 745 ? -19.172 -13.702 4.156 1.00 83.44 745 VAL A N 1
ATOM 5948 C CA . VAL A 1 745 ? -19.593 -14.956 3.526 1.00 83.44 745 VAL A CA 1
ATOM 5949 C C . VAL A 1 745 ? -18.445 -15.548 2.714 1.00 83.44 745 VAL A C 1
ATOM 5951 O O . VAL A 1 745 ? -18.133 -16.725 2.890 1.00 83.44 745 VAL A O 1
ATOM 5954 N N . LEU A 1 746 ? -17.776 -14.751 1.875 1.00 79.69 746 LEU A N 1
ATOM 5955 C CA . LEU A 1 746 ? -16.645 -15.204 1.059 1.00 79.69 746 LEU A CA 1
ATOM 5956 C C . LEU A 1 746 ? -15.455 -15.635 1.923 1.00 79.69 746 LEU A C 1
ATOM 5958 O O . LEU A 1 746 ? -14.929 -16.730 1.721 1.00 79.69 746 LEU A O 1
ATOM 5962 N N . LEU A 1 747 ? -15.100 -14.851 2.947 1.00 78.12 747 LEU A N 1
ATOM 5963 C CA . LEU A 1 747 ? -14.081 -15.239 3.925 1.00 78.12 747 LEU A CA 1
ATOM 5964 C C . LEU A 1 747 ? -14.421 -16.576 4.594 1.00 78.12 747 LEU A C 1
ATOM 5966 O O . LEU A 1 747 ? -13.586 -17.476 4.636 1.00 78.12 747 LEU A O 1
ATOM 5970 N N . GLY A 1 748 ? -15.660 -16.750 5.059 1.00 77.94 748 GLY A N 1
ATOM 5971 C CA . GLY A 1 748 ? -16.107 -18.011 5.648 1.00 77.94 748 GLY A CA 1
ATOM 5972 C C . GLY A 1 748 ? -16.035 -19.191 4.669 1.00 77.94 748 GLY A C 1
ATOM 5973 O O . GLY A 1 748 ? -15.693 -20.310 5.054 1.00 77.94 748 GLY A O 1
ATOM 5974 N N . GLN A 1 749 ? -16.316 -18.964 3.384 1.00 76.69 749 GLN A N 1
ATOM 5975 C CA . GLN A 1 749 ? -16.179 -19.984 2.342 1.00 76.69 749 GLN A CA 1
ATOM 5976 C C . GLN A 1 749 ? -14.708 -20.343 2.058 1.00 76.69 749 GLN A C 1
ATOM 5978 O O . GLN A 1 749 ? -14.403 -21.523 1.856 1.00 76.69 749 GLN A O 1
ATOM 5983 N N . ILE A 1 750 ? -13.797 -19.365 2.072 1.00 72.44 750 ILE A N 1
ATOM 5984 C CA . ILE A 1 750 ? -12.343 -19.579 1.951 1.00 72.44 750 ILE A CA 1
ATOM 5985 C C . ILE A 1 750 ? -11.827 -20.388 3.135 1.00 72.44 750 ILE A C 1
ATOM 5987 O O . ILE A 1 750 ? -11.143 -21.390 2.946 1.00 72.44 750 ILE A O 1
ATOM 5991 N N . GLU A 1 751 ? -12.216 -20.011 4.352 1.00 71.06 751 GLU A N 1
ATOM 5992 C CA . GLU A 1 751 ? -11.863 -20.713 5.588 1.00 71.06 751 GLU A CA 1
ATOM 5993 C C . GLU A 1 751 ? -12.340 -22.178 5.597 1.00 71.06 751 GLU A C 1
ATOM 5995 O O . GLU A 1 751 ? -11.717 -23.042 6.217 1.00 71.06 751 GLU A O 1
ATOM 6000 N N . ARG A 1 752 ? -13.425 -22.479 4.873 1.00 70.19 752 ARG A N 1
ATOM 6001 C CA . ARG A 1 752 ? -13.925 -23.845 4.634 1.00 70.19 752 ARG A CA 1
ATOM 6002 C C . ARG A 1 752 ? -13.214 -24.577 3.488 1.00 70.19 752 ARG A C 1
ATOM 6004 O O . ARG A 1 752 ? -13.465 -25.766 3.288 1.00 70.19 752 ARG A O 1
ATOM 6011 N N . GLY A 1 753 ? -12.355 -23.900 2.731 1.00 65.31 753 GLY A N 1
ATOM 6012 C CA . GLY A 1 753 ? -11.639 -24.454 1.584 1.00 65.31 753 GLY A CA 1
ATOM 6013 C C . GLY A 1 753 ? -12.512 -24.660 0.344 1.00 65.31 753 GLY A C 1
ATOM 6014 O O . GLY A 1 753 ? -12.241 -25.577 -0.434 1.00 65.31 753 GLY A O 1
ATOM 6015 N N . LEU A 1 754 ? -13.567 -23.850 0.161 1.00 64.25 754 LEU A N 1
ATOM 6016 C CA . LEU A 1 754 ? -14.444 -23.915 -1.019 1.00 64.25 754 LEU A CA 1
ATOM 6017 C C . LEU A 1 754 ? -13.807 -23.332 -2.291 1.00 64.25 754 LEU A C 1
ATOM 6019 O O . LEU A 1 754 ? -14.235 -23.697 -3.388 1.00 64.25 754 LEU A O 1
ATOM 6023 N N . TRP A 1 755 ? -12.775 -22.498 -2.131 1.00 62.72 755 TRP A N 1
ATOM 6024 C CA . TRP A 1 755 ? -12.082 -21.740 -3.181 1.00 62.72 755 TRP A CA 1
ATOM 6025 C C . TRP A 1 755 ? -10.641 -22.233 -3.391 1.00 62.72 755 TRP A C 1
ATOM 6027 O O . TRP A 1 755 ? -9.685 -21.491 -3.216 1.00 62.72 755 TRP A O 1
ATOM 6037 N N . ARG A 1 756 ? -10.448 -23.518 -3.728 1.00 52.56 756 ARG A N 1
ATOM 6038 C CA . ARG A 1 756 ? -9.090 -24.108 -3.825 1.00 52.56 756 ARG A CA 1
ATOM 6039 C C . ARG A 1 756 ? -8.268 -23.655 -5.035 1.00 52.56 756 ARG A C 1
ATOM 6041 O O . ARG A 1 756 ? -7.050 -23.739 -4.978 1.00 52.56 756 ARG A O 1
ATOM 6048 N N . ARG A 1 757 ? -8.921 -23.244 -6.126 1.00 48.44 757 ARG A N 1
ATOM 6049 C CA . ARG A 1 757 ? -8.277 -22.810 -7.383 1.00 48.44 757 ARG A CA 1
ATOM 6050 C C . ARG A 1 757 ? -8.264 -21.287 -7.565 1.00 48.44 757 ARG A C 1
ATOM 6052 O O . ARG A 1 757 ? -8.027 -20.828 -8.672 1.00 48.44 757 ARG A O 1
ATOM 6059 N N . ASP A 1 758 ? -8.570 -20.544 -6.500 1.00 56.47 758 ASP A N 1
ATOM 6060 C CA . ASP A 1 758 ? -8.758 -19.087 -6.506 1.00 56.47 758 ASP A CA 1
ATOM 6061 C C . ASP A 1 758 ? -9.557 -18.563 -7.717 1.00 56.47 758 ASP A C 1
ATOM 6063 O O . ASP A 1 758 ? -9.209 -17.584 -8.368 1.00 56.47 758 ASP A O 1
ATOM 6067 N N . GLU A 1 759 ? -10.638 -19.270 -8.065 1.00 54.97 759 GLU A N 1
ATOM 6068 C CA . GLU A 1 759 ? -11.526 -18.870 -9.157 1.00 54.97 759 GLU A CA 1
ATOM 6069 C C . GLU A 1 759 ? -12.105 -17.475 -8.845 1.00 54.97 759 GLU A C 1
ATOM 6071 O O . GLU A 1 759 ? -12.692 -17.284 -7.781 1.00 54.97 759 GLU A O 1
ATOM 6076 N N . CYS A 1 760 ? -11.938 -16.513 -9.765 1.00 57.34 760 CYS A N 1
ATOM 6077 C CA . CYS A 1 760 ? -12.298 -15.089 -9.599 1.00 57.34 760 CYS A CA 1
ATOM 6078 C C . CYS A 1 760 ? -11.479 -14.305 -8.553 1.00 57.34 760 CYS A C 1
ATOM 6080 O O . CYS A 1 760 ? -11.969 -13.288 -8.059 1.00 57.34 760 CYS A O 1
ATOM 6082 N N . ASP A 1 761 ? -10.281 -14.772 -8.186 1.00 60.06 761 ASP A N 1
ATOM 6083 C CA . ASP A 1 761 ? -9.407 -14.153 -7.175 1.00 60.06 761 ASP A CA 1
ATOM 6084 C C . ASP A 1 761 ? -10.084 -13.983 -5.804 1.00 60.06 761 ASP A C 1
ATOM 6086 O O . ASP A 1 761 ? -9.703 -13.129 -5.004 1.00 60.06 761 ASP A O 1
ATOM 6090 N N . VAL A 1 762 ? -11.130 -14.767 -5.508 1.00 68.75 762 VAL A N 1
ATOM 6091 C CA . VAL A 1 762 ? -11.948 -14.620 -4.291 1.00 68.75 762 VAL A CA 1
ATOM 6092 C C . VAL A 1 762 ? -11.097 -14.670 -3.027 1.00 68.75 762 VAL A C 1
ATOM 6094 O O . VAL A 1 762 ? -11.328 -13.886 -2.101 1.00 68.75 762 VAL A O 1
ATOM 6097 N N . THR A 1 763 ? -10.102 -15.555 -2.993 1.00 66.94 763 THR A N 1
ATOM 6098 C CA . THR A 1 763 ? -9.147 -15.711 -1.891 1.00 66.94 763 THR A CA 1
ATOM 6099 C C . THR A 1 763 ? -8.306 -14.459 -1.751 1.00 66.94 763 THR A C 1
ATOM 6101 O O . THR A 1 763 ? -8.318 -13.836 -0.688 1.00 66.94 763 THR A O 1
ATOM 6104 N N . LEU A 1 764 ? -7.631 -14.051 -2.826 1.00 64.62 764 LEU A N 1
ATOM 6105 C CA . LEU A 1 764 ? -6.767 -12.875 -2.839 1.00 64.62 764 LEU A CA 1
ATOM 6106 C C . LEU A 1 764 ? -7.538 -11.598 -2.456 1.00 64.62 764 LEU A C 1
ATOM 6108 O O . LEU A 1 764 ? -7.067 -10.792 -1.655 1.00 64.62 764 LEU A O 1
ATOM 6112 N N . ARG A 1 765 ? -8.772 -11.455 -2.948 1.00 70.69 765 ARG A N 1
ATOM 6113 C CA . ARG A 1 765 ? -9.676 -10.327 -2.682 1.00 70.69 765 ARG A CA 1
ATOM 6114 C C . ARG A 1 765 ? -10.165 -10.256 -1.253 1.00 70.69 765 ARG A C 1
ATOM 6116 O O . ARG A 1 765 ? -10.119 -9.194 -0.632 1.00 70.69 765 ARG A O 1
ATOM 6123 N N . SER A 1 766 ? -10.606 -11.384 -0.717 1.00 74.00 766 SER A N 1
ATOM 6124 C CA . SER A 1 766 ? -11.067 -11.452 0.666 1.00 74.00 766 SER A CA 1
ATOM 6125 C C . SER A 1 766 ? -9.908 -11.231 1.643 1.00 74.00 766 SER A C 1
ATOM 6127 O O . SER A 1 766 ? -10.093 -10.586 2.672 1.00 74.00 766 SER A O 1
ATOM 6129 N N . LEU A 1 767 ? -8.698 -11.694 1.303 1.00 66.44 767 LEU A N 1
ATOM 6130 C CA . LEU A 1 767 ? -7.479 -11.410 2.065 1.00 66.44 767 LEU A CA 1
ATOM 6131 C C . LEU A 1 767 ? -7.084 -9.932 2.000 1.00 66.44 767 LEU A C 1
ATOM 6133 O O . LEU A 1 767 ? -6.720 -9.365 3.024 1.00 66.44 767 LEU A O 1
ATOM 6137 N N . TYR A 1 768 ? -7.182 -9.283 0.837 1.00 68.12 768 TYR A N 1
ATOM 6138 C CA . TYR A 1 768 ? -6.906 -7.848 0.720 1.00 68.12 768 TYR A CA 1
ATOM 6139 C C . TYR A 1 768 ? -7.904 -7.012 1.531 1.00 68.12 768 TYR A C 1
ATOM 6141 O O . TYR A 1 768 ? -7.496 -6.101 2.252 1.00 68.12 768 TYR A O 1
ATOM 6149 N N . TYR A 1 769 ? -9.197 -7.357 1.478 1.00 74.19 769 TYR A N 1
ATOM 6150 C CA . TYR A 1 769 ? -10.216 -6.780 2.357 1.00 74.19 769 TYR A CA 1
ATOM 6151 C C . TYR A 1 769 ? -9.841 -6.978 3.838 1.00 74.19 769 TYR A C 1
ATOM 6153 O O . TYR A 1 769 ? -9.847 -6.012 4.602 1.00 74.19 769 TYR A O 1
ATOM 6161 N N . LEU A 1 770 ? -9.415 -8.184 4.237 1.00 68.44 770 LEU A N 1
ATOM 6162 C CA . LEU A 1 770 ? -9.006 -8.481 5.614 1.00 68.44 770 LEU A CA 1
ATOM 6163 C C . LEU A 1 770 ? -7.750 -7.713 6.059 1.00 68.44 770 LEU A C 1
ATOM 6165 O O . LEU A 1 770 ? -7.710 -7.266 7.200 1.00 68.44 770 LEU A O 1
ATOM 6169 N N . ASN A 1 771 ? -6.744 -7.555 5.194 1.00 63.94 771 ASN A N 1
ATOM 6170 C CA . ASN A 1 771 ? -5.443 -6.967 5.539 1.00 63.94 771 ASN A CA 1
ATOM 6171 C C . ASN A 1 771 ? -5.432 -5.431 5.502 1.00 63.94 771 ASN A C 1
ATOM 6173 O O . ASN A 1 771 ? -4.758 -4.815 6.321 1.00 63.94 771 ASN A O 1
ATOM 6177 N N . ASN A 1 772 ? -6.146 -4.811 4.555 1.00 62.22 772 ASN A N 1
ATOM 6178 C CA . ASN A 1 772 ? -6.116 -3.354 4.363 1.00 62.22 772 ASN A CA 1
ATOM 6179 C C . ASN A 1 772 ? -7.320 -2.631 4.971 1.00 62.22 772 ASN A C 1
ATOM 6181 O O . ASN A 1 772 ? -7.237 -1.421 5.200 1.00 62.22 772 ASN A O 1
ATOM 6185 N N . THR A 1 773 ? -8.425 -3.346 5.226 1.00 60.41 773 THR A N 1
ATOM 6186 C CA . THR A 1 773 ? -9.664 -2.757 5.769 1.00 60.41 773 THR A CA 1
ATOM 6187 C C . THR A 1 773 ? -10.056 -3.275 7.157 1.00 60.41 773 THR A C 1
ATOM 6189 O O . THR A 1 773 ? -11.185 -3.093 7.608 1.00 60.41 773 THR A O 1
ATOM 6192 N N . THR A 1 774 ? -9.118 -3.936 7.845 1.00 58.53 774 THR A N 1
ATOM 6193 C CA . THR A 1 774 ? -9.285 -4.563 9.169 1.00 58.53 774 THR A CA 1
ATOM 6194 C C . THR A 1 774 ? -9.988 -3.649 10.179 1.00 58.53 774 THR A C 1
ATOM 6196 O O . THR A 1 774 ? -10.956 -4.094 10.795 1.00 58.53 774 THR A O 1
ATOM 6199 N N . PRO A 1 775 ? -9.580 -2.372 10.333 1.00 61.09 775 PRO A N 1
ATOM 6200 C CA . PRO A 1 775 ? -10.224 -1.472 11.283 1.00 61.09 775 PRO A CA 1
ATOM 6201 C C . PRO A 1 775 ? -11.599 -0.961 10.805 1.00 61.09 775 PRO A C 1
ATOM 6203 O O . PRO A 1 775 ? -12.410 -0.508 11.611 1.00 61.09 775 PRO A O 1
ATOM 6206 N N . GLU A 1 776 ? -11.887 -0.997 9.502 1.00 68.44 776 GLU A N 1
ATOM 6207 C CA . GLU A 1 776 ? -13.142 -0.510 8.915 1.00 68.44 776 GLU A CA 1
ATOM 6208 C C . GLU A 1 776 ? -14.239 -1.573 8.837 1.00 68.44 776 GLU A C 1
ATOM 6210 O O . GLU A 1 776 ? -15.406 -1.216 8.669 1.00 68.44 776 GLU A O 1
ATOM 6215 N N . MET A 1 777 ? -13.897 -2.849 9.042 1.00 74.31 777 MET A N 1
ATOM 6216 C CA . MET A 1 777 ? -14.871 -3.924 9.267 1.00 74.31 777 MET A CA 1
ATOM 6217 C C . MET A 1 777 ? -15.892 -3.545 10.353 1.00 74.31 777 MET A C 1
ATOM 6219 O O . MET A 1 777 ? -17.049 -3.955 10.292 1.00 74.31 777 MET A O 1
ATOM 6223 N N . ASP A 1 778 ? -15.501 -2.700 11.309 1.00 77.94 778 ASP A N 1
ATOM 6224 C CA . ASP A 1 778 ? -16.398 -2.163 12.328 1.00 77.94 778 ASP A CA 1
ATOM 6225 C C . ASP A 1 778 ? -17.534 -1.320 11.753 1.00 77.94 778 ASP A C 1
ATOM 6227 O O . ASP A 1 778 ? -18.648 -1.370 12.267 1.00 77.94 778 ASP A O 1
ATOM 6231 N N . TYR A 1 779 ? -17.287 -0.536 10.698 1.00 84.31 779 TYR A N 1
ATOM 6232 C CA . TYR A 1 779 ? -18.342 0.227 10.029 1.00 84.31 779 TYR A CA 1
ATOM 6233 C C . TYR A 1 779 ? -19.280 -0.692 9.249 1.00 84.31 779 TYR A C 1
ATOM 6235 O O . TYR A 1 779 ? -20.479 -0.426 9.208 1.00 84.31 779 TYR A O 1
ATOM 6243 N N . ASP A 1 780 ? -18.760 -1.787 8.695 1.00 86.25 780 ASP A N 1
ATOM 6244 C CA . ASP A 1 780 ? -19.543 -2.762 7.934 1.00 86.25 780 ASP A CA 1
ATOM 6245 C C . ASP A 1 780 ? -20.481 -3.544 8.869 1.00 86.25 780 ASP A C 1
ATOM 6247 O O . ASP A 1 780 ? -21.684 -3.652 8.607 1.00 86.25 780 ASP A O 1
ATOM 6251 N N . ILE A 1 781 ? -19.970 -4.006 10.021 1.00 87.19 781 ILE A N 1
ATOM 6252 C CA . ILE A 1 781 ? -20.809 -4.623 11.056 1.00 87.19 781 ILE A CA 1
ATOM 6253 C C . ILE A 1 781 ? -21.737 -3.596 11.710 1.00 87.19 781 ILE A C 1
ATOM 6255 O O . ILE A 1 781 ? -22.907 -3.904 11.934 1.00 87.19 781 ILE A O 1
ATOM 6259 N N . TYR A 1 782 ? -21.274 -2.371 11.981 1.00 86.94 782 TYR A N 1
ATOM 6260 C CA . TYR A 1 782 ? -22.139 -1.301 12.486 1.00 86.94 782 TYR A CA 1
ATOM 6261 C C . TYR A 1 782 ? -23.280 -1.002 11.510 1.00 86.94 782 TYR A C 1
ATOM 6263 O O . TYR A 1 782 ? -24.402 -0.750 11.936 1.00 86.94 782 TYR A O 1
ATOM 6271 N N . LEU A 1 783 ? -23.047 -1.089 10.200 1.00 89.69 783 LEU A N 1
ATOM 6272 C CA . LEU A 1 783 ? -24.108 -0.926 9.219 1.00 89.69 783 LEU A CA 1
ATOM 6273 C C . LEU A 1 783 ? -25.084 -2.108 9.236 1.00 89.69 783 LEU A C 1
ATOM 6275 O O . LEU A 1 783 ? -26.288 -1.872 9.256 1.00 89.69 783 LEU A O 1
ATOM 6279 N N . LEU A 1 784 ? -24.615 -3.359 9.337 1.00 90.75 784 LEU A N 1
ATOM 6280 C CA . LEU A 1 784 ? -25.500 -4.513 9.588 1.00 90.75 784 LEU A CA 1
ATOM 6281 C C . LEU A 1 784 ? -26.320 -4.336 10.875 1.00 90.75 784 LEU A C 1
ATOM 6283 O O . LEU A 1 784 ? -27.496 -4.692 10.921 1.00 90.75 784 LEU A O 1
ATOM 6287 N N . TYR A 1 785 ? -25.721 -3.736 11.900 1.00 87.12 785 TYR A N 1
ATOM 6288 C CA . TYR A 1 785 ? -26.373 -3.416 13.162 1.00 87.12 785 TYR A CA 1
ATOM 6289 C C . TYR A 1 785 ? -27.443 -2.327 13.013 1.00 87.12 785 TYR A C 1
ATOM 6291 O O . TYR A 1 785 ? -28.542 -2.477 13.538 1.00 87.12 785 TYR A O 1
ATOM 6299 N N . VAL A 1 786 ? -27.182 -1.264 12.244 1.00 89.25 786 VAL A N 1
ATOM 6300 C CA . VAL A 1 786 ? -28.188 -0.243 11.893 1.00 89.25 786 VAL A CA 1
ATOM 6301 C C . VAL A 1 786 ? -29.327 -0.864 11.072 1.00 89.25 786 VAL A C 1
ATOM 6303 O O . VAL A 1 786 ? -30.498 -0.603 11.351 1.00 89.25 786 VAL A O 1
ATOM 6306 N N . LEU A 1 787 ? -29.010 -1.744 10.117 1.00 91.88 787 LEU A N 1
ATOM 6307 C CA . LEU A 1 787 ? -29.995 -2.455 9.293 1.00 91.88 787 LEU A CA 1
ATOM 6308 C C . LEU A 1 787 ? -30.879 -3.401 10.127 1.00 91.88 787 LEU A C 1
ATOM 6310 O O . LEU A 1 787 ? -32.074 -3.516 9.850 1.00 91.88 787 LEU A O 1
ATOM 6314 N N . MET A 1 788 ? -30.337 -4.018 11.184 1.00 90.62 788 MET A N 1
ATOM 6315 C CA . MET A 1 788 ? -31.097 -4.822 12.154 1.00 90.62 788 MET A CA 1
ATOM 6316 C C . MET A 1 788 ? -32.170 -3.997 12.885 1.00 90.62 788 MET A C 1
ATOM 6318 O O . MET A 1 788 ? -33.239 -4.518 13.213 1.00 90.62 788 MET A O 1
ATOM 6322 N N . LEU A 1 789 ? -31.918 -2.707 13.141 1.00 87.88 789 LEU A N 1
ATOM 6323 C CA . LEU A 1 789 ? -32.882 -1.839 13.826 1.00 87.88 789 LEU A CA 1
ATOM 6324 C C . LEU A 1 789 ? -34.081 -1.495 12.935 1.00 87.88 789 LEU A C 1
ATOM 6326 O O . LEU A 1 789 ? -35.208 -1.487 13.431 1.00 87.88 789 LEU A O 1
ATOM 6330 N N . ILE A 1 790 ? -33.854 -1.280 11.635 1.00 87.94 790 ILE A N 1
ATOM 6331 C CA . ILE A 1 790 ? -34.905 -0.903 10.671 1.00 87.94 790 ILE A CA 1
ATOM 6332 C C . ILE A 1 790 ? -35.585 -2.101 9.986 1.00 87.94 790 ILE A C 1
ATOM 6334 O O . ILE A 1 790 ? -36.634 -1.939 9.371 1.00 87.94 790 ILE A O 1
ATOM 6338 N N . THR A 1 791 ? -35.029 -3.311 10.109 1.00 88.06 791 THR A N 1
ATOM 6339 C CA . THR A 1 791 ? -35.591 -4.539 9.518 1.00 88.06 791 THR A CA 1
ATOM 6340 C C . THR A 1 791 ? -36.316 -5.380 10.586 1.00 88.06 791 THR A C 1
ATOM 6342 O O . THR A 1 791 ? -35.849 -5.462 11.731 1.00 88.06 791 THR A O 1
ATOM 6345 N N . PRO A 1 792 ? -37.453 -6.036 10.271 1.00 87.69 792 PRO A N 1
ATOM 6346 C CA . PRO A 1 792 ? -38.048 -7.048 11.147 1.00 87.69 792 PRO A CA 1
ATOM 6347 C C . PRO A 1 792 ? -37.039 -8.150 11.502 1.00 87.69 792 PRO A C 1
ATOM 6349 O O . PRO A 1 792 ? -36.358 -8.671 10.618 1.00 87.69 792 PRO A O 1
ATOM 6352 N N . SER A 1 793 ? -36.940 -8.527 12.782 1.00 89.88 793 SER A N 1
ATOM 6353 C CA . SER A 1 793 ? -35.854 -9.393 13.275 1.00 89.88 793 SER A CA 1
ATOM 6354 C C . SER A 1 793 ? -35.799 -10.754 12.577 1.00 89.88 793 SER A C 1
ATOM 6356 O O . SER A 1 793 ? -34.716 -11.250 12.271 1.00 89.88 793 SER A O 1
ATOM 6358 N N . GLU A 1 794 ? -36.955 -11.350 12.283 1.00 87.00 794 GLU A N 1
ATOM 6359 C CA . GLU A 1 794 ? -37.019 -12.646 11.606 1.00 87.00 794 GLU A CA 1
ATOM 6360 C C . GLU A 1 794 ? -36.668 -12.546 10.111 1.00 87.00 794 GLU A C 1
ATOM 6362 O O . GLU A 1 794 ? -35.968 -13.417 9.590 1.00 87.00 794 GLU A O 1
ATOM 6367 N N . ALA A 1 795 ? -37.046 -11.452 9.438 1.00 85.25 795 ALA A N 1
ATOM 6368 C CA . ALA A 1 795 ? -36.627 -11.188 8.061 1.00 85.25 795 ALA A CA 1
ATOM 6369 C C . ALA A 1 795 ? -35.111 -10.958 7.971 1.00 85.25 795 ALA A C 1
ATOM 6371 O O . ALA A 1 795 ? -34.448 -11.558 7.127 1.00 85.25 795 ALA A O 1
ATOM 6372 N N . PHE A 1 796 ? -34.552 -10.171 8.895 1.00 91.38 796 PHE A N 1
ATOM 6373 C CA . PHE A 1 796 ? -33.113 -9.937 9.013 1.00 91.38 796 PHE A CA 1
ATOM 6374 C C . PHE A 1 796 ? -32.343 -11.254 9.211 1.00 91.38 796 PHE A C 1
ATOM 6376 O O . PHE A 1 796 ? -31.440 -11.574 8.439 1.00 91.38 796 PHE A O 1
ATOM 6383 N N . ALA A 1 797 ? -32.743 -12.071 10.193 1.00 91.25 797 ALA A N 1
ATOM 6384 C CA . ALA A 1 797 ? -32.105 -13.358 10.469 1.00 91.25 797 ALA A CA 1
ATOM 6385 C C . ALA A 1 797 ? -32.170 -14.321 9.273 1.00 91.25 797 ALA A C 1
ATOM 6387 O O . ALA A 1 797 ? -31.185 -14.994 8.957 1.00 91.25 797 ALA A O 1
ATOM 6388 N N . THR A 1 798 ? -33.318 -14.364 8.593 1.00 86.94 798 THR A N 1
ATOM 6389 C CA . THR A 1 798 ? -33.529 -15.209 7.413 1.00 86.94 798 THR A CA 1
ATOM 6390 C C . THR A 1 798 ? -32.627 -14.785 6.261 1.00 86.94 798 THR A C 1
ATOM 6392 O O . THR A 1 798 ? -31.966 -15.637 5.670 1.00 86.94 798 THR A O 1
ATOM 6395 N N . GLN A 1 799 ? -32.517 -13.483 5.984 1.00 85.25 799 GLN A N 1
ATOM 6396 C CA . GLN A 1 799 ? -31.651 -12.966 4.921 1.00 85.25 799 GLN A CA 1
ATOM 6397 C C . GLN A 1 799 ? -30.164 -13.235 5.194 1.00 85.25 799 GLN A C 1
ATOM 6399 O O . GLN A 1 799 ? -29.438 -13.660 4.291 1.00 85.25 799 GLN A O 1
ATOM 6404 N N . LEU A 1 800 ? -29.712 -13.072 6.445 1.00 89.69 800 LEU A N 1
ATOM 6405 C CA . LEU A 1 800 ? -28.347 -13.438 6.838 1.00 89.69 800 LEU A CA 1
ATOM 6406 C C . LEU A 1 800 ? -28.080 -14.937 6.622 1.00 89.69 800 LEU A C 1
ATOM 6408 O O . LEU A 1 800 ? -27.053 -15.312 6.049 1.00 89.69 800 LEU A O 1
ATOM 6412 N N . LEU A 1 801 ? -28.997 -15.808 7.057 1.00 87.19 801 LEU A N 1
ATOM 6413 C CA . LEU A 1 801 ? -28.870 -17.262 6.912 1.00 87.19 801 LEU A CA 1
ATOM 6414 C C . LEU A 1 801 ? -28.829 -17.681 5.441 1.00 87.19 801 LEU A C 1
ATOM 6416 O O . LEU A 1 801 ? -27.983 -18.474 5.021 1.00 87.19 801 LEU A O 1
ATOM 6420 N N . GLN A 1 802 ? -29.735 -17.113 4.657 1.00 79.31 802 GLN A N 1
ATOM 6421 C CA . GLN A 1 802 ? -29.915 -17.387 3.243 1.00 79.31 802 GLN A CA 1
ATOM 6422 C C . GLN A 1 802 ? -28.611 -17.190 2.445 1.00 79.31 802 GLN A C 1
ATOM 6424 O O . GLN A 1 802 ? -28.302 -18.002 1.572 1.00 79.31 802 GLN A O 1
ATOM 6429 N N . ARG A 1 803 ? -27.796 -16.182 2.786 1.00 78.06 803 ARG A N 1
ATOM 6430 C CA . ARG A 1 803 ? -26.513 -15.907 2.112 1.00 78.06 803 ARG A CA 1
ATOM 6431 C C . ARG A 1 803 ? -25.389 -16.876 2.460 1.00 78.06 803 ARG A C 1
ATOM 6433 O O . ARG A 1 803 ? -24.506 -17.103 1.637 1.00 78.06 803 ARG A O 1
ATOM 6440 N N . HIS A 1 804 ? -25.444 -17.504 3.629 1.00 80.69 804 HIS A N 1
ATOM 6441 C CA . HIS A 1 804 ? -24.483 -18.542 3.997 1.00 80.69 804 HIS A CA 1
ATOM 6442 C C . HIS A 1 804 ? -24.771 -19.881 3.298 1.00 80.69 804 HIS A C 1
ATOM 6444 O O . HIS A 1 804 ? -23.870 -20.712 3.181 1.00 80.69 804 HIS A O 1
ATOM 6450 N N . ALA A 1 805 ? -25.996 -20.104 2.810 1.00 72.50 805 ALA A N 1
ATOM 6451 C CA . ALA A 1 805 ? -26.405 -21.373 2.219 1.00 72.50 805 ALA A CA 1
ATOM 6452 C C . ALA A 1 805 ? -25.758 -21.627 0.841 1.00 72.50 805 ALA A C 1
ATOM 6454 O O . ALA A 1 805 ? -26.085 -20.983 -0.159 1.00 72.50 805 ALA A O 1
ATOM 6455 N N . VAL A 1 806 ? -24.859 -22.617 0.751 1.00 64.50 806 VAL A N 1
ATOM 6456 C CA . VAL A 1 806 ? -24.185 -23.022 -0.500 1.00 64.50 806 VAL A CA 1
ATOM 6457 C C . VAL A 1 806 ? -24.784 -24.323 -1.032 1.00 64.50 806 VAL A C 1
ATOM 6459 O O . VAL A 1 806 ? -24.701 -25.357 -0.389 1.00 64.50 806 VAL A O 1
ATOM 6462 N N . THR A 1 807 ? -25.353 -24.310 -2.239 1.00 50.81 807 THR A N 1
ATOM 6463 C CA . THR A 1 807 ? -25.950 -25.506 -2.866 1.00 50.81 807 THR A CA 1
ATOM 6464 C C . THR A 1 807 ? -25.032 -26.082 -3.944 1.00 50.81 807 THR A C 1
ATOM 6466 O O . THR A 1 807 ? -25.425 -26.185 -5.105 1.00 50.81 807 THR A O 1
ATOM 6469 N N . LYS A 1 808 ? -23.789 -26.445 -3.608 1.00 54.56 808 LYS A N 1
ATOM 6470 C CA . LYS A 1 808 ? -23.049 -27.373 -4.481 1.00 54.56 808 LYS A CA 1
ATOM 6471 C C . LYS A 1 808 ? -23.739 -28.737 -4.371 1.00 54.56 808 LYS A C 1
ATOM 6473 O O . LYS A 1 808 ? -24.053 -29.167 -3.266 1.00 54.56 808 LYS A O 1
ATOM 6478 N N . ALA A 1 809 ? -23.978 -29.420 -5.495 1.00 51.97 809 ALA A N 1
ATOM 6479 C CA . ALA A 1 809 ? -24.766 -30.665 -5.544 1.00 51.97 809 ALA A CA 1
ATOM 6480 C C . ALA A 1 809 ? -24.255 -31.782 -4.607 1.00 51.97 809 ALA A C 1
ATOM 6482 O O . ALA A 1 809 ? -25.022 -32.665 -4.232 1.00 51.97 809 ALA A O 1
ATOM 6483 N N . ASN A 1 810 ? -22.980 -31.712 -4.214 1.00 52.56 810 ASN A N 1
ATOM 6484 C CA . ASN A 1 810 ? -22.304 -32.702 -3.379 1.00 52.56 810 ASN A CA 1
ATOM 6485 C C . ASN A 1 810 ? -22.098 -32.248 -1.919 1.00 52.56 810 ASN A C 1
ATOM 6487 O O . ASN A 1 810 ? -21.467 -32.977 -1.156 1.00 52.56 810 ASN A O 1
ATOM 6491 N N . GLU A 1 811 ? -22.564 -31.057 -1.516 1.00 58.16 811 GLU A N 1
ATOM 6492 C CA . GLU A 1 811 ? -22.407 -30.597 -0.131 1.00 58.16 811 GLU A CA 1
ATOM 6493 C C . GLU A 1 811 ? -23.552 -31.075 0.777 1.00 58.16 811 GLU A C 1
ATOM 6495 O O . GLU A 1 811 ? -24.723 -30.906 0.428 1.00 58.16 811 GLU A O 1
ATOM 6500 N N . PRO A 1 812 ? -23.241 -31.639 1.962 1.00 60.84 812 PRO A N 1
ATOM 6501 C CA . PRO A 1 812 ? -24.260 -32.020 2.931 1.00 60.84 812 PRO A CA 1
ATOM 6502 C C . PRO A 1 812 ? -24.996 -30.786 3.467 1.00 60.84 812 PRO A C 1
ATOM 6504 O O . PRO A 1 812 ? -24.387 -29.740 3.719 1.00 60.84 812 PRO A O 1
ATOM 6507 N N . ARG A 1 813 ? -26.313 -30.922 3.665 1.00 65.44 813 ARG A N 1
ATOM 6508 C CA . ARG A 1 813 ? -27.152 -29.864 4.245 1.00 65.44 813 ARG A CA 1
ATOM 6509 C C . ARG A 1 813 ? -26.633 -29.480 5.632 1.00 65.44 813 ARG A C 1
ATOM 6511 O O . ARG A 1 813 ? -26.335 -30.348 6.444 1.00 65.44 813 ARG A O 1
ATOM 6518 N N . GLY A 1 814 ? -26.535 -28.176 5.898 1.00 70.06 814 GLY A N 1
ATOM 6519 C CA . GLY A 1 814 ? -26.118 -27.637 7.200 1.00 70.06 814 GLY A CA 1
ATOM 6520 C C . GLY A 1 814 ? -24.614 -27.396 7.373 1.00 70.06 814 GLY A C 1
ATOM 6521 O O . GLY A 1 814 ? -24.200 -26.840 8.389 1.00 70.06 814 GLY A O 1
ATOM 6522 N N . SER A 1 815 ? -23.787 -27.713 6.373 1.00 71.00 815 SER A N 1
ATOM 6523 C CA . SER A 1 815 ? -22.331 -27.480 6.409 1.00 71.00 815 SER A CA 1
ATOM 6524 C C . SER A 1 815 ? -21.926 -26.001 6.586 1.00 71.00 815 SER A C 1
ATOM 6526 O O . SER A 1 815 ? -20.812 -25.706 7.020 1.00 71.00 815 SER A O 1
ATOM 6528 N N . TRP A 1 816 ? -22.824 -25.062 6.273 1.00 75.94 816 TRP A N 1
ATOM 6529 C CA . TRP A 1 816 ? -22.639 -23.608 6.384 1.00 75.94 816 TRP A CA 1
ATOM 6530 C C . TRP A 1 816 ? -23.149 -22.987 7.692 1.00 75.94 816 TRP A C 1
ATOM 6532 O O . TRP A 1 816 ? -22.891 -21.811 7.946 1.00 75.94 816 TRP A O 1
ATOM 6542 N N . TYR A 1 817 ? -23.840 -23.749 8.540 1.00 88.06 817 TYR A N 1
ATOM 6543 C CA . TYR A 1 817 ? -24.391 -23.257 9.807 1.00 88.06 817 TYR A CA 1
ATOM 6544 C C . TYR A 1 817 ? -23.367 -22.630 10.763 1.00 88.06 817 TYR A C 1
ATOM 6546 O O . TYR A 1 817 ? -23.686 -21.592 11.342 1.00 88.06 817 TYR A O 1
ATOM 6554 N N . PRO A 1 818 ? -22.136 -23.162 10.913 1.00 85.75 818 PRO A N 1
ATOM 6555 C CA . PRO A 1 818 ? -21.155 -22.582 11.831 1.00 85.75 818 PRO A CA 1
ATOM 6556 C C . PRO A 1 818 ? -20.799 -21.125 11.505 1.00 85.75 818 PRO A C 1
ATOM 6558 O O . PRO A 1 818 ? -20.650 -20.319 12.417 1.00 85.75 818 PRO A O 1
ATOM 6561 N N . LEU A 1 819 ? -20.712 -20.775 10.216 1.00 86.62 819 LEU A N 1
ATOM 6562 C CA . LEU A 1 819 ? -20.374 -19.418 9.768 1.00 86.62 819 LEU A CA 1
ATOM 6563 C C . LEU A 1 819 ? -21.480 -18.419 10.116 1.00 86.62 819 LEU A C 1
ATOM 6565 O O . LEU A 1 819 ? -21.208 -17.347 10.651 1.00 86.62 819 LEU A O 1
ATOM 6569 N N . PHE A 1 820 ? -22.730 -18.810 9.868 1.00 92.19 820 PHE A N 1
ATOM 6570 C CA . PHE A 1 820 ? -23.892 -18.007 10.227 1.00 92.19 820 PHE A CA 1
ATOM 6571 C C . PHE A 1 820 ? -23.979 -17.801 11.745 1.00 92.19 820 PHE A C 1
ATOM 6573 O O . PHE A 1 820 ? -24.116 -16.670 12.202 1.00 92.19 820 PHE A O 1
ATOM 6580 N N . LEU A 1 821 ? -23.831 -18.868 12.538 1.00 93.88 821 LEU A N 1
ATOM 6581 C CA . LEU A 1 821 ? -23.860 -18.775 14.002 1.00 93.88 821 LEU A CA 1
ATOM 6582 C C . LEU A 1 821 ? -22.734 -17.882 14.539 1.00 93.88 821 LEU A C 1
ATOM 6584 O O . LEU A 1 821 ? -22.978 -17.075 15.435 1.00 93.88 821 LEU A O 1
ATOM 6588 N N . ARG A 1 822 ? -21.528 -17.968 13.960 1.00 92.00 822 ARG A N 1
ATOM 6589 C CA . ARG A 1 822 ? -20.410 -17.079 14.300 1.00 92.00 822 ARG A CA 1
ATOM 6590 C C . ARG A 1 822 ? -20.760 -15.612 14.046 1.00 92.00 822 ARG A C 1
ATOM 6592 O O . ARG A 1 822 ? -20.524 -14.790 14.924 1.00 92.00 822 ARG A O 1
ATOM 6599 N N . LEU A 1 823 ? -21.358 -15.284 12.898 1.00 91.81 823 LEU A N 1
ATOM 6600 C CA . LEU A 1 823 ? -21.789 -13.915 12.597 1.00 91.81 823 LEU A CA 1
ATOM 6601 C C . LEU A 1 823 ? -22.845 -13.409 13.591 1.00 91.81 823 LEU A C 1
ATOM 6603 O O . LEU A 1 823 ? -22.751 -12.273 14.052 1.00 91.81 823 LEU A O 1
ATOM 6607 N N . ILE A 1 824 ? -23.826 -14.244 13.950 1.00 94.38 824 ILE A N 1
ATOM 6608 C CA . ILE A 1 824 ? -24.831 -13.889 14.963 1.00 94.38 824 ILE A CA 1
ATOM 6609 C C . ILE A 1 824 ? -24.150 -13.561 16.296 1.00 94.38 824 ILE A C 1
ATOM 6611 O O . ILE A 1 824 ? -24.461 -12.542 16.908 1.00 94.38 824 ILE A O 1
ATOM 6615 N N . LEU A 1 825 ? -23.174 -14.369 16.715 1.00 93.81 825 LEU A N 1
ATOM 6616 C CA . LEU A 1 825 ? -22.385 -14.110 17.921 1.00 93.81 825 LEU A CA 1
ATOM 6617 C C . LEU A 1 825 ? -21.589 -12.802 17.811 1.00 93.81 825 LEU A C 1
ATOM 6619 O O . LEU A 1 825 ? -21.588 -12.017 18.756 1.00 93.81 825 LEU A O 1
ATOM 6623 N N . THR A 1 826 ? -20.982 -12.512 16.658 1.00 90.75 826 THR A N 1
ATOM 6624 C CA . THR A 1 826 ? -20.288 -11.238 16.401 1.00 90.75 826 THR A CA 1
ATOM 6625 C C . THR A 1 826 ? -21.223 -10.030 16.529 1.00 90.75 826 THR A C 1
ATOM 6627 O O . THR A 1 826 ? -20.849 -9.040 17.162 1.00 90.75 826 THR A O 1
ATOM 6630 N N . LEU A 1 827 ? -22.442 -10.113 15.983 1.00 90.44 827 LEU A N 1
ATOM 6631 C CA . LEU A 1 827 ? -23.457 -9.057 16.075 1.00 90.44 827 LEU A CA 1
ATOM 6632 C C . LEU A 1 827 ? -23.962 -8.850 17.511 1.00 90.44 827 LEU A C 1
ATOM 6634 O O . LEU A 1 827 ? -24.196 -7.712 17.910 1.00 90.44 827 LEU A O 1
ATOM 6638 N N . CYS A 1 828 ? -24.117 -9.929 18.285 1.00 90.44 828 CYS A N 1
ATOM 6639 C CA . CYS A 1 828 ? -24.699 -9.876 19.630 1.00 90.44 828 CYS A CA 1
ATOM 6640 C C . CYS A 1 828 ? -23.689 -9.527 20.734 1.00 90.44 828 CYS A C 1
ATOM 6642 O O . CYS A 1 828 ? -24.069 -8.927 21.735 1.00 90.44 828 CYS A O 1
ATOM 6644 N N . LEU A 1 829 ? -22.424 -9.938 20.591 1.00 87.75 829 LEU A N 1
ATOM 6645 C CA . LEU A 1 829 ? -21.422 -9.868 21.666 1.00 87.75 829 LEU A CA 1
ATOM 6646 C C . LEU A 1 829 ? -20.447 -8.697 21.531 1.00 87.75 829 LEU A C 1
ATOM 6648 O O . LEU A 1 829 ? -19.589 -8.510 22.389 1.00 87.75 829 LEU A O 1
ATOM 6652 N N . THR A 1 830 ? -20.537 -7.921 20.454 1.00 80.38 830 THR A N 1
ATOM 6653 C CA . THR A 1 830 ? -19.684 -6.749 20.254 1.00 80.38 830 THR A CA 1
ATOM 6654 C C . THR A 1 830 ? -20.492 -5.469 20.429 1.00 80.38 830 THR A C 1
ATOM 6656 O O . THR A 1 830 ? -21.535 -5.291 19.809 1.00 80.38 830 THR A O 1
ATOM 6659 N N . GLU A 1 831 ? -19.998 -4.557 21.266 1.00 73.38 831 GLU A N 1
ATOM 6660 C CA . GLU A 1 831 ? -20.577 -3.220 21.425 1.00 73.38 831 GLU A CA 1
ATOM 6661 C C . GLU A 1 831 ? -20.315 -2.348 20.188 1.00 73.38 831 GLU A C 1
ATOM 6663 O O . GLU A 1 831 ? -19.249 -1.751 20.054 1.00 73.38 831 GLU A O 1
ATOM 6668 N N . TRP A 1 832 ? -21.293 -2.277 19.284 1.00 67.75 832 TRP A N 1
ATOM 6669 C CA . TRP A 1 832 ? -21.240 -1.428 18.085 1.00 67.75 832 TRP A CA 1
ATOM 6670 C C . TRP A 1 832 ? -21.782 -0.013 18.324 1.00 67.75 832 TRP A C 1
ATOM 6672 O O . TRP A 1 832 ? -21.434 0.921 17.604 1.00 67.75 832 TRP A O 1
ATOM 6682 N N . ALA A 1 833 ? -22.643 0.146 19.333 1.00 58.75 833 ALA A N 1
ATOM 6683 C CA . ALA A 1 833 ? -23.335 1.395 19.643 1.00 58.75 833 ALA A CA 1
ATOM 6684 C C . ALA A 1 833 ? -22.508 2.382 20.489 1.00 58.75 833 ALA A C 1
ATOM 6686 O O . ALA A 1 833 ? -22.982 3.487 20.746 1.00 58.75 833 ALA A O 1
ATOM 6687 N N . ALA A 1 834 ? -21.293 2.014 20.914 1.00 65.62 834 ALA A N 1
ATOM 6688 C CA . ALA A 1 834 ? -20.429 2.886 21.705 1.00 65.62 834 ALA A CA 1
ATOM 6689 C C . ALA A 1 834 ? -19.999 4.107 20.871 1.00 65.62 834 ALA A C 1
ATOM 6691 O O . ALA A 1 834 ? -19.147 4.023 19.984 1.00 65.62 834 ALA A O 1
ATOM 6692 N N . VAL A 1 835 ? -20.632 5.252 21.126 1.00 69.31 835 VAL A N 1
ATOM 6693 C CA . VAL A 1 835 ? -20.259 6.536 20.527 1.00 69.31 835 VAL A CA 1
ATOM 6694 C C . VAL A 1 835 ? -19.180 7.178 21.389 1.00 69.31 835 VAL A C 1
ATOM 6696 O O . VAL A 1 835 ? -19.331 7.256 22.601 1.00 69.31 835 VAL A O 1
ATOM 6699 N N . ILE A 1 836 ? -18.107 7.648 20.754 1.00 78.12 836 ILE A N 1
ATOM 6700 C CA . ILE A 1 836 ? -16.991 8.315 21.428 1.00 78.12 836 ILE A CA 1
ATOM 6701 C C . ILE A 1 836 ? -17.323 9.800 21.596 1.00 78.12 836 ILE A C 1
ATOM 6703 O O . ILE A 1 836 ? -17.431 10.524 20.599 1.00 78.12 836 ILE A O 1
ATOM 6707 N N . HIS A 1 837 ? -17.485 10.255 22.838 1.00 71.75 837 HIS A N 1
ATOM 6708 C CA . HIS A 1 837 ? -17.806 11.652 23.140 1.00 71.75 837 HIS A CA 1
ATOM 6709 C C . HIS A 1 837 ? -16.670 12.399 23.815 1.00 71.75 837 HIS A C 1
ATOM 6711 O O . HIS A 1 837 ? -16.400 13.547 23.454 1.00 71.75 837 HIS A O 1
ATOM 6717 N N . ASP A 1 838 ? -16.046 11.753 24.792 1.00 80.19 838 ASP A N 1
ATOM 6718 C CA . ASP A 1 838 ? -14.995 12.323 25.614 1.00 80.19 838 ASP A CA 1
ATOM 6719 C C . ASP A 1 838 ? -13.683 11.534 25.483 1.00 80.19 838 ASP A C 1
ATOM 6721 O O . ASP A 1 838 ? -13.578 10.513 24.794 1.00 80.19 838 ASP A O 1
ATOM 6725 N N . GLU A 1 839 ? -12.644 12.052 26.133 1.00 84.94 839 GLU A N 1
ATOM 6726 C CA . GLU A 1 839 ? -11.334 11.409 26.180 1.00 84.94 839 GLU A CA 1
ATOM 6727 C C . GLU A 1 839 ? -11.403 10.001 26.804 1.00 84.94 839 GLU A C 1
ATOM 6729 O O . GLU A 1 839 ? -10.620 9.130 26.426 1.00 84.94 839 GLU A O 1
ATOM 6734 N N . HIS A 1 840 ? -12.345 9.740 27.720 1.00 85.62 840 HIS A N 1
ATOM 6735 C CA . HIS A 1 840 ? -12.489 8.450 28.394 1.00 85.62 840 HIS A CA 1
ATOM 6736 C C . HIS A 1 840 ? -13.064 7.374 27.461 1.00 85.62 840 HIS A C 1
ATOM 6738 O O . HIS A 1 840 ? -12.528 6.264 27.406 1.00 85.62 840 HIS A O 1
ATOM 6744 N N . ASP A 1 841 ? -14.090 7.705 26.678 1.00 85.06 841 ASP A N 1
ATOM 6745 C CA . ASP A 1 841 ? -14.632 6.833 25.637 1.00 85.06 841 ASP A CA 1
ATOM 6746 C C . ASP A 1 841 ? -13.567 6.533 24.577 1.00 85.06 841 ASP A C 1
ATOM 6748 O O . ASP A 1 841 ? -13.364 5.378 24.192 1.00 85.06 841 ASP A O 1
ATOM 6752 N N . LEU A 1 842 ? -12.840 7.570 24.136 1.00 88.75 842 LEU A N 1
ATOM 6753 C CA . LEU A 1 842 ? -11.766 7.423 23.155 1.00 88.75 842 LEU A CA 1
ATOM 6754 C C . LEU A 1 842 ? -10.665 6.507 23.695 1.00 88.75 842 LEU A C 1
ATOM 6756 O O . LEU A 1 842 ? -10.202 5.607 22.992 1.00 88.75 842 LEU A O 1
ATOM 6760 N N . ARG A 1 843 ? -10.279 6.695 24.961 1.00 90.06 843 ARG A N 1
ATOM 6761 C CA . ARG A 1 843 ? -9.310 5.841 25.648 1.00 90.06 843 ARG A CA 1
ATOM 6762 C C . ARG A 1 843 ? -9.774 4.387 25.675 1.00 90.06 843 ARG A C 1
ATOM 6764 O O . ARG A 1 843 ? -8.971 3.507 25.376 1.00 90.06 843 ARG A O 1
ATOM 6771 N N . ARG A 1 844 ? -11.046 4.129 25.993 1.00 86.94 844 ARG A N 1
ATOM 6772 C CA . ARG A 1 844 ? -11.624 2.775 26.031 1.00 86.94 844 ARG A CA 1
ATOM 6773 C C . ARG A 1 844 ? -11.593 2.105 24.655 1.00 86.94 844 ARG A C 1
ATOM 6775 O O . ARG A 1 844 ? -11.200 0.944 24.551 1.00 86.94 844 ARG A O 1
ATOM 6782 N N . VAL A 1 845 ? -11.950 2.833 23.596 1.00 86.56 845 VAL A N 1
ATOM 6783 C CA . VAL A 1 845 ? -11.900 2.311 22.219 1.00 86.56 845 VAL A CA 1
ATOM 6784 C C . VAL A 1 845 ? -10.463 2.002 21.804 1.00 86.56 845 VAL A C 1
ATOM 6786 O O . VAL A 1 845 ? -10.182 0.886 21.376 1.00 86.56 845 VAL A O 1
ATOM 6789 N N . LEU A 1 846 ? -9.529 2.933 22.009 1.00 89.81 846 LEU A N 1
ATOM 6790 C CA . LEU A 1 846 ? -8.112 2.714 21.705 1.00 89.81 846 LEU A CA 1
ATOM 6791 C C . LEU A 1 846 ? -7.520 1.544 22.507 1.00 89.81 846 LEU A C 1
ATOM 6793 O O . LEU A 1 846 ? -6.754 0.750 21.966 1.00 89.81 846 LEU A O 1
ATOM 6797 N N . GLN A 1 847 ? -7.894 1.392 23.780 1.00 90.31 847 GLN A N 1
ATOM 6798 C CA . GLN A 1 847 ? -7.492 0.252 24.605 1.00 90.31 847 GLN A CA 1
ATOM 6799 C C . GLN A 1 847 ? -7.977 -1.073 24.005 1.00 90.31 847 GLN A C 1
ATOM 6801 O O . GLN A 1 847 ? -7.204 -2.029 23.906 1.00 90.31 847 GLN A O 1
ATOM 6806 N N . ARG A 1 848 ? -9.237 -1.128 23.567 1.00 86.25 848 ARG A N 1
ATOM 6807 C CA . ARG A 1 848 ? -9.831 -2.314 22.948 1.00 86.25 848 ARG A CA 1
ATOM 6808 C C . ARG A 1 848 ? -9.159 -2.675 21.622 1.00 86.25 848 ARG A C 1
ATOM 6810 O O . ARG A 1 848 ? -8.870 -3.856 21.410 1.00 86.25 848 ARG A O 1
ATOM 6817 N N . GLU A 1 849 ? -8.889 -1.684 20.773 1.00 86.75 849 GLU A N 1
ATOM 6818 C CA . GLU A 1 849 ? -8.148 -1.850 19.514 1.00 86.75 849 GLU A CA 1
ATOM 6819 C C . GLU A 1 849 ? -6.741 -2.402 19.770 1.00 86.75 849 GLU A C 1
ATOM 6821 O O . GLU A 1 849 ? -6.325 -3.377 19.143 1.00 86.75 849 GLU A O 1
ATOM 6826 N N . ALA A 1 850 ? -6.030 -1.844 20.757 1.00 89.31 850 ALA A N 1
ATOM 6827 C CA . ALA A 1 850 ? -4.700 -2.308 21.136 1.00 89.31 850 ALA A CA 1
ATOM 6828 C C . ALA A 1 850 ? -4.717 -3.767 21.616 1.00 89.31 850 ALA A C 1
ATOM 6830 O O . ALA A 1 850 ? -3.877 -4.566 21.202 1.00 89.31 850 ALA A O 1
ATOM 6831 N N . VAL A 1 851 ? -5.680 -4.139 22.468 1.00 90.62 851 VAL A N 1
ATOM 6832 C CA . VAL A 1 851 ? -5.790 -5.512 22.981 1.00 90.62 851 VAL A CA 1
ATOM 6833 C C . VAL A 1 851 ? -6.073 -6.504 21.854 1.00 90.62 851 VAL A C 1
ATOM 6835 O O . VAL A 1 851 ? -5.352 -7.493 21.740 1.00 90.62 851 VAL A O 1
ATOM 6838 N N . HIS A 1 852 ? -7.074 -6.256 21.004 1.00 87.50 852 HIS A N 1
ATOM 6839 C CA . HIS A 1 852 ? -7.380 -7.172 19.898 1.00 87.50 852 HIS A CA 1
ATOM 6840 C C . HIS A 1 852 ? -6.234 -7.224 18.877 1.00 87.50 852 HIS A C 1
ATOM 6842 O O . HIS A 1 852 ? -5.899 -8.308 18.399 1.00 87.50 852 HIS A O 1
ATOM 6848 N N . GLY A 1 853 ? -5.569 -6.094 18.614 1.00 85.38 853 GLY A N 1
ATOM 6849 C CA . GLY A 1 853 ? -4.384 -6.021 17.762 1.00 85.38 853 GLY A CA 1
ATOM 6850 C C . GLY A 1 853 ? -3.219 -6.877 18.269 1.00 85.38 853 GLY A C 1
ATOM 6851 O O . GLY A 1 853 ? -2.678 -7.672 17.505 1.00 85.38 853 GLY A O 1
ATOM 6852 N N . MET A 1 854 ? -2.877 -6.792 19.560 1.00 88.56 854 MET A N 1
ATOM 6853 C CA . MET A 1 854 ? -1.821 -7.612 20.186 1.00 88.56 854 MET A CA 1
ATOM 6854 C C . MET A 1 854 ? -2.177 -9.099 20.293 1.00 88.56 854 MET A C 1
ATOM 6856 O O . MET A 1 854 ? -1.299 -9.952 20.404 1.00 88.56 854 MET A O 1
ATOM 6860 N N . VAL A 1 855 ? -3.469 -9.415 20.338 1.00 84.62 855 VAL A N 1
ATOM 6861 C CA . VAL A 1 855 ? -3.963 -10.790 20.443 1.00 84.62 855 VAL A CA 1
ATOM 6862 C C . VAL A 1 855 ? -3.938 -11.495 19.083 1.00 84.62 855 VAL A C 1
ATOM 6864 O O . VAL A 1 855 ? -3.659 -12.691 19.025 1.00 84.62 855 VAL A O 1
ATOM 6867 N N . VAL A 1 856 ? -4.205 -10.762 17.997 1.00 78.88 856 VAL A N 1
ATOM 6868 C CA . VAL A 1 856 ? -4.213 -11.290 16.623 1.00 78.88 856 VAL A CA 1
ATOM 6869 C C . VAL A 1 856 ? -2.830 -11.204 15.963 1.00 78.88 856 VAL A C 1
ATOM 6871 O O . VAL A 1 856 ? -2.471 -12.095 15.196 1.00 78.88 856 VAL A O 1
ATOM 6874 N N . SER A 1 857 ? -2.038 -10.168 16.261 1.00 79.62 857 SER A N 1
ATOM 6875 C CA . SER A 1 857 ? -0.719 -9.940 15.658 1.00 79.62 857 SER A CA 1
ATOM 6876 C C . SER A 1 857 ? 0.425 -10.159 16.644 1.00 79.62 857 SER A C 1
ATOM 6878 O O . SER A 1 857 ? 0.471 -9.575 17.724 1.00 79.62 857 SER A O 1
ATOM 6880 N N . ASN A 1 858 ? 1.415 -10.944 16.215 1.00 72.88 858 ASN A N 1
ATOM 6881 C CA . ASN A 1 858 ? 2.661 -11.160 16.952 1.00 72.88 858 ASN A CA 1
ATOM 6882 C C . ASN A 1 858 ? 3.665 -9.994 16.833 1.00 72.88 858 ASN A C 1
ATOM 6884 O O . ASN A 1 858 ? 4.639 -9.984 17.589 1.00 72.88 858 ASN A O 1
ATOM 6888 N N . ASP A 1 859 ? 3.431 -9.044 15.919 1.00 78.38 859 ASP A N 1
ATOM 6889 C CA . ASP A 1 859 ? 4.330 -7.927 15.584 1.00 78.38 859 ASP A CA 1
ATOM 6890 C C . ASP A 1 859 ? 3.645 -6.559 15.782 1.00 78.38 859 ASP A C 1
ATOM 6892 O O . ASP A 1 859 ? 3.816 -5.618 15.004 1.00 78.38 859 ASP A O 1
ATOM 6896 N N . PHE A 1 860 ? 2.826 -6.437 16.830 1.00 85.88 860 PHE A N 1
ATOM 6897 C CA . PHE A 1 860 ? 2.113 -5.197 17.140 1.00 85.88 860 PHE A CA 1
ATOM 6898 C C . PHE A 1 860 ? 3.095 -4.098 17.596 1.00 85.88 860 PHE A C 1
ATOM 6900 O O . PHE A 1 860 ? 3.659 -4.169 18.688 1.00 85.88 860 PHE A O 1
ATOM 6907 N N . SER A 1 861 ? 3.335 -3.090 16.751 1.00 84.62 861 SER A N 1
ATOM 6908 C CA . SER A 1 861 ? 4.310 -2.009 16.980 1.00 84.62 861 SER A CA 1
ATOM 6909 C C . SER A 1 861 ? 3.642 -0.676 17.340 1.00 84.62 861 SER A C 1
ATOM 6911 O O . SER A 1 861 ? 2.450 -0.481 17.108 1.00 84.62 861 SER A O 1
ATOM 6913 N N . PHE A 1 862 ? 4.422 0.283 17.859 1.00 84.56 862 PHE A N 1
ATOM 6914 C CA . PHE A 1 862 ? 3.911 1.629 18.166 1.00 84.56 862 PHE A CA 1
ATOM 6915 C C . PHE A 1 862 ? 3.358 2.335 16.920 1.00 84.56 862 PHE A C 1
ATOM 6917 O O . PHE A 1 862 ? 2.345 3.018 16.995 1.00 84.56 862 PHE A O 1
ATOM 6924 N N . HIS A 1 863 ? 3.979 2.108 15.761 1.00 79.44 863 HIS A N 1
ATOM 6925 C CA . HIS A 1 863 ? 3.547 2.697 14.498 1.00 79.44 863 HIS A CA 1
ATOM 6926 C C . HIS A 1 863 ? 2.138 2.240 14.087 1.00 79.44 863 HIS A C 1
ATOM 6928 O O . HIS A 1 863 ? 1.328 3.054 13.653 1.00 79.44 863 HIS A O 1
ATOM 6934 N N . ILE A 1 864 ? 1.811 0.956 14.288 1.00 82.12 864 ILE A N 1
ATOM 6935 C CA . ILE A 1 864 ? 0.452 0.436 14.052 1.00 82.12 864 ILE A CA 1
ATOM 6936 C C . ILE A 1 864 ? -0.546 1.163 14.961 1.00 82.12 864 ILE A C 1
ATOM 6938 O O . ILE A 1 864 ? -1.629 1.545 14.520 1.00 82.12 864 ILE A O 1
ATOM 6942 N N . MET A 1 865 ? -0.158 1.416 16.212 1.00 85.56 865 MET A N 1
ATOM 6943 C CA . MET A 1 865 ? -0.990 2.149 17.160 1.00 85.56 865 MET A CA 1
ATOM 6944 C C . MET A 1 865 ? -1.186 3.623 16.765 1.00 85.56 865 MET A C 1
ATOM 6946 O O . MET A 1 865 ? -2.289 4.141 16.917 1.00 85.56 865 MET A O 1
ATOM 6950 N N . GLU A 1 866 ? -0.168 4.294 16.217 1.00 81.38 866 GLU A N 1
ATOM 6951 C CA . GLU A 1 866 ? -0.299 5.661 15.682 1.00 81.38 866 GLU A CA 1
ATOM 6952 C C . GLU A 1 866 ? -1.276 5.726 14.501 1.00 81.38 866 GLU A C 1
ATOM 6954 O O . GLU A 1 866 ? -2.094 6.642 14.435 1.00 81.38 866 GLU A O 1
ATOM 6959 N N . ILE A 1 867 ? -1.247 4.738 13.600 1.00 78.81 867 ILE A N 1
ATOM 6960 C CA . ILE A 1 867 ? -2.199 4.651 12.480 1.00 78.81 867 ILE A CA 1
ATOM 6961 C C . ILE A 1 867 ? -3.631 4.486 13.008 1.00 78.81 867 ILE A C 1
ATOM 6963 O O . ILE A 1 867 ? -4.541 5.187 12.564 1.00 78.81 867 ILE A O 1
ATOM 6967 N N . ILE A 1 868 ? -3.835 3.601 13.992 1.00 81.88 868 ILE A N 1
ATOM 6968 C CA . ILE A 1 868 ? -5.141 3.413 14.641 1.00 81.88 868 ILE A CA 1
ATOM 6969 C C . ILE A 1 868 ? -5.598 4.718 15.308 1.00 81.88 868 ILE A C 1
ATOM 6971 O O . ILE A 1 868 ? -6.743 5.125 15.122 1.00 81.88 868 ILE A O 1
ATOM 6975 N N . ALA A 1 869 ? -4.710 5.401 16.034 1.00 85.12 869 ALA A N 1
ATOM 6976 C CA . ALA A 1 869 ? -4.993 6.674 16.695 1.00 85.12 869 ALA A CA 1
ATOM 6977 C C . ALA A 1 869 ? -5.370 7.786 15.708 1.00 85.12 869 ALA A C 1
ATOM 6979 O O . ALA A 1 869 ? -6.305 8.546 15.965 1.00 85.12 869 ALA A O 1
ATOM 6980 N N . GLY A 1 870 ? -4.700 7.842 14.553 1.00 78.88 870 GLY A N 1
ATOM 6981 C CA . GLY A 1 870 ? -4.966 8.808 13.487 1.00 78.88 870 GLY A CA 1
ATOM 6982 C C . GLY A 1 870 ? -6.419 8.798 12.999 1.00 78.88 870 GLY A C 1
ATOM 6983 O O . GLY A 1 870 ? -6.965 9.858 12.692 1.00 78.88 870 GLY A O 1
ATOM 6984 N N . ARG A 1 871 ? -7.099 7.640 13.043 1.00 77.50 871 ARG A N 1
ATOM 6985 C CA . ARG A 1 871 ? -8.534 7.507 12.709 1.00 77.50 871 ARG A CA 1
ATOM 6986 C C . ARG A 1 871 ? -9.433 8.388 13.578 1.00 77.50 871 ARG A C 1
ATOM 6988 O O . ARG A 1 871 ? -10.518 8.770 13.152 1.00 77.50 871 ARG A O 1
ATOM 6995 N N . PHE A 1 872 ? -8.981 8.718 14.784 1.00 84.56 872 PHE A N 1
ATOM 6996 C CA . PHE A 1 872 ? -9.739 9.484 15.767 1.00 84.56 872 PHE A CA 1
ATOM 6997 C C . PHE A 1 872 ? -9.268 10.944 15.885 1.00 84.56 872 PHE A C 1
ATOM 6999 O O . PHE A 1 872 ? -9.825 11.684 16.695 1.00 84.56 872 PHE A O 1
ATOM 7006 N N . LYS A 1 873 ? -8.276 11.382 15.085 1.00 78.56 873 LYS A N 1
ATOM 7007 C CA . LYS A 1 873 ? -7.611 12.701 15.206 1.00 78.56 873 LYS A CA 1
ATOM 7008 C C . LYS A 1 873 ? -8.580 13.882 15.198 1.00 78.56 873 LYS A C 1
ATOM 7010 O O . LYS A 1 873 ? -8.396 14.836 15.940 1.00 78.56 873 LYS A O 1
ATOM 7015 N N . TYR A 1 874 ? -9.614 13.808 14.367 1.00 75.38 874 TYR A N 1
ATOM 7016 C CA . TYR A 1 874 ? -10.603 14.878 14.196 1.00 75.38 874 TYR A CA 1
ATOM 7017 C C . TYR A 1 874 ? -11.902 14.613 14.955 1.00 75.38 874 TYR A C 1
ATOM 7019 O O . TYR A 1 874 ? -12.895 15.302 14.748 1.00 75.38 874 TYR A O 1
ATOM 7027 N N . LEU A 1 875 ? -11.947 13.585 15.802 1.00 77.94 875 LEU A N 1
ATOM 7028 C CA . LEU A 1 875 ? -13.189 13.220 16.465 1.00 77.94 875 LEU A CA 1
ATOM 7029 C C . LEU A 1 875 ? -13.504 14.173 17.621 1.00 77.94 875 LEU A C 1
ATOM 7031 O O . LEU A 1 875 ? -14.634 14.646 17.735 1.00 77.94 875 LEU A O 1
ATOM 7035 N N . ILE A 1 876 ? -12.515 14.492 18.456 1.00 78.44 876 ILE A N 1
ATOM 7036 C CA . ILE A 1 876 ? -12.661 15.418 19.584 1.00 78.44 876 ILE A CA 1
ATOM 7037 C C . ILE A 1 876 ? -11.851 16.684 19.271 1.00 78.44 876 ILE A C 1
ATOM 7039 O O . ILE A 1 876 ? -10.628 16.595 19.157 1.00 78.44 876 ILE A O 1
ATOM 7043 N N . PRO A 1 877 ? -12.494 17.859 19.120 1.00 70.50 877 PRO A N 1
ATOM 7044 C CA . PRO A 1 877 ? -11.787 19.101 18.819 1.00 70.50 877 PRO A CA 1
ATOM 7045 C C . PRO A 1 877 ? -10.667 19.390 19.827 1.00 70.50 877 PRO A C 1
ATOM 7047 O O . PRO A 1 877 ? -10.897 19.376 21.034 1.00 70.50 877 PRO A O 1
ATOM 7050 N N . GLY A 1 878 ? -9.457 19.657 19.328 1.00 69.06 878 GLY A N 1
ATOM 7051 C CA . GLY A 1 878 ? -8.287 20.017 20.141 1.00 69.06 878 GLY A CA 1
ATOM 7052 C C . GLY A 1 878 ? -7.564 18.856 20.838 1.00 69.06 878 GLY A C 1
ATOM 7053 O O . GLY A 1 878 ? -6.500 19.084 21.410 1.00 69.06 878 GLY A O 1
ATOM 7054 N N . LEU A 1 879 ? -8.086 17.626 20.780 1.00 80.06 879 LEU A N 1
ATOM 7055 C CA . LEU A 1 879 ? -7.434 16.447 21.352 1.00 80.06 879 LEU A CA 1
ATOM 7056 C C . LEU A 1 879 ? -6.699 15.666 20.258 1.00 80.06 879 LEU A C 1
ATOM 7058 O O . LEU A 1 879 ? -7.323 15.185 19.318 1.00 80.06 879 LEU A O 1
ATOM 7062 N N . ASP A 1 880 ? -5.387 15.480 20.407 1.00 80.25 880 ASP A N 1
ATOM 7063 C CA . ASP A 1 880 ? -4.623 14.539 19.580 1.00 80.25 880 ASP A CA 1
ATOM 7064 C C . ASP A 1 880 ? -4.632 13.143 20.237 1.00 80.25 880 ASP A C 1
ATOM 7066 O O . ASP A 1 880 ? -4.008 12.969 21.291 1.00 80.25 880 ASP A O 1
ATOM 7070 N N . PRO A 1 881 ? -5.283 12.124 19.641 1.00 85.00 881 PRO A N 1
ATOM 7071 C CA . PRO A 1 881 ? -5.341 10.768 20.191 1.00 85.00 881 PRO A CA 1
ATOM 7072 C C . PRO A 1 881 ? -3.961 10.137 20.407 1.00 85.00 881 PRO A C 1
ATOM 7074 O O . PRO A 1 881 ? -3.801 9.286 21.284 1.00 85.00 881 PRO A O 1
ATOM 7077 N N . SER A 1 882 ? -2.948 10.580 19.654 1.00 83.19 882 SER A N 1
ATOM 7078 C CA . SER A 1 882 ? -1.563 10.107 19.774 1.00 83.19 882 SER A CA 1
ATOM 7079 C C . SER A 1 882 ? -0.988 10.358 21.175 1.00 83.19 882 SER A C 1
ATOM 7081 O O . SER A 1 882 ? -0.137 9.605 21.651 1.00 83.19 882 SER A O 1
ATOM 7083 N N . THR A 1 883 ? -1.495 11.377 21.878 1.00 83.81 883 THR A N 1
ATOM 7084 C CA . THR A 1 883 ? -1.080 11.724 23.247 1.00 83.81 883 THR A CA 1
ATOM 7085 C C . THR A 1 883 ? -1.531 10.703 24.299 1.00 83.81 883 THR A C 1
ATOM 7087 O O . THR A 1 883 ? -0.887 10.579 25.341 1.00 83.81 883 THR A O 1
ATOM 7090 N N . LEU A 1 884 ? -2.582 9.919 24.021 1.00 87.88 884 LEU A N 1
ATOM 7091 C CA . LEU A 1 884 ? -3.124 8.905 24.936 1.00 87.88 884 LEU A CA 1
ATOM 7092 C C . LEU A 1 884 ? -2.363 7.571 24.863 1.00 87.88 884 LEU A C 1
ATOM 7094 O O . LEU A 1 884 ? -2.384 6.789 25.818 1.00 87.88 884 LEU A O 1
ATOM 7098 N N . LEU A 1 885 ? -1.670 7.311 23.749 1.00 89.50 885 LEU A N 1
ATOM 7099 C CA . LEU A 1 885 ? -1.070 6.009 23.439 1.00 89.50 885 LEU A CA 1
ATOM 7100 C C . LEU A 1 885 ? -0.082 5.492 24.491 1.00 89.50 885 LEU A C 1
ATOM 7102 O O . LEU A 1 885 ? -0.212 4.329 24.881 1.00 89.50 885 LEU A O 1
ATOM 7106 N N . PRO A 1 886 ? 0.872 6.297 25.006 1.00 87.25 886 PRO A N 1
ATOM 7107 C CA . PRO A 1 886 ? 1.833 5.801 25.990 1.00 87.25 886 PRO A CA 1
ATOM 7108 C C . PRO A 1 886 ? 1.159 5.336 27.287 1.00 87.25 886 PRO A C 1
ATOM 7110 O O . PRO A 1 886 ? 1.572 4.345 27.886 1.00 87.25 886 PRO A O 1
ATOM 7113 N N . SER A 1 887 ? 0.100 6.037 27.703 1.00 89.88 887 SER A N 1
ATOM 7114 C CA . SER A 1 887 ? -0.652 5.722 28.918 1.00 89.88 887 SER A CA 1
ATOM 7115 C C . SER A 1 887 ? -1.451 4.425 28.763 1.00 89.88 887 SER A C 1
ATOM 7117 O O . SER A 1 887 ? -1.390 3.568 29.640 1.00 89.88 887 SER A O 1
ATOM 7119 N N . ILE A 1 888 ? -2.126 4.246 27.623 1.00 91.56 888 ILE A N 1
ATOM 7120 C CA . ILE A 1 888 ? -2.888 3.027 27.310 1.00 91.56 888 ILE A CA 1
ATOM 7121 C C . ILE A 1 888 ? -1.958 1.813 27.232 1.00 91.56 888 ILE A C 1
ATOM 7123 O O . ILE A 1 888 ? -2.211 0.794 27.874 1.00 91.56 888 ILE A O 1
ATOM 7127 N N . LEU A 1 889 ? -0.849 1.918 26.491 1.00 90.31 889 LEU A N 1
ATOM 7128 C CA . LEU A 1 889 ? 0.106 0.817 26.341 1.00 90.31 889 LEU A CA 1
ATOM 7129 C C . LEU A 1 889 ? 0.731 0.413 27.685 1.00 90.31 889 LEU A C 1
ATOM 7131 O O . LEU A 1 889 ? 0.911 -0.776 27.926 1.00 90.31 889 LEU A O 1
ATOM 7135 N N . GLY A 1 890 ? 0.989 1.363 28.591 1.00 88.56 890 GLY A N 1
ATOM 7136 C CA . GLY A 1 890 ? 1.463 1.059 29.948 1.00 88.56 890 GLY A CA 1
ATOM 7137 C C . GLY A 1 890 ? 0.458 0.279 30.813 1.00 88.56 890 GLY A C 1
ATOM 7138 O O . GLY A 1 890 ? 0.854 -0.442 31.734 1.00 88.56 890 GLY A O 1
ATOM 7139 N N . GLU A 1 891 ? -0.841 0.387 30.526 1.00 89.25 891 GLU A N 1
ATOM 7140 C CA . GLU A 1 891 ? -1.890 -0.322 31.264 1.00 89.25 891 GLU A CA 1
ATOM 7141 C C . GLU A 1 891 ? -2.077 -1.761 30.785 1.00 89.25 891 GLU A C 1
ATOM 7143 O O . GLU A 1 891 ? -2.161 -2.656 31.631 1.00 89.25 891 GLU A O 1
ATOM 7148 N N . VAL A 1 892 ? -2.118 -1.983 29.464 1.00 91.81 892 VAL A N 1
ATOM 7149 C CA . VAL A 1 892 ? -2.520 -3.272 28.863 1.00 91.81 892 VAL A CA 1
ATOM 7150 C C . VAL A 1 892 ? -1.387 -4.090 28.251 1.00 91.81 892 VAL A C 1
ATOM 7152 O O . VAL A 1 892 ? -1.581 -5.280 27.989 1.00 91.81 892 VAL A O 1
ATOM 7155 N N . ALA A 1 893 ? -0.216 -3.495 28.019 1.00 92.44 893 ALA A N 1
ATOM 7156 C CA . ALA A 1 893 ? 0.865 -4.126 27.274 1.00 92.44 893 ALA A CA 1
ATOM 7157 C C . ALA A 1 893 ? 2.188 -4.188 28.050 1.00 92.44 893 ALA A C 1
ATOM 7159 O O . ALA A 1 893 ? 2.439 -3.445 28.998 1.00 92.44 893 ALA A O 1
ATOM 7160 N N . VAL A 1 894 ? 3.061 -5.089 27.606 1.00 89.38 894 VAL A N 1
ATOM 7161 C CA . VAL A 1 894 ? 4.478 -5.171 27.969 1.00 89.38 894 VAL A CA 1
ATOM 7162 C C . VAL A 1 894 ? 5.319 -5.128 26.697 1.00 89.38 894 VAL A C 1
ATOM 7164 O O . VAL A 1 894 ? 4.906 -5.638 25.655 1.00 89.38 894 VAL A O 1
ATOM 7167 N N . THR A 1 895 ? 6.493 -4.507 26.759 1.00 87.44 895 THR A N 1
ATOM 7168 C CA . THR A 1 895 ? 7.400 -4.407 25.611 1.00 87.44 895 THR A CA 1
ATOM 7169 C C . THR A 1 895 ? 8.257 -5.664 25.471 1.00 87.44 895 THR A C 1
ATOM 7171 O O . THR A 1 895 ? 8.868 -6.137 26.430 1.00 87.44 895 THR A O 1
ATOM 7174 N N . GLU A 1 896 ? 8.335 -6.197 24.255 1.00 82.38 896 GLU A N 1
ATOM 7175 C CA . GLU A 1 896 ? 9.220 -7.293 23.864 1.00 82.38 896 GLU A CA 1
ATOM 7176 C C . GLU A 1 896 ? 10.136 -6.838 22.717 1.00 82.38 896 GLU A C 1
ATOM 7178 O O . GLU A 1 896 ? 9.738 -6.077 21.836 1.00 82.38 896 GLU A O 1
ATOM 7183 N N . GLN A 1 897 ? 11.383 -7.313 22.703 1.00 76.00 897 GLN A N 1
ATOM 7184 C CA . GLN A 1 897 ? 12.322 -7.039 21.613 1.00 76.00 897 GLN A CA 1
ATOM 7185 C C . GLN A 1 897 ? 12.315 -8.218 20.630 1.00 76.00 897 GLN A C 1
ATOM 7187 O O . GLN A 1 897 ? 12.741 -9.317 20.992 1.00 76.00 897 GLN A O 1
ATOM 7192 N N . ARG A 1 898 ? 11.880 -7.999 19.381 1.00 72.56 898 ARG A N 1
ATOM 7193 C CA . ARG A 1 898 ? 11.892 -9.019 18.312 1.00 72.56 898 ARG A CA 1
ATOM 7194 C C . ARG A 1 898 ? 12.566 -8.470 17.057 1.00 72.56 898 ARG A C 1
ATOM 7196 O O . ARG A 1 898 ? 12.244 -7.380 16.616 1.00 72.56 898 ARG A O 1
ATOM 7203 N N . HIS A 1 899 ? 13.549 -9.191 16.512 1.00 61.72 899 HIS A N 1
ATOM 7204 C CA . HIS A 1 899 ? 14.227 -8.880 15.236 1.00 61.72 899 HIS A CA 1
ATOM 7205 C C . HIS A 1 899 ? 14.619 -7.397 15.002 1.00 61.72 899 HIS A C 1
ATOM 7207 O O . HIS A 1 899 ? 14.547 -6.906 13.883 1.00 61.72 899 HIS A O 1
ATOM 7213 N N . ARG A 1 900 ? 15.106 -6.702 16.048 1.00 62.66 900 ARG A N 1
ATOM 7214 C CA . ARG A 1 900 ? 15.479 -5.260 16.094 1.00 62.66 900 ARG A CA 1
ATOM 7215 C C . ARG A 1 900 ? 14.327 -4.252 16.227 1.00 62.66 900 ARG A C 1
ATOM 7217 O O . ARG A 1 900 ? 14.615 -3.072 16.400 1.00 62.66 900 ARG A O 1
ATOM 7224 N N . THR A 1 901 ? 13.070 -4.682 16.243 1.00 65.19 901 THR A N 1
ATOM 7225 C CA . THR A 1 901 ? 11.905 -3.825 16.513 1.00 65.19 901 THR A CA 1
ATOM 7226 C C . THR A 1 901 ? 11.352 -4.067 17.917 1.00 65.19 901 THR A C 1
ATOM 7228 O O . THR A 1 901 ? 11.304 -5.202 18.396 1.00 65.19 901 THR A O 1
ATOM 7231 N N . GLN A 1 902 ? 10.934 -2.993 18.587 1.00 77.12 902 GLN A N 1
ATOM 7232 C CA . GLN A 1 902 ? 10.128 -3.100 19.803 1.00 77.12 902 GLN A CA 1
ATOM 7233 C C . GLN A 1 902 ? 8.690 -3.440 19.414 1.00 77.12 902 GLN A C 1
ATOM 7235 O O . GLN A 1 902 ? 8.084 -2.735 18.606 1.00 77.12 902 GLN A O 1
ATOM 7240 N N . VAL A 1 903 ? 8.161 -4.509 19.998 1.00 85.31 903 VAL A N 1
ATOM 7241 C CA . VAL A 1 903 ? 6.772 -4.945 19.826 1.00 85.31 903 VAL A CA 1
ATOM 7242 C C . VAL A 1 903 ? 6.078 -4.995 21.184 1.00 85.31 903 VAL A C 1
ATOM 7244 O O . VAL A 1 903 ? 6.728 -5.102 22.225 1.00 85.31 903 VAL A O 1
ATOM 7247 N N . PHE A 1 904 ? 4.757 -4.901 21.180 1.00 89.44 904 PHE A N 1
ATOM 7248 C CA . PHE A 1 904 ? 3.928 -4.936 22.377 1.00 89.44 904 PHE A CA 1
ATOM 7249 C C . PHE A 1 904 ? 3.197 -6.275 22.469 1.00 89.44 904 PHE A C 1
ATOM 7251 O O . PHE A 1 904 ? 2.617 -6.745 21.493 1.00 89.44 904 PHE A O 1
ATOM 7258 N N . ALA A 1 905 ? 3.224 -6.883 23.653 1.00 87.38 905 ALA A N 1
ATOM 7259 C CA . ALA A 1 905 ? 2.484 -8.097 23.978 1.00 87.38 905 ALA A CA 1
ATOM 7260 C C . ALA A 1 905 ? 1.518 -7.838 25.141 1.00 87.38 905 ALA A C 1
ATOM 7262 O O . ALA A 1 905 ? 1.764 -6.969 25.977 1.00 87.38 905 ALA A O 1
ATOM 7263 N N . LEU A 1 906 ? 0.431 -8.608 25.223 1.00 90.25 906 LEU A N 1
ATOM 7264 C CA . LEU A 1 906 ? -0.567 -8.449 26.283 1.00 90.25 906 LEU A CA 1
ATOM 7265 C C . LEU A 1 906 ? 0.042 -8.699 27.675 1.00 90.25 906 LEU A C 1
ATOM 7267 O O . LEU A 1 906 ? 0.743 -9.691 27.892 1.00 90.25 906 LEU A O 1
ATOM 7271 N N . LYS A 1 907 ? -0.260 -7.810 28.623 1.00 87.69 907 LYS A N 1
ATOM 7272 C CA . LYS A 1 907 ? 0.351 -7.771 29.958 1.00 87.69 907 LYS A CA 1
ATOM 7273 C C . LYS A 1 907 ? 0.056 -8.995 30.826 1.00 87.69 907 LYS A C 1
ATOM 7275 O O . LYS A 1 907 ? 0.984 -9.606 31.357 1.00 87.69 907 LYS A O 1
ATOM 7280 N N . ASP A 1 908 ? -1.217 -9.348 30.998 1.00 89.19 908 ASP A N 1
ATOM 7281 C CA . ASP A 1 908 ? -1.641 -10.391 31.937 1.00 89.19 908 ASP A CA 1
ATOM 7282 C C . ASP A 1 908 ? -2.992 -11.041 31.576 1.00 89.19 908 ASP A C 1
ATOM 7284 O O . ASP A 1 908 ? -3.716 -10.617 30.671 1.00 89.19 908 ASP A O 1
ATOM 7288 N N . ALA A 1 909 ? -3.328 -12.120 32.292 1.00 88.50 909 ALA A N 1
ATOM 7289 C CA . ALA A 1 909 ? -4.572 -12.862 32.097 1.00 88.50 909 ALA A CA 1
ATOM 7290 C C . ALA A 1 909 ? -5.820 -12.080 32.540 1.00 88.50 909 ALA A C 1
ATOM 7292 O O . ALA A 1 909 ? -6.912 -12.377 32.061 1.00 88.50 909 ALA A O 1
ATOM 7293 N N . ALA A 1 910 ? -5.693 -11.109 33.451 1.00 87.06 910 ALA A N 1
ATOM 7294 C CA . ALA A 1 910 ? -6.817 -10.274 33.874 1.00 87.06 910 ALA A CA 1
ATOM 7295 C C . ALA A 1 910 ? -7.247 -9.343 32.736 1.00 87.06 910 ALA A C 1
ATOM 7297 O O . ALA A 1 910 ? -8.422 -9.329 32.381 1.00 87.06 910 ALA A O 1
ATOM 7298 N N . THR A 1 911 ? -6.277 -8.682 32.099 1.00 88.69 911 THR A N 1
ATOM 7299 C CA . THR A 1 911 ? -6.459 -7.858 30.897 1.00 88.69 911 THR A CA 1
ATOM 7300 C C . THR A 1 911 ? -7.090 -8.672 29.772 1.00 88.69 911 THR A C 1
ATOM 7302 O O . THR A 1 911 ? -8.014 -8.201 29.113 1.00 88.69 911 THR A O 1
ATOM 7305 N N . TRP A 1 912 ? -6.635 -9.917 29.582 1.00 90.62 912 TRP A N 1
ATOM 7306 C CA . TRP A 1 912 ? -7.227 -10.832 28.607 1.00 90.62 912 TRP A CA 1
ATOM 7307 C C . TRP A 1 912 ? -8.713 -11.096 28.919 1.00 90.62 912 TRP A C 1
ATOM 7309 O O . TRP A 1 912 ? -9.557 -10.926 28.044 1.00 90.62 912 TRP A O 1
ATOM 7319 N N . ARG A 1 913 ? -9.054 -11.453 30.171 1.00 87.50 913 ARG A N 1
ATOM 7320 C CA . ARG A 1 913 ? -10.434 -11.812 30.570 1.00 87.50 913 ARG A CA 1
ATOM 7321 C C . ARG A 1 913 ? -11.420 -10.651 30.447 1.00 87.50 913 ARG A C 1
ATOM 7323 O O . ARG A 1 913 ? -12.586 -10.912 30.179 1.00 87.50 913 ARG A O 1
ATOM 7330 N N . SER A 1 914 ? -10.975 -9.417 30.677 1.00 83.75 914 SER A N 1
ATOM 7331 C CA . SER A 1 914 ? -11.843 -8.235 30.651 1.00 83.75 914 SER A CA 1
ATOM 7332 C C . SER A 1 914 ? -12.021 -7.615 29.265 1.00 83.75 914 SER A C 1
ATOM 7334 O O . SER A 1 914 ? -12.998 -6.906 29.062 1.00 83.75 914 SER A O 1
ATOM 7336 N N . ASN A 1 915 ? -11.107 -7.857 28.317 1.00 85.38 915 ASN A N 1
ATOM 7337 C CA . ASN A 1 915 ? -11.097 -7.129 27.041 1.00 85.38 915 ASN A CA 1
ATOM 7338 C C . ASN A 1 915 ? -11.241 -8.013 25.792 1.00 85.38 915 ASN A C 1
ATOM 7340 O O . ASN A 1 915 ? -11.636 -7.504 24.744 1.00 85.38 915 ASN A O 1
ATOM 7344 N N . VAL A 1 916 ? -10.895 -9.305 25.849 1.00 88.06 916 VAL A N 1
ATOM 7345 C CA . VAL A 1 916 ? -10.854 -10.163 24.651 1.00 88.06 916 VAL A CA 1
ATOM 7346 C C . VAL A 1 916 ? -12.223 -10.773 24.365 1.00 88.06 916 VAL A C 1
ATOM 7348 O O . VAL A 1 916 ? -12.716 -11.601 25.128 1.00 88.06 916 VAL A O 1
ATOM 7351 N N . ASN A 1 917 ? -12.800 -10.434 23.209 1.00 87.44 917 ASN A N 1
ATOM 7352 C CA . ASN A 1 917 ? -13.991 -11.098 22.681 1.00 87.44 917 ASN A CA 1
ATOM 7353 C C . ASN A 1 917 ? -13.605 -12.134 21.604 1.00 87.44 917 ASN A C 1
ATOM 7355 O O . ASN A 1 917 ? -13.116 -11.775 20.534 1.00 87.44 917 ASN A O 1
ATOM 7359 N N . LEU A 1 918 ? -13.891 -13.422 21.837 1.00 89.12 918 LEU A N 1
ATOM 7360 C CA . LEU A 1 918 ? -13.621 -14.511 20.875 1.00 89.12 918 LEU A CA 1
ATOM 7361 C C . LEU A 1 918 ? -14.418 -14.399 19.558 1.00 89.12 918 LEU A C 1
ATOM 7363 O O . LEU A 1 918 ? -14.072 -15.026 18.549 1.00 89.12 918 LEU A O 1
ATOM 7367 N N . TYR A 1 919 ? -15.485 -13.602 19.565 1.00 90.31 919 TYR A N 1
ATOM 7368 C CA . TYR A 1 919 ? -16.360 -13.344 18.423 1.00 90.31 919 TYR A CA 1
ATOM 7369 C C . TYR A 1 919 ? -16.162 -11.948 17.826 1.00 90.31 919 TYR A C 1
ATOM 7371 O O . TYR A 1 919 ? -16.954 -11.529 16.983 1.00 90.31 919 TYR A O 1
ATOM 7379 N N . HIS A 1 920 ? -15.100 -11.238 18.223 1.00 87.38 920 HIS A N 1
ATOM 7380 C CA . HIS A 1 920 ? -14.665 -10.022 17.541 1.00 87.38 920 HIS A CA 1
ATOM 7381 C C . HIS A 1 920 ? -14.391 -10.313 16.050 1.00 87.38 920 HIS A C 1
ATOM 7383 O O . HIS A 1 920 ? -13.845 -11.382 15.760 1.00 87.38 920 HIS A O 1
ATOM 7389 N N . PRO A 1 921 ? -14.688 -9.404 15.097 1.00 80.00 921 PRO A N 1
ATOM 7390 C CA . PRO A 1 921 ? -14.487 -9.673 13.665 1.00 80.00 921 PRO A CA 1
ATOM 7391 C C . PRO A 1 921 ? -13.052 -10.055 13.280 1.00 80.00 921 PRO A C 1
ATOM 7393 O O . PRO A 1 921 ? -12.855 -10.817 12.328 1.00 80.00 921 PRO A O 1
ATOM 7396 N N . LEU A 1 922 ? -12.073 -9.537 14.037 1.00 77.19 922 LEU A N 1
ATOM 7397 C CA . LEU A 1 922 ? -10.637 -9.789 13.850 1.00 77.19 922 LEU A CA 1
ATOM 7398 C C . LEU A 1 922 ? -10.179 -11.150 14.374 1.00 77.19 922 LEU A C 1
ATOM 7400 O O . LEU A 1 922 ? -9.167 -11.681 13.927 1.00 77.19 922 LEU A O 1
ATOM 7404 N N . VAL A 1 923 ? -10.918 -11.727 15.320 1.00 83.00 923 VAL A N 1
ATOM 7405 C CA . VAL A 1 923 ? -10.645 -13.074 15.815 1.00 83.00 923 VAL A CA 1
ATOM 7406 C C . VAL A 1 923 ? -11.311 -14.054 14.855 1.00 83.00 923 VAL A C 1
ATOM 7408 O O . VAL A 1 923 ? -12.479 -13.885 14.512 1.00 83.00 923 VAL A O 1
ATOM 7411 N N . ARG A 1 924 ? -10.589 -15.081 14.396 1.00 82.19 924 ARG A N 1
ATOM 7412 C CA . ARG A 1 924 ? -11.106 -16.123 13.485 1.00 82.19 924 ARG A CA 1
ATOM 7413 C C . ARG A 1 924 ? -10.954 -17.507 14.111 1.00 82.19 924 ARG A C 1
ATOM 7415 O O . ARG A 1 924 ? -10.110 -17.711 14.982 1.00 82.19 924 ARG A O 1
ATOM 7422 N N . ASP A 1 925 ? -11.752 -18.473 13.659 1.00 82.94 925 ASP A N 1
ATOM 7423 C CA . ASP A 1 925 ? -11.791 -19.833 14.224 1.00 82.94 925 ASP A CA 1
ATOM 7424 C C . ASP A 1 925 ? -10.437 -20.561 14.167 1.00 82.94 925 ASP A C 1
ATOM 7426 O O . ASP A 1 925 ? -10.158 -21.445 14.981 1.00 82.94 925 ASP A O 1
ATOM 7430 N N . GLN A 1 926 ? -9.596 -20.204 13.197 1.00 76.50 926 GLN A N 1
ATOM 7431 C CA . GLN A 1 926 ? -8.257 -20.754 13.003 1.00 76.50 926 GLN A CA 1
ATOM 7432 C C . GLN A 1 926 ? -7.304 -20.300 14.115 1.00 76.50 926 GLN A C 1
ATOM 7434 O O . GLN A 1 926 ? -6.491 -21.101 14.565 1.00 76.50 926 GLN A O 1
ATOM 7439 N N . ALA A 1 927 ? -7.465 -19.069 14.614 1.00 79.38 927 ALA A N 1
ATOM 7440 C CA . ALA A 1 927 ? -6.637 -18.503 15.676 1.00 79.38 927 ALA A CA 1
ATOM 7441 C C . ALA A 1 927 ? -7.011 -19.025 17.075 1.00 79.38 927 ALA A C 1
ATOM 7443 O O . ALA A 1 927 ? -6.222 -18.886 18.001 1.00 79.38 927 ALA A O 1
ATOM 7444 N N . LEU A 1 928 ? -8.182 -19.656 17.262 1.00 84.44 928 LEU A N 1
ATOM 7445 C CA . LEU A 1 928 ? -8.664 -20.079 18.590 1.00 84.44 928 LEU A CA 1
ATOM 7446 C C . LEU A 1 928 ? -7.679 -20.983 19.348 1.00 84.44 928 LEU A C 1
ATOM 7448 O O . LEU A 1 928 ? -7.626 -20.918 20.573 1.00 84.44 928 LEU A O 1
ATOM 7452 N N . GLN A 1 929 ? -6.898 -21.809 18.644 1.00 81.06 929 GLN A N 1
ATOM 7453 C CA . GLN A 1 929 ? -5.879 -22.642 19.289 1.00 81.06 929 GLN A CA 1
ATOM 7454 C C . GLN A 1 929 ? -4.690 -21.805 19.781 1.00 81.06 929 GLN A C 1
ATOM 7456 O O . GLN A 1 929 ? -4.252 -21.983 20.913 1.00 81.06 929 GLN A O 1
ATOM 7461 N N . ASP A 1 930 ? -4.209 -20.863 18.969 1.00 79.69 930 ASP A N 1
ATOM 7462 C CA . ASP A 1 930 ? -3.119 -19.959 19.353 1.00 79.69 930 ASP A CA 1
ATOM 7463 C C . ASP A 1 930 ? -3.548 -19.023 20.490 1.00 79.69 930 ASP A C 1
ATOM 7465 O O . ASP A 1 930 ? -2.770 -18.734 21.401 1.00 79.69 930 ASP A O 1
ATOM 7469 N N . LEU A 1 931 ? -4.817 -18.604 20.482 1.00 86.06 931 LEU A N 1
ATOM 7470 C CA . LEU A 1 931 ? -5.441 -17.842 21.561 1.00 86.06 931 LEU A CA 1
ATOM 7471 C C . LEU A 1 931 ? -5.533 -18.644 22.854 1.00 86.06 931 LEU A C 1
ATOM 7473 O O . LEU A 1 931 ? -5.297 -18.085 23.925 1.00 86.06 931 LEU A O 1
ATOM 7477 N N . GLN A 1 932 ? -5.838 -19.939 22.763 1.00 85.75 932 GLN A N 1
ATOM 7478 C CA . GLN A 1 932 ? -5.872 -20.825 23.923 1.00 85.75 932 GLN A CA 1
ATOM 7479 C C . GLN A 1 932 ? -4.466 -20.973 24.498 1.00 85.75 932 GLN A C 1
ATOM 7481 O O . GLN A 1 932 ? -4.267 -20.792 25.696 1.00 85.75 932 GLN A O 1
ATOM 7486 N N . ASP A 1 933 ? -3.470 -21.210 23.647 1.00 83.81 933 ASP A N 1
ATOM 7487 C CA . ASP A 1 933 ? -2.075 -21.316 24.064 1.00 83.81 933 ASP A CA 1
ATOM 7488 C C . ASP A 1 933 ? -1.576 -20.000 24.693 1.00 83.81 933 ASP A C 1
ATOM 7490 O O . ASP A 1 933 ? -0.868 -20.010 25.707 1.00 83.81 933 ASP A O 1
ATOM 7494 N N . LEU A 1 934 ? -1.956 -18.846 24.130 1.00 85.94 934 LEU A N 1
ATOM 7495 C CA . LEU A 1 934 ? -1.666 -17.531 24.701 1.00 85.94 934 LEU A CA 1
ATOM 7496 C C . LEU A 1 934 ? -2.328 -17.360 26.071 1.00 85.94 934 LEU A C 1
ATOM 7498 O O . LEU A 1 934 ? -1.643 -16.995 27.030 1.00 85.94 934 LEU A O 1
ATOM 7502 N N . TYR A 1 935 ? -3.619 -17.661 26.181 1.00 89.38 935 TYR A N 1
ATOM 7503 C CA . TYR A 1 935 ? -4.366 -17.533 27.424 1.00 89.38 935 TYR A CA 1
ATOM 7504 C C . TYR A 1 935 ? -3.821 -18.465 28.511 1.00 89.38 935 TYR A C 1
ATOM 7506 O O . TYR A 1 935 ? -3.538 -18.019 29.622 1.00 89.38 935 TYR A O 1
ATOM 7514 N N . GLU A 1 936 ? -3.539 -19.727 28.184 1.00 86.06 936 GLU A N 1
ATOM 7515 C CA . GLU A 1 936 ? -2.901 -20.680 29.092 1.00 86.06 936 GLU A CA 1
ATOM 7516 C C . GLU A 1 936 ? -1.543 -20.190 29.590 1.00 86.06 936 GLU A C 1
ATOM 7518 O O . GLU A 1 936 ? -1.230 -20.340 30.773 1.00 86.06 936 GLU A O 1
ATOM 7523 N N . ARG A 1 937 ? -0.721 -19.587 28.721 1.00 84.56 937 ARG A N 1
ATOM 7524 C CA . ARG A 1 937 ? 0.559 -18.994 29.139 1.00 84.56 937 ARG A CA 1
ATOM 7525 C C . ARG A 1 937 ? 0.352 -17.850 30.127 1.00 84.56 937 ARG A C 1
ATOM 7527 O O . ARG A 1 937 ? 1.086 -17.783 31.113 1.00 84.56 937 ARG A O 1
ATOM 7534 N N . LEU A 1 938 ? -0.627 -16.980 29.887 1.00 87.31 938 LEU A N 1
ATOM 7535 C CA . LEU A 1 938 ? -0.939 -15.864 30.780 1.00 87.31 938 LEU A CA 1
ATOM 7536 C C . LEU A 1 938 ? -1.472 -16.358 32.132 1.00 87.31 938 LEU A C 1
ATOM 7538 O O . LEU A 1 938 ? -1.002 -15.899 33.171 1.00 87.31 938 LEU A O 1
ATOM 7542 N N . VAL A 1 939 ? -2.376 -17.343 32.140 1.00 87.00 939 VAL A N 1
ATOM 7543 C CA . VAL A 1 939 ? -2.915 -17.938 33.375 1.00 87.00 939 VAL A CA 1
ATOM 7544 C C . VAL A 1 939 ? -1.832 -18.683 34.154 1.00 87.00 939 VAL A C 1
ATOM 7546 O O . VAL A 1 939 ? -1.752 -18.548 35.371 1.00 87.00 939 VAL A O 1
ATOM 7549 N N . ARG A 1 940 ? -0.937 -19.415 33.478 1.00 82.25 940 ARG A N 1
ATOM 7550 C CA . ARG A 1 940 ? 0.218 -20.055 34.133 1.00 82.25 940 ARG A CA 1
ATOM 7551 C C . ARG A 1 940 ? 1.164 -19.027 34.747 1.00 82.25 940 ARG A C 1
ATOM 7553 O O . ARG A 1 940 ? 1.646 -19.250 35.851 1.00 82.25 940 ARG A O 1
ATOM 7560 N N . ARG A 1 941 ? 1.429 -17.906 34.064 1.00 82.44 941 ARG A N 1
ATOM 7561 C CA . ARG A 1 941 ? 2.221 -16.797 34.631 1.00 82.44 941 ARG A CA 1
ATOM 7562 C C . ARG A 1 941 ? 1.540 -16.206 35.868 1.00 82.44 941 ARG A C 1
ATOM 7564 O O . ARG A 1 941 ? 2.217 -16.004 36.869 1.00 82.44 941 ARG A O 1
ATOM 7571 N N . GLU A 1 942 ? 0.223 -15.997 35.820 1.00 83.50 942 GLU A N 1
ATOM 7572 C CA . GLU A 1 942 ? -0.582 -15.536 36.960 1.00 83.50 942 GLU A CA 1
ATOM 7573 C C . GLU A 1 942 ? -0.500 -16.517 38.147 1.00 83.50 942 GLU A C 1
ATOM 7575 O O . GLU A 1 942 ? -0.234 -16.103 39.273 1.00 83.50 942 GLU A O 1
ATOM 7580 N N . GLN A 1 943 ? -0.655 -17.823 37.904 1.00 80.81 943 GLN A N 1
ATOM 7581 C CA . GLN A 1 943 ? -0.541 -18.869 38.930 1.00 80.81 943 GLN A CA 1
ATOM 7582 C C . GLN A 1 943 ? 0.867 -18.931 39.532 1.00 80.81 943 GLN A C 1
ATOM 7584 O O . GLN A 1 943 ? 1.008 -18.911 40.750 1.00 80.81 943 GLN A O 1
ATOM 7589 N N . MET A 1 944 ? 1.914 -18.925 38.700 1.00 77.62 944 MET A N 1
ATOM 7590 C CA . MET A 1 944 ? 3.305 -18.914 39.168 1.00 77.62 944 MET A CA 1
ATOM 7591 C C . MET A 1 944 ? 3.633 -17.663 39.992 1.00 77.62 944 MET A C 1
ATOM 7593 O O . MET A 1 944 ? 4.431 -17.741 40.926 1.00 77.62 944 MET A O 1
ATOM 7597 N N . ALA A 1 945 ? 3.049 -16.508 39.655 1.00 76.69 945 ALA A N 1
ATOM 7598 C CA . ALA A 1 945 ? 3.194 -15.290 40.447 1.00 76.69 945 ALA A CA 1
ATOM 7599 C C . ALA A 1 945 ? 2.534 -15.443 41.829 1.00 76.69 945 ALA A C 1
ATOM 7601 O O . ALA A 1 945 ? 3.1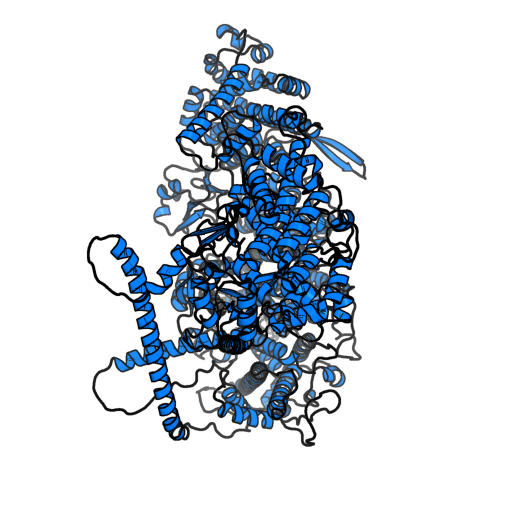95 -15.198 42.837 1.00 76.69 945 ALA A O 1
ATOM 7602 N N . ARG A 1 946 ? 1.295 -15.958 41.890 1.00 75.56 946 ARG A N 1
ATOM 7603 C CA . ARG A 1 946 ? 0.593 -16.246 43.158 1.00 75.56 946 ARG A CA 1
ATOM 7604 C C . ARG A 1 946 ? 1.333 -17.280 44.016 1.00 75.56 946 ARG A C 1
ATOM 7606 O O . ARG A 1 946 ? 1.469 -17.101 45.222 1.00 75.56 946 ARG A O 1
ATOM 7613 N N . GLU A 1 947 ? 1.867 -18.340 43.407 1.00 70.31 947 GLU A N 1
ATOM 7614 C CA . GLU A 1 947 ? 2.666 -19.357 44.106 1.00 70.31 947 GLU A CA 1
ATOM 7615 C C . GLU A 1 947 ? 3.944 -18.759 44.715 1.00 70.31 947 GLU A C 1
ATOM 7617 O O . GLU A 1 947 ? 4.294 -19.059 45.860 1.00 70.31 947 GLU A O 1
ATOM 7622 N N . ARG A 1 948 ? 4.629 -17.865 43.990 1.00 71.50 948 ARG A N 1
ATOM 7623 C CA . ARG A 1 948 ? 5.812 -17.155 44.504 1.00 71.50 948 ARG A CA 1
ATOM 7624 C C . ARG A 1 948 ? 5.481 -16.243 45.683 1.00 71.50 948 ARG A C 1
ATOM 7626 O O . ARG A 1 948 ? 6.264 -16.190 46.626 1.00 71.50 948 ARG A O 1
ATOM 7633 N N . GLU A 1 949 ? 4.329 -15.579 45.665 1.00 68.12 949 GLU A N 1
ATOM 7634 C CA . GLU A 1 949 ? 3.861 -14.774 46.801 1.00 68.12 949 GLU A CA 1
ATOM 7635 C C . GLU A 1 949 ? 3.550 -15.650 48.024 1.00 68.12 949 GLU A C 1
ATOM 7637 O O . GLU A 1 949 ? 3.970 -15.327 49.134 1.00 68.12 949 GLU A O 1
ATOM 7642 N N . THR A 1 950 ? 2.910 -16.810 47.831 1.00 59.69 950 THR A N 1
ATOM 7643 C CA . THR A 1 950 ? 2.618 -17.742 48.939 1.00 59.69 950 THR A CA 1
ATOM 7644 C C . THR A 1 950 ? 3.854 -18.440 49.515 1.00 59.69 950 THR A C 1
ATOM 7646 O O . THR A 1 950 ? 3.908 -18.696 50.715 1.00 59.69 950 THR A O 1
ATOM 7649 N N . THR A 1 951 ? 4.878 -18.718 48.701 1.00 53.84 951 THR A N 1
ATOM 7650 C CA . THR A 1 951 ? 6.119 -19.385 49.150 1.00 53.84 951 THR A CA 1
ATOM 7651 C C . THR A 1 951 ? 7.123 -18.439 49.816 1.00 53.84 951 THR A C 1
ATOM 7653 O O . THR A 1 951 ? 8.078 -18.903 50.440 1.00 53.84 951 THR A O 1
ATOM 7656 N N . GLY A 1 952 ? 6.895 -17.122 49.748 1.00 48.16 952 GLY A N 1
ATOM 7657 C CA . GLY A 1 952 ? 7.682 -16.111 50.459 1.00 48.16 952 GLY A CA 1
ATOM 7658 C C . GLY A 1 952 ? 7.390 -16.004 51.963 1.00 48.16 952 GLY A C 1
ATOM 7659 O O . GLY A 1 952 ? 8.141 -15.335 52.672 1.00 48.16 952 GLY A O 1
ATOM 7660 N N . ALA A 1 953 ? 6.342 -16.664 52.473 1.00 43.59 953 ALA A N 1
ATOM 7661 C CA . ALA A 1 953 ? 6.004 -16.673 53.894 1.00 43.59 953 ALA A CA 1
ATOM 7662 C C . ALA A 1 953 ? 6.581 -17.915 54.608 1.00 43.59 953 ALA A C 1
ATOM 7664 O O . ALA A 1 953 ? 6.389 -19.060 54.215 1.00 43.59 953 ALA A O 1
ATOM 7665 N N . THR A 1 954 ? 7.323 -17.653 55.676 1.00 35.44 954 THR A N 1
ATOM 7666 C CA . THR A 1 954 ? 8.088 -18.562 56.540 1.00 35.44 954 THR A CA 1
ATOM 7667 C C . THR A 1 954 ? 7.386 -19.838 57.053 1.00 35.44 954 THR A C 1
ATOM 7669 O O . THR A 1 954 ? 6.197 -19.851 57.349 1.00 35.44 954 THR A O 1
ATOM 7672 N N . THR A 1 955 ? 8.240 -20.834 57.359 1.00 32.47 955 THR A N 1
ATOM 7673 C CA . THR A 1 955 ? 8.130 -21.978 58.308 1.00 32.47 955 THR A CA 1
ATOM 7674 C C . THR A 1 955 ? 7.495 -23.324 57.894 1.00 32.47 955 THR A C 1
ATOM 7676 O O . THR A 1 955 ? 6.292 -23.483 57.773 1.00 32.47 955 THR A O 1
ATOM 7679 N N . LYS A 1 956 ? 8.392 -24.328 57.820 1.00 30.31 956 LYS A N 1
ATOM 7680 C CA . LYS A 1 956 ? 8.264 -25.789 58.027 1.00 30.31 956 LYS A CA 1
ATOM 7681 C C . LYS A 1 956 ? 6.875 -26.336 58.423 1.00 30.31 956 LYS A C 1
ATOM 7683 O O . LYS A 1 956 ? 6.532 -26.305 59.600 1.00 30.31 956 LYS A O 1
ATOM 7688 N N . ALA A 1 957 ? 6.221 -27.053 57.506 1.00 29.78 957 ALA A N 1
ATOM 7689 C CA . ALA A 1 957 ? 5.436 -28.247 57.828 1.00 29.78 957 ALA A CA 1
ATOM 7690 C C . ALA A 1 957 ? 5.281 -29.154 56.593 1.00 29.78 957 ALA A C 1
ATOM 7692 O O . ALA A 1 957 ? 4.888 -28.728 55.515 1.00 29.78 957 ALA A O 1
ATOM 7693 N N . THR A 1 958 ? 5.662 -30.410 56.799 1.00 28.67 958 THR A N 1
ATOM 7694 C CA . THR A 1 958 ? 5.275 -31.654 56.125 1.00 28.67 958 THR A CA 1
ATOM 7695 C C . THR A 1 958 ? 4.152 -31.576 55.081 1.00 28.67 958 THR A C 1
ATOM 7697 O O . THR A 1 958 ? 3.005 -31.272 55.396 1.00 28.67 958 THR A O 1
ATOM 7700 N N . THR A 1 959 ? 4.513 -31.986 53.860 1.00 31.08 959 THR A N 1
ATOM 7701 C CA . THR A 1 959 ? 3.693 -32.673 52.844 1.00 31.08 959 THR A CA 1
ATOM 7702 C C . THR A 1 959 ? 2.225 -32.895 53.217 1.00 31.08 959 THR A C 1
ATOM 7704 O O . THR A 1 959 ? 1.857 -33.956 53.718 1.00 31.08 959 THR A O 1
ATOM 7707 N N . THR A 1 960 ? 1.384 -31.914 52.897 1.00 28.42 960 THR A N 1
ATOM 7708 C CA . THR A 1 960 ? -0.049 -32.098 52.655 1.00 28.42 960 THR A CA 1
ATOM 7709 C C . THR A 1 960 ? -0.446 -31.255 51.443 1.00 28.42 960 THR A C 1
ATOM 7711 O O . THR A 1 960 ? -0.466 -30.033 51.459 1.00 28.42 960 THR A O 1
ATOM 7714 N N . SER A 1 961 ? -0.645 -31.987 50.351 1.00 29.92 961 SER A N 1
ATOM 7715 C CA . SER A 1 961 ? -1.496 -31.721 49.190 1.00 29.92 961 SER A CA 1
ATOM 7716 C C . SER A 1 961 ? -2.528 -30.585 49.299 1.00 29.92 961 SER A C 1
ATOM 7718 O O . SER A 1 961 ? -3.409 -30.636 50.152 1.00 29.92 961 SER A O 1
ATOM 7720 N N . SER A 1 962 ? -2.476 -29.644 48.354 1.00 29.36 962 SER A N 1
ATOM 7721 C CA . SER A 1 962 ? -3.589 -28.942 47.666 1.00 29.36 962 SER A CA 1
ATOM 7722 C C . SER A 1 962 ? -2.982 -27.660 47.070 1.00 29.36 962 SER A C 1
ATOM 7724 O O . SER A 1 962 ? -2.381 -26.871 47.778 1.00 29.36 962 SER A O 1
ATOM 7726 N N . SER A 1 963 ? -2.925 -27.452 45.760 1.00 35.56 963 SER A N 1
ATOM 7727 C CA . SER A 1 963 ? -4.058 -27.308 44.861 1.00 35.56 963 SER A CA 1
ATOM 7728 C C . SER A 1 963 ? -3.686 -27.781 43.452 1.00 35.56 963 SER A C 1
ATOM 7730 O O . SER A 1 963 ? -2.627 -27.482 42.904 1.00 35.56 963 SER A O 1
ATOM 7732 N N . SER A 1 964 ? -4.577 -28.564 42.855 1.00 41.12 964 SER A N 1
ATOM 7733 C CA . SER A 1 964 ? -4.556 -28.897 41.436 1.00 41.12 964 SER A CA 1
ATOM 7734 C C . SER A 1 964 ? -4.544 -27.627 40.579 1.00 41.12 964 SER A C 1
ATOM 7736 O O . SER A 1 964 ? -5.315 -26.705 40.849 1.00 41.12 964 SER A O 1
ATOM 7738 N N . ALA A 1 965 ? -3.764 -27.619 39.496 1.00 44.12 965 ALA A N 1
ATOM 7739 C CA . ALA A 1 965 ? -3.976 -26.684 38.396 1.00 44.12 965 ALA A CA 1
ATOM 7740 C C . ALA A 1 965 ? -5.393 -26.909 37.842 1.00 44.12 965 ALA A C 1
ATOM 7742 O O . ALA A 1 965 ? -5.649 -27.895 37.150 1.00 44.12 965 ALA A O 1
ATOM 7743 N N . SER A 1 966 ? -6.333 -26.039 38.211 1.00 51.06 966 SER A N 1
ATOM 7744 C CA . SER A 1 966 ? -7.682 -26.034 37.654 1.00 51.06 966 SER A CA 1
ATOM 7745 C C . SER A 1 966 ? -7.614 -25.864 36.132 1.00 51.06 966 SER A C 1
ATOM 7747 O O . SER A 1 966 ? -6.753 -25.152 35.607 1.00 51.06 966 SER A O 1
ATOM 7749 N N . ARG A 1 967 ? -8.504 -26.567 35.417 1.00 63.22 967 ARG A N 1
ATOM 7750 C CA . ARG A 1 967 ? -8.606 -26.563 33.947 1.00 63.22 967 ARG A CA 1
ATOM 7751 C C . ARG A 1 967 ? -8.733 -25.112 33.439 1.00 63.22 967 ARG A C 1
ATOM 7753 O O . ARG A 1 967 ? -9.596 -24.379 33.918 1.00 63.22 967 ARG A O 1
ATOM 7760 N N . VAL A 1 968 ? -7.882 -24.687 32.497 1.00 74.25 968 VAL A N 1
ATOM 7761 C CA . VAL A 1 968 ? -7.926 -23.325 31.927 1.00 74.25 968 VAL A CA 1
ATOM 7762 C C . VAL A 1 968 ? -8.937 -23.294 30.785 1.00 74.25 968 VAL A C 1
ATOM 7764 O O . VAL A 1 968 ? -8.655 -23.762 29.685 1.00 74.25 968 VAL A O 1
ATOM 7767 N N . VAL A 1 969 ? -10.118 -22.757 31.075 1.00 82.75 969 VAL A N 1
ATOM 7768 C CA . VAL A 1 969 ? -11.233 -22.614 30.133 1.00 82.75 969 VAL A CA 1
ATOM 7769 C C . VAL A 1 969 ? -11.371 -21.145 29.753 1.00 82.75 969 VAL A C 1
ATOM 7771 O O . VAL A 1 969 ? -11.211 -20.276 30.616 1.00 82.75 969 VAL A O 1
ATOM 7774 N N . PHE A 1 970 ? -11.681 -20.855 28.490 1.00 87.75 970 PHE A N 1
ATOM 7775 C CA . PHE A 1 970 ? -12.029 -19.491 28.098 1.00 87.75 970 PHE A CA 1
ATOM 7776 C C . PHE A 1 970 ? -13.236 -18.956 28.902 1.00 87.75 970 PHE A C 1
ATOM 7778 O O . PHE A 1 970 ? -14.141 -19.717 29.250 1.00 87.75 970 PHE A O 1
ATOM 7785 N N . PRO A 1 971 ? -13.301 -17.646 29.193 1.00 84.56 971 PRO A N 1
ATOM 7786 C CA . PRO A 1 971 ? -14.495 -17.002 29.713 1.00 84.56 971 PRO A CA 1
ATOM 7787 C C . PRO A 1 971 ? -15.694 -17.264 28.816 1.00 84.56 971 PRO A C 1
ATOM 7789 O O . PRO A 1 971 ? -15.607 -17.213 27.589 1.00 84.56 971 PRO A O 1
ATOM 7792 N N . LEU A 1 972 ? -16.824 -17.531 29.463 1.00 87.88 972 LEU A N 1
ATOM 7793 C CA . LEU A 1 972 ? -18.067 -17.801 28.766 1.00 87.88 972 LEU A CA 1
ATOM 7794 C C . LEU A 1 972 ? -18.571 -16.530 28.063 1.00 87.88 972 LEU A C 1
ATOM 7796 O O . LEU A 1 972 ? -18.436 -15.442 28.631 1.00 87.88 972 LEU A O 1
ATOM 7800 N N . PRO A 1 973 ? -19.202 -16.651 26.882 1.00 87.12 973 PRO A N 1
ATOM 7801 C CA . PRO A 1 973 ? -19.779 -15.511 26.176 1.00 87.12 973 PRO A CA 1
ATOM 7802 C C . PRO A 1 973 ? -20.845 -14.804 27.025 1.00 87.12 973 PRO A C 1
ATOM 7804 O O . PRO A 1 973 ? -21.707 -15.445 27.619 1.00 87.12 973 PRO A O 1
ATOM 7807 N N . LYS A 1 974 ? -20.826 -13.479 27.102 1.00 83.00 974 LYS A N 1
ATOM 7808 C CA . LYS A 1 974 ? -21.827 -12.719 27.864 1.00 83.00 974 LYS A CA 1
ATOM 7809 C C . LYS A 1 974 ? -22.316 -11.546 27.036 1.00 83.00 974 LYS A C 1
ATOM 7811 O O . LYS A 1 974 ? -21.521 -10.938 26.323 1.00 83.00 974 LYS A O 1
ATOM 7816 N N . LEU A 1 975 ? -23.603 -11.223 27.155 1.00 83.31 975 LEU A N 1
ATOM 7817 C CA . LEU A 1 975 ? -24.128 -9.970 26.615 1.00 83.31 975 LEU A CA 1
ATOM 7818 C C . LEU A 1 975 ? -23.415 -8.788 27.309 1.00 83.31 975 LEU A C 1
ATOM 7820 O O . LEU A 1 975 ? -23.390 -8.773 28.543 1.00 83.31 975 LEU A O 1
ATOM 7824 N N . PRO A 1 976 ? -22.840 -7.824 26.563 1.00 75.38 976 PRO A N 1
ATOM 7825 C CA . PRO A 1 976 ? -21.965 -6.796 27.139 1.00 75.38 976 PRO A CA 1
ATOM 7826 C C . PRO A 1 976 ? -22.614 -5.961 28.256 1.00 75.38 976 PRO A C 1
ATOM 7828 O O . PRO A 1 976 ? -21.994 -5.696 29.281 1.00 75.38 976 PRO A O 1
ATOM 7831 N N . TRP A 1 977 ? -23.905 -5.648 28.122 1.00 73.94 977 TRP A N 1
ATOM 7832 C CA . TRP A 1 977 ? -24.658 -4.815 29.070 1.00 73.94 977 TRP A CA 1
ATOM 7833 C C . TRP A 1 977 ? -25.076 -5.520 30.376 1.00 73.94 977 TRP A C 1
ATOM 7835 O O . TRP A 1 977 ? -25.756 -4.921 31.203 1.00 73.94 977 TRP A O 1
ATOM 7845 N N . LEU A 1 978 ? -24.714 -6.792 30.593 1.00 67.56 978 LEU A N 1
ATOM 7846 C CA . LEU A 1 978 ? -25.026 -7.505 31.844 1.00 67.56 978 LEU A CA 1
ATOM 7847 C C . LEU A 1 978 ? -24.055 -7.194 33.001 1.00 67.56 978 LEU A C 1
ATOM 7849 O O . LEU A 1 978 ? -24.385 -7.500 34.146 1.00 67.56 978 LEU A O 1
ATOM 7853 N N . GLU A 1 979 ? -22.869 -6.631 32.735 1.00 54.28 979 GLU A N 1
ATOM 7854 C CA . GLU A 1 979 ? -21.860 -6.316 33.769 1.00 54.28 979 GLU A CA 1
ATOM 7855 C C . GLU A 1 979 ? -21.892 -4.863 34.270 1.00 54.28 979 GLU A C 1
ATOM 7857 O O . GLU A 1 979 ? -21.198 -4.554 35.243 1.00 54.28 979 GLU A O 1
ATOM 7862 N N . GLU A 1 980 ? -22.699 -3.975 33.677 1.00 47.50 980 GLU A N 1
ATOM 7863 C CA . GLU A 1 980 ? -22.792 -2.594 34.159 1.00 47.50 980 GLU A CA 1
ATOM 7864 C C . GLU A 1 980 ? -23.334 -2.566 35.598 1.00 47.50 980 GLU A C 1
ATOM 7866 O O . GLU A 1 980 ? -24.494 -2.864 35.881 1.00 47.50 980 GLU A O 1
ATOM 7871 N N . GLN A 1 981 ? -22.444 -2.243 36.538 1.00 31.98 981 GLN A N 1
ATOM 7872 C CA . GLN A 1 981 ? -22.746 -2.074 37.956 1.00 31.98 981 GLN A CA 1
ATOM 7873 C C . GLN A 1 981 ? -23.924 -1.096 38.129 1.00 31.98 981 GLN A C 1
ATOM 7875 O O . GLN A 1 981 ? -23.804 0.057 37.702 1.00 31.98 981 GLN A O 1
ATOM 7880 N N . PRO A 1 982 ? -25.019 -1.466 38.823 1.00 36.31 982 PRO A N 1
ATOM 7881 C CA . PRO A 1 982 ? -26.048 -0.508 39.206 1.00 36.31 982 PRO A CA 1
ATOM 7882 C C . PRO A 1 982 ? -25.481 0.375 40.328 1.00 36.31 982 PRO A C 1
ATOM 7884 O O . PRO A 1 982 ? -25.636 0.086 41.512 1.00 36.31 982 PRO A O 1
ATOM 7887 N N . GLY A 1 983 ? -24.735 1.416 39.955 1.00 28.88 983 GLY A N 1
ATOM 7888 C CA . GLY A 1 983 ? -24.031 2.272 40.913 1.00 28.88 983 GLY A CA 1
ATOM 7889 C C . GLY A 1 983 ? -23.213 3.428 40.332 1.00 28.88 983 GLY A C 1
ATOM 7890 O O . GLY A 1 983 ? -22.826 4.308 41.097 1.00 28.88 983 GLY A O 1
ATOM 7891 N N . THR A 1 984 ? -22.975 3.500 39.017 1.00 29.14 984 THR A N 1
ATOM 7892 C CA . THR A 1 984 ? -22.468 4.734 38.388 1.00 29.14 984 THR A CA 1
ATOM 7893 C C . THR A 1 984 ? -23.653 5.577 37.906 1.00 29.14 984 THR A C 1
ATOM 7895 O O . THR A 1 984 ? -24.395 5.133 37.033 1.00 29.14 984 THR A O 1
ATOM 7898 N N . PRO A 1 985 ? -23.885 6.785 38.453 1.00 29.22 985 PRO A N 1
ATOM 7899 C CA . PRO A 1 985 ? -24.969 7.648 38.006 1.00 29.22 985 PRO A CA 1
ATOM 7900 C C . PRO A 1 985 ? -24.565 8.329 36.691 1.00 29.22 985 PRO A C 1
ATOM 7902 O O . PRO A 1 985 ? -24.217 9.507 36.675 1.00 29.22 985 PRO A O 1
ATOM 7905 N N . GLN A 1 986 ? -24.596 7.604 35.571 1.00 32.72 986 GLN A N 1
ATOM 7906 C CA . GLN A 1 986 ? -24.620 8.239 34.254 1.00 32.72 986 GLN A CA 1
ATOM 7907 C C . GLN A 1 986 ? -26.073 8.561 33.883 1.00 32.72 986 GLN A C 1
ATOM 7909 O O . GLN A 1 986 ? -26.863 7.703 33.514 1.00 32.72 986 GLN A O 1
ATOM 7914 N N . GLY A 1 987 ? -26.415 9.838 34.072 1.00 31.72 987 GLY A N 1
ATOM 7915 C CA . GLY A 1 987 ? -27.526 10.586 33.479 1.00 31.72 987 GLY A CA 1
ATOM 7916 C C . GLY A 1 987 ? -28.771 9.828 33.002 1.00 31.72 987 GLY A C 1
ATOM 7917 O O . GLY A 1 987 ? -28.885 9.495 31.827 1.00 31.72 987 GLY A O 1
ATOM 7918 N N . ASN A 1 988 ? -29.784 9.771 33.870 1.00 32.00 988 ASN A N 1
ATOM 7919 C CA . ASN A 1 988 ? -31.194 9.527 33.546 1.00 32.00 988 ASN A CA 1
ATOM 7920 C C . ASN A 1 988 ? -31.628 10.127 32.177 1.00 32.00 988 ASN A C 1
ATOM 7922 O O . ASN A 1 988 ? -31.320 11.285 31.869 1.00 32.00 988 ASN A O 1
ATOM 7926 N N . ASN A 1 989 ? -32.383 9.326 31.405 1.00 37.47 989 ASN A N 1
ATOM 7927 C CA . ASN A 1 989 ? -33.038 9.539 30.092 1.00 37.47 989 ASN A CA 1
ATOM 7928 C C . ASN A 1 989 ? -32.332 9.131 28.769 1.00 37.47 989 ASN A C 1
ATOM 7930 O O . ASN A 1 989 ? -32.972 9.241 27.725 1.00 37.47 989 ASN A O 1
ATOM 7934 N N . THR A 1 990 ? -31.123 8.552 28.743 1.00 39.75 990 THR A N 1
ATOM 7935 C CA . THR A 1 990 ? -30.581 7.893 27.515 1.00 39.75 990 THR A CA 1
ATOM 7936 C C . THR A 1 990 ? -31.048 6.446 27.314 1.00 39.75 990 THR A C 1
ATOM 7938 O O . THR A 1 990 ? -30.996 5.945 26.187 1.00 39.75 990 THR A O 1
ATOM 7941 N N . MET A 1 991 ? -31.596 5.810 28.359 1.00 35.75 991 MET A N 1
ATOM 7942 C CA . MET A 1 991 ? -32.022 4.404 28.323 1.00 35.75 991 MET A CA 1
ATOM 7943 C C . MET A 1 991 ? -33.025 4.071 27.205 1.00 35.75 991 MET A C 1
ATOM 7945 O O . MET A 1 991 ? -33.039 2.946 26.732 1.00 35.75 991 MET A O 1
ATOM 7949 N N . GLY A 1 992 ? -33.832 5.015 26.705 1.00 45.16 992 GLY A N 1
ATOM 7950 C CA . GLY A 1 992 ? -34.837 4.719 25.671 1.00 45.16 992 GLY A CA 1
ATOM 7951 C C . GLY A 1 992 ? -34.272 4.163 24.350 1.00 45.16 992 GLY A C 1
ATOM 7952 O O . GLY A 1 992 ? -34.862 3.250 23.772 1.00 45.16 992 GLY A O 1
ATOM 7953 N N . SER A 1 993 ? -33.126 4.674 23.876 1.00 49.66 993 SER A N 1
ATOM 7954 C CA . SER A 1 993 ? -32.536 4.244 22.591 1.00 49.66 993 SER A CA 1
ATOM 7955 C C . SER A 1 993 ? -31.708 2.960 22.709 1.00 49.66 993 SER A C 1
ATOM 7957 O O . SER A 1 993 ? -31.821 2.081 21.854 1.00 49.66 993 SER A O 1
ATOM 7959 N N . GLU A 1 994 ? -30.952 2.817 23.800 1.00 58.34 994 GLU A N 1
ATOM 7960 C CA . GLU A 1 994 ? -30.167 1.617 24.118 1.00 58.34 994 GLU A CA 1
ATOM 7961 C C . GLU A 1 994 ? -31.087 0.431 24.458 1.00 58.34 994 GLU A C 1
ATOM 7963 O O . GLU A 1 994 ? -30.835 -0.691 24.022 1.00 58.34 994 GLU A O 1
ATOM 7968 N N . ASN A 1 995 ? -32.237 0.677 25.098 1.00 68.00 995 ASN A N 1
ATOM 7969 C CA . ASN A 1 995 ? -33.230 -0.366 25.369 1.00 68.00 995 ASN A CA 1
ATOM 7970 C C . ASN A 1 995 ? -33.772 -1.009 24.086 1.00 68.00 995 ASN A C 1
ATOM 7972 O O . ASN A 1 995 ? -33.885 -2.230 24.023 1.00 68.00 995 ASN A O 1
ATOM 7976 N N . MET A 1 996 ? -34.076 -0.227 23.040 1.00 76.06 996 MET A N 1
ATOM 7977 C CA . MET A 1 996 ? -34.571 -0.794 21.775 1.00 76.06 996 MET A CA 1
ATOM 7978 C C . MET A 1 996 ? -33.529 -1.690 21.102 1.00 76.06 996 MET A C 1
ATOM 7980 O O . MET A 1 996 ? -33.851 -2.729 20.528 1.00 76.06 996 MET A O 1
ATOM 7984 N N . VAL A 1 997 ? -32.268 -1.289 21.181 1.00 78.50 997 VAL A N 1
ATOM 7985 C CA . VAL A 1 997 ? -31.146 -2.055 20.655 1.00 78.50 997 VAL A CA 1
ATOM 7986 C C . VAL A 1 997 ? -31.012 -3.389 21.398 1.00 78.50 997 VAL A C 1
ATOM 7988 O O . VAL A 1 997 ? -30.971 -4.444 20.761 1.00 78.50 997 VAL A O 1
ATOM 7991 N N . HIS A 1 998 ? -31.030 -3.364 22.734 1.00 84.50 998 HIS A N 1
ATOM 7992 C CA . HIS A 1 998 ? -31.021 -4.577 23.556 1.00 84.50 998 HIS A CA 1
ATOM 7993 C C . HIS A 1 998 ? -32.229 -5.469 23.249 1.00 84.50 998 HIS A C 1
ATOM 7995 O O . HIS A 1 998 ? -32.073 -6.684 23.106 1.00 84.50 998 HIS A O 1
ATOM 8001 N N . HIS A 1 999 ? -33.414 -4.878 23.058 1.00 86.12 999 HIS A N 1
ATOM 8002 C CA . HIS A 1 999 ? -34.610 -5.603 22.634 1.00 86.12 999 HIS A CA 1
ATOM 8003 C C . HIS A 1 999 ? -34.397 -6.301 21.287 1.00 86.12 999 HIS A C 1
ATOM 8005 O O . HIS A 1 999 ? -34.639 -7.501 21.184 1.00 86.12 999 HIS A O 1
ATOM 8011 N N . LYS A 1 1000 ? -33.883 -5.604 20.266 1.00 88.38 1000 LYS A N 1
ATOM 8012 C CA . LYS A 1 1000 ? -33.627 -6.177 18.934 1.00 88.38 1000 LYS A CA 1
ATOM 8013 C C . LYS A 1 1000 ? -32.626 -7.332 18.964 1.00 88.38 1000 LYS A C 1
ATOM 8015 O O . LYS A 1 1000 ? -32.873 -8.337 18.300 1.00 88.38 1000 LYS A O 1
ATOM 8020 N N . VAL A 1 1001 ? -31.561 -7.239 19.765 1.00 89.62 1001 VAL A N 1
ATOM 8021 C CA . VAL A 1 1001 ? -30.613 -8.353 19.954 1.00 89.62 1001 VAL A CA 1
ATOM 8022 C C . VAL A 1 1001 ? -31.289 -9.541 20.643 1.00 89.62 1001 VAL A C 1
ATOM 8024 O O . VAL A 1 1001 ? -31.154 -10.676 20.183 1.00 89.62 1001 VAL A O 1
ATOM 8027 N N . CYS A 1 1002 ? -32.073 -9.296 21.698 1.00 90.81 1002 CYS A N 1
ATOM 8028 C CA . CYS A 1 1002 ? -32.822 -10.359 22.371 1.00 90.81 1002 CYS A CA 1
ATOM 8029 C C . CYS A 1 1002 ? -33.810 -11.052 21.417 1.00 90.81 1002 CYS A C 1
ATOM 8031 O O . CYS A 1 1002 ? -33.918 -12.275 21.435 1.00 90.81 1002 CYS A O 1
ATOM 8033 N N . LEU A 1 1003 ? -34.479 -10.294 20.542 1.00 91.25 1003 LEU A N 1
ATOM 8034 C CA . LEU A 1 1003 ? -35.374 -10.839 19.520 1.00 91.25 1003 LEU A CA 1
ATOM 8035 C C . LEU A 1 1003 ? -34.628 -11.631 18.446 1.00 91.25 1003 LEU A C 1
ATOM 8037 O O . LEU A 1 1003 ? -35.083 -12.710 18.076 1.00 91.25 1003 LEU A O 1
ATOM 8041 N N . LEU A 1 1004 ? -33.479 -11.142 17.962 1.00 92.69 1004 LEU A N 1
ATOM 8042 C CA . LEU A 1 1004 ? -32.648 -11.846 16.977 1.00 92.69 1004 LEU A CA 1
ATOM 8043 C C . LEU A 1 1004 ? -32.300 -13.262 17.461 1.00 92.69 1004 LEU A C 1
ATOM 8045 O O . LEU A 1 1004 ? -32.480 -14.233 16.721 1.00 92.69 1004 LEU A O 1
ATOM 8049 N N . LEU A 1 1005 ? -31.879 -13.376 18.723 1.00 93.38 1005 LEU A N 1
ATOM 8050 C CA . LEU A 1 1005 ? -31.537 -14.641 19.382 1.00 93.38 1005 LEU A CA 1
ATOM 8051 C C . LEU A 1 1005 ? -32.733 -15.585 19.583 1.00 93.38 1005 LEU A C 1
ATOM 8053 O O . LEU A 1 1005 ? -32.537 -16.762 19.879 1.00 93.38 1005 LEU A O 1
ATOM 8057 N N . GLN A 1 1006 ? -33.961 -15.094 19.408 1.00 91.19 1006 GLN A N 1
ATOM 8058 C CA . GLN A 1 1006 ? -35.197 -15.869 19.534 1.00 91.19 1006 GLN A CA 1
ATOM 8059 C C . GLN A 1 1006 ? -35.844 -16.226 18.189 1.00 91.19 1006 GLN A C 1
ATOM 8061 O O . GLN A 1 1006 ? -36.806 -17.003 18.155 1.00 91.19 1006 GLN A O 1
ATOM 8066 N N . THR A 1 1007 ? -35.313 -15.710 17.077 1.00 91.94 1007 THR A N 1
ATOM 8067 C CA . THR A 1 1007 ? -35.835 -15.998 15.735 1.00 91.94 1007 THR A CA 1
ATOM 8068 C C . THR A 1 1007 ? -35.745 -17.485 15.392 1.00 91.94 1007 THR A C 1
ATOM 8070 O O . THR A 1 1007 ? -34.806 -18.193 15.770 1.00 91.94 1007 THR A O 1
ATOM 8073 N N . SER A 1 1008 ? -36.726 -17.969 14.631 1.00 90.31 1008 SER A N 1
ATOM 8074 C CA . SER A 1 1008 ? -36.778 -19.358 14.162 1.00 90.31 1008 SER A CA 1
ATOM 8075 C C . SER A 1 1008 ? -35.574 -19.716 13.285 1.00 90.31 1008 SER A C 1
ATOM 8077 O O . SER A 1 1008 ? -35.038 -20.815 13.407 1.00 90.31 1008 SER A O 1
ATOM 8079 N N . ALA A 1 1009 ? -35.075 -18.768 12.483 1.00 89.94 1009 ALA A N 1
ATOM 8080 C CA . ALA A 1 1009 ? -33.872 -18.941 11.671 1.00 89.94 1009 ALA A CA 1
ATOM 8081 C C . ALA A 1 1009 ? -32.611 -19.206 12.516 1.00 89.94 1009 ALA A C 1
ATOM 8083 O O . ALA A 1 1009 ? -31.896 -20.176 12.263 1.00 89.94 1009 ALA A O 1
ATOM 8084 N N . VAL A 1 1010 ? -32.354 -18.396 13.552 1.00 93.56 1010 VAL A N 1
ATOM 8085 C CA . VAL A 1 1010 ? -31.179 -18.565 14.427 1.00 93.56 1010 VAL A CA 1
ATOM 8086 C C . VAL A 1 1010 ? -31.268 -19.859 15.230 1.00 93.56 1010 VAL A C 1
ATOM 8088 O O . VAL A 1 1010 ? -30.335 -20.669 15.224 1.00 93.56 1010 VAL A O 1
ATOM 8091 N N . LEU A 1 1011 ? -32.408 -20.088 15.884 1.00 94.00 1011 LEU A N 1
ATOM 8092 C CA . LEU A 1 1011 ? -32.584 -21.239 16.764 1.00 94.00 1011 LEU A CA 1
ATOM 8093 C C . LEU A 1 1011 ? -32.646 -22.560 15.994 1.00 94.00 1011 LEU A C 1
ATOM 8095 O O . LEU A 1 1011 ? -32.036 -23.529 16.440 1.00 94.00 1011 LEU A O 1
ATOM 8099 N N . SER A 1 1012 ? -33.281 -22.612 14.816 1.00 91.62 1012 SER A N 1
ATOM 8100 C CA . SER A 1 1012 ? -33.294 -23.830 13.989 1.00 91.62 1012 SER A CA 1
ATOM 8101 C C . SER A 1 1012 ? -31.887 -24.254 13.604 1.00 91.62 1012 SER A C 1
ATOM 8103 O O . SER A 1 1012 ? -31.599 -25.450 13.572 1.00 91.62 1012 SER A O 1
ATOM 8105 N N . VAL A 1 1013 ? -31.029 -23.290 13.275 1.00 91.94 1013 VAL A N 1
ATOM 8106 C CA . VAL A 1 1013 ? -29.662 -23.553 12.834 1.00 91.94 1013 VAL A CA 1
ATOM 8107 C C . VAL A 1 1013 ? -28.792 -24.015 14.001 1.00 91.94 1013 VAL A C 1
ATOM 8109 O O . VAL A 1 1013 ? -28.066 -25.001 13.865 1.00 91.94 1013 VAL A O 1
ATOM 8112 N N . ALA A 1 1014 ? -28.907 -23.365 15.164 1.00 93.50 1014 ALA A N 1
ATOM 8113 C CA . ALA A 1 1014 ? -28.200 -23.775 16.376 1.00 93.50 1014 ALA A CA 1
ATOM 8114 C C . ALA A 1 1014 ? -28.623 -25.182 16.828 1.00 93.50 1014 ALA A C 1
ATOM 8116 O O . ALA A 1 1014 ? -27.774 -26.041 17.065 1.00 93.50 1014 ALA A O 1
ATOM 8117 N N . ILE A 1 1015 ? -29.932 -25.450 16.866 1.00 92.81 1015 ILE A N 1
ATOM 8118 C CA . ILE A 1 1015 ? -30.490 -26.766 17.195 1.00 92.81 1015 ILE A CA 1
ATOM 8119 C C . ILE A 1 1015 ? -29.975 -27.822 16.210 1.00 92.81 1015 ILE A C 1
ATOM 8121 O O . ILE A 1 1015 ? -29.407 -28.832 16.624 1.00 92.81 1015 ILE A O 1
ATOM 8125 N N . ALA A 1 1016 ? -30.105 -27.589 14.904 1.00 88.31 1016 ALA A N 1
ATOM 8126 C CA . ALA A 1 1016 ? -29.658 -28.552 13.905 1.00 88.31 1016 ALA A CA 1
ATOM 8127 C C . ALA A 1 1016 ? -28.145 -28.824 13.985 1.00 88.31 1016 ALA A C 1
ATOM 8129 O O . ALA A 1 1016 ? -27.726 -29.971 13.844 1.00 88.31 1016 ALA A O 1
ATOM 8130 N N . ALA A 1 1017 ? -27.321 -27.808 14.265 1.00 88.69 1017 ALA A N 1
ATOM 8131 C CA . ALA A 1 1017 ? -25.879 -27.973 14.452 1.00 88.69 1017 ALA A CA 1
ATOM 8132 C C . ALA A 1 1017 ? -25.527 -28.862 15.662 1.00 88.69 1017 ALA A C 1
ATOM 8134 O O . ALA A 1 1017 ? -24.628 -29.700 15.553 1.00 88.69 1017 ALA A O 1
ATOM 8135 N N . VAL A 1 1018 ? -26.265 -28.743 16.774 1.00 89.12 1018 VAL A N 1
ATOM 8136 C CA . VAL A 1 1018 ? -26.131 -29.628 17.948 1.00 89.12 1018 VAL A CA 1
ATOM 8137 C C . VAL A 1 1018 ? -26.419 -31.086 17.573 1.00 89.12 1018 VAL A C 1
ATOM 8139 O O . VAL A 1 1018 ? -25.620 -31.976 17.874 1.00 89.12 1018 VAL A O 1
ATOM 8142 N N . HIS A 1 1019 ? -27.525 -31.340 16.868 1.00 87.25 1019 HIS A N 1
ATOM 8143 C CA . HIS A 1 1019 ? -27.916 -32.697 16.465 1.00 87.25 1019 HIS A CA 1
ATOM 8144 C C . HIS A 1 1019 ? -26.982 -33.301 15.409 1.00 87.25 1019 HIS A C 1
ATOM 8146 O O . HIS A 1 1019 ? -26.635 -34.478 15.507 1.00 87.25 1019 HIS A O 1
ATOM 8152 N N . MET A 1 1020 ? -26.504 -32.507 14.444 1.00 81.56 1020 MET A N 1
ATOM 8153 C CA . MET A 1 1020 ? -25.504 -32.954 13.463 1.00 81.56 1020 MET A CA 1
ATOM 8154 C C . MET A 1 1020 ? -24.181 -33.352 14.128 1.00 81.56 1020 MET A C 1
ATOM 8156 O O . MET A 1 1020 ? -23.576 -34.354 13.744 1.00 81.56 1020 MET A O 1
ATOM 8160 N N . TYR A 1 1021 ? -23.734 -32.604 15.144 1.00 82.81 1021 TYR A N 1
ATOM 8161 C CA . TYR A 1 1021 ? -22.545 -32.970 15.914 1.00 82.81 1021 TYR A CA 1
ATOM 8162 C C . TYR A 1 1021 ? -22.742 -34.298 16.660 1.00 82.81 1021 TYR A C 1
ATOM 8164 O O . TYR A 1 1021 ? -21.908 -35.200 16.545 1.00 82.81 1021 TYR A O 1
ATOM 8172 N N . LEU A 1 1022 ? -23.864 -34.445 17.374 1.00 79.75 1022 LEU A N 1
ATOM 8173 C CA . LEU A 1 1022 ? -24.172 -35.659 18.131 1.00 79.75 1022 LEU A CA 1
ATOM 8174 C C . LEU A 1 1022 ? -24.245 -36.895 17.221 1.00 79.75 1022 LEU A C 1
ATOM 8176 O O . LEU A 1 1022 ? -23.630 -37.919 17.517 1.00 79.75 1022 LEU A O 1
ATOM 8180 N N . SER A 1 1023 ? -24.924 -36.770 16.077 1.00 70.88 1023 SER A N 1
ATOM 8181 C CA . SER A 1 1023 ? -24.998 -37.805 15.042 1.00 70.88 1023 SER A CA 1
ATOM 8182 C C . SER A 1 1023 ? -23.615 -38.306 14.625 1.00 70.88 1023 SER A C 1
ATOM 8184 O O . SER A 1 1023 ? -23.380 -39.511 14.557 1.00 70.88 1023 SER A O 1
ATOM 8186 N N . PHE A 1 1024 ? -22.691 -37.386 14.342 1.00 64.75 1024 PHE A N 1
ATOM 8187 C CA . PHE A 1 1024 ? -21.363 -37.729 13.839 1.00 64.75 1024 PHE A CA 1
ATOM 8188 C C . PHE A 1 1024 ? -20.467 -38.368 14.913 1.00 64.75 1024 PHE A C 1
ATOM 8190 O O . PHE A 1 1024 ? -19.681 -39.270 14.620 1.00 64.75 1024 PHE A O 1
ATOM 8197 N N . VAL A 1 1025 ? -20.581 -37.933 16.173 1.00 63.69 1025 VAL A N 1
ATOM 8198 C CA . VAL A 1 1025 ? -19.826 -38.521 17.293 1.00 63.69 1025 VAL A CA 1
ATOM 8199 C C . VAL A 1 1025 ? -20.310 -39.939 17.613 1.00 63.69 1025 VAL A C 1
ATOM 8201 O O . VAL A 1 1025 ? -19.480 -40.808 17.888 1.00 63.69 1025 VAL A O 1
ATOM 8204 N N . MET A 1 1026 ? -21.617 -40.211 17.525 1.00 51.09 1026 MET A N 1
ATOM 8205 C CA . MET A 1 1026 ? -22.169 -41.539 17.825 1.00 51.09 1026 MET A CA 1
ATOM 8206 C C . MET A 1 1026 ? -21.848 -42.607 16.761 1.00 51.09 1026 MET A C 1
ATOM 8208 O O . MET A 1 1026 ? -21.779 -43.789 17.101 1.00 51.09 1026 MET A O 1
ATOM 8212 N N . GLU A 1 1027 ? -21.581 -42.233 15.504 1.00 50.12 1027 GLU A N 1
ATOM 8213 C CA . GLU A 1 1027 ? -21.265 -43.188 14.422 1.00 50.12 1027 GLU A CA 1
ATOM 8214 C C . GLU A 1 1027 ? -19.794 -43.651 14.368 1.00 50.12 1027 GLU A C 1
ATOM 8216 O O . GLU A 1 1027 ? -19.462 -44.542 13.584 1.00 50.12 1027 GLU A O 1
ATOM 8221 N N . LYS A 1 1028 ? -18.891 -43.143 15.223 1.00 44.97 1028 LYS A N 1
ATOM 8222 C CA . LYS A 1 1028 ? -17.448 -43.489 15.223 1.00 44.97 1028 LYS A CA 1
ATOM 8223 C C . LYS A 1 1028 ? -17.089 -44.932 15.649 1.00 44.97 1028 LYS A C 1
ATOM 8225 O O . LYS A 1 1028 ? -16.009 -45.175 16.190 1.00 44.97 1028 LYS A O 1
ATOM 8230 N N . LYS A 1 1029 ? -17.931 -45.920 15.333 1.00 44.59 1029 LYS A N 1
ATOM 8231 C CA . LYS A 1 1029 ? -17.535 -47.334 15.247 1.00 44.59 1029 LYS A CA 1
ATOM 8232 C C . LYS A 1 1029 ? -17.134 -47.809 13.842 1.00 44.59 1029 LYS A C 1
ATOM 8234 O O . LYS A 1 1029 ? -16.550 -48.884 13.772 1.00 44.59 1029 LYS A O 1
ATOM 8239 N N . GLU A 1 1030 ? -17.291 -47.033 12.762 1.00 34.75 1030 GLU A N 1
ATOM 8240 C CA . GLU A 1 1030 ? -16.758 -47.421 11.436 1.00 34.75 1030 GLU A CA 1
ATOM 8241 C C . GLU A 1 1030 ? -15.976 -46.300 10.720 1.00 34.75 1030 GLU A C 1
ATOM 8243 O O . GLU A 1 1030 ? -16.366 -45.135 10.678 1.00 34.75 1030 GLU A O 1
ATOM 8248 N N . LYS A 1 1031 ? -14.801 -46.665 10.188 1.00 41.06 1031 LYS A N 1
ATOM 8249 C CA . LYS A 1 1031 ? -13.811 -45.781 9.555 1.00 41.06 1031 LYS A CA 1
ATOM 8250 C C . LYS A 1 1031 ? -14.135 -45.550 8.070 1.00 41.06 1031 LYS A C 1
ATOM 8252 O O . LYS A 1 1031 ? -13.517 -46.204 7.240 1.00 41.06 1031 LYS A O 1
ATOM 8257 N N . SER A 1 1032 ? -15.024 -44.619 7.711 1.00 34.78 1032 SER A N 1
ATOM 8258 C CA . SER A 1 1032 ? -15.061 -44.062 6.337 1.00 34.78 1032 SER A CA 1
ATOM 8259 C C . SER A 1 1032 ? -16.075 -42.919 6.152 1.00 34.78 1032 SER A C 1
ATOM 8261 O O . SER A 1 1032 ? -17.208 -43.170 5.760 1.00 34.78 1032 SER A O 1
ATOM 8263 N N . SER A 1 1033 ? -15.679 -41.659 6.369 1.00 32.81 1033 SER A N 1
ATOM 8264 C CA . SER A 1 1033 ? -16.134 -40.492 5.576 1.00 32.81 1033 SER A CA 1
ATOM 8265 C C . SER A 1 1033 ? -15.416 -39.205 6.024 1.00 32.81 1033 SER A C 1
ATOM 8267 O O . SER A 1 1033 ? -15.129 -39.011 7.203 1.00 32.81 1033 SER A O 1
ATOM 8269 N N . ASN A 1 1034 ? -15.085 -38.330 5.066 1.00 42.25 1034 ASN A N 1
ATOM 8270 C CA . ASN A 1 1034 ? -14.191 -37.169 5.232 1.00 42.25 1034 ASN A CA 1
ATOM 8271 C C . ASN A 1 1034 ? -14.886 -35.847 5.641 1.00 42.25 1034 ASN A C 1
ATOM 8273 O O . ASN A 1 1034 ? -14.258 -34.792 5.573 1.00 42.25 1034 ASN A O 1
ATOM 8277 N N . VAL A 1 1035 ? -16.151 -35.851 6.080 1.00 42.56 1035 VAL A N 1
ATOM 8278 C CA . VAL A 1 1035 ? -16.838 -34.623 6.540 1.00 42.56 1035 VAL A CA 1
ATOM 8279 C C . VAL A 1 1035 ? -16.878 -34.597 8.068 1.00 42.56 1035 VAL A C 1
ATOM 8281 O O . VAL A 1 1035 ? -17.838 -35.035 8.688 1.00 42.56 1035 VAL A O 1
ATOM 8284 N N . SER A 1 1036 ? -15.808 -34.105 8.697 1.00 47.50 1036 SER A N 1
ATOM 8285 C CA . SER A 1 1036 ? -15.761 -33.938 10.153 1.00 47.50 1036 SER A CA 1
ATOM 8286 C C . SER A 1 1036 ? -16.534 -32.680 10.573 1.00 47.50 1036 SER A C 1
ATOM 8288 O O . SER A 1 1036 ? -16.006 -31.576 10.418 1.00 47.50 1036 SER A O 1
ATOM 8290 N N . MET A 1 1037 ? -17.738 -32.809 11.138 1.00 58.78 1037 MET A N 1
ATOM 8291 C CA . MET A 1 1037 ? -18.307 -31.726 11.955 1.00 58.78 1037 MET A CA 1
ATOM 8292 C C . MET A 1 1037 ? -17.340 -31.436 13.114 1.00 58.78 1037 MET A C 1
ATOM 8294 O O . MET A 1 1037 ? -16.952 -32.348 13.845 1.00 58.78 1037 MET A O 1
ATOM 8298 N N . SER A 1 1038 ? -16.869 -30.192 13.228 1.00 72.00 1038 SER A N 1
ATOM 8299 C CA . SER A 1 1038 ? -15.811 -29.812 14.172 1.00 72.00 1038 SER A CA 1
ATOM 8300 C C . SER A 1 1038 ? -16.373 -29.466 15.553 1.00 72.00 1038 SER A C 1
ATOM 8302 O O . SER A 1 1038 ? -17.493 -28.977 15.671 1.00 72.00 1038 SER A O 1
ATOM 8304 N N . GLU A 1 1039 ? -15.562 -29.627 16.598 1.00 80.12 1039 GLU A N 1
ATOM 8305 C CA . GLU A 1 1039 ? -15.856 -29.138 17.957 1.00 80.12 1039 GLU A CA 1
ATOM 8306 C C . GLU A 1 1039 ? -16.184 -27.629 17.986 1.00 80.12 1039 GLU A C 1
ATOM 8308 O O . GLU A 1 1039 ? -17.038 -27.188 18.749 1.00 80.12 1039 GLU A O 1
ATOM 8313 N N . ARG A 1 1040 ? -15.599 -26.844 17.070 1.00 84.81 1040 ARG A N 1
ATOM 8314 C CA . ARG A 1 1040 ? -15.897 -25.411 16.876 1.00 84.81 1040 ARG A CA 1
ATOM 8315 C C . ARG A 1 1040 ? -17.330 -25.162 16.394 1.00 84.81 1040 ARG A C 1
ATOM 8317 O O . ARG A 1 1040 ? -17.949 -24.173 16.758 1.00 84.81 1040 ARG A O 1
ATOM 8324 N N . SER A 1 1041 ? -17.883 -26.077 15.600 1.00 83.81 1041 SER A N 1
ATOM 8325 C CA . SER A 1 1041 ? -19.279 -25.978 15.154 1.00 83.81 1041 SER A CA 1
ATOM 8326 C C . SER A 1 1041 ? -20.245 -26.151 16.327 1.00 83.81 1041 SER A C 1
ATOM 8328 O O . SER A 1 1041 ? -21.240 -25.434 16.417 1.00 83.81 1041 SER A O 1
ATOM 8330 N N . LEU A 1 1042 ? -19.921 -27.072 17.244 1.00 89.62 1042 LEU A N 1
ATOM 8331 C CA . LEU A 1 1042 ? -20.657 -27.235 18.494 1.00 89.62 1042 LEU A CA 1
ATOM 8332 C C . LEU A 1 1042 ? -20.497 -26.000 19.392 1.00 89.62 1042 LEU A C 1
ATOM 8334 O O . LEU A 1 1042 ? -21.492 -25.535 19.939 1.00 89.62 1042 LEU A O 1
ATOM 8338 N N . LEU A 1 1043 ? -19.285 -25.443 19.503 1.00 92.00 1043 LEU A N 1
ATOM 8339 C CA . LEU A 1 1043 ? -19.019 -24.212 20.256 1.00 92.00 1043 LEU A CA 1
ATOM 8340 C C . LEU A 1 1043 ? -19.960 -23.075 19.848 1.00 92.00 1043 LEU A C 1
ATOM 8342 O O . LEU A 1 1043 ? -20.609 -22.492 20.715 1.00 92.00 1043 LEU A O 1
ATOM 8346 N N . HIS A 1 1044 ? -20.064 -22.778 18.551 1.00 94.38 1044 HIS A N 1
ATOM 8347 C CA . HIS A 1 1044 ? -20.921 -21.693 18.061 1.00 94.38 1044 HIS A CA 1
ATOM 8348 C C . HIS A 1 1044 ? -22.394 -21.956 18.374 1.00 94.38 1044 HIS A C 1
ATOM 8350 O O . HIS A 1 1044 ? -23.095 -21.072 18.859 1.00 94.38 1044 HIS A O 1
ATOM 8356 N N . ALA A 1 1045 ? -22.861 -23.188 18.159 1.00 94.19 1045 ALA A N 1
ATOM 8357 C CA . ALA A 1 1045 ? -24.245 -23.568 18.426 1.00 94.19 1045 ALA A CA 1
ATOM 8358 C C . ALA A 1 1045 ? -24.607 -23.467 19.915 1.00 94.19 1045 ALA A C 1
ATOM 8360 O O . ALA A 1 1045 ? -25.616 -22.858 20.268 1.00 94.19 1045 ALA A O 1
ATOM 8361 N N . ILE A 1 1046 ? -23.758 -24.007 20.792 1.00 94.81 1046 ILE A N 1
ATOM 8362 C CA . ILE A 1 1046 ? -23.946 -23.939 22.244 1.00 94.81 1046 ILE A CA 1
ATOM 8363 C C . ILE A 1 1046 ? -23.829 -22.497 22.741 1.00 94.81 1046 ILE A C 1
ATOM 8365 O O . ILE A 1 1046 ? -24.631 -22.090 23.574 1.00 94.81 1046 ILE A O 1
ATOM 8369 N N . SER A 1 1047 ? -22.906 -21.702 22.191 1.00 95.19 1047 SER A N 1
ATOM 8370 C CA . SER A 1 1047 ? -22.773 -20.282 22.535 1.00 95.19 1047 SER A CA 1
ATOM 8371 C C . SER A 1 1047 ? -24.034 -19.498 22.183 1.00 95.19 1047 SER A C 1
ATOM 8373 O O . SER A 1 1047 ? -24.505 -18.739 23.023 1.00 95.19 1047 SER A O 1
ATOM 8375 N N . VAL A 1 1048 ? -24.622 -19.716 20.996 1.00 96.25 1048 VAL A N 1
ATOM 8376 C CA . VAL A 1 1048 ? -25.889 -19.079 20.589 1.00 96.25 1048 VAL A CA 1
ATOM 8377 C C . VAL A 1 1048 ? -27.031 -19.473 21.523 1.00 96.25 1048 VAL A C 1
ATOM 8379 O O . VAL A 1 1048 ? -27.746 -18.598 22.002 1.00 96.25 1048 VAL A O 1
ATOM 8382 N N . LEU A 1 1049 ? -27.193 -20.765 21.829 1.00 95.69 1049 LEU A N 1
ATOM 8383 C CA . LEU A 1 1049 ? -28.239 -21.222 22.753 1.00 95.69 1049 LEU A CA 1
ATOM 8384 C C . LEU A 1 1049 ? -28.039 -20.668 24.172 1.00 95.69 1049 LEU A C 1
ATOM 8386 O O . LEU A 1 1049 ? -29.007 -20.325 24.848 1.00 95.69 1049 LEU A O 1
ATOM 8390 N N . TYR A 1 1050 ? -26.787 -20.546 24.609 1.00 95.06 1050 TYR A N 1
ATOM 8391 C CA . TYR A 1 1050 ? -26.424 -20.004 25.912 1.00 95.06 1050 TYR A CA 1
ATOM 8392 C C . TYR A 1 1050 ? -26.776 -18.517 26.030 1.00 95.06 1050 TYR A C 1
ATOM 8394 O O . TYR A 1 1050 ? -27.449 -18.128 26.985 1.00 95.06 1050 TYR A O 1
ATOM 8402 N N . ILE A 1 1051 ? -26.422 -17.691 25.039 1.00 93.88 1051 ILE A N 1
ATOM 8403 C CA . ILE A 1 1051 ? -26.799 -16.267 25.047 1.00 93.88 1051 ILE A CA 1
ATOM 8404 C C . ILE A 1 1051 ? -28.292 -16.053 24.763 1.00 93.88 1051 ILE A C 1
ATOM 8406 O O . ILE A 1 1051 ? -28.878 -15.111 25.289 1.00 93.88 1051 ILE A O 1
ATOM 8410 N N . ALA A 1 1052 ? -28.946 -16.941 24.005 1.00 94.00 1052 ALA A N 1
ATOM 8411 C CA . ALA A 1 1052 ? -30.400 -16.920 23.843 1.00 94.00 1052 ALA A CA 1
ATOM 8412 C C . ALA A 1 1052 ? -31.110 -17.191 25.179 1.00 94.00 1052 ALA A C 1
ATOM 8414 O O . ALA A 1 1052 ? -32.114 -16.548 25.487 1.00 94.00 1052 ALA A O 1
ATOM 8415 N N . MET A 1 1053 ? -30.558 -18.082 26.012 1.00 93.94 1053 MET A N 1
ATOM 8416 C CA . MET A 1 1053 ? -31.045 -18.302 27.374 1.00 93.94 1053 MET A CA 1
ATOM 8417 C C . MET A 1 1053 ? -30.803 -17.078 28.272 1.00 93.94 1053 MET A C 1
ATOM 8419 O O . MET A 1 1053 ? -31.714 -16.664 28.987 1.00 93.94 1053 MET A O 1
ATOM 8423 N N . GLN A 1 1054 ? -29.628 -16.436 28.190 1.00 91.62 1054 GLN A N 1
ATOM 8424 C CA . GLN A 1 1054 ? -29.373 -15.163 28.886 1.00 91.62 1054 GLN A CA 1
ATOM 8425 C C . GLN A 1 1054 ? -30.389 -14.082 28.482 1.00 91.62 1054 GLN A C 1
ATOM 8427 O O . GLN A 1 1054 ? -30.937 -13.405 29.349 1.00 91.62 1054 GLN A O 1
ATOM 8432 N N . ALA A 1 1055 ? -30.701 -13.955 27.188 1.00 89.75 1055 ALA A N 1
ATOM 8433 C CA . ALA A 1 1055 ? -31.707 -13.017 26.691 1.00 89.75 1055 ALA A CA 1
ATOM 8434 C C . ALA A 1 1055 ? -33.111 -13.311 27.253 1.00 89.75 1055 ALA A C 1
ATOM 8436 O O . ALA A 1 1055 ? -33.831 -12.384 27.624 1.00 89.75 1055 ALA A O 1
ATOM 8437 N N . CYS A 1 1056 ? -33.490 -14.589 27.383 1.00 89.88 1056 CYS A N 1
ATOM 8438 C CA . CYS A 1 1056 ? -34.750 -14.975 28.027 1.00 89.88 1056 CYS A CA 1
ATOM 8439 C C . CYS A 1 1056 ? -34.790 -14.554 29.507 1.00 89.88 1056 CYS A C 1
ATOM 8441 O O . CYS A 1 1056 ? -35.811 -14.045 29.969 1.00 89.88 1056 CYS A O 1
ATOM 8443 N N . HIS A 1 1057 ? -33.680 -14.698 30.237 1.00 86.81 1057 HIS A N 1
ATOM 8444 C CA . HIS A 1 1057 ? -33.573 -14.210 31.615 1.00 86.81 1057 HIS A CA 1
ATOM 8445 C C . HIS A 1 1057 ? -33.656 -12.682 31.711 1.00 86.81 1057 HIS A C 1
ATOM 8447 O O . HIS A 1 1057 ? -34.338 -12.179 32.602 1.00 86.81 1057 HIS A O 1
ATOM 8453 N N . VAL A 1 1058 ? -33.021 -11.944 30.791 1.00 83.88 1058 VAL A N 1
ATOM 8454 C CA . VAL A 1 1058 ? -33.126 -10.475 30.728 1.00 83.88 1058 VAL A CA 1
ATOM 8455 C C . VAL A 1 1058 ? -34.584 -10.064 30.561 1.00 83.88 1058 VAL A C 1
ATOM 8457 O O . VAL A 1 1058 ? -35.099 -9.356 31.423 1.00 83.88 1058 VAL A O 1
ATOM 8460 N N . ILE A 1 1059 ? -35.275 -10.593 29.545 1.00 83.31 1059 ILE A N 1
ATOM 8461 C CA . ILE A 1 1059 ? -36.693 -10.298 29.277 1.00 83.31 1059 ILE A CA 1
ATOM 8462 C C . ILE A 1 1059 ? -37.576 -10.638 30.485 1.00 83.31 1059 ILE A C 1
ATOM 8464 O O . ILE A 1 1059 ? -38.405 -9.827 30.892 1.00 83.31 1059 ILE A O 1
ATOM 8468 N N . SER A 1 1060 ? -37.365 -11.808 31.097 1.00 82.56 1060 SER A N 1
ATOM 8469 C CA . SER A 1 1060 ? -38.098 -12.229 32.295 1.00 82.56 1060 SER A CA 1
ATOM 8470 C C . SER A 1 1060 ? -37.844 -11.298 33.490 1.00 82.56 1060 SER A C 1
ATOM 8472 O O . SER A 1 1060 ? -38.745 -11.031 34.282 1.00 82.56 1060 SER A O 1
ATOM 8474 N N . SER A 1 1061 ? -36.635 -10.752 33.619 1.00 74.50 1061 SER A N 1
ATOM 8475 C CA . SER A 1 1061 ? -36.289 -9.867 34.728 1.00 74.50 1061 SER A CA 1
ATOM 8476 C C . SER A 1 1061 ? -36.785 -8.427 34.554 1.00 74.50 1061 SER A C 1
ATOM 8478 O O . SER A 1 1061 ? -37.278 -7.849 35.526 1.00 74.50 1061 SER A O 1
ATOM 8480 N N . SER A 1 1062 ? -36.738 -7.879 33.331 1.00 64.62 1062 SER A N 1
ATOM 8481 C CA . SER A 1 1062 ? -37.080 -6.483 33.013 1.00 64.62 1062 SER A CA 1
ATOM 8482 C C . SER A 1 1062 ? -38.541 -6.119 33.299 1.00 64.62 1062 SER A C 1
ATOM 8484 O O . SER A 1 1062 ? -38.855 -4.952 33.533 1.00 64.62 1062 SER A O 1
ATOM 8486 N N . ALA A 1 1063 ? -39.441 -7.099 33.332 1.00 50.75 1063 ALA A N 1
ATOM 8487 C CA . ALA A 1 1063 ? -40.842 -6.878 33.682 1.00 50.75 1063 ALA A CA 1
ATOM 8488 C C . ALA A 1 1063 ? -41.112 -6.938 35.202 1.00 50.75 1063 ALA A C 1
ATOM 8490 O O . ALA A 1 1063 ? -42.064 -6.325 35.683 1.00 50.75 1063 ALA A O 1
ATOM 8491 N N . SER A 1 1064 ? -40.245 -7.586 35.992 1.00 43.06 1064 SER A N 1
ATOM 8492 C CA . SER A 1 1064 ? -40.360 -7.599 37.463 1.00 43.06 1064 SER A CA 1
ATOM 8493 C C . SER A 1 1064 ? -39.814 -6.329 38.140 1.00 43.06 1064 SER A C 1
ATOM 8495 O O . SER A 1 1064 ? -40.140 -6.042 39.291 1.00 43.06 1064 SER A O 1
ATOM 8497 N N . SER A 1 1065 ? -39.044 -5.514 37.412 1.00 42.50 1065 SER A N 1
ATOM 8498 C CA . SER A 1 1065 ? -38.379 -4.294 37.894 1.00 42.50 1065 SER A CA 1
ATOM 8499 C C . SER A 1 1065 ? -39.270 -3.052 38.078 1.00 42.50 1065 SER A C 1
ATOM 8501 O O . SER A 1 1065 ? -38.748 -1.961 38.288 1.00 42.50 1065 SER A O 1
ATOM 8503 N N . PHE A 1 1066 ? -40.598 -3.204 38.143 1.00 35.94 1066 PHE A N 1
ATOM 8504 C CA . PHE A 1 1066 ? -41.429 -2.258 38.911 1.00 35.94 1066 PHE A CA 1
ATOM 8505 C C . PHE A 1 1066 ? -41.395 -2.534 40.435 1.00 35.94 1066 PHE A C 1
ATOM 8507 O O . PHE A 1 1066 ? -42.027 -1.814 41.205 1.00 35.94 1066 PHE A O 1
ATOM 8514 N N . SER A 1 1067 ? -40.617 -3.522 40.902 1.00 27.42 1067 SER A N 1
ATOM 8515 C CA . SER A 1 1067 ? -40.332 -3.769 42.322 1.00 27.42 1067 SER A CA 1
ATOM 8516 C C . SER A 1 1067 ? -38.828 -3.955 42.571 1.00 27.42 1067 SER A C 1
ATOM 8518 O O . SER A 1 1067 ? -38.145 -4.727 41.904 1.00 27.42 1067 SER A O 1
ATOM 8520 N N . SER A 1 1068 ? -38.311 -3.189 43.528 1.00 28.81 1068 SER A N 1
ATOM 8521 C CA . SER A 1 1068 ? -36.903 -3.006 43.888 1.00 28.81 1068 SER A CA 1
ATOM 8522 C C . SER A 1 1068 ? -36.202 -4.244 44.477 1.00 28.81 1068 SER A C 1
ATOM 8524 O O . SER A 1 1068 ? -36.803 -4.979 45.257 1.00 28.81 1068 SER A O 1
ATOM 8526 N N . SER A 1 1069 ? -34.881 -4.321 44.242 1.00 30.19 1069 SER A N 1
ATOM 8527 C CA . SER A 1 1069 ? -33.826 -5.148 44.882 1.00 30.19 1069 SER A CA 1
ATOM 8528 C C . SER A 1 1069 ? -33.322 -6.386 44.109 1.00 30.19 1069 SER A C 1
ATOM 8530 O O . SER A 1 1069 ? -33.743 -7.519 44.316 1.00 30.19 1069 SER A O 1
ATOM 8532 N N . PHE A 1 1070 ? -32.315 -6.153 43.255 1.00 26.20 1070 PHE A N 1
ATOM 8533 C CA . PHE A 1 1070 ? -31.410 -7.174 42.716 1.00 26.20 1070 PHE A CA 1
ATOM 8534 C C . PHE A 1 1070 ? -30.255 -7.403 43.703 1.00 26.20 1070 PHE A C 1
ATOM 8536 O O . PHE A 1 1070 ? -29.342 -6.589 43.812 1.00 26.20 1070 PHE A O 1
ATOM 8543 N N . THR A 1 1071 ? -30.279 -8.521 44.420 1.00 29.72 1071 THR A N 1
ATOM 8544 C CA . THR A 1 1071 ? -29.084 -9.108 45.045 1.00 29.72 1071 THR A CA 1
ATOM 8545 C C . THR A 1 1071 ? -28.833 -10.461 44.386 1.00 29.72 1071 THR A C 1
ATOM 8547 O O . THR A 1 1071 ? -29.785 -11.150 44.019 1.00 29.72 1071 THR A O 1
ATOM 8550 N N . GLN A 1 1072 ? -27.557 -10.804 44.175 1.00 30.86 1072 GLN A N 1
ATOM 8551 C CA . GLN A 1 1072 ? -27.075 -12.043 43.549 1.00 30.86 1072 GLN A CA 1
ATOM 8552 C C . GLN A 1 1072 ? -27.525 -13.281 44.356 1.00 30.86 1072 GLN A C 1
ATOM 8554 O O . GLN A 1 1072 ? -26.778 -13.821 45.166 1.00 30.86 1072 GLN A O 1
ATOM 8559 N N . GLY A 1 1073 ? -28.781 -13.689 44.184 1.00 29.84 1073 GLY A N 1
ATOM 8560 C CA . GLY A 1 1073 ? -29.375 -14.911 44.727 1.00 29.84 1073 GLY A CA 1
ATOM 8561 C C . GLY A 1 1073 ? -29.426 -16.033 43.680 1.00 29.84 1073 GLY A C 1
ATOM 8562 O O . GLY A 1 1073 ? -29.181 -15.776 42.499 1.00 29.84 1073 GLY A O 1
ATOM 8563 N N . PRO A 1 1074 ? -29.728 -17.282 44.086 1.00 41.22 1074 PRO A N 1
ATOM 8564 C CA . PRO A 1 1074 ? -29.711 -18.437 43.188 1.00 41.22 1074 PRO A CA 1
ATOM 8565 C C . PRO A 1 1074 ? -30.654 -18.225 41.995 1.00 41.22 1074 PRO A C 1
ATOM 8567 O O . PRO A 1 1074 ? -31.755 -17.703 42.166 1.00 41.22 1074 PRO A O 1
ATOM 8570 N N . MET A 1 1075 ? -30.176 -18.608 40.802 1.00 47.50 1075 MET A N 1
ATOM 8571 C CA . MET A 1 1075 ? -30.836 -18.489 39.490 1.00 47.50 1075 MET A CA 1
ATOM 8572 C C . MET A 1 1075 ? -32.368 -18.595 39.583 1.00 47.50 1075 MET A C 1
ATOM 8574 O O . MET A 1 1075 ? -32.895 -19.677 39.841 1.00 47.50 1075 MET A O 1
ATOM 8578 N N . ARG A 1 1076 ? -33.095 -17.492 39.343 1.00 56.50 1076 ARG A N 1
ATOM 8579 C CA . ARG A 1 1076 ? -34.548 -17.551 39.099 1.00 56.50 1076 ARG A CA 1
ATOM 8580 C C . ARG A 1 1076 ? -34.809 -18.279 37.774 1.00 56.50 1076 ARG A C 1
ATOM 8582 O O . ARG A 1 1076 ? -34.069 -18.075 36.813 1.00 56.50 1076 ARG A O 1
ATOM 8589 N N . GLY A 1 1077 ? -35.863 -19.095 37.721 1.00 70.31 1077 GLY A N 1
ATOM 8590 C CA . GLY A 1 1077 ? -36.358 -19.681 36.469 1.00 70.31 1077 GLY A CA 1
ATOM 8591 C C . GLY A 1 1077 ? -36.803 -18.608 35.467 1.00 70.31 1077 GLY A C 1
ATOM 8592 O O . GLY A 1 1077 ? -37.081 -17.471 35.852 1.00 70.31 1077 GLY A O 1
ATOM 8593 N N . VAL A 1 1078 ? -36.839 -18.960 34.180 1.00 82.44 1078 VAL A N 1
ATOM 8594 C CA . VAL A 1 1078 ? -37.333 -18.085 33.103 1.00 82.44 1078 VAL A CA 1
ATOM 8595 C C . VAL A 1 1078 ? -38.862 -18.028 33.150 1.00 82.44 1078 VAL A C 1
ATOM 8597 O O . VAL A 1 1078 ? -39.515 -19.067 33.078 1.00 82.44 1078 VAL A O 1
ATOM 8600 N N . ASP A 1 1079 ? -39.440 -16.827 33.214 1.00 84.44 1079 ASP A N 1
ATOM 8601 C CA . ASP A 1 1079 ? -40.876 -16.628 32.982 1.00 84.44 1079 ASP A CA 1
ATOM 8602 C C . ASP A 1 1079 ? -41.181 -16.695 31.477 1.00 84.44 1079 ASP A C 1
ATOM 8604 O O . ASP A 1 1079 ? -40.923 -15.758 30.715 1.00 84.44 1079 ASP A O 1
ATOM 8608 N N . TRP A 1 1080 ? -41.713 -17.836 31.046 1.00 85.00 1080 TRP A N 1
ATOM 8609 C CA . TRP A 1 1080 ? -42.017 -18.107 29.644 1.00 85.00 1080 TRP A CA 1
ATOM 8610 C C . TRP A 1 1080 ? -43.196 -17.289 29.101 1.00 85.00 1080 TRP A C 1
ATOM 8612 O O . TRP A 1 1080 ? -43.199 -16.979 27.909 1.00 85.00 1080 TRP A O 1
ATOM 8622 N N . ASP A 1 1081 ? -44.158 -16.894 29.939 1.00 85.44 1081 ASP A N 1
ATOM 8623 C CA . ASP A 1 1081 ? -45.311 -16.089 29.515 1.00 85.44 1081 ASP A CA 1
ATOM 8624 C C . ASP A 1 1081 ? -44.888 -14.645 29.221 1.00 85.44 1081 ASP A C 1
ATOM 8626 O O . ASP A 1 1081 ? -45.333 -14.036 28.241 1.00 85.44 1081 ASP A O 1
ATOM 8630 N N . MET A 1 1082 ? -43.941 -14.116 30.000 1.00 84.25 1082 MET A N 1
ATOM 8631 C CA . MET A 1 1082 ? -43.342 -12.810 29.720 1.00 84.25 1082 MET A CA 1
ATOM 8632 C C . MET A 1 1082 ? -42.501 -12.819 28.442 1.00 84.25 1082 MET A C 1
ATOM 8634 O O . MET A 1 1082 ? -42.579 -11.873 27.657 1.00 84.25 1082 MET A O 1
ATOM 8638 N N . VAL A 1 1083 ? -41.760 -13.900 28.173 1.00 85.44 1083 VAL A N 1
ATOM 8639 C CA . VAL A 1 1083 ? -41.034 -14.054 26.900 1.00 85.44 1083 VAL A CA 1
ATOM 8640 C C . VAL A 1 1083 ? -42.003 -14.061 25.711 1.00 85.44 1083 VAL A C 1
ATOM 8642 O O . VAL A 1 1083 ? -41.760 -13.347 24.738 1.00 85.44 1083 VAL A O 1
ATOM 8645 N N . LYS A 1 1084 ? -43.127 -14.788 25.796 1.00 85.88 1084 LYS A N 1
ATOM 8646 C CA . LYS A 1 1084 ? -44.171 -14.784 24.750 1.00 85.88 1084 LYS A CA 1
ATOM 8647 C C . LYS A 1 1084 ? -44.762 -13.392 24.538 1.00 85.88 1084 LYS A C 1
ATOM 8649 O O . LYS A 1 1084 ? -44.885 -12.947 23.399 1.00 85.88 1084 LYS A O 1
ATOM 8654 N N . THR A 1 1085 ? -45.089 -12.696 25.625 1.00 84.56 1085 THR A N 1
ATOM 8655 C CA . THR A 1 1085 ? -45.657 -11.340 25.575 1.00 84.56 1085 THR A CA 1
ATOM 8656 C C . THR A 1 1085 ? -44.691 -10.364 24.902 1.00 84.56 1085 THR A C 1
ATOM 8658 O O . THR A 1 1085 ? -45.083 -9.605 24.018 1.00 84.56 1085 THR A O 1
ATOM 8661 N N . PHE A 1 1086 ? -43.406 -10.430 25.256 1.00 85.81 1086 PHE A N 1
ATOM 8662 C CA . PHE A 1 1086 ? -42.363 -9.602 24.657 1.00 85.81 1086 PHE A CA 1
ATOM 8663 C C . PHE A 1 1086 ? -42.195 -9.865 23.151 1.00 85.81 1086 PHE A C 1
ATOM 8665 O O . PHE A 1 1086 ? -42.106 -8.926 22.360 1.00 85.81 1086 PHE A O 1
ATOM 8672 N N . GLN A 1 1087 ? -42.205 -11.134 22.732 1.00 85.12 1087 GLN A N 1
ATOM 8673 C CA . GLN A 1 1087 ? -42.163 -11.501 21.313 1.00 85.12 1087 GLN A CA 1
ATOM 8674 C C . GLN A 1 1087 ? -43.388 -10.989 20.550 1.00 85.12 1087 GLN A C 1
ATOM 8676 O O . GLN A 1 1087 ? -43.226 -10.376 19.501 1.00 85.12 1087 GLN A O 1
ATOM 8681 N N . GLN A 1 1088 ? -44.601 -11.182 21.078 1.00 82.94 1088 GLN A N 1
ATOM 8682 C CA . GLN A 1 1088 ? -45.835 -10.695 20.446 1.00 82.94 1088 GLN A CA 1
ATOM 8683 C C . GLN A 1 1088 ? -45.847 -9.172 20.291 1.00 82.94 1088 GLN A C 1
ATOM 8685 O O . GLN A 1 1088 ? -46.368 -8.653 19.307 1.00 82.94 1088 GLN A O 1
ATOM 8690 N N . GLN A 1 1089 ? -45.261 -8.455 21.250 1.00 81.81 1089 GLN A N 1
ATOM 8691 C CA . GLN A 1 1089 ? -45.206 -6.999 21.231 1.00 81.81 1089 GLN A CA 1
ATOM 8692 C C . GLN A 1 1089 ? -44.181 -6.449 20.228 1.00 81.81 1089 GLN A C 1
ATOM 8694 O O . GLN A 1 1089 ? -44.448 -5.430 19.593 1.00 81.81 1089 GLN A O 1
ATOM 8699 N N . PHE A 1 1090 ? -43.008 -7.081 20.093 1.00 82.62 1090 PHE A N 1
ATOM 8700 C CA . PHE A 1 1090 ? -41.870 -6.485 19.377 1.00 82.62 1090 PHE A CA 1
ATOM 8701 C C . PHE A 1 1090 ? -41.348 -7.285 18.170 1.00 82.62 1090 PHE A C 1
ATOM 8703 O O . PHE A 1 1090 ? -40.515 -6.770 17.421 1.00 82.62 1090 PHE A O 1
ATOM 8710 N N . MET A 1 1091 ? -41.811 -8.518 17.949 1.00 82.62 1091 MET A N 1
ATOM 8711 C CA . MET A 1 1091 ? -41.377 -9.389 16.851 1.00 82.62 1091 MET A CA 1
ATOM 8712 C C . MET A 1 1091 ? -42.534 -9.662 15.878 1.00 82.62 1091 MET A C 1
ATOM 8714 O O . MET A 1 1091 ? -43.214 -10.680 16.003 1.00 82.62 1091 MET A O 1
ATOM 8718 N N . PRO A 1 1092 ? -42.779 -8.770 14.899 1.00 74.38 1092 PRO A N 1
ATOM 8719 C CA . PRO A 1 1092 ? -43.762 -9.040 13.857 1.00 74.38 1092 PRO A CA 1
ATOM 8720 C C . PRO A 1 1092 ? -43.345 -10.268 13.024 1.00 74.38 1092 PRO A C 1
ATOM 8722 O O . PRO A 1 1092 ? -42.141 -10.491 12.838 1.00 74.38 1092 PRO A O 1
ATOM 8725 N N . PRO A 1 1093 ? -44.312 -11.052 12.508 1.00 67.81 1093 PRO A N 1
ATOM 8726 C CA . PRO A 1 1093 ? -44.018 -12.218 11.681 1.00 67.81 1093 PRO A CA 1
ATOM 8727 C C . PRO A 1 1093 ? -43.286 -11.797 10.403 1.00 67.81 1093 PRO A C 1
ATOM 8729 O O . PRO A 1 1093 ? -43.608 -10.772 9.803 1.00 67.81 1093 PRO A O 1
ATOM 8732 N N . SER A 1 1094 ? -42.305 -12.592 9.971 1.00 69.88 1094 SER A N 1
ATOM 8733 C CA . SER A 1 1094 ? -41.505 -12.295 8.769 1.00 69.88 1094 SER A CA 1
ATOM 8734 C C . SER A 1 1094 ? -42.262 -12.353 7.439 1.00 69.88 1094 SER A C 1
ATOM 8736 O O . SER A 1 1094 ? -41.733 -11.874 6.441 1.00 69.88 1094 SER A O 1
ATOM 8738 N N . GLY A 1 1095 ? -43.454 -12.956 7.408 1.00 70.50 1095 GLY A N 1
ATOM 8739 C CA . GLY A 1 1095 ? -44.217 -13.217 6.183 1.00 70.50 1095 GLY A CA 1
ATOM 8740 C C . GLY A 1 1095 ? -43.795 -14.483 5.426 1.00 70.50 1095 GLY A C 1
ATOM 8741 O O . GLY A 1 1095 ? -44.540 -14.935 4.565 1.00 70.50 1095 GLY A O 1
ATOM 8742 N N . TYR A 1 1096 ? -42.657 -15.103 5.765 1.00 75.75 1096 TYR A N 1
ATOM 8743 C CA . TYR A 1 1096 ? -42.246 -16.372 5.157 1.00 75.75 1096 TYR A CA 1
ATOM 8744 C C . TYR A 1 1096 ? -43.109 -17.536 5.653 1.00 75.75 1096 TYR A C 1
ATOM 8746 O O . TYR A 1 1096 ? -43.406 -17.638 6.844 1.00 75.75 1096 TYR A O 1
ATOM 8754 N N . THR A 1 1097 ? -43.459 -18.452 4.751 1.00 77.50 1097 THR A N 1
ATOM 8755 C CA . THR A 1 1097 ? -44.126 -19.718 5.086 1.00 77.50 1097 THR A CA 1
ATOM 8756 C C . THR A 1 1097 ? -43.104 -20.821 5.387 1.00 77.50 1097 THR A C 1
ATOM 8758 O O . THR A 1 1097 ? -41.933 -20.737 5.001 1.00 77.50 1097 THR A O 1
ATOM 8761 N N . TRP A 1 1098 ? -43.527 -21.896 6.063 1.00 75.75 1098 TRP A N 1
ATOM 8762 C CA . TRP A 1 1098 ? -42.674 -23.077 6.257 1.00 75.75 1098 TRP A CA 1
ATOM 8763 C C . TRP A 1 1098 ? -42.215 -23.661 4.915 1.00 75.75 1098 TRP A C 1
ATOM 8765 O O . TRP A 1 1098 ? -41.056 -24.056 4.765 1.00 75.75 1098 TRP A O 1
ATOM 8775 N N . GLU A 1 1099 ? -43.095 -23.667 3.912 1.00 74.94 1099 GLU A N 1
ATOM 8776 C CA . GLU A 1 1099 ? -42.793 -24.119 2.557 1.00 74.94 1099 GLU A CA 1
ATOM 8777 C C . GLU A 1 1099 ? -41.633 -23.358 1.920 1.00 74.94 1099 GLU A C 1
ATOM 8779 O O . GLU A 1 1099 ? -40.838 -23.986 1.206 1.00 74.94 1099 GLU A O 1
ATOM 8784 N N . ASP A 1 1100 ? -41.522 -22.059 2.199 1.00 73.38 1100 ASP A N 1
ATOM 8785 C CA . ASP A 1 1100 ? -40.402 -21.240 1.754 1.00 73.38 1100 ASP A CA 1
ATOM 8786 C C . ASP A 1 1100 ? -39.133 -21.708 2.463 1.00 73.38 1100 ASP A C 1
ATOM 8788 O O . ASP A 1 1100 ? -38.160 -22.108 1.822 1.00 73.38 1100 ASP A O 1
ATOM 8792 N N . LEU A 1 1101 ? -39.157 -21.742 3.797 1.00 79.19 1101 LEU A N 1
ATOM 8793 C CA . LEU A 1 1101 ? -37.964 -21.902 4.628 1.00 79.19 1101 LEU A CA 1
ATOM 8794 C C . LEU A 1 1101 ? -37.471 -23.347 4.798 1.00 79.19 1101 LEU A C 1
ATOM 8796 O O . LEU A 1 1101 ? -36.338 -23.538 5.243 1.00 79.19 1101 LEU A O 1
ATOM 8800 N N . LYS A 1 1102 ? -38.239 -24.373 4.403 1.00 76.56 1102 LYS A N 1
ATOM 8801 C CA . LYS A 1 1102 ? -37.904 -25.807 4.598 1.00 76.56 1102 LYS A CA 1
ATOM 8802 C C . LYS A 1 1102 ? -36.557 -26.260 4.021 1.00 76.56 1102 LYS A C 1
ATOM 8804 O O . LYS A 1 1102 ? -36.076 -27.348 4.329 1.00 76.56 1102 LYS A O 1
ATOM 8809 N N . GLN A 1 1103 ? -35.973 -25.491 3.100 1.00 71.69 1103 GLN A N 1
ATOM 8810 C CA . GLN A 1 1103 ? -34.645 -25.783 2.555 1.00 71.69 1103 GLN A CA 1
ATOM 8811 C C . GLN A 1 1103 ? -33.503 -25.164 3.383 1.00 71.69 1103 GLN A C 1
ATOM 8813 O O . GLN A 1 1103 ? -32.375 -25.654 3.308 1.00 71.69 1103 GLN A O 1
ATOM 8818 N N . LEU A 1 1104 ? -33.785 -24.110 4.156 1.00 76.75 1104 LEU A N 1
ATOM 8819 C CA . LEU A 1 1104 ? -32.844 -23.451 5.067 1.00 76.75 1104 LEU A CA 1
ATOM 8820 C C . LEU A 1 1104 ? -32.949 -23.993 6.499 1.00 76.75 1104 LEU A C 1
ATOM 8822 O O . LEU A 1 1104 ? -31.939 -24.061 7.193 1.00 76.75 1104 LEU A O 1
ATOM 8826 N N . LEU A 1 1105 ? -34.154 -24.370 6.935 1.00 83.19 1105 LEU A N 1
ATOM 8827 C CA . LEU A 1 1105 ? -34.446 -24.855 8.283 1.00 83.19 1105 LEU A CA 1
ATOM 8828 C C . LEU A 1 1105 ? -34.607 -26.380 8.275 1.00 83.19 1105 LEU A C 1
ATOM 8830 O O . LEU A 1 1105 ? -35.364 -26.928 7.480 1.00 83.19 1105 LEU A O 1
ATOM 8834 N N . LEU A 1 1106 ? -33.902 -27.071 9.177 1.00 77.25 1106 LEU A N 1
ATOM 8835 C CA . LEU A 1 1106 ? -34.009 -28.531 9.343 1.00 77.25 1106 LEU A CA 1
ATOM 8836 C C . LEU A 1 1106 ? -34.998 -28.946 10.444 1.00 77.25 1106 LEU A C 1
ATOM 8838 O O . LEU A 1 1106 ? -35.309 -30.129 10.557 1.00 77.25 1106 LEU A O 1
ATOM 8842 N N . VAL A 1 1107 ? -35.471 -28.003 11.264 1.00 83.62 1107 VAL A N 1
ATOM 8843 C CA . VAL A 1 1107 ? -36.358 -28.284 12.400 1.00 83.62 1107 VAL A CA 1
ATOM 8844 C C . VAL A 1 1107 ? -37.809 -28.035 11.990 1.00 83.62 1107 VAL A C 1
ATOM 8846 O O . VAL A 1 1107 ? -38.279 -26.900 12.005 1.00 83.62 1107 VAL A O 1
ATOM 8849 N N . GLU A 1 1108 ? -38.511 -29.098 11.602 1.00 81.12 1108 GLU A N 1
ATOM 8850 C CA . GLU A 1 1108 ? -39.937 -29.049 11.251 1.00 81.12 1108 GLU A CA 1
ATOM 8851 C C . GLU A 1 1108 ? -40.798 -28.703 12.476 1.00 81.12 1108 GLU A C 1
ATOM 8853 O O . GLU A 1 1108 ? -40.602 -29.262 13.553 1.00 81.12 1108 GLU A O 1
ATOM 8858 N N . GLY A 1 1109 ? -41.713 -27.738 12.325 1.00 82.12 1109 GLY A N 1
ATOM 8859 C CA . GLY A 1 1109 ? -42.553 -27.217 13.414 1.00 82.12 1109 GLY A CA 1
ATOM 8860 C C . GLY A 1 1109 ? -41.915 -26.111 14.267 1.00 82.12 1109 GLY A C 1
ATOM 8861 O O . GLY A 1 1109 ? -42.556 -25.604 15.183 1.00 82.12 1109 GLY A O 1
ATOM 8862 N N . ILE A 1 1110 ? -40.676 -25.677 13.983 1.00 86.25 1110 ILE A N 1
ATOM 8863 C CA . ILE A 1 1110 ? -40.033 -24.610 14.778 1.00 86.25 1110 ILE A CA 1
ATOM 8864 C C . ILE A 1 1110 ? -40.735 -23.253 14.666 1.00 86.25 1110 ILE A C 1
ATOM 8866 O O . ILE A 1 1110 ? -40.646 -22.446 15.587 1.00 86.25 1110 ILE A O 1
ATOM 8870 N N . MET A 1 1111 ? -41.429 -23.011 13.551 1.00 82.31 1111 MET A N 1
ATOM 8871 C CA . MET A 1 1111 ? -42.195 -21.784 13.328 1.00 82.31 1111 MET A CA 1
ATOM 8872 C C . MET A 1 1111 ? -43.466 -21.722 14.187 1.00 82.31 1111 MET A C 1
ATOM 8874 O O . MET A 1 1111 ? -43.898 -20.626 14.526 1.00 82.31 1111 MET A O 1
ATOM 8878 N N . ASP A 1 1112 ? -44.017 -22.875 14.582 1.00 82.88 1112 ASP A N 1
ATOM 8879 C CA . ASP A 1 1112 ? -45.202 -22.958 15.448 1.00 82.88 1112 ASP A CA 1
ATOM 8880 C C . ASP A 1 1112 ? -44.845 -22.833 16.940 1.00 82.88 1112 ASP A C 1
ATOM 8882 O O . ASP A 1 1112 ? -45.696 -22.525 17.775 1.00 82.88 1112 ASP A O 1
ATOM 8886 N N . ALA A 1 1113 ? -43.579 -23.075 17.290 1.00 84.56 1113 ALA A N 1
ATOM 8887 C CA . ALA A 1 1113 ? -43.072 -22.951 18.648 1.00 84.56 1113 ALA A CA 1
ATOM 8888 C C . ALA A 1 1113 ? -42.712 -21.491 18.967 1.00 84.56 1113 ALA A C 1
ATOM 8890 O O . ALA A 1 1113 ? -41.917 -20.852 18.277 1.00 84.56 1113 ALA A O 1
ATOM 8891 N N . THR A 1 1114 ? -43.250 -20.969 20.067 1.00 82.00 1114 THR A N 1
ATOM 8892 C CA . THR A 1 1114 ? -43.070 -19.568 20.475 1.00 82.00 1114 THR A CA 1
ATOM 8893 C C . THR A 1 1114 ? -41.836 -19.393 21.362 1.00 82.00 1114 THR A C 1
ATOM 8895 O O . THR A 1 1114 ? -40.960 -18.566 21.096 1.00 82.00 1114 THR A O 1
ATOM 8898 N N . THR A 1 1115 ? -41.692 -20.232 22.389 1.00 87.31 1115 THR A N 1
ATOM 8899 C CA . THR A 1 1115 ? -40.607 -20.097 23.373 1.00 87.31 1115 THR A CA 1
ATOM 8900 C C . THR A 1 1115 ? -39.368 -20.903 23.006 1.00 87.31 1115 THR A C 1
ATOM 8902 O O . THR A 1 1115 ? -39.438 -21.914 22.310 1.00 87.31 1115 THR A O 1
ATOM 8905 N N . LEU A 1 1116 ? -38.206 -20.499 23.536 1.00 89.88 1116 LEU A N 1
ATOM 8906 C CA . LEU A 1 1116 ? -36.975 -21.289 23.422 1.00 89.88 1116 LEU A CA 1
ATOM 8907 C C . LEU A 1 1116 ? -37.160 -22.708 23.993 1.00 89.88 1116 LEU A C 1
ATOM 8909 O O . LEU A 1 1116 ? -36.659 -23.658 23.400 1.00 89.88 1116 LEU A O 1
ATOM 8913 N N . LYS A 1 1117 ? -37.914 -22.864 25.092 1.00 89.38 1117 LYS A N 1
ATOM 8914 C CA . LYS A 1 1117 ? -38.251 -24.175 25.672 1.00 89.38 1117 LYS A CA 1
ATOM 8915 C C . LYS A 1 1117 ? -39.023 -25.049 24.685 1.00 89.38 1117 LYS A C 1
ATOM 8917 O O . LYS A 1 1117 ? -38.551 -26.136 24.367 1.00 89.38 1117 LYS A O 1
ATOM 8922 N N . GLU A 1 1118 ? -40.122 -24.538 24.126 1.00 88.88 1118 GLU A N 1
ATOM 8923 C CA . GLU A 1 1118 ? -40.916 -25.246 23.107 1.00 88.88 1118 GLU A CA 1
ATOM 8924 C C . GLU A 1 1118 ? -40.048 -25.642 21.902 1.00 88.88 1118 GLU A C 1
ATOM 8926 O O . GLU A 1 1118 ? -40.087 -26.789 21.465 1.00 88.88 1118 GLU A O 1
ATOM 8931 N N . LYS A 1 1119 ? -39.185 -24.736 21.415 1.00 91.94 1119 LYS A N 1
ATOM 8932 C CA . LYS A 1 1119 ? -38.271 -25.001 20.287 1.00 91.94 1119 LYS A CA 1
ATOM 8933 C C . LYS A 1 1119 ? -37.247 -26.104 20.595 1.00 91.94 1119 LYS A C 1
ATOM 8935 O O . LYS A 1 1119 ? -36.906 -26.885 19.708 1.00 91.94 1119 LYS A O 1
ATOM 8940 N N . LEU A 1 1120 ? -36.754 -26.199 21.833 1.00 91.25 1120 LEU A N 1
ATOM 8941 C CA . LEU A 1 1120 ? -35.811 -27.242 22.266 1.00 91.25 1120 LEU A CA 1
ATOM 8942 C C . LEU A 1 1120 ? -36.484 -28.607 22.515 1.00 91.25 1120 LEU A C 1
ATOM 8944 O O . LEU A 1 1120 ? -35.801 -29.639 22.463 1.00 91.25 1120 LEU A O 1
ATOM 8948 N N . GLU A 1 1121 ? -37.794 -28.621 22.767 1.00 90.38 1121 GLU A N 1
ATOM 8949 C CA . GLU A 1 1121 ? -38.615 -29.823 22.975 1.00 90.38 1121 GLU A CA 1
ATOM 8950 C C . GLU A 1 1121 ? -39.067 -30.496 21.670 1.00 90.38 1121 GLU A C 1
ATOM 8952 O O . GLU A 1 1121 ? -39.473 -31.660 21.705 1.00 90.38 1121 GLU A O 1
ATOM 8957 N N . ILE A 1 1122 ? -38.939 -29.826 20.517 1.00 88.75 1122 ILE A N 1
ATOM 8958 C CA . ILE A 1 1122 ? -39.291 -30.401 19.210 1.00 88.75 1122 ILE A CA 1
ATOM 8959 C C . ILE A 1 1122 ? -38.460 -31.675 18.955 1.00 88.75 1122 ILE A C 1
ATOM 8961 O O . ILE A 1 1122 ? -37.223 -31.619 18.944 1.00 88.75 1122 ILE A O 1
ATOM 8965 N N . PRO A 1 1123 ? -39.102 -32.840 18.742 1.00 83.38 1123 PRO A N 1
ATOM 8966 C CA . PRO A 1 1123 ? -38.395 -34.075 18.435 1.00 83.38 1123 PRO A CA 1
ATOM 8967 C C . PRO A 1 1123 ? -37.894 -34.053 16.987 1.00 83.38 1123 PRO A C 1
ATOM 8969 O O . PRO A 1 1123 ? -38.682 -34.020 16.045 1.00 83.38 1123 PRO A O 1
ATOM 8972 N N . LEU A 1 1124 ? -36.577 -34.137 16.794 1.00 76.44 1124 LEU A N 1
ATOM 8973 C CA . LEU A 1 1124 ? -35.977 -34.203 15.461 1.00 76.44 1124 LEU A CA 1
ATOM 8974 C C . LEU A 1 1124 ? -35.927 -35.648 14.961 1.00 76.44 1124 LEU A C 1
ATOM 8976 O O . LEU A 1 1124 ? -35.315 -36.521 15.583 1.00 76.44 1124 LEU A O 1
ATOM 8980 N N . VAL A 1 1125 ? -36.592 -35.902 13.831 1.00 64.19 1125 VAL A N 1
ATOM 8981 C CA . VAL A 1 1125 ? -36.585 -37.197 13.138 1.00 64.19 1125 VAL A CA 1
ATOM 8982 C C . VAL A 1 1125 ? -35.535 -37.158 12.017 1.00 64.19 1125 VAL A C 1
ATOM 8984 O O . VAL A 1 1125 ? -35.570 -36.235 11.203 1.00 64.19 1125 VAL A O 1
ATOM 8987 N N . PRO A 1 1126 ? -34.616 -38.139 11.913 1.00 55.28 1126 PRO A N 1
ATOM 8988 C CA . PRO A 1 1126 ? -33.654 -38.194 10.810 1.00 55.28 1126 PRO A CA 1
ATOM 8989 C C . PRO A 1 1126 ? -34.387 -38.333 9.467 1.00 55.28 1126 PRO A C 1
ATOM 8991 O O . PRO A 1 1126 ? -35.080 -39.328 9.233 1.00 55.28 1126 PRO A O 1
ATOM 8994 N N . ASN A 1 1127 ? -34.268 -37.346 8.576 1.00 48.12 1127 ASN A N 1
ATOM 8995 C CA . ASN A 1 1127 ? -34.990 -37.351 7.304 1.00 48.12 1127 ASN A CA 1
ATOM 8996 C C . ASN A 1 1127 ? -34.238 -38.208 6.260 1.00 48.12 1127 ASN A C 1
ATOM 8998 O O . ASN A 1 1127 ? -33.114 -37.925 5.862 1.00 48.12 1127 ASN A O 1
ATOM 9002 N N . THR A 1 1128 ? -34.859 -39.302 5.820 1.00 43.97 1128 THR A N 1
ATOM 9003 C CA . THR A 1 1128 ? -34.195 -40.516 5.294 1.00 43.97 1128 THR A CA 1
ATOM 9004 C C . THR A 1 1128 ? -33.839 -40.527 3.799 1.00 43.97 1128 THR A C 1
ATOM 9006 O O . THR A 1 1128 ? -33.538 -41.597 3.270 1.00 43.97 1128 THR A O 1
ATOM 9009 N N . LYS A 1 1129 ? -33.880 -39.406 3.059 1.00 43.19 1129 LYS A N 1
ATOM 9010 C CA . LYS A 1 1129 ? -33.777 -39.474 1.578 1.00 43.19 1129 LYS A CA 1
ATOM 9011 C C . LYS A 1 1129 ? -32.604 -38.785 0.883 1.00 43.19 1129 LYS A C 1
ATOM 9013 O O . LYS A 1 1129 ? -32.385 -39.105 -0.282 1.00 43.19 1129 LYS A O 1
ATOM 9018 N N . ARG A 1 1130 ? -31.813 -37.924 1.528 1.00 37.53 1130 ARG A N 1
ATOM 9019 C CA . ARG A 1 1130 ? -30.572 -37.386 0.915 1.00 37.53 1130 ARG A CA 1
ATOM 9020 C C . ARG A 1 1130 ? -29.395 -37.194 1.872 1.00 37.53 1130 ARG A C 1
ATOM 9022 O O . ARG A 1 1130 ? -28.312 -36.857 1.408 1.00 37.53 1130 ARG A O 1
ATOM 9029 N N . ASP A 1 1131 ? -29.572 -37.505 3.148 1.00 41.91 1131 ASP A N 1
ATOM 9030 C CA . ASP A 1 1131 ? -28.514 -37.441 4.148 1.00 41.91 1131 ASP A CA 1
ATOM 9031 C C . ASP A 1 1131 ? -28.004 -38.867 4.394 1.00 41.91 1131 ASP A C 1
ATOM 9033 O O . ASP A 1 1131 ? -28.725 -39.737 4.875 1.00 41.91 1131 ASP A O 1
ATOM 9037 N N . PHE A 1 1132 ? -26.773 -39.144 3.962 1.00 36.78 1132 PHE A N 1
ATOM 9038 C CA . PHE A 1 1132 ? -26.167 -40.486 3.942 1.00 36.78 1132 PHE A CA 1
ATOM 9039 C C . PHE A 1 1132 ? -25.748 -41.006 5.334 1.00 36.78 1132 PHE A C 1
ATOM 9041 O O . PHE A 1 1132 ? -24.934 -41.922 5.431 1.00 36.78 1132 PHE A O 1
ATOM 9048 N N . LEU A 1 1133 ? -26.278 -40.424 6.408 1.00 36.94 1133 LEU A N 1
ATOM 9049 C CA . LEU A 1 1133 ? -25.871 -40.664 7.790 1.00 36.94 1133 LEU A CA 1
ATOM 9050 C C . LEU A 1 1133 ? -27.138 -40.841 8.640 1.00 36.94 1133 LEU A C 1
ATOM 9052 O O . LEU A 1 1133 ? -28.082 -40.074 8.480 1.00 36.94 1133 LEU A O 1
ATOM 9056 N N . LEU A 1 1134 ? -27.137 -41.827 9.542 1.00 40.62 1134 LEU A N 1
ATOM 9057 C CA . LEU A 1 1134 ? -28.211 -42.249 10.462 1.00 40.62 1134 LEU A CA 1
ATOM 9058 C C . LEU A 1 1134 ? -29.239 -43.285 9.961 1.00 40.62 1134 LEU A C 1
ATOM 9060 O O . LEU A 1 1134 ? -30.263 -43.004 9.335 1.00 40.62 1134 LEU A O 1
ATOM 9064 N N . ARG A 1 1135 ? -29.021 -44.533 10.398 1.00 36.28 1135 ARG A N 1
ATOM 9065 C CA . ARG A 1 1135 ? -30.006 -45.628 10.409 1.00 36.28 1135 ARG A CA 1
ATOM 9066 C C . ARG A 1 1135 ? -31.012 -45.496 11.567 1.00 36.28 1135 ARG A C 1
ATOM 9068 O O . ARG A 1 1135 ? -30.629 -45.381 12.721 1.00 36.28 1135 ARG A O 1
ATOM 9075 N N . LYS A 1 1136 ? -32.291 -45.701 11.228 1.00 39.12 1136 LYS A N 1
ATOM 9076 C CA . LYS A 1 1136 ? -33.383 -46.361 11.985 1.00 39.12 1136 LYS A CA 1
ATOM 9077 C C . LYS A 1 1136 ? -33.338 -46.316 13.532 1.00 39.12 1136 LYS A C 1
ATOM 9079 O O . LYS A 1 1136 ? -33.160 -47.349 14.174 1.00 39.12 1136 LYS A O 1
ATOM 9084 N N . THR A 1 1137 ? -33.741 -45.194 14.119 1.00 43.16 1137 THR A N 1
ATOM 9085 C CA . THR A 1 1137 ? -34.596 -45.188 15.323 1.00 43.16 1137 THR A CA 1
ATOM 9086 C C . THR A 1 1137 ? -35.830 -44.333 15.029 1.00 43.16 1137 THR A C 1
ATOM 9088 O O . THR A 1 1137 ? -35.723 -43.220 14.532 1.00 43.16 1137 THR A O 1
ATOM 9091 N N . SER A 1 1138 ? -37.031 -44.870 15.263 1.00 48.22 1138 SER A N 1
ATOM 9092 C CA . SER A 1 1138 ? -38.307 -44.205 14.941 1.00 48.22 1138 SER A CA 1
ATOM 9093 C C . SER A 1 1138 ? -38.789 -43.216 16.012 1.00 48.22 1138 SER A C 1
ATOM 9095 O O . SER A 1 1138 ? -39.869 -42.650 15.875 1.00 48.22 1138 SER A O 1
ATOM 9097 N N . LYS A 1 1139 ? -38.023 -43.014 17.091 1.00 53.81 1139 LYS A N 1
ATOM 9098 C CA . LYS A 1 1139 ? -38.316 -42.023 18.134 1.00 53.81 1139 LYS A CA 1
ATOM 9099 C C . LYS A 1 1139 ? -37.355 -40.849 17.955 1.00 53.81 1139 LYS A C 1
ATOM 9101 O O . LYS A 1 1139 ? -36.156 -41.038 18.134 1.00 53.81 1139 LYS A O 1
ATOM 9106 N N . GLY A 1 1140 ? -37.872 -39.683 17.567 1.00 64.19 1140 GLY A N 1
ATOM 9107 C CA . GLY A 1 1140 ? -37.071 -38.462 17.455 1.00 64.19 1140 GLY A CA 1
ATOM 9108 C C . GLY A 1 1140 ? -36.427 -38.092 18.794 1.00 64.19 1140 GLY A C 1
ATOM 9109 O O . GLY A 1 1140 ? -37.026 -38.298 19.852 1.00 64.19 1140 GLY A O 1
ATOM 9110 N N . VAL A 1 1141 ? -35.195 -37.585 18.750 1.00 80.88 1141 VAL A N 1
ATOM 9111 C CA . VAL A 1 1141 ? -34.455 -37.122 19.934 1.00 80.88 1141 VAL A CA 1
ATOM 9112 C C . VAL A 1 1141 ? -34.721 -35.627 20.096 1.00 80.88 1141 VAL A C 1
ATOM 9114 O O . VAL A 1 1141 ? -34.612 -34.872 19.131 1.00 80.88 1141 VAL A O 1
ATOM 9117 N N . THR A 1 1142 ? -35.090 -35.187 21.299 1.00 88.81 1142 THR A N 1
ATOM 9118 C CA . THR A 1 1142 ? -35.257 -33.755 21.593 1.00 88.81 1142 THR A CA 1
ATOM 9119 C C . THR A 1 1142 ? -33.900 -33.092 21.797 1.00 88.81 1142 THR A C 1
ATOM 9121 O O . THR A 1 1142 ? -32.926 -33.736 22.200 1.00 88.81 1142 THR A O 1
ATOM 9124 N N . THR A 1 1143 ? -33.814 -31.783 21.572 1.00 90.38 1143 THR A N 1
ATOM 9125 C CA . THR A 1 1143 ? -32.564 -31.040 21.800 1.00 90.38 1143 THR A CA 1
ATOM 9126 C C . THR A 1 1143 ? -32.170 -31.049 23.270 1.00 90.38 1143 THR A C 1
ATOM 9128 O O . THR A 1 1143 ? -30.993 -31.183 23.578 1.00 90.38 1143 THR A O 1
ATOM 9131 N N . ILE A 1 1144 ? -33.141 -31.029 24.187 1.00 89.69 1144 ILE A N 1
ATOM 9132 C CA . ILE A 1 1144 ? -32.885 -31.201 25.625 1.00 89.69 1144 ILE A CA 1
ATOM 9133 C C . ILE A 1 1144 ? -32.157 -32.526 25.896 1.00 89.69 1144 ILE A C 1
ATOM 9135 O O . ILE A 1 1144 ? -31.172 -32.547 26.633 1.00 89.69 1144 ILE A O 1
ATOM 9139 N N . SER A 1 1145 ? -32.581 -33.635 25.279 1.00 86.75 1145 SER A N 1
ATOM 9140 C CA . SER A 1 1145 ? -31.895 -34.926 25.428 1.00 86.75 1145 SER A CA 1
ATOM 9141 C C . SER A 1 1145 ? -30.484 -34.907 24.828 1.00 86.75 1145 SER A C 1
ATOM 9143 O O . SER A 1 1145 ? -29.549 -35.411 25.451 1.00 86.75 1145 SER A O 1
ATOM 9145 N N . ALA A 1 1146 ? -30.307 -34.278 23.662 1.00 87.81 1146 ALA A N 1
ATOM 9146 C CA . ALA A 1 1146 ? -28.993 -34.106 23.043 1.00 87.81 1146 ALA A CA 1
ATOM 9147 C C . ALA A 1 1146 ? -28.037 -33.285 23.931 1.00 87.81 1146 ALA A C 1
ATOM 9149 O O . ALA A 1 1146 ? -26.880 -33.663 24.112 1.00 87.81 1146 ALA A O 1
ATOM 9150 N N . LEU A 1 1147 ? -28.532 -32.210 24.552 1.00 91.19 1147 LEU A N 1
ATOM 9151 C CA . LEU A 1 1147 ? -27.772 -31.382 25.488 1.00 91.19 1147 LEU A CA 1
ATOM 9152 C C . LEU A 1 1147 ? -27.370 -32.160 26.748 1.00 91.19 1147 LEU A C 1
ATOM 9154 O O . LEU A 1 1147 ? -26.233 -32.028 27.185 1.00 91.19 1147 LEU A O 1
ATOM 9158 N N . HIS A 1 1148 ? -28.222 -33.032 27.300 1.00 89.25 1148 HIS A N 1
ATOM 9159 C CA . HIS A 1 1148 ? -27.817 -33.909 28.412 1.00 89.25 1148 HIS A CA 1
ATOM 9160 C C . HIS A 1 1148 ? -26.655 -34.835 28.035 1.00 89.25 1148 HIS A C 1
ATOM 9162 O O . HIS A 1 1148 ? -25.741 -35.034 28.835 1.00 89.25 1148 HIS A O 1
ATOM 9168 N N . GLN A 1 1149 ? -26.670 -35.385 26.817 1.00 85.69 1149 GLN A N 1
ATOM 9169 C CA . GLN A 1 1149 ? -25.598 -36.258 26.329 1.00 85.69 1149 GLN A CA 1
ATOM 9170 C C . GLN A 1 1149 ? -24.288 -35.487 26.139 1.00 85.69 1149 GLN A C 1
ATOM 9172 O O . GLN A 1 1149 ? -23.238 -35.943 26.585 1.00 85.69 1149 GLN A O 1
ATOM 9177 N N . ILE A 1 1150 ? -24.354 -34.294 25.541 1.00 87.81 1150 ILE A N 1
ATOM 9178 C CA . ILE A 1 1150 ? -23.196 -33.406 25.368 1.00 87.81 1150 ILE A CA 1
ATOM 9179 C C . ILE A 1 1150 ? -22.649 -32.962 26.727 1.00 87.81 1150 ILE A C 1
ATOM 9181 O O . ILE A 1 1150 ? -21.439 -33.007 26.939 1.00 87.81 1150 ILE A O 1
ATOM 9185 N N . TYR A 1 1151 ? -23.526 -32.593 27.664 1.00 88.44 1151 TYR A N 1
ATOM 9186 C CA . TYR A 1 1151 ? -23.150 -32.230 29.028 1.00 88.44 1151 TYR A CA 1
ATOM 9187 C C . TYR A 1 1151 ? -22.393 -33.367 29.720 1.00 88.44 1151 TYR A C 1
ATOM 9189 O O . TYR A 1 1151 ? -21.305 -33.137 30.240 1.00 88.44 1151 TYR A O 1
ATOM 9197 N N . ALA A 1 1152 ? -22.921 -34.596 29.676 1.00 83.44 1152 ALA A N 1
ATOM 9198 C CA . ALA A 1 1152 ? -22.255 -35.768 30.240 1.00 83.44 1152 ALA A CA 1
ATOM 9199 C C . ALA A 1 1152 ? -20.887 -36.024 29.578 1.00 83.44 1152 ALA A C 1
ATOM 9201 O O . ALA A 1 1152 ? -19.881 -36.162 30.269 1.00 83.44 1152 ALA A O 1
ATOM 9202 N N . GLN A 1 1153 ? -20.828 -35.993 28.243 1.00 82.69 1153 GLN A N 1
ATOM 9203 C CA . GLN A 1 1153 ? -19.604 -36.245 27.483 1.00 82.69 1153 GLN A CA 1
ATOM 9204 C C . GLN A 1 1153 ? -18.495 -35.224 27.779 1.00 82.69 1153 GLN A C 1
ATOM 9206 O O . GLN A 1 1153 ? -17.342 -35.601 27.984 1.00 82.69 1153 GLN A O 1
ATOM 9211 N N . TYR A 1 1154 ? -18.811 -33.926 27.763 1.00 84.12 1154 TYR A N 1
ATOM 9212 C CA . TYR A 1 1154 ? -17.813 -32.868 27.960 1.00 84.12 1154 TYR A CA 1
ATOM 9213 C C . TYR A 1 1154 ? -17.416 -32.686 29.419 1.00 84.12 1154 TYR A C 1
ATOM 9215 O O . TYR A 1 1154 ? -16.288 -32.288 29.695 1.00 84.12 1154 TYR A O 1
ATOM 9223 N N . ARG A 1 1155 ? -18.298 -33.046 30.353 1.00 78.75 1155 ARG A N 1
ATOM 9224 C CA . ARG A 1 1155 ? -17.958 -33.115 31.774 1.00 78.75 1155 ARG A CA 1
ATOM 9225 C C . ARG A 1 1155 ? -16.869 -34.161 32.041 1.00 78.75 1155 ARG A C 1
ATOM 9227 O O . ARG A 1 1155 ? -15.931 -33.877 32.786 1.00 78.75 1155 ARG A O 1
ATOM 9234 N N . GLU A 1 1156 ? -16.974 -35.333 31.411 1.00 70.62 1156 GLU A N 1
ATOM 9235 C CA . GLU A 1 1156 ? -15.991 -36.424 31.517 1.00 70.62 1156 GLU A CA 1
ATOM 9236 C C . GLU A 1 1156 ? -14.742 -36.207 30.638 1.00 70.62 1156 GLU A C 1
ATOM 9238 O O . GLU A 1 1156 ? -13.677 -36.756 30.917 1.00 70.62 1156 GLU A O 1
ATOM 9243 N N . SER A 1 1157 ? -14.841 -35.399 29.579 1.00 70.00 1157 SER A N 1
ATOM 9244 C CA . SER A 1 1157 ? -13.739 -35.135 28.648 1.00 70.00 1157 SER A CA 1
ATOM 9245 C C . SER A 1 1157 ? -12.641 -34.256 29.260 1.00 70.00 1157 SER A C 1
ATOM 9247 O O . SER A 1 1157 ? -12.892 -33.159 29.759 1.00 70.00 1157 SER A O 1
ATOM 9249 N N . GLU A 1 1158 ? -11.379 -34.672 29.108 1.00 60.50 1158 GLU A N 1
ATOM 9250 C CA . GLU A 1 1158 ? -10.199 -33.856 29.449 1.00 60.50 1158 GLU A CA 1
ATOM 9251 C C . GLU A 1 1158 ? -10.013 -32.621 28.529 1.00 60.50 1158 GLU A C 1
ATOM 9253 O O . GLU A 1 1158 ? -9.084 -31.844 28.739 1.00 60.50 1158 GLU A O 1
ATOM 9258 N N . LYS A 1 1159 ? -10.851 -32.430 27.495 1.00 68.06 1159 LYS A N 1
ATOM 9259 C CA . LYS A 1 1159 ? -10.623 -31.464 26.399 1.00 68.06 1159 LYS A CA 1
ATOM 9260 C C . LYS A 1 1159 ? -11.618 -30.294 26.297 1.00 68.06 1159 LYS A C 1
ATOM 9262 O O . LYS A 1 1159 ? -11.603 -29.615 25.277 1.00 68.06 1159 LYS A O 1
ATOM 9267 N N . ASP A 1 1160 ? -12.454 -30.021 27.304 1.00 82.12 1160 ASP A N 1
ATOM 9268 C CA . ASP A 1 1160 ? -13.417 -28.897 27.253 1.00 82.12 1160 ASP A CA 1
ATOM 9269 C C . ASP A 1 1160 ? -12.748 -27.511 27.404 1.00 82.12 1160 ASP A C 1
ATOM 9271 O O . ASP A 1 1160 ? -12.863 -26.848 28.434 1.00 82.12 1160 ASP A O 1
ATOM 9275 N N . MET A 1 1161 ? -12.021 -27.067 26.375 1.00 80.94 1161 MET A N 1
ATOM 9276 C CA . MET A 1 1161 ? -11.319 -25.773 26.371 1.00 80.94 1161 MET A CA 1
ATOM 9277 C C . MET A 1 1161 ? -12.268 -24.565 26.290 1.00 80.94 1161 MET A C 1
ATOM 9279 O O . MET A 1 1161 ? -11.902 -23.455 26.677 1.00 80.94 1161 MET A O 1
ATOM 9283 N N . TYR A 1 1162 ? -13.492 -24.775 25.802 1.00 86.31 1162 TYR A N 1
ATOM 9284 C CA . TYR A 1 1162 ? -14.443 -23.704 25.508 1.00 86.31 1162 TYR A CA 1
ATOM 9285 C C . TYR A 1 1162 ? -15.544 -23.532 26.564 1.00 86.31 1162 TYR A C 1
ATOM 9287 O O . TYR A 1 1162 ? -16.342 -22.603 26.464 1.00 86.31 1162 TYR A O 1
ATOM 9295 N N . GLY A 1 1163 ? -15.625 -24.424 27.554 1.00 85.88 1163 GLY A N 1
ATOM 9296 C CA . GLY A 1 1163 ? -16.661 -24.379 28.586 1.00 85.88 1163 GLY A CA 1
ATOM 9297 C C . GLY A 1 1163 ? -18.022 -24.851 28.078 1.00 85.88 1163 GLY A C 1
ATOM 9298 O O . GLY A 1 1163 ? -19.059 -24.367 28.538 1.00 85.88 1163 GLY A O 1
ATOM 9299 N N . ILE A 1 1164 ? -18.032 -25.796 27.135 1.00 89.56 1164 ILE A N 1
ATOM 9300 C CA . ILE A 1 1164 ? -19.241 -26.398 26.562 1.00 89.56 1164 ILE A CA 1
ATOM 9301 C C . ILE A 1 1164 ? -20.093 -27.024 27.665 1.00 89.56 1164 ILE A C 1
ATOM 9303 O O . ILE A 1 1164 ? -21.311 -26.837 27.663 1.00 89.56 1164 ILE A O 1
ATOM 9307 N N . ALA A 1 1165 ? -19.487 -27.708 28.641 1.00 88.06 1165 ALA A N 1
ATOM 9308 C CA . ALA A 1 1165 ? -20.226 -28.296 29.755 1.00 88.06 1165 ALA A CA 1
ATOM 9309 C C . ALA A 1 1165 ? -20.914 -27.221 30.617 1.00 88.06 1165 ALA A C 1
ATOM 9311 O O . ALA A 1 1165 ? -22.075 -27.381 30.992 1.00 88.06 1165 ALA A O 1
ATOM 9312 N N . ALA A 1 1166 ? -20.239 -26.099 30.886 1.00 87.38 1166 ALA A N 1
ATOM 9313 C CA . ALA A 1 1166 ? -20.798 -25.005 31.682 1.00 87.38 1166 ALA A CA 1
ATOM 9314 C C . ALA A 1 1166 ? -21.963 -24.304 30.962 1.00 87.38 1166 ALA A C 1
ATOM 9316 O O . ALA A 1 1166 ? -23.026 -24.116 31.555 1.00 87.38 1166 ALA A O 1
ATOM 9317 N N . MET A 1 1167 ? -21.801 -23.991 29.672 1.00 93.12 1167 MET A N 1
ATOM 9318 C CA . MET A 1 1167 ? -22.869 -23.410 28.849 1.00 93.12 1167 MET A CA 1
ATOM 9319 C C . MET A 1 1167 ? -24.070 -24.353 28.730 1.00 93.12 1167 MET A C 1
ATOM 9321 O O . MET A 1 1167 ? -25.213 -23.935 28.904 1.00 93.12 1167 MET A O 1
ATOM 9325 N N . THR A 1 1168 ? -23.820 -25.642 28.493 1.00 91.75 1168 THR A N 1
ATOM 9326 C CA . THR A 1 1168 ? -24.882 -26.651 28.376 1.00 91.75 1168 THR A CA 1
ATOM 9327 C C . THR A 1 1168 ? -25.633 -26.827 29.695 1.00 91.75 1168 THR A C 1
ATOM 9329 O O . THR A 1 1168 ? -26.861 -26.865 29.700 1.00 91.75 1168 THR A O 1
ATOM 9332 N N . GLY A 1 1169 ? -24.917 -26.864 30.825 1.00 87.75 1169 GLY A N 1
ATOM 9333 C CA . GLY A 1 1169 ? -25.524 -26.918 32.155 1.00 87.75 1169 GLY A CA 1
ATOM 9334 C C . GLY A 1 1169 ? -26.411 -25.704 32.451 1.00 87.75 1169 GLY A C 1
ATOM 9335 O O . GLY A 1 1169 ? -27.505 -25.870 32.986 1.00 87.75 1169 GLY A O 1
ATOM 9336 N N . TYR A 1 1170 ? -25.989 -24.503 32.040 1.00 88.50 1170 TYR A N 1
ATOM 9337 C CA . TYR A 1 1170 ? -26.791 -23.280 32.165 1.00 88.50 1170 TYR A CA 1
ATOM 9338 C C . TYR A 1 1170 ? -28.084 -23.344 31.344 1.00 88.50 1170 TYR A C 1
ATOM 9340 O O . TYR A 1 1170 ? -29.158 -23.040 31.859 1.00 88.50 1170 TYR A O 1
ATOM 9348 N N . ILE A 1 1171 ? -28.002 -23.790 30.084 1.00 91.06 1171 ILE A N 1
ATOM 9349 C CA . ILE A 1 1171 ? -29.178 -23.943 29.214 1.00 91.06 1171 ILE A CA 1
ATOM 9350 C C . ILE A 1 1171 ? -30.165 -24.947 29.826 1.00 91.06 1171 ILE A C 1
ATOM 9352 O O . ILE A 1 1171 ? -31.358 -24.659 29.906 1.00 91.06 1171 ILE A O 1
ATOM 9356 N N . LEU A 1 1172 ? -29.675 -26.102 30.293 1.00 89.94 1172 LEU A N 1
ATOM 9357 C CA . LEU A 1 1172 ? -30.508 -27.147 30.900 1.00 89.94 1172 LEU A CA 1
ATOM 9358 C C . LEU A 1 1172 ? -31.184 -26.688 32.200 1.00 89.94 1172 LEU A C 1
ATOM 9360 O O . LEU A 1 1172 ? -32.337 -27.042 32.438 1.00 89.94 1172 LEU A O 1
ATOM 9364 N N . HIS A 1 1173 ? -30.502 -25.882 33.018 1.00 86.00 1173 HIS A N 1
ATOM 9365 C CA . HIS A 1 1173 ? -31.101 -25.269 34.204 1.00 86.00 1173 HIS A CA 1
ATOM 9366 C C . HIS A 1 1173 ? -32.202 -24.264 33.825 1.00 86.00 1173 HIS A C 1
ATOM 9368 O O . HIS A 1 1173 ? -33.273 -24.273 34.425 1.00 86.00 1173 HIS A O 1
ATOM 9374 N N . GLY A 1 1174 ? -31.971 -23.424 32.808 1.00 82.62 1174 GLY A N 1
ATOM 9375 C CA . GLY A 1 1174 ? -32.944 -22.426 32.344 1.00 82.62 1174 GLY A CA 1
ATOM 9376 C C . GLY A 1 1174 ? -34.256 -23.026 31.820 1.00 82.62 1174 GLY A C 1
ATOM 9377 O O . GLY A 1 1174 ? -35.314 -22.430 32.005 1.00 82.62 1174 GLY A O 1
ATOM 9378 N N . VAL A 1 1175 ? -34.212 -24.228 31.229 1.00 87.31 1175 VAL A N 1
ATOM 9379 C CA . VAL A 1 1175 ? -35.412 -24.988 30.810 1.00 87.31 1175 VAL A CA 1
ATOM 9380 C C . VAL A 1 1175 ? -35.959 -25.945 31.879 1.00 87.31 1175 VAL A C 1
ATOM 9382 O O . VAL A 1 1175 ? -36.858 -26.726 31.577 1.00 87.31 1175 VAL A O 1
ATOM 9385 N N . GLU A 1 1176 ? -35.436 -25.891 33.110 1.00 84.12 1176 GLU A N 1
ATOM 9386 C CA . GLU A 1 1176 ? -35.846 -26.730 34.253 1.00 84.12 1176 GLU A CA 1
ATOM 9387 C C . GLU A 1 1176 ? -35.571 -28.237 34.071 1.00 84.12 1176 GLU A C 1
ATOM 9389 O O . GLU A 1 1176 ? -36.199 -29.077 34.714 1.00 84.12 1176 GLU A O 1
ATOM 9394 N N . ALA A 1 1177 ? -34.615 -28.608 33.215 1.00 81.75 1177 ALA A N 1
ATOM 9395 C CA . ALA A 1 1177 ? -34.284 -30.006 32.932 1.00 81.75 1177 ALA A CA 1
ATOM 9396 C C . ALA A 1 1177 ? -33.107 -30.559 33.768 1.00 81.75 1177 ALA A C 1
ATOM 9398 O O . ALA A 1 1177 ? -32.858 -31.762 33.747 1.00 81.75 1177 ALA A O 1
ATOM 9399 N N . LEU A 1 1178 ? -32.402 -29.711 34.532 1.00 74.19 1178 LEU A N 1
ATOM 9400 C CA . LEU A 1 1178 ? -31.314 -30.096 35.443 1.00 74.19 1178 LEU A CA 1
ATOM 9401 C C . LEU A 1 1178 ? -31.553 -29.499 36.843 1.00 74.19 1178 LEU A C 1
ATOM 9403 O O . LEU A 1 1178 ? -31.597 -28.281 36.989 1.00 74.19 1178 LEU A O 1
ATOM 9407 N N . SER A 1 1179 ? -31.694 -30.341 37.876 1.00 53.25 1179 SER A N 1
ATOM 9408 C CA . SER A 1 1179 ? -32.130 -29.900 39.217 1.00 53.25 1179 SER A CA 1
ATOM 9409 C C . SER A 1 1179 ? -31.025 -29.335 40.135 1.00 53.25 1179 SER A C 1
ATOM 9411 O O . SER A 1 1179 ? -31.358 -28.622 41.077 1.00 53.25 1179 SER A O 1
ATOM 9413 N N . SER A 1 1180 ? -29.732 -29.629 39.914 1.00 50.38 1180 SER A N 1
ATOM 9414 C CA . SER A 1 1180 ? -28.604 -29.034 40.668 1.00 50.38 1180 SER A CA 1
ATOM 9415 C C . SER A 1 1180 ? -27.230 -29.262 39.997 1.00 50.38 1180 SER A C 1
ATOM 9417 O O . SER A 1 1180 ? -27.014 -30.270 39.324 1.00 50.38 1180 SER A O 1
ATOM 9419 N N . LEU A 1 1181 ? -26.284 -28.328 40.184 1.00 42.72 1181 LEU A N 1
ATOM 9420 C CA . LEU A 1 1181 ? -24.871 -28.434 39.761 1.00 42.72 1181 LEU A CA 1
ATOM 9421 C C . LEU A 1 1181 ? -24.016 -29.068 40.898 1.00 42.72 1181 LEU A C 1
ATOM 9423 O O . LEU A 1 1181 ? -24.042 -28.508 41.994 1.00 42.72 1181 LEU A O 1
ATOM 9427 N N . PRO A 1 1182 ? -23.267 -30.190 40.717 1.00 42.75 1182 PRO A N 1
ATOM 9428 C CA . PRO A 1 1182 ? -22.654 -30.926 41.846 1.00 42.75 1182 PRO A CA 1
ATOM 9429 C C . PRO A 1 1182 ? -21.115 -30.806 42.023 1.00 42.75 1182 PRO A C 1
ATOM 9431 O O . PRO A 1 1182 ? -20.377 -30.586 41.064 1.00 42.75 1182 PRO A O 1
ATOM 9434 N N . HIS A 1 1183 ? -20.671 -31.023 43.278 1.00 30.02 1183 HIS A N 1
ATOM 9435 C CA . HIS A 1 1183 ? -19.336 -30.848 43.904 1.00 30.02 1183 HIS A CA 1
ATOM 9436 C C . HIS A 1 1183 ? -18.262 -31.944 43.639 1.00 30.02 1183 HIS A C 1
ATOM 9438 O O . HIS A 1 1183 ? -18.565 -33.051 43.206 1.00 30.02 1183 HIS A O 1
ATOM 9444 N N . ALA A 1 1184 ? -16.998 -31.620 43.969 1.00 42.31 1184 ALA A N 1
ATOM 9445 C CA . ALA A 1 1184 ? -15.733 -32.156 43.435 1.00 42.31 1184 ALA A CA 1
ATOM 9446 C C . ALA A 1 1184 ? -14.938 -33.171 44.313 1.00 42.31 1184 ALA A C 1
ATOM 9448 O O . ALA A 1 1184 ? -13.744 -32.971 44.512 1.00 42.31 1184 ALA A O 1
ATOM 9449 N N . ASN A 1 1185 ? -15.540 -34.256 44.831 1.00 37.50 1185 ASN A N 1
ATOM 9450 C CA . ASN A 1 1185 ? -14.837 -35.149 45.788 1.00 37.50 1185 ASN A CA 1
ATOM 9451 C C . ASN A 1 1185 ? -14.503 -36.586 45.314 1.00 37.50 1185 ASN A C 1
ATOM 9453 O O . ASN A 1 1185 ? -13.809 -37.291 46.039 1.00 37.50 1185 ASN A O 1
ATOM 9457 N N . GLU A 1 1186 ? -14.920 -37.049 44.128 1.00 36.81 1186 GLU A N 1
ATOM 9458 C CA . GLU A 1 1186 ? -14.574 -38.412 43.648 1.00 36.81 1186 GLU A CA 1
ATOM 9459 C C . GLU A 1 1186 ? -13.340 -38.466 42.717 1.00 36.81 1186 GLU A C 1
ATOM 9461 O O . GLU A 1 1186 ? -12.801 -39.546 42.479 1.00 36.81 1186 GLU A O 1
ATOM 9466 N N . GLU A 1 1187 ? -12.814 -37.318 42.262 1.00 37.78 1187 GLU A N 1
ATOM 9467 C CA . GLU A 1 1187 ? -11.608 -37.244 41.410 1.00 37.78 1187 GLU A CA 1
ATOM 9468 C C . GLU A 1 1187 ? -10.308 -37.635 42.154 1.00 37.78 1187 GLU A C 1
ATOM 9470 O O . GLU A 1 1187 ? -9.333 -38.026 41.519 1.00 37.78 1187 GLU A O 1
ATOM 9475 N N . GLU A 1 1188 ? -10.258 -37.592 43.492 1.00 38.66 1188 GLU A N 1
ATOM 9476 C CA . GLU A 1 1188 ? -8.989 -37.682 44.241 1.00 38.66 1188 GLU A CA 1
ATOM 9477 C C . GLU A 1 1188 ? -8.314 -39.070 44.223 1.00 38.66 1188 GLU A C 1
ATOM 9479 O O . GLU A 1 1188 ? -7.082 -39.162 44.281 1.00 38.66 1188 GLU A O 1
ATOM 9484 N N . ALA A 1 1189 ? -9.082 -40.162 44.134 1.00 42.09 1189 ALA A N 1
ATOM 9485 C CA . ALA A 1 1189 ? -8.542 -41.513 44.327 1.00 42.09 1189 ALA A CA 1
ATOM 9486 C C . ALA A 1 1189 ? -7.853 -42.082 43.072 1.00 42.09 1189 ALA A C 1
ATOM 9488 O O . ALA A 1 1189 ? -6.774 -42.673 43.181 1.00 42.09 1189 ALA A O 1
ATOM 9489 N N . GLU A 1 1190 ? -8.416 -41.861 41.876 1.00 43.50 1190 GLU A N 1
ATOM 9490 C CA . GLU A 1 1190 ? -7.772 -42.255 40.610 1.00 43.50 1190 GLU A CA 1
ATOM 9491 C C . GLU A 1 1190 ? -6.572 -41.356 40.262 1.00 43.50 1190 GLU A C 1
ATOM 9493 O O . GLU A 1 1190 ? -5.616 -41.808 39.619 1.00 43.50 1190 GLU A O 1
ATOM 9498 N N . GLN A 1 1191 ? -6.579 -40.100 40.731 1.00 48.03 1191 GLN A N 1
ATOM 9499 C CA . GLN A 1 1191 ? -5.515 -39.111 40.510 1.00 48.03 1191 GLN A CA 1
ATOM 9500 C C . GLN A 1 1191 ? -4.164 -39.568 41.082 1.00 48.03 1191 GLN A C 1
ATOM 9502 O O . GLN A 1 1191 ? -3.101 -39.256 40.532 1.00 48.03 1191 GLN A O 1
ATOM 9507 N N . LYS A 1 1192 ? -4.195 -40.314 42.196 1.00 47.41 1192 LYS A N 1
ATOM 9508 C CA . LYS A 1 1192 ? -3.002 -40.666 42.975 1.00 47.41 1192 LYS A CA 1
ATOM 9509 C C . LYS A 1 1192 ? -2.098 -41.665 42.254 1.00 47.41 1192 LYS A C 1
ATOM 9511 O O . LYS A 1 1192 ? -0.892 -41.458 42.202 1.00 47.41 1192 LYS A O 1
ATOM 9516 N N . THR A 1 1193 ? -2.664 -42.702 41.639 1.00 50.69 1193 THR A N 1
ATOM 9517 C CA . THR A 1 1193 ? -1.891 -43.721 40.902 1.00 50.69 1193 THR A CA 1
ATOM 9518 C C . THR A 1 1193 ? -1.345 -43.183 39.578 1.00 50.69 1193 THR A C 1
ATOM 9520 O O . THR A 1 1193 ? -0.282 -43.600 39.118 1.00 50.69 1193 THR A O 1
ATOM 9523 N N . ARG A 1 1194 ? -2.051 -42.227 38.957 1.00 47.19 1194 ARG A N 1
ATOM 9524 C CA . ARG A 1 1194 ? -1.677 -41.645 37.658 1.00 47.19 1194 ARG A CA 1
ATOM 9525 C C . ARG A 1 1194 ? -0.521 -40.636 37.768 1.00 47.19 1194 ARG A C 1
ATOM 9527 O O . ARG A 1 1194 ? 0.274 -40.525 36.830 1.00 47.19 1194 ARG A O 1
ATOM 9534 N N . SER A 1 1195 ? -0.384 -39.941 38.904 1.00 52.19 1195 SER A N 1
ATOM 9535 C CA . SER A 1 1195 ? 0.700 -38.967 39.129 1.00 52.19 1195 SER A CA 1
ATOM 9536 C C . SER A 1 1195 ? 2.080 -39.633 39.243 1.00 52.19 1195 SER A C 1
ATOM 9538 O O . SER A 1 1195 ? 3.037 -39.159 38.627 1.00 52.19 1195 SER A O 1
ATOM 9540 N N . GLU A 1 1196 ? 2.170 -40.789 39.912 1.00 54.56 1196 GLU A N 1
ATOM 9541 C CA . GLU A 1 1196 ? 3.431 -41.518 40.126 1.00 54.56 1196 GLU A CA 1
ATOM 9542 C C . GLU A 1 1196 ? 4.076 -41.982 38.805 1.00 54.56 1196 GLU A C 1
ATOM 9544 O O . GLU A 1 1196 ? 5.294 -41.882 38.622 1.00 54.56 1196 GLU A O 1
ATOM 9549 N N . ILE A 1 1197 ? 3.262 -42.414 37.833 1.00 57.94 1197 ILE A N 1
ATOM 9550 C CA . ILE A 1 1197 ? 3.737 -42.852 36.509 1.00 57.94 1197 ILE A CA 1
ATOM 9551 C C . ILE A 1 1197 ? 4.280 -41.665 35.692 1.00 57.94 1197 ILE A C 1
ATOM 9553 O O . ILE A 1 1197 ? 5.304 -41.785 35.006 1.00 57.94 1197 ILE A O 1
ATOM 9557 N N . ASN A 1 1198 ? 3.621 -40.504 35.760 1.00 55.03 1198 ASN A N 1
ATOM 9558 C CA . ASN A 1 1198 ? 4.031 -39.309 35.017 1.00 55.03 1198 ASN A CA 1
ATOM 9559 C C . ASN A 1 1198 ? 5.295 -38.654 35.600 1.00 55.03 1198 ASN A C 1
ATOM 9561 O O . ASN A 1 1198 ? 6.135 -38.179 34.828 1.00 55.03 1198 ASN A O 1
ATOM 9565 N N . GLU A 1 1199 ? 5.483 -38.694 36.922 1.00 58.56 1199 GLU A N 1
ATOM 9566 C CA . GLU A 1 1199 ? 6.691 -38.204 37.604 1.00 58.56 1199 GLU A CA 1
ATOM 9567 C C . GLU A 1 1199 ? 7.942 -38.974 37.135 1.00 58.56 1199 GLU A C 1
ATOM 9569 O O . GLU A 1 1199 ? 8.932 -38.372 36.702 1.00 58.56 1199 GLU A O 1
ATOM 9574 N N . GLN A 1 1200 ? 7.869 -40.315 37.092 1.00 53.84 1200 GLN A N 1
ATOM 9575 C CA . GLN A 1 1200 ? 8.962 -41.159 36.584 1.00 53.84 1200 GLN A CA 1
ATOM 9576 C C . GLN A 1 1200 ? 9.295 -40.862 35.114 1.00 53.84 1200 GLN A C 1
ATOM 9578 O O . GLN A 1 1200 ? 10.465 -40.862 34.716 1.00 53.84 1200 GLN A O 1
ATOM 9583 N N . ARG A 1 1201 ? 8.280 -40.571 34.291 1.00 57.12 1201 ARG A N 1
ATOM 9584 C CA . ARG A 1 1201 ? 8.469 -40.190 32.882 1.00 57.12 1201 ARG A CA 1
ATOM 9585 C C . ARG A 1 1201 ? 9.168 -38.834 32.749 1.00 57.12 1201 ARG A C 1
ATOM 9587 O O . ARG A 1 1201 ? 10.037 -38.680 31.889 1.00 57.12 1201 ARG A O 1
ATOM 9594 N N . ARG A 1 1202 ? 8.821 -37.871 33.610 1.00 57.00 1202 ARG A N 1
ATOM 9595 C CA . ARG A 1 1202 ? 9.355 -36.500 33.612 1.00 57.00 1202 ARG A CA 1
ATOM 9596 C C . ARG A 1 1202 ? 10.816 -36.446 34.065 1.00 57.00 1202 ARG A C 1
ATOM 9598 O O . ARG A 1 1202 ? 11.604 -35.721 33.457 1.00 57.00 1202 ARG A O 1
ATOM 9605 N N . LEU A 1 1203 ? 11.194 -37.249 35.064 1.00 62.72 1203 LEU A N 1
ATOM 9606 C CA . LEU A 1 1203 ? 12.582 -37.369 35.531 1.00 62.72 1203 LEU A CA 1
ATOM 9607 C C . LEU A 1 1203 ? 13.508 -37.924 34.437 1.00 62.72 1203 LEU A C 1
ATOM 9609 O O . LEU A 1 1203 ? 14.530 -37.308 34.135 1.00 62.72 1203 LEU A O 1
ATOM 9613 N N . ARG A 1 1204 ? 13.094 -38.995 33.741 1.00 62.12 1204 ARG A N 1
ATOM 9614 C CA . ARG A 1 1204 ? 13.861 -39.577 32.618 1.00 62.12 1204 ARG A CA 1
ATOM 9615 C C . ARG A 1 1204 ? 14.042 -38.608 31.441 1.00 62.12 1204 ARG A C 1
ATOM 9617 O O . ARG A 1 1204 ? 15.063 -38.639 30.756 1.00 62.12 1204 ARG A O 1
ATOM 9624 N N . LEU A 1 1205 ? 13.053 -37.748 31.186 1.00 53.44 1205 LEU A N 1
ATOM 9625 C CA . LEU A 1 1205 ? 13.111 -36.722 30.137 1.00 53.44 1205 LEU A CA 1
ATOM 9626 C C . LEU A 1 1205 ? 14.067 -35.575 30.499 1.00 53.44 1205 LEU A C 1
ATOM 9628 O O . LEU A 1 1205 ? 14.852 -35.155 29.647 1.00 53.44 1205 LEU A O 1
ATOM 9632 N N . LYS A 1 1206 ? 14.053 -35.119 31.760 1.00 61.78 1206 LYS A N 1
ATOM 9633 C CA . LYS A 1 1206 ? 14.982 -34.092 32.261 1.00 61.78 1206 LYS A CA 1
ATOM 9634 C C . LYS A 1 1206 ? 16.432 -34.575 32.269 1.00 61.78 1206 LYS A C 1
ATOM 9636 O O . LYS A 1 1206 ? 17.307 -33.821 31.852 1.00 61.78 1206 LYS A O 1
ATOM 9641 N N . GLU A 1 1207 ? 16.691 -35.823 32.665 1.00 55.44 1207 GLU A N 1
ATOM 9642 C CA . GLU A 1 1207 ? 18.037 -36.415 32.590 1.00 55.44 1207 GLU A CA 1
ATOM 9643 C C . GLU A 1 1207 ? 18.566 -36.453 31.153 1.00 55.44 1207 GLU A C 1
ATOM 9645 O O . GLU A 1 1207 ? 19.704 -36.052 30.903 1.00 55.44 1207 GLU A O 1
ATOM 9650 N N . ARG A 1 1208 ? 17.725 -36.844 30.183 1.00 47.88 1208 ARG A N 1
ATOM 9651 C CA . ARG A 1 1208 ? 18.092 -36.836 28.757 1.00 47.88 1208 ARG A CA 1
ATOM 9652 C C . ARG A 1 1208 ? 18.383 -35.431 28.232 1.00 47.88 1208 ARG A C 1
ATOM 9654 O O . ARG A 1 1208 ? 19.377 -35.250 27.534 1.00 47.88 1208 ARG A O 1
ATOM 9661 N N . GLN A 1 1209 ? 17.568 -34.434 28.582 1.00 50.31 1209 GLN A N 1
ATOM 9662 C CA . GLN A 1 1209 ? 17.800 -33.040 28.182 1.00 50.31 1209 GLN A CA 1
ATOM 9663 C C . GLN A 1 1209 ? 19.069 -32.454 28.817 1.00 50.31 1209 GLN A C 1
ATOM 9665 O O . GLN A 1 1209 ? 19.843 -31.790 28.129 1.00 50.31 1209 GLN A O 1
ATOM 9670 N N . ALA A 1 1210 ? 19.328 -32.736 30.097 1.00 53.62 1210 ALA A N 1
ATOM 9671 C CA . ALA A 1 1210 ? 20.532 -32.278 30.789 1.00 53.62 1210 ALA A CA 1
ATOM 9672 C C . ALA A 1 1210 ? 21.810 -32.915 30.217 1.00 53.62 1210 ALA A C 1
ATOM 9674 O O . ALA A 1 1210 ? 22.831 -32.240 30.083 1.00 53.62 1210 ALA A O 1
ATOM 9675 N N . MET A 1 1211 ? 21.754 -34.196 29.837 1.00 49.66 1211 MET A N 1
ATOM 9676 C CA . MET A 1 1211 ? 22.877 -34.901 29.214 1.00 49.66 1211 MET A CA 1
ATOM 9677 C C . MET A 1 1211 ? 23.166 -34.375 27.796 1.00 49.66 1211 MET A C 1
ATOM 9679 O O . MET A 1 1211 ? 24.330 -34.191 27.438 1.00 49.66 1211 MET A O 1
ATOM 9683 N N . LEU A 1 1212 ? 22.119 -34.049 27.025 1.00 42.47 1212 LEU A N 1
ATOM 9684 C CA . LEU A 1 1212 ? 22.234 -33.439 25.696 1.00 42.47 1212 LEU A CA 1
ATOM 9685 C C . LEU A 1 1212 ? 22.827 -32.020 25.774 1.00 42.47 1212 LEU A C 1
ATOM 9687 O O . LEU A 1 1212 ? 23.778 -31.713 25.061 1.00 42.47 1212 LEU A O 1
ATOM 9691 N N . LEU A 1 1213 ? 22.344 -31.189 26.707 1.00 46.38 1213 LEU A N 1
ATOM 9692 C CA . LEU A 1 1213 ? 22.867 -29.837 26.947 1.00 46.38 1213 LEU A CA 1
ATOM 9693 C C . LEU A 1 1213 ? 24.317 -29.844 27.446 1.00 46.38 1213 LEU A C 1
ATOM 9695 O O . LEU A 1 1213 ? 25.092 -28.974 27.055 1.00 46.38 1213 LEU A O 1
ATOM 9699 N N . ARG A 1 1214 ? 24.719 -30.824 28.271 1.00 49.28 1214 ARG A N 1
ATOM 9700 C CA . ARG A 1 1214 ? 26.128 -30.981 28.674 1.00 49.28 1214 ARG A CA 1
ATOM 9701 C C . ARG A 1 1214 ? 27.034 -31.325 27.490 1.00 49.28 1214 ARG A C 1
ATOM 9703 O O . ARG A 1 1214 ? 28.153 -30.829 27.458 1.00 49.28 1214 ARG A O 1
ATOM 9710 N N . ARG A 1 1215 ? 26.569 -32.119 26.514 1.00 39.88 1215 ARG A N 1
ATOM 9711 C CA . ARG A 1 1215 ? 27.356 -32.443 25.306 1.00 39.88 1215 ARG A CA 1
ATOM 9712 C C . ARG A 1 1215 ? 27.414 -31.304 24.297 1.00 39.88 1215 ARG A C 1
ATOM 9714 O O . ARG A 1 1215 ? 28.489 -31.061 23.766 1.00 39.88 1215 ARG A O 1
ATOM 9721 N N . VAL A 1 1216 ? 26.312 -30.583 24.079 1.00 43.12 1216 VAL A N 1
ATOM 9722 C CA . VAL A 1 1216 ? 26.317 -29.375 23.232 1.00 43.12 1216 VAL A CA 1
ATOM 9723 C C . VAL A 1 1216 ? 27.279 -28.340 23.818 1.00 43.12 1216 VAL A C 1
ATOM 9725 O O . VAL A 1 1216 ? 28.173 -27.886 23.117 1.00 43.12 1216 VAL A O 1
ATOM 9728 N N . LYS A 1 1217 ? 27.225 -28.099 25.137 1.00 44.94 1217 LYS A N 1
ATOM 9729 C CA . LYS A 1 1217 ? 28.182 -27.209 25.814 1.00 44.94 1217 LYS A CA 1
ATOM 9730 C C . LYS A 1 1217 ? 29.632 -27.706 25.770 1.00 44.94 1217 LYS A C 1
ATOM 9732 O O . LYS A 1 1217 ? 30.535 -26.885 25.690 1.00 44.94 1217 LYS A O 1
ATOM 9737 N N . ALA A 1 1218 ? 29.875 -29.018 25.820 1.00 38.88 1218 ALA A N 1
ATOM 9738 C CA . ALA A 1 1218 ? 31.227 -29.572 25.691 1.00 38.88 1218 ALA A CA 1
ATOM 9739 C C . ALA A 1 1218 ? 31.791 -29.435 24.263 1.00 38.88 1218 ALA A C 1
ATOM 9741 O O . ALA A 1 1218 ? 33.001 -29.283 24.102 1.00 38.88 1218 ALA A O 1
ATOM 9742 N N . ASN A 1 1219 ? 30.931 -29.450 23.240 1.00 37.25 1219 ASN A N 1
ATOM 9743 C CA . ASN A 1 1219 ? 31.333 -29.253 21.848 1.00 37.25 1219 ASN A CA 1
ATOM 9744 C C . ASN A 1 1219 ? 31.500 -27.771 21.497 1.00 37.25 1219 ASN A C 1
ATOM 9746 O O . ASN A 1 1219 ? 32.498 -27.428 20.871 1.00 37.25 1219 ASN A O 1
ATOM 9750 N N . ASP A 1 1220 ? 30.625 -26.891 21.992 1.00 40.88 1220 ASP A N 1
ATOM 9751 C CA . ASP A 1 1220 ? 30.817 -25.438 21.888 1.00 40.88 1220 ASP A CA 1
ATOM 9752 C C . ASP A 1 1220 ? 32.110 -25.011 22.599 1.00 40.88 1220 ASP A C 1
ATOM 9754 O O . ASP A 1 1220 ? 32.850 -24.170 22.094 1.00 40.88 1220 ASP A O 1
ATOM 9758 N N . ALA A 1 1221 ? 32.443 -25.652 23.729 1.00 39.09 1221 ALA A N 1
ATOM 9759 C CA . ALA A 1 1221 ? 33.713 -25.437 24.415 1.00 39.09 1221 ALA A CA 1
ATOM 9760 C C . ALA A 1 1221 ? 34.920 -25.942 23.609 1.00 39.09 1221 ALA A C 1
ATOM 9762 O O . ALA A 1 1221 ? 35.962 -25.303 23.664 1.00 39.09 1221 ALA A O 1
ATOM 9763 N N . LYS A 1 1222 ? 34.808 -27.032 22.832 1.00 35.16 1222 LYS A N 1
ATOM 9764 C CA . LYS A 1 1222 ? 35.888 -27.481 21.931 1.00 35.16 1222 LYS A CA 1
ATOM 9765 C C . LYS A 1 1222 ? 36.074 -26.533 20.746 1.00 35.16 1222 LYS A C 1
ATOM 9767 O O . LYS A 1 1222 ? 37.211 -26.187 20.438 1.00 35.16 1222 LYS A O 1
ATOM 9772 N N . SER A 1 1223 ? 34.993 -26.065 20.121 1.00 39.78 1223 SER A N 1
ATOM 9773 C CA . SER A 1 1223 ? 35.075 -25.102 19.014 1.00 39.78 1223 SER A CA 1
ATOM 9774 C C . SER A 1 1223 ? 35.604 -23.743 19.478 1.00 39.78 1223 SER A C 1
ATOM 9776 O O . SER A 1 1223 ? 36.484 -23.182 18.832 1.00 39.78 1223 SER A O 1
ATOM 9778 N N . ALA A 1 1224 ? 35.163 -23.256 20.642 1.00 35.41 1224 ALA A N 1
ATOM 9779 C CA . ALA A 1 1224 ? 35.680 -22.023 21.233 1.00 35.41 1224 ALA A CA 1
ATOM 9780 C C . ALA A 1 1224 ? 37.128 -22.176 21.734 1.00 35.41 1224 ALA A C 1
ATOM 9782 O O . ALA A 1 1224 ? 37.943 -21.285 21.510 1.00 35.41 1224 ALA A O 1
ATOM 9783 N N . ALA A 1 1225 ? 37.486 -23.311 22.348 1.00 33.25 1225 ALA A N 1
ATOM 9784 C CA . ALA A 1 1225 ? 38.859 -23.568 22.783 1.00 33.25 1225 ALA A CA 1
ATOM 9785 C C . ALA A 1 1225 ? 39.825 -23.693 21.602 1.00 33.25 1225 ALA A C 1
ATOM 9787 O O . ALA A 1 1225 ? 40.966 -23.282 21.740 1.00 33.25 1225 ALA A O 1
ATOM 9788 N N . THR A 1 1226 ? 39.385 -24.186 20.440 1.00 32.69 1226 THR A N 1
ATOM 9789 C CA . THR A 1 1226 ? 40.236 -24.248 19.236 1.00 32.69 1226 THR A CA 1
ATOM 9790 C C . THR A 1 1226 ? 40.552 -22.846 18.704 1.00 32.69 1226 THR A C 1
ATOM 9792 O O . THR A 1 1226 ? 41.679 -22.592 18.300 1.00 32.69 1226 THR A O 1
ATOM 9795 N N . ILE A 1 1227 ? 39.591 -21.916 18.783 1.00 33.78 1227 ILE A N 1
ATOM 9796 C CA . ILE A 1 1227 ? 39.757 -20.512 18.364 1.00 33.78 1227 ILE A CA 1
ATOM 9797 C C . ILE A 1 1227 ? 40.616 -19.718 19.366 1.00 33.78 1227 ILE A C 1
ATOM 9799 O O . ILE A 1 1227 ? 41.393 -18.849 18.976 1.00 33.78 1227 ILE A O 1
ATOM 9803 N N . VAL A 1 1228 ? 40.507 -20.022 20.663 1.00 33.62 1228 VAL A N 1
ATOM 9804 C CA . VAL A 1 1228 ? 41.310 -19.367 21.712 1.00 33.62 1228 VAL A CA 1
ATOM 9805 C C . VAL A 1 1228 ? 42.724 -19.957 21.787 1.00 33.62 1228 VAL A C 1
ATOM 9807 O O . VAL A 1 1228 ? 43.680 -19.212 21.966 1.00 33.62 1228 VAL A O 1
ATOM 9810 N N . ALA A 1 1229 ? 42.886 -21.267 21.582 1.00 30.73 1229 ALA A N 1
ATOM 9811 C CA . ALA A 1 1229 ? 44.190 -21.933 21.578 1.00 30.73 1229 ALA A CA 1
ATOM 9812 C C . ALA A 1 1229 ? 45.018 -21.635 20.317 1.00 30.73 1229 ALA A C 1
ATOM 9814 O O . ALA A 1 1229 ? 46.234 -21.768 20.354 1.00 30.73 1229 ALA A O 1
ATOM 9815 N N . SER A 1 1230 ? 44.403 -21.176 19.219 1.00 35.41 1230 SER A N 1
ATOM 9816 C CA . SER A 1 1230 ? 45.146 -20.668 18.054 1.00 35.41 1230 SER A CA 1
ATOM 9817 C C . SER A 1 1230 ? 45.815 -19.305 18.282 1.00 35.41 1230 SER A C 1
ATOM 9819 O O . SER A 1 1230 ? 46.489 -18.810 17.382 1.00 35.41 1230 SER A O 1
ATOM 9821 N N . LEU A 1 1231 ? 45.629 -18.690 19.456 1.00 32.41 1231 LEU A N 1
ATOM 9822 C CA . LEU A 1 1231 ? 46.193 -17.384 19.803 1.00 32.41 1231 LEU A CA 1
ATOM 9823 C C . LEU A 1 1231 ? 47.226 -17.422 20.938 1.00 32.41 1231 LEU A C 1
ATOM 9825 O O . LEU A 1 1231 ? 47.764 -16.365 21.253 1.00 32.41 1231 LEU A O 1
ATOM 9829 N N . ASP A 1 1232 ? 47.546 -18.582 21.522 1.00 26.56 1232 ASP A N 1
ATOM 9830 C CA . ASP A 1 1232 ? 48.606 -18.651 22.535 1.00 26.56 1232 ASP A CA 1
ATOM 9831 C C . ASP A 1 1232 ? 49.374 -19.979 22.478 1.00 26.56 1232 ASP A C 1
ATOM 9833 O O . ASP A 1 1232 ? 48.809 -21.072 22.562 1.00 26.56 1232 ASP A O 1
ATOM 9837 N N . ASP A 1 1233 ? 50.682 -19.857 22.280 1.00 25.97 1233 ASP A N 1
ATOM 9838 C CA . ASP A 1 1233 ? 51.630 -20.935 22.031 1.00 25.97 1233 ASP A CA 1
ATOM 9839 C C . ASP A 1 1233 ? 51.813 -21.906 23.221 1.00 25.97 1233 ASP A C 1
ATOM 9841 O O . ASP A 1 1233 ? 51.844 -21.522 24.389 1.00 25.97 1233 ASP A O 1
ATOM 9845 N N . ASN A 1 1234 ? 52.127 -23.159 22.859 1.00 25.83 1234 ASN A N 1
ATOM 9846 C CA . ASN A 1 1234 ? 52.846 -24.198 23.620 1.00 25.83 1234 ASN A CA 1
ATOM 9847 C C . ASN A 1 1234 ? 52.172 -24.903 24.817 1.00 25.83 1234 ASN A C 1
ATOM 9849 O O . ASN A 1 1234 ? 52.528 -24.614 25.953 1.00 25.83 1234 ASN A O 1
ATOM 9853 N N . VAL A 1 1235 ? 51.442 -26.013 24.577 1.00 26.80 1235 VAL A N 1
ATOM 9854 C CA . VAL A 1 1235 ? 51.549 -27.263 25.385 1.00 26.80 1235 VAL A CA 1
ATOM 9855 C C . VAL A 1 1235 ? 51.223 -28.515 24.538 1.00 26.80 1235 VAL A C 1
ATOM 9857 O O . VAL A 1 1235 ? 50.205 -28.575 23.857 1.00 26.80 1235 VAL A O 1
ATOM 9860 N N . LYS A 1 1236 ? 52.092 -29.536 24.621 1.00 20.97 1236 LYS A N 1
ATOM 9861 C CA . LYS A 1 1236 ? 51.969 -30.895 24.045 1.00 20.97 1236 LYS A CA 1
ATOM 9862 C C . LYS A 1 1236 ? 51.013 -31.787 24.854 1.00 20.97 1236 LYS A C 1
ATOM 9864 O O . LYS A 1 1236 ? 51.120 -31.756 26.074 1.00 20.97 1236 LYS A O 1
ATOM 9869 N N . MET A 1 1237 ? 50.225 -32.659 24.208 1.00 25.73 1237 MET A N 1
ATOM 9870 C CA . MET A 1 1237 ? 49.835 -33.989 24.735 1.00 25.73 1237 MET A CA 1
ATOM 9871 C C . MET A 1 1237 ? 49.221 -34.906 23.654 1.00 25.73 1237 MET A C 1
ATOM 9873 O O . MET A 1 1237 ? 48.581 -34.439 22.714 1.00 25.73 1237 MET A O 1
ATOM 9877 N N . ASP A 1 1238 ? 49.456 -36.206 23.852 1.00 22.03 1238 ASP A N 1
ATOM 9878 C CA . ASP A 1 1238 ? 49.291 -37.371 22.968 1.00 22.03 1238 ASP A CA 1
ATOM 9879 C C . ASP A 1 1238 ? 47.864 -37.952 22.843 1.00 22.03 1238 ASP A C 1
ATOM 9881 O O . ASP A 1 1238 ? 47.008 -37.749 23.705 1.00 22.03 1238 ASP A O 1
ATOM 9885 N N . GLY A 1 1239 ? 47.653 -38.777 21.802 1.00 26.58 1239 GLY A N 1
ATOM 9886 C CA . GLY A 1 1239 ? 46.489 -39.663 21.656 1.00 26.58 1239 GLY A CA 1
ATOM 9887 C C . GLY A 1 1239 ? 46.373 -40.344 20.282 1.00 26.58 1239 GLY A C 1
ATOM 9888 O O . GLY A 1 1239 ? 45.579 -39.918 19.447 1.00 26.58 1239 GLY A O 1
ATOM 9889 N N . ASP A 1 1240 ? 47.153 -41.407 20.064 1.00 27.20 1240 ASP A N 1
ATOM 9890 C CA . ASP A 1 1240 ? 47.147 -42.288 18.885 1.00 27.20 1240 ASP A CA 1
ATOM 9891 C C . ASP A 1 1240 ? 45.892 -43.192 18.806 1.00 27.20 1240 ASP A C 1
ATOM 9893 O O . ASP A 1 1240 ? 45.551 -43.872 19.772 1.00 27.20 1240 ASP A O 1
ATOM 9897 N N . SER A 1 1241 ? 45.210 -43.221 17.648 1.00 35.47 1241 SER A N 1
ATOM 9898 C CA . SER A 1 1241 ? 44.448 -44.390 17.116 1.00 35.47 1241 SER A CA 1
ATOM 9899 C C . SER A 1 1241 ? 43.736 -44.151 15.766 1.00 35.47 1241 SER A C 1
ATOM 9901 O O . SER A 1 1241 ? 43.171 -45.085 15.212 1.00 35.47 1241 SER A O 1
ATOM 9903 N N . VAL A 1 1242 ? 43.805 -42.954 15.163 1.00 29.42 1242 VAL A N 1
ATOM 9904 C CA . VAL A 1 1242 ? 43.209 -42.668 13.825 1.00 29.42 1242 VAL A CA 1
ATOM 9905 C C . VAL A 1 1242 ? 44.274 -42.568 12.712 1.00 29.42 1242 VAL A C 1
ATOM 9907 O O . VAL A 1 1242 ? 43.989 -42.216 11.568 1.00 29.42 1242 VAL A O 1
ATOM 9910 N N . ARG A 1 1243 ? 45.539 -42.885 13.019 1.00 28.11 1243 ARG A N 1
ATOM 9911 C CA . ARG A 1 1243 ? 46.650 -42.726 12.066 1.00 28.11 1243 ARG A CA 1
ATOM 9912 C C . ARG A 1 1243 ? 46.737 -43.803 10.979 1.00 28.11 1243 ARG A C 1
ATOM 9914 O O . ARG A 1 1243 ? 47.256 -43.486 9.914 1.00 28.11 1243 ARG A O 1
ATOM 9921 N N . ASP A 1 1244 ? 46.173 -44.996 11.167 1.00 32.34 1244 ASP A N 1
ATOM 9922 C CA . ASP A 1 1244 ? 46.385 -46.078 10.190 1.00 32.34 1244 ASP A CA 1
ATOM 9923 C C . ASP A 1 1244 ? 45.517 -45.967 8.924 1.00 32.34 1244 ASP A C 1
ATOM 9925 O O . ASP A 1 1244 ? 46.000 -46.267 7.835 1.00 32.34 1244 ASP A O 1
ATOM 9929 N N . ALA A 1 1245 ? 44.287 -45.441 8.998 1.00 30.89 1245 ALA A N 1
ATOM 9930 C CA . ALA A 1 1245 ? 43.447 -45.264 7.801 1.00 30.89 1245 ALA A CA 1
ATOM 9931 C C . ALA A 1 1245 ? 43.905 -44.087 6.915 1.00 30.89 1245 ALA A C 1
ATOM 9933 O O . ALA A 1 1245 ? 43.829 -44.153 5.688 1.00 30.89 1245 ALA A O 1
ATOM 9934 N N . ARG A 1 1246 ? 44.454 -43.024 7.522 1.00 34.12 1246 ARG A N 1
ATOM 9935 C CA . ARG A 1 1246 ? 44.998 -41.874 6.777 1.00 34.12 1246 ARG A CA 1
ATOM 9936 C C . ARG A 1 1246 ? 46.275 -42.216 6.007 1.00 34.12 1246 ARG A C 1
ATOM 9938 O O . ARG A 1 1246 ? 46.558 -41.564 5.010 1.00 34.12 1246 ARG A O 1
ATOM 9945 N N . GLY A 1 1247 ? 47.019 -43.246 6.421 1.00 32.31 1247 GLY A N 1
ATOM 9946 C CA . GLY A 1 1247 ? 48.263 -43.653 5.760 1.00 32.31 1247 GLY A CA 1
ATOM 9947 C C . GLY A 1 1247 ? 48.088 -44.148 4.318 1.00 32.31 1247 GLY A C 1
ATOM 9948 O O . GLY A 1 1247 ? 49.028 -44.057 3.533 1.00 32.31 1247 GLY A O 1
ATOM 9949 N N . ILE A 1 1248 ? 46.895 -44.625 3.945 1.00 37.75 1248 ILE A N 1
ATOM 9950 C CA . ILE A 1 1248 ? 46.633 -45.199 2.614 1.00 37.75 1248 ILE A CA 1
ATOM 9951 C C . ILE A 1 1248 ? 46.174 -44.118 1.615 1.00 37.75 1248 ILE A C 1
ATOM 9953 O O . ILE A 1 1248 ? 46.602 -44.120 0.459 1.00 37.75 1248 ILE A O 1
ATOM 9957 N N . ALA A 1 1249 ? 45.367 -43.151 2.065 1.00 37.94 1249 ALA A N 1
ATOM 9958 C CA . ALA A 1 1249 ? 44.782 -42.116 1.206 1.00 37.94 1249 ALA A CA 1
ATOM 9959 C C . ALA A 1 1249 ? 45.806 -41.100 0.670 1.00 37.94 1249 ALA A C 1
ATOM 9961 O O . ALA A 1 1249 ? 45.611 -40.549 -0.410 1.00 37.94 1249 ALA A O 1
ATOM 9962 N N . VAL A 1 1250 ? 46.939 -40.905 1.358 1.00 42.25 1250 VAL A N 1
ATOM 9963 C CA . VAL A 1 1250 ? 47.985 -39.954 0.923 1.00 42.25 1250 VAL A CA 1
ATOM 9964 C C . VAL A 1 1250 ? 48.631 -40.361 -0.419 1.00 42.25 1250 VAL A C 1
ATOM 9966 O O . VAL A 1 1250 ? 49.343 -39.568 -1.026 1.00 42.25 1250 VAL A O 1
ATOM 9969 N N . SER A 1 1251 ? 48.355 -41.563 -0.942 1.00 43.53 1251 SER A N 1
ATOM 9970 C CA . SER A 1 1251 ? 48.890 -42.027 -2.232 1.00 43.53 1251 SER A CA 1
ATOM 9971 C C . SER A 1 1251 ? 47.827 -42.377 -3.289 1.00 43.53 1251 SER A C 1
ATOM 9973 O O . SER A 1 1251 ? 48.130 -42.409 -4.486 1.00 43.53 1251 SER A O 1
ATOM 9975 N N . SER A 1 1252 ? 46.571 -42.634 -2.911 1.00 49.94 1252 SER A N 1
ATOM 9976 C CA . SER A 1 1252 ? 45.571 -43.119 -3.868 1.00 49.94 1252 SER A CA 1
ATOM 9977 C C . SER A 1 1252 ? 44.988 -41.981 -4.709 1.00 49.94 1252 SER A C 1
ATOM 9979 O O . SER A 1 1252 ? 44.142 -41.226 -4.244 1.00 49.94 1252 SER A O 1
ATOM 9981 N N . LYS A 1 1253 ? 45.367 -41.903 -5.989 1.00 64.06 1253 LYS A N 1
ATOM 9982 C CA . LYS A 1 1253 ? 44.818 -40.944 -6.966 1.00 64.06 1253 LYS A CA 1
ATOM 9983 C C . LYS A 1 1253 ? 43.334 -41.192 -7.333 1.00 64.06 1253 LYS A C 1
ATOM 9985 O O . LYS A 1 1253 ? 42.867 -40.608 -8.294 1.00 64.06 1253 LYS A O 1
ATOM 9990 N N . SER A 1 1254 ? 42.588 -42.067 -6.659 1.00 79.69 1254 SER A N 1
ATOM 9991 C CA . SER A 1 1254 ? 41.239 -42.508 -7.072 1.00 79.69 1254 SER A CA 1
ATOM 9992 C C . SER A 1 1254 ? 40.134 -41.514 -6.676 1.00 79.69 1254 SER A C 1
ATOM 9994 O O . SER A 1 1254 ? 40.038 -41.098 -5.517 1.00 79.69 1254 SER A O 1
ATOM 9996 N N . VAL A 1 1255 ? 39.253 -41.171 -7.624 1.00 86.44 1255 VAL A N 1
ATOM 9997 C CA . VAL A 1 1255 ? 38.102 -40.286 -7.365 1.00 86.44 1255 VAL A CA 1
ATOM 9998 C C . VAL A 1 1255 ? 37.056 -41.021 -6.552 1.00 86.44 1255 VAL A C 1
ATOM 10000 O O . VAL A 1 1255 ? 36.562 -40.491 -5.558 1.00 86.44 1255 VAL A O 1
ATOM 10003 N N . MET A 1 1256 ? 36.744 -42.254 -6.945 1.00 84.50 1256 MET A N 1
ATOM 10004 C CA . MET A 1 1256 ? 35.725 -43.053 -6.280 1.00 84.50 1256 MET A CA 1
ATOM 10005 C C . MET A 1 1256 ? 36.129 -43.387 -4.843 1.00 84.50 1256 MET A C 1
ATOM 10007 O O . MET A 1 1256 ? 35.305 -43.253 -3.942 1.00 84.50 1256 MET A O 1
ATOM 10011 N N . ALA A 1 1257 ? 37.402 -43.715 -4.599 1.00 79.94 1257 ALA A N 1
ATOM 10012 C CA . ALA A 1 1257 ? 37.917 -43.921 -3.248 1.00 79.94 1257 ALA A CA 1
ATOM 10013 C C . ALA A 1 1257 ? 37.823 -42.642 -2.406 1.00 79.94 1257 ALA A C 1
ATOM 10015 O O . ALA A 1 1257 ? 37.404 -42.713 -1.255 1.00 79.94 1257 ALA A O 1
ATOM 10016 N N . THR A 1 1258 ? 38.130 -41.471 -2.976 1.00 82.00 1258 THR A N 1
ATOM 10017 C CA . THR A 1 1258 ? 37.991 -40.188 -2.263 1.00 82.00 1258 THR A CA 1
ATOM 10018 C C . THR A 1 1258 ? 36.535 -39.915 -1.868 1.00 82.00 1258 THR A C 1
ATOM 10020 O O . THR A 1 1258 ? 36.268 -39.466 -0.752 1.00 82.00 1258 THR A O 1
ATOM 10023 N N . LEU A 1 1259 ? 35.575 -40.223 -2.752 1.00 84.62 1259 LEU A N 1
ATOM 10024 C CA . LEU A 1 1259 ? 34.150 -40.096 -2.432 1.00 84.62 1259 LEU A CA 1
ATOM 10025 C C . LEU A 1 1259 ? 33.729 -41.079 -1.332 1.00 84.62 1259 LEU A C 1
ATOM 10027 O O . LEU A 1 1259 ? 33.111 -40.669 -0.353 1.00 84.62 1259 LEU A O 1
ATOM 10031 N N . LEU A 1 1260 ? 34.096 -42.356 -1.455 1.00 83.19 1260 LEU A N 1
ATOM 10032 C CA . LEU A 1 1260 ? 33.748 -43.394 -0.479 1.00 83.19 1260 LEU A CA 1
ATOM 10033 C C . LEU A 1 1260 ? 34.371 -43.145 0.900 1.00 83.19 1260 LEU A C 1
ATOM 10035 O O . LEU A 1 1260 ? 33.716 -43.405 1.906 1.00 83.19 1260 LEU A O 1
ATOM 10039 N N . LEU A 1 1261 ? 35.592 -42.606 0.967 1.00 75.81 1261 LEU A N 1
ATOM 10040 C CA . LEU A 1 1261 ? 36.239 -42.233 2.229 1.00 75.81 1261 LEU A CA 1
ATOM 10041 C C . LEU A 1 1261 ? 35.445 -41.155 2.970 1.00 75.81 1261 LEU A C 1
ATOM 10043 O O . LEU A 1 1261 ? 35.204 -41.294 4.166 1.00 75.81 1261 LEU A O 1
ATOM 10047 N N . ARG A 1 1262 ? 34.962 -40.127 2.260 1.00 78.25 1262 ARG A N 1
ATOM 10048 C CA . ARG A 1 1262 ? 34.084 -39.110 2.859 1.00 78.25 1262 ARG A CA 1
ATOM 10049 C C . ARG A 1 1262 ? 32.737 -39.683 3.289 1.00 78.25 1262 ARG A C 1
ATOM 10051 O O . ARG A 1 1262 ? 32.213 -39.285 4.324 1.00 78.25 1262 ARG A O 1
ATOM 10058 N N . LEU A 1 1263 ? 32.174 -40.619 2.522 1.00 82.31 1263 LEU A N 1
ATOM 10059 C CA . LEU A 1 1263 ? 30.920 -41.283 2.892 1.00 82.31 1263 LEU A CA 1
ATOM 10060 C C . LEU A 1 1263 ? 31.068 -42.213 4.100 1.00 82.31 1263 LEU A C 1
ATOM 10062 O O . LEU A 1 1263 ? 30.111 -42.363 4.855 1.00 82.31 1263 LEU A O 1
ATOM 10066 N N . ALA A 1 1264 ? 32.248 -42.796 4.321 1.00 72.31 1264 ALA A N 1
ATOM 10067 C CA . ALA A 1 1264 ? 32.515 -43.640 5.484 1.00 72.31 1264 ALA A CA 1
ATOM 10068 C C . ALA A 1 1264 ? 32.426 -42.873 6.820 1.00 72.31 1264 ALA A C 1
ATOM 10070 O O . ALA A 1 1264 ? 32.199 -43.489 7.859 1.00 72.31 1264 ALA A O 1
ATOM 10071 N N . GLU A 1 1265 ? 32.561 -41.542 6.802 1.00 70.06 1265 GLU A N 1
ATOM 10072 C CA . GLU A 1 1265 ? 32.404 -40.679 7.983 1.00 70.06 1265 GLU A CA 1
ATOM 10073 C C . GLU A 1 1265 ? 30.945 -40.249 8.241 1.00 70.06 1265 GLU A C 1
ATOM 10075 O O . GLU A 1 1265 ? 30.655 -39.584 9.239 1.00 70.06 1265 GLU A O 1
ATOM 10080 N N . VAL A 1 1266 ? 30.005 -40.593 7.353 1.00 78.12 1266 VAL A N 1
ATOM 10081 C CA . VAL A 1 1266 ? 28.617 -40.128 7.452 1.00 78.12 1266 VAL A CA 1
ATOM 10082 C C . VAL A 1 1266 ? 27.839 -40.951 8.481 1.00 78.12 1266 VAL A C 1
ATOM 10084 O O . VAL A 1 1266 ? 27.620 -42.147 8.316 1.00 78.12 1266 VAL A O 1
ATOM 10087 N N . GLU A 1 1267 ? 27.336 -40.281 9.519 1.00 79.12 1267 GLU A N 1
ATOM 10088 C CA . GLU A 1 1267 ? 26.433 -40.856 10.524 1.00 79.12 1267 GLU A CA 1
ATOM 10089 C C . GLU A 1 1267 ? 24.968 -40.445 10.288 1.00 79.12 1267 GLU A C 1
ATOM 10091 O O . GLU A 1 1267 ? 24.674 -39.404 9.694 1.00 79.12 1267 GLU A O 1
ATOM 10096 N N . CYS A 1 1268 ? 24.015 -41.206 10.846 1.00 82.94 1268 CYS A N 1
ATOM 10097 C CA . CYS A 1 1268 ? 22.602 -40.820 10.837 1.00 82.94 1268 CYS A CA 1
ATOM 10098 C C . CYS A 1 1268 ? 22.387 -39.473 11.546 1.00 82.94 1268 CYS A C 1
ATOM 10100 O O . CYS A 1 1268 ? 22.461 -39.385 12.775 1.00 82.94 1268 CYS A O 1
ATOM 10102 N N . CYS A 1 1269 ? 21.991 -38.436 10.808 1.00 77.06 1269 CYS A N 1
ATOM 10103 C CA . CYS A 1 1269 ? 21.806 -37.096 11.369 1.00 77.06 1269 CYS A CA 1
ATOM 10104 C C . CYS A 1 1269 ? 20.671 -36.998 12.405 1.00 77.06 1269 CYS A C 1
ATOM 10106 O O . CYS A 1 1269 ? 20.611 -36.033 13.166 1.00 77.06 1269 CYS A O 1
ATOM 10108 N N . MET A 1 1270 ? 19.751 -37.971 12.435 1.00 79.19 1270 MET A N 1
ATOM 10109 C CA . MET A 1 1270 ? 18.580 -37.960 13.318 1.00 79.19 1270 MET A CA 1
ATOM 10110 C C . MET A 1 1270 ? 18.801 -38.696 14.642 1.00 79.19 1270 MET A C 1
ATOM 10112 O O . MET A 1 1270 ? 18.302 -38.244 15.673 1.00 79.19 1270 MET A O 1
ATOM 10116 N N . CYS A 1 1271 ? 19.504 -39.833 14.638 1.00 77.62 1271 CYS A N 1
ATOM 10117 C CA . CYS A 1 1271 ? 19.731 -40.617 15.857 1.00 77.62 1271 CYS A CA 1
ATOM 10118 C C . CYS A 1 1271 ? 21.201 -40.770 16.252 1.00 77.62 1271 CYS A C 1
ATOM 10120 O O . CYS A 1 1271 ? 21.442 -41.095 17.412 1.00 77.62 1271 CYS A O 1
ATOM 10122 N N . ARG A 1 1272 ? 22.152 -40.515 15.337 1.00 75.56 1272 ARG A N 1
ATOM 10123 C CA . ARG A 1 1272 ? 23.599 -40.746 15.517 1.00 75.56 1272 ARG A CA 1
ATOM 10124 C C . ARG A 1 1272 ? 23.915 -42.114 16.131 1.00 75.56 1272 ARG A C 1
ATOM 10126 O O . ARG A 1 1272 ? 24.803 -42.245 16.966 1.00 75.56 1272 ARG A O 1
ATOM 10133 N N . ASP A 1 1273 ? 23.095 -43.104 15.792 1.00 72.00 1273 ASP A N 1
ATOM 10134 C CA . ASP A 1 1273 ? 23.274 -44.473 16.257 1.00 72.00 1273 ASP A CA 1
ATOM 10135 C C . ASP A 1 1273 ? 24.339 -45.119 15.362 1.00 72.00 1273 ASP A C 1
ATOM 10137 O O . ASP A 1 1273 ? 24.150 -45.089 14.145 1.00 72.00 1273 ASP A O 1
ATOM 10141 N N . PRO A 1 1274 ? 25.434 -45.675 15.915 1.00 58.09 1274 PRO A N 1
ATOM 10142 C CA . PRO A 1 1274 ? 26.445 -46.400 15.144 1.00 58.09 1274 PRO A CA 1
ATOM 10143 C C . PRO A 1 1274 ? 25.945 -47.760 14.621 1.00 58.09 1274 PRO A C 1
ATOM 10145 O O . PRO A 1 1274 ? 26.748 -48.590 14.204 1.00 58.09 1274 PRO A O 1
ATOM 10148 N N . SER A 1 1275 ? 24.639 -48.041 14.694 1.00 60.25 1275 SER A N 1
ATOM 10149 C CA . SER A 1 1275 ? 24.030 -49.251 14.145 1.00 60.25 1275 SER A CA 1
ATOM 10150 C C . SER A 1 1275 ? 24.422 -49.479 12.682 1.00 60.25 1275 SER A C 1
ATOM 10152 O O . SER A 1 1275 ? 24.336 -48.554 11.882 1.00 60.25 1275 SER A O 1
ATOM 10154 N N . ASN A 1 1276 ? 24.709 -50.730 12.306 1.00 62.53 1276 ASN A N 1
ATOM 10155 C CA . ASN A 1 1276 ? 24.938 -51.151 10.913 1.00 62.53 1276 ASN A CA 1
ATOM 10156 C C . ASN A 1 1276 ? 23.663 -51.100 10.029 1.00 62.53 1276 ASN A C 1
ATOM 10158 O O . ASN A 1 1276 ? 23.610 -51.772 9.000 1.00 62.53 1276 ASN A O 1
ATOM 10162 N N . GLU A 1 1277 ? 22.604 -50.384 10.432 1.00 72.62 1277 GLU A N 1
ATOM 10163 C CA . GLU A 1 1277 ? 21.444 -50.174 9.555 1.00 72.62 1277 GLU A CA 1
ATOM 10164 C C . GLU A 1 1277 ? 21.858 -49.283 8.367 1.00 72.62 1277 GLU A C 1
ATOM 10166 O O . GLU A 1 1277 ? 22.569 -48.295 8.564 1.00 72.62 1277 GLU A O 1
ATOM 10171 N N . PRO A 1 1278 ? 21.421 -49.591 7.131 1.00 76.81 1278 PRO A N 1
ATOM 10172 C CA . PRO A 1 1278 ? 21.826 -48.830 5.957 1.00 76.81 1278 PRO A CA 1
ATOM 10173 C C . PRO A 1 1278 ? 21.329 -47.382 6.040 1.00 76.81 1278 PRO A C 1
ATOM 10175 O O . PRO A 1 1278 ? 20.161 -47.099 6.338 1.00 76.81 1278 PRO A O 1
ATOM 10178 N N . LEU A 1 1279 ? 22.239 -46.451 5.764 1.00 85.00 1279 LEU A N 1
ATOM 10179 C CA . LEU A 1 1279 ? 21.944 -45.028 5.689 1.00 85.00 1279 LEU A CA 1
ATOM 10180 C C . LEU A 1 1279 ? 21.456 -44.656 4.290 1.00 85.00 1279 LEU A C 1
ATOM 10182 O O . LEU A 1 1279 ? 21.960 -45.151 3.285 1.00 85.00 1279 LEU A O 1
ATOM 10186 N N . MET A 1 1280 ? 20.492 -43.738 4.237 1.00 88.06 1280 MET A N 1
ATOM 10187 C CA . MET A 1 1280 ? 19.992 -43.161 2.992 1.00 88.06 1280 MET A CA 1
ATOM 10188 C C . MET A 1 1280 ? 20.306 -41.670 2.959 1.00 88.06 1280 MET A C 1
ATOM 10190 O O . MET A 1 1280 ? 20.035 -40.959 3.932 1.00 88.06 1280 MET A O 1
ATOM 10194 N N . LEU A 1 1281 ? 20.844 -41.199 1.839 1.00 90.38 1281 LEU A N 1
ATOM 10195 C CA . LEU A 1 1281 ? 21.109 -39.789 1.580 1.00 90.38 1281 LEU A CA 1
ATOM 10196 C C . LEU A 1 1281 ? 19.797 -39.039 1.344 1.00 90.38 1281 LEU A C 1
ATOM 10198 O O . LEU A 1 1281 ? 18.871 -39.548 0.709 1.00 90.38 1281 LEU A O 1
ATOM 10202 N N . PHE A 1 1282 ? 19.720 -37.807 1.831 1.00 90.00 1282 PHE A N 1
ATOM 10203 C CA . PHE A 1 1282 ? 18.595 -36.930 1.538 1.00 90.00 1282 PHE A CA 1
ATOM 10204 C C . PHE A 1 1282 ? 18.701 -36.320 0.147 1.00 90.00 1282 PHE A C 1
ATOM 10206 O O . PHE A 1 1282 ? 19.732 -35.745 -0.213 1.00 90.00 1282 PHE A O 1
ATOM 10213 N N . ALA A 1 1283 ? 17.600 -36.408 -0.597 1.00 89.19 1283 ALA A N 1
ATOM 10214 C CA . ALA A 1 1283 ? 17.510 -35.968 -1.974 1.00 89.19 1283 ALA A CA 1
ATOM 10215 C C . ALA A 1 1283 ? 16.308 -35.048 -2.198 1.00 89.19 1283 ALA A C 1
ATOM 10217 O O . ALA A 1 1283 ? 15.244 -35.210 -1.594 1.00 89.19 1283 ALA A O 1
ATOM 10218 N N . SER A 1 1284 ? 16.481 -34.103 -3.114 1.00 89.38 1284 SER A N 1
ATOM 10219 C CA . SER A 1 1284 ? 15.405 -33.281 -3.654 1.00 89.38 1284 SER A CA 1
ATOM 10220 C C . SER A 1 1284 ? 15.254 -33.569 -5.140 1.00 89.38 1284 SER A C 1
ATOM 10222 O O . SER A 1 1284 ? 16.228 -33.461 -5.884 1.00 89.38 1284 SER A O 1
ATOM 10224 N N . THR A 1 1285 ? 14.053 -33.953 -5.560 1.00 86.31 1285 THR A N 1
ATOM 10225 C CA . THR A 1 1285 ? 13.665 -34.177 -6.955 1.00 86.31 1285 THR A CA 1
ATOM 10226 C C . THR A 1 1285 ? 12.720 -33.075 -7.387 1.00 86.31 1285 THR A C 1
ATOM 10228 O O . THR A 1 1285 ? 11.689 -32.856 -6.752 1.00 86.31 1285 THR A O 1
ATOM 10231 N N . PHE A 1 1286 ? 13.047 -32.399 -8.479 1.00 82.12 1286 PHE A N 1
ATOM 10232 C CA . PHE A 1 1286 ? 12.270 -31.268 -8.973 1.00 82.12 1286 PHE A CA 1
ATOM 10233 C C . PHE A 1 1286 ? 12.254 -31.235 -10.500 1.00 82.12 1286 PHE A C 1
ATOM 10235 O O . PHE A 1 1286 ? 13.079 -31.856 -11.173 1.00 82.12 1286 PHE A O 1
ATOM 10242 N N . THR A 1 1287 ? 11.263 -30.533 -11.041 1.00 80.94 1287 THR A N 1
ATOM 10243 C CA . THR A 1 1287 ? 11.070 -30.350 -12.481 1.00 80.94 1287 THR A CA 1
ATOM 10244 C C . THR A 1 1287 ? 11.729 -29.051 -12.940 1.00 80.94 1287 THR A C 1
ATOM 10246 O O . THR A 1 1287 ? 11.631 -28.034 -12.254 1.00 80.94 1287 THR A O 1
ATOM 10249 N N . SER A 1 1288 ? 12.432 -29.070 -14.074 1.00 77.56 1288 SER A N 1
ATOM 10250 C CA . SER A 1 1288 ? 13.093 -27.887 -14.636 1.00 77.56 1288 SER A CA 1
ATOM 10251 C C . SER A 1 1288 ? 13.103 -27.916 -16.164 1.00 77.56 1288 SER A C 1
ATOM 10253 O O . SER A 1 1288 ? 13.534 -28.892 -16.779 1.00 77.56 1288 SER A O 1
ATOM 10255 N N . ASP A 1 1289 ? 12.689 -26.822 -16.799 1.00 75.56 1289 ASP A N 1
ATOM 10256 C CA . ASP A 1 1289 ? 12.835 -26.593 -18.241 1.00 75.56 1289 ASP A CA 1
ATOM 10257 C C . ASP A 1 1289 ? 14.105 -25.789 -18.591 1.00 75.56 1289 ASP A C 1
ATOM 10259 O O . ASP A 1 1289 ? 14.372 -25.537 -19.766 1.00 75.56 1289 ASP A O 1
ATOM 10263 N N . THR A 1 1290 ? 14.945 -25.445 -17.604 1.00 75.00 1290 THR A N 1
ATOM 10264 C CA . THR A 1 1290 ? 16.140 -24.600 -17.777 1.00 75.00 1290 THR A CA 1
ATOM 10265 C C . THR A 1 1290 ? 17.066 -25.123 -18.870 1.00 75.00 1290 THR A C 1
ATOM 10267 O O . THR A 1 1290 ? 17.455 -24.375 -19.761 1.00 75.00 1290 THR A O 1
ATOM 10270 N N . LEU A 1 1291 ? 17.395 -26.419 -18.855 1.00 73.38 1291 LEU A N 1
ATOM 10271 C CA . LEU A 1 1291 ? 18.248 -27.009 -19.891 1.00 73.38 1291 LEU A CA 1
ATOM 10272 C C . LEU A 1 1291 ? 17.624 -26.934 -21.286 1.00 73.38 1291 LEU A C 1
ATOM 10274 O O . LEU A 1 1291 ? 18.362 -26.823 -22.258 1.00 73.38 1291 LEU A O 1
ATOM 10278 N N . TYR A 1 1292 ? 16.294 -27.011 -21.393 1.00 71.75 1292 TYR A N 1
ATOM 10279 C CA . TYR A 1 1292 ? 15.604 -26.884 -22.675 1.00 71.75 1292 TYR A CA 1
ATOM 10280 C C . TYR A 1 1292 ? 15.713 -25.453 -23.205 1.00 71.75 1292 TYR A C 1
ATOM 10282 O O . TYR A 1 1292 ? 16.146 -25.264 -24.338 1.00 71.75 1292 TYR A O 1
ATOM 10290 N N . ARG A 1 1293 ? 15.469 -24.455 -22.348 1.00 70.44 1293 ARG A N 1
ATOM 10291 C CA . ARG A 1 1293 ? 15.678 -23.033 -22.678 1.00 70.44 1293 ARG A CA 1
ATOM 10292 C C . ARG A 1 1293 ? 17.137 -22.713 -23.028 1.00 70.44 1293 ARG A C 1
ATOM 10294 O O . ARG A 1 1293 ? 17.413 -21.795 -23.796 1.00 70.44 1293 ARG A O 1
ATOM 10301 N N . LEU A 1 1294 ? 18.082 -23.492 -22.494 1.00 71.44 1294 LEU A N 1
ATOM 10302 C CA . LEU A 1 1294 ? 19.508 -23.427 -22.828 1.00 71.44 1294 LEU A CA 1
ATOM 10303 C C . LEU A 1 1294 ? 19.912 -24.264 -24.060 1.00 71.44 1294 LEU A C 1
ATOM 10305 O O . LEU A 1 1294 ? 21.093 -24.268 -24.406 1.00 71.44 1294 LEU A O 1
ATOM 10309 N N . ARG A 1 1295 ? 19.011 -24.999 -24.734 1.00 64.06 1295 ARG A N 1
ATOM 10310 C CA . ARG A 1 1295 ? 19.360 -25.697 -25.993 1.00 64.06 1295 ARG A CA 1
ATOM 10311 C C . ARG A 1 1295 ? 19.437 -24.755 -27.190 1.00 64.06 1295 ARG A C 1
ATOM 10313 O O . ARG A 1 1295 ? 20.114 -25.105 -28.151 1.00 64.06 1295 ARG A O 1
ATOM 10320 N N . PHE A 1 1296 ? 18.834 -23.565 -27.100 1.00 57.31 1296 PHE A N 1
ATOM 10321 C CA . PHE A 1 1296 ? 18.912 -22.520 -28.123 1.00 57.31 1296 PHE A CA 1
ATOM 10322 C C . PHE A 1 1296 ? 18.621 -23.064 -29.536 1.00 57.31 1296 PHE A C 1
ATOM 10324 O O . PHE A 1 1296 ? 19.403 -22.830 -30.447 1.00 57.31 1296 PHE A O 1
ATOM 10331 N N . ASP A 1 1297 ? 17.550 -23.838 -29.735 1.00 53.81 1297 ASP A N 1
ATOM 10332 C CA . ASP A 1 1297 ? 17.137 -24.286 -31.072 1.00 53.81 1297 ASP A CA 1
ATOM 10333 C C . ASP A 1 1297 ? 15.897 -23.515 -31.559 1.00 53.81 1297 ASP A C 1
ATOM 10335 O O . ASP A 1 1297 ? 15.112 -22.991 -30.769 1.00 53.81 1297 ASP A O 1
ATOM 10339 N N . GLU A 1 1298 ? 15.721 -23.399 -32.880 1.00 50.03 1298 GLU A N 1
ATOM 10340 C CA . GLU A 1 1298 ? 14.572 -22.687 -33.467 1.00 50.03 1298 GLU A CA 1
ATOM 10341 C C . GLU A 1 1298 ? 13.225 -23.362 -33.146 1.00 50.03 1298 GLU A C 1
ATOM 10343 O O . GLU A 1 1298 ? 12.179 -22.718 -33.238 1.00 50.03 1298 GLU A O 1
ATOM 10348 N N . SER A 1 1299 ? 13.237 -24.623 -32.689 1.00 46.56 1299 SER A N 1
ATOM 10349 C CA . SER A 1 1299 ? 12.024 -25.373 -32.344 1.00 46.56 1299 SER A CA 1
ATOM 10350 C C . SER A 1 1299 ? 11.284 -24.807 -31.125 1.00 46.56 1299 SER A C 1
ATOM 10352 O O . SER A 1 1299 ? 10.103 -25.100 -30.934 1.00 46.56 1299 SER A O 1
ATOM 10354 N N . GLU A 1 1300 ? 11.936 -23.947 -30.332 1.00 46.25 1300 GLU A N 1
ATOM 10355 C CA . GLU A 1 1300 ? 11.321 -23.223 -29.215 1.00 46.25 1300 GLU A CA 1
ATOM 10356 C C . GLU A 1 1300 ? 10.215 -22.253 -29.668 1.00 46.25 1300 GLU A C 1
ATOM 10358 O O . GLU A 1 1300 ? 9.263 -22.030 -28.925 1.00 46.25 1300 GLU A O 1
ATOM 10363 N N . ARG A 1 1301 ? 10.302 -21.697 -30.889 1.00 49.53 1301 ARG A N 1
ATOM 10364 C CA . ARG A 1 1301 ? 9.287 -20.758 -31.407 1.00 49.53 1301 ARG A CA 1
ATOM 10365 C C . ARG A 1 1301 ? 8.012 -21.444 -31.893 1.00 49.53 1301 ARG A C 1
ATOM 10367 O O . ARG A 1 1301 ? 6.964 -20.806 -31.897 1.00 49.53 1301 ARG A O 1
ATOM 10374 N N . GLU A 1 1302 ? 8.099 -22.701 -32.324 1.00 45.19 1302 GLU A N 1
ATOM 10375 C CA . GLU A 1 1302 ? 6.986 -23.404 -32.980 1.00 45.19 1302 GLU A CA 1
ATOM 10376 C C . GLU A 1 1302 ? 6.317 -24.472 -32.105 1.00 45.19 1302 GLU A C 1
ATOM 10378 O O . GLU A 1 1302 ? 5.184 -24.868 -32.382 1.00 45.19 1302 GLU A O 1
ATOM 10383 N N . ALA A 1 1303 ? 6.970 -24.953 -31.042 1.00 43.66 1303 ALA A N 1
ATOM 10384 C CA . ALA A 1 1303 ? 6.358 -25.942 -30.165 1.00 43.66 1303 ALA A CA 1
ATOM 10385 C C . ALA A 1 1303 ? 5.248 -25.283 -29.314 1.00 43.66 1303 ALA A C 1
ATOM 10387 O O . ALA A 1 1303 ? 5.551 -24.371 -28.544 1.00 43.66 1303 ALA A O 1
ATOM 10388 N N . PRO A 1 1304 ? 3.974 -25.731 -29.389 1.00 44.06 1304 PRO A N 1
ATOM 10389 C CA . PRO A 1 1304 ? 2.951 -25.280 -28.448 1.00 44.06 1304 PRO A CA 1
ATOM 10390 C C . PRO A 1 1304 ? 3.448 -25.529 -27.021 1.00 44.06 1304 PRO A C 1
ATOM 10392 O O . PRO A 1 1304 ? 4.158 -26.510 -26.804 1.00 44.06 1304 PRO A O 1
ATOM 10395 N N . MET A 1 1305 ? 3.065 -24.653 -26.084 1.00 44.19 1305 MET A N 1
ATOM 10396 C CA . MET A 1 1305 ? 3.531 -24.506 -24.688 1.00 44.19 1305 MET A CA 1
ATOM 10397 C C . MET A 1 1305 ? 3.370 -25.751 -23.779 1.00 44.19 1305 MET A C 1
ATOM 10399 O O . MET A 1 1305 ? 3.212 -25.639 -22.569 1.00 44.19 1305 MET A O 1
ATOM 10403 N N . ALA A 1 1306 ? 3.384 -26.964 -24.326 1.00 44.28 1306 ALA A N 1
ATOM 10404 C CA . ALA A 1 1306 ? 3.730 -28.178 -23.614 1.00 44.28 1306 ALA A CA 1
ATOM 10405 C C . ALA A 1 1306 ? 5.194 -28.058 -23.167 1.00 44.28 1306 ALA A C 1
ATOM 10407 O O . ALA A 1 1306 ? 6.115 -28.424 -23.899 1.00 44.28 1306 ALA A O 1
ATOM 10408 N N . TYR A 1 1307 ? 5.397 -27.485 -21.980 1.00 53.81 1307 TYR A N 1
ATOM 10409 C CA . TYR A 1 1307 ? 6.691 -27.339 -21.324 1.00 53.81 1307 TYR A CA 1
ATOM 10410 C C . TYR A 1 1307 ? 7.477 -28.655 -21.415 1.00 53.81 1307 TYR A C 1
ATOM 10412 O O . TYR A 1 1307 ? 7.128 -29.648 -20.773 1.00 53.81 1307 TYR A O 1
ATOM 10420 N N . LYS A 1 1308 ? 8.534 -28.692 -22.236 1.00 61.31 1308 LYS A N 1
ATOM 10421 C CA . LYS A 1 1308 ? 9.481 -29.813 -22.239 1.00 61.31 1308 LYS A CA 1
ATOM 10422 C C . LYS A 1 1308 ? 10.345 -29.692 -20.988 1.00 61.31 1308 LYS A C 1
ATOM 10424 O O . LYS A 1 1308 ? 11.412 -29.083 -21.000 1.00 61.31 1308 LYS A O 1
ATOM 10429 N N . VAL A 1 1309 ? 9.833 -30.236 -19.896 1.00 71.44 1309 VAL A N 1
ATOM 10430 C CA . VAL A 1 1309 ? 10.494 -30.271 -18.595 1.00 71.44 1309 VAL A CA 1
ATOM 10431 C C . VAL A 1 1309 ? 11.436 -31.470 -18.477 1.00 71.44 1309 VAL A C 1
ATOM 10433 O O . VAL A 1 1309 ? 11.252 -32.498 -19.124 1.00 71.44 1309 VAL A O 1
ATOM 10436 N N . ASN A 1 1310 ? 12.459 -31.327 -17.640 1.00 78.25 1310 ASN A N 1
ATOM 10437 C CA . ASN A 1 1310 ? 13.398 -32.375 -17.269 1.00 78.25 1310 ASN A CA 1
ATOM 10438 C C . ASN A 1 1310 ? 13.325 -32.622 -15.760 1.00 78.25 1310 ASN A C 1
ATOM 10440 O O . ASN A 1 1310 ? 13.280 -31.670 -14.981 1.00 78.25 1310 ASN A O 1
ATOM 10444 N N . GLY A 1 1311 ? 13.393 -33.885 -15.339 1.00 82.06 1311 GLY A N 1
ATOM 10445 C CA . GLY A 1 1311 ? 13.604 -34.227 -13.935 1.00 82.06 1311 GLY A CA 1
ATOM 10446 C C . GLY A 1 1311 ? 15.057 -33.984 -13.535 1.00 82.06 1311 GLY A C 1
ATOM 10447 O O . GLY A 1 1311 ? 15.977 -34.406 -14.245 1.00 82.06 1311 GLY A O 1
ATOM 10448 N N . GLN A 1 1312 ? 15.259 -33.322 -12.398 1.00 85.50 1312 GLN A N 1
ATOM 10449 C CA . GLN A 1 1312 ? 16.561 -33.112 -11.766 1.00 85.50 1312 GLN A CA 1
ATOM 10450 C C . GLN A 1 1312 ? 16.557 -33.662 -10.342 1.00 85.50 1312 GLN A C 1
ATOM 10452 O O . GLN A 1 1312 ? 15.504 -33.782 -9.709 1.00 85.50 1312 GLN A O 1
ATOM 10457 N N . ILE A 1 1313 ? 17.747 -34.006 -9.851 1.00 90.25 1313 ILE A N 1
ATOM 10458 C CA . ILE A 1 1313 ? 17.952 -34.505 -8.496 1.00 90.25 1313 ILE A CA 1
ATOM 10459 C C . ILE A 1 1313 ? 19.183 -33.853 -7.875 1.00 90.25 1313 ILE A C 1
ATOM 10461 O O . ILE A 1 1313 ? 20.216 -33.714 -8.523 1.00 90.25 1313 ILE A O 1
ATOM 10465 N N . HIS A 1 1314 ? 19.081 -33.475 -6.605 1.00 88.19 1314 HIS A N 1
ATOM 10466 C CA . HIS A 1 1314 ? 20.195 -32.916 -5.848 1.00 88.19 1314 HIS A CA 1
ATOM 10467 C C . HIS A 1 1314 ? 20.303 -33.563 -4.465 1.00 88.19 1314 HIS A C 1
ATOM 10469 O O . HIS A 1 1314 ? 19.297 -33.714 -3.766 1.00 88.19 1314 HIS A O 1
ATOM 10475 N N . LEU A 1 1315 ? 21.524 -33.939 -4.070 1.00 90.12 1315 LEU A N 1
ATOM 10476 C CA . LEU A 1 1315 ? 21.834 -34.488 -2.749 1.00 90.12 1315 LEU A CA 1
ATOM 10477 C C . LEU A 1 1315 ? 22.525 -33.435 -1.884 1.00 90.12 1315 LEU A C 1
ATOM 10479 O O . LEU A 1 1315 ? 23.508 -32.833 -2.310 1.00 90.12 1315 LEU A O 1
ATOM 10483 N N . CYS A 1 1316 ? 22.083 -33.274 -0.634 1.00 83.19 1316 CYS A N 1
ATOM 10484 C CA . CYS A 1 1316 ? 22.785 -32.386 0.302 1.00 83.19 1316 CYS A CA 1
ATOM 10485 C C . CYS A 1 1316 ? 24.020 -33.021 0.956 1.00 83.19 1316 CYS A C 1
ATOM 10487 O O . CYS A 1 1316 ? 24.780 -32.317 1.615 1.00 83.19 1316 CYS A O 1
ATOM 10489 N N . GLY A 1 1317 ? 24.186 -34.342 0.837 1.00 82.56 1317 GLY A N 1
ATOM 10490 C CA . GLY A 1 1317 ? 25.269 -35.107 1.464 1.00 82.56 1317 GLY A CA 1
ATOM 10491 C C . GLY A 1 1317 ? 24.978 -35.617 2.883 1.00 82.56 1317 GLY A C 1
ATOM 10492 O O . GLY A 1 1317 ? 25.727 -36.447 3.388 1.00 82.56 1317 GLY A O 1
ATOM 10493 N N . HIS A 1 1318 ? 23.883 -35.196 3.528 1.00 85.25 1318 HIS A N 1
ATOM 10494 C CA . HIS A 1 1318 ? 23.467 -35.745 4.826 1.00 85.25 1318 HIS A CA 1
ATOM 10495 C C . HIS A 1 1318 ? 22.650 -37.028 4.662 1.00 85.25 1318 HIS A C 1
ATOM 10497 O O . HIS A 1 1318 ? 21.836 -37.134 3.741 1.00 85.25 1318 HIS A O 1
ATOM 10503 N N . ALA A 1 1319 ? 22.809 -37.964 5.602 1.00 85.06 1319 ALA A N 1
ATOM 10504 C CA . ALA A 1 1319 ? 22.096 -39.235 5.595 1.00 85.06 1319 ALA A CA 1
ATOM 10505 C C . ALA A 1 1319 ? 21.342 -39.510 6.904 1.00 85.06 1319 ALA A C 1
ATOM 10507 O O . ALA A 1 1319 ? 21.714 -39.041 7.983 1.00 85.06 1319 ALA A O 1
ATOM 10508 N N . ALA A 1 1320 ? 20.283 -40.312 6.819 1.00 85.44 1320 ALA A N 1
ATOM 10509 C CA . ALA A 1 1320 ? 19.590 -40.857 7.981 1.00 85.44 1320 ALA A CA 1
ATOM 10510 C C . ALA A 1 1320 ? 19.023 -42.250 7.698 1.00 85.44 1320 ALA A C 1
ATOM 10512 O O . ALA A 1 1320 ? 18.797 -42.629 6.550 1.00 85.44 1320 ALA A O 1
ATOM 10513 N N . HIS A 1 1321 ? 18.719 -42.997 8.762 1.00 82.00 1321 HIS A N 1
ATOM 10514 C CA . HIS A 1 1321 ? 17.952 -44.233 8.630 1.00 82.00 1321 HIS A CA 1
ATOM 10515 C C . HIS A 1 1321 ? 16.554 -43.928 8.085 1.00 82.00 1321 HIS A C 1
ATOM 10517 O O . HIS A 1 1321 ? 15.858 -43.035 8.587 1.00 82.00 1321 HIS A O 1
ATOM 10523 N N . ARG A 1 1322 ? 16.081 -44.749 7.144 1.00 81.06 1322 ARG A N 1
ATOM 10524 C CA . ARG A 1 1322 ? 14.718 -44.667 6.586 1.00 81.06 1322 ARG A CA 1
ATOM 10525 C C . ARG A 1 1322 ? 13.640 -44.635 7.684 1.00 81.06 1322 ARG A C 1
ATOM 10527 O O . ARG A 1 1322 ? 12.700 -43.843 7.624 1.00 81.06 1322 ARG A O 1
ATOM 10534 N N . LYS A 1 1323 ? 13.818 -45.418 8.756 1.00 81.88 1323 LYS A N 1
ATOM 10535 C CA . LYS A 1 1323 ? 12.922 -45.449 9.932 1.00 81.88 1323 LYS A CA 1
ATOM 10536 C C . LYS A 1 1323 ? 12.893 -44.125 10.706 1.00 81.88 1323 LYS A C 1
ATOM 10538 O O . LYS A 1 1323 ? 11.837 -43.726 11.204 1.00 81.88 1323 LYS A O 1
ATOM 10543 N N . CYS A 1 1324 ? 14.030 -43.436 10.825 1.00 79.81 1324 CYS A N 1
ATOM 10544 C CA . CYS A 1 1324 ? 14.105 -42.136 11.494 1.00 79.81 1324 CYS A CA 1
ATOM 10545 C C . CYS A 1 1324 ? 13.317 -41.077 10.716 1.00 79.81 1324 CYS A C 1
ATOM 10547 O O . CYS A 1 1324 ? 12.532 -40.342 11.321 1.00 79.81 1324 CYS A O 1
ATOM 10549 N N . VAL A 1 1325 ? 13.456 -41.078 9.388 1.00 79.19 1325 VAL A N 1
ATOM 10550 C CA . VAL A 1 1325 ? 12.721 -40.184 8.485 1.00 79.19 1325 VAL A CA 1
ATOM 10551 C C . VAL A 1 1325 ? 11.218 -40.431 8.580 1.00 79.19 1325 VAL A C 1
ATOM 10553 O O . VAL A 1 1325 ? 10.465 -39.503 8.866 1.00 79.19 1325 VAL A O 1
ATOM 10556 N N . ALA A 1 1326 ? 10.772 -41.687 8.466 1.00 75.00 1326 ALA A N 1
ATOM 10557 C CA . ALA A 1 1326 ? 9.354 -42.039 8.571 1.00 75.00 1326 ALA A CA 1
ATOM 10558 C C . ALA A 1 1326 ? 8.727 -41.585 9.904 1.00 75.00 1326 ALA A C 1
ATOM 10560 O O . ALA A 1 1326 ? 7.602 -41.085 9.946 1.00 75.00 1326 ALA A O 1
ATOM 10561 N N . LYS A 1 1327 ? 9.473 -41.696 11.011 1.00 76.25 1327 LYS A N 1
ATOM 10562 C CA . LYS A 1 1327 ? 9.029 -41.231 12.334 1.00 76.25 1327 LYS A CA 1
ATOM 10563 C C . LYS A 1 1327 ? 8.946 -39.705 12.429 1.00 76.25 1327 LYS A C 1
ATOM 10565 O O . LYS A 1 1327 ? 8.062 -39.195 13.120 1.00 76.25 1327 LYS A O 1
ATOM 10570 N N . MET A 1 1328 ? 9.863 -38.984 11.784 1.00 74.31 1328 MET A N 1
ATOM 10571 C CA . MET A 1 1328 ? 9.837 -37.522 11.711 1.00 74.31 1328 MET A CA 1
ATOM 10572 C C . MET A 1 1328 ? 8.658 -37.041 10.867 1.00 74.31 1328 MET A C 1
ATOM 10574 O O . MET A 1 1328 ? 7.866 -36.248 11.370 1.00 74.31 1328 MET A O 1
ATOM 10578 N N . ILE A 1 1329 ? 8.484 -37.582 9.658 1.00 68.12 1329 ILE A N 1
ATOM 10579 C CA . ILE A 1 1329 ? 7.351 -37.265 8.778 1.00 68.12 1329 ILE A CA 1
ATOM 10580 C C . ILE A 1 1329 ? 6.029 -37.578 9.480 1.00 68.12 1329 ILE A C 1
ATOM 10582 O O . ILE A 1 1329 ? 5.142 -36.738 9.488 1.00 68.12 1329 ILE A O 1
ATOM 10586 N N . GLY A 1 1330 ? 5.903 -38.714 10.175 1.00 63.03 1330 GLY A N 1
ATOM 10587 C CA . GLY A 1 1330 ? 4.693 -39.025 10.944 1.00 63.03 1330 GLY A CA 1
ATOM 10588 C C . GLY A 1 1330 ? 4.375 -38.000 12.044 1.00 63.03 1330 GLY A C 1
ATOM 10589 O O . GLY A 1 1330 ? 3.210 -37.700 12.291 1.00 63.03 1330 GLY A O 1
ATOM 10590 N N . ARG A 1 1331 ? 5.391 -37.412 12.693 1.00 63.34 1331 ARG A N 1
ATOM 10591 C CA . ARG A 1 1331 ? 5.198 -36.328 13.677 1.00 63.34 1331 ARG A CA 1
ATOM 10592 C C . ARG A 1 1331 ? 4.870 -34.998 13.015 1.00 63.34 1331 ARG A C 1
ATOM 10594 O O . ARG A 1 1331 ? 4.021 -34.278 13.529 1.00 63.34 1331 ARG A O 1
ATOM 10601 N N . ILE A 1 1332 ? 5.541 -34.681 11.909 1.00 57.47 1332 ILE A N 1
ATOM 10602 C CA . ILE A 1 1332 ? 5.284 -33.477 11.121 1.00 57.47 1332 ILE A CA 1
ATOM 10603 C C . ILE A 1 1332 ? 3.876 -33.541 10.542 1.00 57.47 1332 ILE A C 1
ATOM 10605 O O . ILE A 1 1332 ? 3.158 -32.577 10.706 1.00 57.47 1332 ILE A O 1
ATOM 10609 N N . GLY A 1 1333 ? 3.422 -34.668 9.995 1.00 52.91 1333 GLY A N 1
ATOM 10610 C CA . GLY A 1 1333 ? 2.051 -34.856 9.517 1.00 52.91 1333 GLY A CA 1
ATOM 10611 C C . GLY A 1 1333 ? 1.008 -34.540 10.590 1.00 52.91 1333 GLY A C 1
ATOM 10612 O O . GLY A 1 1333 ? 0.080 -33.788 10.325 1.00 52.91 1333 GLY A O 1
ATOM 10613 N N . LEU A 1 1334 ? 1.218 -34.988 11.836 1.00 47.72 1334 LEU A N 1
ATOM 10614 C CA . LEU A 1 1334 ? 0.351 -34.637 12.974 1.00 47.72 1334 LEU A CA 1
ATOM 10615 C C . LEU A 1 1334 ? 0.396 -33.139 13.344 1.00 47.72 1334 LEU A C 1
ATOM 10617 O O . LEU A 1 1334 ? -0.569 -32.612 13.898 1.00 47.72 1334 LEU A O 1
ATOM 10621 N N . ILE A 1 1335 ? 1.515 -32.453 13.082 1.00 47.47 1335 ILE A N 1
ATOM 10622 C CA . ILE A 1 1335 ? 1.682 -31.004 13.293 1.00 47.47 1335 ILE A CA 1
ATOM 10623 C C . ILE A 1 1335 ? 1.119 -30.209 12.106 1.00 47.47 1335 ILE A C 1
ATOM 10625 O O . ILE A 1 1335 ? 0.477 -29.191 12.317 1.00 47.47 1335 ILE A O 1
ATOM 10629 N N . LEU A 1 1336 ? 1.303 -30.659 10.867 1.00 42.41 1336 LEU A N 1
ATOM 10630 C CA . LEU A 1 1336 ? 0.799 -30.019 9.654 1.00 42.41 1336 LEU A CA 1
ATOM 10631 C C . LEU A 1 1336 ? -0.719 -30.178 9.549 1.00 42.41 1336 LEU A C 1
ATOM 10633 O O . LEU A 1 1336 ? -1.388 -29.211 9.209 1.00 42.41 1336 LEU A O 1
ATOM 10637 N N . GLU A 1 1337 ? -1.287 -31.319 9.958 1.00 39.50 1337 GLU A N 1
ATOM 10638 C CA . GLU A 1 1337 ? -2.737 -31.446 10.183 1.00 39.50 1337 GLU A CA 1
ATOM 10639 C C . GLU A 1 1337 ? -3.253 -30.425 11.215 1.00 39.50 1337 GLU A C 1
ATOM 10641 O O . GLU A 1 1337 ? -4.415 -30.021 11.158 1.00 39.50 1337 GLU A O 1
ATOM 10646 N N . ARG A 1 1338 ? -2.387 -29.986 12.142 1.00 39.81 1338 ARG A N 1
ATOM 10647 C CA . ARG A 1 1338 ? -2.660 -28.957 13.157 1.00 39.81 1338 ARG A CA 1
ATOM 10648 C C . ARG A 1 1338 ? -2.525 -27.528 12.622 1.00 39.81 1338 ARG A C 1
ATOM 10650 O O . ARG A 1 1338 ? -3.339 -26.689 12.986 1.00 39.81 1338 ARG A O 1
ATOM 10657 N N . VAL A 1 1339 ? -1.515 -27.263 11.793 1.00 41.75 1339 VAL A N 1
ATOM 10658 C CA . VAL A 1 1339 ? -1.132 -25.915 11.331 1.00 41.75 1339 VAL A CA 1
ATOM 10659 C C . VAL A 1 1339 ? -1.845 -25.535 10.029 1.00 41.75 1339 VAL A C 1
ATOM 10661 O O . VAL A 1 1339 ? -2.402 -24.449 9.923 1.00 41.75 1339 VAL A O 1
ATOM 10664 N N . PHE A 1 1340 ? -1.911 -26.436 9.048 1.00 40.91 1340 PHE A N 1
ATOM 10665 C CA . PHE A 1 1340 ? -2.283 -26.105 7.664 1.00 40.91 1340 PHE A CA 1
ATOM 10666 C C . PHE A 1 1340 ? -3.762 -26.313 7.319 1.00 40.91 1340 PHE A C 1
ATOM 10668 O O . PHE A 1 1340 ? -4.150 -26.243 6.156 1.00 40.91 1340 PHE A O 1
ATOM 10675 N N . ARG A 1 1341 ? -4.638 -26.462 8.325 1.00 37.19 1341 ARG A N 1
ATOM 10676 C CA . ARG A 1 1341 ? -6.038 -26.032 8.135 1.00 37.19 1341 ARG A CA 1
ATOM 10677 C C . ARG A 1 1341 ? -6.179 -24.504 8.121 1.00 37.19 1341 ARG A C 1
ATOM 10679 O O . ARG A 1 1341 ? -7.267 -24.018 7.825 1.00 37.19 1341 ARG A O 1
ATOM 10686 N N . ALA A 1 1342 ? -5.113 -23.758 8.403 1.00 37.22 1342 ALA A N 1
ATOM 10687 C CA . ALA A 1 1342 ? -5.029 -22.337 8.125 1.00 37.22 1342 ALA A CA 1
ATOM 10688 C C . ALA A 1 1342 ? -4.233 -22.097 6.823 1.00 37.22 1342 ALA A C 1
ATOM 10690 O O . ALA A 1 1342 ? -3.079 -22.495 6.685 1.00 37.22 1342 ALA A O 1
ATOM 10691 N N . SER A 1 1343 ? -4.906 -21.441 5.880 1.00 41.56 1343 SER A N 1
ATOM 10692 C CA . SER A 1 1343 ? -4.377 -20.446 4.934 1.00 41.56 1343 SER A CA 1
ATOM 10693 C C . SER A 1 1343 ? -3.504 -20.788 3.714 1.00 41.56 1343 SER A C 1
ATOM 10695 O O . SER A 1 1343 ? -3.381 -19.884 2.897 1.00 41.56 1343 SER A O 1
ATOM 10697 N N . ILE A 1 1344 ? -2.974 -21.993 3.456 1.00 32.09 1344 ILE A N 1
ATOM 10698 C CA . ILE A 1 1344 ? -2.255 -22.256 2.175 1.00 32.09 1344 ILE A CA 1
ATOM 10699 C C . ILE A 1 1344 ? -2.424 -23.728 1.738 1.00 32.09 1344 ILE A C 1
ATOM 10701 O O . ILE A 1 1344 ? -2.247 -24.607 2.586 1.00 32.09 1344 ILE A O 1
ATOM 10705 N N . PRO A 1 1345 ? -2.725 -24.058 0.456 1.00 31.50 1345 PRO A N 1
ATOM 10706 C CA . PRO A 1 1345 ? -2.521 -25.416 -0.056 1.00 31.50 1345 PRO A CA 1
ATOM 10707 C C . PRO A 1 1345 ? -1.055 -25.786 0.177 1.00 31.50 1345 PRO A C 1
ATOM 10709 O O . PRO A 1 1345 ? -0.167 -25.115 -0.343 1.00 31.50 1345 PRO A O 1
ATOM 10712 N N . SER A 1 1346 ? -0.778 -26.784 1.017 1.00 34.12 1346 SER A N 1
ATOM 10713 C CA . SER A 1 1346 ? 0.595 -27.126 1.387 1.00 34.12 1346 SER A CA 1
ATOM 10714 C C . SER A 1 1346 ? 1.433 -27.383 0.131 1.00 34.12 1346 SER A C 1
ATOM 10716 O O . SER A 1 1346 ? 1.220 -28.372 -0.564 1.00 34.12 1346 SER A O 1
ATOM 10718 N N . ILE A 1 1347 ? 2.402 -26.500 -0.129 1.00 34.06 1347 ILE A N 1
ATOM 10719 C CA . ILE A 1 1347 ? 3.453 -26.675 -1.149 1.00 34.06 1347 ILE A CA 1
ATOM 10720 C C . ILE A 1 1347 ? 4.199 -27.999 -0.916 1.00 34.06 1347 ILE A C 1
ATOM 10722 O O . ILE A 1 1347 ? 4.683 -28.626 -1.850 1.00 34.06 1347 ILE A O 1
ATOM 10726 N N . PHE A 1 1348 ? 4.254 -28.435 0.343 1.00 37.53 1348 PHE A N 1
ATOM 10727 C CA . PHE A 1 1348 ? 4.835 -29.698 0.756 1.00 37.53 1348 PHE A CA 1
ATOM 10728 C C . PHE A 1 1348 ? 3.801 -30.814 0.649 1.00 37.53 1348 PHE A C 1
ATOM 10730 O O . PHE A 1 1348 ? 2.770 -30.800 1.331 1.00 37.53 1348 PHE A O 1
ATOM 10737 N N . GLY A 1 1349 ? 4.097 -31.814 -0.176 1.00 43.06 1349 GLY A N 1
ATOM 10738 C CA . GLY A 1 1349 ? 3.423 -33.095 -0.094 1.00 43.06 1349 GLY A CA 1
ATOM 10739 C C . GLY A 1 1349 ? 3.617 -33.705 1.303 1.00 43.06 1349 GLY A C 1
ATOM 10740 O O . GLY A 1 1349 ? 4.577 -33.387 2.005 1.00 43.06 1349 GLY A O 1
ATOM 10741 N N . PRO A 1 1350 ? 2.758 -34.644 1.731 1.00 51.28 1350 PRO A N 1
ATOM 10742 C CA . PRO A 1 1350 ? 2.863 -35.309 3.034 1.00 51.28 1350 PRO A CA 1
ATOM 10743 C C . PRO A 1 1350 ? 4.178 -36.088 3.247 1.00 51.28 1350 PRO A C 1
ATOM 10745 O O . PRO A 1 1350 ? 4.390 -36.616 4.336 1.00 51.28 1350 PRO A O 1
ATOM 10748 N N . LYS A 1 1351 ? 5.040 -36.188 2.226 1.00 58.72 1351 LYS A N 1
ATOM 10749 C CA . LYS A 1 1351 ? 6.368 -36.809 2.278 1.00 58.72 1351 LYS A CA 1
ATOM 10750 C C . LYS A 1 1351 ? 7.531 -35.805 2.297 1.00 58.72 1351 LYS A C 1
ATOM 10752 O O . LYS A 1 1351 ? 8.649 -36.234 2.566 1.00 58.72 1351 LYS A O 1
ATOM 10757 N N . ASP A 1 1352 ? 7.290 -34.517 2.062 1.00 69.75 1352 ASP A N 1
ATOM 10758 C CA . ASP A 1 1352 ? 8.366 -33.531 1.944 1.00 69.75 1352 ASP A CA 1
ATOM 10759 C C . ASP A 1 1352 ? 8.760 -33.002 3.330 1.00 69.75 1352 ASP A C 1
ATOM 10761 O O . ASP A 1 1352 ? 7.910 -32.676 4.164 1.00 69.75 1352 ASP A O 1
ATOM 10765 N N . PHE A 1 1353 ? 10.061 -32.928 3.609 1.00 75.81 1353 PHE A N 1
ATOM 10766 C CA . PHE A 1 1353 ? 10.576 -32.451 4.894 1.00 75.81 1353 PHE A CA 1
ATOM 10767 C C . PHE A 1 1353 ? 11.920 -31.744 4.734 1.00 75.81 1353 PHE A C 1
ATOM 10769 O O . PHE A 1 1353 ? 12.675 -32.018 3.810 1.00 75.81 1353 PHE A O 1
ATOM 10776 N N . ASN A 1 1354 ? 12.267 -30.864 5.671 1.00 77.38 1354 ASN A N 1
ATOM 10777 C CA . ASN A 1 1354 ? 13.572 -30.206 5.652 1.00 77.38 1354 ASN A CA 1
ATOM 10778 C C . ASN A 1 1354 ? 14.645 -31.089 6.293 1.00 77.38 1354 ASN A C 1
ATOM 10780 O O . ASN A 1 1354 ? 14.434 -31.657 7.371 1.00 77.38 1354 ASN A O 1
ATOM 10784 N N . CYS A 1 1355 ? 15.827 -31.137 5.679 1.00 71.69 1355 CYS A N 1
ATOM 10785 C CA . CYS A 1 1355 ? 17.011 -31.721 6.293 1.00 71.69 1355 CYS A CA 1
ATOM 10786 C C . CYS A 1 1355 ? 17.255 -31.053 7.663 1.00 71.69 1355 CYS A C 1
ATOM 10788 O O . CYS A 1 1355 ? 17.379 -29.830 7.722 1.00 71.69 1355 CYS A O 1
ATOM 10790 N N . PRO A 1 1356 ? 17.392 -31.807 8.769 1.00 69.38 1356 PRO A N 1
ATOM 10791 C CA . PRO A 1 1356 ? 17.590 -31.225 10.099 1.00 69.38 1356 PRO A CA 1
ATOM 10792 C C . PRO A 1 1356 ? 18.898 -30.441 10.273 1.00 69.38 1356 PRO A C 1
ATOM 10794 O O . PRO A 1 1356 ? 19.047 -29.745 11.273 1.00 69.38 1356 PRO A O 1
ATOM 10797 N N . ILE A 1 1357 ? 19.853 -30.600 9.350 1.00 68.69 1357 ILE A N 1
ATOM 10798 C CA . ILE A 1 1357 ? 21.160 -29.939 9.403 1.00 68.69 1357 ILE A CA 1
ATOM 10799 C C . ILE A 1 1357 ? 21.186 -28.742 8.453 1.00 68.69 1357 ILE A C 1
ATOM 10801 O O . ILE A 1 1357 ? 21.325 -27.612 8.906 1.00 68.69 1357 ILE A O 1
ATOM 10805 N N . CYS A 1 1358 ? 21.038 -28.974 7.143 1.00 68.75 1358 CYS A N 1
ATOM 10806 C CA . CYS A 1 1358 ? 21.167 -27.909 6.142 1.00 68.75 1358 CYS A CA 1
ATOM 10807 C C . CYS A 1 1358 ? 19.843 -27.257 5.733 1.00 68.75 1358 CYS A C 1
ATOM 10809 O O . CYS A 1 1358 ? 19.859 -26.294 4.974 1.00 68.75 1358 CYS A O 1
ATOM 10811 N N . VAL A 1 1359 ? 18.705 -27.774 6.207 1.00 75.00 1359 VAL A N 1
ATOM 10812 C CA . VAL A 1 1359 ? 17.361 -27.253 5.904 1.00 75.00 1359 VAL A CA 1
ATOM 10813 C C . VAL A 1 1359 ? 16.962 -27.382 4.420 1.00 75.00 1359 VAL A C 1
ATOM 10815 O O . VAL A 1 1359 ? 15.914 -26.886 4.026 1.00 75.00 1359 VAL A O 1
ATOM 10818 N N . MET A 1 1360 ? 17.726 -28.115 3.594 1.00 77.50 1360 MET A N 1
ATOM 10819 C CA . MET A 1 1360 ? 17.309 -28.465 2.227 1.00 77.50 1360 MET A CA 1
ATOM 10820 C C . MET A 1 1360 ? 15.964 -29.204 2.253 1.00 77.50 1360 MET A C 1
ATOM 10822 O O . MET A 1 1360 ? 15.800 -30.141 3.038 1.00 77.50 1360 MET A O 1
ATOM 10826 N N . VAL A 1 1361 ? 15.031 -28.819 1.379 1.00 78.19 1361 VAL A N 1
ATOM 10827 C CA . VAL A 1 1361 ? 13.769 -29.545 1.185 1.00 78.19 1361 VAL A CA 1
ATOM 10828 C C . VAL A 1 1361 ? 14.073 -30.900 0.551 1.00 78.19 1361 VAL A C 1
ATOM 10830 O O . VAL A 1 1361 ? 14.572 -30.982 -0.570 1.00 78.19 1361 VAL A O 1
ATOM 10833 N N . CYS A 1 1362 ? 13.776 -31.961 1.286 1.00 80.69 1362 CYS A N 1
ATOM 10834 C CA . CYS A 1 1362 ? 13.976 -33.344 0.892 1.00 80.69 1362 CYS A CA 1
ATOM 10835 C C . CYS A 1 1362 ? 12.628 -33.918 0.455 1.00 80.69 1362 CYS A C 1
ATOM 10837 O O . CYS A 1 1362 ? 11.699 -33.985 1.261 1.00 80.69 1362 CYS A O 1
ATOM 10839 N N . THR A 1 1363 ? 12.533 -34.331 -0.806 1.00 81.88 1363 THR A N 1
ATOM 10840 C CA . THR A 1 1363 ? 11.336 -34.965 -1.383 1.00 81.88 1363 THR A CA 1
ATOM 10841 C C . THR A 1 1363 ? 11.493 -36.483 -1.479 1.00 81.88 1363 THR A C 1
ATOM 10843 O O . THR A 1 1363 ? 10.504 -37.209 -1.544 1.00 81.88 1363 THR A O 1
ATOM 10846 N N . THR A 1 1364 ? 12.733 -36.990 -1.478 1.00 86.50 1364 THR A N 1
ATOM 10847 C CA . THR A 1 1364 ? 13.021 -38.425 -1.584 1.00 86.50 1364 THR A CA 1
ATOM 10848 C C . THR A 1 1364 ? 14.332 -38.816 -0.886 1.00 86.50 1364 THR A C 1
ATOM 10850 O O . THR A 1 1364 ? 15.057 -37.979 -0.339 1.00 86.50 1364 THR A O 1
ATOM 10853 N N . LEU A 1 1365 ? 14.618 -40.118 -0.862 1.00 87.69 1365 LEU A N 1
ATOM 10854 C CA . LEU A 1 1365 ? 15.814 -40.722 -0.277 1.00 87.69 1365 LEU A CA 1
ATOM 10855 C C . LEU A 1 1365 ? 16.617 -41.449 -1.365 1.00 87.69 1365 LEU A C 1
ATOM 10857 O O . LEU A 1 1365 ? 16.047 -42.182 -2.169 1.00 87.69 1365 LEU A O 1
ATOM 10861 N N . CYS A 1 1366 ? 17.938 -41.277 -1.369 1.00 88.12 1366 CYS A N 1
ATOM 10862 C CA . CYS A 1 1366 ? 18.861 -41.883 -2.334 1.00 88.12 1366 CYS A CA 1
ATOM 10863 C C . CYS A 1 1366 ? 19.801 -42.881 -1.625 1.00 88.12 1366 CYS A C 1
ATOM 10865 O O . CYS A 1 1366 ? 20.201 -42.611 -0.488 1.00 88.12 1366 CYS A O 1
ATOM 10867 N N . PRO A 1 1367 ? 20.135 -44.042 -2.222 1.00 85.75 1367 PRO A N 1
ATOM 10868 C CA . PRO A 1 1367 ? 21.043 -45.004 -1.601 1.00 85.75 1367 PRO A CA 1
ATOM 10869 C C . PRO A 1 1367 ? 22.454 -44.423 -1.438 1.00 85.75 1367 PRO A C 1
ATOM 10871 O O . PRO A 1 1367 ? 22.936 -43.696 -2.303 1.00 85.75 1367 PRO A O 1
ATOM 10874 N N . LEU A 1 1368 ? 23.110 -44.751 -0.323 1.00 87.12 1368 LEU A N 1
ATOM 10875 C CA . LEU A 1 1368 ? 24.494 -44.367 -0.041 1.00 87.12 1368 LEU A CA 1
ATOM 10876 C C . LEU A 1 1368 ? 25.465 -45.303 -0.792 1.00 87.12 1368 LEU A C 1
ATOM 10878 O O . LEU A 1 1368 ? 25.432 -46.506 -0.525 1.00 87.12 1368 LEU A O 1
ATOM 10882 N N . PRO A 1 1369 ? 26.352 -44.797 -1.673 1.00 88.94 1369 PRO A N 1
ATOM 10883 C CA . PRO A 1 1369 ? 27.404 -45.614 -2.274 1.00 88.94 1369 PRO A CA 1
ATOM 10884 C C . PRO A 1 1369 ? 28.310 -46.253 -1.214 1.00 88.94 1369 PRO A C 1
ATOM 10886 O O . PRO A 1 1369 ? 28.848 -45.555 -0.354 1.00 88.94 1369 PRO A O 1
ATOM 10889 N N . THR A 1 1370 ? 28.485 -47.574 -1.270 1.00 84.06 1370 THR A N 1
ATOM 10890 C CA . THR A 1 1370 ? 29.268 -48.347 -0.288 1.00 84.06 1370 THR A CA 1
ATOM 10891 C C . THR A 1 1370 ? 30.119 -49.428 -0.955 1.00 84.06 1370 THR A C 1
ATOM 10893 O O . THR A 1 1370 ? 29.798 -49.890 -2.046 1.00 84.06 1370 THR A O 1
ATOM 10896 N N . LEU A 1 1371 ? 31.212 -49.822 -0.293 1.00 79.69 1371 LEU A N 1
ATOM 10897 C CA . LEU A 1 1371 ? 32.115 -50.899 -0.713 1.00 79.69 1371 LEU A CA 1
ATOM 10898 C C . LEU A 1 1371 ? 32.410 -51.802 0.493 1.00 79.69 1371 LEU A C 1
ATOM 10900 O O . LEU A 1 1371 ? 32.869 -51.317 1.529 1.00 79.69 1371 LEU A O 1
ATOM 10904 N N . ALA A 1 1372 ? 32.143 -53.104 0.392 1.00 68.94 1372 ALA A N 1
ATOM 10905 C CA . ALA A 1 1372 ? 32.345 -54.034 1.498 1.00 68.94 1372 ALA A CA 1
ATOM 10906 C C . ALA A 1 1372 ? 33.842 -54.255 1.802 1.00 68.94 1372 ALA A C 1
ATOM 10908 O O . ALA A 1 1372 ? 34.669 -54.412 0.902 1.00 68.94 1372 ALA A O 1
ATOM 10909 N N . PHE A 1 1373 ? 34.201 -54.349 3.090 1.00 56.03 1373 PHE A N 1
ATOM 10910 C CA . PHE A 1 1373 ? 35.593 -54.485 3.559 1.00 56.03 1373 PHE A CA 1
ATOM 10911 C C . PHE A 1 1373 ? 36.367 -55.670 2.953 1.00 56.03 1373 PHE A C 1
ATOM 10913 O O . PHE A 1 1373 ? 37.581 -55.571 2.790 1.00 56.03 1373 PHE A O 1
ATOM 10920 N N . SER A 1 1374 ? 35.698 -56.760 2.552 1.00 47.59 1374 SER A N 1
ATOM 10921 C CA . SER A 1 1374 ? 36.361 -57.887 1.872 1.00 47.59 1374 SER A CA 1
ATOM 10922 C C . SER A 1 1374 ? 36.941 -57.518 0.500 1.00 47.59 1374 SER A C 1
ATOM 10924 O O . SER A 1 1374 ? 37.819 -58.218 -0.002 1.00 47.59 1374 SER A O 1
ATOM 10926 N N . ALA A 1 1375 ? 36.460 -56.435 -0.117 1.00 39.56 1375 ALA A N 1
ATOM 10927 C CA . ALA A 1 1375 ? 37.056 -55.835 -1.308 1.00 39.56 1375 ALA A CA 1
ATOM 10928 C C . ALA A 1 1375 ? 38.121 -54.781 -0.947 1.00 39.56 1375 ALA A C 1
ATOM 10930 O O . ALA A 1 1375 ? 39.084 -54.607 -1.690 1.00 39.56 1375 ALA A O 1
ATOM 10931 N N . GLY A 1 1376 ? 38.006 -54.138 0.221 1.00 46.47 1376 GLY A N 1
ATOM 10932 C CA . GLY A 1 1376 ? 38.944 -53.124 0.711 1.00 46.47 1376 GLY A CA 1
ATOM 10933 C C . GLY A 1 1376 ? 40.386 -53.621 0.877 1.00 46.47 1376 GLY A C 1
ATOM 10934 O O . GLY A 1 1376 ? 41.317 -52.892 0.551 1.00 46.47 1376 GLY A O 1
ATOM 10935 N N . GLU A 1 1377 ? 40.604 -54.882 1.271 1.00 45.84 1377 GLU A N 1
ATOM 10936 C CA . GLU A 1 1377 ? 41.960 -55.465 1.283 1.00 45.84 1377 GLU A CA 1
ATOM 10937 C C . GLU A 1 1377 ? 42.557 -55.606 -0.127 1.00 45.84 1377 GLU A C 1
ATOM 10939 O O . GLU A 1 1377 ? 43.774 -55.482 -0.290 1.00 45.84 1377 GLU A O 1
ATOM 10944 N N . ARG A 1 1378 ? 41.736 -55.770 -1.178 1.00 39.81 1378 ARG A N 1
ATOM 10945 C CA . ARG A 1 1378 ? 42.246 -55.828 -2.559 1.00 39.81 1378 ARG A CA 1
ATOM 10946 C C . ARG A 1 1378 ? 42.841 -54.501 -3.007 1.00 39.81 1378 ARG A C 1
ATOM 10948 O O . ARG A 1 1378 ? 43.786 -54.551 -3.790 1.00 39.81 1378 ARG A O 1
ATOM 10955 N N . LEU A 1 1379 ? 42.401 -53.358 -2.462 1.00 49.09 1379 LEU A N 1
ATOM 10956 C CA . LEU A 1 1379 ? 42.973 -52.035 -2.767 1.00 49.09 1379 LEU A CA 1
ATOM 10957 C C . LEU A 1 1379 ? 44.483 -51.973 -2.474 1.00 49.09 1379 LEU A C 1
ATOM 10959 O O . LEU A 1 1379 ? 45.194 -51.215 -3.127 1.00 49.09 1379 LEU A O 1
ATOM 10963 N N . SER A 1 1380 ? 44.996 -52.819 -1.569 1.00 44.53 1380 SER A N 1
ATOM 10964 C CA . SER A 1 1380 ? 46.436 -52.924 -1.291 1.00 44.53 1380 SER A CA 1
ATOM 10965 C C . SER A 1 1380 ? 47.235 -53.710 -2.350 1.00 44.53 1380 SER A C 1
ATOM 10967 O O . SER A 1 1380 ? 48.446 -53.528 -2.458 1.00 44.53 1380 SER A O 1
ATOM 10969 N N . SER A 1 1381 ? 46.581 -54.551 -3.164 1.00 40.19 1381 SER A N 1
ATOM 10970 C CA . SER A 1 1381 ? 47.227 -55.492 -4.106 1.00 40.19 1381 SER A CA 1
ATOM 10971 C C . SER A 1 1381 ? 47.045 -55.158 -5.596 1.00 40.19 1381 SER A C 1
ATOM 10973 O O . SER A 1 1381 ? 47.548 -55.873 -6.462 1.00 40.19 1381 SER A O 1
ATOM 10975 N N . VAL A 1 1382 ? 46.379 -54.045 -5.928 1.00 42.09 1382 VAL A N 1
ATOM 10976 C CA . VAL A 1 1382 ? 46.061 -53.639 -7.318 1.00 42.09 1382 VAL A CA 1
ATOM 10977 C C . VAL A 1 1382 ? 47.286 -53.127 -8.111 1.00 42.09 1382 VAL A C 1
ATOM 10979 O O . VAL A 1 1382 ? 47.163 -52.643 -9.231 1.00 42.09 1382 VAL A O 1
ATOM 10982 N N . SER A 1 1383 ? 48.513 -53.327 -7.623 1.00 40.75 1383 SER A N 1
ATOM 10983 C CA . SER A 1 1383 ? 49.730 -53.152 -8.429 1.00 40.75 1383 SER A CA 1
ATOM 10984 C C . SER A 1 1383 ? 50.077 -54.347 -9.336 1.00 40.75 1383 SER A C 1
ATOM 10986 O O . SER A 1 1383 ? 51.015 -54.237 -10.124 1.00 40.75 1383 SER A O 1
ATOM 10988 N N . SER A 1 1384 ? 49.322 -55.455 -9.340 1.00 34.31 1384 SER A N 1
ATOM 10989 C CA . SER A 1 1384 ? 49.528 -56.510 -10.348 1.00 34.31 1384 SER A CA 1
ATOM 10990 C C . SER A 1 1384 ? 48.312 -57.419 -10.581 1.00 34.31 1384 SER A C 1
ATOM 10992 O O . SER A 1 1384 ? 47.867 -58.119 -9.679 1.00 34.31 1384 SER A O 1
ATOM 10994 N N . SER A 1 1385 ? 47.854 -57.475 -11.838 1.00 34.62 1385 SER A N 1
ATOM 10995 C CA . SER A 1 1385 ? 47.082 -58.568 -12.466 1.00 34.62 1385 SER A CA 1
ATOM 10996 C C . SER A 1 1385 ? 45.731 -58.989 -11.848 1.00 34.62 1385 SER A C 1
ATOM 10998 O O . SER A 1 1385 ? 45.654 -59.981 -11.135 1.00 34.62 1385 SER A O 1
ATOM 11000 N N . SER A 1 1386 ? 44.632 -58.315 -12.207 1.00 40.84 1386 SER A N 1
ATOM 11001 C CA . SER A 1 1386 ? 43.358 -58.914 -12.681 1.00 40.84 1386 SER A CA 1
ATOM 11002 C C . SER A 1 1386 ? 42.299 -57.810 -12.847 1.00 40.84 1386 SER A C 1
ATOM 11004 O O . SER A 1 1386 ? 42.156 -56.939 -11.998 1.00 40.84 1386 SER A O 1
ATOM 11006 N N . SER A 1 1387 ? 41.603 -57.788 -13.981 1.00 42.84 1387 SER A N 1
ATOM 11007 C CA . SER A 1 1387 ? 40.788 -56.665 -14.467 1.00 42.84 1387 SER A CA 1
ATOM 11008 C C . SER A 1 1387 ? 39.327 -56.684 -13.975 1.00 42.84 1387 SER A C 1
ATOM 11010 O O . SER A 1 1387 ? 38.421 -56.908 -14.778 1.00 42.84 1387 SER A O 1
ATOM 11012 N N . ALA A 1 1388 ? 39.076 -56.453 -12.683 1.00 51.84 1388 ALA A N 1
ATOM 11013 C CA . ALA A 1 1388 ? 37.730 -56.140 -12.175 1.00 51.84 1388 ALA A CA 1
ATOM 11014 C C . ALA A 1 1388 ? 37.604 -54.630 -11.886 1.00 51.84 1388 ALA A C 1
ATOM 11016 O O . ALA A 1 1388 ? 38.511 -54.041 -11.303 1.00 51.84 1388 ALA A O 1
ATOM 11017 N N . SER A 1 1389 ? 36.513 -54.000 -12.339 1.00 71.38 1389 SER A N 1
ATOM 11018 C CA . SER A 1 1389 ? 36.266 -52.556 -12.194 1.00 71.38 1389 SER A CA 1
ATOM 11019 C C . SER A 1 1389 ? 35.722 -52.220 -10.799 1.00 71.38 1389 SER A C 1
ATOM 11021 O O . SER A 1 1389 ? 34.699 -52.771 -10.404 1.00 71.38 1389 SER A O 1
ATOM 11023 N N . LEU A 1 1390 ? 36.345 -51.266 -10.093 1.00 82.50 1390 LEU A N 1
ATOM 11024 C CA . LEU A 1 1390 ? 35.892 -50.759 -8.785 1.00 82.50 1390 LEU A CA 1
ATOM 11025 C C . LEU A 1 1390 ? 34.424 -50.287 -8.805 1.00 82.50 1390 LEU A C 1
ATOM 11027 O O . LEU A 1 1390 ? 33.709 -50.448 -7.820 1.00 82.50 1390 LEU A O 1
ATOM 11031 N N . PHE A 1 1391 ? 33.958 -49.751 -9.937 1.00 87.88 1391 PHE A N 1
ATOM 11032 C CA . PHE A 1 1391 ? 32.570 -49.319 -10.116 1.00 87.88 1391 PHE A CA 1
ATOM 11033 C C . PHE A 1 1391 ? 31.571 -50.470 -9.938 1.00 87.88 1391 PHE A C 1
ATOM 11035 O O . PHE A 1 1391 ? 30.524 -50.285 -9.319 1.00 87.88 1391 PHE A O 1
ATOM 11042 N N . GLU A 1 1392 ? 31.897 -51.663 -10.444 1.00 85.94 1392 GLU A N 1
ATOM 11043 C CA . GLU A 1 1392 ? 31.027 -52.835 -10.317 1.00 85.94 1392 GLU A CA 1
ATOM 11044 C C . GLU A 1 1392 ? 30.908 -53.304 -8.873 1.00 85.94 1392 GLU A C 1
ATOM 11046 O O . GLU A 1 1392 ? 29.813 -53.657 -8.433 1.00 85.94 1392 GLU A O 1
ATOM 11051 N N . ASP A 1 1393 ? 32.013 -53.256 -8.128 1.00 84.69 1393 ASP A N 1
ATOM 11052 C CA . ASP A 1 1393 ? 32.031 -53.643 -6.721 1.00 84.69 1393 ASP A CA 1
ATOM 11053 C C . ASP A 1 1393 ? 31.163 -52.682 -5.891 1.00 84.69 1393 ASP A C 1
ATOM 11055 O O . ASP A 1 1393 ? 30.268 -53.121 -5.164 1.00 84.69 1393 ASP A O 1
ATOM 11059 N N . VAL A 1 1394 ? 31.335 -51.366 -6.082 1.00 88.00 1394 VAL A N 1
ATOM 11060 C CA . VAL A 1 1394 ? 30.519 -50.339 -5.408 1.00 88.00 1394 VAL A CA 1
ATOM 11061 C C . VAL A 1 1394 ? 29.047 -50.456 -5.794 1.00 88.00 1394 VAL A C 1
ATOM 11063 O O . VAL A 1 1394 ? 28.168 -50.349 -4.937 1.00 88.00 1394 VAL A O 1
ATOM 11066 N N . ARG A 1 1395 ? 28.749 -50.707 -7.074 1.00 90.50 1395 ARG A N 1
ATOM 11067 C CA . ARG A 1 1395 ? 27.378 -50.907 -7.555 1.00 90.50 1395 ARG A CA 1
ATOM 11068 C C . ARG A 1 1395 ? 26.722 -52.125 -6.915 1.00 90.50 1395 ARG A C 1
ATOM 11070 O O . ARG A 1 1395 ? 25.626 -52.005 -6.372 1.00 90.50 1395 ARG A O 1
ATOM 11077 N N . SER A 1 1396 ? 27.395 -53.273 -6.938 1.00 85.81 1396 SER A N 1
ATOM 11078 C CA . SER A 1 1396 ? 26.912 -54.508 -6.310 1.00 85.81 1396 SER A CA 1
ATOM 11079 C C . SER A 1 1396 ? 26.614 -54.301 -4.824 1.00 85.81 1396 SER A C 1
ATOM 11081 O O . SER A 1 1396 ? 25.558 -54.711 -4.341 1.00 85.81 1396 SER A O 1
ATOM 11083 N N . ASP A 1 1397 ? 27.533 -53.676 -4.091 1.00 85.75 1397 ASP A N 1
ATOM 11084 C CA . ASP A 1 1397 ? 27.423 -53.566 -2.637 1.00 85.75 1397 ASP A CA 1
ATOM 11085 C C . ASP A 1 1397 ? 26.379 -52.526 -2.215 1.00 85.75 1397 ASP A C 1
ATOM 11087 O O . ASP A 1 1397 ? 25.590 -52.778 -1.301 1.00 85.75 1397 ASP A O 1
ATOM 11091 N N . THR A 1 1398 ? 26.271 -51.422 -2.957 1.00 88.88 1398 THR A N 1
ATOM 11092 C CA . THR A 1 1398 ? 25.227 -50.409 -2.749 1.00 88.88 1398 THR A CA 1
ATOM 11093 C C . THR A 1 1398 ? 23.828 -50.976 -2.987 1.00 88.88 1398 THR A C 1
ATOM 11095 O O . THR A 1 1398 ? 22.934 -50.766 -2.167 1.00 88.88 1398 THR A O 1
ATOM 11098 N N . LEU A 1 1399 ? 23.627 -51.734 -4.073 1.00 87.06 1399 LEU A N 1
ATOM 11099 C CA . LEU A 1 1399 ? 22.331 -52.349 -4.383 1.00 87.06 1399 LEU A CA 1
ATOM 11100 C C . LEU A 1 1399 ? 21.953 -53.459 -3.393 1.00 87.06 1399 LEU A C 1
ATOM 11102 O O . LEU A 1 1399 ? 20.772 -53.646 -3.124 1.00 87.06 1399 LEU A O 1
ATOM 11106 N N . LYS A 1 1400 ? 22.928 -54.163 -2.802 1.00 81.94 1400 LYS A N 1
ATOM 11107 C CA . LYS A 1 1400 ? 22.665 -55.113 -1.705 1.00 81.94 1400 LYS A CA 1
ATOM 11108 C C . LYS A 1 1400 ? 22.257 -54.417 -0.407 1.00 81.94 1400 LYS A C 1
ATOM 11110 O O . LYS A 1 1400 ? 21.474 -54.981 0.353 1.00 81.94 1400 LYS A O 1
ATOM 11115 N N . ALA A 1 1401 ? 22.815 -53.239 -0.124 1.00 79.38 1401 ALA A N 1
ATOM 11116 C CA . ALA A 1 1401 ? 22.511 -52.478 1.087 1.00 79.38 1401 ALA A CA 1
ATOM 11117 C C . ALA A 1 1401 ? 21.188 -51.696 0.989 1.00 79.38 1401 ALA A C 1
ATOM 11119 O O . ALA A 1 1401 ? 20.537 -51.447 2.005 1.00 79.38 1401 ALA A O 1
ATOM 11120 N N . ALA A 1 1402 ? 20.785 -51.297 -0.218 1.00 76.88 1402 ALA A N 1
ATOM 11121 C CA . ALA A 1 1402 ? 19.567 -50.535 -0.456 1.00 76.88 1402 ALA A CA 1
ATOM 11122 C C . ALA A 1 1402 ? 18.327 -51.448 -0.506 1.00 76.88 1402 ALA A C 1
ATOM 11124 O O . ALA A 1 1402 ? 18.197 -52.279 -1.397 1.00 76.88 1402 ALA A O 1
ATOM 11125 N N . GLU A 1 1403 ? 17.378 -51.269 0.421 1.00 66.19 1403 GLU A N 1
ATOM 11126 C CA . GLU A 1 1403 ? 16.157 -52.099 0.472 1.00 66.19 1403 GLU A CA 1
ATOM 11127 C C . GLU A 1 1403 ? 15.196 -51.864 -0.713 1.00 66.19 1403 GLU A C 1
ATOM 11129 O O . GLU A 1 1403 ? 14.535 -52.805 -1.147 1.00 66.19 1403 GLU A O 1
ATOM 11134 N N . ASP A 1 1404 ? 15.082 -50.629 -1.225 1.00 70.94 1404 ASP A N 1
ATOM 11135 C CA . ASP A 1 1404 ? 14.168 -50.288 -2.330 1.00 70.94 1404 ASP A CA 1
ATOM 11136 C C . ASP A 1 1404 ? 14.617 -49.026 -3.088 1.00 70.94 1404 ASP A C 1
ATOM 11138 O O . ASP A 1 1404 ? 14.386 -47.891 -2.663 1.00 70.94 1404 ASP A O 1
ATOM 11142 N N . VAL A 1 1405 ? 15.273 -49.235 -4.229 1.00 82.31 1405 VAL A N 1
ATOM 11143 C CA . VAL A 1 1405 ? 15.727 -48.171 -5.140 1.00 82.31 1405 VAL A CA 1
ATOM 11144 C C . VAL A 1 1405 ? 14.613 -47.732 -6.107 1.00 82.31 1405 VAL A C 1
ATOM 11146 O O . VAL A 1 1405 ? 14.685 -46.652 -6.694 1.00 82.31 1405 VAL A O 1
ATOM 11149 N N . SER A 1 1406 ? 13.533 -48.514 -6.239 1.00 82.81 1406 SER A N 1
ATOM 11150 C CA . SER A 1 1406 ? 12.435 -48.218 -7.168 1.00 82.81 1406 SER A CA 1
ATOM 11151 C C . SER A 1 1406 ? 11.710 -46.922 -6.800 1.00 82.81 1406 SER A C 1
ATOM 11153 O O . SER A 1 1406 ? 11.335 -46.154 -7.686 1.00 82.81 1406 SER A O 1
ATOM 11155 N N . GLU A 1 1407 ? 11.560 -46.626 -5.502 1.00 83.06 1407 GLU A N 1
ATOM 11156 C CA . GLU A 1 1407 ? 10.936 -45.376 -5.036 1.00 83.06 1407 GLU A CA 1
ATOM 11157 C C . GLU A 1 1407 ? 11.712 -44.138 -5.517 1.00 83.06 1407 GLU A C 1
ATOM 11159 O O . GLU A 1 1407 ? 11.100 -43.163 -5.951 1.00 83.06 1407 GLU A O 1
ATOM 11164 N N . LEU A 1 1408 ? 13.049 -44.197 -5.532 1.00 87.56 1408 LEU A N 1
ATOM 11165 C CA . LEU A 1 1408 ? 13.888 -43.124 -6.069 1.00 87.56 1408 LEU A CA 1
ATOM 11166 C C . LEU A 1 1408 ? 13.623 -42.911 -7.565 1.00 87.56 1408 LEU A C 1
ATOM 11168 O O . LEU A 1 1408 ? 13.363 -41.786 -7.990 1.00 87.56 1408 LEU A O 1
ATOM 11172 N N . HIS A 1 1409 ? 13.675 -43.983 -8.362 1.00 90.81 1409 HIS A N 1
ATOM 11173 C CA . HIS A 1 1409 ? 13.478 -43.895 -9.814 1.00 90.81 1409 HIS A CA 1
ATOM 11174 C C . HIS A 1 1409 ? 12.072 -43.393 -10.166 1.00 90.81 1409 HIS A C 1
ATOM 11176 O O . HIS A 1 1409 ? 11.913 -42.583 -11.079 1.00 90.81 1409 HIS A O 1
ATOM 11182 N N . GLN A 1 1410 ? 11.048 -43.804 -9.412 1.00 87.06 1410 GLN A N 1
ATOM 11183 C CA . GLN A 1 1410 ? 9.673 -43.339 -9.611 1.00 87.06 1410 GLN A CA 1
ATOM 11184 C C . GLN A 1 1410 ? 9.510 -41.838 -9.349 1.00 87.06 1410 GLN A C 1
ATOM 11186 O O . GLN A 1 1410 ? 8.837 -41.167 -10.132 1.00 87.06 1410 GLN A O 1
ATOM 11191 N N . GLU A 1 1411 ? 10.108 -41.300 -8.283 1.00 85.88 1411 GLU A N 1
ATOM 11192 C CA . GLU A 1 1411 ? 10.026 -39.861 -7.997 1.00 85.88 1411 GLU A CA 1
ATOM 11193 C C . GLU A 1 1411 ? 10.823 -39.030 -9.016 1.00 85.88 1411 GLU A C 1
ATOM 11195 O O . GLU A 1 1411 ? 10.352 -37.977 -9.449 1.00 85.88 1411 GLU A O 1
ATOM 11200 N N . ILE A 1 1412 ? 11.961 -39.539 -9.509 1.00 87.94 1412 ILE A N 1
ATOM 11201 C CA . ILE A 1 1412 ? 12.690 -38.925 -10.634 1.00 87.94 1412 ILE A CA 1
ATOM 11202 C C . ILE A 1 1412 ? 11.807 -38.879 -11.895 1.00 87.94 1412 ILE A C 1
ATOM 11204 O O . ILE A 1 1412 ? 11.664 -37.830 -12.531 1.00 87.94 1412 ILE A O 1
ATOM 11208 N N . ALA A 1 1413 ? 11.159 -39.991 -12.247 1.00 87.19 1413 ALA A N 1
ATOM 11209 C CA . ALA A 1 1413 ? 10.291 -40.057 -13.421 1.00 87.19 1413 ALA A CA 1
ATOM 11210 C C . ALA A 1 1413 ? 9.072 -39.122 -13.298 1.00 87.19 1413 ALA A C 1
ATOM 11212 O O . ALA A 1 1413 ? 8.712 -38.442 -14.259 1.00 87.19 1413 ALA A O 1
ATOM 11213 N N . ARG A 1 1414 ? 8.471 -39.010 -12.104 1.00 82.75 1414 ARG A N 1
ATOM 11214 C CA . ARG A 1 1414 ? 7.367 -38.067 -11.836 1.00 82.75 1414 ARG A CA 1
ATOM 11215 C C . ARG A 1 1414 ? 7.790 -36.612 -11.940 1.00 82.75 1414 ARG A C 1
ATOM 11217 O O . ARG A 1 1414 ? 7.070 -35.830 -12.563 1.00 82.75 1414 ARG A O 1
ATOM 11224 N N . ALA A 1 1415 ? 8.959 -36.262 -11.400 1.00 82.12 1415 ALA A N 1
ATOM 11225 C CA . ALA A 1 1415 ? 9.528 -34.928 -11.561 1.00 82.12 1415 ALA A CA 1
ATOM 11226 C C . ALA A 1 1415 ? 9.685 -34.574 -13.050 1.00 82.12 1415 ALA A C 1
ATOM 11228 O O . ALA A 1 1415 ? 9.412 -33.449 -13.455 1.00 82.12 1415 ALA A O 1
ATOM 11229 N N . THR A 1 1416 ? 10.004 -35.559 -13.891 1.00 79.88 1416 THR A N 1
ATOM 11230 C CA . THR A 1 1416 ? 10.168 -35.374 -15.341 1.00 79.88 1416 THR A CA 1
ATOM 11231 C C . THR A 1 1416 ? 8.860 -35.078 -16.088 1.00 79.88 1416 THR A C 1
ATOM 11233 O O . THR A 1 1416 ? 8.905 -34.549 -17.190 1.00 79.88 1416 THR A O 1
ATOM 11236 N N . VAL A 1 1417 ? 7.688 -35.355 -15.504 1.00 75.62 1417 VAL A N 1
ATOM 11237 C CA . VAL A 1 1417 ? 6.367 -34.981 -16.066 1.00 75.62 1417 VAL A CA 1
ATOM 11238 C C . VAL A 1 1417 ? 5.642 -33.915 -15.241 1.00 75.62 1417 VAL A C 1
ATOM 11240 O O . VAL A 1 1417 ? 4.499 -33.569 -15.541 1.00 75.62 1417 VAL A O 1
ATOM 11243 N N . GLY A 1 1418 ? 6.292 -33.395 -14.193 1.00 70.19 1418 GLY A N 1
ATOM 11244 C CA . GLY A 1 1418 ? 5.699 -32.429 -13.270 1.00 70.19 1418 GLY A CA 1
ATOM 11245 C C . GLY A 1 1418 ? 4.491 -32.973 -12.499 1.00 70.19 1418 GLY A C 1
ATOM 11246 O O . GLY A 1 1418 ? 3.590 -32.209 -12.167 1.00 70.19 1418 GLY A O 1
ATOM 11247 N N . ALA A 1 1419 ? 4.437 -34.286 -12.253 1.00 65.56 1419 ALA A N 1
ATOM 11248 C CA . ALA A 1 1419 ? 3.375 -34.885 -11.449 1.00 65.56 1419 ALA A CA 1
ATOM 11249 C C . ALA A 1 1419 ? 3.646 -34.657 -9.944 1.00 65.56 1419 ALA A C 1
ATOM 11251 O O . ALA A 1 1419 ? 4.779 -34.869 -9.507 1.00 65.56 1419 ALA A O 1
ATOM 11252 N N . PRO A 1 1420 ? 2.640 -34.266 -9.139 1.00 58.22 1420 PRO A N 1
ATOM 11253 C CA . PRO A 1 1420 ? 2.823 -34.018 -7.710 1.00 58.22 1420 PRO A CA 1
ATOM 11254 C C . PRO A 1 1420 ? 3.170 -35.297 -6.927 1.00 58.22 1420 PRO A C 1
ATOM 11256 O O . PRO A 1 1420 ? 2.706 -36.393 -7.251 1.00 58.22 1420 PRO A O 1
ATOM 11259 N N . SER A 1 1421 ? 3.951 -35.161 -5.845 1.00 50.38 1421 SER A N 1
ATOM 11260 C CA . SER A 1 1421 ? 4.433 -36.288 -5.019 1.00 50.38 1421 SER A CA 1
ATOM 11261 C C . SER A 1 1421 ? 3.317 -37.080 -4.301 1.00 50.38 1421 SER A C 1
ATOM 11263 O O . SER A 1 1421 ? 3.566 -38.172 -3.785 1.00 50.38 1421 SER A O 1
ATOM 11265 N N . ALA A 1 1422 ? 2.074 -36.575 -4.241 1.00 49.50 1422 ALA A N 1
ATOM 11266 C CA . ALA A 1 1422 ? 0.956 -37.177 -3.502 1.00 49.50 1422 ALA A CA 1
ATOM 11267 C C . ALA A 1 1422 ? -0.163 -37.714 -4.417 1.00 49.50 1422 ALA A C 1
ATOM 11269 O O . ALA A 1 1422 ? -0.679 -36.997 -5.266 1.00 49.50 1422 ALA A O 1
ATOM 11270 N N . ARG A 1 1423 ? -0.631 -38.955 -4.186 1.00 31.52 1423 ARG A N 1
ATOM 11271 C CA . ARG A 1 1423 ? -1.858 -39.500 -4.809 1.00 31.52 1423 ARG A CA 1
ATOM 11272 C C . ARG A 1 1423 ? -3.111 -38.875 -4.173 1.00 31.52 1423 ARG A C 1
ATOM 11274 O O . ARG A 1 1423 ? -3.776 -39.524 -3.367 1.00 31.52 1423 ARG A O 1
ATOM 11281 N N . LEU A 1 1424 ? -3.442 -37.630 -4.502 1.00 38.50 1424 LEU A N 1
ATOM 11282 C CA . LEU A 1 1424 ? -4.778 -37.076 -4.257 1.00 38.50 1424 LEU A CA 1
ATOM 11283 C C . LEU A 1 1424 ? -5.599 -37.262 -5.540 1.00 38.50 1424 LEU A C 1
ATOM 11285 O O . LEU A 1 1424 ? -5.152 -36.937 -6.633 1.00 38.50 1424 LEU A O 1
ATOM 11289 N N . SER A 1 1425 ? -6.762 -37.905 -5.427 1.00 34.84 1425 SER A N 1
ATOM 11290 C CA . SER A 1 1425 ? -7.561 -38.346 -6.575 1.00 34.84 1425 SER A CA 1
ATOM 11291 C C . SER A 1 1425 ? -7.934 -37.181 -7.507 1.00 34.84 1425 SER A C 1
ATOM 11293 O O . SER A 1 1425 ? -8.735 -36.336 -7.110 1.00 34.84 1425 SER A O 1
ATOM 11295 N N . GLY A 1 1426 ? -7.423 -37.191 -8.744 1.00 40.38 1426 GLY A N 1
ATOM 11296 C CA . GLY A 1 1426 ? -7.965 -36.411 -9.867 1.00 40.38 1426 GLY A CA 1
ATOM 11297 C C . GLY A 1 1426 ? -7.163 -35.199 -10.360 1.00 40.38 1426 GLY A C 1
ATOM 11298 O O . GLY A 1 1426 ? -7.752 -34.366 -11.040 1.00 40.38 1426 GLY A O 1
ATOM 11299 N N . GLU A 1 1427 ? -5.873 -35.062 -10.039 1.00 45.00 1427 GLU A N 1
ATOM 11300 C CA . GLU A 1 1427 ? -5.016 -34.023 -10.644 1.00 45.00 1427 GLU A CA 1
ATOM 11301 C C . GLU A 1 1427 ? -4.455 -34.458 -12.012 1.00 45.00 1427 GLU A C 1
ATOM 11303 O O . GLU A 1 1427 ? -3.895 -35.549 -12.142 1.00 45.00 1427 GLU A O 1
ATOM 11308 N N . ASP A 1 1428 ? -4.600 -33.590 -13.022 1.00 41.97 1428 ASP A N 1
ATOM 11309 C CA . ASP A 1 1428 ? -4.018 -33.751 -14.360 1.00 41.97 1428 ASP A CA 1
ATOM 11310 C C . ASP A 1 1428 ? -2.536 -33.324 -14.341 1.00 41.97 1428 ASP A C 1
ATOM 11312 O O . ASP A 1 1428 ? -2.209 -32.204 -13.949 1.00 41.97 1428 ASP A O 1
ATOM 11316 N N . ALA A 1 1429 ? -1.627 -34.210 -14.760 1.00 50.47 1429 ALA A N 1
ATOM 11317 C CA . ALA A 1 1429 ? -0.203 -33.898 -14.925 1.00 50.47 1429 ALA A CA 1
ATOM 11318 C C . ALA A 1 1429 ? 0.023 -32.788 -15.976 1.00 50.47 1429 ALA A C 1
ATOM 11320 O O . ALA A 1 1429 ? -0.718 -32.705 -16.956 1.00 50.47 1429 ALA A O 1
ATOM 11321 N N . LEU A 1 1430 ? 1.088 -31.983 -15.816 1.00 53.34 1430 LEU A N 1
ATOM 11322 C CA . LEU A 1 1430 ? 1.441 -30.883 -16.738 1.00 53.34 1430 LEU A CA 1
ATOM 11323 C C . LEU A 1 1430 ? 1.667 -31.352 -18.185 1.00 53.34 1430 LEU A C 1
ATOM 11325 O O . LEU A 1 1430 ? 1.457 -30.595 -19.133 1.00 53.34 1430 LEU A O 1
ATOM 11329 N N . VAL A 1 1431 ? 2.106 -32.600 -18.360 1.00 58.97 1431 VAL A N 1
ATOM 11330 C CA . VAL A 1 1431 ? 2.412 -33.200 -19.660 1.00 58.97 1431 VAL A CA 1
ATOM 11331 C C . VAL A 1 1431 ? 1.523 -34.422 -19.873 1.00 58.97 1431 VAL A C 1
ATOM 11333 O O . VAL A 1 1431 ? 1.424 -35.290 -19.004 1.00 58.97 1431 VAL A O 1
ATOM 11336 N N . LYS A 1 1432 ? 0.888 -34.513 -21.053 1.00 63.38 1432 LYS A N 1
ATOM 11337 C CA . LYS A 1 1432 ? 0.129 -35.710 -21.447 1.00 63.38 1432 LYS A CA 1
ATOM 11338 C C . LYS A 1 1432 ? 1.035 -36.944 -21.363 1.00 63.38 1432 LYS A C 1
ATOM 11340 O O . LYS A 1 1432 ? 2.163 -36.879 -21.859 1.00 63.38 1432 LYS A O 1
ATOM 11345 N N . PRO A 1 1433 ? 0.552 -38.063 -20.796 1.00 66.44 1433 PRO A N 1
ATOM 11346 C CA . PRO A 1 1433 ? 1.375 -39.248 -20.638 1.00 66.44 1433 PRO A CA 1
ATOM 11347 C C . PRO A 1 1433 ? 1.892 -39.729 -21.995 1.00 66.44 1433 PRO A C 1
ATOM 11349 O O . PRO A 1 1433 ? 1.141 -39.803 -22.971 1.00 66.44 1433 PRO A O 1
ATOM 11352 N N . SER A 1 1434 ? 3.193 -40.014 -22.064 1.00 70.88 1434 SER A N 1
ATOM 11353 C CA . SER A 1 1434 ? 3.825 -40.479 -23.302 1.00 70.88 1434 SER A CA 1
ATOM 11354 C C . SER A 1 1434 ? 3.348 -41.888 -23.673 1.00 70.88 1434 SER A C 1
ATOM 11356 O O . SER A 1 1434 ? 2.937 -42.660 -22.807 1.00 70.88 1434 SER A O 1
ATOM 11358 N N . GLU A 1 1435 ? 3.453 -42.271 -24.952 1.00 75.25 1435 GLU A N 1
ATOM 11359 C CA . GLU A 1 1435 ? 3.143 -43.647 -25.379 1.00 75.25 1435 GLU A CA 1
ATOM 11360 C C . GLU A 1 1435 ? 3.936 -44.694 -24.580 1.00 75.25 1435 GLU A C 1
ATOM 11362 O O . GLU A 1 1435 ? 3.395 -45.742 -24.241 1.00 75.25 1435 GLU A O 1
ATOM 11367 N N . LEU A 1 1436 ? 5.196 -44.408 -24.224 1.00 79.12 1436 LEU A N 1
ATOM 11368 C CA . LEU A 1 1436 ? 6.008 -45.308 -23.404 1.00 79.12 1436 LEU A CA 1
ATOM 11369 C C . LEU A 1 1436 ? 5.491 -45.391 -21.961 1.00 79.12 1436 LEU A C 1
ATOM 11371 O O . LEU A 1 1436 ? 5.427 -46.483 -21.409 1.00 79.12 1436 LEU A O 1
ATOM 11375 N N . GLN A 1 1437 ? 5.072 -44.266 -21.373 1.00 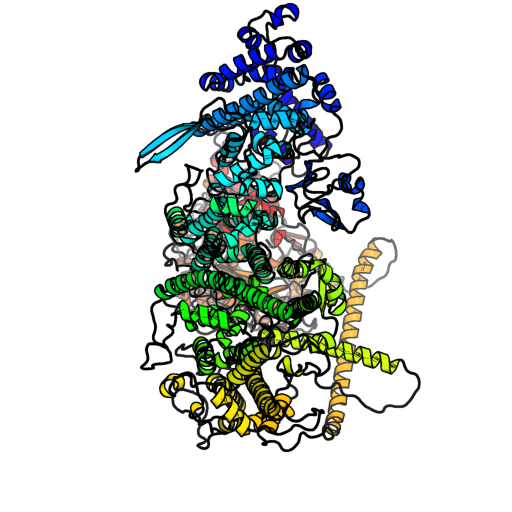80.94 1437 GLN A N 1
ATOM 11376 C CA . GLN A 1 1437 ? 4.488 -44.230 -20.028 1.00 80.94 1437 GLN A CA 1
ATOM 11377 C C . GLN A 1 1437 ? 3.188 -45.040 -19.945 1.00 80.94 1437 GLN A C 1
ATOM 11379 O O . GLN A 1 1437 ? 2.918 -45.651 -18.916 1.00 80.94 1437 GLN A O 1
ATOM 11384 N N . LEU A 1 1438 ? 2.391 -45.045 -21.017 1.00 80.56 1438 LEU A N 1
ATOM 11385 C CA . LEU A 1 1438 ? 1.152 -45.821 -21.096 1.00 80.56 1438 LEU A CA 1
ATOM 11386 C C . LEU A 1 1438 ? 1.410 -47.312 -21.363 1.00 80.56 1438 LEU A C 1
ATOM 11388 O O . LEU A 1 1438 ? 0.745 -48.153 -20.764 1.00 80.56 1438 LEU A O 1
ATOM 11392 N N . ASN A 1 1439 ? 2.356 -47.639 -22.250 1.00 84.31 1439 ASN A N 1
ATOM 11393 C CA . ASN A 1 1439 ? 2.570 -49.011 -22.724 1.00 84.31 1439 ASN A CA 1
ATOM 11394 C C . ASN A 1 1439 ? 3.531 -49.833 -21.847 1.00 84.31 1439 ASN A C 1
ATOM 11396 O O . ASN A 1 1439 ? 3.300 -51.022 -21.657 1.00 84.31 1439 ASN A O 1
ATOM 11400 N N . ASP A 1 1440 ? 4.605 -49.228 -21.329 1.00 86.62 1440 ASP A N 1
ATOM 11401 C CA . ASP A 1 1440 ? 5.646 -49.892 -20.529 1.00 86.62 1440 ASP A CA 1
ATOM 11402 C C . ASP A 1 1440 ? 6.154 -48.944 -19.406 1.00 86.62 1440 ASP A C 1
ATOM 11404 O O . ASP A 1 1440 ? 7.248 -48.374 -19.516 1.00 86.62 1440 ASP A O 1
ATOM 11408 N N . PRO A 1 1441 ? 5.400 -48.763 -18.300 1.00 86.69 1441 PRO A N 1
ATOM 11409 C CA . PRO A 1 1441 ? 5.735 -47.799 -17.245 1.00 86.69 1441 PRO A CA 1
ATOM 11410 C C . PRO A 1 1441 ? 7.116 -48.002 -16.601 1.00 86.69 1441 PRO A C 1
ATOM 11412 O O . PRO A 1 1441 ? 7.785 -47.024 -16.280 1.00 86.69 1441 PRO A O 1
ATOM 11415 N N . GLU A 1 1442 ? 7.573 -49.248 -16.429 1.00 87.00 1442 GLU A N 1
ATOM 11416 C CA . GLU A 1 1442 ? 8.904 -49.543 -15.868 1.00 87.00 1442 GLU A CA 1
ATOM 11417 C C . GLU A 1 1442 ? 10.038 -49.084 -16.795 1.00 87.00 1442 GLU A C 1
ATOM 11419 O O . GLU A 1 1442 ? 11.015 -48.486 -16.343 1.00 87.00 1442 GLU A O 1
ATOM 11424 N N . VAL A 1 1443 ? 9.884 -49.297 -18.108 1.00 90.00 1443 VAL A N 1
ATOM 11425 C CA . VAL A 1 1443 ? 10.852 -48.835 -19.115 1.00 90.00 1443 VAL A CA 1
ATOM 11426 C C . VAL A 1 1443 ? 10.857 -47.315 -19.176 1.00 90.00 1443 VAL A C 1
ATOM 11428 O O . VAL A 1 1443 ? 11.921 -46.719 -19.309 1.00 90.00 1443 VAL A O 1
ATOM 11431 N N . TRP A 1 1444 ? 9.686 -46.687 -19.048 1.00 91.12 1444 TRP A N 1
ATOM 11432 C CA . TRP A 1 1444 ? 9.571 -45.236 -18.969 1.00 91.12 1444 TRP A CA 1
ATOM 11433 C C . TRP A 1 1444 ? 10.314 -44.670 -17.750 1.00 91.12 1444 TRP A C 1
ATOM 11435 O O . TRP A 1 1444 ? 11.144 -43.780 -17.915 1.00 91.12 1444 TRP A O 1
ATOM 11445 N N . VAL A 1 1445 ? 10.101 -45.233 -16.555 1.00 91.00 1445 VAL A N 1
ATOM 11446 C CA . VAL A 1 1445 ? 10.793 -44.813 -15.323 1.00 91.00 1445 VAL A CA 1
ATOM 11447 C C . VAL A 1 1445 ? 12.314 -44.920 -15.468 1.00 91.00 1445 VAL A C 1
ATOM 11449 O O . VAL A 1 1445 ? 13.047 -43.985 -15.131 1.00 91.00 1445 VAL A O 1
ATOM 11452 N N . LEU A 1 1446 ? 12.799 -46.037 -16.014 1.00 91.44 1446 LEU A N 1
ATOM 11453 C CA . LEU A 1 1446 ? 14.227 -46.246 -16.235 1.00 91.44 1446 LEU A CA 1
ATOM 11454 C C . LEU A 1 1446 ? 14.785 -45.305 -17.319 1.00 91.44 1446 LEU A C 1
ATOM 11456 O O . LEU A 1 1446 ? 15.894 -44.787 -17.174 1.00 91.44 1446 LEU A O 1
ATOM 11460 N N . ALA A 1 1447 ? 14.013 -45.032 -18.376 1.00 90.88 1447 ALA A N 1
ATOM 11461 C CA . ALA A 1 1447 ? 14.399 -44.099 -19.430 1.00 90.88 1447 ALA A CA 1
ATOM 11462 C C . ALA A 1 1447 ? 14.549 -42.667 -18.900 1.00 90.88 1447 ALA A C 1
ATOM 11464 O O . ALA A 1 1447 ? 15.567 -42.028 -19.175 1.00 90.88 1447 ALA A O 1
ATOM 11465 N N . GLU A 1 1448 ? 13.592 -42.181 -18.102 1.00 91.25 1448 GLU A N 1
ATOM 11466 C CA . GLU A 1 1448 ? 13.690 -40.845 -17.503 1.00 91.25 1448 GLU A CA 1
ATOM 11467 C C . GLU A 1 1448 ? 14.818 -40.762 -16.470 1.00 91.25 1448 GLU A C 1
ATOM 11469 O O . GLU A 1 1448 ? 15.536 -39.767 -16.440 1.00 91.25 1448 GLU A O 1
ATOM 11474 N N . THR A 1 1449 ? 15.076 -41.832 -15.708 1.00 92.31 1449 THR A N 1
ATOM 11475 C CA . THR A 1 1449 ? 16.224 -41.889 -14.782 1.00 92.31 1449 THR A CA 1
ATOM 11476 C C . THR A 1 1449 ? 17.557 -41.710 -15.524 1.00 92.31 1449 THR A C 1
ATOM 11478 O O . THR A 1 1449 ? 18.408 -40.923 -15.104 1.00 92.31 1449 THR A O 1
ATOM 11481 N N . ILE A 1 1450 ? 17.737 -42.373 -16.674 1.00 92.75 1450 ILE A N 1
ATOM 11482 C CA . ILE A 1 1450 ? 18.943 -42.229 -17.511 1.00 92.75 1450 ILE A CA 1
ATOM 11483 C C . ILE A 1 1450 ? 19.038 -40.822 -18.126 1.00 92.75 1450 ILE A C 1
ATOM 11485 O O . ILE A 1 1450 ? 20.132 -40.252 -18.194 1.00 92.75 1450 ILE A O 1
ATOM 11489 N N . ARG A 1 1451 ? 17.914 -40.223 -18.546 1.00 91.44 1451 ARG A N 1
ATOM 11490 C CA . ARG A 1 1451 ? 17.902 -38.828 -19.020 1.00 91.44 1451 ARG A CA 1
ATOM 11491 C C . ARG A 1 1451 ? 18.259 -37.850 -17.906 1.00 91.44 1451 ARG A C 1
ATOM 11493 O O . ARG A 1 1451 ? 19.012 -36.913 -18.158 1.00 91.44 1451 ARG A O 1
ATOM 11500 N N . THR A 1 1452 ? 17.814 -38.092 -16.674 1.00 91.69 1452 THR A N 1
ATOM 11501 C CA . THR A 1 1452 ? 18.190 -37.283 -15.510 1.00 91.69 1452 THR A CA 1
ATOM 11502 C C . THR A 1 1452 ? 19.694 -37.319 -15.246 1.00 91.69 1452 THR A C 1
ATOM 11504 O O . THR A 1 1452 ? 20.254 -36.266 -14.964 1.00 91.69 1452 THR A O 1
ATOM 11507 N N . ILE A 1 1453 ? 20.387 -38.452 -15.431 1.00 93.06 1453 ILE A N 1
ATOM 11508 C CA . ILE A 1 1453 ? 21.863 -38.505 -15.329 1.00 93.06 1453 ILE A CA 1
ATOM 11509 C C . ILE A 1 1453 ? 22.514 -37.549 -16.338 1.00 93.06 1453 ILE A C 1
ATOM 11511 O O . ILE A 1 1453 ? 23.376 -36.746 -15.976 1.00 93.06 1453 ILE A O 1
ATOM 11515 N N . ARG A 1 1454 ? 22.080 -37.603 -17.605 1.00 91.25 1454 ARG A N 1
ATOM 11516 C CA . ARG A 1 1454 ? 22.558 -36.680 -18.646 1.00 91.25 1454 ARG A CA 1
ATOM 11517 C C . ARG A 1 1454 ? 22.289 -35.229 -18.262 1.00 91.25 1454 ARG A C 1
ATOM 11519 O O . ARG A 1 1454 ? 23.194 -34.403 -18.327 1.00 91.25 1454 ARG A O 1
ATOM 11526 N N . ASN A 1 1455 ? 21.061 -34.936 -17.855 1.00 90.00 1455 ASN A N 1
ATOM 11527 C CA . ASN A 1 1455 ? 20.646 -33.593 -17.480 1.00 90.00 1455 ASN A CA 1
ATOM 11528 C C . ASN A 1 1455 ? 21.473 -33.069 -16.301 1.00 90.00 1455 ASN A C 1
ATOM 11530 O O . ASN A 1 1455 ? 21.949 -31.939 -16.355 1.00 90.00 1455 ASN A O 1
ATOM 11534 N N . GLN A 1 1456 ? 21.734 -33.903 -15.294 1.00 91.12 1456 GLN A N 1
ATOM 11535 C CA . GLN A 1 1456 ? 22.546 -33.534 -14.142 1.00 91.12 1456 GLN A CA 1
ATOM 11536 C C . GLN A 1 1456 ? 23.973 -33.154 -14.557 1.00 91.12 1456 GLN A C 1
ATOM 11538 O O . GLN A 1 1456 ? 24.461 -32.105 -14.147 1.00 91.12 1456 GLN A O 1
ATOM 11543 N N . MET A 1 1457 ? 24.614 -33.936 -15.435 1.00 93.19 1457 MET A N 1
ATOM 11544 C CA . MET A 1 1457 ? 25.935 -33.582 -15.973 1.00 93.19 1457 MET A CA 1
ATOM 11545 C C . MET A 1 1457 ? 25.902 -32.272 -16.762 1.00 93.19 1457 MET A C 1
ATOM 11547 O O . MET A 1 1457 ? 26.785 -31.434 -16.594 1.00 93.19 1457 MET A O 1
ATOM 11551 N N . CYS A 1 1458 ? 24.889 -32.068 -17.610 1.00 89.56 1458 CYS A N 1
ATOM 11552 C CA . CYS A 1 1458 ? 24.760 -30.827 -18.370 1.00 89.56 1458 CYS A CA 1
ATOM 11553 C C . CYS A 1 1458 ? 24.601 -29.615 -17.445 1.00 89.56 1458 CYS A C 1
ATOM 11555 O O . CYS A 1 1458 ? 25.276 -28.614 -17.660 1.00 89.56 1458 CYS A O 1
ATOM 11557 N N . VAL A 1 1459 ? 23.779 -29.709 -16.394 1.00 88.75 1459 VAL A N 1
ATOM 11558 C CA . VAL A 1 1459 ? 23.629 -28.635 -15.395 1.00 88.75 1459 VAL A CA 1
ATOM 11559 C C . VAL A 1 1459 ? 24.954 -28.361 -14.692 1.00 88.75 1459 VAL A C 1
ATOM 11561 O O . VAL A 1 1459 ? 25.361 -27.206 -14.606 1.00 88.75 1459 VAL A O 1
ATOM 11564 N N . THR A 1 1460 ? 25.665 -29.403 -14.252 1.00 89.38 1460 THR A N 1
ATOM 11565 C CA . THR A 1 1460 ? 26.982 -29.258 -13.620 1.00 89.38 1460 THR A CA 1
ATOM 11566 C C . THR A 1 1460 ? 27.983 -28.547 -14.538 1.00 89.38 1460 THR A C 1
ATOM 11568 O O . THR A 1 1460 ? 28.740 -27.694 -14.085 1.00 89.38 1460 THR A O 1
ATOM 11571 N N . LEU A 1 1461 ? 27.981 -28.828 -15.842 1.00 91.94 1461 LEU A N 1
ATOM 11572 C CA . LEU A 1 1461 ? 28.892 -28.172 -16.788 1.00 91.94 1461 LEU A CA 1
ATOM 11573 C C . LEU A 1 1461 ? 28.464 -26.746 -17.155 1.00 91.94 1461 LEU A C 1
ATOM 11575 O O . LEU A 1 1461 ? 29.320 -25.880 -17.340 1.00 91.94 1461 LEU A O 1
ATOM 11579 N N . GLU A 1 1462 ? 27.161 -26.467 -17.223 1.00 88.75 1462 GLU A N 1
ATOM 11580 C CA . GLU A 1 1462 ? 26.661 -25.094 -17.362 1.00 88.75 1462 GLU A CA 1
ATOM 11581 C C . GLU A 1 1462 ? 26.986 -24.254 -16.117 1.00 88.75 1462 GLU A C 1
ATOM 11583 O O . GLU A 1 1462 ? 27.320 -23.073 -16.238 1.00 88.75 1462 GLU A O 1
ATOM 11588 N N . TRP A 1 1463 ? 27.005 -24.878 -14.935 1.00 85.88 1463 TRP A N 1
ATOM 11589 C CA . TRP A 1 1463 ? 27.503 -24.272 -13.702 1.00 85.88 1463 TRP A CA 1
A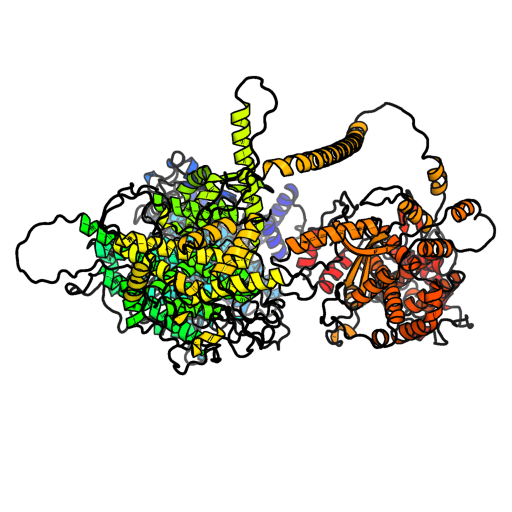TOM 11590 C C . TRP A 1 1463 ? 29.006 -23.958 -13.773 1.00 85.88 1463 TRP A C 1
ATOM 11592 O O . TRP A 1 1463 ? 29.421 -22.847 -13.441 1.00 85.88 1463 TRP A O 1
ATOM 11602 N N . VAL A 1 1464 ? 29.830 -24.873 -14.291 1.00 89.69 1464 VAL A N 1
ATOM 11603 C CA . VAL A 1 1464 ? 31.264 -24.612 -14.520 1.00 89.69 1464 VAL A CA 1
ATOM 11604 C C . VAL A 1 1464 ? 31.474 -23.442 -15.491 1.00 89.69 1464 VAL A C 1
ATOM 11606 O O . VAL A 1 1464 ? 32.283 -22.551 -15.222 1.00 89.69 1464 VAL A O 1
ATOM 11609 N N . LYS A 1 1465 ? 30.691 -23.360 -16.575 1.00 89.12 1465 LYS A N 1
ATOM 11610 C CA . LYS A 1 1465 ? 30.698 -22.199 -17.487 1.00 89.12 1465 LYS A CA 1
ATOM 11611 C C . LYS A 1 1465 ? 30.293 -20.903 -16.792 1.00 89.12 1465 LYS A C 1
ATOM 11613 O O . LYS A 1 1465 ? 30.809 -19.846 -17.131 1.00 89.12 1465 LYS A O 1
ATOM 11618 N N . ALA A 1 1466 ? 29.405 -20.968 -15.806 1.00 85.00 1466 ALA A N 1
ATOM 11619 C CA . ALA A 1 1466 ? 29.041 -19.829 -14.974 1.00 85.00 1466 ALA A CA 1
ATOM 11620 C C . ALA A 1 1466 ? 30.116 -19.479 -13.923 1.00 85.00 1466 ALA A C 1
ATOM 11622 O O . ALA A 1 1466 ? 29.874 -18.633 -13.068 1.00 85.00 1466 ALA A O 1
ATOM 11623 N N . GLY A 1 1467 ? 31.316 -20.063 -13.951 1.00 81.56 1467 GLY A N 1
ATOM 11624 C CA . GLY A 1 1467 ? 32.373 -19.760 -12.974 1.00 81.56 1467 GLY A CA 1
ATOM 11625 C C . GLY A 1 1467 ? 32.381 -20.686 -11.764 1.00 81.56 1467 GLY A C 1
ATOM 11626 O O . GLY A 1 1467 ? 33.037 -20.384 -10.772 1.00 81.56 1467 GLY A O 1
ATOM 11627 N N . GLY A 1 1468 ? 31.610 -21.766 -11.820 1.00 81.31 1468 GLY A N 1
ATOM 11628 C CA . GLY A 1 1468 ? 31.631 -22.824 -10.832 1.00 81.31 1468 GLY A CA 1
ATOM 11629 C C . GLY A 1 1468 ? 32.786 -23.805 -11.012 1.00 81.31 1468 GLY A C 1
ATOM 11630 O O . GLY A 1 1468 ? 33.556 -23.756 -11.973 1.00 81.31 1468 GLY A O 1
ATOM 11631 N N . GLU A 1 1469 ? 32.848 -24.752 -10.090 1.00 82.69 1469 GLU A N 1
ATOM 11632 C CA . GLU A 1 1469 ? 33.648 -25.969 -10.176 1.00 82.69 1469 GLU A CA 1
ATOM 11633 C C . GLU A 1 1469 ? 32.739 -27.175 -9.929 1.00 82.69 1469 GLU A C 1
ATOM 11635 O O . GLU A 1 1469 ? 31.689 -27.033 -9.294 1.00 82.69 1469 GLU A O 1
ATOM 11640 N N . VAL A 1 1470 ? 33.134 -28.344 -10.439 1.00 87.88 1470 VAL A N 1
ATOM 11641 C CA . VAL A 1 1470 ? 32.453 -29.610 -10.144 1.00 87.88 1470 VAL A CA 1
ATOM 11642 C C . VAL A 1 1470 ? 32.678 -29.952 -8.672 1.00 87.88 1470 VAL A C 1
ATOM 11644 O O . VAL A 1 1470 ? 33.800 -30.239 -8.258 1.00 87.88 1470 VAL A O 1
ATOM 11647 N N . ARG A 1 1471 ? 31.615 -29.924 -7.874 1.00 83.19 1471 ARG A N 1
ATOM 11648 C CA . ARG A 1 1471 ? 31.647 -30.148 -6.431 1.00 83.19 1471 ARG A CA 1
ATOM 11649 C C . ARG A 1 1471 ? 31.489 -31.619 -6.083 1.00 83.19 1471 ARG A C 1
ATOM 11651 O O . ARG A 1 1471 ? 30.931 -32.434 -6.820 1.00 83.19 1471 ARG A O 1
ATOM 11658 N N . TYR A 1 1472 ? 31.885 -31.915 -4.849 1.00 84.56 1472 TYR A N 1
ATOM 11659 C CA . TYR A 1 1472 ? 31.696 -33.212 -4.210 1.00 84.56 1472 TYR A CA 1
ATOM 11660 C C . TYR A 1 1472 ? 30.247 -33.720 -4.309 1.00 84.56 1472 TYR A C 1
ATOM 11662 O O . TYR A 1 1472 ? 30.034 -34.861 -4.706 1.00 84.56 1472 TYR A O 1
ATOM 11670 N N . ASN A 1 1473 ? 29.249 -32.880 -4.009 1.00 86.81 1473 ASN A N 1
ATOM 11671 C CA . ASN A 1 1473 ? 27.844 -33.300 -4.016 1.00 86.81 1473 ASN A CA 1
ATOM 11672 C C . ASN A 1 1473 ? 27.310 -33.598 -5.424 1.00 86.81 1473 ASN A C 1
ATOM 11674 O O . ASN A 1 1473 ? 26.456 -34.471 -5.568 1.00 86.81 1473 ASN A O 1
ATOM 11678 N N . GLU A 1 1474 ? 27.812 -32.936 -6.472 1.00 89.12 1474 GLU A N 1
ATOM 11679 C CA . GLU A 1 1474 ? 27.435 -33.277 -7.849 1.00 89.12 1474 GLU A CA 1
ATOM 11680 C C . GLU A 1 1474 ? 28.039 -34.618 -8.271 1.00 89.12 1474 GLU A C 1
ATOM 11682 O O . GLU A 1 1474 ? 27.323 -35.456 -8.818 1.00 89.12 1474 GLU A O 1
ATOM 11687 N N . LEU A 1 1475 ? 29.315 -34.867 -7.945 1.00 90.62 1475 LEU A N 1
ATOM 11688 C CA . LEU A 1 1475 ? 29.950 -36.172 -8.168 1.00 90.62 1475 LEU A CA 1
ATOM 11689 C C . LEU A 1 1475 ? 29.248 -37.280 -7.378 1.00 90.62 1475 LEU A C 1
ATOM 11691 O O . LEU A 1 1475 ? 28.993 -38.349 -7.925 1.00 90.62 1475 LEU A O 1
ATOM 11695 N N . LEU A 1 1476 ? 28.882 -37.012 -6.122 1.00 90.88 1476 LEU A N 1
ATOM 11696 C CA . LEU A 1 1476 ? 28.132 -37.940 -5.281 1.00 90.88 1476 LEU A CA 1
ATOM 11697 C C . LEU A 1 1476 ? 26.737 -38.213 -5.849 1.00 90.88 1476 LEU A C 1
ATOM 11699 O O . LEU A 1 1476 ? 26.312 -39.363 -5.871 1.00 90.88 1476 LEU A O 1
ATOM 11703 N N . THR A 1 1477 ? 26.031 -37.185 -6.323 1.00 92.69 1477 THR A N 1
ATOM 11704 C CA . THR A 1 1477 ? 24.708 -37.336 -6.947 1.00 92.69 1477 THR A CA 1
ATOM 11705 C C . THR A 1 1477 ? 24.803 -38.196 -8.202 1.00 92.69 1477 THR A C 1
ATOM 11707 O O . THR A 1 1477 ? 24.053 -39.160 -8.339 1.00 92.69 1477 THR A O 1
ATOM 11710 N N . LEU A 1 1478 ? 25.764 -37.905 -9.086 1.00 93.19 1478 LEU A N 1
ATOM 11711 C CA . LEU A 1 1478 ? 25.998 -38.694 -10.295 1.00 93.19 1478 LEU A CA 1
ATOM 11712 C C . LEU A 1 1478 ? 26.367 -40.141 -9.959 1.00 93.19 1478 LEU A C 1
ATOM 11714 O O . LEU A 1 1478 ? 25.748 -41.053 -10.502 1.00 93.19 1478 LEU A O 1
ATOM 11718 N N . LEU A 1 1479 ? 27.313 -40.362 -9.039 1.00 92.88 1479 LEU A N 1
ATOM 11719 C CA . LEU A 1 1479 ? 27.706 -41.703 -8.609 1.00 92.88 1479 LEU A CA 1
ATOM 11720 C C . LEU A 1 1479 ? 26.513 -42.461 -8.019 1.00 92.88 1479 LEU A C 1
ATOM 11722 O O . LEU A 1 1479 ? 26.247 -43.574 -8.455 1.00 92.88 1479 LEU A O 1
ATOM 11726 N N . SER A 1 1480 ? 25.768 -41.849 -7.092 1.00 92.69 1480 SER A N 1
ATOM 11727 C CA . SER A 1 1480 ? 24.630 -42.482 -6.406 1.00 92.69 1480 SER A CA 1
ATOM 11728 C C . SER A 1 1480 ? 23.534 -42.895 -7.386 1.00 92.69 1480 SER A C 1
ATOM 11730 O O . SER A 1 1480 ? 23.010 -43.999 -7.282 1.00 92.69 1480 SER A O 1
ATOM 11732 N N . VAL A 1 1481 ? 23.219 -42.060 -8.383 1.00 92.94 1481 VAL A N 1
ATOM 11733 C CA . VAL A 1 1481 ? 22.227 -42.410 -9.412 1.00 92.94 1481 VAL A CA 1
ATOM 11734 C C . VAL A 1 1481 ? 22.779 -43.470 -10.378 1.00 92.94 1481 VAL A C 1
ATOM 11736 O O . VAL A 1 1481 ? 22.053 -44.408 -10.702 1.00 92.94 1481 VAL A O 1
ATOM 11739 N N . LEU A 1 1482 ? 24.053 -43.398 -10.788 1.00 93.31 1482 LEU A N 1
ATOM 11740 C CA . LEU A 1 1482 ? 24.689 -44.404 -11.656 1.00 93.31 1482 LEU A CA 1
ATOM 11741 C C . LEU A 1 1482 ? 24.707 -45.800 -11.013 1.00 93.31 1482 LEU A C 1
ATOM 11743 O O . LEU A 1 1482 ? 24.333 -46.774 -11.666 1.00 93.31 1482 LEU A O 1
ATOM 11747 N N . VAL A 1 1483 ? 25.094 -45.903 -9.736 1.00 92.25 1483 VAL A N 1
ATOM 11748 C CA . VAL A 1 1483 ? 25.133 -47.185 -9.006 1.00 92.25 1483 VAL A CA 1
ATOM 11749 C C . VAL A 1 1483 ? 23.744 -47.681 -8.597 1.00 92.25 1483 VAL A C 1
ATOM 11751 O O . VAL A 1 1483 ? 23.583 -48.856 -8.291 1.00 92.25 1483 VAL A O 1
ATOM 11754 N N . SER A 1 1484 ? 22.724 -46.816 -8.628 1.00 92.25 1484 SER A N 1
ATOM 11755 C CA . SER A 1 1484 ? 21.332 -47.196 -8.358 1.00 92.25 1484 SER A CA 1
ATOM 11756 C C . SER A 1 1484 ? 20.683 -48.003 -9.496 1.00 92.25 1484 SER A C 1
ATOM 11758 O O . SER A 1 1484 ? 19.624 -48.597 -9.303 1.00 92.25 1484 SER A O 1
ATOM 11760 N N . ILE A 1 1485 ? 21.281 -48.022 -10.695 1.00 91.75 1485 ILE A N 1
ATOM 11761 C CA . ILE A 1 1485 ? 20.743 -48.747 -11.853 1.00 91.75 1485 ILE A CA 1
ATOM 11762 C C . ILE A 1 1485 ? 21.256 -50.190 -11.841 1.00 91.75 1485 ILE A C 1
ATOM 11764 O O . ILE A 1 1485 ? 22.422 -50.458 -12.139 1.00 91.75 1485 ILE A O 1
ATOM 11768 N N . ASP A 1 1486 ? 20.354 -51.123 -11.540 1.00 88.31 1486 ASP A N 1
ATOM 11769 C CA . ASP A 1 1486 ? 20.633 -52.557 -11.544 1.00 88.31 1486 ASP A CA 1
ATOM 11770 C C . ASP A 1 1486 ? 20.931 -53.086 -12.962 1.00 88.31 1486 ASP A C 1
ATOM 11772 O O . ASP A 1 1486 ? 20.186 -52.828 -13.915 1.00 88.31 1486 ASP A O 1
ATOM 11776 N N . VAL A 1 1487 ? 22.022 -53.852 -13.109 1.00 84.94 1487 VAL A N 1
ATOM 11777 C CA . VAL A 1 1487 ? 22.472 -54.351 -14.420 1.00 84.94 1487 VAL A CA 1
ATOM 11778 C C . VAL A 1 1487 ? 21.528 -55.397 -15.013 1.00 84.94 1487 VAL A C 1
ATOM 11780 O O . VAL A 1 1487 ? 21.385 -55.466 -16.232 1.00 84.94 1487 VAL A O 1
ATOM 11783 N N . SER A 1 1488 ? 20.860 -56.197 -14.179 1.00 85.69 1488 SER A N 1
ATOM 11784 C CA . SER A 1 1488 ? 19.896 -57.207 -14.620 1.00 85.69 1488 SER A CA 1
ATOM 11785 C C . SER A 1 1488 ? 18.602 -56.552 -15.108 1.00 85.69 1488 SER A C 1
ATOM 11787 O O . SER A 1 1488 ? 18.090 -56.911 -16.175 1.00 85.69 1488 SER A O 1
ATOM 11789 N N . LEU A 1 1489 ? 18.138 -55.508 -14.407 1.00 87.12 1489 LEU A N 1
ATOM 11790 C CA . LEU A 1 1489 ? 17.008 -54.687 -14.840 1.00 87.12 1489 LEU A CA 1
ATOM 11791 C C . LEU A 1 1489 ? 17.337 -53.962 -16.151 1.00 87.12 1489 LEU A C 1
ATOM 11793 O O . LEU A 1 1489 ? 16.526 -53.976 -17.081 1.00 87.12 1489 LEU A O 1
ATOM 11797 N N . LEU A 1 1490 ? 18.544 -53.398 -16.261 1.00 87.75 1490 LEU A N 1
ATOM 11798 C CA . LEU A 1 1490 ? 19.019 -52.751 -17.480 1.00 87.75 1490 LEU A CA 1
ATOM 11799 C C . LEU A 1 1490 ? 19.111 -53.741 -18.649 1.00 87.75 1490 LEU A C 1
ATOM 11801 O O . LEU A 1 1490 ? 18.623 -53.436 -19.735 1.00 87.75 1490 LEU A O 1
ATOM 11805 N N . ALA A 1 1491 ? 19.678 -54.933 -18.439 1.00 84.56 1491 ALA A N 1
ATOM 11806 C CA . ALA A 1 1491 ? 19.803 -55.967 -19.465 1.00 84.56 1491 ALA A CA 1
ATOM 11807 C C . ALA A 1 1491 ? 18.433 -56.434 -19.987 1.00 84.56 1491 ALA A C 1
ATOM 11809 O O . ALA A 1 1491 ? 18.257 -56.567 -21.200 1.00 84.56 1491 ALA A O 1
ATOM 11810 N N . SER A 1 1492 ? 17.447 -56.610 -19.098 1.00 87.81 1492 SER A N 1
ATOM 11811 C CA . SER A 1 1492 ? 16.086 -57.037 -19.468 1.00 87.81 1492 SER A CA 1
ATOM 11812 C C . SER A 1 1492 ? 15.338 -56.019 -20.344 1.00 87.81 1492 SER A C 1
ATOM 11814 O O . SER A 1 1492 ? 14.550 -56.401 -21.210 1.00 87.81 1492 SER A O 1
ATOM 11816 N N . HIS A 1 1493 ? 15.641 -54.727 -20.189 1.00 90.75 1493 HIS A N 1
ATOM 11817 C CA . HIS A 1 1493 ? 14.984 -53.638 -20.917 1.00 90.75 1493 HIS A CA 1
ATOM 11818 C C . HIS A 1 1493 ? 15.868 -52.975 -21.986 1.00 90.75 1493 HIS A C 1
ATOM 11820 O O . HIS A 1 1493 ? 15.393 -52.101 -22.716 1.00 90.75 1493 HIS A O 1
ATOM 11826 N N . ALA A 1 1494 ? 17.127 -53.405 -22.142 1.00 85.50 1494 ALA A N 1
ATOM 11827 C CA . ALA A 1 1494 ? 18.131 -52.749 -22.982 1.00 85.50 1494 ALA A CA 1
ATOM 11828 C C . ALA A 1 1494 ? 17.672 -52.538 -24.434 1.00 85.50 1494 ALA A C 1
ATOM 11830 O O . ALA A 1 1494 ? 17.912 -51.476 -25.002 1.00 85.50 1494 ALA A O 1
ATOM 11831 N N . ALA A 1 1495 ? 16.989 -53.514 -25.043 1.00 85.75 1495 ALA A N 1
ATOM 11832 C CA . ALA A 1 1495 ? 16.495 -53.392 -26.418 1.00 85.75 1495 ALA A CA 1
ATOM 11833 C C . ALA A 1 1495 ? 15.396 -52.320 -26.559 1.00 85.75 1495 ALA A C 1
ATOM 11835 O O . ALA A 1 1495 ? 15.404 -51.550 -27.520 1.00 85.75 1495 ALA A O 1
ATOM 11836 N N . LYS A 1 1496 ? 14.476 -52.237 -25.585 1.00 89.31 1496 LYS A N 1
ATOM 11837 C CA . LYS A 1 1496 ? 13.397 -51.235 -25.563 1.00 89.31 1496 LYS A CA 1
ATOM 11838 C C . LYS A 1 1496 ? 13.952 -49.832 -25.301 1.00 89.31 1496 LYS A C 1
ATOM 11840 O O . LYS A 1 1496 ? 13.581 -48.897 -26.005 1.00 89.31 1496 LYS A O 1
ATOM 11845 N N . LEU A 1 1497 ? 14.893 -49.709 -24.361 1.00 88.81 1497 LEU A N 1
ATOM 11846 C CA . LEU A 1 1497 ? 15.588 -48.453 -24.066 1.00 88.81 1497 LEU A CA 1
ATOM 11847 C C . LEU A 1 1497 ? 16.379 -47.947 -25.273 1.00 88.81 1497 LEU A C 1
ATOM 11849 O O . LEU A 1 1497 ? 16.238 -46.790 -25.653 1.00 88.81 1497 LEU A O 1
ATOM 11853 N N . LYS A 1 1498 ? 17.158 -48.822 -25.926 1.00 86.06 1498 LYS A N 1
ATOM 11854 C CA . LYS A 1 1498 ? 17.902 -48.460 -27.141 1.00 86.06 1498 LYS A CA 1
ATOM 11855 C C . LYS A 1 1498 ? 16.971 -47.974 -28.252 1.00 86.06 1498 LYS A C 1
ATOM 11857 O O . LYS A 1 1498 ? 17.281 -46.989 -28.911 1.00 86.06 1498 LYS A O 1
ATOM 11862 N N . LYS A 1 1499 ? 15.805 -48.606 -28.425 1.00 85.12 1499 LYS A N 1
ATOM 11863 C CA . LYS A 1 1499 ? 14.795 -48.163 -29.397 1.00 85.12 1499 LYS A CA 1
ATOM 11864 C C . LYS A 1 1499 ? 14.208 -46.790 -29.048 1.00 85.12 1499 LYS A C 1
ATOM 11866 O O . LYS A 1 1499 ? 14.039 -45.969 -29.945 1.00 85.12 1499 LYS A O 1
ATOM 11871 N N . GLU A 1 1500 ? 13.902 -46.533 -27.776 1.00 86.19 1500 GLU A N 1
ATOM 11872 C CA . GLU A 1 1500 ? 13.352 -45.242 -27.343 1.00 86.19 1500 GLU A CA 1
ATOM 11873 C C . GLU A 1 1500 ? 14.373 -44.108 -27.472 1.00 86.19 1500 GLU A C 1
ATOM 11875 O O . GLU A 1 1500 ? 14.056 -43.061 -28.036 1.00 86.19 1500 GLU A O 1
ATOM 11880 N N . PHE A 1 1501 ? 15.601 -44.312 -26.991 1.00 86.06 1501 PHE A N 1
ATOM 11881 C CA . PHE A 1 1501 ? 16.654 -43.302 -27.098 1.00 86.06 1501 PHE A CA 1
ATOM 11882 C C . PHE A 1 1501 ? 17.039 -43.036 -28.551 1.00 86.06 1501 PHE A C 1
ATOM 11884 O O . PHE A 1 1501 ? 17.280 -41.890 -28.912 1.00 86.06 1501 PHE A O 1
ATOM 11891 N N . TYR A 1 1502 ? 16.994 -44.055 -29.412 1.00 76.31 1502 TYR A N 1
ATOM 11892 C CA . TYR A 1 1502 ? 17.136 -43.856 -30.849 1.00 76.31 1502 TYR A CA 1
ATOM 11893 C C . TYR A 1 1502 ? 16.008 -42.987 -31.427 1.00 76.31 1502 TYR A C 1
ATOM 11895 O O . TYR A 1 1502 ? 16.277 -41.994 -32.094 1.00 76.31 1502 TYR A O 1
ATOM 11903 N N . ARG A 1 1503 ? 14.741 -43.301 -31.119 1.00 76.69 1503 ARG A N 1
ATOM 11904 C CA . ARG A 1 1503 ? 13.575 -42.531 -31.593 1.00 76.69 1503 ARG A CA 1
ATOM 11905 C C . ARG A 1 1503 ? 13.635 -41.053 -31.192 1.00 76.69 1503 ARG A C 1
ATOM 11907 O O . ARG A 1 1503 ? 13.109 -40.206 -31.910 1.00 76.69 1503 ARG A O 1
ATOM 11914 N N . LYS A 1 1504 ? 14.209 -40.751 -30.025 1.00 76.50 1504 LYS A N 1
ATOM 11915 C CA . LYS A 1 1504 ? 14.308 -39.393 -29.474 1.00 76.50 1504 LYS A CA 1
ATOM 11916 C C . LYS A 1 1504 ? 15.593 -38.644 -29.839 1.00 76.50 1504 LYS A C 1
ATOM 11918 O O . LYS A 1 1504 ? 15.637 -37.448 -29.562 1.00 76.50 1504 LYS A O 1
ATOM 11923 N N . GLY A 1 1505 ? 16.588 -39.299 -30.443 1.00 73.31 1505 GLY A N 1
ATOM 11924 C CA . GLY A 1 1505 ? 17.914 -38.703 -30.657 1.00 73.31 1505 GLY A CA 1
ATOM 11925 C C . GLY A 1 1505 ? 18.648 -38.430 -29.337 1.00 73.31 1505 GLY A C 1
ATOM 11926 O O . GLY A 1 1505 ? 19.103 -37.320 -29.083 1.00 73.31 1505 GLY A O 1
ATOM 11927 N N . ASP A 1 1506 ? 18.658 -39.413 -28.429 1.00 81.88 1506 ASP A N 1
ATOM 11928 C CA . ASP A 1 1506 ? 19.341 -39.343 -27.130 1.00 81.88 1506 ASP A CA 1
ATOM 11929 C C . ASP A 1 1506 ? 20.631 -40.202 -27.152 1.00 81.88 1506 ASP A C 1
ATOM 11931 O O . ASP A 1 1506 ? 20.739 -41.229 -26.475 1.00 81.88 1506 ASP A O 1
ATOM 11935 N N . GLU A 1 1507 ? 21.640 -39.813 -27.935 1.00 81.25 1507 GLU A N 1
ATOM 11936 C CA . GLU A 1 1507 ? 22.815 -40.655 -28.231 1.00 81.25 1507 GLU A CA 1
ATOM 11937 C C . GLU A 1 1507 ? 23.734 -40.878 -27.029 1.00 81.25 1507 GLU A C 1
ATOM 11939 O O . GLU A 1 1507 ? 24.248 -41.981 -26.826 1.00 81.25 1507 GLU A O 1
ATOM 11944 N N . LEU A 1 1508 ? 23.898 -39.863 -26.175 1.00 87.94 1508 LEU A N 1
ATOM 11945 C CA . LEU A 1 1508 ? 24.638 -40.024 -24.922 1.00 87.94 1508 LEU A CA 1
ATOM 11946 C C . LEU A 1 1508 ? 23.919 -41.007 -23.982 1.00 87.94 1508 LEU A C 1
ATOM 11948 O O . LEU A 1 1508 ? 24.575 -41.740 -23.246 1.00 87.94 1508 LEU A O 1
ATOM 11952 N N . CYS A 1 1509 ? 22.583 -41.082 -24.031 1.00 89.81 1509 CYS A N 1
ATOM 11953 C CA . CYS A 1 1509 ? 21.820 -42.080 -23.278 1.00 89.81 1509 CYS A CA 1
ATOM 11954 C C . CYS A 1 1509 ? 22.001 -43.490 -23.867 1.00 89.81 1509 CYS A C 1
ATOM 11956 O O . CYS A 1 1509 ? 22.100 -44.449 -23.102 1.00 89.81 1509 CYS A O 1
ATOM 11958 N N . LEU A 1 1510 ? 22.138 -43.632 -25.195 1.00 88.12 1510 LEU A N 1
ATOM 11959 C CA . LEU A 1 1510 ? 22.547 -44.900 -25.820 1.00 88.12 1510 LEU A CA 1
ATOM 11960 C C . LEU A 1 1510 ? 23.935 -45.347 -25.339 1.00 88.12 1510 LEU A C 1
ATOM 11962 O O . LEU A 1 1510 ? 24.112 -46.525 -25.013 1.00 88.12 1510 LEU A O 1
ATOM 11966 N N . LEU A 1 1511 ? 24.895 -44.415 -25.249 1.00 89.06 1511 LEU A N 1
ATOM 11967 C CA . LEU A 1 1511 ? 26.214 -44.691 -24.680 1.00 89.06 1511 LEU A CA 1
ATOM 11968 C C . LEU A 1 1511 ? 26.098 -45.097 -23.207 1.00 89.06 1511 LEU A C 1
ATOM 11970 O O . LEU A 1 1511 ? 26.657 -46.121 -22.835 1.00 89.06 1511 LEU A O 1
ATOM 11974 N N . LEU A 1 1512 ? 25.347 -44.359 -22.383 1.00 91.56 1512 LEU A N 1
ATOM 11975 C CA . LEU A 1 1512 ? 25.138 -44.675 -20.963 1.00 91.56 1512 LEU A CA 1
ATOM 11976 C C . LEU A 1 1512 ? 24.588 -46.090 -20.757 1.00 91.56 1512 LEU A C 1
ATOM 11978 O O . LEU A 1 1512 ? 25.117 -46.827 -19.929 1.00 91.56 1512 LEU A O 1
ATOM 11982 N N . VAL A 1 1513 ? 23.588 -46.507 -21.545 1.00 90.25 1513 VAL A N 1
ATOM 11983 C CA . VAL A 1 1513 ? 23.071 -47.888 -21.509 1.00 90.25 1513 VAL A CA 1
ATOM 11984 C C . VAL A 1 1513 ? 24.179 -48.894 -21.822 1.00 90.25 1513 VAL A C 1
ATOM 11986 O O . VAL A 1 1513 ? 24.256 -49.936 -21.178 1.00 90.25 1513 VAL A O 1
ATOM 11989 N N . ASN A 1 1514 ? 25.046 -48.606 -22.797 1.00 88.62 1514 ASN A N 1
ATOM 11990 C CA . ASN A 1 1514 ? 26.149 -49.495 -23.153 1.00 88.62 1514 ASN A CA 1
ATOM 11991 C C . ASN A 1 1514 ? 27.247 -49.536 -22.075 1.00 88.62 1514 ASN A C 1
ATOM 11993 O O . ASN A 1 1514 ? 27.730 -50.617 -21.756 1.00 88.62 1514 ASN A O 1
ATOM 11997 N N . LEU A 1 1515 ? 27.607 -48.386 -21.496 1.00 90.88 1515 LEU A N 1
ATOM 11998 C CA . LEU A 1 1515 ? 28.623 -48.261 -20.447 1.00 90.88 1515 LEU A CA 1
ATOM 11999 C C . LEU A 1 1515 ? 28.200 -48.953 -19.149 1.00 90.88 1515 LEU A C 1
ATOM 12001 O O . LEU A 1 1515 ? 29.009 -49.637 -18.535 1.00 90.88 1515 LEU A O 1
ATOM 12005 N N . LEU A 1 1516 ? 26.935 -48.803 -18.747 1.00 89.12 1516 LEU A N 1
ATOM 12006 C CA . LEU A 1 1516 ? 26.402 -49.440 -17.542 1.00 89.12 1516 LEU A CA 1
ATOM 12007 C C . LEU A 1 1516 ? 26.209 -50.955 -17.711 1.00 89.12 1516 LEU A C 1
ATOM 12009 O O . LEU A 1 1516 ? 26.238 -51.680 -16.718 1.00 89.12 1516 LEU A O 1
ATOM 12013 N N . HIS A 1 1517 ? 25.993 -51.432 -18.942 1.00 84.94 1517 HIS A N 1
ATOM 12014 C CA . HIS A 1 1517 ? 25.828 -52.857 -19.246 1.00 84.94 1517 HIS A CA 1
ATOM 12015 C C . HIS A 1 1517 ? 27.178 -53.571 -19.446 1.00 84.94 1517 HIS A C 1
ATOM 12017 O O . HIS A 1 1517 ? 27.328 -54.696 -18.983 1.00 84.94 1517 HIS A O 1
ATOM 12023 N N . PHE A 1 1518 ? 28.156 -52.925 -20.096 1.00 84.56 1518 PHE A N 1
ATOM 12024 C CA . PHE A 1 1518 ? 29.483 -53.484 -20.409 1.00 84.56 1518 PHE A CA 1
ATOM 12025 C C . PHE A 1 1518 ? 30.626 -52.553 -19.949 1.00 84.56 1518 PHE A C 1
ATOM 12027 O O . PHE A 1 1518 ? 31.373 -52.022 -20.785 1.00 84.56 1518 PHE A O 1
ATOM 12034 N N . PRO A 1 1519 ? 30.776 -52.309 -18.635 1.00 83.06 1519 PRO A N 1
ATOM 12035 C CA . PRO A 1 1519 ? 31.786 -51.398 -18.087 1.00 83.06 1519 PRO A CA 1
ATOM 12036 C C . PRO A 1 1519 ? 33.224 -51.840 -18.398 1.00 83.06 1519 PRO A C 1
ATOM 12038 O O . PRO A 1 1519 ? 34.105 -51.001 -18.568 1.00 83.06 1519 PRO A O 1
ATOM 12041 N N . GLU A 1 1520 ? 33.476 -53.136 -18.584 1.00 76.88 1520 GLU A N 1
ATOM 12042 C CA . GLU A 1 1520 ? 34.771 -53.673 -19.018 1.00 76.88 1520 GLU A CA 1
ATOM 12043 C C . GLU A 1 1520 ? 35.177 -53.212 -20.428 1.00 76.88 1520 GLU A C 1
ATOM 12045 O O . GLU A 1 1520 ? 36.361 -53.171 -20.761 1.00 76.88 1520 GLU A O 1
ATOM 12050 N N . ARG A 1 1521 ? 34.203 -52.816 -21.259 1.00 83.50 1521 ARG A N 1
ATOM 12051 C CA . ARG A 1 1521 ? 34.418 -52.222 -22.589 1.00 83.50 1521 ARG A CA 1
ATOM 12052 C C . ARG A 1 1521 ? 34.267 -50.702 -22.578 1.00 83.50 1521 ARG A C 1
ATOM 12054 O O . ARG A 1 1521 ? 34.247 -50.091 -23.653 1.00 83.50 1521 ARG A O 1
ATOM 12061 N N . ALA A 1 1522 ? 34.144 -50.078 -21.404 1.00 86.94 1522 ALA A N 1
ATOM 12062 C CA . ALA A 1 1522 ? 33.878 -48.649 -21.302 1.00 86.94 1522 ALA A CA 1
ATOM 12063 C C . ALA A 1 1522 ? 34.999 -47.815 -21.930 1.00 86.94 1522 ALA A C 1
ATOM 12065 O O . ALA A 1 1522 ? 34.696 -46.910 -22.698 1.00 86.94 1522 ALA A O 1
ATOM 12066 N N . ALA A 1 1523 ? 36.273 -48.162 -21.707 1.00 86.19 1523 ALA A N 1
ATOM 12067 C CA . ALA A 1 1523 ? 37.422 -47.464 -22.299 1.00 86.19 1523 ALA A CA 1
ATOM 12068 C C . ALA A 1 1523 ? 37.332 -47.384 -23.835 1.00 86.19 1523 ALA A C 1
ATOM 12070 O O . ALA A 1 1523 ? 37.355 -46.294 -24.409 1.00 86.19 1523 ALA A O 1
ATOM 12071 N N . ALA A 1 1524 ? 37.117 -48.530 -24.490 1.00 85.44 1524 ALA A N 1
ATOM 12072 C CA . ALA A 1 1524 ? 36.940 -48.610 -25.939 1.00 85.44 1524 ALA A CA 1
ATOM 12073 C C . ALA A 1 1524 ? 35.664 -47.894 -26.415 1.00 85.44 1524 ALA A C 1
ATOM 12075 O O . ALA A 1 1524 ? 35.670 -47.257 -27.466 1.00 85.44 1524 ALA A O 1
ATOM 12076 N N . SER A 1 1525 ? 34.579 -47.960 -25.637 1.00 87.81 1525 SER A N 1
ATOM 12077 C CA . SER A 1 1525 ? 33.317 -47.280 -25.957 1.00 87.81 1525 SER A CA 1
ATOM 12078 C C . SER A 1 1525 ? 33.454 -45.756 -25.876 1.00 87.81 1525 SER A C 1
ATOM 12080 O O . SER A 1 1525 ? 32.951 -45.061 -26.756 1.00 87.81 1525 SER A O 1
ATOM 12082 N N . PHE A 1 1526 ? 34.174 -45.236 -24.874 1.00 91.56 1526 PHE A N 1
ATOM 12083 C CA . PHE A 1 1526 ? 34.513 -43.816 -24.747 1.00 91.56 1526 PHE A CA 1
ATOM 12084 C C . PHE A 1 1526 ? 35.405 -43.349 -25.892 1.00 91.56 1526 PHE A C 1
ATOM 12086 O O . PHE A 1 1526 ? 35.104 -42.319 -26.492 1.00 91.56 1526 PHE A O 1
ATOM 12093 N N . ALA A 1 1527 ? 36.455 -44.100 -26.233 1.00 88.69 1527 ALA A N 1
ATOM 12094 C CA . ALA A 1 1527 ? 37.330 -43.760 -27.351 1.00 88.69 1527 ALA A CA 1
ATOM 12095 C C . ALA A 1 1527 ? 36.549 -43.737 -28.675 1.00 88.69 1527 ALA A C 1
ATOM 12097 O O . ALA A 1 1527 ? 36.622 -42.750 -29.407 1.00 88.69 1527 ALA A O 1
ATOM 12098 N N . LEU A 1 1528 ? 35.734 -44.766 -28.944 1.00 86.19 1528 LEU A N 1
ATOM 12099 C CA . LEU A 1 1528 ? 34.889 -44.830 -30.138 1.00 86.19 1528 LEU A CA 1
ATOM 12100 C C . LEU A 1 1528 ? 33.905 -43.657 -30.183 1.00 86.19 1528 LEU A C 1
ATOM 12102 O O . LEU A 1 1528 ? 33.893 -42.921 -31.162 1.00 86.19 1528 LEU A O 1
ATOM 12106 N N . TYR A 1 1529 ? 33.128 -43.430 -29.119 1.00 88.38 1529 TYR A N 1
ATOM 12107 C CA . TYR A 1 1529 ? 32.173 -42.318 -29.062 1.00 88.38 1529 TYR A CA 1
ATOM 12108 C C . TYR A 1 1529 ? 32.864 -40.970 -29.268 1.00 88.38 1529 TYR A C 1
ATOM 12110 O O . TYR A 1 1529 ? 32.365 -40.126 -30.002 1.00 88.38 1529 TYR A O 1
ATOM 12118 N N . THR A 1 1530 ? 34.041 -40.782 -28.671 1.00 90.12 1530 THR A N 1
ATOM 12119 C CA . THR A 1 1530 ? 34.825 -39.552 -28.818 1.00 90.12 1530 THR A CA 1
ATOM 12120 C C . THR A 1 1530 ? 35.267 -39.338 -30.264 1.00 90.12 1530 THR A C 1
ATOM 12122 O O . THR A 1 1530 ? 35.154 -38.227 -30.776 1.00 90.12 1530 THR A O 1
ATOM 12125 N N . ARG A 1 1531 ? 35.712 -40.390 -30.966 1.00 86.50 1531 ARG A N 1
ATOM 12126 C CA . ARG A 1 1531 ? 36.032 -40.305 -32.402 1.00 86.50 1531 ARG A CA 1
ATOM 12127 C C . ARG A 1 1531 ? 34.809 -39.946 -33.236 1.00 86.50 1531 ARG A C 1
ATOM 12129 O O . ARG A 1 1531 ? 34.911 -39.065 -34.081 1.00 86.50 1531 ARG A O 1
ATOM 12136 N N . LEU A 1 1532 ? 33.663 -40.584 -32.987 1.00 84.56 1532 LEU A N 1
ATOM 12137 C CA . LEU A 1 1532 ? 32.423 -40.300 -33.719 1.00 84.56 1532 LEU A CA 1
ATOM 12138 C C . LEU A 1 1532 ? 31.935 -38.871 -33.461 1.00 84.56 1532 LEU A C 1
ATOM 12140 O O . LEU A 1 1532 ? 31.578 -38.177 -34.407 1.00 84.56 1532 LEU A O 1
ATOM 12144 N N . LEU A 1 1533 ? 32.003 -38.402 -32.212 1.00 86.94 1533 LEU A N 1
ATOM 12145 C CA . LEU A 1 1533 ? 31.677 -37.027 -31.846 1.00 86.94 1533 LEU A CA 1
ATOM 12146 C C . LEU A 1 1533 ? 32.534 -36.030 -32.640 1.00 86.94 1533 LEU A C 1
ATOM 12148 O O . LEU A 1 1533 ? 31.986 -35.104 -33.234 1.00 86.94 1533 LEU A O 1
ATOM 12152 N N . ILE A 1 1534 ? 33.852 -36.248 -32.716 1.00 85.81 1534 ILE A N 1
ATOM 12153 C CA . ILE A 1 1534 ? 34.766 -35.383 -33.476 1.00 85.81 1534 ILE A CA 1
ATOM 12154 C C . ILE A 1 1534 ? 34.513 -35.468 -34.986 1.00 85.81 1534 ILE A C 1
ATOM 12156 O O . ILE A 1 1534 ? 34.380 -34.430 -35.632 1.00 85.81 1534 ILE A O 1
ATOM 12160 N N . LEU A 1 1535 ? 34.362 -36.666 -35.552 1.00 81.25 1535 LEU A N 1
ATOM 12161 C CA . LEU A 1 1535 ? 34.033 -36.837 -36.974 1.00 81.25 1535 LEU A CA 1
ATOM 12162 C C . LEU A 1 1535 ? 32.700 -36.176 -37.359 1.00 81.25 1535 LEU A C 1
ATOM 12164 O O . LEU A 1 1535 ? 32.564 -35.689 -38.477 1.00 81.25 1535 LEU A O 1
ATOM 12168 N N . SER A 1 1536 ? 31.737 -36.147 -36.437 1.00 77.75 1536 SER A N 1
ATOM 12169 C CA . SER A 1 1536 ? 30.421 -35.537 -36.644 1.00 77.75 1536 SER A CA 1
ATOM 12170 C C . SER A 1 1536 ? 30.359 -34.024 -36.409 1.00 77.75 1536 SER A C 1
ATOM 12172 O O . SER A 1 1536 ? 29.391 -33.364 -36.782 1.00 77.75 1536 SER A O 1
ATOM 12174 N N . SER A 1 1537 ? 31.374 -33.477 -35.742 1.00 80.88 1537 SER A N 1
ATOM 12175 C CA . SER A 1 1537 ? 31.529 -32.041 -35.520 1.00 80.88 1537 SER A CA 1
ATOM 12176 C C . SER A 1 1537 ? 32.140 -31.374 -36.752 1.00 80.88 1537 SER A C 1
ATOM 12178 O O . SER A 1 1537 ? 32.790 -32.049 -37.552 1.00 80.88 1537 SER A O 1
ATOM 12180 N N . ASP A 1 1538 ? 32.013 -30.050 -36.879 1.00 79.19 1538 ASP A N 1
ATOM 12181 C CA . ASP A 1 1538 ? 32.690 -29.273 -37.930 1.00 79.19 1538 ASP A CA 1
ATOM 12182 C C . ASP A 1 1538 ? 34.199 -29.114 -37.641 1.00 79.19 1538 ASP A C 1
ATOM 12184 O O . ASP A 1 1538 ? 34.751 -28.027 -37.470 1.00 79.19 1538 ASP A O 1
ATOM 12188 N N . HIS A 1 1539 ? 34.885 -30.248 -37.510 1.00 77.62 1539 HIS A N 1
ATOM 12189 C CA . HIS A 1 1539 ? 36.281 -30.360 -37.102 1.00 77.62 1539 HIS A CA 1
ATOM 12190 C C . HIS A 1 1539 ? 37.249 -29.699 -38.093 1.00 77.62 1539 HIS A C 1
ATOM 12192 O O . HIS A 1 1539 ? 38.385 -29.403 -37.719 1.00 77.62 1539 HIS A O 1
ATOM 12198 N N . GLY A 1 1540 ? 36.807 -29.401 -39.322 1.00 76.94 1540 GLY A N 1
ATOM 12199 C CA . GLY A 1 1540 ? 37.556 -28.583 -40.277 1.00 76.94 1540 GLY A CA 1
ATOM 12200 C C . GLY A 1 1540 ? 37.910 -27.201 -39.716 1.00 76.94 1540 GLY A C 1
ATOM 12201 O O . GLY A 1 1540 ? 39.016 -26.711 -39.956 1.00 76.94 1540 GLY A O 1
ATOM 12202 N N . ILE A 1 1541 ? 37.034 -26.626 -38.881 1.00 79.00 1541 ILE A N 1
ATOM 12203 C CA . ILE A 1 1541 ? 37.286 -25.364 -38.168 1.00 79.00 1541 ILE A CA 1
ATOM 12204 C C . ILE A 1 1541 ? 38.482 -25.499 -37.208 1.00 79.00 1541 ILE A C 1
ATOM 12206 O O . ILE A 1 1541 ? 39.247 -24.548 -37.050 1.00 79.00 1541 ILE A O 1
ATOM 12210 N N . ILE A 1 1542 ? 38.682 -26.677 -36.600 1.00 80.69 1542 ILE A N 1
ATOM 12211 C CA . ILE A 1 1542 ? 39.768 -26.937 -35.638 1.00 80.69 1542 ILE A CA 1
ATOM 12212 C C . ILE A 1 1542 ? 41.101 -27.254 -36.336 1.00 80.69 1542 ILE A C 1
ATOM 12214 O O . ILE A 1 1542 ? 42.156 -26.899 -35.813 1.00 80.69 1542 ILE A O 1
ATOM 12218 N N . ILE A 1 1543 ? 41.080 -27.901 -37.508 1.00 75.31 1543 ILE A N 1
ATOM 12219 C CA . ILE A 1 1543 ? 42.301 -28.338 -38.212 1.00 75.31 1543 ILE A CA 1
ATOM 12220 C C . ILE A 1 1543 ? 43.080 -27.161 -38.830 1.00 75.31 1543 ILE A C 1
ATOM 12222 O O . ILE A 1 1543 ? 44.310 -27.170 -38.816 1.00 75.31 1543 ILE A O 1
ATOM 12226 N N . GLN A 1 1544 ? 42.415 -26.127 -39.351 1.00 69.81 1544 GLN A N 1
ATOM 12227 C CA . GLN A 1 1544 ? 43.097 -24.980 -39.971 1.00 69.81 1544 GLN A CA 1
ATOM 12228 C C . GLN A 1 1544 ? 43.946 -24.203 -38.938 1.00 69.81 1544 GLN A C 1
ATOM 12230 O O . GLN A 1 1544 ? 43.391 -23.532 -38.067 1.00 69.81 1544 GLN A O 1
ATOM 12235 N N . SER A 1 1545 ? 45.283 -24.286 -39.027 1.00 51.34 1545 SER A N 1
ATOM 12236 C CA . SER A 1 1545 ? 46.217 -23.726 -38.035 1.00 51.34 1545 SER A CA 1
ATOM 12237 C C . SER A 1 1545 ? 46.081 -22.211 -37.848 1.00 51.34 1545 SER A C 1
ATOM 12239 O O . SER A 1 1545 ? 45.915 -21.465 -38.811 1.00 51.34 1545 SER A O 1
ATOM 12241 N N . ALA A 1 1546 ? 46.238 -21.759 -36.601 1.00 51.62 1546 ALA A N 1
ATOM 12242 C CA . ALA A 1 1546 ? 46.033 -20.381 -36.155 1.00 51.62 1546 ALA A CA 1
ATOM 12243 C C . ALA A 1 1546 ? 46.938 -19.308 -36.808 1.00 51.62 1546 ALA A C 1
ATOM 12245 O O . ALA A 1 1546 ? 46.627 -18.129 -36.684 1.00 51.62 1546 ALA A O 1
ATOM 12246 N N . SER A 1 1547 ? 48.031 -19.668 -37.498 1.00 48.41 1547 SER A N 1
ATOM 12247 C CA . SER A 1 1547 ? 49.001 -18.686 -38.018 1.00 48.41 1547 SER A CA 1
ATOM 12248 C C . SER A 1 1547 ? 48.627 -18.018 -39.347 1.00 48.41 1547 SER A C 1
ATOM 12250 O O . SER A 1 1547 ? 49.209 -16.991 -39.666 1.00 48.41 1547 SER A O 1
ATOM 12252 N N . GLU A 1 1548 ? 47.685 -18.551 -40.131 1.00 46.97 1548 GLU A N 1
ATOM 12253 C CA . GLU A 1 1548 ? 47.284 -17.943 -41.421 1.00 46.97 1548 GLU A CA 1
ATOM 12254 C C . GLU A 1 1548 ? 46.020 -17.062 -41.318 1.00 46.97 1548 GLU A C 1
ATOM 12256 O O . GLU A 1 1548 ? 45.404 -16.741 -42.328 1.00 46.97 1548 GLU A O 1
ATOM 12261 N N . LYS A 1 1549 ? 45.593 -16.661 -40.110 1.00 47.97 1549 LYS A N 1
ATOM 12262 C CA . LYS A 1 1549 ? 44.241 -16.105 -39.879 1.00 47.97 1549 LYS A CA 1
ATOM 12263 C C . LYS A 1 1549 ? 44.179 -14.738 -39.183 1.00 47.97 1549 LYS A C 1
ATOM 12265 O O . LYS A 1 1549 ? 43.153 -14.418 -38.587 1.00 47.97 1549 LYS A O 1
ATOM 12270 N N . GLU A 1 1550 ? 45.221 -13.910 -39.269 1.00 44.81 1550 GLU A N 1
ATOM 12271 C CA . GLU A 1 1550 ? 45.145 -12.532 -38.745 1.00 44.81 1550 GLU A CA 1
ATOM 12272 C C . GLU A 1 1550 ? 44.267 -11.577 -39.586 1.00 44.81 1550 GLU A C 1
ATOM 12274 O O . GLU A 1 1550 ? 43.956 -10.494 -39.099 1.00 44.81 1550 GLU A O 1
ATOM 12279 N N . GLU A 1 1551 ? 43.770 -11.953 -40.776 1.00 47.94 1551 GLU A N 1
ATOM 12280 C CA . GLU A 1 1551 ? 43.037 -10.999 -41.640 1.00 47.94 1551 GLU A CA 1
ATOM 12281 C C . GLU A 1 1551 ? 41.495 -11.127 -41.709 1.00 47.94 1551 GLU A C 1
ATOM 12283 O O . GLU A 1 1551 ? 40.857 -10.211 -42.219 1.00 47.94 1551 GLU A O 1
ATOM 12288 N N . GLU A 1 1552 ? 40.831 -12.135 -41.119 1.00 42.56 1552 GLU A N 1
ATOM 12289 C CA . GLU A 1 1552 ? 39.347 -12.185 -41.096 1.00 42.56 1552 GLU A CA 1
ATOM 12290 C C . GLU A 1 1552 ? 38.767 -12.562 -39.718 1.00 42.56 1552 GLU A C 1
ATOM 12292 O O . GLU A 1 1552 ? 38.657 -13.731 -39.342 1.00 42.56 1552 GLU A O 1
ATOM 12297 N N . GLY A 1 1553 ? 38.311 -11.556 -38.960 1.00 49.78 1553 GLY A N 1
ATOM 12298 C CA . GLY A 1 1553 ? 37.766 -11.697 -37.599 1.00 49.78 1553 GLY A CA 1
ATOM 12299 C C . GLY A 1 1553 ? 36.509 -12.575 -37.430 1.00 49.78 1553 GLY A C 1
ATOM 12300 O O . GLY A 1 1553 ? 36.090 -12.806 -36.299 1.00 49.78 1553 GLY A O 1
ATOM 12301 N N . GLY A 1 1554 ? 35.910 -13.100 -38.507 1.00 54.25 1554 GLY A N 1
ATOM 12302 C CA . GLY A 1 1554 ? 34.726 -13.974 -38.452 1.00 54.25 1554 GLY A CA 1
ATOM 12303 C C . GLY A 1 1554 ? 35.011 -15.434 -38.062 1.00 54.25 1554 GLY A C 1
ATOM 12304 O O . GLY A 1 1554 ? 34.135 -16.112 -37.528 1.00 54.25 1554 GLY A O 1
ATOM 12305 N N . ASN A 1 1555 ? 36.233 -15.931 -38.277 1.00 63.84 1555 ASN A N 1
ATOM 12306 C CA . ASN A 1 1555 ? 36.558 -17.351 -38.070 1.00 63.84 1555 ASN A CA 1
ATOM 12307 C C . ASN A 1 1555 ? 36.771 -17.708 -36.579 1.00 63.84 1555 ASN A C 1
ATOM 12309 O O . ASN A 1 1555 ? 36.464 -18.816 -36.139 1.00 63.84 1555 ASN A O 1
ATOM 12313 N N . MET A 1 1556 ? 37.239 -16.752 -35.766 1.00 73.19 1556 MET A N 1
ATOM 12314 C CA . MET A 1 1556 ? 37.565 -16.989 -34.349 1.00 73.19 1556 MET A CA 1
ATOM 12315 C C . MET A 1 1556 ? 36.332 -17.195 -33.458 1.00 73.19 1556 MET A C 1
ATOM 12317 O O . MET A 1 1556 ? 36.389 -17.981 -32.510 1.00 73.19 1556 MET A O 1
ATOM 12321 N N . ASP A 1 1557 ? 35.211 -16.537 -33.761 1.00 78.88 1557 ASP A N 1
ATOM 12322 C CA . ASP A 1 1557 ? 33.958 -16.721 -33.017 1.00 78.88 1557 ASP A CA 1
ATOM 12323 C C . ASP A 1 1557 ? 33.359 -18.116 -33.261 1.00 78.88 1557 ASP A C 1
ATOM 12325 O O . ASP A 1 1557 ? 33.041 -18.839 -32.315 1.00 78.88 1557 ASP A O 1
ATOM 12329 N N . ALA A 1 1558 ? 33.297 -18.547 -34.527 1.00 80.56 1558 ALA A N 1
ATOM 12330 C CA . ALA A 1 1558 ? 32.864 -19.896 -34.894 1.00 80.56 1558 ALA A CA 1
ATOM 12331 C C . ALA A 1 1558 ? 33.750 -20.975 -34.244 1.00 80.56 1558 ALA A C 1
ATOM 12333 O O . ALA A 1 1558 ? 33.234 -21.937 -33.668 1.00 80.56 1558 ALA A O 1
ATOM 12334 N N . TYR A 1 1559 ? 35.072 -20.767 -34.249 1.00 84.25 1559 TYR A N 1
ATOM 12335 C CA . TYR A 1 1559 ? 36.030 -21.623 -33.551 1.00 84.25 1559 TYR A CA 1
ATOM 12336 C C . TYR A 1 1559 ? 35.734 -21.708 -32.046 1.00 84.25 1559 TYR A C 1
ATOM 12338 O O . TYR A 1 1559 ? 35.655 -22.805 -31.495 1.00 84.25 1559 TYR A O 1
ATOM 12346 N N . ASN A 1 1560 ? 35.514 -20.575 -31.370 1.00 87.19 1560 ASN A N 1
ATOM 12347 C CA . ASN A 1 1560 ? 35.236 -20.542 -29.932 1.00 87.19 1560 ASN A CA 1
ATOM 12348 C C . ASN A 1 1560 ? 33.895 -21.213 -29.576 1.00 87.19 1560 ASN A C 1
ATOM 12350 O O . ASN A 1 1560 ? 33.822 -21.992 -28.623 1.00 87.19 1560 ASN A O 1
ATOM 12354 N N . LYS A 1 1561 ? 32.843 -20.958 -30.364 1.00 87.19 1561 LYS A N 1
ATOM 12355 C CA . LYS A 1 1561 ? 31.513 -21.575 -30.210 1.00 87.19 1561 LYS A CA 1
ATOM 12356 C C . LYS A 1 1561 ? 31.559 -23.092 -30.344 1.00 87.19 1561 LYS A C 1
ATOM 12358 O O . LYS A 1 1561 ? 30.929 -23.791 -29.547 1.00 87.19 1561 LYS A O 1
ATOM 12363 N N . LEU A 1 1562 ? 32.303 -23.598 -31.328 1.00 87.19 1562 LEU A N 1
ATOM 12364 C CA . LEU A 1 1562 ? 32.500 -25.032 -31.515 1.00 87.19 1562 LEU A CA 1
ATOM 12365 C C . LEU A 1 1562 ? 33.351 -25.627 -30.386 1.00 87.19 1562 LEU A C 1
ATOM 12367 O O . LEU A 1 1562 ? 32.993 -26.664 -29.834 1.00 87.19 1562 LEU A O 1
ATOM 12371 N N . LEU A 1 1563 ? 34.436 -24.954 -29.991 1.00 89.50 1563 LEU A N 1
ATOM 12372 C CA . LEU A 1 1563 ? 35.341 -25.429 -28.945 1.00 89.50 1563 LEU A CA 1
ATOM 12373 C C . LEU A 1 1563 ? 34.622 -25.625 -27.603 1.00 89.50 1563 LEU A C 1
ATOM 12375 O O . LEU A 1 1563 ? 34.843 -26.632 -26.934 1.00 89.50 1563 LEU A O 1
ATOM 12379 N N . VAL A 1 1564 ? 33.734 -24.701 -27.217 1.00 90.56 1564 VAL A N 1
ATOM 12380 C CA . VAL A 1 1564 ? 32.963 -24.818 -25.966 1.00 90.56 1564 VAL A CA 1
ATOM 12381 C C . VAL A 1 1564 ? 31.824 -25.838 -26.081 1.00 90.56 1564 VAL A C 1
ATOM 12383 O O . VAL A 1 1564 ? 31.537 -26.533 -25.106 1.00 90.56 1564 VAL A O 1
ATOM 12386 N N . ALA A 1 1565 ? 31.205 -25.986 -27.259 1.00 87.56 1565 ALA A N 1
ATOM 12387 C CA . ALA A 1 1565 ? 30.230 -27.053 -27.501 1.00 87.56 1565 ALA A CA 1
ATOM 12388 C C . ALA A 1 1565 ? 30.872 -28.444 -27.352 1.00 87.56 1565 ALA A C 1
ATOM 12390 O O . ALA A 1 1565 ? 30.363 -29.282 -26.606 1.00 87.56 1565 ALA A O 1
ATOM 12391 N N . ILE A 1 1566 ? 32.036 -28.652 -27.976 1.00 89.94 1566 ILE A N 1
ATOM 12392 C CA . ILE A 1 1566 ? 32.828 -29.880 -27.839 1.00 89.94 1566 ILE A CA 1
ATOM 12393 C C . ILE A 1 1566 ? 33.273 -30.064 -26.388 1.00 89.94 1566 ILE A C 1
ATOM 12395 O O . ILE A 1 1566 ? 33.137 -31.159 -25.853 1.00 89.94 1566 ILE A O 1
ATOM 12399 N N . TRP A 1 1567 ? 33.745 -29.007 -25.717 1.00 93.81 1567 TRP A N 1
ATOM 12400 C CA . TRP A 1 1567 ? 34.130 -29.072 -24.305 1.00 93.81 1567 TRP A CA 1
ATOM 12401 C C . TRP A 1 1567 ? 32.993 -29.589 -23.414 1.00 93.81 1567 TRP A C 1
ATOM 12403 O O . TRP A 1 1567 ? 33.248 -30.434 -22.561 1.00 93.81 1567 TRP A O 1
ATOM 12413 N N . ARG A 1 1568 ? 31.744 -29.148 -23.626 1.00 91.38 1568 ARG A N 1
ATOM 12414 C CA . ARG A 1 1568 ? 30.593 -29.622 -22.840 1.00 91.38 1568 ARG A CA 1
ATOM 12415 C C . ARG A 1 1568 ? 30.359 -31.120 -23.045 1.00 91.38 1568 ARG A C 1
ATOM 12417 O O . ARG A 1 1568 ? 30.223 -31.856 -22.073 1.00 91.38 1568 ARG A O 1
ATOM 12424 N N . GLU A 1 1569 ? 30.335 -31.579 -24.295 1.00 90.31 1569 GLU A N 1
ATOM 12425 C CA . GLU A 1 1569 ? 30.102 -32.997 -24.601 1.00 90.31 1569 GLU A CA 1
ATOM 12426 C C . GLU A 1 1569 ? 31.256 -33.882 -24.099 1.00 90.31 1569 GLU A C 1
ATOM 12428 O O . GLU A 1 1569 ? 31.023 -34.886 -23.423 1.00 90.31 1569 GLU A O 1
ATOM 12433 N N . LEU A 1 1570 ? 32.511 -33.474 -24.328 1.00 93.88 1570 LEU A N 1
ATOM 12434 C CA . LEU A 1 1570 ? 33.688 -34.155 -23.777 1.00 93.88 1570 LEU A CA 1
ATOM 12435 C C . LEU A 1 1570 ? 33.714 -34.111 -22.245 1.00 93.88 1570 LEU A C 1
ATOM 12437 O O . LEU A 1 1570 ? 34.199 -35.052 -21.619 1.00 93.88 1570 LEU A O 1
ATOM 12441 N N . GLY A 1 1571 ? 33.176 -33.059 -21.631 1.00 94.38 1571 GLY A N 1
ATOM 12442 C CA . GLY A 1 1571 ? 33.058 -32.941 -20.185 1.00 94.38 1571 GLY A CA 1
ATOM 12443 C C . GLY A 1 1571 ? 32.091 -33.960 -19.596 1.00 94.38 1571 GLY A C 1
ATOM 12444 O O . GLY A 1 1571 ? 32.432 -34.606 -18.606 1.00 94.38 1571 GLY A O 1
ATOM 12445 N N . CYS A 1 1572 ? 30.943 -34.196 -20.243 1.00 94.12 1572 CYS A N 1
ATOM 12446 C CA . CYS A 1 1572 ? 30.037 -35.279 -19.858 1.00 94.12 1572 CYS A CA 1
ATOM 12447 C C . CYS A 1 1572 ? 30.744 -36.639 -19.947 1.00 94.12 1572 CYS A C 1
ATOM 12449 O O . CYS A 1 1572 ? 30.691 -37.427 -19.005 1.00 94.12 1572 CYS A O 1
ATOM 12451 N N . LEU A 1 1573 ? 31.463 -36.899 -21.045 1.00 94.44 1573 LEU A N 1
ATOM 12452 C CA . LEU A 1 1573 ? 32.226 -38.142 -21.210 1.00 94.44 1573 LEU A CA 1
ATOM 12453 C C . LEU A 1 1573 ? 33.343 -38.281 -20.168 1.00 94.44 1573 LEU A C 1
ATOM 12455 O O . LEU A 1 1573 ? 33.571 -39.375 -19.661 1.00 94.44 1573 LEU A O 1
ATOM 12459 N N . THR A 1 1574 ? 34.015 -37.184 -19.818 1.00 94.69 1574 THR A N 1
ATOM 12460 C CA . THR A 1 1574 ? 35.092 -37.165 -18.820 1.00 94.69 1574 THR A CA 1
ATOM 12461 C C . THR A 1 1574 ? 34.552 -37.463 -17.424 1.00 94.69 1574 THR A C 1
ATOM 12463 O O . THR A 1 1574 ? 35.124 -38.310 -16.741 1.00 94.69 1574 THR A O 1
ATOM 12466 N N . LEU A 1 1575 ? 33.427 -36.853 -17.021 1.00 94.25 1575 LEU A N 1
ATOM 12467 C CA . LEU A 1 1575 ? 32.747 -37.158 -15.753 1.00 94.25 1575 LEU A CA 1
ATOM 12468 C C . LEU A 1 1575 ? 32.370 -38.642 -15.666 1.00 94.25 1575 LEU A C 1
ATOM 12470 O O . LEU A 1 1575 ? 32.652 -39.292 -14.661 1.00 94.25 1575 LEU A O 1
ATOM 12474 N N . LEU A 1 1576 ? 31.798 -39.200 -16.737 1.00 93.62 1576 LEU A N 1
ATOM 12475 C CA . LEU A 1 1576 ? 31.451 -40.620 -16.789 1.00 93.62 1576 LEU A CA 1
ATOM 12476 C C . LEU A 1 1576 ? 32.683 -41.525 -16.755 1.00 93.62 1576 LEU A C 1
ATOM 12478 O O . LEU A 1 1576 ? 32.687 -42.499 -16.010 1.00 93.62 1576 LEU A O 1
ATOM 12482 N N . LYS A 1 1577 ? 33.733 -41.226 -17.532 1.00 92.75 1577 LYS A N 1
ATOM 12483 C CA . LYS A 1 1577 ? 34.949 -42.053 -17.574 1.00 92.75 1577 LYS A CA 1
ATOM 12484 C C . LYS A 1 1577 ? 35.644 -42.068 -16.215 1.00 92.75 1577 LYS A C 1
ATOM 12486 O O . LYS A 1 1577 ? 36.038 -43.135 -15.758 1.00 92.75 1577 LYS A O 1
ATOM 12491 N N . VAL A 1 1578 ? 35.726 -40.912 -15.552 1.00 91.12 1578 VAL A N 1
ATOM 12492 C CA . VAL A 1 1578 ? 36.271 -40.795 -14.192 1.00 91.12 1578 VAL A CA 1
ATOM 12493 C C . VAL A 1 1578 ? 35.447 -41.600 -13.182 1.00 91.12 1578 VAL A C 1
ATOM 12495 O O . VAL A 1 1578 ? 36.036 -42.286 -12.360 1.00 91.12 1578 VAL A O 1
ATOM 12498 N N . LEU A 1 1579 ? 34.112 -41.582 -13.242 1.00 90.62 1579 LEU A N 1
ATOM 12499 C CA . LEU A 1 1579 ? 33.281 -42.327 -12.283 1.00 90.62 1579 LEU A CA 1
ATOM 12500 C C . LEU A 1 1579 ? 33.181 -43.836 -12.578 1.00 90.62 1579 LEU A C 1
ATOM 12502 O O . LEU A 1 1579 ? 33.029 -44.614 -11.644 1.00 90.62 1579 LEU A O 1
ATOM 12506 N N . ILE A 1 1580 ? 33.253 -44.266 -13.844 1.00 89.38 1580 ILE A N 1
ATOM 12507 C CA . ILE A 1 1580 ? 33.068 -45.678 -14.241 1.00 89.38 1580 ILE A CA 1
ATOM 12508 C C . ILE A 1 1580 ? 34.388 -46.458 -14.255 1.00 89.38 1580 ILE A C 1
ATOM 12510 O O . ILE A 1 1580 ? 34.416 -47.617 -13.848 1.00 89.38 1580 ILE A O 1
ATOM 12514 N N . LEU A 1 1581 ? 35.473 -45.857 -14.756 1.00 87.06 1581 LEU A N 1
ATOM 12515 C CA . LEU A 1 1581 ? 36.783 -46.518 -14.837 1.00 87.06 1581 LEU A CA 1
ATOM 12516 C C . LEU A 1 1581 ? 37.724 -46.130 -13.695 1.00 87.06 1581 LEU A C 1
ATOM 12518 O O . LEU A 1 1581 ? 38.751 -46.783 -13.532 1.00 87.06 1581 LEU A O 1
ATOM 12522 N N . ASP A 1 1582 ? 37.406 -45.069 -12.945 1.00 80.38 1582 ASP A N 1
ATOM 12523 C CA . ASP A 1 1582 ? 38.236 -44.530 -11.856 1.00 80.38 1582 ASP A CA 1
ATOM 12524 C C . ASP A 1 1582 ? 39.684 -44.214 -12.271 1.00 80.38 1582 ASP A C 1
ATOM 12526 O O . ASP A 1 1582 ? 40.614 -44.182 -11.467 1.00 80.38 1582 ASP A O 1
ATOM 12530 N N . THR A 1 1583 ? 39.887 -43.959 -13.566 1.00 78.88 1583 THR A N 1
ATOM 12531 C CA . THR A 1 1583 ? 41.182 -43.568 -14.115 1.00 78.88 1583 THR A CA 1
ATOM 12532 C C . THR A 1 1583 ? 41.439 -42.094 -13.835 1.00 78.88 1583 THR A C 1
ATOM 12534 O O . THR A 1 1583 ? 40.690 -41.223 -14.271 1.00 78.88 1583 THR A O 1
ATOM 12537 N N . SER A 1 1584 ? 42.526 -41.802 -13.134 1.00 77.50 1584 SER A N 1
ATOM 12538 C CA . SER A 1 1584 ? 42.845 -40.463 -12.633 1.00 77.50 1584 SER A CA 1
ATOM 12539 C C . SER A 1 1584 ? 44.260 -40.015 -13.020 1.00 77.50 1584 SER A C 1
ATOM 12541 O O . SER A 1 1584 ? 45.148 -39.859 -12.173 1.00 77.50 1584 SER A O 1
ATOM 12543 N N . PRO A 1 1585 ? 44.518 -39.812 -14.326 1.00 83.06 1585 PRO A N 1
ATOM 12544 C CA . PRO A 1 1585 ? 45.769 -39.202 -14.752 1.00 83.06 1585 PRO A CA 1
ATOM 12545 C C . PRO A 1 1585 ? 45.865 -37.791 -14.160 1.00 83.06 1585 PRO A C 1
ATOM 12547 O O . PRO A 1 1585 ? 44.876 -37.055 -14.124 1.00 83.06 1585 PRO A O 1
AT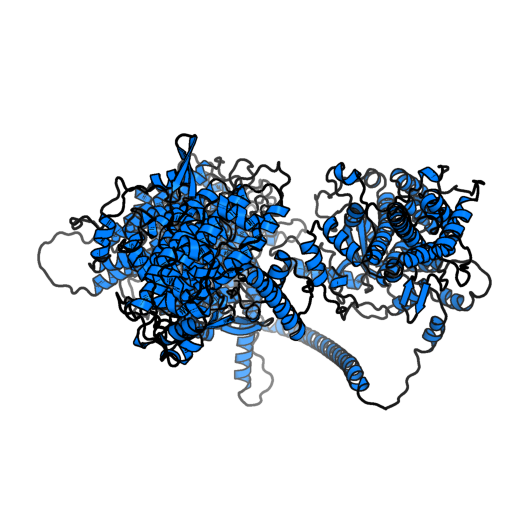OM 12550 N N . SER A 1 1586 ? 47.058 -37.416 -13.698 1.00 82.44 1586 SER A N 1
ATOM 12551 C CA . SER A 1 1586 ? 47.323 -36.146 -13.002 1.00 82.44 1586 SER A CA 1
ATOM 12552 C C . SER A 1 1586 ? 46.986 -34.900 -13.823 1.00 82.44 1586 SER A C 1
ATOM 12554 O O . SER A 1 1586 ? 46.808 -33.821 -13.268 1.00 82.44 1586 SER A O 1
ATOM 12556 N N . GLU A 1 1587 ? 46.922 -35.045 -15.143 1.00 84.56 1587 GLU A N 1
ATOM 12557 C CA . GLU A 1 1587 ? 46.556 -34.019 -16.111 1.00 84.56 1587 GLU A CA 1
ATOM 12558 C C . GLU A 1 1587 ? 45.044 -33.748 -16.135 1.00 84.56 1587 GLU A C 1
ATOM 12560 O O . GLU A 1 1587 ? 44.626 -32.661 -16.529 1.00 84.56 1587 GLU A O 1
ATOM 12565 N N . VAL A 1 1588 ? 44.222 -34.716 -15.714 1.00 88.38 1588 VAL A N 1
ATOM 12566 C CA . VAL A 1 1588 ? 42.751 -34.630 -15.710 1.00 88.38 1588 VAL A CA 1
ATOM 12567 C C . VAL A 1 1588 ? 42.220 -34.466 -14.294 1.00 88.38 1588 VAL A C 1
ATOM 12569 O O . VAL A 1 1588 ? 41.359 -33.623 -14.054 1.00 88.38 1588 VAL A O 1
ATOM 12572 N N . VAL A 1 1589 ? 42.727 -35.272 -13.363 1.00 88.25 1589 VAL A N 1
ATOM 12573 C CA . VAL A 1 1589 ? 42.234 -35.366 -11.991 1.00 88.25 1589 VAL A CA 1
ATOM 12574 C C . VAL A 1 1589 ? 43.377 -35.101 -11.026 1.00 88.25 1589 VAL A C 1
ATOM 12576 O O . VAL A 1 1589 ? 44.434 -35.729 -11.099 1.00 88.25 1589 VAL A O 1
ATOM 12579 N N . ARG A 1 1590 ? 43.134 -34.213 -10.068 1.00 84.88 1590 ARG A N 1
ATOM 12580 C CA . ARG A 1 1590 ? 43.995 -34.015 -8.906 1.00 84.88 1590 ARG A CA 1
ATOM 12581 C C . ARG A 1 1590 ? 43.184 -34.287 -7.642 1.00 84.88 1590 ARG A C 1
ATOM 12583 O O . ARG A 1 1590 ? 42.159 -33.645 -7.424 1.00 84.88 1590 ARG A O 1
ATOM 12590 N N . CYS A 1 1591 ? 43.641 -35.247 -6.844 1.00 79.19 1591 CYS A N 1
ATOM 12591 C CA . CYS A 1 1591 ? 43.070 -35.586 -5.544 1.00 79.19 1591 CYS A CA 1
ATOM 12592 C C . CYS A 1 1591 ? 44.029 -35.084 -4.456 1.00 79.19 1591 CYS A C 1
ATOM 12594 O O . CYS A 1 1591 ? 45.116 -35.640 -4.309 1.00 79.19 1591 CYS A O 1
ATOM 12596 N N . GLU A 1 1592 ? 43.656 -34.020 -3.746 1.00 75.38 1592 GLU A N 1
ATOM 12597 C CA . GLU A 1 1592 ? 44.440 -33.402 -2.661 1.00 75.38 1592 GLU A CA 1
ATOM 12598 C C . GLU A 1 1592 ? 43.519 -33.161 -1.457 1.00 75.38 1592 GLU A C 1
ATOM 12600 O O . GLU A 1 1592 ? 42.422 -32.638 -1.638 1.00 75.38 1592 GLU A O 1
ATOM 12605 N N . ASP A 1 1593 ? 43.940 -33.543 -0.244 1.00 68.25 1593 ASP A N 1
ATOM 12606 C CA . ASP A 1 1593 ? 43.221 -33.302 1.024 1.00 68.25 1593 ASP A CA 1
ATOM 12607 C C . ASP A 1 1593 ? 41.702 -33.581 0.953 1.00 68.25 1593 ASP A C 1
ATOM 12609 O O . ASP A 1 1593 ? 40.852 -32.724 1.221 1.00 68.25 1593 ASP A O 1
ATOM 12613 N N . ASP A 1 1594 ? 41.353 -34.795 0.520 1.00 65.69 1594 ASP A N 1
ATOM 12614 C CA . ASP A 1 1594 ? 39.985 -35.282 0.305 1.00 65.69 1594 ASP A CA 1
ATOM 12615 C C . ASP A 1 1594 ? 39.167 -34.508 -0.747 1.00 65.69 1594 ASP A C 1
ATOM 12617 O O . ASP A 1 1594 ? 37.958 -34.715 -0.855 1.00 65.69 1594 ASP A O 1
ATOM 12621 N N . ARG A 1 1595 ? 39.762 -33.592 -1.518 1.00 74.19 1595 ARG A N 1
ATOM 12622 C CA . ARG A 1 1595 ? 39.093 -32.855 -2.600 1.00 74.19 1595 ARG A CA 1
ATOM 12623 C C . ARG A 1 1595 ? 39.470 -33.429 -3.958 1.00 74.19 1595 ARG A C 1
ATOM 12625 O O . ARG A 1 1595 ? 40.638 -33.680 -4.242 1.00 74.19 1595 ARG A O 1
ATOM 12632 N N . VAL A 1 1596 ? 38.462 -33.595 -4.811 1.00 83.88 1596 VAL A N 1
ATOM 12633 C CA . VAL A 1 1596 ? 38.626 -34.019 -6.204 1.00 83.88 1596 VAL A CA 1
ATOM 12634 C C . VAL A 1 1596 ? 38.486 -32.799 -7.098 1.00 83.88 1596 VAL A C 1
ATOM 12636 O O . VAL A 1 1596 ? 37.403 -32.226 -7.192 1.00 83.88 1596 VAL A O 1
ATOM 12639 N N . THR A 1 1597 ? 39.565 -32.439 -7.785 1.00 85.75 1597 THR A N 1
ATOM 12640 C CA . THR A 1 1597 ? 39.574 -31.337 -8.746 1.00 85.75 1597 THR A CA 1
ATOM 12641 C C . THR A 1 1597 ? 39.748 -31.890 -10.154 1.00 85.75 1597 THR A C 1
ATOM 12643 O O . THR A 1 1597 ? 40.774 -32.493 -10.480 1.00 85.75 1597 THR A O 1
ATOM 12646 N N . LEU A 1 1598 ? 38.746 -31.665 -11.007 1.00 91.12 1598 LEU A N 1
ATOM 12647 C CA . LEU A 1 1598 ? 38.797 -31.998 -12.430 1.00 91.12 1598 LEU A CA 1
ATOM 12648 C C . LEU A 1 1598 ? 39.380 -30.812 -13.200 1.00 91.12 1598 LEU A C 1
ATOM 12650 O O . LEU A 1 1598 ? 38.677 -29.853 -13.508 1.00 91.12 1598 LEU A O 1
ATOM 12654 N N . LEU A 1 1599 ? 40.674 -30.881 -13.512 1.00 89.75 1599 LEU A N 1
ATOM 12655 C CA . LEU A 1 1599 ? 41.436 -29.795 -14.135 1.00 89.75 1599 LEU A CA 1
ATOM 12656 C C . LEU A 1 1599 ? 40.824 -29.267 -15.451 1.00 89.75 1599 LEU A C 1
ATOM 12658 O O . LEU A 1 1599 ? 40.751 -28.047 -15.600 1.00 89.75 1599 LEU A O 1
ATOM 12662 N N . PRO A 1 1600 ? 40.341 -30.105 -16.398 1.00 91.56 1600 PRO A N 1
ATOM 12663 C CA . PRO A 1 1600 ? 39.708 -29.590 -17.613 1.00 91.56 1600 PRO A CA 1
ATOM 12664 C C . PRO A 1 1600 ? 38.271 -29.092 -17.387 1.00 91.56 1600 PRO A C 1
ATOM 12666 O O . PRO A 1 1600 ? 37.735 -28.408 -18.257 1.00 91.56 1600 PRO A O 1
ATOM 12669 N N . LEU A 1 1601 ? 37.649 -29.419 -16.246 1.00 93.06 1601 LEU A N 1
ATOM 12670 C CA . LEU A 1 1601 ? 36.279 -29.036 -15.877 1.00 93.06 1601 LEU A CA 1
ATOM 12671 C C . LEU A 1 1601 ? 36.268 -27.991 -14.758 1.00 93.06 1601 LEU A C 1
ATOM 12673 O O . LEU A 1 1601 ? 35.434 -28.018 -13.855 1.00 93.06 1601 LEU A O 1
ATOM 12677 N N . ASN A 1 1602 ? 37.216 -27.064 -14.838 1.00 87.81 1602 ASN A N 1
ATOM 12678 C CA . ASN A 1 1602 ? 37.315 -25.910 -13.963 1.00 87.81 1602 ASN A CA 1
ATOM 12679 C C . ASN A 1 1602 ? 37.039 -24.636 -14.774 1.00 87.81 1602 ASN A C 1
ATOM 12681 O O . ASN A 1 1602 ? 37.476 -24.514 -15.922 1.00 87.81 1602 ASN A O 1
ATOM 12685 N N . SER A 1 1603 ? 36.332 -23.674 -14.181 1.00 86.44 1603 SER A N 1
ATOM 12686 C CA . SER A 1 1603 ? 36.077 -22.384 -14.821 1.00 86.44 1603 SER A CA 1
ATOM 12687 C C . SER A 1 1603 ? 37.356 -21.644 -15.226 1.00 86.44 1603 SER A C 1
ATOM 12689 O O . SER A 1 1603 ? 37.369 -21.037 -16.296 1.00 86.44 1603 SER A O 1
ATOM 12691 N N . GLU A 1 1604 ? 38.448 -21.757 -14.460 1.00 83.38 1604 GLU A N 1
ATOM 12692 C CA . GLU A 1 1604 ? 39.758 -21.180 -14.796 1.00 83.38 1604 GLU A CA 1
ATOM 12693 C C . GLU A 1 1604 ? 40.283 -21.693 -16.141 1.00 83.38 1604 GLU A C 1
ATOM 12695 O O . GLU A 1 1604 ? 40.811 -20.920 -16.947 1.00 83.38 1604 GLU A O 1
ATOM 12700 N N . ALA A 1 1605 ? 40.065 -22.979 -16.430 1.00 84.31 1605 ALA A N 1
ATOM 12701 C CA . ALA A 1 1605 ? 40.448 -23.581 -17.700 1.00 84.31 1605 ALA A CA 1
ATOM 12702 C C . ALA A 1 1605 ? 39.641 -23.007 -18.876 1.00 84.31 1605 ALA A C 1
ATOM 12704 O O . ALA A 1 1605 ? 40.094 -23.066 -20.012 1.00 84.31 1605 ALA A O 1
ATOM 12705 N N . LEU A 1 1606 ? 38.474 -22.403 -18.631 1.00 89.75 1606 LEU A N 1
ATOM 12706 C CA . LEU A 1 1606 ? 37.620 -21.841 -19.673 1.00 89.75 1606 LEU A CA 1
ATOM 12707 C C . LEU A 1 1606 ? 37.811 -20.345 -19.922 1.00 89.75 1606 LEU A C 1
ATOM 12709 O O . LEU A 1 1606 ? 37.309 -19.858 -20.933 1.00 89.75 1606 LEU A O 1
ATOM 12713 N N . ILE A 1 1607 ? 38.498 -19.602 -19.049 1.00 84.94 1607 ILE A N 1
ATOM 12714 C CA . ILE A 1 1607 ? 38.595 -18.132 -19.153 1.00 84.94 1607 ILE A CA 1
ATOM 12715 C C . ILE A 1 1607 ? 39.321 -17.710 -20.437 1.00 84.94 1607 ILE A C 1
ATOM 12717 O O . ILE A 1 1607 ? 38.847 -16.845 -21.175 1.00 84.94 1607 ILE A O 1
ATOM 12721 N N . THR A 1 1608 ? 40.453 -18.343 -20.738 1.00 87.38 1608 THR A N 1
ATOM 12722 C CA . THR A 1 1608 ? 41.294 -17.994 -21.893 1.00 87.38 1608 THR A CA 1
ATOM 12723 C C . THR A 1 1608 ? 41.080 -18.964 -23.054 1.00 87.38 1608 THR A C 1
ATOM 12725 O O . THR A 1 1608 ? 40.797 -20.140 -22.837 1.00 87.38 1608 THR A O 1
ATOM 12728 N N . LEU A 1 1609 ? 41.254 -18.504 -24.300 1.00 86.69 1609 LEU A N 1
ATOM 12729 C CA . LEU A 1 1609 ? 41.184 -19.379 -25.480 1.00 86.69 1609 LEU A CA 1
ATOM 12730 C C . LEU A 1 1609 ? 42.207 -20.525 -25.399 1.00 86.69 1609 LEU A C 1
ATOM 12732 O O . LEU A 1 1609 ? 41.855 -21.675 -25.644 1.00 86.69 1609 LEU A O 1
ATOM 12736 N N . ALA A 1 1610 ? 43.441 -20.218 -24.984 1.00 85.50 1610 ALA A N 1
ATOM 12737 C CA . ALA A 1 1610 ? 44.490 -21.213 -24.760 1.00 85.50 1610 ALA A CA 1
ATOM 12738 C C . ALA A 1 1610 ? 44.111 -22.218 -23.657 1.00 85.50 1610 ALA A C 1
ATOM 12740 O O . ALA A 1 1610 ? 44.382 -23.411 -23.784 1.00 85.50 1610 ALA A O 1
ATOM 12741 N N . GLY A 1 1611 ? 43.440 -21.754 -22.596 1.00 89.56 1611 GLY A N 1
ATOM 12742 C CA . GLY A 1 1611 ? 42.852 -22.613 -21.569 1.00 89.56 1611 GLY A CA 1
ATOM 12743 C C . GLY A 1 1611 ? 41.802 -23.559 -22.150 1.00 89.56 1611 GLY A C 1
ATOM 12744 O O . GLY A 1 1611 ? 41.892 -24.765 -21.936 1.00 89.56 1611 GLY A O 1
ATOM 12745 N N . ARG A 1 1612 ? 40.864 -23.040 -22.957 1.00 91.44 1612 ARG A N 1
ATOM 12746 C CA . ARG A 1 1612 ? 39.814 -23.841 -23.610 1.00 91.44 1612 ARG A CA 1
ATOM 12747 C C . ARG A 1 1612 ? 40.410 -24.892 -24.548 1.00 91.44 1612 ARG A C 1
ATOM 12749 O O . ARG A 1 1612 ? 40.011 -26.054 -24.498 1.00 91.44 1612 ARG A O 1
ATOM 12756 N N . GLN A 1 1613 ? 41.404 -24.506 -25.352 1.00 91.12 1613 GLN A N 1
ATOM 12757 C CA . GLN A 1 1613 ? 42.153 -25.416 -26.225 1.00 91.12 1613 GLN A CA 1
ATOM 12758 C C . GLN A 1 1613 ? 42.850 -26.510 -25.414 1.00 91.12 1613 GLN A C 1
ATOM 12760 O O . GLN A 1 1613 ? 42.767 -27.683 -25.770 1.00 91.12 1613 GLN A O 1
ATOM 12765 N N . ARG A 1 1614 ? 43.489 -26.144 -24.294 1.00 91.69 1614 ARG A N 1
ATOM 12766 C CA . ARG A 1 1614 ? 44.142 -27.095 -23.389 1.00 91.69 1614 ARG A CA 1
ATOM 12767 C C . ARG A 1 1614 ? 43.140 -28.046 -22.744 1.00 91.69 1614 ARG A C 1
ATOM 12769 O O . ARG A 1 1614 ? 43.394 -29.241 -22.741 1.00 91.69 1614 ARG A O 1
ATOM 12776 N N . ALA A 1 1615 ? 42.009 -27.553 -22.243 1.00 92.75 1615 ALA A N 1
ATOM 12777 C CA . ALA A 1 1615 ? 40.979 -28.381 -21.620 1.00 92.75 1615 ALA A CA 1
ATOM 12778 C C . ALA A 1 1615 ? 40.431 -29.432 -22.598 1.00 92.75 1615 ALA A C 1
ATOM 12780 O O . ALA A 1 1615 ? 40.361 -30.612 -22.257 1.00 92.75 1615 ALA A O 1
ATOM 12781 N N . VAL A 1 1616 ? 40.107 -29.021 -23.831 1.00 93.31 1616 VAL A N 1
ATOM 12782 C CA . VAL A 1 1616 ? 39.648 -29.930 -24.893 1.00 93.31 1616 VAL A CA 1
ATOM 12783 C C . VAL A 1 1616 ? 40.741 -30.922 -25.289 1.00 93.31 1616 VAL A C 1
ATOM 12785 O O . VAL A 1 1616 ? 40.466 -32.117 -25.345 1.00 93.31 1616 VAL A O 1
ATOM 12788 N N . LEU A 1 1617 ? 41.981 -30.467 -25.498 1.00 92.31 1617 LEU A N 1
ATOM 12789 C CA . LEU A 1 1617 ? 43.115 -31.341 -25.820 1.00 92.31 1617 LEU A CA 1
ATOM 12790 C C . LEU A 1 1617 ? 43.347 -32.396 -24.729 1.00 92.31 1617 LEU A C 1
ATOM 12792 O O . LEU A 1 1617 ? 43.463 -33.580 -25.036 1.00 92.31 1617 LEU A O 1
ATOM 12796 N N . THR A 1 1618 ? 43.368 -31.986 -23.460 1.00 92.88 1618 THR A N 1
ATOM 12797 C CA . THR A 1 1618 ? 43.554 -32.887 -22.318 1.00 92.88 1618 THR A CA 1
ATOM 12798 C C . THR A 1 1618 ? 42.439 -33.931 -22.241 1.00 92.88 1618 THR A C 1
ATOM 12800 O O . THR A 1 1618 ? 42.730 -35.116 -22.080 1.00 92.88 1618 THR A O 1
ATOM 12803 N N . MET A 1 1619 ? 41.173 -33.525 -22.406 1.00 94.88 1619 MET A N 1
ATOM 12804 C CA . MET A 1 1619 ? 40.049 -34.469 -22.430 1.00 94.88 1619 MET A CA 1
ATOM 12805 C C . MET A 1 1619 ? 40.110 -35.413 -23.634 1.00 94.88 1619 MET A C 1
ATOM 12807 O O . MET A 1 1619 ? 39.846 -36.599 -23.470 1.00 94.88 1619 MET A O 1
ATOM 12811 N N . LEU A 1 1620 ? 40.502 -34.938 -24.821 1.00 93.44 1620 LEU A N 1
ATOM 12812 C CA . LEU A 1 1620 ? 40.668 -35.792 -26.001 1.00 93.44 1620 LEU A CA 1
ATOM 12813 C C . LEU A 1 1620 ? 41.765 -36.836 -25.802 1.00 93.44 1620 LEU A C 1
ATOM 12815 O O . LEU A 1 1620 ? 41.511 -38.014 -26.037 1.00 93.44 1620 LEU A O 1
ATOM 12819 N N . CYS A 1 1621 ? 42.949 -36.439 -25.328 1.00 92.19 1621 CYS A N 1
ATOM 12820 C CA . CYS A 1 1621 ? 44.029 -37.379 -25.014 1.00 92.19 1621 CYS A CA 1
ATOM 12821 C C . CYS A 1 1621 ? 43.566 -38.438 -24.001 1.00 92.19 1621 CYS A C 1
ATOM 12823 O O . CYS A 1 1621 ? 43.785 -39.632 -24.201 1.00 92.19 1621 CYS A O 1
ATOM 12825 N N . TYR A 1 1622 ? 42.853 -38.013 -22.954 1.00 93.50 1622 TYR A N 1
ATOM 12826 C CA . TYR A 1 1622 ? 42.325 -38.907 -21.926 1.00 93.50 1622 TYR A CA 1
ATOM 12827 C C . TYR A 1 1622 ? 41.253 -39.874 -22.446 1.00 93.50 1622 TYR A C 1
ATOM 12829 O O . TYR A 1 1622 ? 41.291 -41.071 -22.148 1.00 93.50 1622 TYR A O 1
ATOM 12837 N N . LEU A 1 1623 ? 40.288 -39.385 -23.226 1.00 93.00 1623 LEU A N 1
ATOM 12838 C CA . LEU A 1 1623 ? 39.180 -40.189 -23.740 1.00 93.00 1623 LEU A CA 1
ATOM 12839 C C . LEU A 1 1623 ? 39.622 -41.138 -24.866 1.00 93.00 1623 LEU A C 1
ATOM 12841 O O . LEU A 1 1623 ? 39.115 -42.256 -24.923 1.00 93.00 1623 LEU A O 1
ATOM 12845 N N . LEU A 1 1624 ? 40.587 -40.732 -25.703 1.00 91.06 1624 LEU A N 1
ATOM 12846 C CA . LEU A 1 1624 ? 41.152 -41.527 -26.806 1.00 91.06 1624 LEU A CA 1
ATOM 12847 C C . LEU A 1 1624 ? 42.320 -42.443 -26.393 1.00 91.06 1624 LEU A C 1
ATOM 12849 O O . LEU A 1 1624 ? 42.797 -43.204 -27.230 1.00 91.06 1624 LEU A O 1
ATOM 12853 N N . GLU A 1 1625 ? 42.780 -42.361 -25.140 1.00 87.69 1625 GLU A N 1
ATOM 12854 C CA . GLU A 1 1625 ? 43.935 -43.107 -24.599 1.00 87.69 1625 GLU A CA 1
ATOM 12855 C C . GLU A 1 1625 ? 45.251 -42.841 -25.348 1.00 87.69 1625 GLU A C 1
ATOM 12857 O O . GLU A 1 1625 ? 46.085 -43.724 -25.546 1.00 87.69 1625 GLU A O 1
ATOM 12862 N N . VAL A 1 1626 ? 45.447 -41.583 -25.747 1.00 86.50 1626 VAL A N 1
ATOM 12863 C CA . VAL A 1 1626 ? 46.669 -41.095 -26.396 1.00 86.50 1626 VAL A CA 1
ATOM 12864 C C . VAL A 1 1626 ? 47.520 -40.362 -25.349 1.00 86.50 1626 VAL A C 1
ATOM 12866 O O . VAL A 1 1626 ? 46.974 -39.574 -24.573 1.00 86.50 1626 VAL A O 1
ATOM 12869 N N . PRO A 1 1627 ? 48.847 -40.585 -25.283 1.00 80.25 1627 PRO A N 1
ATOM 12870 C CA . PRO A 1 1627 ? 49.702 -39.902 -24.316 1.00 80.25 1627 PRO A CA 1
ATOM 12871 C C . PRO A 1 1627 ? 49.673 -38.380 -24.504 1.00 80.25 1627 PRO A C 1
ATOM 12873 O O . PRO A 1 1627 ? 49.731 -37.871 -25.623 1.00 80.25 1627 PRO A O 1
ATOM 12876 N N . PHE A 1 1628 ? 49.637 -37.643 -23.393 1.00 78.19 1628 PHE A N 1
ATOM 12877 C CA . PHE A 1 1628 ? 49.718 -36.185 -23.406 1.00 78.19 1628 PHE A CA 1
ATOM 12878 C C . PHE A 1 1628 ? 51.168 -35.745 -23.673 1.00 78.19 1628 PHE A C 1
ATOM 12880 O O . PHE A 1 1628 ? 52.009 -35.775 -22.778 1.00 78.19 1628 PHE A O 1
ATOM 12887 N N . GLN A 1 1629 ? 51.479 -35.354 -24.911 1.00 68.75 1629 GLN A N 1
ATOM 12888 C CA . GLN A 1 1629 ? 52.780 -34.791 -25.287 1.00 68.75 1629 GLN A CA 1
ATOM 12889 C C . GLN A 1 1629 ? 52.588 -33.424 -25.946 1.00 68.75 1629 GLN A C 1
ATOM 12891 O O . GLN A 1 1629 ? 52.187 -33.326 -27.104 1.00 68.75 1629 GLN A O 1
ATOM 12896 N N . VAL A 1 1630 ? 52.896 -32.357 -25.208 1.00 67.25 1630 VAL A N 1
ATOM 12897 C CA . VAL A 1 1630 ? 53.098 -31.021 -25.780 1.00 67.25 1630 VAL A CA 1
ATOM 12898 C C . VAL A 1 1630 ? 54.582 -30.711 -25.642 1.00 67.25 1630 VAL A C 1
ATOM 12900 O O . VAL A 1 1630 ? 55.077 -30.560 -24.526 1.00 67.25 1630 VAL A O 1
ATOM 12903 N N . GLU A 1 1631 ? 55.310 -30.669 -26.758 1.00 65.88 1631 GLU A N 1
ATOM 12904 C CA . GLU A 1 1631 ? 56.722 -30.279 -26.742 1.00 65.88 1631 GLU A CA 1
ATOM 12905 C C . GLU A 1 1631 ? 56.875 -28.868 -26.138 1.00 65.88 1631 GLU A C 1
ATOM 12907 O O . GLU A 1 1631 ? 56.090 -27.974 -26.480 1.00 65.88 1631 GLU A O 1
ATOM 12912 N N . PRO A 1 1632 ? 57.863 -28.629 -25.251 1.00 63.28 1632 PRO A N 1
ATOM 12913 C CA . PRO A 1 1632 ? 58.090 -27.312 -24.665 1.00 63.28 1632 PRO A CA 1
ATOM 12914 C C . PRO A 1 1632 ? 58.300 -26.255 -25.761 1.00 63.28 1632 PRO A C 1
ATOM 12916 O O . PRO A 1 1632 ? 59.261 -26.328 -26.520 1.00 63.28 1632 PRO A O 1
ATOM 12919 N N . GLY A 1 1633 ? 57.394 -25.276 -25.845 1.00 63.75 1633 GLY A N 1
ATOM 12920 C CA . GLY A 1 1633 ? 57.437 -24.188 -26.832 1.00 63.75 1633 GLY A CA 1
ATOM 12921 C C . GLY A 1 1633 ? 56.475 -24.330 -28.017 1.00 63.75 1633 GLY A C 1
ATOM 12922 O O . GLY A 1 1633 ? 56.317 -23.370 -28.768 1.00 63.75 1633 GLY A O 1
ATOM 12923 N N . ARG A 1 1634 ? 55.791 -25.471 -28.182 1.00 69.94 1634 ARG A N 1
ATOM 12924 C CA . ARG A 1 1634 ? 54.755 -25.638 -29.215 1.00 69.94 1634 ARG A CA 1
ATOM 12925 C C . ARG A 1 1634 ? 53.416 -25.060 -28.743 1.00 69.94 1634 ARG A C 1
ATOM 12927 O O . ARG A 1 1634 ? 53.014 -25.272 -27.599 1.00 69.94 1634 ARG A O 1
ATOM 12934 N N . ASP A 1 1635 ? 52.720 -24.345 -29.625 1.00 80.44 1635 ASP A N 1
ATOM 12935 C CA . ASP A 1 1635 ? 51.396 -23.786 -29.338 1.00 80.44 1635 ASP A CA 1
ATOM 12936 C C . ASP A 1 1635 ? 50.340 -24.892 -29.117 1.00 80.44 1635 ASP A C 1
ATOM 12938 O O . ASP A 1 1635 ? 50.281 -25.883 -29.851 1.00 80.44 1635 ASP A O 1
ATOM 12942 N N . VAL A 1 1636 ? 49.485 -24.710 -28.104 1.00 84.56 1636 VAL A N 1
ATOM 12943 C CA . VAL A 1 1636 ? 48.462 -25.694 -27.702 1.00 84.56 1636 VAL A CA 1
ATOM 12944 C C . VAL A 1 1636 ? 47.411 -25.880 -28.799 1.00 84.56 1636 VAL A C 1
ATOM 12946 O O . VAL A 1 1636 ? 46.950 -27.002 -29.017 1.00 84.56 1636 VAL A O 1
ATOM 12949 N N . GLY A 1 1637 ? 47.059 -24.811 -29.521 1.00 82.44 1637 GLY A N 1
ATOM 12950 C CA . GLY A 1 1637 ? 46.138 -24.876 -30.655 1.00 82.44 1637 GLY A CA 1
ATOM 12951 C C . GLY A 1 1637 ? 46.675 -25.753 -31.786 1.00 82.44 1637 GLY A C 1
ATOM 12952 O O . GLY A 1 1637 ? 45.940 -26.564 -32.344 1.00 82.44 1637 GLY A O 1
ATOM 12953 N N . THR A 1 1638 ? 47.979 -25.674 -32.061 1.00 83.06 1638 THR A N 1
ATOM 12954 C CA . THR A 1 1638 ? 48.643 -26.525 -33.065 1.00 83.06 1638 THR A CA 1
ATOM 12955 C C . THR A 1 1638 ? 48.637 -28.004 -32.661 1.00 83.06 1638 THR A C 1
ATOM 12957 O O . THR A 1 1638 ? 48.381 -28.875 -33.492 1.00 83.06 1638 THR A O 1
ATOM 12960 N N . ALA A 1 1639 ? 48.870 -28.307 -31.378 1.00 85.06 1639 ALA A N 1
ATOM 12961 C CA . ALA A 1 1639 ? 48.791 -29.675 -30.860 1.00 85.06 1639 ALA A CA 1
ATOM 12962 C C . ALA A 1 1639 ? 47.361 -30.247 -30.940 1.00 85.06 1639 ALA A C 1
ATOM 12964 O O . ALA A 1 1639 ? 47.180 -31.399 -31.337 1.00 85.06 1639 ALA A O 1
ATOM 12965 N N . LEU A 1 1640 ? 46.346 -29.432 -30.627 1.00 88.06 1640 LEU A N 1
ATOM 12966 C CA . LEU A 1 1640 ? 44.935 -29.799 -30.771 1.00 88.06 1640 LEU A CA 1
ATOM 12967 C C . LEU A 1 1640 ? 44.560 -30.076 -32.231 1.00 88.06 1640 LEU A C 1
ATOM 12969 O O . LEU A 1 1640 ? 43.978 -31.123 -32.511 1.00 88.06 1640 LEU A O 1
ATOM 12973 N N . SER A 1 1641 ? 44.938 -29.185 -33.151 1.00 86.19 1641 SER A N 1
ATOM 12974 C CA . SER A 1 1641 ? 44.743 -29.381 -34.593 1.00 86.19 1641 SER A CA 1
ATOM 12975 C C . SER A 1 1641 ? 45.385 -30.691 -35.067 1.00 86.19 1641 SER A C 1
ATOM 12977 O O . SER A 1 1641 ? 44.709 -31.513 -35.682 1.00 86.19 1641 SER A O 1
ATOM 12979 N N . SER A 1 1642 ? 46.641 -30.957 -34.685 1.00 85.12 1642 SER A N 1
ATOM 12980 C CA . SER A 1 1642 ? 47.344 -32.201 -35.030 1.00 85.12 1642 SER A CA 1
ATOM 12981 C C . SER A 1 1642 ? 46.633 -33.455 -34.507 1.00 85.12 1642 SER A C 1
ATOM 12983 O O . SER A 1 1642 ? 46.557 -34.454 -35.224 1.00 85.12 1642 SER A O 1
ATOM 12985 N N . LEU A 1 1643 ? 46.121 -33.441 -33.269 1.00 87.56 1643 LEU A N 1
ATOM 12986 C CA . LEU A 1 1643 ? 45.400 -34.587 -32.706 1.00 87.56 1643 LEU A CA 1
ATOM 12987 C C . LEU A 1 1643 ? 44.074 -34.815 -33.441 1.00 87.56 1643 LEU A C 1
ATOM 12989 O O . LEU A 1 1643 ? 43.793 -35.940 -33.853 1.00 87.56 1643 LEU A O 1
ATOM 12993 N N . VAL A 1 1644 ? 43.289 -33.760 -33.665 1.00 86.06 1644 VAL A N 1
ATOM 12994 C CA . VAL A 1 1644 ? 42.023 -33.843 -34.413 1.00 86.06 1644 VAL A CA 1
ATOM 12995 C C . VAL A 1 1644 ? 42.268 -34.307 -35.853 1.00 86.06 1644 VAL A C 1
ATOM 12997 O O . VAL A 1 1644 ? 41.541 -35.164 -36.357 1.00 86.06 1644 VAL A O 1
ATOM 13000 N N . GLN A 1 1645 ? 43.338 -33.837 -36.496 1.00 85.62 1645 GLN A N 1
ATOM 13001 C CA . GLN A 1 1645 ? 43.754 -34.303 -37.817 1.00 85.62 1645 GLN A CA 1
ATOM 13002 C C . GLN A 1 1645 ? 44.144 -35.791 -37.804 1.00 85.62 1645 GLN A C 1
ATOM 13004 O O . GLN A 1 1645 ? 43.767 -36.533 -38.706 1.00 85.62 1645 GLN A O 1
ATOM 13009 N N . SER A 1 1646 ? 44.833 -36.270 -36.761 1.00 83.69 1646 SER A N 1
ATOM 13010 C CA . SER A 1 1646 ? 45.171 -37.696 -36.627 1.00 83.69 1646 SER A CA 1
ATOM 13011 C C . SER A 1 1646 ? 43.939 -38.592 -36.445 1.00 83.69 1646 SER A C 1
ATOM 13013 O O . SER A 1 1646 ? 43.891 -39.687 -37.001 1.00 83.69 1646 SER A O 1
ATOM 13015 N N . VAL A 1 1647 ? 42.920 -38.114 -35.721 1.00 84.38 1647 VAL A N 1
ATOM 13016 C CA . VAL A 1 1647 ? 41.650 -38.829 -35.515 1.00 84.38 1647 VAL A CA 1
ATOM 13017 C C . VAL A 1 1647 ? 40.839 -38.888 -36.810 1.00 84.38 1647 VAL A C 1
ATOM 13019 O O . VAL A 1 1647 ? 40.237 -39.914 -37.113 1.00 84.38 1647 VAL A O 1
ATOM 13022 N N . THR A 1 1648 ? 40.853 -37.805 -37.587 1.00 80.56 1648 THR A N 1
ATOM 13023 C CA . THR A 1 1648 ? 40.093 -37.679 -38.842 1.00 80.56 1648 THR A CA 1
ATOM 13024 C C . THR A 1 1648 ? 40.784 -38.350 -40.035 1.00 80.56 1648 THR A C 1
ATOM 13026 O O . THR A 1 1648 ? 40.105 -38.781 -40.961 1.00 80.56 1648 THR A O 1
ATOM 13029 N N . ALA A 1 1649 ? 42.112 -38.529 -40.003 1.00 75.75 1649 ALA A N 1
ATOM 13030 C CA . ALA A 1 1649 ? 42.877 -39.206 -41.056 1.00 75.75 1649 ALA A CA 1
ATOM 13031 C C . ALA A 1 1649 ? 42.655 -40.732 -41.130 1.00 75.75 1649 ALA A C 1
ATOM 13033 O O . ALA A 1 1649 ? 43.004 -41.358 -42.136 1.00 75.75 1649 ALA A O 1
ATOM 13034 N N . VAL A 1 1650 ? 42.089 -41.361 -40.093 1.00 69.31 1650 VAL A N 1
ATOM 13035 C CA . VAL A 1 1650 ? 41.757 -42.793 -40.111 1.00 69.31 1650 VAL A CA 1
ATOM 13036 C C . VAL A 1 1650 ? 40.527 -43.006 -41.004 1.00 69.31 1650 VAL A C 1
ATOM 13038 O O . VAL A 1 1650 ? 39.392 -43.020 -40.537 1.00 69.31 1650 VAL A O 1
ATOM 13041 N N . ASN A 1 1651 ? 40.749 -43.170 -42.314 1.00 54.19 1651 ASN A N 1
ATOM 13042 C CA . ASN A 1 1651 ? 39.705 -43.481 -43.296 1.00 54.19 1651 ASN A CA 1
ATOM 13043 C C . ASN A 1 1651 ? 39.027 -44.829 -42.976 1.00 54.19 1651 ASN A C 1
ATOM 13045 O O . ASN A 1 1651 ? 39.507 -45.884 -43.390 1.00 54.19 1651 ASN A O 1
ATOM 13049 N N . GLY A 1 1652 ? 37.912 -44.785 -42.242 1.00 52.72 1652 GLY A N 1
ATOM 13050 C CA . GLY A 1 1652 ? 36.745 -45.667 -42.374 1.00 52.72 1652 GLY A CA 1
ATOM 13051 C C . GLY A 1 1652 ? 36.943 -47.188 -42.444 1.00 52.72 1652 GLY A C 1
ATOM 13052 O O . GLY A 1 1652 ? 36.099 -47.852 -43.041 1.00 52.72 1652 GLY A O 1
ATOM 13053 N N . ARG A 1 1653 ? 38.001 -47.782 -41.869 1.00 44.12 1653 ARG A N 1
ATOM 13054 C CA . ARG A 1 1653 ? 37.993 -49.237 -41.623 1.00 44.12 1653 ARG A CA 1
ATOM 13055 C C . ARG A 1 1653 ? 36.945 -49.517 -40.547 1.00 44.12 1653 ARG A C 1
ATOM 13057 O O . ARG A 1 1653 ? 37.020 -48.915 -39.484 1.00 44.12 1653 ARG A O 1
ATOM 13064 N N . GLU A 1 1654 ? 35.984 -50.390 -40.853 1.00 48.88 1654 GLU A N 1
ATOM 13065 C CA . GLU A 1 1654 ? 34.847 -50.774 -40.003 1.00 48.88 1654 GLU A CA 1
ATOM 13066 C C . GLU A 1 1654 ? 35.279 -51.083 -38.554 1.00 48.88 1654 GLU A C 1
ATOM 13068 O O . GLU A 1 1654 ? 35.671 -52.203 -38.226 1.00 48.88 1654 GLU A O 1
ATOM 13073 N N . GLU A 1 1655 ? 35.215 -50.091 -37.663 1.00 56.59 1655 GLU A N 1
ATOM 13074 C CA . GLU A 1 1655 ? 35.227 -50.337 -36.220 1.00 56.59 1655 GLU A CA 1
ATOM 13075 C C . GLU A 1 1655 ? 33.839 -50.864 -35.828 1.00 56.59 1655 GLU A C 1
ATOM 13077 O O . GLU A 1 1655 ? 32.836 -50.353 -36.332 1.00 56.59 1655 GLU A O 1
ATOM 13082 N N . PRO A 1 1656 ? 33.727 -51.893 -34.968 1.00 51.81 1656 PRO A N 1
ATOM 13083 C CA . PRO A 1 1656 ? 32.454 -52.560 -34.716 1.00 51.81 1656 PRO A CA 1
ATOM 13084 C C . PRO A 1 1656 ? 31.483 -51.641 -33.954 1.00 51.81 1656 PRO A C 1
ATOM 13086 O O . PRO A 1 1656 ? 31.399 -51.657 -32.728 1.00 51.81 1656 PRO A O 1
ATOM 13089 N N . THR A 1 1657 ? 30.675 -50.880 -34.691 1.00 62.09 1657 THR A N 1
ATOM 13090 C CA . THR A 1 1657 ? 29.575 -50.023 -34.217 1.00 62.09 1657 THR A CA 1
ATOM 13091 C C . THR A 1 1657 ? 28.319 -50.827 -33.847 1.00 62.09 1657 THR A C 1
ATOM 13093 O O . THR A 1 1657 ? 27.201 -50.324 -33.904 1.00 62.09 1657 THR A O 1
ATOM 13096 N N . ALA A 1 1658 ? 28.466 -52.089 -33.427 1.00 61.94 1658 ALA A N 1
ATOM 13097 C CA . ALA A 1 1658 ? 27.346 -53.015 -33.226 1.00 61.94 1658 ALA A CA 1
ATOM 13098 C C . ALA A 1 1658 ? 26.285 -52.495 -32.235 1.00 61.94 1658 ALA A C 1
ATOM 13100 O O . ALA A 1 1658 ? 25.093 -52.734 -32.416 1.00 61.94 1658 ALA A O 1
ATOM 13101 N N . TRP A 1 1659 ? 26.690 -51.746 -31.201 1.00 66.56 1659 TRP A N 1
ATOM 13102 C CA . TRP A 1 1659 ? 25.753 -51.166 -30.232 1.00 66.56 1659 TRP A CA 1
ATOM 13103 C C . TRP A 1 1659 ? 24.997 -49.933 -30.764 1.00 66.56 1659 TRP A C 1
ATOM 13105 O O . TRP A 1 1659 ? 23.973 -49.575 -30.182 1.00 66.56 1659 TRP A O 1
ATOM 13115 N N . LEU A 1 1660 ? 25.443 -49.356 -31.888 1.00 66.31 1660 LEU A N 1
ATOM 13116 C CA . LEU A 1 1660 ? 24.783 -48.282 -32.646 1.00 66.31 1660 LEU A CA 1
ATOM 13117 C C . LEU A 1 1660 ? 23.812 -48.812 -33.720 1.00 66.31 1660 LEU A C 1
ATOM 13119 O O . LEU A 1 1660 ? 23.287 -48.038 -34.512 1.00 66.31 1660 LEU A O 1
ATOM 13123 N N . SER A 1 1661 ? 23.531 -50.121 -33.746 1.00 61.72 1661 SER A N 1
ATOM 13124 C CA . SER A 1 1661 ? 22.479 -50.738 -34.577 1.00 61.72 1661 SER A CA 1
ATOM 13125 C C . SER A 1 1661 ? 22.602 -50.523 -36.102 1.00 61.72 1661 SER A C 1
ATOM 13127 O O . SER A 1 1661 ? 21.596 -50.578 -36.804 1.00 61.72 1661 SER A O 1
ATOM 13129 N N . GLY A 1 1662 ? 23.819 -50.330 -36.634 1.00 53.16 1662 GLY A N 1
ATOM 13130 C CA . GLY A 1 1662 ? 24.092 -50.316 -38.084 1.00 53.16 1662 GLY A CA 1
ATOM 13131 C C . GLY A 1 1662 ? 23.877 -48.982 -38.819 1.00 53.16 1662 GLY A C 1
ATOM 13132 O O . GLY A 1 1662 ? 23.853 -48.974 -40.046 1.00 53.16 1662 GLY A O 1
ATOM 13133 N N . ILE A 1 1663 ? 23.727 -47.865 -38.102 1.00 55.81 1663 ILE A N 1
ATOM 13134 C CA . ILE A 1 1663 ? 23.488 -46.523 -38.674 1.00 55.81 1663 ILE A CA 1
ATOM 13135 C C . ILE A 1 1663 ? 24.821 -45.789 -38.943 1.00 55.81 1663 ILE A C 1
ATOM 13137 O O . ILE A 1 1663 ? 25.745 -45.917 -38.130 1.00 55.81 1663 ILE A O 1
ATOM 13141 N N . PRO A 1 1664 ? 24.950 -45.010 -40.043 1.00 56.41 1664 PRO A N 1
ATOM 13142 C CA . PRO A 1 1664 ? 26.169 -44.262 -40.327 1.00 56.41 1664 PRO A CA 1
ATOM 13143 C C . PRO A 1 1664 ? 26.484 -43.223 -39.228 1.00 56.41 1664 PRO A C 1
ATOM 13145 O O . PRO A 1 1664 ? 25.609 -42.444 -38.846 1.00 56.41 1664 PRO A O 1
ATOM 13148 N N . PRO A 1 1665 ? 27.741 -43.144 -38.750 1.00 57.12 1665 PRO A N 1
ATOM 13149 C CA . PRO A 1 1665 ? 28.157 -42.249 -37.665 1.00 57.12 1665 PRO A CA 1
ATOM 13150 C C . PRO A 1 1665 ? 27.790 -40.771 -37.820 1.00 57.12 1665 PRO A C 1
ATOM 13152 O O . PRO A 1 1665 ? 27.527 -40.102 -36.825 1.00 57.12 1665 PRO A O 1
ATOM 13155 N N . ALA A 1 1666 ? 27.785 -40.268 -39.058 1.00 57.59 1666 ALA A N 1
ATOM 13156 C CA . ALA A 1 1666 ? 27.544 -38.859 -39.356 1.00 57.59 1666 ALA A CA 1
ATOM 13157 C C . ALA A 1 1666 ? 26.085 -38.423 -39.130 1.00 57.59 1666 ALA A C 1
ATOM 13159 O O . ALA A 1 1666 ? 25.838 -37.241 -38.918 1.00 57.59 1666 ALA A O 1
ATOM 13160 N N . GLU A 1 1667 ? 25.121 -39.351 -39.171 1.00 57.78 1667 GLU A N 1
ATOM 13161 C CA . GLU A 1 1667 ? 23.710 -39.034 -38.892 1.00 57.78 1667 GLU A CA 1
ATOM 13162 C C . GLU A 1 1667 ? 23.380 -39.116 -37.402 1.00 57.78 1667 GLU A C 1
ATOM 13164 O O . GLU A 1 1667 ? 22.472 -38.437 -36.933 1.00 57.78 1667 GLU A O 1
ATOM 13169 N N . LEU A 1 1668 ? 24.108 -39.956 -36.664 1.00 57.78 1668 LEU A N 1
ATOM 13170 C CA . LEU A 1 1668 ? 23.822 -40.234 -35.262 1.00 57.78 1668 LEU A CA 1
ATOM 13171 C C . LEU A 1 1668 ? 24.221 -39.065 -34.366 1.00 57.78 1668 LEU A C 1
ATOM 13173 O O . LEU A 1 1668 ? 23.460 -38.693 -33.491 1.00 57.78 1668 LEU A O 1
ATOM 13177 N N . MET A 1 1669 ? 25.401 -38.479 -34.561 1.00 67.06 1669 MET A N 1
ATOM 13178 C CA . MET A 1 1669 ? 25.898 -37.421 -33.680 1.00 67.06 1669 MET A CA 1
ATOM 13179 C C . MET A 1 1669 ? 25.945 -36.096 -34.427 1.00 67.06 1669 MET A C 1
ATOM 13181 O O . MET A 1 1669 ? 26.349 -36.050 -35.577 1.00 67.06 1669 MET A O 1
ATOM 13185 N N . GLN A 1 1670 ? 25.524 -35.006 -33.789 1.00 62.12 1670 GLN A N 1
ATOM 13186 C CA . GLN A 1 1670 ? 25.792 -33.653 -34.277 1.00 62.12 1670 GLN A CA 1
ATOM 13187 C C . GLN A 1 1670 ? 26.201 -32.783 -33.092 1.00 62.12 1670 GLN A C 1
ATOM 13189 O O . GLN A 1 1670 ? 25.355 -32.280 -32.349 1.00 62.12 1670 GLN A O 1
ATOM 13194 N N . CYS A 1 1671 ? 27.507 -32.578 -32.910 1.00 72.62 1671 CYS A N 1
ATOM 13195 C CA . CYS A 1 1671 ? 27.987 -31.532 -32.011 1.00 72.62 1671 CYS A CA 1
ATOM 13196 C C . CYS A 1 1671 ? 27.814 -30.177 -32.708 1.00 72.62 1671 CYS A C 1
ATOM 13198 O O . CYS A 1 1671 ? 28.662 -29.754 -33.495 1.00 72.62 1671 CYS A O 1
ATOM 13200 N N . LYS A 1 1672 ? 26.679 -29.517 -32.464 1.00 72.50 1672 LYS A N 1
ATOM 13201 C CA . LYS A 1 1672 ? 26.400 -28.192 -33.026 1.00 72.50 1672 LYS A CA 1
ATOM 13202 C C . LYS A 1 1672 ? 27.159 -27.111 -32.241 1.00 72.50 1672 LYS A C 1
ATOM 13204 O O . LYS A 1 1672 ? 27.121 -27.149 -31.008 1.00 72.50 1672 LYS A O 1
ATOM 13209 N N . PRO A 1 1673 ? 27.809 -26.139 -32.913 1.00 74.88 1673 PRO A N 1
ATOM 13210 C CA . PRO A 1 1673 ? 28.387 -24.977 -32.245 1.00 74.88 1673 PRO A CA 1
ATOM 13211 C C . PRO A 1 1673 ? 27.350 -24.261 -31.374 1.00 74.88 1673 PRO A C 1
ATOM 13213 O O . PRO A 1 1673 ? 26.166 -24.221 -31.715 1.00 74.88 1673 PRO A O 1
ATOM 13216 N N . LEU A 1 1674 ? 27.789 -23.660 -30.265 1.00 74.56 1674 LEU A N 1
ATOM 13217 C CA . LEU A 1 1674 ? 26.913 -22.799 -29.468 1.00 74.56 1674 LEU A CA 1
ATOM 13218 C C . LEU A 1 1674 ? 26.355 -21.662 -30.337 1.00 74.56 1674 LEU A C 1
ATOM 13220 O O . LEU A 1 1674 ? 27.105 -21.020 -31.071 1.00 74.56 1674 LEU A O 1
ATOM 13224 N N . LEU A 1 1675 ? 25.061 -21.354 -30.205 1.00 73.12 1675 LEU A N 1
ATOM 13225 C CA . LEU A 1 1675 ? 24.474 -20.205 -30.908 1.00 73.12 1675 LEU A CA 1
ATOM 13226 C C . LEU A 1 1675 ? 25.074 -18.863 -30.464 1.00 73.12 1675 LEU A C 1
ATOM 13228 O O . LEU A 1 1675 ? 25.043 -17.888 -31.214 1.00 73.12 1675 LEU A O 1
ATOM 13232 N N . VAL A 1 1676 ? 25.633 -18.805 -29.254 1.00 77.88 1676 VAL A N 1
ATOM 13233 C CA . VAL A 1 1676 ? 26.131 -17.577 -28.629 1.00 77.88 1676 VAL A CA 1
ATOM 13234 C C . VAL A 1 1676 ? 27.610 -17.741 -28.266 1.00 77.88 1676 VAL A C 1
ATOM 13236 O O . VAL A 1 1676 ? 27.980 -18.809 -27.768 1.00 77.88 1676 VAL A O 1
ATOM 13239 N N . PRO A 1 1677 ? 28.462 -16.724 -28.517 1.00 78.88 1677 PRO A N 1
ATOM 13240 C CA . PRO A 1 1677 ? 29.851 -16.738 -28.065 1.00 78.88 1677 PRO A CA 1
ATOM 13241 C C . PRO A 1 1677 ? 29.949 -16.974 -26.559 1.00 78.88 1677 PRO A C 1
ATOM 13243 O O . PRO A 1 1677 ? 29.166 -16.440 -25.772 1.00 78.88 1677 PRO A O 1
ATOM 13246 N N . TYR A 1 1678 ? 30.944 -17.756 -26.147 1.00 85.94 1678 TYR A N 1
ATOM 13247 C CA . TYR A 1 1678 ? 31.310 -17.870 -24.741 1.00 85.94 1678 TYR A CA 1
ATOM 13248 C C . TYR A 1 1678 ? 32.492 -16.944 -24.433 1.00 85.94 1678 TYR A C 1
ATOM 13250 O O . TYR A 1 1678 ? 33.638 -17.252 -24.773 1.00 85.94 1678 TYR A O 1
ATOM 13258 N N . ASP A 1 1679 ? 32.195 -15.850 -23.730 1.00 84.69 1679 ASP A N 1
ATOM 13259 C CA . ASP A 1 1679 ? 33.152 -14.797 -23.355 1.00 84.69 1679 ASP A CA 1
ATOM 13260 C C . ASP A 1 1679 ? 33.505 -14.820 -21.855 1.00 84.69 1679 ASP A C 1
ATOM 13262 O O . ASP A 1 1679 ? 33.868 -13.806 -21.259 1.00 84.69 1679 ASP A O 1
ATOM 13266 N N . GLY A 1 1680 ? 33.382 -15.990 -21.224 1.00 84.94 1680 GLY A N 1
ATOM 13267 C CA . GLY A 1 1680 ? 33.740 -16.221 -19.825 1.00 84.94 1680 GLY A CA 1
ATOM 13268 C C . GLY A 1 1680 ? 32.566 -16.191 -18.831 1.00 84.94 1680 GLY A C 1
ATOM 13269 O O . GLY A 1 1680 ? 31.417 -15.934 -19.207 1.00 84.94 1680 GLY A O 1
ATOM 13270 N N . PRO A 1 1681 ? 32.847 -16.444 -17.536 1.00 84.50 1681 PRO A N 1
ATOM 13271 C CA . PRO A 1 1681 ? 31.825 -16.709 -16.522 1.00 84.50 1681 PRO A CA 1
ATOM 13272 C C . PRO A 1 1681 ? 30.783 -15.616 -16.304 1.00 84.50 1681 PRO A C 1
ATOM 13274 O O . PRO A 1 1681 ? 29.592 -15.904 -16.209 1.00 84.50 1681 PRO A O 1
ATOM 13277 N N . MET A 1 1682 ? 31.215 -14.356 -16.218 1.00 81.94 1682 MET A N 1
ATOM 13278 C CA . MET A 1 1682 ? 30.305 -13.234 -15.960 1.00 81.94 1682 MET A CA 1
ATOM 13279 C C . MET A 1 1682 ? 29.351 -13.005 -17.132 1.00 81.94 1682 MET A C 1
ATOM 13281 O O . MET A 1 1682 ? 28.152 -12.825 -16.921 1.00 81.94 1682 MET A O 1
ATOM 13285 N N . SER A 1 1683 ? 29.868 -13.081 -18.360 1.00 82.75 1683 SER A N 1
ATOM 13286 C CA . SER A 1 1683 ? 29.068 -12.991 -19.582 1.00 82.75 1683 SER A CA 1
ATOM 13287 C C . SER A 1 1683 ? 28.055 -14.132 -19.653 1.00 82.75 1683 SER A C 1
ATOM 13289 O O . SER A 1 1683 ? 26.890 -13.895 -19.963 1.00 82.75 1683 SER A O 1
ATOM 13291 N N . TRP A 1 1684 ? 28.459 -15.352 -19.277 1.00 85.38 1684 TRP A N 1
ATOM 13292 C CA . TRP A 1 1684 ? 27.563 -16.507 -19.245 1.00 85.38 1684 TRP A CA 1
ATOM 13293 C C . TRP A 1 1684 ? 26.475 -16.395 -18.166 1.00 85.38 1684 TRP A C 1
ATOM 13295 O O . TRP A 1 1684 ? 25.308 -16.637 -18.461 1.00 85.38 1684 TRP A O 1
ATOM 13305 N N . ARG A 1 1685 ? 26.806 -15.953 -16.941 1.00 83.50 1685 ARG A N 1
ATOM 13306 C CA . ARG A 1 1685 ? 25.810 -15.689 -15.881 1.00 83.50 1685 ARG A CA 1
ATOM 13307 C C . ARG A 1 1685 ? 24.780 -14.665 -16.326 1.00 83.50 1685 ARG A C 1
ATOM 13309 O O . ARG A 1 1685 ? 23.582 -14.909 -16.223 1.00 83.50 1685 ARG A O 1
ATOM 13316 N N . LYS A 1 1686 ? 25.248 -13.531 -16.852 1.00 79.69 1686 LYS A N 1
ATOM 13317 C CA . LYS A 1 1686 ? 24.373 -12.476 -17.367 1.00 79.69 1686 LYS A CA 1
ATOM 13318 C C . LYS A 1 1686 ? 23.456 -13.017 -18.458 1.00 79.69 1686 LYS A C 1
ATOM 13320 O O . LYS A 1 1686 ? 22.257 -12.759 -18.440 1.00 79.69 1686 LYS A O 1
ATOM 13325 N N . PHE A 1 1687 ? 24.011 -13.816 -19.360 1.00 79.50 1687 PHE A N 1
ATOM 13326 C CA . PHE A 1 1687 ? 23.266 -14.450 -20.433 1.00 79.50 1687 PHE A CA 1
ATOM 13327 C C . PHE A 1 1687 ? 22.184 -15.424 -19.929 1.00 79.50 1687 PHE A C 1
ATOM 13329 O O . PHE A 1 1687 ? 21.032 -15.303 -20.351 1.00 79.50 1687 PHE A O 1
ATOM 13336 N N . ILE A 1 1688 ? 22.503 -16.319 -18.982 1.00 79.56 1688 ILE A N 1
ATOM 13337 C CA . ILE A 1 1688 ? 21.522 -17.215 -18.339 1.00 79.56 1688 ILE A CA 1
ATOM 13338 C C . ILE A 1 1688 ? 20.410 -16.393 -17.686 1.00 79.56 1688 ILE A C 1
ATOM 13340 O O . ILE A 1 1688 ? 19.233 -16.657 -17.930 1.00 79.56 1688 ILE A O 1
ATOM 13344 N N . VAL A 1 1689 ? 20.769 -15.379 -16.892 1.00 77.69 1689 VAL A N 1
ATOM 13345 C CA . VAL A 1 1689 ? 19.795 -14.572 -16.152 1.00 77.69 1689 VAL A CA 1
ATOM 13346 C C . VAL A 1 1689 ? 18.836 -13.843 -17.089 1.00 77.69 1689 VAL A C 1
ATOM 13348 O O . VAL A 1 1689 ? 17.626 -13.835 -16.865 1.00 77.69 1689 VAL A O 1
ATOM 13351 N N . CYS A 1 1690 ? 19.355 -13.293 -18.184 1.00 74.44 1690 CYS A N 1
ATOM 13352 C CA . CYS A 1 1690 ? 18.521 -12.564 -19.127 1.00 74.44 1690 CYS A CA 1
ATOM 13353 C C . CYS A 1 1690 ? 17.609 -13.469 -19.955 1.00 74.44 1690 CYS A C 1
ATOM 13355 O O . CYS A 1 1690 ? 16.521 -13.053 -20.347 1.00 74.44 1690 CYS A O 1
ATOM 13357 N N . ARG A 1 1691 ? 18.037 -14.702 -20.249 1.00 70.25 1691 ARG A N 1
ATOM 13358 C CA . ARG A 1 1691 ? 17.286 -15.596 -21.135 1.00 70.25 1691 ARG A CA 1
ATOM 13359 C C . ARG A 1 1691 ? 16.372 -16.564 -20.394 1.00 70.25 1691 ARG A C 1
ATOM 13361 O O . ARG A 1 1691 ? 15.213 -16.672 -20.769 1.00 70.25 1691 ARG A O 1
ATOM 13368 N N . VAL A 1 1692 ? 16.880 -17.261 -19.375 1.00 68.81 1692 VAL A N 1
ATOM 13369 C CA . VAL A 1 1692 ? 16.129 -18.295 -18.641 1.00 68.81 1692 VAL A CA 1
ATOM 13370 C C . VAL A 1 1692 ? 15.075 -17.654 -17.746 1.00 68.81 1692 VAL A C 1
ATOM 13372 O O . VAL A 1 1692 ? 13.918 -18.066 -17.779 1.00 68.81 1692 VAL A O 1
ATOM 13375 N N . PHE A 1 1693 ? 15.463 -16.619 -16.996 1.00 66.12 1693 PHE A N 1
ATOM 13376 C CA . PHE A 1 1693 ? 14.560 -15.887 -16.103 1.00 66.12 1693 PHE A CA 1
ATOM 13377 C C . PHE A 1 1693 ? 13.877 -14.688 -16.780 1.00 66.12 1693 PHE A C 1
ATOM 13379 O O . PHE A 1 1693 ? 13.146 -13.958 -16.119 1.00 66.12 1693 PHE A O 1
ATOM 13386 N N . HIS A 1 1694 ? 14.117 -14.463 -18.080 1.00 67.06 1694 HIS A N 1
ATOM 13387 C CA . HIS A 1 1694 ? 13.598 -13.319 -18.845 1.00 67.06 1694 HIS A CA 1
ATOM 13388 C C . HIS A 1 1694 ? 13.854 -11.951 -18.185 1.00 67.06 1694 HIS A C 1
ATOM 13390 O O . HIS A 1 1694 ? 13.113 -10.993 -18.413 1.00 67.06 1694 HIS A O 1
ATOM 13396 N N . LEU A 1 1695 ? 14.895 -11.841 -17.352 1.00 69.19 1695 LEU A N 1
ATOM 13397 C CA . LEU A 1 1695 ? 15.209 -10.593 -16.671 1.00 69.19 1695 LEU A CA 1
ATOM 13398 C C . LEU A 1 1695 ? 15.889 -9.628 -17.638 1.00 69.19 1695 LEU A C 1
ATOM 13400 O O . LEU A 1 1695 ? 16.684 -10.016 -18.491 1.00 69.19 1695 LEU A O 1
ATOM 13404 N N . SER A 1 1696 ? 15.610 -8.334 -17.505 1.00 73.94 1696 SER A N 1
ATOM 13405 C CA . SER A 1 1696 ? 16.374 -7.347 -18.262 1.00 73.94 1696 SER A CA 1
ATOM 13406 C C . SER A 1 1696 ? 17.847 -7.391 -17.837 1.00 73.94 1696 SER A C 1
ATOM 13408 O O . SER A 1 1696 ? 18.163 -7.715 -16.688 1.00 73.94 1696 SER A O 1
ATOM 13410 N N . ASN A 1 1697 ? 18.756 -7.000 -18.737 1.00 71.00 1697 ASN A N 1
ATOM 13411 C CA . ASN A 1 1697 ? 20.189 -6.883 -18.430 1.00 71.00 1697 ASN A CA 1
ATOM 13412 C C . ASN A 1 1697 ? 20.444 -6.118 -17.119 1.00 71.00 1697 ASN A C 1
ATOM 13414 O O . ASN A 1 1697 ? 21.335 -6.480 -16.357 1.00 71.00 1697 ASN A O 1
ATOM 13418 N N . THR A 1 1698 ? 19.633 -5.096 -16.835 1.00 73.56 1698 THR A N 1
ATOM 13419 C CA . THR A 1 1698 ? 19.728 -4.271 -15.627 1.00 73.56 1698 THR A CA 1
ATOM 13420 C C . THR A 1 1698 ? 19.402 -5.053 -14.354 1.00 73.56 1698 THR A C 1
ATOM 13422 O O . THR A 1 1698 ? 20.139 -4.957 -13.375 1.00 73.56 1698 THR A O 1
ATOM 13425 N N . PHE A 1 1699 ? 18.321 -5.841 -14.358 1.00 65.81 1699 PHE A N 1
ATOM 13426 C CA . PHE A 1 1699 ? 17.958 -6.684 -13.214 1.00 65.81 1699 PHE A CA 1
ATOM 13427 C C . PHE A 1 1699 ? 18.938 -7.840 -13.033 1.00 65.81 1699 PHE A C 1
ATOM 13429 O O . PHE A 1 1699 ? 19.308 -8.149 -11.900 1.00 65.81 1699 PHE A O 1
ATOM 13436 N N . GLY A 1 1700 ? 19.419 -8.424 -14.133 1.00 67.12 1700 GLY A N 1
ATOM 13437 C CA . GLY A 1 1700 ? 20.465 -9.439 -14.072 1.00 67.12 1700 GLY A CA 1
ATOM 13438 C C . GLY A 1 1700 ? 21.751 -8.917 -13.431 1.00 67.12 1700 GLY A C 1
ATOM 13439 O O . GLY A 1 1700 ? 22.297 -9.561 -12.538 1.00 67.12 1700 GLY A O 1
ATOM 13440 N N . ASP A 1 1701 ? 22.186 -7.710 -13.798 1.00 71.50 1701 ASP A N 1
ATOM 13441 C CA . ASP A 1 1701 ? 23.362 -7.072 -13.197 1.00 71.50 1701 ASP A CA 1
ATOM 13442 C C . ASP A 1 1701 ? 23.167 -6.745 -11.703 1.00 71.50 1701 ASP A C 1
ATOM 13444 O O . ASP A 1 1701 ? 24.139 -6.745 -10.946 1.00 71.50 1701 ASP A O 1
ATOM 13448 N N . LEU A 1 1702 ? 21.937 -6.449 -11.266 1.00 70.62 1702 LEU A N 1
ATOM 13449 C CA . LEU A 1 1702 ? 21.620 -6.196 -9.857 1.00 70.62 1702 LEU A CA 1
ATOM 13450 C C . LEU A 1 1702 ? 21.682 -7.487 -9.030 1.00 70.62 1702 LEU A C 1
ATOM 13452 O O . LEU A 1 1702 ? 22.363 -7.517 -8.005 1.00 70.62 1702 LEU A O 1
ATOM 13456 N N . LEU A 1 1703 ? 21.026 -8.554 -9.496 1.00 64.25 1703 LEU A N 1
ATOM 13457 C CA . LEU A 1 1703 ? 21.026 -9.865 -8.836 1.00 64.25 1703 LEU A CA 1
ATOM 13458 C C . LEU A 1 1703 ? 22.447 -10.406 -8.657 1.00 64.25 1703 LEU A C 1
ATOM 13460 O O . LEU A 1 1703 ? 22.829 -10.782 -7.551 1.00 64.25 1703 LEU A O 1
ATOM 13464 N N . LEU A 1 1704 ? 23.267 -10.340 -9.710 1.00 66.06 1704 LEU A N 1
ATOM 13465 C CA . LEU A 1 1704 ? 24.664 -10.787 -9.673 1.00 66.06 1704 LEU A CA 1
ATOM 13466 C C . LEU A 1 1704 ? 25.567 -9.944 -8.751 1.00 66.06 1704 LEU A C 1
ATOM 13468 O O . LEU A 1 1704 ? 26.676 -10.368 -8.438 1.00 66.06 1704 LEU A O 1
ATOM 13472 N N . LYS A 1 1705 ? 25.130 -8.752 -8.322 1.00 67.44 1705 LYS A N 1
ATOM 13473 C CA . LYS A 1 1705 ? 25.852 -7.906 -7.352 1.00 67.44 1705 LYS A CA 1
ATOM 13474 C C . LYS A 1 1705 ? 25.407 -8.127 -5.909 1.00 67.44 1705 LYS A C 1
ATOM 13476 O O . LYS A 1 1705 ? 26.205 -7.890 -5.008 1.00 67.44 1705 LYS A O 1
ATOM 13481 N N . MET A 1 1706 ? 24.151 -8.519 -5.684 1.00 58.19 1706 MET A N 1
ATOM 13482 C CA . MET A 1 1706 ? 23.590 -8.721 -4.338 1.00 58.19 1706 MET A CA 1
ATOM 13483 C C . MET A 1 1706 ? 24.059 -10.014 -3.674 1.00 58.19 1706 MET A C 1
ATOM 13485 O O . MET A 1 1706 ? 23.871 -10.213 -2.478 1.00 58.19 1706 MET A O 1
ATOM 13489 N N . SER A 1 1707 ? 24.659 -10.897 -4.452 1.00 53.62 1707 SER A N 1
ATOM 13490 C CA . SER A 1 1707 ? 25.008 -12.230 -4.031 1.00 53.62 1707 SER A CA 1
ATOM 13491 C C . SER A 1 1707 ? 26.220 -12.227 -3.080 1.00 53.62 1707 SER A C 1
ATOM 13493 O O . SER A 1 1707 ? 27.343 -11.942 -3.504 1.00 53.62 1707 SER A O 1
ATOM 13495 N N . SER A 1 1708 ? 25.996 -12.518 -1.794 1.00 48.88 1708 SER A N 1
ATOM 13496 C CA . SER A 1 1708 ? 27.045 -12.610 -0.767 1.00 48.88 1708 SER A CA 1
ATOM 13497 C C . SER A 1 1708 ? 28.099 -13.667 -1.122 1.00 48.88 1708 SER A C 1
ATOM 13499 O O . SER A 1 1708 ? 27.766 -14.782 -1.532 1.00 48.88 1708 SER A O 1
ATOM 13501 N N . SER A 1 1709 ? 29.379 -13.323 -0.940 1.00 49.75 1709 SER A N 1
ATOM 13502 C CA . SER A 1 1709 ? 30.519 -14.232 -1.114 1.00 49.75 1709 SER A CA 1
ATOM 13503 C C . SER A 1 1709 ? 30.808 -15.099 0.114 1.00 49.75 1709 SER A C 1
ATOM 13505 O O . SER A 1 1709 ? 31.667 -15.976 0.029 1.00 49.75 1709 SER A O 1
ATOM 13507 N N . GLU A 1 1710 ? 30.141 -14.867 1.251 1.00 50.03 1710 GLU A N 1
ATOM 13508 C CA . GLU A 1 1710 ? 30.403 -15.630 2.474 1.00 50.03 1710 GLU A CA 1
ATOM 13509 C C . GLU A 1 1710 ? 29.828 -17.052 2.364 1.00 50.03 1710 GLU A C 1
ATOM 13511 O O . GLU A 1 1710 ? 28.618 -17.208 2.174 1.00 50.03 1710 GLU A O 1
ATOM 13516 N N . PRO A 1 1711 ? 30.664 -18.103 2.470 1.00 47.62 1711 PRO A N 1
ATOM 13517 C CA . PRO A 1 1711 ? 30.193 -19.477 2.449 1.00 47.62 1711 PRO A CA 1
ATOM 13518 C C . PRO A 1 1711 ? 29.354 -19.763 3.694 1.00 47.62 1711 PRO A C 1
ATOM 13520 O O . PRO A 1 1711 ? 29.717 -19.412 4.817 1.00 47.62 1711 PRO A O 1
ATOM 13523 N N . CYS A 1 1712 ? 28.229 -20.444 3.512 1.00 43.22 1712 CYS A N 1
ATOM 13524 C CA . CYS A 1 1712 ? 27.411 -20.923 4.608 1.00 43.22 1712 CYS A CA 1
ATOM 13525 C C . CYS A 1 1712 ? 28.254 -21.811 5.524 1.00 43.22 1712 CYS A C 1
ATOM 13527 O O . CYS A 1 1712 ? 28.780 -22.834 5.092 1.00 43.22 1712 CYS A O 1
ATOM 13529 N N . SER A 1 1713 ? 28.298 -21.482 6.813 1.00 41.44 1713 SER A N 1
ATOM 13530 C CA . SER A 1 1713 ? 29.002 -22.264 7.839 1.00 41.44 1713 SER A CA 1
ATOM 13531 C C . SER A 1 1713 ? 28.524 -23.719 7.970 1.00 41.44 1713 SER A C 1
ATOM 13533 O O . SER A 1 1713 ? 29.173 -24.512 8.646 1.00 41.44 1713 SER A O 1
ATOM 13535 N N . VAL A 1 1714 ? 27.392 -24.068 7.343 1.00 35.38 1714 VAL A N 1
ATOM 13536 C CA . VAL A 1 1714 ? 26.716 -25.370 7.453 1.00 35.38 1714 VAL A CA 1
ATOM 13537 C C . VAL A 1 1714 ? 26.955 -26.280 6.243 1.00 35.38 1714 VAL A C 1
ATOM 13539 O O . VAL A 1 1714 ? 27.093 -27.483 6.422 1.00 35.38 1714 VAL A O 1
ATOM 13542 N N . CYS A 1 1715 ? 26.996 -25.742 5.019 1.00 40.53 1715 CYS A N 1
ATOM 13543 C CA . CYS A 1 1715 ? 27.216 -26.532 3.791 1.00 40.53 1715 CYS A CA 1
ATOM 13544 C C . CYS A 1 1715 ? 28.446 -26.097 2.982 1.00 40.53 1715 CYS A C 1
ATOM 13546 O O . CYS A 1 1715 ? 28.810 -26.770 2.027 1.00 40.53 1715 CYS A O 1
ATOM 13548 N N . GLY A 1 1716 ? 29.089 -24.990 3.354 1.00 41.94 1716 GLY A N 1
ATOM 13549 C CA . GLY A 1 1716 ? 30.191 -24.389 2.605 1.00 41.94 1716 GLY A CA 1
ATOM 13550 C C . GLY A 1 1716 ? 29.758 -23.529 1.413 1.00 41.94 1716 GLY A C 1
ATOM 13551 O O . GLY A 1 1716 ? 30.602 -22.830 0.864 1.00 41.94 1716 GLY A O 1
ATOM 13552 N N . ASP A 1 1717 ? 28.474 -23.520 1.041 1.00 46.03 1717 ASP A N 1
ATOM 13553 C CA . ASP A 1 1717 ? 27.988 -22.776 -0.128 1.00 46.03 1717 ASP A CA 1
ATOM 13554 C C . ASP A 1 1717 ? 27.633 -21.326 0.210 1.00 46.03 1717 ASP A C 1
ATOM 13556 O O . ASP A 1 1717 ? 26.887 -21.069 1.158 1.00 46.03 1717 ASP A O 1
ATOM 13560 N N . ASN A 1 1718 ? 28.118 -20.373 -0.581 1.00 50.69 1718 ASN A N 1
ATOM 13561 C CA . ASN A 1 1718 ? 27.750 -18.965 -0.465 1.00 50.69 1718 ASN A CA 1
ATOM 13562 C C . ASN A 1 1718 ? 26.374 -18.666 -1.092 1.00 50.69 1718 ASN A C 1
ATOM 13564 O O . ASN A 1 1718 ? 25.796 -19.468 -1.824 1.00 50.69 1718 ASN A O 1
ATOM 13568 N N . GLU A 1 1719 ? 25.803 -17.507 -0.772 1.00 46.38 1719 GLU A N 1
ATOM 13569 C CA . GLU A 1 1719 ? 24.465 -17.122 -1.242 1.00 46.38 1719 GLU A CA 1
ATOM 13570 C C . GLU A 1 1719 ? 24.433 -16.931 -2.768 1.00 46.38 1719 GLU A C 1
ATOM 13572 O O . GLU A 1 1719 ? 23.469 -17.321 -3.419 1.00 46.38 1719 GLU A O 1
ATOM 13577 N N . ALA A 1 1720 ? 25.543 -16.457 -3.348 1.00 45.50 1720 ALA A N 1
ATOM 13578 C CA . ALA A 1 1720 ? 25.775 -16.389 -4.794 1.00 45.50 1720 ALA A CA 1
ATOM 13579 C C . ALA A 1 1720 ? 25.861 -17.728 -5.522 1.00 45.50 1720 ALA A C 1
ATOM 13581 O O . ALA A 1 1720 ? 25.797 -17.759 -6.745 1.00 45.50 1720 ALA A O 1
ATOM 13582 N N . GLN A 1 1721 ? 26.081 -18.805 -4.781 1.00 46.91 1721 GLN A N 1
ATOM 13583 C CA . GLN A 1 1721 ? 26.135 -20.173 -5.271 1.00 46.91 1721 GLN A CA 1
ATOM 13584 C C . GLN A 1 1721 ? 24.783 -20.878 -5.130 1.00 46.91 1721 GLN A C 1
ATOM 13586 O O . GLN A 1 1721 ? 24.620 -21.932 -5.739 1.00 46.91 1721 GLN A O 1
ATOM 13591 N N . ARG A 1 1722 ? 23.857 -20.350 -4.310 1.00 45.53 1722 ARG A N 1
ATOM 13592 C CA . ARG A 1 1722 ? 22.481 -20.864 -4.169 1.00 45.53 1722 ARG A CA 1
ATOM 13593 C C . ARG A 1 1722 ? 21.518 -20.256 -5.185 1.00 45.53 1722 ARG A C 1
ATOM 13595 O O . ARG A 1 1722 ? 20.571 -20.934 -5.573 1.00 45.53 1722 ARG A O 1
ATOM 13602 N N . VAL A 1 1723 ? 21.732 -18.982 -5.521 1.00 43.00 1723 VAL A N 1
ATOM 13603 C CA . VAL A 1 1723 ? 21.048 -18.261 -6.608 1.00 43.00 1723 VAL A CA 1
ATOM 13604 C C . VAL A 1 1723 ? 21.671 -18.669 -7.932 1.00 43.00 1723 VAL A C 1
ATOM 13606 O O . VAL A 1 1723 ? 20.896 -18.970 -8.866 1.00 43.00 1723 VAL A O 1
#

pLDDT: mean 75.16, std 18.05, range [20.97, 97.31]